Protein AF-0000000067186693 (afdb_homodimer)

Radius of gyration: 34.25 Å; Cα contacts (8 Å, |Δi|>4): 3971; chains: 2; bounding box: 81×101×79 Å

Foldseek 3Di:
DPDDPPQDPAFPQPPLFFQFDDADPDDDPDDDPVLVVQCVVVVLVLQLLVLLQACLQVQAPQAPLDDDDPPPPDPPDDPSNDSVNSVDDQADFAFCVSSALDPGDPGTDGPVRVSVLSNCQDRYQKHWHQVLFDDPVLSVVLRNLSSCLVVDDDDLVVLLVLLLLLLLLVLVVVLCCVVPVPDFQLGQFFQSLVVLLVVLVLVLLQVLQFAEEEEEEALHNPVSCCPRPVPHPVLLLLLVSVPDAQAFPVALFPADHPSQDWDWDWDADPNHIHIYTYHGDDPLFPLCVLLSLLLLSLVCCVVCDDRSPPPPDSFQHSYAYEYEHELLCCQQPCLNVVCQVFCPARSRHSLEYEYEYPYQQQDQLHGNPVRDDDDGSCCSCSVNSAMEMRGHSLCSRSSSSVSSSQVVSSRVRSYYHYYYNRIHDQAGSTNVHHSCVRVVSSNVSSVPDDTSSVSSQVVCVVVVSDDPVNSVCSSVVSNVSSVVSSVCSVVDDNDDPPCDDLNPQFDFDDFAADFDWLFDALVVLLVQLLLLQDDDPPFAFDPVCVVPPNVVSNVCSVVQAFAFQLSLVSSLQLVLQLVQFAEEEEEAPPCCALQSQHVQWTARPPSRHIHRRSSVVSVVHPNGYGYRYYNGDPAQQSVVSSQLSSFLNHVRYAGEYEYSALCRNVRNVCCCQPPQQRVCNHPVRFGAYEYEHEAALPQQDFRRNHNQVVVVLVSWPQDLQDAGYPNIQEWEFFAAASLLVSQVSSCCNRDSYHHYYYYHHYNPSSPDSVRGHGNVCRHGPHHHDQKDWAPDPADLAQAAEEEEEEHPVQVVLVVVCVVVVQRNYIYMYRGIPPSPPLVSVLVRVVSNVNHQAAEYADAWECSTDCNVPCQSNCCNRVVHHYYYQYHHDDDIGDDNDSVVSVVRSVRSSVVRRD/DPDDPPQDPAADQPPLFFQFDDADPDDDPDDDPVLVVQCVVVVLVLQLLVLLQACLQVQAPQAPLDDDDPPPPDPPDDPSNDSVNSVDDQADFAFCVSSALDPGDPGTHGPVRVSVLSNCQDRYQKHWHQVLFDDPVLSVVLRNLSSCLVVDDDDLVVLLVLLLLLLLLVLVVVLCCPVPVPDFQLGQFFQSLVSLLVVLVVVLLQVLQFAEEFEEEALHNPVSCCCRPVPHFVLLLLLVSVPDALAFPPALFPADHPSQDWDWDWDADPNHIHIYTYHGDDPLFPLCVLLSLLLLSLVCCVVCDDRSPPPPDSFQHSYAYEYEHELLCCQQPCLNVQCQVFCPARSRHSLEYEYEYPYQQQDQLHGNPVRDDDDGSCCSCSVNSAMEMRGHSLCSRSSSSVSSSQVVSSRVRSYYHYYYNRTHDQAGSTNVHHNCVRVVSSNVSSVPDDTSSVSSQVVCVVVVSDDPVSSVCSSVVSNVSSVVSSVCSVVDGNDDPPCDDLNPQFDFDDFAADFDWLFDALVVLLVQLLLLQDDDPPFAFDPVCVVPPNVVSNVCSVVQAFAFQLSLVSSLQLVLQLVQFAEEEEEAPPCCALQSQHVQWTARPPSRHIHRRSSVVSVVHPNGYGYRYYNGDPAQQSVVSSQLSSFLNHVRYAGEYEYSALCRNVRNVCCCQPPQQRVCNHPVRFGAYEYEHEAALPQQDFRRNHNQVVVVLVSWPQDLQDAGYPNIQEWEFFAAASLLVSQVSSCCNRDSYHHYYYYHHYNPSSPDSPRGHGNVCRHGPHHHDQKDWAPDPADLAQAAEEEEEEYPVQVVLVVVCVVVVQRNYIYMYRGIPPSPPQVSVLVRVVSNVNHQAAEYADAWECSTDCNVPCQSNCCNRVVHHYYYQYHHDDDIGGDNDSVVSVVRSVRSSVVRRD

Sequence (1828 aa):
MLGRLLLSRGYHSTKGVFGHRPRPTTRYEGLAAAVLDKRNANANVYRWVEAYRNHGHRMAAIDPVKFHLADEAASEPLPELQYARYGLGAADRIDPRGLLNVPAAQQPLSMAELDALLARMYCGSCSIELAFIESEQEREWVAGRYEQLFQHELTEGERRELAELMLKSQAFDQFLAVKFPTVKRYGGEGAESMMAFYWELFRSAGEHELRNVVIGMPHRGKLNVLTTMFGTRPAKIFKKFKGHPEFPADAQAMCDIASHFHTSTDIIVGGKTFHLNMLHNPSHLEAVNPVSMGKARAKQLALADGPYDTSGTDRRSKVLNVQVHGDAAFPGQGINQECLMMAAVPHYEVEGTVHLIVNNQVGFTTPAERGRSTRYVSDLAKAIMAPVVHVNGDDPEALAGVTQLAIEYRQKFGKDFFIDLNCYRRWGHNELDDPTVTNPLLYRVIHGRPSIPDRYAGRLIEAGVFDQQDVDAISNSHRNYLTAELAACEQYEPERSYFGGQWAGLQQPGDEVTVWNTGVDYRLLSHIGQESVRLPEGFNVHPHLQKTHIDARRKRIAEGQRIDWATAEALAIGSLMYQGFNVRLSGEDVGRGTFAQRHAMLVDQQTNEIFIPLNAMAAATPNAGRFELANSILSEEAVLGFEYGMAIDSPNSLVLWEAQFGDFFNGAQIIIDTFLVSGETKWMVCNGLVMLLPHGYDGAASEHSSCRVERFLQMTDSRETSPDGDAVNLQIINPSTPAQYFHALRRQQIRNFRKPLLVVAPKTLLRLSDCVSPHTDFAPGTHFQPVLPDPAPLDPKRVRRVVLCSGKHYYTLASERQARQVTDVALVRVESLCPFPVQAIRDELAKYANAREFVWSQEEHRNMGAWTFVQPRFENMCERRIQYRGRPEAATVAVGVSKWHVREAEDVIKTTLYMLGRLLLSRGYHSTKGVFGHRPRPTTRYEGLAAAVLDKRNANANVYRWVEAYRNHGHRMAAIDPVKFHLADEAASEPLPELQYARYGLGAADRIDPRGLLNVPAAQQPLSMAELDALLARMYCGSCSIELAFIESEQEREWVAGRYEQLFQHELTEGERRELAELMLKSQAFDQFLAVKFPTVKRYGGEGAESMMAFYWELFRSAGEHELRNVVIGMPHRGKLNVLTTMFGTRPAKIFKKFKGHPEFPADAQAMCDIASHFHTSTDIIVGGKTFHLNMLHNPSHLEAVNPVSMGKARAKQLALADGPYDTSGTDRRSKVLNVQVHGDAAFPGQGINQECLMMAAVPHYEVEGTVHLIVNNQVGFTTPAERGRSTRYVSDLAKAIMAPVVHVNGDDPEALAGVTQLAIEYRQKFGKDFFIDLNCYRRWGHNELDDPTVTNPLLYRVIHGRPSIPDRYAGRLIEAGVFDQQDVDAISNSHRNYLTAELAACEQYEPERSYFGGQWAGLQQPGDEVTVWNTGVDYRLLSHIGQESVRLPEGFNVHPHLQKTHIDARRKRIAEGQRIDWATAEALAIGSLMYQGFNVRLSGEDVGRGTFAQRHAMLVDQQTNEIFIPLNAMAAATPNAGRFELANSILSEEAVLGFEYGMAIDSPNSLVLWEAQFGDFFNGAQIIIDTFLVSGETKWMVCNGLVMLLPHGYDGAASEHSSCRVERFLQMTDSRETSPDGDAVNLQIINPSTPAQYFHALRRQQIRNFRKPLLVVAPKTLLRLSDCVSPHTDFAPGTHFQPVLPDPAPLDPKRVRRVVLCSGKHYYTLASERQARQVTDVALVRVESLCPFPVQAIRDELAKYANAREFVWSQEEHRNMGAWTFVQPRFENMCERRIQYRGRPEAATVAVGVSKWHVREAEDVIKTTLY

Nearest PDB structures (foldseek):
  6u3j-assembly1_A  TM=9.749E-01  e=0.000E+00  Homo sapiens
  6sy1-assembly1_B  TM=9.763E-01  e=0.000E+00  Homo sapiens
  8p5v-assembly1_A  TM=9.221E-01  e=1.257E-82  Corynebacterium glutamicum ATCC 13032
  8p5s-assembly1_A  TM=9.158E-01  e=4.148E-80  Corynebacterium glutamicum ATCC 13032
  8p5x-assembly1_A  TM=9.152E-01  e=1.873E-77  Corynebacterium glutamicum ATCC 13032

Solvent-accessible surface area (backbone atoms only — not comparable to full-atom values): 93098 Å² total; per-residue (Å²): 134,86,66,83,75,84,61,66,84,51,78,34,56,82,42,58,48,51,50,42,55,84,74,79,81,74,82,78,87,70,81,55,68,68,34,44,51,44,32,47,76,36,31,40,60,39,53,40,52,49,30,34,48,53,47,18,48,82,66,28,54,24,57,76,63,74,63,69,46,93,72,46,66,77,82,71,80,57,67,71,71,40,55,59,65,40,72,47,51,77,84,44,66,44,68,54,67,57,69,44,56,59,80,82,66,96,62,59,33,41,42,65,56,47,49,52,52,49,40,56,61,20,26,23,49,33,20,46,54,49,54,58,40,80,50,65,69,59,44,53,50,52,53,35,54,56,53,44,50,80,76,60,75,80,50,71,67,55,50,51,51,50,46,48,51,22,35,42,41,52,35,51,51,54,48,40,53,68,79,43,67,86,60,82,63,32,60,34,56,45,42,44,39,57,52,26,37,53,52,30,48,47,52,49,34,35,74,70,58,27,48,36,40,29,32,20,50,59,43,70,24,40,70,45,45,32,49,72,72,57,75,40,58,59,24,61,54,52,29,40,74,72,32,39,69,73,52,44,89,85,52,83,55,42,32,48,59,75,72,32,55,58,45,76,43,79,45,76,38,96,89,28,66,28,38,40,34,36,47,56,34,65,88,61,70,74,58,32,46,27,22,26,47,14,30,36,39,34,51,27,56,75,65,44,28,43,46,46,42,80,84,80,68,91,56,71,47,43,43,42,31,34,39,42,38,45,40,33,48,51,46,12,36,22,56,51,46,24,39,57,28,36,40,64,14,70,64,53,44,49,52,26,39,44,35,40,28,53,24,38,61,44,40,74,66,46,48,46,75,49,34,29,49,50,93,52,61,62,32,63,40,45,30,70,44,33,48,38,34,38,26,14,35,75,38,37,67,61,38,24,52,51,40,47,50,41,52,50,47,22,63,73,69,35,39,48,29,38,36,41,36,25,33,36,53,77,48,25,69,28,78,86,39,72,42,52,59,70,38,28,63,58,44,52,53,59,74,70,49,77,53,55,46,56,50,49,46,50,53,33,36,75,68,66,74,42,50,72,65,55,55,50,47,51,34,50,51,45,46,50,50,51,51,51,28,58,65,42,19,81,75,58,68,52,64,87,87,59,56,50,78,80,36,52,86,42,50,84,59,52,75,50,71,78,86,64,77,45,29,44,58,55,74,57,41,42,50,41,50,46,36,50,56,47,74,63,88,88,64,41,64,45,67,68,46,47,51,70,46,39,50,42,47,46,50,29,52,73,67,35,55,55,33,33,34,46,55,26,49,51,32,29,52,46,53,41,15,64,70,40,25,31,35,36,44,30,19,46,40,48,38,36,26,74,80,69,59,51,52,60,39,44,31,24,50,84,75,41,36,35,40,29,25,56,36,57,50,25,74,75,35,85,73,30,19,50,56,30,73,28,50,43,37,54,42,46,35,32,49,50,21,19,46,48,15,26,14,58,58,31,71,62,36,50,32,34,42,35,44,66,37,12,43,52,50,39,63,20,38,52,46,43,60,62,41,63,38,13,22,34,36,36,68,57,47,54,29,41,37,30,40,38,22,27,32,49,84,81,63,76,39,33,61,56,28,35,42,53,57,32,61,57,60,43,49,23,32,59,49,56,74,51,82,45,18,56,54,41,41,43,34,33,32,24,52,62,38,18,42,42,49,24,20,51,60,37,43,53,64,72,46,59,40,49,53,29,34,39,37,50,27,65,58,70,51,59,74,33,86,84,34,38,28,39,51,76,60,42,22,65,81,27,50,61,57,47,52,43,76,52,83,65,94,59,56,39,75,58,18,41,32,42,34,38,29,42,27,68,57,47,57,58,47,50,52,49,34,61,74,66,66,58,66,37,62,44,54,33,37,42,22,27,62,29,50,51,50,60,69,57,50,49,58,56,52,62,61,28,74,59,37,81,42,38,34,42,44,51,84,41,26,52,54,35,39,59,51,79,64,46,52,57,29,44,32,59,68,65,70,42,76,68,42,85,30,42,39,66,49,43,44,48,78,37,49,29,20,45,58,59,40,54,52,52,52,49,48,30,51,49,64,62,79,102,136,86,66,81,74,75,56,64,83,51,77,34,55,81,44,58,47,51,51,42,56,84,74,81,81,74,82,78,86,70,79,56,65,69,35,44,51,44,33,46,77,35,30,41,62,39,53,41,52,48,30,34,50,53,48,19,47,82,66,26,53,24,56,77,63,74,64,70,52,92,76,46,67,78,86,69,80,57,67,70,69,40,54,60,67,38,73,47,53,78,82,45,66,45,66,54,69,57,70,46,56,57,80,82,66,95,60,60,34,40,43,66,55,48,49,51,52,50,39,55,61,19,27,22,50,33,20,47,52,50,55,56,41,80,50,64,68,59,44,53,51,52,53,34,56,56,52,43,48,80,76,60,75,78,51,71,67,55,51,51,50,49,45,48,50,21,34,42,43,50,36,50,52,55,48,39,54,69,77,43,64,86,60,83,61,33,61,34,58,44,45,46,36,57,51,25,37,54,53,31,48,48,50,49,35,35,74,70,60,27,50,35,39,27,32,17,49,62,43,70,22,39,70,44,45,33,49,72,70,58,75,42,59,60,23,60,57,51,29,38,74,74,32,39,69,74,52,43,88,86,54,82,55,43,32,50,59,77,73,32,56,58,45,78,42,78,44,78,37,96,88,29,66,27,36,38,34,36,48,58,34,64,89,61,71,76,57,34,46,28,22,26,48,15,30,36,39,34,50,26,55,76,68,44,27,44,48,45,42,81,83,79,68,93,57,70,48,42,42,41,30,34,38,41,38,47,40,34,47,51,46,12,34,21,57,53,47,24,39,57,28,36,38,63,13,70,64,55,46,52,53,25,38,46,34,40,30,54,24,37,61,43,39,74,67,45,49,47,76,48,32,28,48,52,93,52,60,64,33,64,39,45,29,70,43,33,46,38,35,37,28,14,35,74,38,36,68,59,38,25,52,52,40,48,50,42,54,51,46,22,64,73,70,35,39,47,28,39,36,41,37,24,34,35,54,76,48,25,70,30,78,87,38,72,42,51,58,70,37,28,62,58,44,52,52,59,71,70,49,76,55,55,47,57,51,48,45,50,52,33,35,76,71,66,76,42,51,70,66,55,56,50,47,51,35,48,51,46,46,51,49,50,50,52,28,56,65,42,19,82,74,58,68,54,64,86,87,59,55,50,78,80,35,52,85,41,49,83,60,52,76,49,70,79,86,64,77,44,28,43,58,56,73,58,42,42,50,41,51,48,37,50,56,48,74,63,88,90,64,42,64,47,67,67,46,47,52,70,45,38,50,42,47,46,49,29,51,72,69,34,55,56,34,32,35,46,54,25,48,50,34,30,53,45,54,40,16,65,72,42,24,32,35,35,44,31,19,45,38,49,39,37,25,76,79,70,61,50,54,60,40,45,32,24,50,84,73,38,35,35,40,28,25,56,35,56,51,24,74,74,33,87,73,31,19,50,56,30,73,28,51,42,37,55,42,46,34,33,51,51,20,20,46,50,15,27,14,57,57,30,71,62,38,51,34,34,42,36,43,66,39,12,42,53,51,39,63,21,38,52,46,42,58,62,40,64,38,13,22,33,35,36,68,57,46,55,29,40,37,30,39,37,22,27,32,48,86,81,63,84,25,37,62,56,25,34,40,53,58,32,61,57,59,43,49,24,30,58,50,57,74,51,83,43,20,56,52,40,42,42,34,34,32,24,50,64,38,17,42,42,49,22,20,51,60,36,42,54,63,71,45,61,40,49,51,29,34,38,36,50,28,64,56,70,50,60,72,34,86,85,32,38,26,39,51,76,59,41,20,64,82,26,53,61,59,48,54,44,76,51,85,66,93,60,56,40,73,59,18,40,30,42,35,38,29,42,27,69,58,46,58,58,50,50,52,50,34,61,75,67,67,58,65,37,61,44,53,32,35,43,23,29,62,29,49,50,46,60,67,58,49,49,59,55,52,62,60,30,74,59,38,80,42,38,33,44,44,50,84,42,26,51,53,35,39,58,51,78,64,47,50,56,30,44,32,58,67,64,70,44,78,69,42,84,30,42,40,66,50,42,45,51,78,36,49,27,19,45,56,58,38,54,52,53,52,49,49,30,52,48,63,62,78,104

Secondary structure (DSSP, 8-state):
--------SS-B--SS-SS--PPP------S-HHHHHHHHHTHHHHHHHHHHHHHGGGG----TT----TT--S-PPPGGG-GGGGT--TT-EE--BTTB-S---SSPEEHHHHHHHHHHHHSSSEEEE-TT---HHHHHHHHHHHHHGGG----HHHHHHHHHHHHHHHHHHHHHHHH-TTS-----TT-TTHHHHHHHHHHHHHHTT-SEEEEE--STTHHHHHHHTS---HHHHHHHHTT--SS-TTS------GGG--EEEEEEETTEEEEEEEPP--SSTTTHHHHHHHHHHHHHHHHT-GGG--S---PPPSEEEEEEEETTHHHH-THHHHHHHHTTSTTT--S-EEEEEEE-SBSSSSBGGGS-SSSSTTGGGGGGT--EEEEETT-HHHHHHHHHHHHHHHHHH---EEEEEE---SSSSSTTS-GGGT-HHHHHHHHTS--HHHHHHHHHHHHTS--HHHHHHHHHHHHHHHHHHHHHTTT--PPP-SS-GGGTT-----SS---------HHHHHHHHHHTT---TT----HHHIIIIIIHHHHHHHH-S-B-HHHHHHHHHHHHHHTT-EEEEEETTTTT-TTS----SEE-TTT-BEE-HHHHHHHTSTT---EEEEE--S-SHHHHHHHHHHHHH-TTEEEEEE-SSGGGGGGGHHHIIIIITTHHHHH------EEEEE---SSS-SGGG---HHHHHHTS---SSS---TT-S-EEE---SHHHHHHHHHHHHHSSS---EEEEE-SGGGT-TT--B-GGGGSTT----SEE---S---GGG--EEEEE-TTHHHHHHHHHHHHT--SEEEEEE-EEES--HHHHHHHHTT-TT--EEEEEEEEETTSTTHHHHHHHHHHHH-S--EEEEEPP-SSSS-S-HHHHHHHHHHHHHHHH-/--------SS-B--SS-SS--PPP------S-HHHHHHHHHTHHHHHHHHHHHHHGGGG----TT----TT--S-PPPGGG-GGGGT--TT-EE--BTTB-SPPPSSPEEHHHHHHHHHHHHSSSEEEE-TT---HHHHHHHHHHHHHGGG----HHHHHHHHHHHHHHHHHHHHHHHH-TTS-----TT-TTHHHHHHHHHHHHHHTT-SEEEEE--STTHHHHHHHTS---HHHHHHHHTT--SS-TTS------GGG--EEEEEEETTEEEEEEEPP--SSTTTHHHHHHHHHHHHHHHHT-GGG--S---PPPSEEEEEEEETTHHHH-THHHHHHHHTTSTTT--S-EEEEEEE-SBSSSSBGGGS-SSSSTTGGGGGGT--EEEEETT-HHHHHHHHHHHHHHHHHH---EEEEEE---SSSSSTTS-GGGT-HHHHHHHHTS--HHHHHHHHHHHHTS--HHHHHHHHHHHHHHHHHHHHHTTT--PPP-SS-GGGTT-----SS---------HHHHHHHHHHTT---TT----HHHIIIIIIHHHHHHHH-S-B-HHHHHHHHHHHHHHTT-EEEEEETTTTT-TTS----SEE-TTT-BEE-HHHHHHHTSTT---EEEEE--S-SHHHHHHHHHHHHH-TTEEEEEE-SSGGGGGGGHHHIIIIITTHHHHH------EEEEE---SSS-SGGG---HHHHHHTS---SSS---TT-S-EEE---SHHHHHHHHHHHHHSSS---EEEEE-SGGGT-TT--B-GGGGSTT----SEE---S---GGG--EEEEE-TTHHHHHHHHHHHHT--SEEEEEE-EEES--HHHHHHHHTT-TT--EEEEEEEEETTSTTHHHHHHHHHHHH-S--EEEEEPP-SSSS-S-HHHHHHHHHHHHHHHH-

Organism: Anopheles gambiae (NCBI:txid7165)

InterPro domains:
  IPR001017 Dehydrogenase, E1 component [PF00676] (209-492)
  IPR005475 Transketolase-like, pyrimidine-binding domain [PF02779] (562-767)
  IPR005475 Transketolase-like, pyrimidine-binding domain [SM00861] (563-768)
  IPR011603 2-oxoglutarate dehydrogenase E1 component [PIRSF000157] (35-913)
  IPR011603 2-oxoglutarate dehydrogenase E1 component [PTHR23152] (37-912)
  IPR011603 2-oxoglutarate dehydrogenase E1 component [TIGR00239] (36-911)
  IPR029061 Thiamin diphosphate-binding fold [SSF52518] (114-492)
  IPR029061 Thiamin diphosphate-binding fold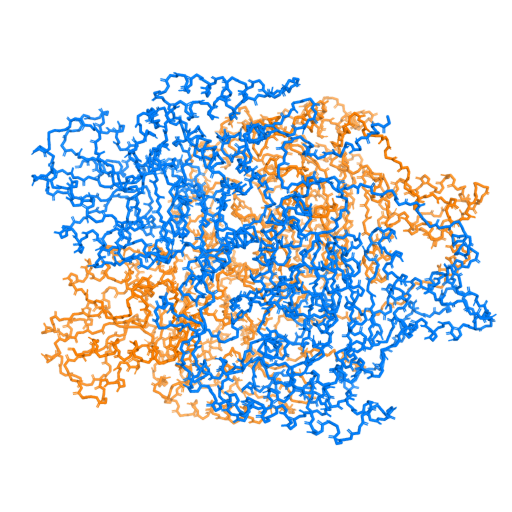 [SSF52518] (547-774)
  IPR031717 2-oxoglutarate dehydrogenase E1 component/KDG, C-terminal [PF16870] (773-912)
  IPR042179 Multifunctional 2-oxoglutarate metabolism enzyme, C-terminal domain superfamily [G3DSA:3.40.50.11610] (782-914)

Structure (mmCIF, N/CA/C/O backbone):
data_AF-0000000067186693-model_v1
#
loop_
_entity.id
_entity.type
_entity.pdbx_description
1 polymer AGAP000551-PA
#
loop_
_atom_site.group_PDB
_atom_site.id
_atom_site.type_symbol
_atom_site.label_atom_id
_atom_site.label_alt_id
_atom_site.label_comp_id
_atom_site.label_asym_id
_atom_site.label_entity_id
_atom_site.label_seq_id
_atom_site.pdbx_PDB_ins_code
_atom_site.Cartn_x
_atom_site.Cartn_y
_atom_site.Cartn_z
_atom_site.occupancy
_atom_site.B_iso_or_equiv
_atom_site.auth_seq_id
_atom_site.auth_comp_id
_atom_site.auth_asym_id
_atom_site.auth_atom_id
_atom_site.pdbx_PDB_model_num
ATOM 1 N N . MET A 1 1 ? 32.781 -36.156 11.797 1 21.38 1 MET A N 1
ATOM 2 C CA . MET A 1 1 ? 31.453 -36.438 11.281 1 21.38 1 MET A CA 1
ATOM 3 C C . MET A 1 1 ? 30.609 -35.188 11.203 1 21.38 1 MET A C 1
ATOM 5 O O . MET A 1 1 ? 29.391 -35.25 11.086 1 21.38 1 MET A O 1
ATOM 9 N N . LEU A 1 2 ? 31.125 -34.094 11.656 1 24.66 2 LEU A N 1
ATOM 10 C CA . LEU A 1 2 ? 30.859 -32.656 11.648 1 24.66 2 LEU A CA 1
ATOM 11 C C . LEU A 1 2 ? 30.625 -32.156 10.234 1 24.66 2 LEU A C 1
ATOM 13 O O . LEU A 1 2 ? 31.578 -31.906 9.484 1 24.66 2 LEU A O 1
ATOM 17 N N . GLY A 1 3 ? 29.625 -32.875 9.547 1 21.52 3 GLY A N 1
ATOM 18 C CA . GLY A 1 3 ? 29.375 -32.75 8.117 1 21.52 3 GLY A CA 1
ATOM 19 C C . GLY A 1 3 ? 29.281 -31.297 7.668 1 21.52 3 GLY A C 1
ATOM 20 O O . GLY A 1 3 ? 29.109 -30.391 8.492 1 21.52 3 GLY A O 1
ATOM 21 N N . ARG A 1 4 ? 29.391 -31.109 6.293 1 26.97 4 ARG A N 1
ATOM 22 C CA . ARG A 1 4 ? 29.5 -29.984 5.363 1 26.97 4 ARG A CA 1
ATOM 23 C C . ARG A 1 4 ? 28.297 -29.062 5.477 1 26.97 4 ARG A C 1
ATOM 25 O O . ARG A 1 4 ? 27.156 -29.469 5.184 1 26.97 4 ARG A O 1
ATOM 32 N N . LEU A 1 5 ? 28.234 -28.141 6.391 1 29.28 5 LEU A N 1
ATOM 33 C CA . LEU A 1 5 ? 27.328 -26.984 6.371 1 29.28 5 LEU A CA 1
ATOM 34 C C . LEU A 1 5 ? 27.109 -26.5 4.945 1 29.28 5 LEU A C 1
ATOM 36 O O . LEU A 1 5 ? 28.062 -26.062 4.281 1 29.28 5 LEU A O 1
ATOM 40 N N . LEU A 1 6 ? 26.219 -27 4.203 1 30.86 6 LEU A N 1
ATOM 41 C CA . LEU A 1 6 ? 25.734 -26.547 2.9 1 30.86 6 LEU A CA 1
ATOM 42 C C . LEU A 1 6 ? 25.641 -25.031 2.854 1 30.86 6 LEU A C 1
ATOM 44 O O . LEU A 1 6 ? 24.891 -24.422 3.625 1 30.86 6 LEU A O 1
ATOM 48 N N . LEU A 1 7 ? 26.672 -24.312 2.535 1 32.94 7 LEU A N 1
ATOM 49 C CA . LEU A 1 7 ? 27.062 -22.906 2.385 1 32.94 7 LEU A CA 1
ATOM 50 C C . LEU A 1 7 ? 26.156 -22.203 1.377 1 32.94 7 LEU A C 1
ATOM 52 O O . LEU A 1 7 ? 26.219 -22.469 0.176 1 32.94 7 LEU A O 1
ATOM 56 N N . SER A 1 8 ? 25.031 -21.812 1.612 1 35.66 8 SER A N 1
ATOM 57 C CA . SER A 1 8 ? 24.031 -21.062 0.867 1 35.66 8 SER A CA 1
ATOM 58 C C . SER A 1 8 ? 24.578 -19.703 0.427 1 35.66 8 SER A C 1
ATOM 60 O O . SER A 1 8 ? 25.484 -19.156 1.064 1 35.66 8 SER A O 1
ATOM 62 N N . ARG A 1 9 ? 24.453 -19.203 -0.809 1 44.06 9 ARG A N 1
ATOM 63 C CA . ARG A 1 9 ? 24.812 -18.047 -1.632 1 44.06 9 ARG A CA 1
ATOM 64 C C . ARG A 1 9 ? 24.5 -16.75 -0.907 1 44.06 9 ARG A C 1
ATOM 66 O O . ARG A 1 9 ? 24.812 -15.664 -1.41 1 44.06 9 ARG A O 1
ATOM 73 N N . GLY A 1 10 ? 23.828 -16.688 0.137 1 42.72 10 GLY A N 1
ATOM 74 C CA . GLY A 1 10 ? 23.344 -15.516 0.84 1 42.72 10 GLY A CA 1
ATOM 75 C C . GLY A 1 10 ? 24.172 -15.164 2.064 1 42.72 10 GLY A C 1
ATOM 76 O O . GLY A 1 10 ? 25.219 -15.766 2.307 1 42.72 10 GLY A O 1
ATOM 77 N N . TYR A 1 11 ? 24.094 -13.938 2.666 1 42.78 11 TYR A N 1
ATOM 78 C CA . TYR A 1 11 ? 24.625 -13.672 3.992 1 42.78 11 TYR A CA 1
ATOM 79 C C . TYR A 1 11 ? 24.625 -14.93 4.848 1 42.78 11 TYR A C 1
ATOM 81 O O . TYR A 1 11 ? 23.672 -15.711 4.809 1 42.78 11 TYR A O 1
ATOM 89 N N . HIS A 1 12 ? 25.875 -15.445 5.156 1 45.03 12 HIS A N 1
ATOM 90 C CA . HIS A 1 12 ? 25.891 -16.547 6.125 1 45.03 12 HIS A CA 1
ATOM 91 C C . HIS A 1 12 ? 25.594 -16.031 7.531 1 45.03 12 HIS A C 1
ATOM 93 O O . HIS A 1 12 ? 26.219 -15.078 7.996 1 45.03 12 HIS A O 1
ATOM 99 N N . SER A 1 13 ? 24.484 -16.219 7.93 1 49.34 13 SER A N 1
ATOM 100 C CA . SER A 1 13 ? 24.109 -15.867 9.297 1 49.34 13 SER A CA 1
ATOM 101 C C . SER A 1 13 ? 24.453 -17 10.266 1 49.34 13 SER A C 1
ATOM 103 O O . SER A 1 13 ? 23.625 -17.359 11.109 1 49.34 13 SER A O 1
ATOM 105 N N . THR A 1 14 ? 25.672 -17.625 10.023 1 47.66 14 THR A N 1
ATOM 106 C CA . THR A 1 14 ? 25.922 -18.812 10.836 1 47.66 14 THR A CA 1
ATOM 107 C C . THR A 1 14 ? 26.547 -18.438 12.172 1 47.66 14 THR A C 1
ATOM 109 O O . THR A 1 14 ? 26.531 -19.219 13.125 1 47.66 14 THR A O 1
ATOM 112 N N . LYS A 1 15 ? 27 -17.25 12.125 1 58.91 15 LYS A N 1
ATOM 113 C CA . LYS A 1 15 ? 27.703 -16.906 13.359 1 58.91 15 LYS A CA 1
ATOM 114 C C . LYS A 1 15 ? 27.234 -15.57 13.914 1 58.91 15 LYS A C 1
ATOM 116 O O . LYS A 1 15 ? 27.391 -14.539 13.266 1 58.91 15 LYS A O 1
ATOM 121 N N . GLY A 1 16 ? 26.531 -15.656 15.047 1 65.75 16 GLY A N 1
ATOM 122 C CA . GLY A 1 16 ? 26.312 -14.453 15.828 1 65.75 16 GLY A CA 1
ATOM 123 C C . GLY A 1 16 ? 25.062 -13.695 15.414 1 65.75 16 GLY A C 1
ATOM 124 O O . GLY A 1 16 ? 24.875 -12.531 15.805 1 65.75 16 GLY A O 1
ATOM 125 N N . VAL A 1 17 ? 24.281 -14.328 14.562 1 84.5 17 VAL A N 1
ATOM 126 C CA . VAL A 1 17 ? 23.047 -13.664 14.164 1 84.5 17 VAL A CA 1
ATOM 127 C C . VAL A 1 17 ? 21.891 -14.188 15.023 1 84.5 17 VAL A C 1
ATOM 129 O O . VAL A 1 17 ? 21.656 -15.391 15.102 1 84.5 17 VAL A O 1
ATOM 132 N N . PHE A 1 18 ? 21.328 -13.289 15.695 1 91.5 18 PHE A N 1
ATOM 133 C CA . PHE A 1 18 ? 20.203 -13.617 16.547 1 91.5 18 PHE A CA 1
ATOM 134 C C . PHE A 1 18 ? 18.891 -13.43 15.789 1 91.5 18 PHE A C 1
ATOM 136 O O . PHE A 1 18 ? 18.719 -12.453 15.062 1 91.5 18 PHE A O 1
ATOM 143 N N . GLY A 1 19 ? 17.984 -14.391 15.938 1 91.69 19 GLY A N 1
ATOM 144 C CA . GLY A 1 19 ? 16.641 -14.258 15.391 1 91.69 19 GLY A CA 1
ATOM 145 C C . GLY A 1 19 ? 16.484 -14.93 14.039 1 91.69 19 GLY A C 1
ATOM 146 O O . GLY A 1 19 ? 15.445 -14.766 13.391 1 91.69 19 GLY A O 1
ATOM 147 N N . HIS A 1 20 ? 17.484 -15.594 13.531 1 89.06 20 HIS A N 1
ATOM 148 C CA . HIS A 1 20 ? 17.375 -16.328 12.281 1 89.06 20 HIS A CA 1
ATOM 149 C C . HIS A 1 20 ? 18.156 -17.641 12.352 1 89.06 20 HIS A C 1
ATOM 151 O O . HIS A 1 20 ? 19.328 -17.656 12.719 1 89.06 20 HIS A O 1
ATOM 157 N N . ARG A 1 21 ? 17.422 -18.625 12.086 1 79.69 21 ARG A N 1
ATOM 158 C CA . ARG A 1 21 ? 18 -19.953 11.992 1 79.69 21 ARG A CA 1
ATOM 159 C C . ARG A 1 21 ? 17.828 -20.531 10.594 1 79.69 21 ARG A C 1
ATOM 161 O O . ARG A 1 21 ? 16.703 -20.797 10.164 1 79.69 21 ARG A O 1
ATOM 168 N N . PRO A 1 22 ? 18.922 -20.609 9.867 1 74.94 22 PRO A N 1
ATOM 169 C CA . PRO A 1 22 ? 18.75 -21.219 8.547 1 74.94 22 PRO A CA 1
ATOM 170 C C . PRO A 1 22 ? 18.062 -22.578 8.609 1 74.94 22 PRO A C 1
ATOM 172 O O . PRO A 1 22 ? 18.328 -23.375 9.523 1 74.94 22 PRO A O 1
ATOM 175 N N . ARG A 1 23 ? 17.094 -22.844 7.75 1 70.31 23 ARG A N 1
ATOM 176 C CA . ARG A 1 23 ? 16.344 -24.109 7.719 1 70.31 23 ARG A CA 1
ATOM 177 C C . ARG A 1 23 ? 17.219 -25.25 7.211 1 70.31 23 ARG A C 1
ATOM 179 O O . ARG A 1 23 ? 18.016 -25.062 6.285 1 70.31 23 ARG A O 1
ATOM 186 N N . PRO A 1 24 ? 17.094 -26.328 8.008 1 66.44 24 PRO A N 1
ATOM 187 C CA . PRO A 1 24 ? 17.859 -27.469 7.504 1 66.44 24 PRO A CA 1
ATOM 188 C C . PRO A 1 24 ? 17.359 -27.953 6.137 1 66.44 24 PRO A C 1
ATOM 190 O O . PRO A 1 24 ? 16.172 -27.875 5.84 1 66.44 24 PRO A O 1
ATOM 193 N N . THR A 1 25 ? 18.234 -28.094 5.199 1 62.88 25 THR A N 1
ATOM 194 C CA . THR A 1 25 ? 17.875 -28.641 3.898 1 62.88 25 THR A CA 1
ATOM 195 C C . THR A 1 25 ? 17.656 -30.156 3.986 1 62.88 25 THR A C 1
ATOM 197 O O . THR A 1 25 ? 18.594 -30.891 4.297 1 62.88 25 THR A O 1
ATOM 200 N N . THR A 1 26 ? 16.453 -30.562 4.406 1 65.5 26 THR A N 1
ATOM 201 C CA . THR A 1 26 ? 16.234 -32 4.359 1 65.5 26 THR A CA 1
ATOM 202 C C . THR A 1 26 ? 16.234 -32.5 2.916 1 65.5 26 THR A C 1
ATOM 204 O O . THR A 1 26 ? 15.633 -31.891 2.037 1 65.5 26 THR A O 1
ATOM 207 N N . ARG A 1 27 ? 17.047 -33.438 2.682 1 73.88 27 ARG A N 1
ATOM 208 C CA . ARG A 1 27 ? 17.203 -34.031 1.347 1 73.88 27 ARG A CA 1
ATOM 209 C C . ARG A 1 27 ? 15.938 -34.781 0.933 1 73.88 27 ARG A C 1
ATOM 211 O O . ARG A 1 27 ? 15.453 -35.625 1.672 1 73.88 27 ARG A O 1
ATOM 218 N N . TYR A 1 28 ? 15.266 -34.312 -0.051 1 84.12 28 TYR A N 1
ATOM 219 C CA . TYR A 1 28 ? 14.172 -35.031 -0.688 1 84.12 28 TYR A CA 1
ATOM 220 C C . TYR A 1 28 ? 14.695 -36.188 -1.543 1 84.12 28 TYR A C 1
ATOM 222 O O . TYR A 1 28 ? 15.492 -35.969 -2.459 1 84.12 28 TYR A O 1
ATOM 230 N N . GLU A 1 29 ? 14.359 -37.438 -1.132 1 85.12 29 GLU A N 1
ATOM 231 C CA . GLU A 1 29 ? 14.891 -38.625 -1.79 1 85.12 29 GLU A CA 1
ATOM 232 C C . GLU A 1 29 ? 14.203 -38.875 -3.127 1 85.12 29 GLU A C 1
ATOM 234 O O . GLU A 1 29 ? 14.617 -39.75 -3.895 1 85.12 29 GLU A O 1
ATOM 239 N N . GLY A 1 30 ? 13.211 -38.062 -3.42 1 89.25 30 GLY A N 1
ATOM 240 C CA . GLY A 1 30 ? 12.469 -38.281 -4.656 1 89.25 30 GLY A CA 1
ATOM 241 C C . GLY A 1 30 ? 11.383 -39.312 -4.527 1 89.25 30 GLY A C 1
ATOM 242 O O . GLY A 1 30 ? 11.102 -39.812 -3.428 1 89.25 30 GLY A O 1
ATOM 243 N N . LEU A 1 31 ? 10.734 -39.656 -5.648 1 92.75 31 LEU A N 1
ATOM 244 C CA . LEU A 1 31 ? 9.672 -40.656 -5.691 1 92.75 31 LEU A CA 1
ATOM 245 C C . LEU A 1 31 ? 10.258 -42.062 -5.66 1 92.75 31 LEU A C 1
ATOM 247 O O . LEU A 1 31 ? 11.344 -42.281 -6.191 1 92.75 31 LEU A O 1
ATOM 251 N N . ALA A 1 32 ? 9.539 -43 -5.078 1 92.75 32 ALA A N 1
ATOM 252 C CA . ALA A 1 32 ? 9.945 -44.406 -5.082 1 92.75 32 ALA A CA 1
ATOM 253 C C . ALA A 1 32 ? 10.031 -44.938 -6.504 1 92.75 32 ALA A C 1
ATOM 255 O O . ALA A 1 32 ? 9.227 -44.594 -7.363 1 92.75 32 ALA A O 1
ATOM 256 N N . ALA A 1 33 ? 10.961 -45.812 -6.715 1 94.31 33 ALA A N 1
ATOM 257 C CA . ALA A 1 33 ? 11.195 -46.375 -8.039 1 94.31 33 ALA A CA 1
ATOM 258 C C . ALA A 1 33 ? 9.938 -47.062 -8.555 1 94.31 33 ALA A C 1
ATOM 260 O O . ALA A 1 33 ? 9.633 -47 -9.75 1 94.31 33 ALA A O 1
ATOM 261 N N . ALA A 1 34 ? 9.242 -47.719 -7.688 1 94.62 34 ALA A N 1
ATOM 262 C CA . ALA A 1 34 ? 8.039 -48.469 -8.062 1 94.62 34 ALA A CA 1
ATOM 263 C C . ALA A 1 34 ? 6.957 -47.531 -8.586 1 94.62 34 ALA A C 1
ATOM 265 O O . ALA A 1 34 ? 6.203 -47.875 -9.492 1 94.62 34 ALA A O 1
ATOM 266 N N . VAL A 1 35 ? 6.867 -46.375 -7.977 1 95.56 35 VAL A N 1
ATOM 267 C CA . VAL A 1 35 ? 5.891 -45.375 -8.391 1 95.56 35 VAL A CA 1
ATOM 268 C C . VAL A 1 35 ? 6.262 -44.844 -9.766 1 95.56 35 VAL A C 1
ATOM 270 O O . VAL A 1 35 ? 5.398 -44.688 -10.633 1 95.56 35 VAL A O 1
ATOM 273 N N . LEU A 1 36 ? 7.523 -44.531 -9.992 1 96.38 36 LEU A N 1
ATOM 274 C CA . LEU A 1 36 ? 7.992 -44.062 -11.281 1 96.38 36 LEU A CA 1
ATOM 275 C C . LEU A 1 36 ? 7.727 -45.062 -12.383 1 96.38 36 LEU A C 1
ATOM 277 O O . LEU A 1 36 ? 7.281 -44.719 -13.469 1 96.38 36 LEU A O 1
ATOM 281 N N . ASP A 1 37 ? 7.988 -46.375 -12.047 1 96.69 37 ASP A N 1
ATOM 282 C CA . ASP A 1 37 ? 7.766 -47.469 -13.016 1 96.69 37 ASP A CA 1
ATOM 283 C C . ASP A 1 37 ? 6.289 -47.562 -13.398 1 96.69 37 ASP A C 1
ATOM 285 O O . ASP A 1 37 ? 5.957 -47.75 -14.57 1 96.69 37 ASP A O 1
ATOM 289 N N . LYS A 1 38 ? 5.461 -47.469 -12.383 1 95.75 38 LYS A N 1
ATOM 290 C CA . LYS A 1 38 ? 4.02 -47.5 -12.617 1 95.75 38 LYS A CA 1
ATOM 291 C C . LYS A 1 38 ? 3.562 -46.344 -13.492 1 95.75 38 LYS A C 1
ATOM 293 O O . LYS A 1 38 ? 2.766 -46.531 -14.422 1 95.75 38 LYS A O 1
ATOM 298 N N . ARG A 1 39 ? 4.004 -45.188 -13.258 1 97.5 39 ARG A N 1
ATOM 299 C CA . ARG A 1 39 ? 3.645 -43.969 -14.008 1 97.5 39 ARG A CA 1
ATOM 300 C C . ARG A 1 39 ? 4.16 -44.062 -15.445 1 97.5 39 ARG A C 1
ATOM 302 O O . ARG A 1 39 ? 3.475 -43.656 -16.375 1 97.5 39 ARG A O 1
ATOM 309 N N . ASN A 1 40 ? 5.371 -44.625 -15.625 1 97.88 40 ASN A N 1
ATOM 310 C CA . ASN A 1 40 ? 5.941 -44.781 -16.953 1 97.88 40 ASN A CA 1
ATOM 311 C C . ASN A 1 40 ? 5.168 -45.812 -17.781 1 97.88 40 ASN A C 1
ATOM 313 O O . ASN A 1 40 ? 4.973 -45.656 -18.984 1 97.88 40 ASN A O 1
ATOM 317 N N . ALA A 1 41 ? 4.73 -46.875 -17.062 1 96.94 41 ALA A N 1
ATOM 318 C CA . ALA A 1 41 ? 3.998 -47.938 -17.734 1 96.94 41 ALA A CA 1
ATOM 319 C C . ALA A 1 41 ? 2.58 -47.5 -18.078 1 96.94 41 ALA A C 1
ATOM 321 O O . ALA A 1 41 ? 1.941 -48.094 -18.953 1 96.94 41 ALA A O 1
ATOM 322 N N . ASN A 1 42 ? 2.09 -46.5 -17.375 1 97.19 42 ASN A N 1
ATOM 323 C CA . ASN A 1 42 ? 0.746 -45.969 -17.578 1 97.19 42 ASN A CA 1
ATOM 324 C C . ASN A 1 42 ? 0.773 -44.469 -17.844 1 97.19 42 ASN A C 1
ATOM 326 O O . ASN A 1 42 ? 0.016 -43.719 -17.234 1 97.19 42 ASN A O 1
ATOM 330 N N . ALA A 1 43 ? 1.674 -44.031 -18.734 1 97.69 43 ALA A N 1
ATOM 331 C CA . ALA A 1 43 ? 1.994 -42.625 -18.922 1 97.69 43 ALA A CA 1
ATOM 332 C C . ALA A 1 43 ? 0.757 -41.844 -19.328 1 97.69 43 ALA A C 1
ATOM 334 O O . ALA A 1 43 ? 0.528 -40.719 -18.828 1 97.69 43 ALA A O 1
ATOM 335 N N . ASN A 1 44 ? -0.082 -42.312 -20.234 1 98.06 44 ASN A N 1
ATOM 336 C CA . ASN A 1 44 ? -1.277 -41.594 -20.688 1 98.06 44 ASN A CA 1
ATOM 337 C C . ASN A 1 44 ? -2.318 -41.5 -19.562 1 98.06 44 ASN A C 1
ATOM 339 O O . ASN A 1 44 ? -2.982 -40.469 -19.422 1 98.06 44 ASN A O 1
ATOM 343 N N . VAL A 1 45 ? -2.482 -42.594 -18.766 1 97.62 45 VAL A N 1
ATOM 344 C CA . VAL A 1 45 ? -3.383 -42.531 -17.625 1 97.62 45 VAL A CA 1
ATOM 345 C C . VAL A 1 45 ? -2.875 -41.531 -16.609 1 97.62 45 VAL A C 1
ATOM 347 O O . VAL A 1 45 ? -3.658 -40.75 -16.047 1 97.62 45 VAL A O 1
ATOM 350 N N . TYR A 1 46 ? -1.593 -41.562 -16.391 1 97.88 46 TYR A N 1
ATOM 351 C CA . TYR A 1 46 ? -1.007 -40.625 -15.422 1 97.88 46 TYR A CA 1
ATOM 352 C C . TYR A 1 46 ? -1.202 -39.188 -15.867 1 97.88 46 TYR A C 1
ATOM 354 O O . TYR A 1 46 ? -1.51 -38.312 -15.055 1 97.88 46 TYR A O 1
ATOM 362 N N . ARG A 1 47 ? -1.007 -38.875 -17.188 1 97.94 47 ARG A N 1
ATOM 363 C CA . ARG A 1 47 ? -1.271 -37.531 -17.719 1 97.94 47 ARG A CA 1
ATOM 364 C C . ARG A 1 47 ? -2.721 -37.125 -17.484 1 97.94 47 ARG A C 1
ATOM 366 O O . ARG A 1 47 ? -3.004 -35.969 -17.203 1 97.94 47 ARG A O 1
ATOM 373 N N . TRP A 1 48 ? -3.621 -38.062 -17.609 1 98 48 TRP A N 1
ATOM 374 C CA . TRP A 1 48 ? -5.039 -37.781 -17.375 1 98 48 TRP A CA 1
ATOM 375 C C . TRP A 1 48 ? -5.301 -37.5 -15.898 1 98 48 TRP A C 1
ATOM 377 O O . TRP A 1 48 ? -6.039 -36.562 -15.57 1 98 48 TRP A O 1
ATOM 387 N N . VAL A 1 49 ? -4.691 -38.25 -14.977 1 97.31 49 VAL A N 1
ATOM 388 C CA . VAL A 1 49 ? -4.801 -38.031 -13.547 1 97.31 49 VAL A CA 1
ATOM 389 C C . VAL A 1 49 ? -4.27 -36.625 -13.219 1 97.31 49 VAL A C 1
ATOM 391 O O . VAL A 1 49 ? -4.895 -35.875 -12.461 1 97.31 49 VAL A O 1
ATOM 394 N N . GLU A 1 50 ? -3.141 -36.25 -13.828 1 96.75 50 GLU A N 1
ATOM 395 C CA . GLU A 1 50 ? -2.559 -34.938 -13.625 1 96.75 50 GLU A CA 1
ATOM 396 C C . GLU A 1 50 ? -3.492 -33.812 -14.133 1 96.75 50 GLU A C 1
ATOM 398 O O . GLU A 1 50 ? -3.537 -32.719 -13.57 1 96.75 50 GLU A O 1
ATOM 403 N N . ALA A 1 51 ? -4.199 -34.094 -15.18 1 97.06 51 ALA A N 1
ATOM 404 C CA . ALA A 1 51 ? -5.164 -33.125 -15.695 1 97.06 51 ALA A CA 1
ATOM 405 C C . ALA A 1 51 ? -6.238 -32.812 -14.656 1 97.06 51 ALA A C 1
ATOM 407 O O . ALA A 1 51 ? -6.625 -31.656 -14.477 1 97.06 51 ALA A O 1
ATOM 408 N N . TYR A 1 52 ? -6.707 -33.844 -13.977 1 97.12 52 TYR A N 1
ATOM 409 C CA . TYR A 1 52 ? -7.672 -33.625 -12.906 1 97.12 52 TYR A CA 1
ATOM 410 C C . TYR A 1 52 ? -7.051 -32.844 -11.766 1 97.12 52 TYR A C 1
ATOM 412 O O . TYR A 1 52 ? -7.668 -31.906 -11.25 1 97.12 52 TYR A O 1
ATOM 420 N N . ARG A 1 53 ? -5.805 -33.156 -11.391 1 96.94 53 ARG A N 1
ATOM 421 C CA . ARG A 1 53 ? -5.105 -32.469 -10.312 1 96.94 53 ARG A CA 1
ATOM 422 C C . ARG A 1 53 ? -4.93 -30.984 -10.648 1 96.94 53 ARG A C 1
ATOM 424 O O . ARG A 1 53 ? -4.977 -30.141 -9.758 1 96.94 53 ARG A O 1
ATOM 431 N N . ASN A 1 54 ? -4.793 -30.656 -11.914 1 96 54 ASN A N 1
ATOM 432 C CA . ASN A 1 54 ? -4.422 -29.312 -12.312 1 96 54 ASN A CA 1
ATOM 433 C C . ASN A 1 54 ? -5.641 -28.5 -12.758 1 96 54 ASN A C 1
ATOM 435 O O . ASN A 1 54 ? -5.641 -27.281 -12.672 1 96 54 ASN A O 1
ATOM 439 N N . HIS A 1 55 ? -6.723 -29.219 -13.242 1 96.5 55 HIS A N 1
ATOM 440 C CA . HIS A 1 55 ? -7.812 -28.469 -13.867 1 96.5 55 HIS A CA 1
ATOM 441 C C . HIS A 1 55 ? -9.156 -28.828 -13.234 1 96.5 55 HIS A C 1
ATOM 443 O O . HIS A 1 55 ? -10.164 -28.188 -13.531 1 96.5 55 HIS A O 1
ATOM 449 N N . GLY A 1 56 ? -9.203 -29.828 -12.359 1 97.19 56 GLY A N 1
ATOM 450 C CA . GLY A 1 56 ? -10.461 -30.234 -11.75 1 97.19 56 GLY A CA 1
ATOM 451 C C . GLY A 1 56 ? -11.195 -29.094 -11.07 1 97.19 56 GLY A C 1
ATOM 452 O O . GLY A 1 56 ? -12.43 -29.062 -11.07 1 97.19 56 GLY A O 1
ATOM 453 N N . HIS A 1 57 ? -10.445 -28.141 -10.508 1 96.94 57 HIS A N 1
ATOM 454 C CA . HIS A 1 57 ? -11.023 -27.016 -9.773 1 96.94 57 HIS A CA 1
ATOM 455 C C . HIS A 1 57 ? -11.898 -26.156 -10.688 1 96.94 57 HIS A C 1
ATOM 457 O O . HIS A 1 57 ? -12.844 -25.516 -10.227 1 96.94 57 HIS A O 1
ATOM 463 N N . ARG A 1 58 ? -11.703 -26.203 -12 1 95.06 58 ARG A N 1
ATOM 464 C CA . ARG A 1 58 ? -12.445 -25.391 -12.961 1 95.06 58 ARG A CA 1
ATOM 465 C C . ARG A 1 58 ? -13.859 -25.938 -13.148 1 95.06 58 ARG A C 1
ATOM 467 O O . ARG A 1 58 ? -14.734 -25.219 -13.648 1 95.06 58 ARG A O 1
ATOM 474 N N . MET A 1 59 ? -14.062 -27.203 -12.766 1 95.44 59 MET A N 1
ATOM 475 C CA . MET A 1 59 ? -15.367 -27.844 -12.922 1 95.44 59 MET A CA 1
ATOM 476 C C . MET A 1 59 ? -15.977 -28.188 -11.57 1 95.44 59 MET A C 1
ATOM 478 O O . MET A 1 59 ? -17.047 -28.781 -11.5 1 95.44 59 MET A O 1
ATOM 482 N N . ALA A 1 60 ? -15.297 -27.797 -10.508 1 96.75 60 ALA A N 1
ATOM 483 C CA . ALA A 1 60 ? -15.695 -28.219 -9.164 1 96.75 60 ALA A CA 1
ATOM 484 C C . ALA A 1 60 ? -16.953 -27.469 -8.711 1 96.75 60 ALA A C 1
ATOM 486 O O . ALA A 1 60 ? -17.156 -26.312 -9.07 1 96.75 60 ALA A O 1
ATOM 487 N N . ALA A 1 61 ? -17.734 -28.141 -7.93 1 96.69 61 ALA A N 1
ATOM 488 C CA . ALA A 1 61 ? -18.953 -27.562 -7.371 1 96.69 61 ALA A CA 1
ATOM 489 C C . ALA A 1 61 ? -18.672 -26.812 -6.074 1 96.69 61 ALA A C 1
ATOM 491 O O . ALA A 1 61 ? -19.281 -27.094 -5.039 1 96.69 61 ALA A O 1
ATOM 492 N N . ILE A 1 62 ? -17.844 -25.828 -6.184 1 96.81 62 ILE A N 1
ATOM 493 C CA . ILE A 1 62 ? -17.312 -25.156 -4.996 1 96.81 62 ILE A CA 1
ATOM 494 C C . ILE A 1 62 ? -18.188 -23.969 -4.637 1 96.81 62 ILE A C 1
ATOM 496 O O . ILE A 1 62 ? -18.125 -23.453 -3.516 1 96.81 62 ILE A O 1
ATOM 500 N N . ASP A 1 63 ? -19.109 -23.453 -5.547 1 95.31 63 ASP A N 1
ATOM 501 C CA . ASP A 1 63 ? -19.922 -22.266 -5.336 1 95.31 63 ASP A CA 1
ATOM 502 C C . ASP A 1 63 ? -21.359 -22.625 -4.973 1 95.31 63 ASP A C 1
ATOM 504 O O . ASP A 1 63 ? -22.109 -23.109 -5.82 1 95.31 63 ASP A O 1
ATOM 508 N N . PRO A 1 64 ? -21.766 -22.359 -3.82 1 95.56 64 PRO A N 1
ATOM 509 C CA . PRO A 1 64 ? -23.109 -22.75 -3.398 1 95.56 64 PRO A CA 1
ATOM 510 C C . PRO A 1 64 ? -24.203 -21.875 -3.988 1 95.56 64 PRO A C 1
ATOM 512 O O . PRO A 1 64 ? -25.391 -22.203 -3.893 1 95.56 64 PRO A O 1
ATOM 515 N N . VAL A 1 65 ? -23.812 -20.734 -4.613 1 94.44 65 VAL A N 1
ATOM 516 C CA . VAL A 1 65 ? -24.828 -19.812 -5.07 1 94.44 65 VAL A CA 1
ATOM 517 C C . VAL A 1 65 ? -24.609 -19.484 -6.543 1 94.44 65 VAL A C 1
ATOM 519 O O . VAL A 1 65 ? -24.906 -18.359 -6.988 1 94.44 65 VAL A O 1
ATOM 522 N N . LYS A 1 66 ? -24.031 -20.438 -7.164 1 85.56 66 LYS A N 1
ATOM 523 C CA . LYS A 1 66 ? -23.828 -20.25 -8.594 1 85.56 66 LYS A CA 1
ATOM 524 C C . LYS A 1 66 ? -25.156 -20.031 -9.312 1 85.56 66 LYS A C 1
ATOM 526 O O . LYS A 1 66 ? -26.141 -20.703 -9.031 1 85.56 66 LYS A O 1
ATOM 531 N N . PHE A 1 67 ? -25.281 -18.875 -9.914 1 72.81 67 PHE A N 1
ATOM 532 C CA . PHE A 1 67 ? -26.5 -18.625 -10.672 1 72.81 67 PHE A CA 1
ATOM 533 C C . PHE A 1 67 ? -26.188 -18.391 -12.141 1 72.81 67 PHE A C 1
ATOM 535 O O . PHE A 1 67 ? -25.047 -18.062 -12.492 1 72.81 67 PHE A O 1
ATOM 542 N N . HIS A 1 68 ? -26.828 -19.156 -12.953 1 61.91 68 HIS A N 1
ATOM 543 C CA . HIS A 1 68 ? -26.641 -19.031 -14.391 1 61.91 68 HIS A CA 1
ATOM 544 C C . HIS A 1 68 ? -27.625 -18.016 -14.984 1 61.91 68 HIS A C 1
ATOM 546 O O . HIS A 1 68 ? -28.766 -17.906 -14.523 1 61.91 68 HIS A O 1
ATOM 552 N N . LEU A 1 69 ? -27.125 -17.016 -15.633 1 50.41 69 LEU A N 1
ATOM 553 C CA . LEU A 1 69 ? -28.125 -16.344 -16.453 1 50.41 69 LEU A CA 1
ATOM 554 C C . LEU A 1 69 ? -28.719 -17.297 -17.469 1 50.41 69 LEU A C 1
ATOM 556 O O . LEU A 1 69 ? -28.094 -18.281 -17.875 1 50.41 69 LEU A O 1
ATOM 560 N N . ALA A 1 70 ? -30.094 -17.25 -17.828 1 43.28 70 ALA A N 1
ATOM 561 C CA . ALA A 1 70 ? -30.922 -18.109 -18.672 1 43.28 70 ALA A CA 1
ATOM 562 C C . ALA A 1 70 ? -30.094 -18.734 -19.797 1 43.28 70 ALA A C 1
ATOM 564 O O . ALA A 1 70 ? -30.281 -19.906 -20.141 1 43.28 70 ALA A O 1
ATOM 565 N N . ASP A 1 71 ? -29.312 -17.984 -20.328 1 40.03 71 ASP A N 1
ATOM 566 C CA . ASP A 1 71 ? -28.703 -18.5 -21.547 1 40.03 71 ASP A CA 1
ATOM 567 C C . ASP A 1 71 ? -27.375 -19.188 -21.25 1 40.03 71 ASP A C 1
ATOM 569 O O . ASP A 1 71 ? -26.625 -19.531 -22.172 1 40.03 71 ASP A O 1
ATOM 573 N N . GLU A 1 72 ? -26.953 -19.141 -20.047 1 48.56 72 GLU A N 1
ATOM 574 C CA . GLU A 1 72 ? -25.656 -19.781 -19.828 1 48.56 72 GLU A CA 1
ATOM 575 C C . GLU A 1 72 ? -25.797 -21.312 -19.812 1 48.56 72 GLU A C 1
ATOM 577 O O . GLU A 1 72 ? -26.578 -21.859 -19.016 1 48.56 72 GLU A O 1
ATOM 582 N N . ALA A 1 73 ? -25.578 -21.938 -20.969 1 45.28 73 ALA A N 1
ATOM 583 C CA . ALA A 1 73 ? -25.531 -23.375 -21.203 1 45.28 73 ALA A CA 1
ATOM 584 C C . ALA A 1 73 ? -24.734 -24.078 -20.109 1 45.28 73 ALA A C 1
ATOM 586 O O . ALA A 1 73 ? -23.844 -23.484 -19.5 1 45.28 73 ALA A O 1
ATOM 587 N N . ALA A 1 74 ? -25.266 -25.203 -19.672 1 50.84 74 ALA A N 1
ATOM 588 C CA . ALA A 1 74 ? -24.578 -26.188 -18.859 1 50.84 74 ALA A CA 1
ATOM 589 C C . ALA A 1 74 ? -23.094 -26.25 -19.172 1 50.84 74 ALA A C 1
ATOM 591 O O . ALA A 1 74 ? -22.688 -26.016 -20.312 1 50.84 74 ALA A O 1
ATOM 592 N N . SER A 1 75 ? -22.141 -25.953 -18.094 1 60.38 75 SER A N 1
ATOM 593 C CA . SER A 1 75 ? -20.688 -25.984 -18.25 1 60.38 75 SER A CA 1
ATOM 594 C C . SER A 1 75 ? -20.25 -27.078 -19.203 1 60.38 75 SER A C 1
ATOM 596 O O . SER A 1 75 ? -20.578 -28.25 -19.016 1 60.38 75 SER A O 1
ATOM 598 N N . GLU A 1 76 ? -19.844 -26.75 -20.516 1 73.06 76 GLU A N 1
ATOM 599 C CA . GLU A 1 76 ? -19.234 -27.703 -21.438 1 73.06 76 GLU A CA 1
ATOM 600 C C . GLU A 1 76 ? -18.078 -28.453 -20.75 1 73.06 76 GLU A C 1
ATOM 602 O O . GLU A 1 76 ? -17.375 -27.891 -19.922 1 73.06 76 GLU A O 1
ATOM 607 N N . PRO A 1 77 ? -18.172 -29.797 -20.922 1 85.75 77 PRO A N 1
ATOM 608 C CA . PRO A 1 77 ? -17.062 -30.547 -20.344 1 85.75 77 PRO A CA 1
ATOM 609 C C . PRO A 1 77 ? -15.695 -29.984 -20.734 1 85.75 77 PRO A C 1
ATOM 611 O O . PRO A 1 77 ? -15.523 -29.5 -21.859 1 85.75 77 PRO A O 1
ATOM 614 N N . LEU A 1 78 ? -14.898 -29.906 -19.797 1 91.69 78 LEU A N 1
ATOM 615 C CA . LEU A 1 78 ? -13.531 -29.453 -20.031 1 91.69 78 LEU A CA 1
ATOM 616 C C . LEU A 1 78 ? -12.742 -30.484 -20.812 1 91.69 78 LEU A C 1
ATOM 618 O O . LEU A 1 78 ? -12.578 -31.625 -20.359 1 91.69 78 LEU A O 1
ATOM 622 N N . PRO A 1 79 ? -12.328 -30.156 -21.969 1 93.25 79 PRO A N 1
ATOM 623 C CA . PRO A 1 79 ? -11.594 -31.125 -22.781 1 93.25 79 PRO A CA 1
ATOM 624 C C . PRO A 1 79 ? -10.414 -31.75 -22.047 1 93.25 79 PRO A C 1
ATOM 626 O O . PRO A 1 79 ? -10.109 -32.938 -22.234 1 93.25 79 PRO A O 1
ATOM 629 N N . GLU A 1 80 ? -9.805 -31.047 -21.188 1 94.06 80 GLU A N 1
ATOM 630 C CA . GLU A 1 80 ? -8.617 -31.516 -20.469 1 94.06 80 GLU A CA 1
ATOM 631 C C . GLU A 1 80 ? -8.961 -32.688 -19.547 1 94.06 80 GLU A C 1
ATOM 633 O O . GLU A 1 80 ? -8.086 -33.469 -19.203 1 94.06 80 GLU A O 1
ATOM 638 N N . LEU A 1 81 ? -10.281 -32.844 -19.203 1 96.62 81 LEU A N 1
ATOM 639 C CA . LEU A 1 81 ? -10.641 -33.875 -18.234 1 96.62 81 LEU A CA 1
ATOM 640 C C . LEU A 1 81 ? -11.203 -35.125 -18.938 1 96.62 81 LEU A C 1
ATOM 642 O O . LEU A 1 81 ? -11.602 -36.094 -18.266 1 96.62 81 LEU A O 1
ATOM 646 N N . GLN A 1 82 ? -11.227 -35.125 -20.312 1 96 82 GLN A N 1
ATOM 647 C CA . GLN A 1 82 ? -11.734 -36.281 -21.047 1 96 82 GLN A CA 1
ATOM 648 C C . GLN A 1 82 ? -10.617 -37.281 -21.312 1 96 82 GLN A C 1
ATOM 650 O O . GLN A 1 82 ? -9.609 -36.969 -21.938 1 96 82 GLN A O 1
ATOM 655 N N . TYR A 1 83 ? -10.805 -38.625 -20.859 1 96.75 83 TYR A N 1
ATOM 656 C CA . TYR A 1 83 ? -9.734 -39.594 -20.969 1 96.75 83 TYR A CA 1
ATOM 657 C C . TYR A 1 83 ? -9.43 -39.906 -22.438 1 96.75 83 TYR A C 1
ATOM 659 O O . TYR A 1 83 ? -8.312 -40.281 -22.766 1 96.75 83 TYR A O 1
ATOM 667 N N . ALA A 1 84 ? -10.43 -39.656 -23.344 1 96.25 84 ALA A N 1
ATOM 668 C CA . ALA A 1 84 ? -10.219 -39.906 -24.766 1 96.25 84 ALA A CA 1
ATOM 669 C C . ALA A 1 84 ? -9.117 -39 -25.328 1 96.25 84 ALA A C 1
ATOM 671 O O . ALA A 1 84 ? -8.391 -39.406 -26.234 1 96.25 84 ALA A O 1
ATOM 672 N N . ARG A 1 85 ? -9.008 -37.844 -24.766 1 96.31 85 ARG A N 1
ATOM 673 C CA . ARG A 1 85 ? -7.984 -36.875 -25.172 1 96.31 85 ARG A CA 1
ATOM 674 C C . ARG A 1 85 ? -6.586 -37.469 -25.016 1 96.31 85 ARG A C 1
ATOM 676 O O . ARG A 1 85 ? -5.668 -37.125 -25.75 1 96.31 85 ARG A O 1
ATOM 683 N N . TYR A 1 86 ? -6.414 -38.438 -24.141 1 97.56 86 TYR A N 1
ATOM 684 C CA . TYR A 1 86 ? -5.117 -39 -23.812 1 97.56 86 TYR A CA 1
ATOM 685 C C . TYR A 1 86 ? -4.941 -40.375 -24.469 1 97.56 86 TYR A C 1
ATOM 687 O O . TYR A 1 86 ? -4.086 -41.156 -24.062 1 97.56 86 TYR A O 1
ATOM 695 N N . GLY A 1 87 ? -5.863 -40.75 -25.406 1 96.44 87 GLY A N 1
ATOM 696 C CA . GLY A 1 87 ? -5.758 -42 -26.141 1 96.44 87 GLY A CA 1
ATOM 697 C C . GLY A 1 87 ? -6.297 -43.188 -25.359 1 96.44 87 GLY A C 1
ATOM 698 O O . GLY A 1 87 ? -6.004 -44.344 -25.688 1 96.44 87 GLY A O 1
ATOM 699 N N . LEU A 1 88 ? -7 -42.938 -24.266 1 97.5 88 LEU A N 1
ATOM 700 C CA . LEU A 1 88 ? -7.57 -44 -23.438 1 97.5 88 LEU A CA 1
ATOM 701 C C . LEU A 1 88 ? -8.992 -44.344 -23.891 1 97.5 88 LEU A C 1
ATOM 703 O O . LEU A 1 88 ? -9.734 -43.438 -24.328 1 97.5 88 LEU A O 1
ATOM 707 N N . GLY A 1 89 ? -9.281 -45.594 -23.812 1 96.31 89 GLY A N 1
ATOM 708 C CA . GLY A 1 89 ? -10.594 -46.062 -24.25 1 96.31 89 GLY A CA 1
ATOM 709 C C . GLY A 1 89 ? -11.453 -46.562 -23.109 1 96.31 89 GLY A C 1
ATOM 710 O O . GLY A 1 89 ? -10.938 -46.938 -22.047 1 96.31 89 GLY A O 1
ATOM 711 N N . ALA A 1 90 ? -12.672 -46.656 -23.359 1 95.31 90 ALA A N 1
ATOM 712 C CA . ALA A 1 90 ? -13.656 -47.062 -22.359 1 95.31 90 ALA A CA 1
ATOM 713 C C . ALA A 1 90 ? -13.383 -48.469 -21.844 1 95.31 90 ALA A C 1
ATOM 715 O O . ALA A 1 90 ? -13.727 -48.812 -20.703 1 95.31 90 ALA A O 1
ATOM 716 N N . ALA A 1 91 ? -12.719 -49.344 -22.625 1 94.75 91 ALA A N 1
ATOM 717 C CA . ALA A 1 91 ? -12.492 -50.75 -22.281 1 94.75 91 ALA A CA 1
ATOM 718 C C . ALA A 1 91 ? -11.242 -50.906 -21.422 1 94.75 91 ALA A C 1
ATOM 720 O O . ALA A 1 91 ? -11.016 -51.969 -20.828 1 94.75 91 ALA A O 1
ATOM 721 N N . ASP A 1 92 ? -10.5 -49.812 -21.312 1 95.38 92 ASP A N 1
ATOM 722 C CA . ASP A 1 92 ? -9.273 -49.906 -20.516 1 95.38 92 ASP A CA 1
ATOM 723 C C . ASP A 1 92 ? -9.578 -50.125 -19.031 1 95.38 92 ASP A C 1
ATOM 725 O O . ASP A 1 92 ? -10.594 -49.625 -18.531 1 95.38 92 ASP A O 1
ATOM 729 N N . ARG A 1 93 ? -8.75 -50.938 -18.344 1 95.06 93 ARG A N 1
ATOM 730 C CA . ARG A 1 93 ? -8.789 -51.156 -16.906 1 95.06 93 ARG A CA 1
ATOM 731 C C . ARG A 1 93 ? -7.465 -50.781 -16.25 1 95.06 93 ARG A C 1
ATOM 733 O O . ARG A 1 93 ? -6.395 -51.125 -16.75 1 95.06 93 ARG A O 1
ATOM 740 N N . ILE A 1 94 ? -7.621 -50 -15.195 1 94.56 94 ILE A N 1
ATOM 741 C CA . ILE A 1 94 ? -6.418 -49.406 -14.648 1 94.56 94 ILE A CA 1
ATOM 742 C C . ILE A 1 94 ? -6.305 -49.719 -13.164 1 94.56 94 ILE A C 1
ATOM 744 O O . ILE A 1 94 ? -7.27 -49.562 -12.414 1 94.56 94 ILE A O 1
ATOM 748 N N . ASP A 1 95 ? -5.18 -50.219 -12.703 1 93.62 95 ASP A N 1
ATOM 749 C CA . ASP A 1 95 ? -4.82 -50.25 -11.289 1 93.62 95 ASP A CA 1
ATOM 750 C C . ASP A 1 95 ? -4.328 -48.875 -10.805 1 93.62 95 ASP A C 1
ATOM 752 O O . ASP A 1 95 ? -3.252 -48.438 -11.203 1 93.62 95 ASP A O 1
ATOM 756 N N . PRO A 1 96 ? -5.078 -48.156 -9.906 1 92.25 96 PRO A N 1
ATOM 757 C CA . PRO A 1 96 ? -4.754 -46.781 -9.547 1 92.25 96 PRO A CA 1
ATOM 758 C C . PRO A 1 96 ? -3.541 -46.688 -8.625 1 92.25 96 PRO A C 1
ATOM 760 O O . PRO A 1 96 ? -3.049 -45.562 -8.359 1 92.25 96 PRO A O 1
ATOM 763 N N . ARG A 1 97 ? -2.963 -47.844 -7.926 1 88.69 97 ARG A N 1
ATOM 764 C CA . ARG A 1 97 ? -1.798 -47.844 -7.047 1 88.69 97 ARG A CA 1
ATOM 765 C C . ARG A 1 97 ? -0.596 -47.219 -7.75 1 88.69 97 ARG A C 1
ATOM 767 O O . ARG A 1 97 ? -0.298 -47.531 -8.898 1 88.69 97 ARG A O 1
ATOM 774 N N . GLY A 1 98 ? -0.056 -46.094 -7.168 1 91.38 98 GLY A N 1
ATOM 775 C CA . GLY A 1 98 ? 1.085 -45.406 -7.742 1 91.38 98 GLY A CA 1
ATOM 776 C C . GLY A 1 98 ? 0.691 -44.219 -8.609 1 91.38 98 GLY A C 1
ATOM 777 O O . GLY A 1 98 ? 1.519 -43.344 -8.906 1 91.38 98 GLY A O 1
ATOM 778 N N . LEU A 1 99 ? -0.525 -44.25 -9.141 1 94.75 99 LEU A N 1
ATOM 779 C CA . LEU A 1 99 ? -1.065 -43.156 -9.922 1 94.75 99 LEU A CA 1
ATOM 780 C C . LEU A 1 99 ? -1.878 -42.188 -9.047 1 94.75 99 LEU A C 1
ATOM 782 O O . LEU A 1 99 ? -1.894 -41 -9.281 1 94.75 99 LEU A O 1
ATOM 786 N N . LEU A 1 100 ? -2.578 -42.719 -8.062 1 92.62 100 LEU A N 1
ATOM 787 C CA . LEU A 1 100 ? -3.354 -42.031 -7.039 1 92.62 100 LEU A CA 1
ATOM 788 C C . LEU A 1 100 ? -2.992 -42.531 -5.648 1 92.62 100 LEU A C 1
ATOM 790 O O . LEU A 1 100 ? -2.445 -43.625 -5.508 1 92.62 100 LEU A O 1
ATOM 794 N N . ASN A 1 101 ? -3.166 -41.688 -4.691 1 88.88 101 ASN A N 1
ATOM 795 C CA . ASN A 1 101 ? -2.943 -42.094 -3.307 1 88.88 101 ASN A CA 1
ATOM 796 C C . ASN A 1 101 ? -4.242 -42.531 -2.635 1 88.88 101 ASN A C 1
ATOM 798 O O . ASN A 1 101 ? -4.719 -41.875 -1.706 1 88.88 101 ASN A O 1
ATOM 802 N N . VAL A 1 102 ? -4.777 -43.594 -3.148 1 84.69 102 VAL A N 1
ATOM 803 C CA . VAL A 1 102 ? -6.016 -44.188 -2.639 1 84.69 102 VAL A CA 1
ATOM 804 C C . VAL A 1 102 ? -5.758 -45.625 -2.17 1 84.69 102 VAL A C 1
ATOM 806 O O . VAL A 1 102 ? -4.75 -46.219 -2.533 1 84.69 102 VAL A O 1
ATOM 809 N N . PRO A 1 103 ? -6.648 -46.094 -1.257 1 79.56 103 PRO A N 1
ATOM 810 C CA . PRO A 1 103 ? -6.477 -47.469 -0.8 1 79.56 103 PRO A CA 1
ATOM 811 C C . PRO A 1 103 ? -6.484 -48.469 -1.948 1 79.56 103 PRO A C 1
ATOM 813 O O . PRO A 1 103 ? -7.16 -48.25 -2.957 1 79.56 103 PRO A O 1
ATOM 816 N N . ALA A 1 104 ? -5.75 -49.469 -1.74 1 74 104 ALA A N 1
ATOM 817 C CA . ALA A 1 104 ? -5.633 -50.5 -2.764 1 74 104 ALA A CA 1
ATOM 818 C C . ALA A 1 104 ? -6.996 -51.125 -3.1 1 74 104 ALA A C 1
ATOM 820 O O . ALA A 1 104 ? -7.77 -51.438 -2.203 1 74 104 ALA A O 1
ATOM 821 N N . ALA A 1 105 ? -7.332 -50.844 -4.414 1 68.81 105 ALA A N 1
ATOM 822 C CA . ALA A 1 105 ? -8.555 -51.5 -4.875 1 68.81 105 ALA A CA 1
ATOM 823 C C . ALA A 1 105 ? -8.32 -53 -5.105 1 68.81 105 ALA A C 1
ATOM 825 O O . ALA A 1 105 ? -7.215 -53.406 -5.457 1 68.81 105 ALA A O 1
ATOM 826 N N . GLN A 1 106 ? -9.242 -53.844 -4.828 1 67.31 106 GLN A N 1
ATOM 827 C CA . GLN A 1 106 ? -9.164 -55.281 -5.016 1 67.31 106 GLN A CA 1
ATOM 828 C C . GLN A 1 106 ? -8.984 -55.656 -6.492 1 67.31 106 GLN A C 1
ATOM 830 O O . GLN A 1 106 ? -8.273 -56.594 -6.824 1 67.31 106 GLN A O 1
ATOM 835 N N . GLN A 1 107 ? -9.633 -54.844 -7.48 1 83 107 GLN A N 1
ATOM 836 C CA . GLN A 1 107 ? -9.57 -55.062 -8.922 1 83 107 GLN A CA 1
ATOM 837 C C . GLN A 1 107 ? -9.273 -53.75 -9.648 1 83 107 GLN A C 1
ATOM 839 O O . GLN A 1 107 ? -9.562 -52.656 -9.141 1 83 107 GLN A O 1
ATOM 844 N N . PRO A 1 108 ? -8.57 -53.875 -10.844 1 92.69 108 PRO A N 1
ATOM 845 C CA . PRO A 1 108 ? -8.383 -52.656 -11.656 1 92.69 108 PRO A CA 1
ATOM 846 C C . PRO A 1 108 ? -9.703 -51.969 -11.953 1 92.69 108 PRO A C 1
ATOM 848 O O . PRO A 1 108 ? -10.734 -52.594 -12.148 1 92.69 108 PRO A O 1
ATOM 851 N N . LEU A 1 109 ? -9.711 -50.688 -11.969 1 94.5 109 LEU A N 1
ATOM 852 C CA . LEU A 1 109 ? -10.891 -49.875 -12.188 1 94.5 109 LEU A CA 1
ATOM 853 C C . LEU A 1 109 ? -11.164 -49.688 -13.68 1 94.5 109 LEU A C 1
ATOM 855 O O . LEU A 1 109 ? -10.234 -49.562 -14.469 1 94.5 109 LEU A O 1
ATOM 859 N N . SER A 1 110 ? -12.422 -49.719 -14.062 1 95.19 110 SER A N 1
ATOM 860 C CA . SER A 1 110 ? -12.789 -49.281 -15.398 1 95.19 110 SER A CA 1
ATOM 861 C C . SER A 1 110 ? -12.547 -47.781 -15.578 1 95.19 110 SER A C 1
ATOM 863 O O . SER A 1 110 ? -12.375 -47.062 -14.594 1 95.19 110 SER A O 1
ATOM 865 N N . MET A 1 111 ? -12.484 -47.344 -16.766 1 95.38 111 MET A N 1
ATOM 866 C CA . MET A 1 111 ? -12.273 -45.938 -17.031 1 95.38 111 MET A CA 1
ATOM 867 C C . MET A 1 111 ? -13.398 -45.094 -16.438 1 95.38 111 MET A C 1
ATOM 869 O O . MET A 1 111 ? -13.164 -44 -15.945 1 95.38 111 MET A O 1
ATOM 873 N N . ALA A 1 112 ? -14.586 -45.656 -16.484 1 95.94 112 ALA A N 1
ATOM 874 C CA . ALA A 1 112 ? -15.734 -44.938 -15.906 1 95.94 112 ALA A CA 1
ATOM 875 C C . ALA A 1 112 ? -15.602 -44.812 -14.391 1 95.94 112 ALA A C 1
ATOM 877 O O . ALA A 1 112 ? -15.93 -43.781 -13.82 1 95.94 112 ALA A O 1
ATOM 878 N N . GLU A 1 113 ? -15.195 -45.906 -13.789 1 95 113 GLU A N 1
ATOM 879 C CA . GLU A 1 113 ? -15.008 -45.906 -12.344 1 95 113 GLU A CA 1
ATOM 880 C C . GLU A 1 113 ? -13.898 -44.938 -11.938 1 95 113 GLU A C 1
ATOM 882 O O . GLU A 1 113 ? -14.039 -44.188 -10.961 1 95 113 GLU A O 1
ATOM 887 N N . LEU A 1 114 ? -12.797 -44.969 -12.664 1 95.75 114 LEU A N 1
ATOM 888 C CA . LEU A 1 114 ? -11.688 -44.094 -12.375 1 95.75 114 LEU A CA 1
ATOM 889 C C . LEU A 1 114 ? -12.086 -42.625 -12.609 1 95.75 114 LEU A C 1
ATOM 891 O O . LEU A 1 114 ? -11.719 -41.75 -11.836 1 95.75 114 LEU A O 1
ATOM 895 N N . ASP A 1 115 ? -12.805 -42.375 -13.656 1 96.44 115 ASP A N 1
ATOM 896 C CA . ASP A 1 115 ? -13.312 -41.062 -13.945 1 96.44 115 ASP A CA 1
ATOM 897 C C . ASP A 1 115 ? -14.188 -40.531 -12.812 1 96.44 115 ASP A C 1
ATOM 899 O O . ASP A 1 115 ? -14.055 -39.375 -12.383 1 96.44 115 ASP A O 1
ATOM 903 N N . ALA A 1 116 ? -15.07 -41.312 -12.352 1 95.94 116 ALA A N 1
ATOM 904 C CA . ALA A 1 116 ? -15.961 -40.938 -11.25 1 95.94 116 ALA A CA 1
ATOM 905 C C . ALA A 1 116 ? -15.172 -40.656 -9.977 1 95.94 116 ALA A C 1
ATOM 907 O O . ALA A 1 116 ? -15.508 -39.75 -9.227 1 95.94 116 ALA A O 1
ATOM 908 N N . LEU A 1 117 ? -14.203 -41.531 -9.727 1 94.62 117 LEU A N 1
ATOM 909 C CA . LEU A 1 117 ? -13.359 -41.344 -8.555 1 94.62 117 LEU A CA 1
ATOM 910 C C . LEU A 1 117 ? -12.617 -40 -8.625 1 94.62 117 LEU A C 1
ATOM 912 O O . LEU A 1 117 ? -12.594 -39.25 -7.648 1 94.62 117 LEU A O 1
ATOM 916 N N . LEU A 1 118 ? -11.984 -39.688 -9.797 1 96.94 118 LEU A N 1
ATOM 917 C CA . LEU A 1 118 ? -11.258 -38.438 -10.008 1 96.94 118 LEU A CA 1
ATOM 918 C C . LEU A 1 118 ? -12.195 -37.25 -9.891 1 96.94 118 LEU A C 1
ATOM 920 O O . LEU A 1 118 ? -11.852 -36.219 -9.273 1 96.94 118 LEU A O 1
ATOM 924 N N . ALA A 1 119 ? -13.344 -37.312 -10.453 1 96.88 119 ALA A N 1
ATOM 925 C CA . ALA A 1 119 ? -14.328 -36.25 -10.391 1 96.88 119 ALA A CA 1
ATOM 926 C C . ALA A 1 119 ? -14.766 -35.969 -8.953 1 96.88 119 ALA A C 1
ATOM 928 O O . ALA A 1 119 ? -14.938 -34.812 -8.555 1 96.88 119 ALA A O 1
ATOM 929 N N . ARG A 1 120 ? -14.969 -37 -8.211 1 95.44 120 ARG A N 1
ATOM 930 C CA . ARG A 1 120 ? -15.359 -36.875 -6.816 1 95.44 120 ARG A CA 1
ATOM 931 C C . ARG A 1 120 ? -14.297 -36.156 -6.012 1 95.44 120 ARG A C 1
ATOM 933 O O . ARG A 1 120 ? -14.609 -35.281 -5.188 1 95.44 120 ARG A O 1
ATOM 940 N N . MET A 1 121 ? -13.062 -36.469 -6.281 1 95.88 121 MET A N 1
ATOM 941 C CA . MET A 1 121 ? -11.961 -35.906 -5.508 1 95.88 121 MET A CA 1
ATOM 942 C C . MET A 1 121 ? -11.664 -34.469 -5.941 1 95.88 121 MET A C 1
ATOM 944 O O . MET A 1 121 ? -11.383 -33.594 -5.105 1 95.88 121 MET A O 1
ATOM 948 N N . TYR A 1 122 ? -11.75 -34.188 -7.266 1 97.44 122 TYR A N 1
ATOM 949 C CA . TYR A 1 122 ? -11.164 -32.938 -7.746 1 97.44 122 TYR A CA 1
ATOM 950 C C . TYR A 1 122 ? -12.242 -32.031 -8.297 1 97.44 122 TYR A C 1
ATOM 952 O O . TYR A 1 122 ? -11.977 -30.859 -8.586 1 97.44 122 TYR A O 1
ATOM 960 N N . CYS A 1 123 ? -13.508 -32.469 -8.484 1 97.38 123 CYS A N 1
ATOM 961 C CA . CYS A 1 123 ? -14.555 -31.656 -9.086 1 97.38 123 CYS A CA 1
ATOM 962 C C . CYS A 1 123 ? -15.781 -31.578 -8.18 1 97.38 123 CYS A C 1
ATOM 964 O O . CYS A 1 123 ? -16.859 -31.172 -8.617 1 97.38 123 CYS A O 1
ATOM 966 N N . GLY A 1 124 ? -15.68 -32 -6.918 1 97 124 GLY A N 1
ATOM 967 C CA . GLY A 1 124 ? -16.781 -32 -5.977 1 97 124 GLY A CA 1
ATOM 968 C C . GLY A 1 124 ? -16.922 -30.703 -5.23 1 97 124 GLY A C 1
ATOM 969 O O . GLY A 1 124 ? -16.75 -29.625 -5.809 1 97 124 GLY A O 1
ATOM 970 N N . SER A 1 125 ? -17.344 -30.828 -3.963 1 97.19 125 SER A N 1
ATOM 971 C CA . SER A 1 125 ? -17.594 -29.641 -3.146 1 97.19 125 SER A CA 1
ATOM 972 C C . SER A 1 125 ? -16.297 -29.016 -2.666 1 97.19 125 SER A C 1
ATOM 974 O O . SER A 1 125 ? -16.312 -27.953 -2.041 1 97.19 125 SER A O 1
ATOM 976 N N . CYS A 1 126 ? -15.195 -29.578 -2.885 1 96.94 126 CYS A N 1
ATOM 977 C CA . CYS A 1 126 ? -13.891 -28.953 -2.688 1 96.94 126 CYS A CA 1
ATOM 978 C C . CYS A 1 126 ? -12.922 -29.359 -3.789 1 96.94 126 CYS A C 1
ATOM 980 O O . CYS A 1 126 ? -13.109 -30.406 -4.434 1 96.94 126 CYS A O 1
ATOM 982 N N . SER A 1 127 ? -12.023 -28.625 -4.059 1 98.25 127 SER A N 1
ATOM 983 C CA . SER A 1 127 ? -11.008 -28.875 -5.074 1 98.25 127 SER A CA 1
ATOM 984 C C . SER A 1 127 ? -9.711 -28.141 -4.762 1 98.25 127 SER A C 1
ATOM 986 O O . SER A 1 127 ? -9.719 -27.141 -4.027 1 98.25 127 SER A O 1
ATOM 988 N N . ILE A 1 128 ? -8.609 -28.625 -5.27 1 98.06 128 ILE A N 1
ATOM 989 C CA . ILE A 1 128 ? -7.285 -28.109 -4.93 1 98.06 128 ILE A CA 1
ATOM 990 C C . ILE A 1 128 ? -6.582 -27.625 -6.195 1 98.06 128 ILE A C 1
ATOM 992 O O . ILE A 1 128 ? -6.895 -28.078 -7.301 1 98.06 128 ILE A O 1
ATOM 996 N N . GLU A 1 129 ? -5.766 -26.578 -6.094 1 96.81 129 GLU A N 1
ATOM 997 C CA . GLU A 1 129 ? -4.844 -26.172 -7.148 1 96.81 129 GLU A CA 1
ATOM 998 C C . GLU A 1 129 ? -3.414 -26.594 -6.828 1 96.81 129 GLU A C 1
ATOM 1000 O O . GLU A 1 129 ? -2.871 -26.234 -5.781 1 96.81 129 GLU A O 1
ATOM 1005 N N . LEU A 1 130 ? -2.717 -27.281 -7.773 1 91.88 130 LEU A N 1
ATOM 1006 C CA . LEU A 1 130 ? -1.396 -27.828 -7.496 1 91.88 130 LEU A CA 1
ATOM 1007 C C . LEU A 1 130 ? -0.405 -27.453 -8.586 1 91.88 130 LEU A C 1
ATOM 1009 O O . LEU A 1 130 ? 0.809 -27.547 -8.398 1 91.88 130 LEU A O 1
ATOM 1013 N N . ALA A 1 131 ? -0.884 -26.969 -9.734 1 90.75 131 ALA A N 1
ATOM 1014 C CA . ALA A 1 131 ? -0.092 -26.859 -10.961 1 90.75 131 ALA A CA 1
ATOM 1015 C C . ALA A 1 131 ? 1.113 -25.953 -10.758 1 90.75 131 ALA A C 1
ATOM 1017 O O . ALA A 1 131 ? 2.178 -26.172 -11.336 1 90.75 131 ALA A O 1
ATOM 1018 N N . PHE A 1 132 ? 0.969 -24.953 -9.961 1 93.62 132 PHE A N 1
ATOM 1019 C CA . PHE A 1 132 ? 1.986 -23.906 -9.875 1 93.62 132 PHE A CA 1
ATOM 1020 C C . PHE A 1 132 ? 3.016 -24.25 -8.805 1 93.62 132 PHE A C 1
ATOM 1022 O O . PHE A 1 132 ? 4.047 -23.578 -8.695 1 93.62 132 PHE A O 1
ATOM 1029 N N . ILE A 1 133 ? 2.842 -25.297 -8.008 1 95.12 133 ILE A N 1
ATOM 1030 C CA . ILE A 1 133 ? 3.762 -25.672 -6.941 1 95.12 133 ILE A CA 1
ATOM 1031 C C . ILE A 1 133 ? 5.023 -26.297 -7.535 1 95.12 133 ILE A C 1
ATOM 1033 O O . ILE A 1 133 ? 4.961 -27.328 -8.203 1 95.12 133 ILE A O 1
ATOM 1037 N N . GLU A 1 134 ? 6.141 -25.766 -7.309 1 91.62 134 GLU A N 1
ATOM 1038 C CA . GLU A 1 134 ? 7.398 -26.156 -7.945 1 91.62 134 GLU A CA 1
ATOM 1039 C C . GLU A 1 134 ? 8.023 -27.359 -7.254 1 91.62 134 GLU A C 1
ATOM 1041 O O . GLU A 1 134 ? 8.578 -28.234 -7.918 1 91.62 134 GLU A O 1
ATOM 1046 N N . SER A 1 135 ? 7.941 -27.469 -5.914 1 93.19 135 SER A N 1
ATOM 1047 C CA . SER A 1 135 ? 8.562 -28.547 -5.133 1 93.19 135 SER A CA 1
ATOM 1048 C C . SER A 1 135 ? 7.84 -29.875 -5.328 1 93.19 135 SER A C 1
ATOM 1050 O O . SER A 1 135 ? 6.664 -30 -4.98 1 93.19 135 SER A O 1
ATOM 1052 N N . GLU A 1 136 ? 8.602 -30.812 -5.867 1 94.56 136 GLU A N 1
ATOM 1053 C CA . GLU A 1 136 ? 8.023 -32.125 -6.035 1 94.56 136 GLU A CA 1
ATOM 1054 C C . GLU A 1 136 ? 7.598 -32.719 -4.691 1 94.56 136 GLU A C 1
ATOM 1056 O O . GLU A 1 136 ? 6.535 -33.344 -4.582 1 94.56 136 GLU A O 1
ATOM 1061 N N . GLN A 1 137 ? 8.414 -32.469 -3.693 1 94.69 137 GLN A N 1
ATOM 1062 C CA . GLN A 1 137 ? 8.109 -33 -2.359 1 94.69 137 GLN A CA 1
ATOM 1063 C C . GLN A 1 137 ? 6.785 -32.438 -1.847 1 94.69 137 GLN A C 1
ATOM 1065 O O . GLN A 1 137 ? 5.934 -33.219 -1.379 1 94.69 137 GLN A O 1
ATOM 1070 N N . GLU A 1 138 ? 6.637 -31.141 -1.908 1 96.06 138 GLU A N 1
ATOM 1071 C CA . GLU A 1 138 ? 5.422 -30.5 -1.415 1 96.06 138 GLU A CA 1
ATOM 1072 C C . GLU A 1 138 ? 4.207 -30.922 -2.24 1 96.06 138 GLU A C 1
ATOM 1074 O O . GLU A 1 138 ? 3.154 -31.25 -1.686 1 96.06 138 GLU A O 1
ATOM 1079 N N . ARG A 1 139 ? 4.383 -30.922 -3.555 1 95.88 139 ARG A N 1
ATOM 1080 C CA . ARG A 1 139 ? 3.277 -31.234 -4.449 1 95.88 139 ARG A CA 1
ATOM 1081 C C . ARG A 1 139 ? 2.777 -32.656 -4.215 1 95.88 139 ARG A C 1
ATOM 1083 O O . ARG A 1 139 ? 1.569 -32.875 -4.117 1 95.88 139 ARG A O 1
ATOM 1090 N N . GLU A 1 140 ? 3.711 -33.625 -4.152 1 95.75 140 GLU A N 1
ATOM 1091 C CA . GLU A 1 140 ? 3.348 -35.031 -3.955 1 95.75 140 GLU A CA 1
ATOM 1092 C C . GLU A 1 140 ? 2.705 -35.25 -2.588 1 95.75 140 GLU A C 1
ATOM 1094 O O . GLU A 1 140 ? 1.745 -36 -2.461 1 95.75 140 GLU A O 1
ATOM 1099 N N . TRP A 1 141 ? 3.248 -34.562 -1.591 1 96.25 141 TRP A N 1
ATOM 1100 C CA . TRP A 1 141 ? 2.705 -34.719 -0.246 1 96.25 141 TRP A CA 1
ATOM 1101 C C . TRP A 1 141 ? 1.29 -34.188 -0.16 1 96.25 141 TRP A C 1
ATOM 1103 O O . TRP A 1 141 ? 0.39 -34.812 0.379 1 96.25 141 TRP A O 1
ATOM 1113 N N . VAL A 1 142 ? 1.047 -32.969 -0.693 1 97.12 142 VAL A N 1
ATOM 1114 C CA . VAL A 1 142 ? -0.248 -32.312 -0.595 1 97.12 142 VAL A CA 1
ATOM 1115 C C . VAL A 1 142 ? -1.283 -33.062 -1.422 1 97.12 142 VAL A C 1
ATOM 1117 O O . VAL A 1 142 ? -2.42 -33.25 -0.981 1 97.12 142 VAL A O 1
ATOM 1120 N N . ALA A 1 143 ? -0.858 -33.5 -2.641 1 96.5 143 ALA A N 1
ATOM 1121 C CA . ALA A 1 143 ? -1.768 -34.312 -3.465 1 96.5 143 ALA A CA 1
ATOM 1122 C C . ALA A 1 143 ? -2.176 -35.594 -2.748 1 96.5 143 ALA A C 1
ATOM 1124 O O . ALA A 1 143 ? -3.355 -35.938 -2.736 1 96.5 143 ALA A O 1
ATOM 1125 N N . GLY A 1 144 ? -1.184 -36.25 -2.178 1 95.75 144 GLY A N 1
ATOM 1126 C CA . GLY A 1 144 ? -1.464 -37.5 -1.463 1 95.75 144 GLY A CA 1
ATOM 1127 C C . GLY A 1 144 ? -2.383 -37.312 -0.272 1 95.75 144 GLY A C 1
ATOM 1128 O O . GLY A 1 144 ? -3.355 -38.031 -0.104 1 95.75 144 GLY A O 1
ATOM 1129 N N . ARG A 1 145 ? -2.08 -36.312 0.524 1 96 145 ARG A N 1
ATOM 1130 C CA . ARG A 1 145 ? -2.883 -36.094 1.717 1 96 145 ARG A CA 1
ATOM 1131 C C . ARG A 1 145 ? -4.289 -35.625 1.345 1 96 145 ARG A C 1
ATOM 1133 O O . ARG A 1 145 ? -5.262 -36 2.012 1 96 145 ARG A O 1
ATOM 1140 N N . TYR A 1 146 ? -4.41 -34.812 0.314 1 97.12 146 TYR A N 1
ATOM 1141 C CA . TYR A 1 146 ? -5.711 -34.344 -0.165 1 97.12 146 TYR A CA 1
ATOM 1142 C C . TYR A 1 146 ? -6.57 -35.531 -0.623 1 97.12 146 TYR A C 1
ATOM 1144 O O . TYR A 1 146 ? -7.746 -35.594 -0.272 1 97.12 146 TYR A O 1
ATOM 1152 N N . GLU A 1 147 ? -5.992 -36.438 -1.416 1 96.31 147 GLU A N 1
ATOM 1153 C CA . GLU A 1 147 ? -6.711 -37.594 -1.937 1 96.31 147 GLU A CA 1
ATOM 1154 C C . GLU A 1 147 ? -7.16 -38.531 -0.807 1 96.31 147 GLU A C 1
ATOM 1156 O O . GLU A 1 147 ? -8.195 -39.188 -0.912 1 96.31 147 GLU A O 1
ATOM 1161 N N . GLN A 1 148 ? -6.453 -38.469 0.316 1 93.19 148 GLN A N 1
ATOM 1162 C CA . GLN A 1 148 ? -6.793 -39.281 1.46 1 93.19 148 GLN A CA 1
ATOM 1163 C C . GLN A 1 148 ? -7.965 -38.719 2.244 1 93.19 148 GLN A C 1
ATOM 1165 O O . GLN A 1 148 ? -8.625 -39.406 3.006 1 93.19 148 GLN A O 1
ATOM 1170 N N . LEU A 1 149 ? -8.219 -37.438 2.092 1 92.12 149 LEU A N 1
ATOM 1171 C CA . LEU A 1 149 ? -9.305 -36.781 2.811 1 92.12 149 LEU A CA 1
ATOM 1172 C C . LEU A 1 149 ? -10.641 -37.438 2.492 1 92.12 149 LEU A C 1
ATOM 1174 O O . LEU A 1 149 ? -11.555 -37.438 3.322 1 92.12 149 LEU A O 1
ATOM 1178 N N . PHE A 1 150 ? -10.797 -37.969 1.353 1 89.56 150 PHE A N 1
ATOM 1179 C CA . PHE A 1 150 ? -12.078 -38.469 0.863 1 89.56 150 PHE A CA 1
ATOM 1180 C C . PHE A 1 150 ? -12.336 -39.875 1.351 1 89.56 150 PHE A C 1
ATOM 1182 O O . PHE A 1 150 ? -13.406 -40.438 1.096 1 89.56 150 PHE A O 1
ATOM 1189 N N . GLN A 1 151 ? -11.375 -40.375 2.084 1 85.31 151 GLN A N 1
ATOM 1190 C CA . GLN A 1 151 ? -11.531 -41.688 2.668 1 85.31 151 GLN A CA 1
ATOM 1191 C C . GLN A 1 151 ? -11.977 -41.625 4.125 1 85.31 151 GLN A C 1
ATOM 1193 O O . GLN A 1 151 ? -12.312 -42.625 4.742 1 85.31 151 GLN A O 1
ATOM 1198 N N . HIS A 1 152 ? -12.031 -40.406 4.637 1 85.44 152 HIS A N 1
ATOM 1199 C CA . HIS A 1 152 ? -12.352 -40.219 6.043 1 85.44 152 HIS A CA 1
ATOM 1200 C C . HIS A 1 152 ? -13.68 -39.469 6.203 1 85.44 152 HIS A C 1
ATOM 1202 O O . HIS A 1 152 ? -13.922 -38.469 5.516 1 85.44 152 HIS A O 1
ATOM 1208 N N . GLU A 1 153 ? -14.445 -40.094 7.051 1 90.06 153 GLU A N 1
ATOM 1209 C CA . GLU A 1 153 ? -15.703 -39.438 7.395 1 90.06 153 GLU A CA 1
ATOM 1210 C C . GLU A 1 153 ? -15.734 -39.031 8.867 1 90.06 153 GLU A C 1
ATOM 1212 O O . GLU A 1 153 ? -15.141 -39.688 9.711 1 90.06 153 GLU A O 1
ATOM 1217 N N . LEU A 1 154 ? -16.391 -37.938 9.141 1 95.19 154 LEU A N 1
ATOM 1218 C CA . LEU A 1 154 ? -16.547 -37.5 10.516 1 95.19 154 LEU A CA 1
ATOM 1219 C C . LEU A 1 154 ? -17.453 -38.469 11.281 1 95.19 154 LEU A C 1
ATOM 1221 O O . LEU A 1 154 ? -18.359 -39.094 10.703 1 95.19 154 LEU A O 1
ATOM 1225 N N . THR A 1 155 ? -17.203 -38.594 12.578 1 96.31 155 THR A N 1
ATOM 1226 C CA . THR A 1 155 ? -18.078 -39.375 13.438 1 96.31 155 THR A CA 1
ATOM 1227 C C . THR A 1 155 ? -19.406 -38.688 13.641 1 96.31 155 THR A C 1
ATOM 1229 O O . THR A 1 155 ? -19.531 -37.469 13.367 1 96.31 155 THR A O 1
ATOM 1232 N N . GLU A 1 156 ? -20.391 -39.469 14.086 1 96.44 156 GLU A N 1
ATOM 1233 C CA . GLU A 1 156 ? -21.688 -38.875 14.375 1 96.44 156 GLU A CA 1
ATOM 1234 C C . GLU A 1 156 ? -21.578 -37.75 15.422 1 96.44 156 GLU A C 1
ATOM 1236 O O . GLU A 1 156 ? -22.234 -36.719 15.328 1 96.44 156 GLU A O 1
ATOM 1241 N N . GLY A 1 157 ? -20.719 -38 16.391 1 96.88 157 GLY A N 1
ATOM 1242 C CA . GLY A 1 157 ? -20.484 -37 17.422 1 96.88 157 GLY A CA 1
ATOM 1243 C C . GLY A 1 157 ? -19.906 -35.719 16.875 1 96.88 157 GLY A C 1
ATOM 1244 O O . GLY A 1 157 ? -20.328 -34.625 17.281 1 96.88 157 GLY A O 1
ATOM 1245 N N . GLU A 1 158 ? -18.953 -35.875 16.016 1 97.38 158 GLU A N 1
ATOM 1246 C CA . GLU A 1 158 ? -18.328 -34.719 15.414 1 97.38 158 GLU A CA 1
ATOM 1247 C C . GLU A 1 158 ? -19.312 -33.938 14.547 1 97.38 158 GLU A C 1
ATOM 1249 O O . GLU A 1 158 ? -19.328 -32.719 14.547 1 97.38 158 GLU A O 1
ATOM 1254 N N . ARG A 1 159 ? -20.109 -34.656 13.797 1 97.88 159 ARG A N 1
ATOM 1255 C CA . ARG A 1 159 ? -21.125 -34.031 12.961 1 97.88 159 ARG A CA 1
ATOM 1256 C C . ARG A 1 159 ? -22.125 -33.25 13.805 1 97.88 159 ARG A C 1
ATOM 1258 O O . ARG A 1 159 ? -22.562 -32.156 13.43 1 97.88 159 ARG A O 1
ATOM 1265 N N . ARG A 1 160 ? -22.531 -33.812 14.938 1 97.31 160 ARG A N 1
ATOM 1266 C CA . ARG A 1 160 ? -23.453 -33.156 15.852 1 97.31 160 ARG A CA 1
ATOM 1267 C C . ARG A 1 160 ? -22.844 -31.859 16.406 1 97.31 160 ARG A C 1
ATOM 1269 O O . ARG A 1 160 ? -23.531 -30.844 16.531 1 97.31 160 ARG A O 1
ATOM 1276 N N . GLU A 1 161 ? -21.578 -31.938 16.703 1 97.38 161 GLU A N 1
ATOM 1277 C CA . GLU A 1 161 ? -20.875 -30.766 17.219 1 97.38 161 GLU A CA 1
ATOM 1278 C C . GLU A 1 161 ? -20.859 -29.625 16.203 1 97.38 161 GLU A C 1
ATOM 1280 O O . GLU A 1 161 ? -21.094 -28.469 16.547 1 97.38 161 GLU A O 1
ATOM 1285 N N . LEU A 1 162 ? -20.562 -29.953 14.945 1 98.19 162 LEU A N 1
ATOM 1286 C CA . LEU A 1 162 ? -20.531 -28.953 13.883 1 98.19 162 LEU A CA 1
ATOM 1287 C C . LEU A 1 162 ? -21.906 -28.328 13.695 1 98.19 162 LEU A C 1
ATOM 1289 O O . LEU A 1 162 ? -22.016 -27.109 13.555 1 98.19 162 LEU A O 1
ATOM 1293 N N . ALA A 1 163 ? -22.922 -29.188 13.68 1 98.38 163 ALA A N 1
ATOM 1294 C CA . ALA A 1 163 ? -24.281 -28.688 13.539 1 98.38 163 ALA A CA 1
ATOM 1295 C C . ALA A 1 163 ? -24.641 -27.734 14.672 1 98.38 163 ALA A C 1
ATOM 1297 O O . ALA A 1 163 ? -25.234 -26.672 14.445 1 98.38 163 ALA A O 1
ATOM 1298 N N . GLU A 1 164 ? -24.297 -28.125 15.867 1 98.31 164 GLU A N 1
ATOM 1299 C CA . GLU A 1 164 ? -24.609 -27.312 17.031 1 98.31 164 GLU A CA 1
ATOM 1300 C C . GLU A 1 164 ? -23.953 -25.938 16.938 1 98.31 164 GLU A C 1
ATOM 1302 O O . GLU A 1 164 ? -24.609 -24.922 17.188 1 98.31 164 GLU A O 1
ATOM 1307 N N . LEU A 1 165 ? -22.703 -25.906 16.594 1 98.44 165 LEU A N 1
ATOM 1308 C CA . LEU A 1 165 ? -21.969 -24.656 16.484 1 98.44 165 LEU A CA 1
ATOM 1309 C C . LEU A 1 165 ? -22.609 -23.75 15.438 1 98.44 165 LEU A C 1
ATOM 1311 O O . LEU A 1 165 ? -22.766 -22.547 15.664 1 98.44 165 LEU A O 1
ATOM 1315 N N . MET A 1 166 ? -22.953 -24.297 14.297 1 98.62 166 MET A N 1
ATOM 1316 C CA . MET A 1 166 ? -23.531 -23.5 13.219 1 98.62 166 MET A CA 1
ATOM 1317 C C . MET A 1 166 ? -24.922 -23.016 13.578 1 98.62 166 MET A C 1
ATOM 1319 O O . MET A 1 166 ? -25.297 -21.891 13.25 1 98.62 166 MET A O 1
ATOM 1323 N N . LEU A 1 167 ? -25.703 -23.891 14.273 1 98.56 167 LEU A N 1
ATOM 1324 C CA . LEU A 1 167 ? -27.031 -23.5 14.719 1 98.56 167 LEU A CA 1
ATOM 1325 C C . LEU A 1 167 ? -26.953 -22.391 15.758 1 98.56 167 LEU A C 1
ATOM 1327 O O . LEU A 1 167 ? -27.797 -21.484 15.773 1 98.56 167 LEU A O 1
ATOM 1331 N N . LYS A 1 168 ? -25.984 -22.484 16.641 1 98.62 168 LYS A N 1
ATOM 1332 C CA . LYS A 1 168 ? -25.781 -21.438 17.641 1 98.62 168 LYS A CA 1
ATOM 1333 C C . LYS A 1 168 ? -25.406 -20.109 16.953 1 98.62 168 LYS A C 1
ATOM 1335 O O . LYS A 1 168 ? -25.891 -19.047 17.359 1 98.62 168 LYS A O 1
ATOM 1340 N N . SER A 1 169 ? -24.531 -20.172 15.953 1 98.38 169 SER A N 1
ATOM 1341 C CA . SER A 1 169 ? -24.172 -18.984 15.188 1 98.38 169 SER A CA 1
ATOM 1342 C C . SER A 1 169 ? -25.391 -18.359 14.539 1 98.38 169 SER A C 1
ATOM 1344 O O . SER A 1 169 ? -25.562 -17.125 14.586 1 98.38 169 SER A O 1
ATOM 1346 N N . GLN A 1 170 ? -26.234 -19.188 13.898 1 98.19 170 GLN A N 1
ATOM 1347 C CA . GLN A 1 170 ? -27.469 -18.719 13.273 1 98.19 170 GLN A CA 1
ATOM 1348 C C . GLN A 1 170 ? -28.406 -18.078 14.305 1 98.19 170 GLN A C 1
ATOM 1350 O O . GLN A 1 170 ? -28.953 -17.016 14.07 1 98.19 170 GLN A O 1
ATOM 1355 N N . ALA A 1 171 ? -28.516 -18.734 15.469 1 98.19 171 ALA A N 1
ATOM 1356 C CA . ALA A 1 171 ? -29.375 -18.234 16.531 1 98.19 171 ALA A CA 1
ATOM 1357 C C . ALA A 1 171 ? -28.906 -16.859 17.016 1 98.19 171 ALA A C 1
ATOM 1359 O O . ALA A 1 171 ? -29.719 -16 17.344 1 98.19 171 ALA A O 1
ATOM 1360 N N . PHE A 1 172 ? -27.656 -16.688 17.156 1 97.75 172 PHE A N 1
ATOM 1361 C CA . PHE A 1 172 ? -27.062 -15.422 17.594 1 97.75 172 PHE A CA 1
ATOM 1362 C C . PHE A 1 172 ? -27.453 -14.305 16.625 1 97.75 172 PHE A C 1
ATOM 1364 O O . PHE A 1 172 ? -27.922 -13.242 17.062 1 97.75 172 PHE A O 1
ATOM 1371 N N . ASP A 1 173 ? -27.297 -14.531 15.305 1 97.75 173 ASP A N 1
ATOM 1372 C CA . ASP A 1 173 ? -27.625 -13.523 14.305 1 97.75 173 ASP A CA 1
ATOM 1373 C C . ASP A 1 173 ? -29.125 -13.195 14.328 1 97.75 173 ASP A C 1
ATOM 1375 O O . ASP A 1 173 ? -29.516 -12.031 14.219 1 97.75 173 ASP A O 1
ATOM 1379 N N . GLN A 1 174 ? -29.922 -14.242 14.43 1 97.19 174 GLN A N 1
ATOM 1380 C CA . GLN A 1 174 ? -31.359 -14.039 14.492 1 97.19 174 GLN A CA 1
ATOM 1381 C C . GLN A 1 174 ? -31.75 -13.266 15.75 1 97.19 174 GLN A C 1
ATOM 1383 O O . GLN A 1 174 ? -32.656 -12.422 15.703 1 97.19 174 GLN A O 1
ATOM 1388 N N . PHE A 1 175 ? -31.109 -13.594 16.844 1 97.88 175 PHE A N 1
ATOM 1389 C CA . PHE A 1 175 ? -31.359 -12.891 18.094 1 97.88 175 PHE A CA 1
ATOM 1390 C C . PHE A 1 175 ? -31.047 -11.406 17.953 1 97.88 175 PHE A C 1
ATOM 1392 O O . PHE A 1 175 ? -31.844 -10.555 18.359 1 97.88 175 PHE A O 1
ATOM 1399 N N . LEU A 1 176 ? -29.891 -11.062 17.359 1 97.44 176 LEU A N 1
ATOM 1400 C CA . LEU A 1 176 ? -29.484 -9.672 17.203 1 97.44 176 LEU A CA 1
ATOM 1401 C C . LEU A 1 176 ? -30.422 -8.938 16.25 1 97.44 176 LEU A C 1
ATOM 1403 O O . LEU A 1 176 ? -30.672 -7.742 16.422 1 97.44 176 LEU A O 1
ATOM 1407 N N . ALA A 1 177 ? -30.891 -9.648 15.211 1 96.19 177 ALA A N 1
ATOM 1408 C CA . ALA A 1 177 ? -31.828 -9.039 14.266 1 96.19 177 ALA A CA 1
ATOM 1409 C C . ALA A 1 177 ? -33.094 -8.555 14.969 1 96.19 177 ALA A C 1
ATOM 1411 O O . ALA A 1 177 ? -33.688 -7.551 14.57 1 96.19 177 ALA A O 1
ATOM 1412 N N . VAL A 1 178 ? -33.438 -9.227 15.992 1 97 178 VAL A N 1
ATOM 1413 C CA . VAL A 1 178 ? -34.688 -8.914 16.719 1 97 178 VAL A CA 1
ATOM 1414 C C . VAL A 1 178 ? -34.375 -7.891 17.812 1 97 178 VAL A C 1
ATOM 1416 O O . VAL A 1 178 ? -35.125 -6.91 17.969 1 97 178 VAL A O 1
ATOM 1419 N N . LYS A 1 179 ? -33.344 -8.094 18.578 1 97.12 179 LYS A N 1
ATOM 1420 C CA . LYS A 1 179 ? -33.094 -7.305 19.781 1 97.12 179 LYS A CA 1
ATOM 1421 C C . LYS A 1 179 ? -32.344 -6.023 19.453 1 97.12 179 LYS A C 1
ATOM 1423 O O . LYS A 1 179 ? -32.438 -5.039 20.188 1 97.12 179 LYS A O 1
ATOM 1428 N N . PHE A 1 180 ? -31.547 -6.031 18.391 1 96 180 PHE A N 1
ATOM 1429 C CA . PHE A 1 180 ? -30.75 -4.879 17.984 1 96 180 PHE A CA 1
ATOM 1430 C C . PHE A 1 180 ? -30.906 -4.621 16.484 1 96 180 PHE A C 1
ATOM 1432 O O . PHE A 1 180 ? -29.922 -4.617 15.742 1 96 180 PHE A O 1
ATOM 1439 N N . PRO A 1 181 ? -32.062 -4.312 15.977 1 93.94 181 PRO A N 1
ATOM 1440 C CA . PRO A 1 181 ? -32.344 -4.254 14.539 1 93.94 181 PRO A CA 1
ATOM 1441 C C . PRO A 1 181 ? -31.656 -3.098 13.836 1 93.94 181 PRO A C 1
ATOM 1443 O O . PRO A 1 181 ? -31.484 -3.125 12.617 1 93.94 181 PRO A O 1
ATOM 1446 N N . THR A 1 182 ? -31.156 -2.072 14.531 1 90.56 182 THR A N 1
ATOM 1447 C CA . THR A 1 182 ? -30.609 -0.884 13.891 1 90.56 182 THR A CA 1
ATOM 1448 C C . THR A 1 182 ? -29.078 -0.901 13.938 1 90.56 182 THR A C 1
ATOM 1450 O O . THR A 1 182 ? -28.422 -0.031 13.352 1 90.56 182 THR A O 1
ATOM 1453 N N . VAL A 1 183 ? -28.547 -1.87 14.586 1 90.81 183 VAL A N 1
ATOM 1454 C CA . VAL A 1 183 ? -27.094 -1.942 14.719 1 90.81 183 VAL A CA 1
ATOM 1455 C C . VAL A 1 183 ? -26.5 -2.68 13.523 1 90.81 183 VAL A C 1
ATOM 1457 O O . VAL A 1 183 ? -26.984 -3.74 13.133 1 90.81 183 VAL A O 1
ATOM 1460 N N . LYS A 1 184 ? -25.438 -2.066 12.914 1 88.62 184 LYS A N 1
ATOM 1461 C CA . LYS A 1 184 ? -24.672 -2.775 11.891 1 88.62 184 LYS A CA 1
ATOM 1462 C C . LYS A 1 184 ? -23.828 -3.895 12.5 1 88.62 184 LYS A C 1
ATOM 1464 O O . LYS A 1 184 ? -23 -3.646 13.383 1 88.62 184 LYS A O 1
ATOM 1469 N N . ARG A 1 185 ? -23.969 -5.098 12.031 1 88.88 185 ARG A N 1
ATOM 1470 C CA . ARG A 1 185 ? -23.375 -6.223 12.758 1 88.88 185 ARG A CA 1
ATOM 1471 C C . ARG A 1 185 ? -22.391 -6.984 11.891 1 88.88 185 ARG A C 1
ATOM 1473 O O . ARG A 1 185 ? -21.484 -7.641 12.406 1 88.88 185 ARG A O 1
ATOM 1480 N N . TYR A 1 186 ? -22.484 -6.926 10.57 1 92.69 186 TYR A N 1
ATOM 1481 C CA . TYR A 1 186 ? -21.625 -7.707 9.68 1 92.69 186 TYR A CA 1
ATOM 1482 C C . TYR A 1 186 ? -21.625 -9.18 10.078 1 92.69 186 TYR A C 1
ATOM 1484 O O . TYR A 1 186 ? -20.562 -9.781 10.242 1 92.69 186 TYR A O 1
ATOM 1492 N N . GLY A 1 187 ? -22.75 -9.797 10.242 1 94.69 187 GLY A N 1
ATOM 1493 C CA . GLY A 1 187 ? -22.984 -11.117 10.797 1 94.69 187 GLY A CA 1
ATOM 1494 C C . GLY A 1 187 ? -22.438 -12.234 9.938 1 94.69 187 GLY A C 1
ATOM 1495 O O . GLY A 1 187 ? -21.828 -11.977 8.891 1 94.69 187 GLY A O 1
ATOM 1496 N N . GLY A 1 188 ? -22.578 -13.469 10.398 1 96.06 188 GLY A N 1
ATOM 1497 C CA . GLY A 1 188 ? -22.016 -14.633 9.742 1 96.06 188 GLY A CA 1
ATOM 1498 C C . GLY A 1 188 ? -23 -15.367 8.859 1 96.06 188 GLY A C 1
ATOM 1499 O O . GLY A 1 188 ? -22.672 -16.391 8.266 1 96.06 188 GLY A O 1
ATOM 1500 N N . GLU A 1 189 ? -24.219 -14.773 8.695 1 97 189 GLU A N 1
ATOM 1501 C CA . GLU A 1 189 ? -25.234 -15.461 7.898 1 97 189 GLU A CA 1
ATOM 1502 C C . GLU A 1 189 ? -24.75 -15.68 6.469 1 97 189 GLU A C 1
ATOM 1504 O O . GLU A 1 189 ? -24.359 -14.734 5.785 1 97 189 GLU A O 1
ATOM 1509 N N . GLY A 1 190 ? -24.734 -16.875 6.062 1 97.44 190 GLY A N 1
ATOM 1510 C CA . GLY A 1 190 ? -24.234 -17.281 4.762 1 97.44 190 GLY A CA 1
ATOM 1511 C C . GLY A 1 190 ? -22.828 -17.828 4.809 1 97.44 190 GLY A C 1
ATOM 1512 O O . GLY A 1 190 ? -22.328 -18.375 3.82 1 97.44 190 GLY A O 1
ATOM 1513 N N . ALA A 1 191 ? -22.141 -17.703 5.945 1 98 191 ALA A N 1
ATOM 1514 C CA . ALA A 1 191 ? -20.781 -18.203 6.121 1 98 191 ALA A CA 1
ATOM 1515 C C . ALA A 1 191 ? -20.641 -18.953 7.438 1 98 191 ALA A C 1
ATOM 1517 O O . ALA A 1 191 ? -19.562 -18.984 8.031 1 98 191 ALA A O 1
ATOM 1518 N N . GLU A 1 192 ? -21.75 -19.547 7.957 1 98.31 192 GLU A N 1
ATOM 1519 C CA . GLU A 1 192 ? -21.734 -20.219 9.25 1 98.31 192 GLU A CA 1
ATOM 1520 C C . GLU A 1 192 ? -20.766 -21.391 9.25 1 98.31 192 GLU A C 1
ATOM 1522 O O . GLU A 1 192 ? -20.234 -21.766 10.305 1 98.31 192 GLU A O 1
ATOM 1527 N N . SER A 1 193 ? -20.438 -21.906 8.062 1 98.12 193 SER A N 1
ATOM 1528 C CA . SER A 1 193 ? -19.516 -23.031 7.961 1 98.12 193 SER A CA 1
ATOM 1529 C C . SER A 1 193 ? -18.125 -22.656 8.453 1 98.12 193 SER A C 1
ATOM 1531 O O . SER A 1 193 ? -17.297 -23.531 8.727 1 98.12 193 SER A O 1
ATOM 1533 N N . MET A 1 194 ? -17.812 -21.344 8.594 1 98.06 194 MET A N 1
ATOM 1534 C CA . MET A 1 194 ? -16.516 -20.938 9.117 1 98.06 194 MET A CA 1
ATOM 1535 C C . MET A 1 194 ? -16.297 -21.5 10.516 1 98.06 194 MET A C 1
ATOM 1537 O O . MET A 1 194 ? -15.156 -21.656 10.953 1 98.06 194 MET A O 1
ATOM 1541 N N . MET A 1 195 ? -17.422 -21.906 11.25 1 98.38 195 MET A N 1
ATOM 1542 C CA . MET A 1 195 ? -17.312 -22.562 12.555 1 98.38 195 MET A CA 1
ATOM 1543 C C . MET A 1 195 ? -16.547 -23.875 12.445 1 98.38 195 MET A C 1
ATOM 1545 O O . MET A 1 195 ? -15.828 -24.25 13.375 1 98.38 195 MET A O 1
ATOM 1549 N N . ALA A 1 196 ? -16.734 -24.547 11.281 1 98.69 196 ALA A N 1
ATOM 1550 C CA . ALA A 1 196 ? -16.016 -25.812 11.062 1 98.69 196 ALA A CA 1
ATOM 1551 C C . ALA A 1 196 ? -14.516 -25.578 10.953 1 98.69 196 ALA A C 1
ATOM 1553 O O . ALA A 1 196 ? -13.719 -26.406 11.398 1 98.69 196 ALA A O 1
ATOM 1554 N N . PHE A 1 197 ? -14.102 -24.531 10.367 1 98.69 197 PHE A N 1
ATOM 1555 C CA . PHE A 1 197 ? -12.695 -24.156 10.281 1 98.69 197 PHE A CA 1
ATOM 1556 C C . PHE A 1 197 ? -12.094 -23.984 11.672 1 98.69 197 PHE A C 1
ATOM 1558 O O . PHE A 1 197 ? -11.055 -24.578 11.977 1 98.69 197 PHE A O 1
ATOM 1565 N N . TYR A 1 198 ? -12.734 -23.172 12.508 1 98.62 198 TYR A N 1
ATOM 1566 C CA . TYR A 1 198 ? -12.211 -22.906 13.844 1 98.62 198 TYR A CA 1
ATOM 1567 C C . TYR A 1 198 ? -12.281 -24.141 14.727 1 98.62 198 TYR A C 1
ATOM 1569 O O . TYR A 1 198 ? -11.398 -24.375 15.555 1 98.62 198 TYR A O 1
ATOM 1577 N N . TRP A 1 199 ? -13.406 -24.891 14.578 1 98.38 199 TRP A N 1
ATOM 1578 C CA . TRP A 1 199 ? -13.555 -26.156 15.312 1 98.38 199 TRP A CA 1
ATOM 1579 C C . TRP A 1 199 ? -12.359 -27.078 15.055 1 98.38 199 TRP A C 1
ATOM 1581 O O . TRP A 1 199 ? -11.766 -27.609 16 1 98.38 199 TRP A O 1
ATOM 1591 N N . GLU A 1 200 ? -12.008 -27.25 13.781 1 98.31 200 GLU A N 1
ATOM 1592 C CA . GLU A 1 200 ? -10.875 -28.109 13.445 1 98.31 200 GLU A CA 1
ATOM 1593 C C . GLU A 1 200 ? -9.555 -27.453 13.844 1 98.31 200 GLU A C 1
ATOM 1595 O O . GLU A 1 200 ? -8.609 -28.141 14.227 1 98.31 200 GLU A O 1
ATOM 1600 N N . LEU A 1 201 ? -9.414 -26.125 13.695 1 98.5 201 LEU A N 1
ATOM 1601 C CA . LEU A 1 201 ? -8.234 -25.391 14.133 1 98.5 201 LEU A CA 1
ATOM 1602 C C . LEU A 1 201 ? -7.922 -25.688 15.594 1 98.5 201 LEU A C 1
ATOM 1604 O O . LEU A 1 201 ? -6.773 -25.969 15.945 1 98.5 201 LEU A O 1
ATOM 1608 N N . PHE A 1 202 ? -8.961 -25.688 16.5 1 98.06 202 PHE A N 1
ATOM 1609 C CA . PHE A 1 202 ? -8.789 -25.906 17.938 1 98.06 202 PHE A CA 1
ATOM 1610 C C . PHE A 1 202 ? -8.383 -27.359 18.203 1 98.06 202 PHE A C 1
ATOM 1612 O O . PHE A 1 202 ? -7.477 -27.609 19 1 98.06 202 PHE A O 1
ATOM 1619 N N . ARG A 1 203 ? -9.047 -28.219 17.516 1 97.06 203 ARG A N 1
ATOM 1620 C CA . ARG A 1 203 ? -8.711 -29.625 17.688 1 97.06 203 ARG A CA 1
ATOM 1621 C C . ARG A 1 203 ? -7.273 -29.906 17.266 1 97.06 203 ARG A C 1
ATOM 1623 O O . ARG A 1 203 ? -6.527 -30.562 18 1 97.06 203 ARG A O 1
ATOM 1630 N N . SER A 1 204 ? -6.922 -29.359 16.094 1 97.5 204 SER A N 1
ATOM 1631 C CA . SER A 1 204 ? -5.566 -29.531 15.586 1 97.5 204 SER A CA 1
ATOM 1632 C C . SER A 1 204 ? -4.547 -28.875 16.5 1 97.5 204 SER A C 1
ATOM 1634 O O . SER A 1 204 ? -3.432 -29.375 16.672 1 97.5 204 SER A O 1
ATOM 1636 N N . ALA A 1 205 ? -4.883 -27.703 17.031 1 97.06 205 ALA A N 1
ATOM 1637 C CA . ALA A 1 205 ? -3.994 -27 17.969 1 97.06 205 ALA A CA 1
ATOM 1638 C C . ALA A 1 205 ? -3.676 -27.891 19.172 1 97.06 205 ALA A C 1
ATOM 1640 O O . ALA A 1 205 ? -2.529 -27.938 19.625 1 97.06 205 ALA A O 1
ATOM 1641 N N . GLY A 1 206 ? -4.684 -28.562 19.734 1 95.81 206 GLY A N 1
ATOM 1642 C CA . GLY A 1 206 ? -4.469 -29.484 20.828 1 95.81 206 GLY A CA 1
ATOM 1643 C C . GLY A 1 206 ? -3.613 -30.688 20.438 1 95.81 206 GLY A C 1
ATOM 1644 O O . GLY A 1 206 ? -2.688 -31.047 21.156 1 95.81 206 GLY A O 1
ATOM 1645 N N . GLU A 1 207 ? -3.957 -31.188 19.281 1 95.12 207 GLU A N 1
ATOM 1646 C CA . GLU A 1 207 ? -3.275 -32.375 18.812 1 95.12 207 GLU A CA 1
ATOM 1647 C C . GLU A 1 207 ? -1.788 -32.125 18.594 1 95.12 207 GLU A C 1
ATOM 1649 O O . GLU A 1 207 ? -0.955 -33 18.859 1 95.12 207 GLU A O 1
ATOM 1654 N N . HIS A 1 208 ? -1.477 -30.969 18.062 1 95.56 208 HIS A N 1
ATOM 1655 C CA . HIS A 1 208 ? -0.089 -30.656 17.75 1 95.56 208 HIS A CA 1
ATOM 1656 C C . HIS A 1 208 ? 0.569 -29.875 18.891 1 95.56 208 HIS A C 1
ATOM 1658 O O . HIS A 1 208 ? 1.688 -29.391 18.734 1 95.56 208 HIS A O 1
ATOM 1664 N N . GLU A 1 209 ? -0.121 -29.672 20 1 95 209 GLU A N 1
ATOM 1665 C CA . GLU A 1 209 ? 0.379 -29.062 21.234 1 95 209 GLU A CA 1
ATOM 1666 C C . GLU A 1 209 ? 0.854 -27.641 21 1 95 209 GLU A C 1
ATOM 1668 O O . GLU A 1 209 ? 1.944 -27.266 21.422 1 95 209 GLU A O 1
ATOM 1673 N N . LEU A 1 210 ? 0.117 -26.969 20.203 1 97.25 210 LEU A N 1
ATOM 1674 C CA . LEU A 1 210 ? 0.38 -25.531 20.062 1 97.25 210 LEU A CA 1
ATOM 1675 C C . LEU A 1 210 ? 0.18 -24.812 21.391 1 97.25 210 LEU A C 1
ATOM 1677 O O . LEU A 1 210 ? -0.666 -25.203 22.203 1 97.25 210 LEU A O 1
ATOM 1681 N N . ARG A 1 211 ? 0.968 -23.766 21.594 1 97.5 211 ARG A N 1
ATOM 1682 C CA . ARG A 1 211 ? 0.863 -22.969 22.812 1 97.5 211 ARG A CA 1
ATOM 1683 C C . ARG A 1 211 ? 0.132 -21.656 22.562 1 97.5 211 ARG A C 1
ATOM 1685 O O . ARG A 1 211 ? -0.483 -21.094 23.469 1 97.5 211 ARG A O 1
ATOM 1692 N N . ASN A 1 212 ? 0.333 -21.109 21.375 1 97.94 212 ASN A N 1
ATOM 1693 C CA . ASN A 1 212 ? -0.302 -19.859 21 1 97.94 212 ASN A CA 1
ATOM 1694 C C . ASN A 1 212 ? -0.909 -19.922 19.609 1 97.94 212 ASN A C 1
ATOM 1696 O O . ASN A 1 212 ? -0.317 -20.5 18.688 1 97.94 212 ASN A O 1
ATOM 1700 N N . VAL A 1 213 ? -2.074 -19.438 19.422 1 98.5 213 VAL A N 1
ATOM 1701 C CA . VAL A 1 213 ? -2.705 -19.172 18.141 1 98.5 213 VAL A CA 1
ATOM 1702 C C . VAL A 1 213 ? -3.037 -17.688 18.031 1 98.5 213 VAL A C 1
ATOM 1704 O O . VAL A 1 213 ? -3.762 -17.141 18.859 1 98.5 213 VAL A O 1
ATOM 1707 N N . VAL A 1 214 ? -2.451 -16.969 17.062 1 98.69 214 VAL A N 1
ATOM 1708 C CA . VAL A 1 214 ? -2.66 -15.547 16.844 1 98.69 214 VAL A CA 1
ATOM 1709 C C . VAL A 1 214 ? -3.479 -15.336 15.57 1 98.69 214 VAL A C 1
ATOM 1711 O O . VAL A 1 214 ? -3.066 -15.75 14.484 1 98.69 214 VAL A O 1
ATOM 1714 N N . ILE A 1 215 ? -4.578 -14.641 15.656 1 98.62 215 ILE A N 1
ATOM 1715 C CA . ILE A 1 215 ? -5.5 -14.555 14.531 1 98.62 215 ILE A CA 1
ATOM 1716 C C . ILE A 1 215 ? -5.699 -13.086 14.141 1 98.62 215 ILE A C 1
ATOM 1718 O O . ILE A 1 215 ? -5.984 -12.25 15 1 98.62 215 ILE A O 1
ATOM 1722 N N . GLY A 1 216 ? -5.449 -12.719 12.906 1 98.19 216 GLY A N 1
ATOM 1723 C CA . GLY A 1 216 ? -5.98 -11.516 12.289 1 98.19 216 GLY A CA 1
ATOM 1724 C C . GLY A 1 216 ? -7.234 -11.758 11.477 1 98.19 216 GLY A C 1
ATOM 1725 O O . GLY A 1 216 ? -7.273 -12.672 10.648 1 98.19 216 GLY A O 1
ATOM 1726 N N . MET A 1 217 ? -8.305 -11.039 11.727 1 96.75 217 MET A N 1
ATOM 1727 C CA . MET A 1 217 ? -9.57 -11.305 11.047 1 96.75 217 MET A CA 1
ATOM 1728 C C . MET A 1 217 ? -10.344 -10.008 10.82 1 96.75 217 MET A C 1
ATOM 1730 O O . MET A 1 217 ? -10.266 -9.086 11.633 1 96.75 217 MET A O 1
ATOM 1734 N N . PRO A 1 218 ? -11.078 -9.93 9.711 1 94.56 218 PRO A N 1
ATOM 1735 C CA . PRO A 1 218 ? -11.953 -8.781 9.484 1 94.56 218 PRO A CA 1
ATOM 1736 C C . PRO A 1 218 ? -13.273 -8.883 10.242 1 94.56 218 PRO A C 1
ATOM 1738 O O . PRO A 1 218 ? -13.398 -9.703 11.156 1 94.56 218 PRO A O 1
ATOM 1741 N N . HIS A 1 219 ? -14.289 -8.086 9.891 1 94.5 219 HIS A N 1
ATOM 1742 C CA . HIS A 1 219 ? -15.539 -7.906 10.625 1 94.5 219 HIS A CA 1
ATOM 1743 C C . HIS A 1 219 ? -16.469 -9.094 10.43 1 94.5 219 HIS A C 1
ATOM 1745 O O . HIS A 1 219 ? -17.203 -9.469 11.336 1 94.5 219 HIS A O 1
ATOM 1751 N N . ARG A 1 220 ? -16.344 -9.742 9.305 1 96.19 220 ARG A N 1
ATOM 1752 C CA . ARG A 1 220 ? -17.328 -10.734 8.867 1 96.19 220 ARG A CA 1
ATOM 1753 C C . ARG A 1 220 ? -17.359 -11.93 9.812 1 96.19 220 ARG A C 1
ATOM 1755 O O . ARG A 1 220 ? -16.375 -12.648 9.945 1 96.19 220 ARG A O 1
ATOM 1762 N N . GLY A 1 221 ? -18.484 -12.102 10.516 1 96.62 221 GLY A N 1
ATOM 1763 C CA . GLY A 1 221 ? -18.688 -13.234 11.398 1 96.62 221 GLY A CA 1
ATOM 1764 C C . GLY A 1 221 ? -17.875 -13.156 12.68 1 96.62 221 GLY A C 1
ATOM 1765 O O . GLY A 1 221 ? -17.828 -14.117 13.453 1 96.62 221 GLY A O 1
ATOM 1766 N N . LYS A 1 222 ? -17.219 -12.086 12.914 1 96.81 222 LYS A N 1
ATOM 1767 C CA . LYS A 1 222 ? -16.312 -11.961 14.047 1 96.81 222 LYS A CA 1
ATOM 1768 C C . LYS A 1 222 ? -17.062 -12.086 15.367 1 96.81 222 LYS A C 1
ATOM 1770 O O . LYS A 1 222 ? -16.625 -12.812 16.266 1 96.81 222 LYS A O 1
ATOM 1775 N N . LEU A 1 223 ? -18.219 -11.344 15.523 1 97.5 223 LEU A N 1
ATOM 1776 C CA . LEU A 1 223 ? -18.969 -11.414 16.766 1 97.5 223 LEU A CA 1
ATOM 1777 C C . LEU A 1 223 ? -19.516 -12.82 17 1 97.5 223 LEU A C 1
ATOM 1779 O O . LEU A 1 223 ? -19.594 -13.273 18.141 1 97.5 223 LEU A O 1
ATOM 1783 N N . ASN A 1 224 ? -19.828 -13.523 15.906 1 98 224 ASN A N 1
ATOM 1784 C CA . ASN A 1 224 ? -20.297 -14.906 16 1 98 224 ASN A CA 1
ATOM 1785 C C . ASN A 1 224 ? -19.234 -15.812 16.609 1 98 224 ASN A C 1
ATOM 1787 O O . ASN A 1 224 ? -19.516 -16.562 17.547 1 98 224 ASN A O 1
ATOM 1791 N N . VAL A 1 225 ? -18.031 -15.727 16.094 1 97.31 225 VAL A N 1
ATOM 1792 C CA . VAL A 1 225 ? -16.984 -16.641 16.547 1 97.31 225 VAL A CA 1
ATOM 1793 C C . VAL A 1 225 ? -16.547 -16.234 17.953 1 97.31 225 VAL A C 1
ATOM 1795 O O . VAL A 1 225 ? -16.234 -17.094 18.781 1 97.31 225 VAL A O 1
ATOM 1798 N N . LEU A 1 226 ? -16.484 -14.922 18.281 1 97.12 226 LEU A N 1
ATOM 1799 C CA . LEU A 1 226 ? -16.125 -14.43 19.609 1 97.12 226 LEU A CA 1
ATOM 1800 C C . LEU A 1 226 ? -17.047 -15 20.672 1 97.12 226 LEU A C 1
ATOM 1802 O O . LEU A 1 226 ? -16.594 -15.453 21.719 1 97.12 226 LEU A O 1
ATOM 1806 N N . THR A 1 227 ? -18.391 -15.055 20.406 1 96.88 227 THR A N 1
ATOM 1807 C CA . THR A 1 227 ? -19.375 -15.391 21.422 1 96.88 227 THR A CA 1
ATOM 1808 C C . THR A 1 227 ? -19.641 -16.891 21.453 1 96.88 227 THR A C 1
ATOM 1810 O O . THR A 1 227 ? -20.078 -17.438 22.469 1 96.88 227 THR A O 1
ATOM 1813 N N . THR A 1 228 ? -19.359 -17.547 20.297 1 96.81 228 THR A N 1
ATOM 1814 C CA . THR A 1 228 ? -19.688 -18.953 20.219 1 96.81 228 THR A CA 1
ATOM 1815 C C . THR A 1 228 ? -18.484 -19.828 20.594 1 96.81 228 THR A C 1
ATOM 1817 O O . THR A 1 228 ? -18.656 -20.891 21.203 1 96.81 228 THR A O 1
ATOM 1820 N N . MET A 1 229 ? -17.312 -19.344 20.234 1 96.56 229 MET A N 1
ATOM 1821 C CA . MET A 1 229 ? -16.188 -20.266 20.359 1 96.56 229 MET A CA 1
ATOM 1822 C C . MET A 1 229 ? -15.031 -19.609 21.109 1 96.56 229 MET A C 1
ATOM 1824 O O . MET A 1 229 ? -14.188 -20.297 21.688 1 96.56 229 MET A O 1
ATOM 1828 N N . PHE A 1 230 ? -14.883 -18.281 21.094 1 96.56 230 PHE A N 1
ATOM 1829 C CA . PHE A 1 230 ? -13.656 -17.641 21.562 1 96.56 230 PHE A CA 1
ATOM 1830 C C . PHE A 1 230 ? -13.82 -17.125 22.984 1 96.56 230 PHE A C 1
ATOM 1832 O O . PHE A 1 230 ? -12.969 -16.375 23.484 1 96.56 230 PHE A O 1
ATOM 1839 N N . GLY A 1 231 ? -14.883 -17.391 23.609 1 92.69 231 GLY A N 1
ATOM 1840 C CA . GLY A 1 231 ? -15.016 -17.203 25.047 1 92.69 231 GLY A CA 1
ATOM 1841 C C . GLY A 1 231 ? -15.508 -15.812 25.422 1 92.69 231 GLY A C 1
ATOM 1842 O O . GLY A 1 231 ? -15.57 -15.477 26.609 1 92.69 231 GLY A O 1
ATOM 1843 N N . THR A 1 232 ? -15.883 -14.969 24.516 1 95.25 232 THR A N 1
ATOM 1844 C CA . THR A 1 232 ? -16.406 -13.648 24.812 1 95.25 232 THR A CA 1
ATOM 1845 C C . THR A 1 232 ? -17.875 -13.734 25.266 1 95.25 232 THR A C 1
ATOM 1847 O O . THR A 1 232 ? -18.703 -14.305 24.562 1 95.25 232 THR A O 1
ATOM 1850 N N . ARG A 1 233 ? -18.188 -13.195 26.359 1 95.38 233 ARG A N 1
ATOM 1851 C CA . ARG A 1 233 ? -19.578 -13.203 26.828 1 95.38 233 ARG A CA 1
ATOM 1852 C C . ARG A 1 233 ? -20.453 -12.305 25.969 1 95.38 233 ARG A C 1
ATOM 1854 O O . ARG A 1 233 ? -20.094 -11.148 25.703 1 95.38 233 ARG A O 1
ATOM 1861 N N . PRO A 1 234 ? -21.594 -12.766 25.516 1 97.69 234 PRO A N 1
ATOM 1862 C CA . PRO A 1 234 ? -22.5 -11.914 24.75 1 97.69 234 PRO A CA 1
ATOM 1863 C C . PRO A 1 234 ? -22.891 -10.641 25.484 1 97.69 234 PRO A C 1
ATOM 1865 O O . PRO A 1 234 ? -23.109 -9.602 24.859 1 97.69 234 PRO A O 1
ATOM 1868 N N . ALA A 1 235 ? -22.891 -10.641 26.797 1 97.69 235 ALA A N 1
ATOM 1869 C CA . ALA A 1 235 ? -23.25 -9.477 27.609 1 97.69 235 ALA A CA 1
ATOM 1870 C C . ALA A 1 235 ? -22.344 -8.297 27.312 1 97.69 235 ALA A C 1
ATOM 1872 O O . ALA A 1 235 ? -22.781 -7.145 27.344 1 97.69 235 ALA A O 1
ATOM 1873 N N . LYS A 1 236 ? -21.109 -8.586 27.109 1 96 236 LYS A N 1
ATOM 1874 C CA . LYS A 1 236 ? -20.156 -7.543 26.75 1 96 236 LYS A CA 1
ATOM 1875 C C . LYS A 1 236 ? -20.547 -6.844 25.453 1 96 236 LYS A C 1
ATOM 1877 O O . LYS A 1 236 ? -20.516 -5.613 25.375 1 96 236 LYS A O 1
ATOM 1882 N N . ILE A 1 237 ? -20.906 -7.605 24.484 1 96.56 237 ILE A N 1
ATOM 1883 C CA . ILE A 1 237 ? -21.281 -7.09 23.172 1 96.56 237 ILE A CA 1
ATOM 1884 C C . ILE A 1 237 ? -22.578 -6.297 23.281 1 96.56 237 ILE A C 1
ATOM 1886 O O . ILE A 1 237 ? -22.703 -5.207 22.719 1 96.56 237 ILE A O 1
ATOM 1890 N N . PHE A 1 238 ? -23.609 -6.871 24.031 1 97.5 238 PHE A N 1
ATOM 1891 C CA . PHE A 1 238 ? -24.891 -6.211 24.188 1 97.5 238 PHE A CA 1
ATOM 1892 C C . PHE A 1 238 ? -24.734 -4.879 24.906 1 97.5 238 PHE A C 1
ATOM 1894 O O . PHE A 1 238 ? -25.391 -3.895 24.562 1 97.5 238 PHE A O 1
ATOM 1901 N N . LYS A 1 239 ? -23.875 -4.848 25.859 1 95.94 239 LYS A N 1
ATOM 1902 C CA . LYS A 1 239 ? -23.594 -3.602 26.578 1 95.94 239 LYS A CA 1
ATOM 1903 C C . LYS A 1 239 ? -23.016 -2.551 25.625 1 95.94 239 LYS A C 1
ATOM 1905 O O . LYS A 1 239 ? -23.406 -1.382 25.672 1 95.94 239 LYS A O 1
ATOM 1910 N N . LYS A 1 240 ? -22.094 -2.982 24.828 1 94.94 240 LYS A N 1
ATOM 1911 C CA . LYS A 1 240 ? -21.516 -2.084 23.828 1 94.94 240 LYS A CA 1
ATOM 1912 C C . LYS A 1 240 ? -22.578 -1.568 22.875 1 94.94 240 LYS A C 1
ATOM 1914 O O . LYS A 1 240 ? -22.594 -0.385 22.531 1 94.94 240 LYS A O 1
ATOM 1919 N N . PHE A 1 241 ? -23.484 -2.422 22.406 1 95.25 241 PHE A N 1
ATOM 1920 C CA . PHE A 1 241 ? -24.547 -2.045 21.484 1 95.25 241 PHE A CA 1
ATOM 1921 C C . PHE A 1 241 ? -25.484 -1.019 22.109 1 95.25 241 PHE A C 1
ATOM 1923 O O . PHE A 1 241 ? -26.094 -0.21 21.406 1 95.25 241 PHE A O 1
ATOM 1930 N N . LYS A 1 242 ? -25.531 -1.062 23.422 1 94.31 242 LYS A N 1
ATOM 1931 C CA . LYS A 1 242 ? -26.391 -0.124 24.125 1 94.31 242 LYS A CA 1
ATOM 1932 C C . LYS A 1 242 ? -25.672 1.198 24.375 1 94.31 242 LYS A C 1
ATOM 1934 O O . LYS A 1 242 ? -26.219 2.084 25.047 1 94.31 242 LYS A O 1
ATOM 1939 N N . GLY A 1 243 ? -24.453 1.315 23.891 1 92.81 243 GLY A N 1
ATOM 1940 C CA . GLY A 1 243 ? -23.766 2.594 23.891 1 92.81 243 GLY A CA 1
ATOM 1941 C C . GLY A 1 243 ? -22.891 2.799 25.109 1 92.81 243 GLY A C 1
ATOM 1942 O O . GLY A 1 243 ? -22.656 3.934 25.531 1 92.81 243 GLY A O 1
ATOM 1943 N N . HIS A 1 244 ? -22.422 1.72 25.734 1 94.06 244 HIS A N 1
ATOM 1944 C CA . HIS A 1 244 ? -21.547 1.807 26.906 1 94.06 244 HIS A CA 1
ATOM 1945 C C . HIS A 1 244 ? -20.094 1.493 26.531 1 94.06 244 HIS A C 1
ATOM 1947 O O . HIS A 1 244 ? -19.828 0.882 25.484 1 94.06 244 HIS A O 1
ATOM 1953 N N . PRO A 1 245 ? -19.109 1.926 27.328 1 94.62 245 PRO A N 1
ATOM 1954 C CA . PRO A 1 245 ? -17.703 1.631 27.047 1 94.62 245 PRO A CA 1
ATOM 1955 C C . PRO A 1 245 ? -17.359 0.161 27.266 1 94.62 245 PRO A C 1
ATOM 1957 O O . PRO A 1 245 ? -17.984 -0.506 28.109 1 94.62 245 PRO A O 1
ATOM 1960 N N . GLU A 1 246 ? -16.406 -0.299 26.547 1 94.44 246 GLU A N 1
ATOM 1961 C CA . GLU A 1 246 ? -15.984 -1.693 26.672 1 94.44 246 GLU A CA 1
ATOM 1962 C C . GLU A 1 246 ? -14.836 -1.846 27.656 1 94.44 246 GLU A C 1
ATOM 1964 O O . GLU A 1 246 ? -14.32 -2.947 27.859 1 94.44 246 GLU A O 1
ATOM 1969 N N . PHE A 1 247 ? -14.438 -0.765 28.328 1 94.94 247 PHE A N 1
ATOM 1970 C CA . PHE A 1 247 ? -13.383 -0.79 29.344 1 94.94 247 PHE A CA 1
ATOM 1971 C C . PHE A 1 247 ? -13.898 -0.239 30.656 1 94.94 247 PHE A C 1
ATOM 1973 O O . PHE A 1 247 ? -14.914 0.464 30.703 1 94.94 247 PHE A O 1
ATOM 1980 N N . PRO A 1 248 ? -13.195 -0.6 31.75 1 93.44 248 PRO A N 1
ATOM 1981 C CA . PRO A 1 248 ? -13.562 -0.036 33.062 1 93.44 248 PRO A CA 1
ATOM 1982 C C . PRO A 1 248 ? -13.453 1.487 33.094 1 93.44 248 PRO A C 1
ATOM 1984 O O . PRO A 1 248 ? -12.727 2.076 32.281 1 93.44 248 PRO A O 1
ATOM 1987 N N . ALA A 1 249 ? -14.102 2.051 34.031 1 90 249 ALA A N 1
ATOM 1988 C CA . ALA A 1 249 ? -14.25 3.502 34.125 1 90 249 ALA A CA 1
ATOM 1989 C C . ALA A 1 249 ? -12.898 4.18 34.344 1 90 249 ALA A C 1
ATOM 1991 O O . ALA A 1 249 ? -12.711 5.34 33.969 1 90 249 ALA A O 1
ATOM 1992 N N . ASP A 1 250 ? -11.984 3.48 34.875 1 88.81 250 ASP A N 1
ATOM 1993 C CA . ASP A 1 250 ? -10.703 4.094 35.219 1 88.81 250 ASP A CA 1
ATOM 1994 C C . ASP A 1 250 ? -9.742 4.023 34.031 1 88.81 250 ASP A C 1
ATOM 1996 O O . ASP A 1 250 ? -8.656 4.605 34.062 1 88.81 250 ASP A O 1
ATOM 2000 N N . ALA A 1 251 ? -10.164 3.32 32.938 1 91.5 251 ALA A N 1
ATOM 2001 C CA . ALA A 1 251 ? -9.328 3.25 31.75 1 91.5 251 ALA A CA 1
ATOM 2002 C C . ALA A 1 251 ? -9.359 4.566 30.984 1 91.5 251 ALA A C 1
ATOM 2004 O O . ALA A 1 251 ? -10.422 5.164 30.797 1 91.5 251 ALA A O 1
ATOM 2005 N N . GLN A 1 252 ? -8.25 5.113 30.594 1 90.88 252 GLN A N 1
ATOM 2006 C CA . GLN A 1 252 ? -8.18 6.285 29.719 1 90.88 252 GLN A CA 1
ATOM 2007 C C . GLN A 1 252 ? -8.312 5.887 28.25 1 90.88 252 GLN A C 1
ATOM 2009 O O . GLN A 1 252 ? -7.359 6.008 27.484 1 90.88 252 GLN A O 1
ATOM 2014 N N . ALA A 1 253 ? -9.523 5.508 27.953 1 93.81 253 ALA A N 1
ATOM 2015 C CA . ALA A 1 253 ? -9.797 4.98 26.609 1 93.81 253 ALA A CA 1
ATOM 2016 C C . ALA A 1 253 ? -10.914 5.766 25.922 1 93.81 253 ALA A C 1
ATOM 2018 O O . ALA A 1 253 ? -11.852 6.219 26.594 1 93.81 253 ALA A O 1
ATOM 2019 N N . MET A 1 254 ? -10.758 5.938 24.625 1 95.62 254 MET A N 1
ATOM 2020 C CA . MET A 1 254 ? -11.82 6.523 23.797 1 95.62 254 MET A CA 1
ATOM 2021 C C . MET A 1 254 ? -12.703 5.438 23.188 1 95.62 254 MET A C 1
ATOM 2023 O O . MET A 1 254 ? -13.789 5.723 22.688 1 95.62 254 MET A O 1
ATOM 2027 N N . CYS A 1 255 ? -12.312 4.191 23.297 1 95.81 255 CYS A N 1
ATOM 2028 C CA . CYS A 1 255 ? -13.086 3.02 22.906 1 95.81 255 CYS A CA 1
ATOM 2029 C C . CYS A 1 255 ? -13.25 2.965 21.391 1 95.81 255 CYS A C 1
ATOM 2031 O O . CYS A 1 255 ? -12.688 3.787 20.672 1 95.81 255 CYS A O 1
ATOM 2033 N N . ASP A 1 256 ? -13.844 1.908 20.891 1 95.5 256 ASP A N 1
ATOM 2034 C CA . ASP A 1 256 ? -14.094 1.623 19.484 1 95.5 256 ASP A CA 1
ATOM 2035 C C . ASP A 1 256 ? -15.43 0.906 19.297 1 95.5 256 ASP A C 1
ATOM 2037 O O . ASP A 1 256 ? -16.297 0.958 20.172 1 95.5 256 ASP A O 1
ATOM 2041 N N . ILE A 1 257 ? -15.602 0.331 18.125 1 94.19 257 ILE A N 1
ATOM 2042 C CA . ILE A 1 257 ? -16.859 -0.357 17.844 1 94.19 257 ILE A CA 1
ATOM 2043 C C . ILE A 1 257 ? -16.703 -1.854 18.094 1 94.19 257 ILE A C 1
ATOM 2045 O O . ILE A 1 257 ? -15.57 -2.365 18.141 1 94.19 257 ILE A O 1
ATOM 2049 N N . ALA A 1 258 ? -17.766 -2.531 18.234 1 94.12 258 ALA A N 1
ATOM 2050 C CA . ALA A 1 258 ? -17.766 -3.936 18.641 1 94.12 258 ALA A CA 1
ATOM 2051 C C . ALA A 1 258 ? -17.109 -4.805 17.578 1 94.12 258 ALA A C 1
ATOM 2053 O O . ALA A 1 258 ? -16.438 -5.797 17.891 1 94.12 258 ALA A O 1
ATOM 2054 N N . SER A 1 259 ? -17.266 -4.465 16.297 1 93.88 259 SER A N 1
ATOM 2055 C CA . SER A 1 259 ? -16.703 -5.273 15.219 1 93.88 259 SER A CA 1
ATOM 2056 C C . SER A 1 259 ? -15.18 -5.238 15.234 1 93.88 259 SER A C 1
ATOM 2058 O O . SER A 1 259 ? -14.531 -5.98 14.492 1 93.88 259 SER A O 1
ATOM 2060 N N . HIS A 1 260 ? -14.555 -4.387 16.094 1 95.25 260 HIS A N 1
ATOM 2061 C CA . HIS A 1 260 ? -13.109 -4.289 16.219 1 95.25 260 HIS A CA 1
ATOM 2062 C C . HIS A 1 260 ? -12.617 -4.965 17.5 1 95.25 260 HIS A C 1
ATOM 2064 O O . HIS A 1 260 ? -11.445 -4.836 17.859 1 95.25 260 HIS A O 1
ATOM 2070 N N . PHE A 1 261 ? -13.477 -5.711 18.172 1 94.62 261 PHE A N 1
ATOM 2071 C CA . PHE A 1 261 ? -13.133 -6.344 19.438 1 94.62 261 PHE A CA 1
ATOM 2072 C C . PHE A 1 261 ? -12.047 -7.398 19.234 1 94.62 261 PHE A C 1
ATOM 2074 O O . PHE A 1 261 ? -11.867 -7.906 18.125 1 94.62 261 PHE A O 1
ATOM 2081 N N . HIS A 1 262 ? -11.32 -7.645 20.266 1 94.88 262 HIS A N 1
ATOM 2082 C CA . HIS A 1 262 ? -10.305 -8.68 20.344 1 94.88 262 HIS A CA 1
ATOM 2083 C C . HIS A 1 262 ? -10.664 -9.727 21.391 1 94.88 262 HIS A C 1
ATOM 2085 O O . HIS A 1 262 ? -11.68 -9.602 22.078 1 94.88 262 HIS A O 1
ATOM 2091 N N . THR A 1 263 ? -9.945 -10.781 21.406 1 94.69 263 THR A N 1
ATOM 2092 C CA . THR A 1 263 ? -9.977 -11.688 22.547 1 94.69 263 THR A CA 1
ATOM 2093 C C . THR A 1 263 ? -8.578 -12.195 22.875 1 94.69 263 THR A C 1
ATOM 2095 O O . THR A 1 263 ? -7.684 -12.164 22.031 1 94.69 263 THR A O 1
ATOM 2098 N N . SER A 1 264 ? -8.273 -12.414 24.094 1 94.81 264 SER A N 1
ATOM 2099 C CA . SER A 1 264 ? -7.098 -13.07 24.656 1 94.81 264 SER A CA 1
ATOM 2100 C C . SER A 1 264 ? -7.488 -14.047 25.766 1 94.81 264 SER A C 1
ATOM 2102 O O . SER A 1 264 ? -7.852 -13.625 26.859 1 94.81 264 SER A O 1
ATOM 2104 N N . THR A 1 265 ? -7.516 -15.336 25.422 1 94.62 265 THR A N 1
ATOM 2105 C CA . THR A 1 265 ? -8.047 -16.297 26.391 1 94.62 265 THR A CA 1
ATOM 2106 C C . THR A 1 265 ? -7.395 -17.672 26.203 1 94.62 265 THR A C 1
ATOM 2108 O O . THR A 1 265 ? -6.805 -17.938 25.156 1 94.62 265 THR A O 1
ATOM 2111 N N . ASP A 1 266 ? -7.461 -18.484 27.25 1 95.69 266 ASP A N 1
ATOM 2112 C CA . ASP A 1 266 ? -7.023 -19.875 27.172 1 95.69 266 ASP A CA 1
ATOM 2113 C C . ASP A 1 266 ? -8.156 -20.781 26.688 1 95.69 266 ASP A C 1
ATOM 2115 O O . ASP A 1 266 ? -9.297 -20.641 27.125 1 95.69 266 ASP A O 1
ATOM 2119 N N . ILE A 1 267 ? -7.832 -21.578 25.766 1 96.38 267 ILE A N 1
ATOM 2120 C CA . ILE A 1 267 ? -8.773 -22.547 25.234 1 96.38 267 ILE A CA 1
ATOM 2121 C C . ILE A 1 267 ? -8.328 -23.969 25.609 1 96.38 267 ILE A C 1
ATOM 2123 O O . ILE A 1 267 ? -7.148 -24.297 25.5 1 96.38 267 ILE A O 1
ATOM 2127 N N . ILE A 1 268 ? -9.273 -24.719 26.094 1 94.5 268 ILE A N 1
ATOM 2128 C CA . ILE A 1 268 ? -8.984 -26.109 26.469 1 94.5 268 ILE A CA 1
ATOM 2129 C C . ILE A 1 268 ? -9.703 -27.062 25.516 1 94.5 268 ILE A C 1
ATOM 2131 O O . ILE A 1 268 ? -10.922 -27 25.375 1 94.5 268 ILE A O 1
ATOM 2135 N N . VAL A 1 269 ? -9 -27.859 24.875 1 92 269 VAL A N 1
ATOM 2136 C CA . VAL A 1 269 ? -9.547 -28.859 23.969 1 92 269 VAL A CA 1
ATOM 2137 C C . VAL A 1 269 ? -8.828 -30.188 24.188 1 92 269 VAL A C 1
ATOM 2139 O O . VAL A 1 269 ? -7.598 -30.25 24.109 1 92 269 VAL A O 1
ATOM 2142 N N . GLY A 1 270 ? -9.492 -31.281 24.406 1 88.62 270 GLY A N 1
ATOM 2143 C CA . GLY A 1 270 ? -8.914 -32.594 24.625 1 88.62 270 GLY A CA 1
ATOM 2144 C C . GLY A 1 270 ? -7.914 -32.625 25.781 1 88.62 270 GLY A C 1
ATOM 2145 O O . GLY A 1 270 ? -6.879 -33.281 25.688 1 88.62 270 GLY A O 1
ATOM 2146 N N . GLY A 1 271 ? -8.023 -31.812 26.688 1 91.38 271 GLY A N 1
ATOM 2147 C CA . GLY A 1 271 ? -7.141 -31.766 27.844 1 91.38 271 GLY A CA 1
ATOM 2148 C C . GLY A 1 271 ? -5.91 -30.906 27.625 1 91.38 271 GLY A C 1
ATOM 2149 O O . GLY A 1 271 ? -5.094 -30.75 28.531 1 91.38 271 GLY A O 1
ATOM 2150 N N . LYS A 1 272 ? -5.812 -30.375 26.438 1 94.31 272 LYS A N 1
ATOM 2151 C CA . LYS A 1 272 ? -4.684 -29.5 26.125 1 94.31 272 LYS A CA 1
ATOM 2152 C C . LYS A 1 272 ? -5.105 -28.031 26.125 1 94.31 272 LYS A C 1
ATOM 2154 O O . LYS A 1 272 ? -6.227 -27.703 25.719 1 94.31 272 LYS A O 1
ATOM 2159 N N . THR A 1 273 ? -4.18 -27.234 26.656 1 95.88 273 THR A N 1
ATOM 2160 C CA . THR A 1 273 ? -4.488 -25.797 26.734 1 95.88 273 THR A CA 1
ATOM 2161 C C . THR A 1 273 ? -3.598 -25 25.797 1 95.88 273 THR A C 1
ATOM 2163 O O . THR A 1 273 ? -2.402 -25.281 25.688 1 95.88 273 THR A O 1
ATOM 2166 N N . PHE A 1 274 ? -4.113 -24.125 25.047 1 96.88 274 PHE A N 1
ATOM 2167 C CA . PHE A 1 274 ? -3.357 -23.125 24.297 1 96.88 274 PHE A CA 1
ATOM 2168 C C . PHE A 1 274 ? -3.971 -21.75 24.469 1 96.88 274 PHE A C 1
ATOM 2170 O O . PHE A 1 274 ? -5.133 -21.609 24.859 1 96.88 274 PHE A O 1
ATOM 2177 N N . HIS A 1 275 ? -3.184 -20.719 24.266 1 96.88 275 HIS A N 1
ATOM 2178 C CA . HIS A 1 275 ? -3.641 -19.344 24.391 1 96.88 275 HIS A CA 1
ATOM 2179 C C . HIS A 1 275 ? -4.055 -18.781 23.031 1 96.88 275 HIS A C 1
ATOM 2181 O O . HIS A 1 275 ? -3.279 -18.828 22.062 1 96.88 275 HIS A O 1
ATOM 2187 N N . LEU A 1 276 ? -5.254 -18.328 22.969 1 97.5 276 LEU A N 1
ATOM 2188 C CA . LEU A 1 276 ? -5.812 -17.766 21.75 1 97.5 276 LEU A CA 1
ATOM 2189 C C . LEU A 1 276 ? -5.805 -16.234 21.797 1 97.5 276 LEU A C 1
ATOM 2191 O O . LEU A 1 276 ? -6.301 -15.648 22.766 1 97.5 276 LEU A O 1
ATOM 2195 N N . ASN A 1 277 ? -5.168 -15.641 20.812 1 95.81 277 ASN A N 1
ATOM 2196 C CA . ASN A 1 277 ? -5.203 -14.195 20.641 1 95.81 277 ASN A CA 1
ATOM 2197 C C . ASN A 1 277 ? -5.832 -13.805 19.297 1 95.81 277 ASN A C 1
ATOM 2199 O O . ASN A 1 277 ? -5.289 -14.117 18.234 1 95.81 277 ASN A O 1
ATOM 2203 N N . MET A 1 278 ? -6.918 -13.219 19.281 1 97.25 278 MET A N 1
ATOM 2204 C CA . MET A 1 278 ? -7.449 -12.523 18.109 1 97.25 278 MET A CA 1
ATOM 2205 C C . MET A 1 278 ? -7.27 -11.016 18.25 1 97.25 278 MET A C 1
ATOM 2207 O O . MET A 1 278 ? -7.742 -10.414 19.219 1 97.25 278 MET A O 1
ATOM 2211 N N . LEU A 1 279 ? -6.684 -10.375 17.344 1 97.88 279 LEU A N 1
ATOM 2212 C CA . LEU A 1 279 ? -6.266 -8.984 17.469 1 97.88 279 LEU A CA 1
ATOM 2213 C C . LEU A 1 279 ? -7.402 -8.039 17.094 1 97.88 279 LEU A C 1
ATOM 2215 O O . LEU A 1 279 ? -8.328 -8.43 16.375 1 97.88 279 LEU A O 1
ATOM 2219 N N . HIS A 1 280 ? -7.305 -6.781 17.641 1 96.31 280 HIS A N 1
ATOM 2220 C CA . HIS A 1 280 ? -8.117 -5.691 17.109 1 96.31 280 HIS A CA 1
ATOM 2221 C C . HIS A 1 280 ? -7.789 -5.43 15.641 1 96.31 280 HIS A C 1
ATOM 2223 O O . HIS A 1 280 ? -6.645 -5.602 15.219 1 96.31 280 HIS A O 1
ATOM 2229 N N . ASN A 1 281 ? -8.727 -5.141 14.891 1 94.75 281 ASN A N 1
ATOM 2230 C CA . ASN A 1 281 ? -8.523 -4.719 13.508 1 94.75 281 ASN A CA 1
ATOM 2231 C C . ASN A 1 281 ? -9.266 -3.418 13.203 1 94.75 281 ASN A C 1
ATOM 2233 O O . ASN A 1 281 ? -10.367 -3.195 13.711 1 94.75 281 ASN A O 1
ATOM 2237 N N . PRO A 1 282 ? -8.672 -2.557 12.445 1 94.94 282 PRO A N 1
ATOM 2238 C CA . PRO A 1 282 ? -9.383 -1.359 11.984 1 94.94 282 PRO A CA 1
ATOM 2239 C C . PRO A 1 282 ? -10.258 -1.624 10.766 1 94.94 282 PRO A C 1
ATOM 2241 O O . PRO A 1 282 ? -10.344 -2.762 10.297 1 94.94 282 PRO A O 1
ATOM 2244 N N . SER A 1 283 ? -10.922 -0.563 10.359 1 92.94 283 SER A N 1
ATOM 2245 C CA . SER A 1 283 ? -11.75 -0.662 9.164 1 92.94 283 SER A CA 1
ATOM 2246 C C . SER A 1 283 ? -10.891 -0.764 7.902 1 92.94 283 SER A C 1
ATOM 2248 O O . SER A 1 283 ? -11.383 -1.156 6.844 1 92.94 283 SER A O 1
ATOM 2250 N N . HIS A 1 284 ? -9.672 -0.308 7.984 1 95.88 284 HIS A N 1
ATOM 2251 C CA . HIS A 1 284 ? -8.719 -0.575 6.91 1 95.88 284 HIS A CA 1
ATOM 2252 C C . HIS A 1 284 ? -8.383 -2.059 6.828 1 95.88 284 HIS A C 1
ATOM 2254 O O . HIS A 1 284 ? -7.469 -2.529 7.512 1 95.88 284 HIS A O 1
ATOM 2260 N N . LEU A 1 285 ? -8.953 -2.678 5.891 1 94.25 285 LEU A N 1
ATOM 2261 C CA . LEU A 1 285 ? -8.922 -4.133 5.82 1 94.25 285 LEU A CA 1
ATOM 2262 C C . LEU A 1 285 ? -7.508 -4.633 5.539 1 94.25 285 LEU A C 1
ATOM 2264 O O . LEU A 1 285 ? -6.715 -3.936 4.902 1 94.25 285 LEU A O 1
ATOM 2268 N N . GLU A 1 286 ? -7.168 -5.824 6.031 1 97.94 286 GLU A N 1
ATOM 2269 C CA . GLU A 1 286 ? -5.922 -6.559 5.832 1 97.94 286 GLU A CA 1
ATOM 2270 C C . GLU A 1 286 ? -4.777 -5.926 6.613 1 97.94 286 GLU A C 1
ATOM 2272 O O . GLU A 1 286 ? -3.713 -6.527 6.762 1 97.94 286 GLU A O 1
ATOM 2277 N N . ALA A 1 287 ? -4.945 -4.699 7.199 1 98.12 287 ALA A N 1
ATOM 2278 C CA . ALA A 1 287 ? -3.869 -3.998 7.898 1 98.12 287 ALA A CA 1
ATOM 2279 C C . ALA A 1 287 ? -3.438 -4.762 9.148 1 98.12 287 ALA A C 1
ATOM 2281 O O . ALA A 1 287 ? -2.307 -4.609 9.617 1 98.12 287 ALA A O 1
ATOM 2282 N N . VAL A 1 288 ? -4.297 -5.621 9.703 1 98.5 288 VAL A N 1
ATOM 2283 C CA . VAL A 1 288 ? -3.998 -6.363 10.922 1 98.5 288 VAL A CA 1
ATOM 2284 C C . VAL A 1 288 ? -3.066 -7.531 10.602 1 98.5 288 VAL A C 1
ATOM 2286 O O . VAL A 1 288 ? -2.42 -8.078 11.5 1 98.5 288 VAL A O 1
ATOM 2289 N N . ASN A 1 289 ? -2.896 -7.883 9.281 1 98.75 289 ASN A N 1
ATOM 2290 C CA . ASN A 1 289 ? -2.176 -9.094 8.891 1 98.75 289 ASN A CA 1
ATOM 2291 C C . ASN A 1 289 ? -0.713 -9.031 9.32 1 98.75 289 ASN A C 1
ATOM 2293 O O . ASN A 1 289 ? -0.236 -9.922 10.031 1 98.75 289 ASN A O 1
ATOM 2297 N N . PRO A 1 290 ? 0.051 -7.973 8.945 1 98.75 290 PRO A N 1
ATOM 2298 C CA . PRO A 1 290 ? 1.437 -7.941 9.422 1 98.75 290 PRO A CA 1
ATOM 2299 C C . PRO A 1 290 ? 1.539 -7.785 10.938 1 98.75 290 PRO A C 1
ATOM 2301 O O . PRO A 1 290 ? 2.512 -8.242 11.539 1 98.75 290 PRO A O 1
ATOM 2304 N N . VAL A 1 291 ? 0.521 -7.156 11.609 1 98.81 291 VAL A N 1
ATOM 2305 C CA . VAL A 1 291 ? 0.502 -7.027 13.062 1 98.81 291 VAL A CA 1
ATOM 2306 C C . VAL A 1 291 ? 0.409 -8.414 13.703 1 98.81 291 VAL A C 1
ATOM 2308 O O . VAL A 1 291 ? 1.129 -8.711 14.656 1 98.81 291 VAL A O 1
ATOM 2311 N N . SER A 1 292 ? -0.484 -9.297 13.117 1 98.75 292 SER A N 1
ATOM 2312 C CA . SER A 1 292 ? -0.603 -10.656 13.633 1 98.75 292 SER A CA 1
ATOM 2313 C C . SER A 1 292 ? 0.691 -11.438 13.43 1 98.75 292 SER A C 1
ATOM 2315 O O . SER A 1 292 ? 1.072 -12.25 14.281 1 98.75 292 SER A O 1
ATOM 2317 N N . MET A 1 293 ? 1.392 -11.234 12.336 1 98.75 293 MET A N 1
ATOM 2318 C CA . MET A 1 293 ? 2.68 -11.875 12.086 1 98.75 293 MET A CA 1
ATOM 2319 C C . MET A 1 293 ? 3.711 -11.438 13.125 1 98.75 293 MET A C 1
ATOM 2321 O O . MET A 1 293 ? 4.434 -12.273 13.672 1 98.75 293 MET A O 1
ATOM 2325 N N . GLY A 1 294 ? 3.77 -10.078 13.359 1 98.62 294 GLY A N 1
ATOM 2326 C CA . GLY A 1 294 ? 4.699 -9.562 14.352 1 98.62 294 GLY A CA 1
ATOM 2327 C C . GLY A 1 294 ? 4.438 -10.094 15.75 1 98.62 294 GLY A C 1
ATOM 2328 O O . GLY A 1 294 ? 5.371 -10.43 16.484 1 98.62 294 GLY A O 1
ATOM 2329 N N . LYS A 1 295 ? 3.182 -10.172 16.141 1 98.5 295 LYS A N 1
ATOM 2330 C CA . LYS A 1 295 ? 2.838 -10.703 17.453 1 98.5 295 LYS A CA 1
ATOM 2331 C C . LYS A 1 295 ? 3.211 -12.18 17.562 1 98.5 295 LYS A C 1
ATOM 2333 O O . LYS A 1 295 ? 3.703 -12.625 18.594 1 98.5 295 LYS A O 1
ATOM 2338 N N . ALA A 1 296 ? 2.924 -12.961 16.453 1 98.56 296 ALA A N 1
ATOM 2339 C CA . ALA A 1 296 ? 3.342 -14.359 16.438 1 98.56 296 ALA A CA 1
ATOM 2340 C C . ALA A 1 296 ? 4.848 -14.484 16.641 1 98.56 296 ALA A C 1
ATOM 2342 O O . ALA A 1 296 ? 5.312 -15.344 17.391 1 98.56 296 ALA A O 1
ATOM 2343 N N . ARG A 1 297 ? 5.605 -13.625 16.016 1 97.88 297 ARG A N 1
ATOM 2344 C CA . ARG A 1 297 ? 7.059 -13.609 16.156 1 97.88 297 ARG A CA 1
ATOM 2345 C C . ARG A 1 297 ? 7.469 -13.32 17.594 1 97.88 297 ARG A C 1
ATOM 2347 O O . ARG A 1 297 ? 8.398 -13.938 18.109 1 97.88 297 ARG A O 1
ATOM 2354 N N . ALA A 1 298 ? 6.84 -12.344 18.203 1 97.94 298 ALA A N 1
ATOM 2355 C CA . ALA A 1 298 ? 7.125 -12 19.594 1 97.94 298 ALA A CA 1
ATOM 2356 C C . ALA A 1 298 ? 6.859 -13.188 20.516 1 97.94 298 ALA A C 1
ATOM 2358 O O . ALA A 1 298 ? 7.598 -13.406 21.484 1 97.94 298 ALA A O 1
ATOM 2359 N N . LYS A 1 299 ? 5.75 -13.945 20.25 1 97.94 299 LYS A N 1
ATOM 2360 C CA . LYS A 1 299 ? 5.457 -15.148 21.031 1 97.94 299 LYS A CA 1
ATOM 2361 C C . LYS A 1 299 ? 6.547 -16.203 20.844 1 97.94 299 LYS A C 1
ATOM 2363 O O . LYS A 1 299 ? 6.914 -16.891 21.797 1 97.94 299 LYS A O 1
ATOM 2368 N N . GLN A 1 300 ? 7.039 -16.344 19.594 1 97.31 300 GLN A N 1
ATOM 2369 C CA . GLN A 1 300 ? 8.141 -17.281 19.328 1 97.31 300 GLN A CA 1
ATOM 2370 C C . GLN A 1 300 ? 9.383 -16.875 20.125 1 97.31 300 GLN A C 1
ATOM 2372 O O . GLN A 1 300 ? 10.086 -17.734 20.656 1 97.31 300 GLN A O 1
ATOM 2377 N N . LEU A 1 301 ? 9.688 -15.562 20.188 1 96.69 301 LEU A N 1
ATOM 2378 C CA . LEU A 1 301 ? 10.812 -15.047 20.969 1 96.69 301 LEU A CA 1
ATOM 2379 C C . LEU A 1 301 ? 10.656 -15.406 22.438 1 96.69 301 LEU A C 1
ATOM 2381 O O . LEU A 1 301 ? 11.602 -15.875 23.078 1 96.69 301 LEU A O 1
ATOM 2385 N N . ALA A 1 302 ? 9.484 -15.211 22.969 1 95.75 302 ALA A N 1
ATOM 2386 C CA . ALA A 1 302 ? 9.211 -15.477 24.375 1 95.75 302 ALA A CA 1
ATOM 2387 C C . ALA A 1 302 ? 9.359 -16.969 24.703 1 95.75 302 ALA A C 1
ATOM 2389 O O . ALA A 1 302 ? 9.812 -17.328 25.781 1 95.75 302 ALA A O 1
ATOM 2390 N N . LEU A 1 303 ? 8.992 -17.859 23.688 1 95.25 303 LEU A N 1
ATOM 2391 C CA . LEU A 1 303 ? 9.055 -19.297 23.875 1 95.25 303 LEU A CA 1
ATOM 2392 C C . LEU A 1 303 ? 10.438 -19.844 23.516 1 95.25 303 LEU A C 1
ATOM 2394 O O . LEU A 1 303 ? 10.727 -21.016 23.734 1 95.25 303 LEU A O 1
ATOM 2398 N N . ALA A 1 304 ? 11.273 -18.922 22.953 1 93.44 304 ALA A N 1
ATOM 2399 C CA . ALA A 1 304 ? 12.578 -19.344 22.438 1 93.44 304 ALA A CA 1
ATOM 2400 C C . ALA A 1 304 ? 12.445 -20.547 21.5 1 93.44 304 ALA A C 1
ATOM 2402 O O . ALA A 1 304 ? 13.148 -21.547 21.672 1 93.44 304 ALA A O 1
ATOM 2403 N N . ASP A 1 305 ? 11.461 -20.469 20.516 1 92.44 305 ASP A N 1
ATOM 2404 C CA . ASP A 1 305 ? 11.281 -21.562 19.578 1 92.44 305 ASP A CA 1
ATOM 2405 C C . ASP A 1 305 ? 11.219 -21.062 18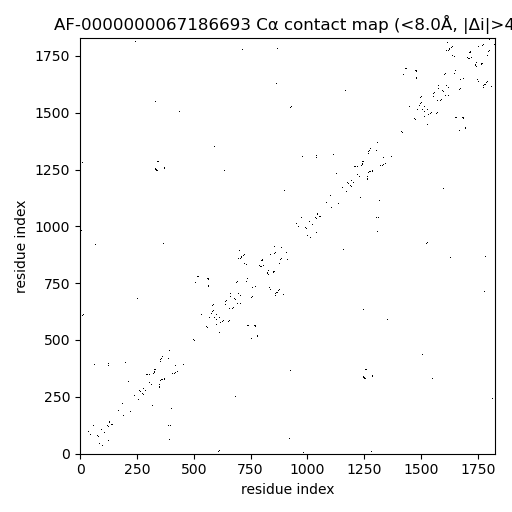.141 1 92.44 305 ASP A C 1
ATOM 2407 O O . ASP A 1 305 ? 11.367 -19.859 17.891 1 92.44 305 ASP A O 1
ATOM 2411 N N . GLY A 1 306 ? 11.109 -22.031 17.172 1 91.94 306 GLY A N 1
ATOM 2412 C CA . GLY A 1 306 ? 11.156 -21.641 15.773 1 91.94 306 GLY A CA 1
ATOM 2413 C C . GLY A 1 306 ? 12.461 -20.969 15.383 1 91.94 306 GLY A C 1
ATOM 2414 O O . GLY A 1 306 ? 13.539 -21.5 15.633 1 91.94 306 GLY A O 1
ATOM 2415 N N . PRO A 1 307 ? 12.352 -19.734 14.914 1 91.06 307 PRO A N 1
ATOM 2416 C CA . PRO A 1 307 ? 13.562 -19.031 14.469 1 91.06 307 PRO A CA 1
ATOM 2417 C C . PRO A 1 307 ? 14.484 -18.641 15.625 1 91.06 307 PRO A C 1
ATOM 2419 O O . PRO A 1 307 ? 15.648 -18.312 15.398 1 91.06 307 PRO A O 1
ATOM 2422 N N . TYR A 1 308 ? 13.984 -18.656 16.859 1 93.19 308 TYR A N 1
ATOM 2423 C CA . TYR A 1 308 ? 14.758 -18.266 18.031 1 93.19 308 TYR A CA 1
ATOM 2424 C C . TYR A 1 308 ? 15.289 -19.484 18.781 1 93.19 308 TYR A C 1
ATOM 2426 O O . TYR A 1 308 ? 15.953 -19.344 19.812 1 93.19 308 TYR A O 1
ATOM 2434 N N . ASP A 1 309 ? 14.984 -20.688 18.25 1 89.88 309 ASP A N 1
ATOM 2435 C CA . ASP A 1 309 ? 15.398 -21.922 18.906 1 89.88 309 ASP A CA 1
ATOM 2436 C C . ASP A 1 309 ? 16.922 -22.078 18.891 1 89.88 309 ASP A C 1
ATOM 2438 O O . ASP A 1 309 ? 17.547 -22 17.828 1 89.88 309 ASP A O 1
ATOM 2442 N N . THR A 1 310 ? 17.5 -22.297 20.016 1 80.12 310 THR A N 1
ATOM 2443 C CA . THR A 1 310 ? 18.953 -22.469 20.125 1 80.12 310 THR A CA 1
ATOM 2444 C C . THR A 1 310 ? 19.297 -23.906 20.5 1 80.12 310 THR A C 1
ATOM 2446 O O . THR A 1 310 ? 20.469 -24.234 20.719 1 80.12 310 THR A O 1
ATOM 2449 N N . SER A 1 311 ? 18.297 -24.75 20.594 1 78.44 311 SER A N 1
ATOM 2450 C CA . SER A 1 311 ? 18.516 -26.094 21.094 1 78.44 311 SER A CA 1
ATOM 2451 C C . SER A 1 311 ? 19.031 -27.016 19.984 1 78.44 311 SER A C 1
ATOM 2453 O O . SER A 1 311 ? 19.562 -28.094 20.25 1 78.44 311 SER A O 1
ATOM 2455 N N . GLY A 1 312 ? 19.031 -26.547 18.75 1 70.38 312 GLY A N 1
ATOM 2456 C CA . GLY A 1 312 ? 19.5 -27.359 17.641 1 70.38 312 GLY A CA 1
ATOM 2457 C C . GLY A 1 312 ? 18.469 -28.328 17.125 1 70.38 312 GLY A C 1
ATOM 2458 O O . GLY A 1 312 ? 18.719 -29.094 16.188 1 70.38 312 GLY A O 1
ATOM 2459 N N . THR A 1 313 ? 17.25 -28.344 17.703 1 71.06 313 THR A N 1
ATOM 2460 C CA . THR A 1 313 ? 16.203 -29.25 17.25 1 71.06 313 THR A CA 1
ATOM 2461 C C . THR A 1 313 ? 15.406 -28.609 16.109 1 71.06 313 THR A C 1
ATOM 2463 O O . THR A 1 313 ? 15.383 -27.375 15.969 1 71.06 313 THR A O 1
ATOM 2466 N N . ASP A 1 314 ? 15.078 -29.375 15.141 1 75.44 314 ASP A N 1
ATOM 2467 C CA . ASP A 1 314 ? 14.297 -28.875 14.016 1 75.44 314 ASP A CA 1
ATOM 2468 C C . ASP A 1 314 ? 12.805 -28.969 14.305 1 75.44 314 ASP A C 1
ATOM 2470 O O . ASP A 1 314 ? 12.016 -29.359 13.438 1 75.44 314 ASP A O 1
ATOM 2474 N N . ARG A 1 315 ? 12.477 -28.406 15.477 1 84.88 315 ARG A N 1
ATOM 2475 C CA . ARG A 1 315 ? 11.062 -28.484 15.844 1 84.88 315 ARG A CA 1
ATOM 2476 C C . ARG A 1 315 ? 10.312 -27.25 15.344 1 84.88 315 ARG A C 1
ATOM 2478 O O . ARG A 1 315 ? 10.844 -26.141 15.367 1 84.88 315 ARG A O 1
ATOM 2485 N N . ARG A 1 316 ? 9.109 -27.516 14.82 1 92.31 316 ARG A N 1
ATOM 2486 C CA . ARG A 1 316 ? 8.203 -26.453 14.391 1 92.31 316 ARG A CA 1
ATOM 2487 C C . ARG A 1 316 ? 7.762 -25.609 15.578 1 92.31 316 ARG A C 1
ATOM 2489 O O . ARG A 1 316 ? 7.582 -26.109 16.688 1 92.31 316 ARG A O 1
ATOM 2496 N N . SER A 1 317 ? 7.629 -24.328 15.398 1 95.31 317 SER A N 1
ATOM 2497 C CA . SER A 1 317 ? 7.172 -23.422 16.453 1 95.31 317 SER A CA 1
ATOM 2498 C C . SER A 1 317 ? 5.801 -23.828 16.984 1 95.31 317 SER A C 1
ATOM 2500 O O . SER A 1 317 ? 4.945 -24.281 16.219 1 95.31 317 SER A O 1
ATOM 2502 N N . LYS A 1 318 ? 5.59 -23.641 18.219 1 97.56 318 LYS A N 1
ATOM 2503 C CA . LYS A 1 318 ? 4.305 -23.906 18.859 1 97.56 318 LYS A CA 1
ATOM 2504 C C . LYS A 1 318 ? 3.383 -22.703 18.766 1 97.56 318 LYS A C 1
ATOM 2506 O O . LYS A 1 318 ? 2.338 -22.656 19.422 1 97.56 318 LYS A O 1
ATOM 2511 N N . VAL A 1 319 ? 3.785 -21.703 17.969 1 98.38 319 VAL A N 1
ATOM 2512 C CA . VAL A 1 319 ? 2.965 -20.531 17.688 1 98.38 319 VAL A CA 1
ATOM 2513 C C . VAL A 1 319 ? 2.424 -20.609 16.266 1 98.38 319 VAL A C 1
ATOM 2515 O O . VAL A 1 319 ? 3.184 -20.812 15.312 1 98.38 319 VAL A O 1
ATOM 2518 N N . LEU A 1 320 ? 1.149 -20.484 16.078 1 98.75 320 LEU A N 1
ATOM 2519 C CA . LEU A 1 320 ? 0.535 -20.516 14.758 1 98.75 320 LEU A CA 1
ATOM 2520 C C . LEU A 1 320 ? -0.131 -19.172 14.445 1 98.75 320 LEU A C 1
ATOM 2522 O O . LEU A 1 320 ? -0.943 -18.688 15.227 1 98.75 320 LEU A O 1
ATOM 2526 N N . ASN A 1 321 ? 0.288 -18.562 13.383 1 98.75 321 ASN A N 1
ATOM 2527 C CA . ASN A 1 321 ? -0.403 -17.406 12.836 1 98.75 321 ASN A CA 1
ATOM 2528 C C . ASN A 1 321 ? -1.544 -17.812 11.906 1 98.75 321 ASN A C 1
ATOM 2530 O O . ASN A 1 321 ? -1.382 -18.703 11.07 1 98.75 321 ASN A O 1
ATOM 2534 N N . VAL A 1 322 ? -2.723 -17.266 12.078 1 98.88 322 VAL A N 1
ATOM 2535 C CA . VAL A 1 322 ? -3.898 -17.484 11.242 1 98.88 322 VAL A CA 1
ATOM 2536 C C . VAL A 1 322 ? -4.441 -16.156 10.742 1 98.88 322 VAL A C 1
ATOM 2538 O O . VAL A 1 322 ? -4.625 -15.219 11.531 1 98.88 322 VAL A O 1
ATOM 2541 N N . GLN A 1 323 ? -4.664 -16.047 9.492 1 98.81 323 GLN A N 1
ATOM 2542 C CA . GLN A 1 323 ? -5.234 -14.836 8.914 1 98.81 323 GLN A CA 1
ATOM 2543 C C . GLN A 1 323 ? -6.527 -15.133 8.156 1 98.81 323 GLN A C 1
ATOM 2545 O O . GLN A 1 323 ? -6.559 -16.016 7.301 1 98.81 323 GLN A O 1
ATOM 2550 N N . VAL A 1 324 ? -7.566 -14.453 8.484 1 98.69 324 VAL A N 1
ATOM 2551 C CA . VAL A 1 324 ? -8.852 -14.539 7.797 1 98.69 324 VAL A CA 1
ATOM 2552 C C . VAL A 1 324 ? -9.039 -13.312 6.906 1 98.69 324 VAL A C 1
ATOM 2554 O O . VAL A 1 324 ? -8.789 -12.18 7.332 1 98.69 324 VAL A O 1
ATOM 2557 N N . HIS A 1 325 ? -9.414 -13.547 5.66 1 98.38 325 HIS A N 1
ATOM 2558 C CA . HIS A 1 325 ? -9.508 -12.477 4.672 1 98.38 325 HIS A CA 1
ATOM 2559 C C . HIS A 1 325 ? -10.93 -12.359 4.125 1 98.38 325 HIS A C 1
ATOM 2561 O O . HIS A 1 325 ? -11.703 -13.32 4.188 1 98.38 325 HIS A O 1
ATOM 2567 N N . GLY A 1 326 ? -11.25 -11.133 3.643 1 96.94 326 GLY A N 1
ATOM 2568 C CA . GLY A 1 326 ? -12.398 -10.961 2.77 1 96.94 326 GLY A CA 1
ATOM 2569 C C . GLY A 1 326 ? -12.07 -11.18 1.305 1 96.94 326 GLY A C 1
ATOM 2570 O O . GLY A 1 326 ? -10.945 -10.922 0.866 1 96.94 326 GLY A O 1
ATOM 2571 N N . ASP A 1 327 ? -13.062 -11.586 0.524 1 96.31 327 ASP A N 1
ATOM 2572 C CA . ASP A 1 327 ? -12.844 -11.977 -0.865 1 96.31 327 ASP A CA 1
ATOM 2573 C C . ASP A 1 327 ? -12.477 -10.773 -1.725 1 96.31 327 ASP A C 1
ATOM 2575 O O . ASP A 1 327 ? -11.734 -10.906 -2.705 1 96.31 327 ASP A O 1
ATOM 2579 N N . ALA A 1 328 ? -12.984 -9.586 -1.44 1 96.75 328 ALA A N 1
ATOM 2580 C CA . ALA A 1 328 ? -12.625 -8.398 -2.205 1 96.75 328 ALA A CA 1
ATOM 2581 C C . ALA A 1 328 ? -11.344 -7.77 -1.676 1 96.75 328 ALA A C 1
ATOM 2583 O O . ALA A 1 328 ? -10.531 -7.254 -2.449 1 96.75 328 ALA A O 1
ATOM 2584 N N . ALA A 1 329 ? -11.094 -7.832 -0.371 1 97.5 329 ALA A N 1
ATOM 2585 C CA . ALA A 1 329 ? -9.953 -7.176 0.265 1 97.5 329 ALA A CA 1
ATOM 2586 C C . ALA A 1 329 ? -8.656 -7.91 -0.051 1 97.5 329 ALA A C 1
ATOM 2588 O O . ALA A 1 329 ? -7.613 -7.281 -0.249 1 97.5 329 ALA A O 1
ATOM 2589 N N . PHE A 1 330 ? -8.648 -9.188 -0.125 1 97.81 330 PHE A N 1
ATOM 2590 C CA . PHE A 1 330 ? -7.426 -9.953 -0.302 1 97.81 330 PHE A CA 1
ATOM 2591 C C . PHE A 1 330 ? -6.777 -9.641 -1.645 1 97.81 330 PHE A C 1
ATOM 2593 O O . PHE A 1 330 ? -5.598 -9.289 -1.702 1 97.81 330 PHE A O 1
ATOM 2600 N N . PRO A 1 331 ? -7.488 -9.727 -2.746 1 97.56 331 PRO A N 1
ATOM 2601 C CA . PRO A 1 331 ? -6.84 -9.336 -4 1 97.56 331 PRO A CA 1
ATOM 2602 C C . PRO A 1 331 ? -6.668 -7.82 -4.129 1 97.56 331 PRO A C 1
ATOM 2604 O O . PRO A 1 331 ? -5.781 -7.355 -4.852 1 97.56 331 PRO A O 1
ATOM 2607 N N . GLY A 1 332 ? -7.418 -7.039 -3.438 1 97.5 332 GLY A N 1
ATOM 2608 C CA . GLY A 1 332 ? -7.473 -5.609 -3.691 1 97.5 332 GLY A CA 1
ATOM 2609 C C . GLY A 1 332 ? -6.418 -4.828 -2.928 1 97.5 332 GLY A C 1
ATOM 2610 O O . GLY A 1 332 ? -5.969 -3.773 -3.379 1 97.5 332 GLY A O 1
ATOM 2611 N N . GLN A 1 333 ? -5.977 -5.301 -1.715 1 98.19 333 GLN A N 1
ATOM 2612 C CA . GLN A 1 333 ? -5.078 -4.535 -0.854 1 98.19 333 GLN A CA 1
ATOM 2613 C C . GLN A 1 333 ? -3.637 -5.008 -1.005 1 98.19 333 GLN A C 1
ATOM 2615 O O . GLN A 1 333 ? -3.312 -6.148 -0.664 1 98.19 333 GLN A O 1
ATOM 2620 N N . GLY A 1 334 ? -2.74 -4.086 -1.358 1 98.44 334 GLY A N 1
ATOM 2621 C CA . GLY A 1 334 ? -1.357 -4.391 -1.688 1 98.44 334 GLY A CA 1
ATOM 2622 C C . GLY A 1 334 ? -0.557 -4.887 -0.499 1 98.44 334 GLY A C 1
ATOM 2623 O O . GLY A 1 334 ? 0.459 -5.566 -0.668 1 98.44 334 GLY A O 1
ATOM 2624 N N . ILE A 1 335 ? -1.008 -4.637 0.722 1 98.56 335 ILE A N 1
ATOM 2625 C CA . ILE A 1 335 ? -0.298 -5.043 1.93 1 98.56 335 ILE A CA 1
ATOM 2626 C C . ILE A 1 335 ? -0.196 -6.566 1.98 1 98.56 335 ILE A C 1
ATOM 2628 O O . ILE A 1 335 ? 0.704 -7.113 2.621 1 98.56 335 ILE A O 1
ATOM 2632 N N . ASN A 1 336 ? -1.1 -7.281 1.279 1 98.81 336 ASN A N 1
ATOM 2633 C CA . ASN A 1 336 ? -1.06 -8.742 1.26 1 98.81 336 ASN A CA 1
ATOM 2634 C C . ASN A 1 336 ? 0.155 -9.258 0.494 1 98.81 336 ASN A C 1
ATOM 2636 O O . ASN A 1 336 ? 0.804 -10.211 0.922 1 98.81 336 ASN A O 1
ATOM 2640 N N . GLN A 1 337 ? 0.509 -8.641 -0.677 1 98.69 337 GLN A N 1
ATOM 2641 C CA . GLN A 1 337 ? 1.764 -8.977 -1.342 1 98.69 337 GLN A CA 1
ATOM 2642 C C . GLN A 1 337 ? 2.955 -8.766 -0.412 1 98.69 337 GLN A C 1
ATOM 2644 O O . GLN A 1 337 ? 3.859 -9.602 -0.35 1 98.69 337 GLN A O 1
ATOM 2649 N N . GLU A 1 338 ? 2.965 -7.621 0.264 1 98.56 338 GLU A N 1
ATOM 2650 C CA . GLU A 1 338 ? 4.082 -7.281 1.142 1 98.56 338 GLU A CA 1
ATOM 2651 C C . GLU A 1 338 ? 4.262 -8.328 2.236 1 98.56 338 GLU A C 1
ATOM 2653 O O . GLU A 1 338 ? 5.387 -8.75 2.521 1 98.56 338 GLU A O 1
ATOM 2658 N N . CYS A 1 339 ? 3.145 -8.766 2.818 1 98.75 339 CYS A N 1
ATOM 2659 C CA . CYS A 1 339 ? 3.189 -9.781 3.859 1 98.75 339 CYS A CA 1
ATOM 2660 C C . CYS A 1 339 ? 3.697 -11.109 3.303 1 98.75 339 CYS A C 1
ATOM 2662 O O . CYS A 1 339 ? 4.551 -11.758 3.912 1 98.75 339 CYS A O 1
ATOM 2664 N N . LEU A 1 340 ? 3.197 -11.5 2.148 1 98.62 340 LEU A N 1
ATOM 2665 C CA . LEU A 1 340 ? 3.549 -12.789 1.578 1 98.62 340 LEU A CA 1
ATOM 2666 C C . LEU A 1 340 ? 5.016 -12.82 1.154 1 98.62 340 LEU A C 1
ATOM 2668 O O . LEU A 1 340 ? 5.703 -13.82 1.344 1 98.62 340 LEU A O 1
ATOM 2672 N N . MET A 1 341 ? 5.559 -11.695 0.63 1 98.25 341 MET A N 1
ATOM 2673 C CA . MET A 1 341 ? 6.949 -11.625 0.186 1 98.25 341 MET A CA 1
ATOM 2674 C C . MET A 1 341 ? 7.895 -11.531 1.377 1 98.25 341 MET A C 1
ATOM 2676 O O . MET A 1 341 ? 9.094 -11.781 1.242 1 98.25 341 MET A O 1
ATOM 2680 N N . MET A 1 342 ? 7.367 -11.227 2.531 1 97.19 342 MET A N 1
ATOM 2681 C CA . MET A 1 342 ? 8.156 -11.109 3.754 1 97.19 342 MET A CA 1
ATOM 2682 C C . MET A 1 342 ? 8.094 -12.398 4.566 1 97.19 342 MET A C 1
ATOM 2684 O O . MET A 1 342 ? 8.961 -12.648 5.402 1 97.19 342 MET A O 1
ATOM 2688 N N . ALA A 1 343 ? 7.188 -13.281 4.281 1 95.19 343 ALA A N 1
ATOM 2689 C CA . ALA A 1 343 ? 6.758 -14.383 5.148 1 95.19 343 ALA A CA 1
ATOM 2690 C C . ALA A 1 343 ? 7.898 -15.359 5.398 1 95.19 343 ALA A C 1
ATOM 2692 O O . ALA A 1 343 ? 7.949 -16.016 6.441 1 95.19 343 ALA A O 1
ATOM 2693 N N . ALA A 1 344 ? 8.852 -15.469 4.445 1 93.75 344 ALA A N 1
ATOM 2694 C CA . ALA A 1 344 ? 9.93 -16.438 4.613 1 93.75 344 ALA A CA 1
ATOM 2695 C C . ALA A 1 344 ? 11.289 -15.742 4.676 1 93.75 344 ALA A C 1
ATOM 2697 O O . ALA A 1 344 ? 12.328 -16.391 4.59 1 93.75 344 ALA A O 1
ATOM 2698 N N . VAL A 1 345 ? 11.344 -14.492 4.848 1 94.94 345 VAL A N 1
ATOM 2699 C CA . VAL A 1 345 ? 12.57 -13.703 4.887 1 94.94 345 VAL A CA 1
ATOM 2700 C C . VAL A 1 345 ? 13.195 -13.789 6.277 1 94.94 345 VAL A C 1
ATOM 2702 O O . VAL A 1 345 ? 12.484 -13.773 7.285 1 94.94 345 VAL A O 1
ATOM 2705 N N . PRO A 1 346 ? 14.516 -13.867 6.344 1 93.69 346 PRO A N 1
ATOM 2706 C CA . PRO A 1 346 ? 15.164 -13.906 7.656 1 93.69 346 PRO A CA 1
ATOM 2707 C C . PRO A 1 346 ? 14.711 -12.766 8.57 1 93.69 346 PRO A C 1
ATOM 2709 O O . PRO A 1 346 ? 14.586 -11.625 8.125 1 93.69 346 PRO A O 1
ATOM 2712 N N . HIS A 1 347 ? 14.445 -13.094 9.797 1 95.75 347 HIS A N 1
ATOM 2713 C CA . HIS A 1 347 ? 14.062 -12.156 10.859 1 95.75 347 HIS A CA 1
ATOM 2714 C C . HIS A 1 347 ? 12.586 -11.797 10.766 1 95.75 347 HIS A C 1
ATOM 2716 O O . HIS A 1 347 ? 12.055 -11.109 11.648 1 95.75 347 HIS A O 1
ATOM 2722 N N . TYR A 1 348 ? 11.836 -12.297 9.719 1 96.88 348 TYR A N 1
ATOM 2723 C CA . TYR A 1 348 ? 10.422 -11.984 9.594 1 96.88 348 TYR A CA 1
ATOM 2724 C C . TYR A 1 348 ? 9.586 -13.25 9.477 1 96.88 348 TYR A C 1
ATOM 2726 O O . TYR A 1 348 ? 8.359 -13.203 9.555 1 96.88 348 TYR A O 1
ATOM 2734 N N . GLU A 1 349 ? 10.188 -14.375 9.281 1 95.31 349 GLU A N 1
ATOM 2735 C CA . GLU A 1 349 ? 9.484 -15.648 9.109 1 95.31 349 GLU A CA 1
ATOM 2736 C C . GLU A 1 349 ? 8.75 -16.047 10.383 1 95.31 349 GLU A C 1
ATOM 2738 O O . GLU A 1 349 ? 9.242 -15.812 11.492 1 95.31 349 GLU A O 1
ATOM 2743 N N . VAL A 1 350 ? 7.531 -16.594 10.195 1 96.81 350 VAL A N 1
ATOM 2744 C CA . VAL A 1 350 ? 6.758 -17.062 11.336 1 96.81 350 VAL A CA 1
ATOM 2745 C C . VAL A 1 350 ? 6.406 -18.531 11.148 1 96.81 350 VAL A C 1
ATOM 2747 O O . VAL A 1 350 ? 5.457 -19.047 11.75 1 96.81 350 VAL A O 1
ATOM 2750 N N . GLU A 1 351 ? 7.109 -19.188 10.195 1 96.06 351 GLU A N 1
ATOM 2751 C CA . GLU A 1 351 ? 7.027 -20.625 9.93 1 96.06 351 GLU A CA 1
ATOM 2752 C C . GLU A 1 351 ? 5.645 -21.016 9.422 1 96.06 351 GLU A C 1
ATOM 2754 O O . GLU A 1 351 ? 5.062 -22 9.883 1 96.06 351 GLU A O 1
ATOM 2759 N N . GLY A 1 352 ? 5.09 -20.234 8.578 1 97.5 352 GLY A N 1
ATOM 2760 C CA . GLY A 1 352 ? 3.861 -20.562 7.871 1 97.5 352 GLY A CA 1
ATOM 2761 C C . GLY A 1 352 ? 2.625 -19.953 8.508 1 97.5 352 GLY A C 1
ATOM 2762 O O . GLY A 1 352 ? 2.514 -19.922 9.734 1 97.5 352 GLY A O 1
ATOM 2763 N N . THR A 1 353 ? 1.738 -19.406 7.734 1 98.69 353 THR A N 1
ATOM 2764 C CA . THR A 1 353 ? 0.436 -18.875 8.117 1 98.69 353 THR A CA 1
ATOM 2765 C C . THR A 1 353 ? -0.688 -19.656 7.445 1 98.69 353 THR A C 1
ATOM 2767 O O . THR A 1 353 ? -0.581 -20.031 6.273 1 98.69 353 THR A O 1
ATOM 2770 N N . VAL A 1 354 ? -1.718 -19.984 8.18 1 98.88 354 VAL A N 1
ATOM 2771 C CA . VAL A 1 354 ? -2.918 -20.562 7.578 1 98.88 354 VAL A CA 1
ATOM 2772 C C . VAL A 1 354 ? -3.906 -19.453 7.23 1 98.88 354 VAL A C 1
ATOM 2774 O O . VAL A 1 354 ? -4.258 -18.641 8.086 1 98.88 354 VAL A O 1
ATOM 2777 N N . HIS A 1 355 ? -4.309 -19.453 5.988 1 98.88 355 HIS A N 1
ATOM 2778 C CA . HIS A 1 355 ? -5.191 -18.406 5.496 1 98.88 355 HIS A CA 1
ATOM 2779 C C . HIS A 1 355 ? -6.582 -18.953 5.195 1 98.88 355 HIS A C 1
ATOM 2781 O O . HIS A 1 355 ? -6.723 -19.984 4.531 1 98.88 355 HIS A O 1
ATOM 2787 N N . LEU A 1 356 ? -7.598 -18.266 5.68 1 98.88 356 LEU A N 1
ATOM 2788 C CA . LEU A 1 356 ? -8.984 -18.516 5.305 1 98.88 356 LEU A CA 1
ATOM 2789 C C . LEU A 1 356 ? -9.578 -17.297 4.602 1 98.88 356 LEU A C 1
ATOM 2791 O O . LEU A 1 356 ? -9.648 -16.219 5.18 1 98.88 356 LEU A O 1
ATOM 2795 N N . ILE A 1 357 ? -9.969 -17.484 3.365 1 98.62 357 ILE A N 1
ATOM 2796 C CA . ILE A 1 357 ? -10.688 -16.422 2.668 1 98.62 357 ILE A CA 1
ATOM 2797 C C . ILE A 1 357 ? -12.188 -16.672 2.746 1 98.62 357 ILE A C 1
ATOM 2799 O O . ILE A 1 357 ? -12.68 -17.688 2.24 1 98.62 357 ILE A O 1
ATOM 2803 N N . VAL A 1 358 ? -12.906 -15.812 3.434 1 98.31 358 VAL A N 1
ATOM 2804 C CA . VAL A 1 358 ? -14.367 -15.883 3.455 1 98.31 358 VAL A CA 1
ATOM 2805 C C . VAL A 1 358 ? -14.938 -15.195 2.215 1 98.31 358 VAL A C 1
ATOM 2807 O O . VAL A 1 358 ? -15.141 -13.977 2.209 1 98.31 358 VAL A O 1
ATOM 2810 N N . ASN A 1 359 ? -15.211 -15.992 1.209 1 97.31 359 ASN A N 1
ATOM 2811 C CA . ASN A 1 359 ? -15.594 -15.523 -0.117 1 97.31 359 ASN A CA 1
ATOM 2812 C C . ASN A 1 359 ? -17.109 -15.383 -0.243 1 97.31 359 ASN A C 1
ATOM 2814 O O . ASN A 1 359 ? -17.797 -16.344 -0.588 1 97.31 359 ASN A O 1
ATOM 2818 N N . ASN A 1 360 ? -17.609 -14.133 -0.127 1 94.25 360 ASN A N 1
ATOM 2819 C CA . ASN A 1 360 ? -19.047 -13.836 -0.17 1 94.25 360 ASN A CA 1
ATOM 2820 C C . ASN A 1 360 ? -19.531 -13.648 -1.604 1 94.25 360 ASN A C 1
ATOM 2822 O O . ASN A 1 360 ? -20.719 -13.414 -1.832 1 94.25 360 ASN A O 1
ATOM 2826 N N . GLN A 1 361 ? -18.609 -13.695 -2.502 1 93 361 GLN A N 1
ATOM 2827 C CA . GLN A 1 361 ? -18.922 -13.594 -3.926 1 93 361 GLN A CA 1
ATOM 2828 C C . GLN A 1 361 ? -19.266 -12.164 -4.316 1 93 361 GLN A C 1
ATOM 2830 O O . GLN A 1 361 ? -19.656 -11.898 -5.457 1 93 361 GLN A O 1
ATOM 2835 N N . VAL A 1 362 ? -19.203 -11.242 -3.398 1 93.56 362 VAL A N 1
ATOM 2836 C CA . VAL A 1 362 ? -19.531 -9.844 -3.639 1 93.56 362 VAL A CA 1
ATOM 2837 C C . VAL A 1 362 ? -18.719 -8.953 -2.705 1 93.56 362 VAL A C 1
ATOM 2839 O O . VAL A 1 362 ? -18.531 -9.281 -1.53 1 93.56 362 VAL A O 1
ATOM 2842 N N . GLY A 1 363 ? -18.094 -7.898 -3.225 1 92.31 363 GLY A N 1
ATOM 2843 C CA . GLY A 1 363 ? -17.5 -6.883 -2.371 1 92.31 363 GLY A CA 1
ATOM 2844 C C . GLY A 1 363 ? -18.516 -6.043 -1.637 1 92.31 363 GLY A C 1
ATOM 2845 O O . GLY A 1 363 ? -19.5 -6.574 -1.104 1 92.31 363 GLY A O 1
ATOM 2846 N N . PHE A 1 364 ? -18.344 -4.766 -1.546 1 91.75 364 PHE A N 1
ATOM 2847 C CA . PHE A 1 364 ? -19.422 -3.949 -0.997 1 91.75 364 PHE A CA 1
ATOM 2848 C C . PHE A 1 364 ? -20.719 -4.176 -1.766 1 91.75 364 PHE A C 1
ATOM 2850 O O . PHE A 1 364 ? -21.562 -4.973 -1.348 1 91.75 364 PHE A O 1
ATOM 2857 N N . THR A 1 365 ? -20.781 -3.773 -2.996 1 91.5 365 THR A N 1
ATOM 2858 C CA . THR A 1 365 ? -21.891 -4.105 -3.896 1 91.5 365 THR A CA 1
ATOM 2859 C C . THR A 1 365 ? -21.359 -4.586 -5.246 1 91.5 365 THR A C 1
ATOM 2861 O O . THR A 1 365 ? -22.125 -5.043 -6.094 1 91.5 365 THR A O 1
ATOM 2864 N N . THR A 1 366 ? -20.047 -4.52 -5.379 1 90.25 366 THR A N 1
ATOM 2865 C CA . THR A 1 366 ? -19.438 -4.875 -6.652 1 90.25 366 THR A CA 1
ATOM 2866 C C . THR A 1 366 ? -19.344 -6.391 -6.809 1 90.25 366 THR A C 1
ATOM 2868 O O . THR A 1 366 ? -18.812 -7.078 -5.938 1 90.25 366 THR A O 1
ATOM 2871 N N . PRO A 1 367 ? -19.828 -6.875 -7.891 1 89.31 367 PRO A N 1
ATOM 2872 C CA . PRO A 1 367 ? -19.734 -8.32 -8.117 1 89.31 367 PRO A CA 1
ATOM 2873 C C . PRO A 1 367 ? -18.281 -8.805 -8.172 1 89.31 367 PRO A C 1
ATOM 2875 O O . PRO A 1 367 ? -17.391 -8.07 -8.609 1 89.31 367 PRO A O 1
ATOM 2878 N N . ALA A 1 368 ? -18.094 -10.047 -7.797 1 86.25 368 ALA A N 1
ATOM 2879 C CA . ALA A 1 368 ? -16.766 -10.633 -7.645 1 86.25 368 ALA A CA 1
ATOM 2880 C C . ALA A 1 368 ? -15.969 -10.539 -8.945 1 86.25 368 ALA A C 1
ATOM 2882 O O . ALA A 1 368 ? -14.75 -10.32 -8.922 1 86.25 368 ALA A O 1
ATOM 2883 N N . GLU A 1 369 ? -16.562 -10.734 -10.055 1 83.69 369 GLU A N 1
ATOM 2884 C CA . GLU A 1 369 ? -15.867 -10.773 -11.336 1 83.69 369 GLU A CA 1
ATOM 2885 C C . GLU A 1 369 ? -15.328 -9.398 -11.711 1 83.69 369 GLU A C 1
ATOM 2887 O O . GLU A 1 369 ? -14.445 -9.281 -12.562 1 83.69 369 GLU A O 1
ATOM 2892 N N . ARG A 1 370 ? -15.812 -8.359 -11.055 1 88.25 370 ARG A N 1
ATOM 2893 C CA . ARG A 1 370 ? -15.359 -6.996 -11.328 1 88.25 370 ARG A CA 1
ATOM 2894 C C . ARG A 1 370 ? -14.391 -6.512 -10.258 1 88.25 370 ARG A C 1
ATOM 2896 O O . ARG A 1 370 ? -13.953 -5.359 -10.281 1 88.25 370 ARG A O 1
ATOM 2903 N N . GLY A 1 371 ? -14.07 -7.395 -9.375 1 90.69 371 GLY A N 1
ATOM 2904 C CA . GLY A 1 371 ? -13.242 -6.973 -8.258 1 90.69 371 GLY A CA 1
ATOM 2905 C C . GLY A 1 371 ? -11.789 -7.387 -8.406 1 90.69 371 GLY A C 1
ATOM 2906 O O . GLY A 1 371 ? -10.977 -7.129 -7.516 1 90.69 371 GLY A O 1
ATOM 2907 N N . ARG A 1 372 ? -11.438 -8.047 -9.539 1 92.38 372 ARG A N 1
ATOM 2908 C CA . ARG A 1 372 ? -10.07 -8.508 -9.758 1 92.38 372 ARG A CA 1
ATOM 2909 C C . ARG A 1 372 ? -9.852 -8.93 -11.203 1 92.38 372 ARG A C 1
ATOM 2911 O O . ARG A 1 372 ? -10.812 -9.133 -11.953 1 92.38 372 ARG A O 1
ATOM 2918 N N . SER A 1 373 ? -8.609 -9.219 -11.539 1 92.25 373 SER A N 1
ATOM 2919 C CA . SER A 1 373 ? -8.219 -9.594 -12.891 1 92.25 373 SER A CA 1
ATOM 2920 C C . SER A 1 373 ? -8.188 -11.109 -13.062 1 92.25 373 SER A C 1
ATOM 2922 O O . SER A 1 373 ? -7.98 -11.609 -14.164 1 92.25 373 SER A O 1
ATOM 2924 N N . THR A 1 374 ? -8.461 -11.875 -11.984 1 94.56 374 THR A N 1
ATOM 2925 C CA . THR A 1 374 ? -8.148 -13.305 -12.023 1 94.56 374 THR A CA 1
ATOM 2926 C C . THR A 1 374 ? -9.391 -14.133 -11.719 1 94.56 374 THR A C 1
ATOM 2928 O O . THR A 1 374 ? -10.438 -13.594 -11.352 1 94.56 374 THR A O 1
ATOM 2931 N N . ARG A 1 375 ? -9.281 -15.422 -11.898 1 93.62 375 ARG A N 1
ATOM 2932 C CA . ARG A 1 375 ? -10.406 -16.344 -11.719 1 93.62 375 ARG A CA 1
ATOM 2933 C C . ARG A 1 375 ? -10.805 -16.438 -10.25 1 93.62 375 ARG A C 1
ATOM 2935 O O . ARG A 1 375 ? -11.984 -16.312 -9.914 1 93.62 375 ARG A O 1
ATOM 2942 N N . TYR A 1 376 ? -9.828 -16.688 -9.422 1 96.62 376 TYR A N 1
ATOM 2943 C CA . TYR A 1 376 ? -10.117 -16.906 -8.016 1 96.62 376 TYR A CA 1
ATOM 2944 C C . TYR A 1 376 ? -9.633 -15.75 -7.156 1 96.62 376 TYR A C 1
ATOM 2946 O O . TYR A 1 376 ? -8.648 -15.094 -7.496 1 96.62 376 TYR A O 1
ATOM 2954 N N . VAL A 1 377 ? -10.305 -15.477 -6.094 1 97.25 377 VAL A N 1
ATOM 2955 C CA . VAL A 1 377 ? -9.93 -14.43 -5.145 1 97.25 377 VAL A CA 1
ATOM 2956 C C . VAL A 1 377 ? -8.602 -14.797 -4.477 1 97.25 377 VAL A C 1
ATOM 2958 O O . VAL A 1 377 ? -7.898 -13.914 -3.967 1 97.25 377 VAL A O 1
ATOM 2961 N N . SER A 1 378 ? -8.148 -16.062 -4.535 1 97.88 378 SER A N 1
ATOM 2962 C CA . SER A 1 378 ? -6.977 -16.594 -3.834 1 97.88 378 SER A CA 1
ATOM 2963 C C . SER A 1 378 ? -5.742 -16.562 -4.73 1 97.88 378 SER A C 1
ATOM 2965 O O . SER A 1 378 ? -4.66 -17 -4.316 1 97.88 378 SER A O 1
ATOM 2967 N N . ASP A 1 379 ? -5.77 -16.062 -5.93 1 97.81 379 ASP A N 1
ATOM 2968 C CA . ASP A 1 379 ? -4.73 -16.25 -6.938 1 97.81 379 ASP A CA 1
ATOM 2969 C C . ASP A 1 379 ? -3.416 -15.609 -6.508 1 97.81 379 ASP A C 1
ATOM 2971 O O . ASP A 1 379 ? -2.348 -15.984 -6.996 1 97.81 379 ASP A O 1
ATOM 2975 N N . LEU A 1 380 ? -3.453 -14.633 -5.625 1 98.19 380 LEU A N 1
ATOM 2976 C CA . LEU A 1 380 ? -2.227 -14.047 -5.09 1 98.19 380 LEU A CA 1
ATOM 2977 C C . LEU A 1 380 ? -1.364 -15.109 -4.418 1 98.19 380 LEU A C 1
ATOM 2979 O O . LEU A 1 380 ? -0.141 -14.969 -4.352 1 98.19 380 LEU A O 1
ATOM 2983 N N . ALA A 1 381 ? -1.956 -16.219 -3.914 1 98.12 381 ALA A N 1
ATOM 2984 C CA . ALA A 1 381 ? -1.242 -17.297 -3.25 1 98.12 381 ALA A CA 1
ATOM 2985 C C . ALA A 1 381 ? -0.215 -17.938 -4.188 1 98.12 381 ALA A C 1
ATOM 2987 O O . ALA A 1 381 ? 0.81 -18.453 -3.734 1 98.12 381 ALA A O 1
ATOM 2988 N N . LYS A 1 382 ? -0.435 -17.875 -5.488 1 97.56 382 LYS A N 1
ATOM 2989 C CA . LYS A 1 382 ? 0.459 -18.469 -6.477 1 97.56 382 LYS A CA 1
ATOM 2990 C C . LYS A 1 382 ? 1.815 -17.781 -6.484 1 97.56 382 LYS A C 1
ATOM 2992 O O . LYS A 1 382 ? 2.826 -18.375 -6.855 1 97.56 382 LYS A O 1
ATOM 2997 N N . ALA A 1 383 ? 1.818 -16.516 -6.062 1 97.5 383 ALA A N 1
ATOM 2998 C CA . ALA A 1 383 ? 3.064 -15.758 -6.039 1 97.5 383 ALA A CA 1
ATOM 2999 C C . ALA A 1 383 ? 4.102 -16.422 -5.145 1 97.5 383 ALA A C 1
ATOM 3001 O O . ALA A 1 383 ? 5.305 -16.344 -5.402 1 97.5 383 ALA A O 1
ATOM 3002 N N . ILE A 1 384 ? 3.631 -17.125 -4.059 1 97.25 384 ILE A N 1
ATOM 3003 C CA . ILE A 1 384 ? 4.574 -17.766 -3.152 1 97.25 384 ILE A CA 1
ATOM 3004 C C . ILE A 1 384 ? 4.426 -19.281 -3.25 1 97.25 384 ILE A C 1
ATOM 3006 O O . ILE A 1 384 ? 4.895 -20.016 -2.377 1 97.25 384 ILE A O 1
ATOM 3010 N N . MET A 1 385 ? 3.623 -19.766 -4.223 1 96.69 385 MET A N 1
ATOM 3011 C CA . MET A 1 385 ? 3.434 -21.188 -4.527 1 96.69 385 MET A CA 1
ATOM 3012 C C . MET A 1 385 ? 2.809 -21.922 -3.346 1 96.69 385 MET A C 1
ATOM 3014 O O . MET A 1 385 ? 3.201 -23.047 -3.027 1 96.69 385 MET A O 1
ATOM 3018 N N . ALA A 1 386 ? 1.934 -21.203 -2.67 1 97.69 386 ALA A N 1
ATOM 3019 C CA . ALA A 1 386 ? 1.197 -21.828 -1.573 1 97.69 386 ALA A CA 1
ATOM 3020 C C . ALA A 1 386 ? 0.015 -22.641 -2.096 1 97.69 386 ALA A C 1
ATOM 3022 O O . ALA A 1 386 ? -0.678 -22.219 -3.023 1 97.69 386 ALA A O 1
ATOM 3023 N N . PRO A 1 387 ? -0.234 -23.828 -1.51 1 98 387 PRO A N 1
ATOM 3024 C CA . PRO A 1 387 ? -1.418 -24.578 -1.926 1 98 387 PRO A CA 1
ATOM 3025 C C . PRO A 1 387 ? -2.723 -23.844 -1.638 1 98 387 PRO A C 1
ATOM 3027 O O . PRO A 1 387 ? -2.812 -23.109 -0.653 1 98 387 PRO A O 1
ATOM 3030 N N . VAL A 1 388 ? -3.693 -24.031 -2.508 1 98.44 388 VAL A N 1
ATOM 3031 C CA . VAL A 1 388 ? -5.02 -23.453 -2.354 1 98.44 388 VAL A CA 1
ATOM 3032 C C . VAL A 1 388 ? -6.086 -24.531 -2.471 1 98.44 388 VAL A C 1
ATOM 3034 O O . VAL A 1 388 ? -6.09 -25.312 -3.428 1 98.44 388 VAL A O 1
ATOM 3037 N N . VAL A 1 389 ? -6.945 -24.609 -1.561 1 98.81 389 VAL A N 1
ATOM 3038 C CA . VAL A 1 389 ? -8.109 -25.484 -1.666 1 98.81 389 VAL A CA 1
ATOM 3039 C C . VAL A 1 389 ? -9.383 -24.641 -1.632 1 98.81 389 VAL A C 1
ATOM 3041 O O . VAL A 1 389 ? -9.562 -23.812 -0.738 1 98.81 389 VAL A O 1
ATOM 3044 N N . HIS A 1 390 ? -10.211 -24.797 -2.621 1 98.56 390 HIS A N 1
ATOM 3045 C CA . HIS A 1 390 ? -11.531 -24.188 -2.664 1 98.56 390 HIS A CA 1
ATOM 3046 C C . HIS A 1 390 ? -12.578 -25.094 -2.023 1 98.56 390 HIS A C 1
ATOM 3048 O O . HIS A 1 390 ? -12.641 -26.281 -2.316 1 98.56 390 HIS A O 1
ATOM 3054 N N . VAL A 1 391 ? -13.367 -24.547 -1.148 1 98.75 391 VAL A N 1
ATOM 3055 C CA . VAL A 1 391 ? -14.336 -25.344 -0.421 1 98.75 391 VAL A CA 1
ATOM 3056 C C . VAL A 1 391 ? -15.727 -24.719 -0.536 1 98.75 391 VAL A C 1
ATOM 3058 O O . VAL A 1 391 ? -15.867 -23.5 -0.411 1 98.75 391 VAL A O 1
ATOM 3061 N N . ASN A 1 392 ? -16.734 -25.531 -0.798 1 98.5 392 ASN A N 1
ATOM 3062 C CA . ASN A 1 392 ? -18.141 -25.109 -0.811 1 98.5 392 ASN A CA 1
ATOM 3063 C C . ASN A 1 392 ? -18.656 -24.844 0.601 1 98.5 392 ASN A C 1
ATOM 3065 O O . ASN A 1 392 ? -18.578 -25.719 1.462 1 98.5 392 ASN A O 1
ATOM 3069 N N . GLY A 1 393 ? -19.203 -23.688 0.816 1 98.19 393 GLY A N 1
ATOM 3070 C CA . GLY A 1 393 ? -19.688 -23.297 2.133 1 98.19 393 GLY A CA 1
ATOM 3071 C C . GLY A 1 393 ? -20.797 -24.188 2.654 1 98.19 393 GLY A C 1
ATOM 3072 O O . GLY A 1 393 ? -21.047 -24.234 3.861 1 98.19 393 GLY A O 1
ATOM 3073 N N . ASP A 1 394 ? -21.453 -24.984 1.811 1 98.06 394 ASP A N 1
ATOM 3074 C CA . ASP A 1 394 ? -22.516 -25.922 2.191 1 98.06 394 ASP A CA 1
ATOM 3075 C C . ASP A 1 394 ? -21.938 -27.234 2.691 1 98.06 394 ASP A C 1
ATOM 3077 O O . ASP A 1 394 ? -22.672 -28.125 3.115 1 98.06 394 ASP A O 1
ATOM 3081 N N . ASP A 1 395 ? -20.625 -27.422 2.625 1 97.94 395 ASP A N 1
ATOM 3082 C CA . ASP A 1 395 ? -19.984 -28.656 3.047 1 97.94 395 ASP A CA 1
ATOM 3083 C C . ASP A 1 395 ? -19 -28.406 4.191 1 97.94 395 ASP A C 1
ATOM 3085 O O . ASP A 1 395 ? -17.781 -28.484 4.008 1 97.94 395 ASP A O 1
ATOM 3089 N N . PRO A 1 396 ? -19.516 -28.188 5.41 1 98.31 396 PRO A N 1
ATOM 3090 C CA . PRO A 1 396 ? -18.641 -27.922 6.551 1 98.31 396 PRO A CA 1
ATOM 3091 C C . PRO A 1 396 ? -17.719 -29.094 6.875 1 98.31 396 PRO A C 1
ATOM 3093 O O . PRO A 1 396 ? -16.656 -28.891 7.465 1 98.31 396 PRO A O 1
ATOM 3096 N N . GLU A 1 397 ? -18.109 -30.328 6.512 1 98.06 397 GLU A N 1
ATOM 3097 C CA . GLU A 1 397 ? -17.266 -31.484 6.766 1 98.06 397 GLU A CA 1
ATOM 3098 C C . GLU A 1 397 ? -16 -31.453 5.914 1 98.06 397 GLU A C 1
ATOM 3100 O O . GLU A 1 397 ? -14.906 -31.734 6.406 1 98.06 397 GLU A O 1
ATOM 3105 N N . ALA A 1 398 ? -16.172 -31.047 4.594 1 97.88 398 ALA A N 1
ATOM 3106 C CA . ALA A 1 398 ? -15.016 -30.875 3.734 1 97.88 398 ALA A CA 1
ATOM 3107 C C . ALA A 1 398 ? -14.094 -29.781 4.285 1 97.88 398 ALA A C 1
ATOM 3109 O O . ALA A 1 398 ? -12.867 -29.906 4.23 1 97.88 398 ALA A O 1
ATOM 3110 N N . LEU A 1 399 ? -14.695 -28.703 4.793 1 98.56 399 LEU A N 1
ATOM 3111 C CA . LEU A 1 399 ? -13.914 -27.609 5.344 1 98.56 399 LEU A CA 1
ATOM 3112 C C . LEU A 1 399 ? -13.086 -28.078 6.539 1 98.56 399 LEU A C 1
ATOM 3114 O O . LEU A 1 399 ? -11.922 -27.703 6.684 1 98.56 399 LEU A O 1
ATOM 3118 N N . ALA A 1 400 ? -13.664 -28.875 7.438 1 98.44 400 ALA A N 1
ATOM 3119 C CA . ALA A 1 400 ? -12.93 -29.438 8.57 1 98.44 400 ALA A CA 1
ATOM 3120 C C . ALA A 1 400 ? -11.734 -30.25 8.102 1 98.44 400 ALA A C 1
ATOM 3122 O O . ALA A 1 400 ? -10.625 -30.094 8.625 1 98.44 400 ALA A O 1
ATOM 3123 N N . GLY A 1 401 ? -11.992 -31.141 7.129 1 98.06 401 GLY A N 1
ATOM 3124 C CA . GLY A 1 401 ? -10.914 -31.969 6.598 1 98.06 401 GLY A CA 1
ATOM 3125 C C . GLY A 1 401 ? -9.789 -31.156 5.98 1 98.06 401 GLY A C 1
ATOM 3126 O O . GLY A 1 401 ? -8.617 -31.438 6.207 1 98.06 401 GLY A O 1
ATOM 3127 N N . VAL A 1 402 ? -10.109 -30.156 5.164 1 98.5 402 VAL A N 1
ATOM 3128 C CA . VAL A 1 402 ? -9.133 -29.297 4.5 1 98.5 402 VAL A CA 1
ATOM 3129 C C . VAL A 1 402 ? -8.359 -28.5 5.543 1 98.5 402 VAL A C 1
ATOM 3131 O O . VAL A 1 402 ? -7.16 -28.25 5.379 1 98.5 402 VAL A O 1
ATOM 3134 N N . THR A 1 403 ? -9.031 -28.031 6.605 1 98.75 403 THR A N 1
ATOM 3135 C CA . THR A 1 403 ? -8.359 -27.297 7.68 1 98.75 403 THR A CA 1
ATOM 3136 C C . THR A 1 403 ? -7.297 -28.172 8.344 1 98.75 403 THR A C 1
ATOM 3138 O O . THR A 1 403 ? -6.188 -27.703 8.609 1 98.75 403 THR A O 1
ATOM 3141 N N . GLN A 1 404 ? -7.656 -29.391 8.633 1 98.25 404 GLN A N 1
ATOM 3142 C CA . GLN A 1 404 ? -6.68 -30.328 9.188 1 98.25 404 GLN A CA 1
ATOM 3143 C C . GLN A 1 404 ? -5.469 -30.469 8.266 1 98.25 404 GLN A C 1
ATOM 3145 O O . GLN A 1 404 ? -4.328 -30.422 8.727 1 98.25 404 GLN A O 1
ATOM 3150 N N . LEU A 1 405 ? -5.762 -30.594 6.969 1 98.25 405 LEU A N 1
ATOM 3151 C CA . LEU A 1 405 ? -4.707 -30.688 5.965 1 98.25 405 LEU A CA 1
ATOM 3152 C C . LEU A 1 405 ? -3.814 -29.453 6.004 1 98.25 405 LEU A C 1
ATOM 3154 O O . LEU A 1 405 ? -2.588 -29.562 5.938 1 98.25 405 LEU A O 1
ATOM 3158 N N . ALA A 1 406 ? -4.375 -28.25 6.078 1 98.75 406 ALA A N 1
ATOM 3159 C CA . ALA A 1 406 ? -3.635 -27 6.098 1 98.75 406 ALA A CA 1
ATOM 3160 C C . ALA A 1 406 ? -2.676 -26.938 7.281 1 98.75 406 ALA A C 1
ATOM 3162 O O . ALA A 1 406 ? -1.519 -26.531 7.137 1 98.75 406 ALA A O 1
ATOM 3163 N N . ILE A 1 407 ? -3.131 -27.328 8.445 1 98.56 407 ILE A N 1
ATOM 3164 C CA . ILE A 1 407 ? -2.307 -27.281 9.648 1 98.56 407 ILE A CA 1
ATOM 3165 C C . ILE A 1 407 ? -1.193 -28.328 9.547 1 98.56 407 ILE A C 1
ATOM 3167 O O . ILE A 1 407 ? -0.052 -28.062 9.93 1 98.56 407 ILE A O 1
ATOM 3171 N N . GLU A 1 408 ? -1.518 -29.531 9 1 98.06 408 GLU A N 1
ATOM 3172 C CA . GLU A 1 408 ? -0.496 -30.562 8.797 1 98.06 408 GLU A CA 1
ATOM 3173 C C . GLU A 1 408 ? 0.592 -30.062 7.844 1 98.06 408 GLU A C 1
ATOM 3175 O O . GLU A 1 408 ? 1.775 -30.344 8.055 1 98.06 408 GLU A O 1
ATOM 3180 N N . TYR A 1 409 ? 0.177 -29.391 6.785 1 97.94 409 TYR A N 1
ATOM 3181 C CA . TYR A 1 409 ? 1.131 -28.828 5.84 1 97.94 409 TYR A CA 1
ATOM 3182 C C . TYR A 1 409 ? 2.055 -27.828 6.523 1 97.94 409 TYR A C 1
ATOM 3184 O O . TYR A 1 409 ? 3.273 -27.859 6.336 1 97.94 409 TYR A O 1
ATOM 3192 N N . ARG A 1 410 ? 1.465 -26.922 7.277 1 97.88 410 ARG A N 1
ATOM 3193 C CA . ARG A 1 410 ? 2.246 -25.938 8.039 1 97.88 410 ARG A CA 1
ATOM 3194 C C . ARG A 1 410 ? 3.195 -26.641 9.008 1 97.88 410 ARG A C 1
ATOM 3196 O O . ARG A 1 410 ? 4.348 -26.234 9.156 1 97.88 410 ARG A O 1
ATOM 3203 N N . GLN A 1 411 ? 2.76 -27.688 9.695 1 96.62 411 GLN A N 1
ATOM 3204 C CA . GLN A 1 411 ? 3.592 -28.422 10.633 1 96.62 411 GLN A CA 1
ATOM 3205 C C . GLN A 1 411 ? 4.773 -29.078 9.922 1 96.62 411 GLN A C 1
ATOM 3207 O O . GLN A 1 411 ? 5.891 -29.094 10.445 1 96.62 411 GLN A O 1
ATOM 3212 N N . LYS A 1 412 ? 4.512 -29.562 8.766 1 94.81 412 LYS A N 1
ATOM 3213 C CA . LYS A 1 412 ? 5.543 -30.312 8.055 1 94.81 412 LYS A CA 1
ATOM 3214 C C . LYS A 1 412 ? 6.52 -29.375 7.352 1 94.81 412 LYS A C 1
ATOM 3216 O O . LYS A 1 412 ? 7.734 -29.578 7.418 1 94.81 412 LYS A O 1
ATOM 3221 N N . PHE A 1 413 ? 6.035 -28.312 6.676 1 94.56 413 PHE A N 1
ATOM 3222 C CA . PHE A 1 413 ? 6.887 -27.562 5.762 1 94.56 413 PHE A CA 1
ATOM 3223 C C . PHE A 1 413 ? 7.145 -26.156 6.293 1 94.56 413 PHE A C 1
ATOM 3225 O O . PHE A 1 413 ? 8.055 -25.469 5.824 1 94.56 413 PHE A O 1
ATOM 3232 N N . GLY A 1 414 ? 6.375 -25.688 7.289 1 94.75 414 GLY A N 1
ATOM 3233 C CA . GLY A 1 414 ? 6.531 -24.344 7.809 1 94.75 414 GLY A CA 1
ATOM 3234 C C . GLY A 1 414 ? 6.215 -23.266 6.789 1 94.75 414 GLY A C 1
ATOM 3235 O O . GLY A 1 414 ? 6.871 -22.219 6.75 1 94.75 414 GLY A O 1
ATOM 3236 N N . LYS A 1 415 ? 5.227 -23.547 5.898 1 96.56 415 LYS A N 1
ATOM 3237 C CA . LYS A 1 415 ? 4.875 -22.641 4.805 1 96.56 415 LYS A CA 1
ATOM 3238 C C . LYS A 1 415 ? 3.383 -22.328 4.812 1 96.56 415 LYS A C 1
ATOM 3240 O O . LYS A 1 415 ? 2.609 -22.984 5.52 1 96.56 415 LYS A O 1
ATOM 3245 N N . ASP A 1 416 ? 3.01 -21.375 4.109 1 98.31 416 ASP A N 1
ATOM 3246 C CA . ASP A 1 416 ? 1.64 -20.875 4.098 1 98.31 416 ASP A CA 1
ATOM 3247 C C . ASP A 1 416 ? 0.713 -21.812 3.338 1 98.31 416 ASP A C 1
ATOM 3249 O O . ASP A 1 416 ? 1.146 -22.516 2.418 1 98.31 416 ASP A O 1
ATOM 3253 N N . PHE A 1 417 ? -0.535 -21.859 3.725 1 98.75 417 PHE A N 1
ATOM 3254 C CA . PHE A 1 417 ? -1.6 -22.641 3.1 1 98.75 417 PHE A CA 1
ATOM 3255 C C . PHE A 1 417 ? -2.889 -21.828 3.029 1 98.75 417 PHE A C 1
ATOM 3257 O O . PHE A 1 417 ? -3.242 -21.125 3.98 1 98.75 417 PHE A O 1
ATOM 3264 N N . PHE A 1 418 ? -3.631 -21.875 1.848 1 98.81 418 PHE A N 1
ATOM 3265 C CA . PHE A 1 418 ? -4.828 -21.047 1.677 1 98.81 418 PHE A CA 1
ATOM 3266 C C . PHE A 1 418 ? -6.062 -21.938 1.527 1 98.81 418 PHE A C 1
ATOM 3268 O O . PHE A 1 418 ? -6.051 -22.906 0.771 1 98.81 418 PHE A O 1
ATOM 3275 N N . ILE A 1 419 ? -7.094 -21.578 2.213 1 98.88 419 ILE A N 1
ATOM 3276 C CA . ILE A 1 419 ? -8.43 -22.125 2.057 1 98.88 419 ILE A CA 1
ATOM 3277 C C . ILE A 1 419 ? -9.383 -21.047 1.542 1 98.88 419 ILE A C 1
ATOM 3279 O O . ILE A 1 419 ? -9.547 -20.016 2.176 1 98.88 419 ILE A O 1
ATOM 3283 N N . ASP A 1 420 ? -9.906 -21.25 0.399 1 98.62 420 ASP A N 1
ATOM 3284 C CA . ASP A 1 420 ? -10.922 -20.375 -0.178 1 98.62 420 ASP A CA 1
ATOM 3285 C C . ASP A 1 420 ? -12.328 -20.906 0.097 1 98.62 420 ASP A C 1
ATOM 3287 O O . ASP A 1 420 ? -12.82 -21.766 -0.637 1 98.62 420 ASP A O 1
ATOM 3291 N N . LEU A 1 421 ? -12.945 -20.391 1.126 1 98.75 421 LEU A N 1
ATOM 3292 C CA . LEU A 1 421 ? -14.297 -20.797 1.494 1 98.75 421 LEU A CA 1
ATOM 3293 C C . LEU A 1 421 ? -15.336 -20.031 0.67 1 98.75 421 LEU A C 1
ATOM 3295 O O . LEU A 1 421 ? -15.633 -18.875 0.961 1 98.75 421 LEU A O 1
ATOM 3299 N N . ASN A 1 422 ? -15.875 -20.719 -0.334 1 98.06 422 ASN A N 1
ATOM 3300 C CA . ASN A 1 422 ? -16.922 -20.125 -1.155 1 98.06 422 ASN A CA 1
ATOM 3301 C C . ASN A 1 422 ? -18.281 -20.172 -0.466 1 98.06 422 ASN A C 1
ATOM 3303 O O . ASN A 1 422 ? -18.844 -21.266 -0.29 1 98.06 422 ASN A O 1
ATOM 3307 N N . CYS A 1 423 ? -18.75 -19.031 -0.052 1 97.94 423 CYS A N 1
ATOM 3308 C CA . CYS A 1 423 ? -20.016 -18.891 0.645 1 97.94 423 CYS A CA 1
ATOM 3309 C C . CYS A 1 423 ? -20.828 -17.719 0.094 1 97.94 423 CYS A C 1
ATOM 3311 O O . CYS A 1 423 ? -20.844 -17.5 -1.117 1 97.94 423 CYS A O 1
ATOM 3313 N N . TYR A 1 424 ? -21.641 -17.047 0.91 1 96.75 424 TYR A N 1
ATOM 3314 C CA . TYR A 1 424 ? -22.406 -15.898 0.475 1 96.75 424 TYR A CA 1
ATOM 3315 C C . TYR A 1 424 ? -22.75 -14.992 1.655 1 96.75 424 TYR A C 1
ATOM 3317 O O . TYR A 1 424 ? -22.391 -15.289 2.795 1 96.75 424 TYR A O 1
ATOM 3325 N N . ARG A 1 425 ? -23.25 -13.844 1.413 1 95.12 425 ARG A N 1
ATOM 3326 C CA . ARG A 1 425 ? -23.828 -12.93 2.391 1 95.12 425 ARG A CA 1
ATOM 3327 C C . ARG A 1 425 ? -25.344 -12.891 2.275 1 95.12 425 ARG A C 1
ATOM 3329 O O . ARG A 1 425 ? -25.891 -12.586 1.209 1 95.12 425 ARG A O 1
ATOM 3336 N N . ARG A 1 426 ? -25.984 -13.164 3.322 1 95.31 426 ARG A N 1
ATOM 3337 C CA . ARG A 1 426 ? -27.453 -13.242 3.295 1 95.31 426 ARG A CA 1
ATOM 3338 C C . ARG A 1 426 ? -28.062 -11.883 2.98 1 95.31 426 ARG A C 1
ATOM 3340 O O . ARG A 1 426 ? -29.094 -11.805 2.318 1 95.31 426 ARG A O 1
ATOM 3347 N N . TRP A 1 427 ? -27.422 -10.844 3.475 1 93.56 427 TRP A N 1
ATOM 3348 C CA . TRP A 1 427 ? -27.891 -9.477 3.307 1 93.56 427 TRP A CA 1
ATOM 3349 C C . TRP A 1 427 ? -26.891 -8.633 2.543 1 93.56 427 TRP A C 1
ATOM 3351 O O . TRP A 1 427 ? -26.016 -9.164 1.842 1 93.56 427 TRP A O 1
ATOM 3361 N N . GLY A 1 428 ? -27.047 -7.305 2.574 1 92.25 428 GLY A N 1
ATOM 3362 C CA . GLY A 1 428 ? -26.094 -6.441 1.912 1 92.25 428 GLY A CA 1
ATOM 3363 C C . GLY A 1 428 ? -24.766 -6.355 2.646 1 92.25 428 GLY A C 1
ATOM 3364 O O . GLY A 1 428 ? -24.328 -7.324 3.273 1 92.25 428 GLY A O 1
ATOM 3365 N N . HIS A 1 429 ? -24 -5.328 2.434 1 89.06 429 HIS A N 1
ATOM 3366 C CA . HIS A 1 429 ? -22.75 -5.152 3.145 1 89.06 429 HIS A CA 1
ATOM 3367 C C . HIS A 1 429 ? -22.938 -5.301 4.652 1 89.06 429 HIS A C 1
ATOM 3369 O O . HIS A 1 429 ? -22.047 -5.793 5.348 1 89.06 429 HIS A O 1
ATOM 3375 N N . ASN A 1 430 ? -24.047 -4.816 5.109 1 88 430 ASN A N 1
ATOM 3376 C CA . ASN A 1 430 ? -24.594 -5.09 6.438 1 88 430 ASN A CA 1
ATOM 3377 C C . ASN A 1 430 ? -26.078 -5.453 6.375 1 88 430 ASN A C 1
ATOM 3379 O O . ASN A 1 430 ? -26.672 -5.477 5.293 1 88 430 ASN A O 1
ATOM 3383 N N . GLU A 1 431 ? -26.766 -5.746 7.453 1 89.5 431 GLU A N 1
ATOM 3384 C CA . GLU A 1 431 ? -28.109 -6.312 7.508 1 89.5 431 GLU A CA 1
ATOM 3385 C C . GLU A 1 431 ? -29.156 -5.273 7.145 1 89.5 431 GLU A C 1
ATOM 3387 O O . GLU A 1 431 ? -30.312 -5.621 6.855 1 89.5 431 GLU A O 1
ATOM 3392 N N . LEU A 1 432 ? -28.703 -4.008 7.094 1 85.81 432 LEU A N 1
ATOM 3393 C CA . LEU A 1 432 ? -29.656 -2.934 6.801 1 85.81 432 LEU A CA 1
ATOM 3394 C C . LEU A 1 432 ? -29.625 -2.58 5.316 1 85.81 432 LEU A C 1
ATOM 3396 O O . LEU A 1 432 ? -30.516 -1.864 4.832 1 85.81 432 LEU A O 1
ATOM 3400 N N . ASP A 1 433 ? -28.734 -3.115 4.625 1 88.38 433 ASP A N 1
ATOM 3401 C CA . ASP A 1 433 ? -28.547 -2.812 3.209 1 88.38 433 ASP A CA 1
ATOM 3402 C C . ASP A 1 433 ? -29.281 -3.824 2.334 1 88.38 433 ASP A C 1
ATOM 3404 O O . ASP A 1 433 ? -29.188 -5.031 2.555 1 88.38 433 ASP A O 1
ATOM 3408 N N . ASP A 1 434 ? -30.016 -3.303 1.365 1 91.12 434 ASP A N 1
ATOM 3409 C CA . ASP A 1 434 ? -30.734 -4.172 0.431 1 91.12 434 ASP A CA 1
ATOM 3410 C C . ASP A 1 434 ? -29.859 -4.516 -0.773 1 91.12 434 ASP A C 1
ATOM 3412 O O . ASP A 1 434 ? -29.703 -3.699 -1.685 1 91.12 434 ASP A O 1
ATOM 3416 N N . PRO A 1 435 ? -29.391 -5.703 -0.837 1 94 435 PRO A N 1
ATOM 3417 C CA . PRO A 1 435 ? -28.453 -6.059 -1.897 1 94 435 PRO A CA 1
ATOM 3418 C C . PRO A 1 435 ? -29.141 -6.309 -3.238 1 94 435 PRO A C 1
ATOM 3420 O O . PRO A 1 435 ? -28.469 -6.387 -4.273 1 94 435 PRO A O 1
ATOM 3423 N N . THR A 1 436 ? -30.453 -6.414 -3.248 1 95.31 436 THR A N 1
ATOM 3424 C CA . THR A 1 436 ? -31.172 -6.719 -4.48 1 95.31 436 THR A CA 1
ATOM 3425 C C . THR A 1 436 ? -31.109 -5.539 -5.445 1 95.31 436 THR A C 1
ATOM 3427 O O . THR A 1 436 ? -31.344 -5.703 -6.645 1 95.31 436 THR A O 1
ATOM 3430 N N . VAL A 1 437 ? -30.766 -4.402 -4.918 1 94.75 437 VAL A N 1
ATOM 3431 C CA . VAL A 1 437 ? -30.719 -3.193 -5.73 1 94.75 437 VAL A CA 1
ATOM 3432 C C . VAL A 1 437 ? -29.609 -3.328 -6.781 1 94.75 437 VAL A C 1
ATOM 3434 O O . VAL A 1 437 ? -29.797 -2.928 -7.934 1 94.75 437 VAL A O 1
ATOM 3437 N N . THR A 1 438 ? -28.484 -3.938 -6.375 1 93.81 438 THR A N 1
ATOM 3438 C CA . THR A 1 438 ? -27.328 -3.969 -7.262 1 93.81 438 THR A CA 1
ATOM 3439 C C . THR A 1 438 ? -27.062 -5.391 -7.738 1 93.81 438 THR A C 1
ATOM 3441 O O . THR A 1 438 ? -26.406 -5.59 -8.766 1 93.81 438 THR A O 1
ATOM 3444 N N . ASN A 1 439 ? -27.531 -6.387 -6.957 1 94 439 ASN A N 1
ATOM 3445 C CA . ASN A 1 439 ? -27.266 -7.777 -7.301 1 94 439 ASN A CA 1
ATOM 3446 C C . ASN A 1 439 ? -28.531 -8.625 -7.242 1 94 439 ASN A C 1
ATOM 3448 O O . ASN A 1 439 ? -28.594 -9.617 -6.516 1 94 439 ASN A O 1
ATOM 3452 N N . PRO A 1 440 ? -29.5 -8.297 -8.094 1 94.69 440 PRO A N 1
ATOM 3453 C CA . PRO A 1 440 ? -30.812 -8.945 -7.965 1 94.69 440 PRO A CA 1
ATOM 3454 C C . PRO A 1 440 ? -30.766 -10.438 -8.266 1 94.69 440 PRO A C 1
ATOM 3456 O O . PRO A 1 440 ? -31.359 -11.242 -7.547 1 94.69 440 PRO A O 1
ATOM 3459 N N . LEU A 1 441 ? -30.031 -10.914 -9.266 1 93.5 441 LEU A N 1
ATOM 3460 C CA . LEU A 1 441 ? -30.047 -12.328 -9.648 1 93.5 441 LEU A CA 1
ATOM 3461 C C . LEU A 1 441 ? -29.328 -13.172 -8.602 1 93.5 441 LEU A C 1
ATOM 3463 O O . LEU A 1 441 ? -29.797 -14.266 -8.25 1 93.5 441 LEU A O 1
ATOM 3467 N N . LEU A 1 442 ? -28.203 -12.727 -8.141 1 94 442 LEU A N 1
ATOM 3468 C CA . LEU A 1 442 ? -27.5 -13.43 -7.07 1 94 442 LEU A CA 1
ATOM 3469 C C . LEU A 1 442 ? -28.391 -13.586 -5.844 1 94 442 LEU A C 1
ATOM 3471 O O . LEU A 1 442 ? -28.453 -14.664 -5.258 1 94 442 LEU A O 1
ATOM 3475 N N . TYR A 1 443 ? -29.125 -12.555 -5.512 1 95.31 443 TYR A N 1
ATOM 3476 C CA . TYR A 1 443 ? -29.891 -12.57 -4.262 1 95.31 443 TYR A CA 1
ATOM 3477 C C . TYR A 1 443 ? -31.219 -13.281 -4.438 1 95.31 443 TYR A C 1
ATOM 3479 O O . TYR A 1 443 ? -31.844 -13.711 -3.461 1 95.31 443 TYR A O 1
ATOM 3487 N N . ARG A 1 444 ? -31.641 -13.406 -5.688 1 95.06 444 ARG A N 1
ATOM 3488 C CA . ARG A 1 444 ? -32.75 -14.305 -5.926 1 95.06 444 ARG A CA 1
ATOM 3489 C C . ARG A 1 444 ? -32.406 -15.734 -5.52 1 95.06 444 ARG A C 1
ATOM 3491 O O . ARG A 1 444 ? -33.219 -16.422 -4.895 1 95.06 444 ARG A O 1
ATOM 3498 N N . VAL A 1 445 ? -31.188 -16.125 -5.871 1 95.31 445 VAL A N 1
ATOM 3499 C CA . VAL A 1 445 ? -30.703 -17.453 -5.508 1 95.31 445 VAL A CA 1
ATOM 3500 C C . VAL A 1 445 ? -30.516 -17.531 -3.996 1 95.31 445 VAL A C 1
ATOM 3502 O O . VAL A 1 445 ? -30.922 -18.516 -3.363 1 95.31 445 VAL A O 1
ATOM 3505 N N . ILE A 1 446 ? -29.938 -16.547 -3.381 1 96.44 446 ILE A N 1
ATOM 3506 C CA . ILE A 1 446 ? -29.594 -16.547 -1.961 1 96.44 446 ILE A CA 1
ATOM 3507 C C . ILE A 1 446 ? -30.875 -16.562 -1.127 1 96.44 446 ILE A C 1
ATOM 3509 O O . ILE A 1 446 ? -30.984 -17.328 -0.166 1 96.44 446 ILE A O 1
ATOM 3513 N N . HIS A 1 447 ? -31.891 -15.812 -1.529 1 95.5 447 HIS A N 1
ATOM 3514 C CA . HIS A 1 447 ? -33.125 -15.711 -0.755 1 95.5 447 HIS A CA 1
ATOM 3515 C C . HIS A 1 447 ? -34 -16.938 -0.972 1 95.5 447 HIS A C 1
ATOM 3517 O O . HIS A 1 447 ? -34.906 -17.203 -0.169 1 95.5 447 HIS A O 1
ATOM 3523 N N . GLY A 1 448 ? -33.719 -17.672 -2.033 1 95.69 448 GLY A N 1
ATOM 3524 C CA . GLY A 1 448 ? -34.531 -18.844 -2.344 1 95.69 448 GLY A CA 1
ATOM 3525 C C . GLY A 1 448 ? -34 -20.125 -1.742 1 95.69 448 GLY A C 1
ATOM 3526 O O . GLY A 1 448 ? -34.562 -21.188 -1.916 1 95.69 448 GLY A O 1
ATOM 3527 N N . ARG A 1 449 ? -32.969 -20.094 -1.019 1 95.88 449 ARG A N 1
ATOM 3528 C CA . ARG A 1 449 ? -32.375 -21.297 -0.476 1 95.88 449 ARG A CA 1
ATOM 3529 C C . ARG A 1 449 ? -32.469 -21.328 1.045 1 95.88 449 ARG A C 1
ATOM 3531 O O . ARG A 1 449 ? -32.594 -20.281 1.687 1 95.88 449 ARG A O 1
ATOM 3538 N N . PRO A 1 450 ? -32.375 -22.547 1.708 1 96.75 450 PRO A N 1
ATOM 3539 C CA . PRO A 1 450 ? -32.219 -22.609 3.162 1 96.75 450 PRO A CA 1
ATOM 3540 C C . PRO A 1 450 ? -30.844 -22.109 3.625 1 96.75 450 PRO A C 1
ATOM 3542 O O . PRO A 1 450 ? -29.906 -22.031 2.822 1 96.75 450 PRO A O 1
ATOM 3545 N N . SER A 1 451 ? -30.797 -21.703 4.855 1 97.62 451 SER A N 1
ATOM 3546 C CA . SER A 1 451 ? -29.5 -21.328 5.414 1 97.62 451 SER A CA 1
ATOM 3547 C C . SER A 1 451 ? -28.562 -22.516 5.465 1 97.62 451 SER A C 1
ATOM 3549 O O . SER A 1 451 ? -28.984 -23.672 5.324 1 97.62 451 SER A O 1
ATOM 3551 N N . ILE A 1 452 ? -27.25 -22.281 5.617 1 98.06 452 ILE A N 1
ATOM 3552 C CA . ILE A 1 452 ? -26.234 -23.328 5.645 1 98.06 452 ILE A CA 1
ATOM 3553 C C . ILE A 1 452 ? -26.469 -24.25 6.844 1 98.06 452 ILE A C 1
ATOM 3555 O O . ILE A 1 452 ? -26.469 -25.469 6.707 1 98.06 452 ILE A O 1
ATOM 3559 N N . PRO A 1 453 ? -26.781 -23.703 8.094 1 98.31 453 PRO A N 1
ATOM 3560 C CA . PRO A 1 453 ? -27.047 -24.578 9.234 1 98.31 453 PRO A CA 1
ATOM 3561 C C . PRO A 1 453 ? -28.281 -25.453 9.023 1 98.31 453 PRO A C 1
ATOM 3563 O O . PRO A 1 453 ? -28.266 -26.641 9.359 1 98.31 453 PRO A O 1
ATOM 3566 N N . ASP A 1 454 ? -29.312 -24.891 8.43 1 97.94 454 ASP A N 1
ATOM 3567 C CA . ASP A 1 454 ? -30.547 -25.641 8.211 1 97.94 454 ASP A CA 1
ATOM 3568 C C . ASP A 1 454 ? -30.328 -26.75 7.188 1 97.94 454 ASP A C 1
ATOM 3570 O O . ASP A 1 454 ? -30.859 -27.859 7.336 1 97.94 454 ASP A O 1
ATOM 3574 N N . ARG A 1 455 ? -29.625 -26.422 6.133 1 97.69 455 ARG A N 1
ATOM 3575 C CA . ARG A 1 455 ? -29.328 -27.422 5.113 1 97.69 455 ARG A CA 1
ATOM 3576 C C . ARG A 1 455 ? -28.516 -28.578 5.703 1 97.69 455 ARG A C 1
ATOM 3578 O O . ARG A 1 455 ? -28.797 -29.734 5.422 1 97.69 455 ARG A O 1
ATOM 3585 N N . TYR A 1 456 ? -27.516 -28.297 6.469 1 98.06 456 TYR A N 1
ATOM 3586 C CA . TYR A 1 456 ? -26.672 -29.312 7.078 1 98.06 456 TYR A CA 1
ATOM 3587 C C . TYR A 1 456 ? -27.469 -30.141 8.086 1 98.06 456 TYR A C 1
ATOM 3589 O O . TYR A 1 456 ? -27.359 -31.375 8.125 1 98.06 456 TYR A O 1
ATOM 3597 N N . ALA A 1 457 ? -28.266 -29.469 8.938 1 98.06 457 ALA A N 1
ATOM 3598 C CA . ALA A 1 457 ? -29.141 -30.172 9.883 1 98.06 457 ALA A CA 1
ATOM 3599 C C . ALA A 1 457 ? -30.094 -31.109 9.148 1 98.06 457 ALA A C 1
ATOM 3601 O O . ALA A 1 457 ? -30.344 -32.219 9.609 1 98.06 457 ALA A O 1
ATOM 3602 N N . GLY A 1 458 ? -30.672 -30.594 8.062 1 97.88 458 GLY A N 1
ATOM 3603 C CA . GLY A 1 458 ? -31.531 -31.438 7.246 1 97.88 458 GLY A CA 1
ATOM 3604 C C . GLY A 1 458 ? -30.844 -32.688 6.77 1 97.88 458 GLY A C 1
ATOM 3605 O O . GLY A 1 458 ? -31.438 -33.781 6.805 1 97.88 458 GLY A O 1
ATOM 3606 N N . ARG A 1 459 ? -29.594 -32.594 6.352 1 97 459 ARG A N 1
ATOM 3607 C CA . ARG A 1 459 ? -28.812 -33.75 5.918 1 97 459 ARG A CA 1
ATOM 3608 C C . ARG A 1 459 ? -28.609 -34.719 7.066 1 97 459 ARG A C 1
ATOM 3610 O O . ARG A 1 459 ? -28.656 -35.938 6.863 1 97 459 ARG A O 1
ATOM 3617 N N . LEU A 1 460 ? -28.359 -34.219 8.258 1 97.62 460 LEU A N 1
ATOM 3618 C CA . LEU A 1 460 ? -28.141 -35.062 9.414 1 97.62 460 LEU A CA 1
ATOM 3619 C C . LEU A 1 460 ? -29.422 -35.781 9.844 1 97.62 460 LEU A C 1
ATOM 3621 O O . LEU A 1 460 ? -29.391 -36.906 10.32 1 97.62 460 LEU A O 1
ATOM 3625 N N . ILE A 1 461 ? -30.562 -35.094 9.719 1 97.62 461 ILE A N 1
ATOM 3626 C CA . ILE A 1 461 ? -31.859 -35.688 10.023 1 97.62 461 ILE A CA 1
ATOM 3627 C C . ILE A 1 461 ? -32.125 -36.844 9.062 1 97.62 461 ILE A C 1
ATOM 3629 O O . ILE A 1 461 ? -32.562 -37.938 9.484 1 97.62 461 ILE A O 1
ATOM 3633 N N . GLU A 1 462 ? -31.812 -36.625 7.793 1 97.38 462 GLU A N 1
ATOM 3634 C CA . GLU A 1 462 ? -32 -37.656 6.789 1 97.38 462 GLU A CA 1
ATOM 3635 C C . GLU A 1 462 ? -31.094 -38.844 7.07 1 97.38 462 GLU A C 1
ATOM 3637 O O . GLU A 1 462 ? -31.453 -40 6.793 1 97.38 462 GLU A O 1
ATOM 3642 N N . ALA A 1 463 ? -29.938 -38.594 7.703 1 95.94 463 ALA A N 1
ATOM 3643 C CA . ALA A 1 463 ? -28.969 -39.656 8 1 95.94 463 ALA A CA 1
ATOM 3644 C C . ALA A 1 463 ? -29.281 -40.312 9.336 1 95.94 463 ALA A C 1
ATOM 3646 O O . ALA A 1 463 ? -28.625 -41.281 9.727 1 95.94 463 ALA A O 1
ATOM 3647 N N . GLY A 1 464 ? -30.172 -39.781 10.125 1 95.06 464 GLY A N 1
ATOM 3648 C CA . GLY A 1 464 ? -30.562 -40.375 11.398 1 95.06 464 GLY A CA 1
ATOM 3649 C C . GLY A 1 464 ? -29.672 -39.938 12.547 1 95.06 464 GLY A C 1
ATOM 3650 O O . GLY A 1 464 ? -29.719 -40.531 13.633 1 95.06 464 GLY A O 1
ATOM 3651 N N . VAL A 1 465 ? -28.891 -38.969 12.336 1 95.06 465 VAL A N 1
ATOM 3652 C CA . VAL A 1 465 ? -27.953 -38.469 13.336 1 95.06 465 VAL A CA 1
ATOM 3653 C C . VAL A 1 465 ? -28.641 -37.469 14.25 1 95.06 465 VAL A C 1
ATOM 3655 O O . VAL A 1 465 ? -28.344 -37.375 15.438 1 95.06 465 VAL A O 1
ATOM 3658 N N . PHE A 1 466 ? -29.609 -36.594 13.719 1 90.25 466 PHE A N 1
ATOM 3659 C CA . PHE A 1 466 ? -30.391 -35.531 14.367 1 90.25 466 PHE A CA 1
ATOM 3660 C C . PHE A 1 466 ? -31.891 -35.781 14.164 1 90.25 466 PHE A C 1
ATOM 3662 O O . PHE A 1 466 ? -32.281 -36.469 13.219 1 90.25 466 PHE A O 1
ATOM 3669 N N . ASP A 1 467 ? -32.75 -35.406 14.93 1 93.81 467 ASP A N 1
ATOM 3670 C CA . ASP A 1 467 ? -34.156 -35.156 14.633 1 93.81 467 ASP A CA 1
ATOM 3671 C C . ASP A 1 467 ? -34.5 -33.688 14.797 1 93.81 467 ASP A C 1
ATOM 3673 O O . ASP A 1 467 ? -33.688 -32.875 15.211 1 93.81 467 ASP A O 1
ATOM 3677 N N . GLN A 1 468 ? -35.625 -33.344 14.359 1 95.94 468 GLN A N 1
ATOM 3678 C CA . GLN A 1 468 ? -36.031 -31.953 14.391 1 95.94 468 GLN A CA 1
ATOM 3679 C C . GLN A 1 468 ? -36.062 -31.406 15.82 1 95.94 468 GLN A C 1
ATOM 3681 O O . GLN A 1 468 ? -35.75 -30.234 16.047 1 95.94 468 GLN A O 1
ATOM 3686 N N . GLN A 1 469 ? -36.312 -32.188 16.734 1 96.31 469 GLN A N 1
ATOM 3687 C CA . GLN A 1 469 ? -36.375 -31.781 18.125 1 96.31 469 GLN A CA 1
ATOM 3688 C C . GLN A 1 469 ? -34.969 -31.391 18.625 1 96.31 469 GLN A C 1
ATOM 3690 O O . GLN A 1 469 ? -34.844 -30.469 19.438 1 96.31 469 GLN A O 1
ATOM 3695 N N . ASP A 1 470 ? -33.969 -32.125 18.188 1 95.62 470 ASP A N 1
ATOM 3696 C CA . ASP A 1 470 ? -32.594 -31.766 18.516 1 95.62 470 ASP A CA 1
ATOM 3697 C C . ASP A 1 470 ? -32.25 -30.359 18.031 1 95.62 470 ASP A C 1
ATOM 3699 O O . ASP A 1 470 ? -31.672 -29.562 18.781 1 95.62 470 ASP A O 1
ATOM 3703 N N . VAL A 1 471 ? -32.594 -30.078 16.781 1 96.94 471 VAL A N 1
ATOM 3704 C CA . VAL A 1 471 ? -32.344 -28.781 16.156 1 96.94 471 VAL A CA 1
ATOM 3705 C C . VAL A 1 471 ? -33.031 -27.672 16.953 1 96.94 471 VAL A C 1
ATOM 3707 O O . VAL A 1 471 ? -32.375 -26.672 17.297 1 96.94 471 VAL A O 1
ATOM 3710 N N . ASP A 1 472 ? -34.281 -27.875 17.281 1 97.25 472 ASP A N 1
ATOM 3711 C CA . ASP A 1 472 ? -35.062 -26.891 18 1 97.25 472 ASP A CA 1
ATOM 3712 C C . ASP A 1 472 ? -34.5 -26.688 19.422 1 97.25 472 ASP A C 1
ATOM 3714 O O . ASP A 1 472 ? -34.469 -25.562 19.922 1 97.25 472 ASP A O 1
ATOM 3718 N N . ALA A 1 473 ? -34.125 -27.734 20 1 97.56 473 ALA A N 1
ATOM 3719 C CA . ALA A 1 473 ? -33.594 -27.672 21.359 1 97.56 473 ALA A CA 1
ATOM 3720 C C . ALA A 1 473 ? -32.312 -26.844 21.406 1 97.56 473 ALA A C 1
ATOM 3722 O O . ALA A 1 473 ? -32.094 -26.047 22.328 1 97.56 473 ALA A O 1
ATOM 3723 N N . ILE A 1 474 ? -31.469 -27.078 20.453 1 97.75 474 ILE A N 1
ATOM 3724 C CA . ILE A 1 474 ? -30.203 -26.359 20.391 1 97.75 474 ILE A CA 1
ATOM 3725 C C . ILE A 1 474 ? -30.453 -24.859 20.188 1 97.75 474 ILE A C 1
ATOM 3727 O O . ILE A 1 474 ? -29.906 -24.016 20.906 1 97.75 474 ILE A O 1
ATOM 3731 N N . SER A 1 475 ? -31.25 -24.547 19.203 1 97.81 475 SER A N 1
ATOM 3732 C CA . SER A 1 475 ? -31.562 -23.156 18.875 1 97.81 475 SER A CA 1
ATOM 3733 C C . SER A 1 475 ? -32.25 -22.453 20.047 1 97.81 475 SER A C 1
ATOM 3735 O O . SER A 1 475 ? -31.891 -21.328 20.391 1 97.81 475 SER A O 1
ATOM 3737 N N . ASN A 1 476 ? -33.188 -23.156 20.688 1 97.56 476 ASN A N 1
ATOM 3738 C CA . ASN A 1 476 ? -33.938 -22.562 21.781 1 97.56 476 ASN A CA 1
ATOM 3739 C C . ASN A 1 476 ? -33.062 -22.391 23.031 1 97.56 476 ASN A C 1
ATOM 3741 O O . ASN A 1 476 ? -33.156 -21.375 23.734 1 97.56 476 ASN A O 1
ATOM 3745 N N . SER A 1 477 ? -32.312 -23.406 23.281 1 97.94 477 SER A N 1
ATOM 3746 C CA . SER A 1 477 ? -31.422 -23.312 24.422 1 97.94 477 SER A CA 1
ATOM 3747 C C . SER A 1 477 ? -30.453 -22.125 24.266 1 97.94 477 SER A C 1
ATOM 3749 O O . SER A 1 477 ? -30.203 -21.406 25.234 1 97.94 477 SER A O 1
ATOM 3751 N N . HIS A 1 478 ? -29.938 -21.969 23.078 1 98.19 478 HIS A N 1
ATOM 3752 C CA . HIS A 1 478 ? -29.016 -20.875 22.859 1 98.19 478 HIS A CA 1
ATOM 3753 C C . HIS A 1 478 ? -29.719 -19.531 22.906 1 98.19 478 HIS A C 1
ATOM 3755 O O . HIS A 1 478 ? -29.172 -18.562 23.438 1 98.19 478 HIS A O 1
ATOM 3761 N N . ARG A 1 479 ? -30.891 -19.438 22.359 1 98.06 479 ARG A N 1
ATOM 3762 C CA . ARG A 1 479 ? -31.688 -18.219 22.469 1 98.06 479 ARG A CA 1
ATOM 3763 C C . ARG A 1 479 ? -31.953 -17.859 23.922 1 98.06 479 ARG A C 1
ATOM 3765 O O . ARG A 1 479 ? -31.906 -16.688 24.281 1 98.06 479 ARG A O 1
ATOM 3772 N N . ASN A 1 480 ? -32.25 -18.875 24.734 1 98.19 480 ASN A N 1
ATOM 3773 C CA . ASN A 1 480 ? -32.438 -18.656 26.156 1 98.19 480 ASN A CA 1
ATOM 3774 C C . ASN A 1 480 ? -31.172 -18.141 26.828 1 98.19 480 ASN A C 1
ATOM 3776 O O . ASN A 1 480 ? -31.219 -17.25 27.672 1 98.19 480 ASN A O 1
ATOM 3780 N N . TYR A 1 481 ? -30.141 -18.75 26.422 1 98.12 481 TYR A N 1
ATOM 3781 C CA . TYR A 1 481 ? -28.844 -18.297 26.922 1 98.12 481 TYR A CA 1
ATOM 3782 C C . TYR A 1 481 ? -28.594 -16.828 26.562 1 98.12 481 TYR A C 1
ATOM 3784 O O . TYR A 1 481 ? -28.203 -16.031 27.422 1 98.12 481 TYR A O 1
ATOM 3792 N N . LEU A 1 482 ? -28.812 -16.438 25.312 1 98.5 482 LEU A N 1
ATOM 3793 C CA . LEU A 1 482 ? -28.625 -15.07 24.844 1 98.5 482 LEU A CA 1
ATOM 3794 C C . LEU A 1 482 ? -29.578 -14.109 25.562 1 98.5 482 LEU A C 1
ATOM 3796 O O . LEU A 1 482 ? -29.203 -12.977 25.875 1 98.5 482 LEU A O 1
ATOM 3800 N N . THR A 1 483 ? -30.797 -14.609 25.828 1 98.19 483 THR A N 1
ATOM 3801 C CA . THR A 1 483 ? -31.75 -13.805 26.578 1 98.19 483 THR A CA 1
ATOM 3802 C C . THR A 1 483 ? -31.25 -13.531 27.984 1 98.19 483 THR A C 1
ATOM 3804 O O . THR A 1 483 ? -31.375 -12.406 28.484 1 98.19 483 THR A O 1
ATOM 3807 N N . ALA A 1 484 ? -30.719 -14.555 28.578 1 98.12 484 ALA A N 1
ATOM 3808 C CA . ALA A 1 484 ? -30.156 -14.398 29.906 1 98.12 484 ALA A CA 1
ATOM 3809 C C . ALA A 1 484 ? -28.984 -13.422 29.891 1 98.12 484 ALA A C 1
ATOM 3811 O O . ALA A 1 484 ? -28.828 -12.609 30.812 1 98.12 484 ALA A O 1
ATOM 3812 N N . GLU A 1 485 ? -28.172 -13.5 28.906 1 98.06 485 GLU A N 1
ATOM 3813 C CA . GLU A 1 485 ? -27.016 -12.609 28.766 1 98.06 485 GLU A CA 1
ATOM 3814 C C . GLU A 1 485 ? -27.469 -11.172 28.516 1 98.06 485 GLU A C 1
ATOM 3816 O O . GLU A 1 485 ? -26.812 -10.227 28.953 1 98.06 485 GLU A O 1
ATOM 3821 N N . LEU A 1 486 ? -28.5 -10.977 27.703 1 98.06 486 LEU A N 1
ATOM 3822 C CA . LEU A 1 486 ? -29.047 -9.648 27.469 1 98.06 486 LEU A CA 1
ATOM 3823 C C . LEU A 1 486 ? -29.516 -9.031 28.781 1 98.06 486 LEU A C 1
ATOM 3825 O O . LEU A 1 486 ? -29.312 -7.84 29.031 1 98.06 486 LEU A O 1
ATOM 3829 N N . ALA A 1 487 ? -30.141 -9.852 29.656 1 97 487 ALA A N 1
ATOM 3830 C CA . ALA A 1 487 ? -30.578 -9.375 30.969 1 97 487 ALA A CA 1
ATOM 3831 C C . ALA A 1 487 ? -29.375 -9.016 31.844 1 97 487 ALA A C 1
ATOM 3833 O O . ALA A 1 487 ? -29.422 -8.039 32.594 1 97 487 ALA A O 1
ATOM 3834 N N . ALA A 1 488 ? -28.375 -9.75 31.672 1 96.25 488 ALA A N 1
ATOM 3835 C CA . ALA A 1 488 ? -27.188 -9.602 32.5 1 96.25 488 ALA A CA 1
ATOM 3836 C C . ALA A 1 488 ? -26.359 -8.391 32.062 1 96.25 488 ALA A C 1
ATOM 3838 O O . ALA A 1 488 ? -25.484 -7.922 32.781 1 96.25 488 ALA A O 1
ATOM 3839 N N . CYS A 1 489 ? -26.609 -7.922 30.859 1 93.69 489 CYS A N 1
ATOM 3840 C CA . CYS A 1 489 ? -25.781 -6.875 30.266 1 93.69 489 CYS A CA 1
ATOM 3841 C C . CYS A 1 489 ? -25.812 -5.613 31.109 1 93.69 489 CYS A C 1
ATOM 3843 O O . CYS A 1 489 ? -24.828 -4.883 31.188 1 93.69 489 CYS A O 1
ATOM 3845 N N . GLU A 1 490 ? -26.875 -5.312 31.828 1 90.81 490 GLU A N 1
ATOM 3846 C CA . GLU A 1 490 ? -27 -4.125 32.656 1 90.81 490 GLU A CA 1
ATOM 3847 C C . GLU A 1 490 ? -26.047 -4.172 33.844 1 90.81 490 GLU A C 1
ATOM 3849 O O . GLU A 1 490 ? -25.5 -3.141 34.25 1 90.81 490 GLU A O 1
ATOM 3854 N N . GLN A 1 491 ? -25.766 -5.336 34.312 1 92.94 491 GLN A N 1
ATOM 3855 C CA . GLN A 1 491 ? -24.922 -5.5 35.5 1 92.94 491 GLN A CA 1
ATOM 3856 C C . GLN A 1 491 ? -23.5 -5.902 35.094 1 92.94 491 GLN A C 1
ATOM 3858 O O . GLN A 1 491 ? -22.594 -5.922 35.938 1 92.94 491 GLN A O 1
ATOM 3863 N N . TYR A 1 492 ? -23.344 -6.211 33.844 1 94.19 492 TYR A N 1
ATOM 3864 C CA . TYR A 1 492 ? -22.031 -6.633 33.375 1 94.19 492 TYR A CA 1
ATOM 3865 C C . TYR A 1 492 ? -21 -5.516 33.531 1 94.19 492 TYR A C 1
ATOM 3867 O O . TYR A 1 492 ? -21.266 -4.375 33.125 1 94.19 492 TYR A O 1
ATOM 3875 N N . GLU A 1 493 ? -19.891 -5.789 34.156 1 93.06 493 GLU A N 1
ATOM 3876 C CA . GLU A 1 493 ? -18.75 -4.871 34.219 1 93.06 493 GLU A CA 1
ATOM 3877 C C . GLU A 1 493 ? -17.578 -5.359 33.375 1 93.06 493 GLU A C 1
ATOM 3879 O O . GLU A 1 493 ? -17.094 -6.48 33.562 1 93.06 493 GLU A O 1
ATOM 3884 N N . PRO A 1 494 ? -17.188 -4.496 32.5 1 91.94 494 PRO A N 1
ATOM 3885 C CA . PRO A 1 494 ? -16.078 -4.926 31.641 1 91.94 494 PRO A CA 1
ATOM 3886 C C . PRO A 1 494 ? -14.844 -5.328 32.469 1 91.94 494 PRO A C 1
ATOM 3888 O O . PRO A 1 494 ? -14.523 -4.684 33.469 1 91.94 494 PRO A O 1
ATOM 3891 N N . GLU A 1 495 ? -14.242 -6.328 32 1 88.56 495 GLU A N 1
ATOM 3892 C CA . GLU A 1 495 ? -13.039 -6.816 32.656 1 88.56 495 GLU A CA 1
ATOM 3893 C C . GLU A 1 495 ? -11.805 -6.059 32.188 1 88.56 495 GLU A C 1
ATOM 3895 O O . GLU A 1 495 ? -11.75 -5.586 31.062 1 88.56 495 GLU A O 1
ATOM 3900 N N . ARG A 1 496 ? -10.836 -5.988 33.156 1 88.56 496 ARG A N 1
ATOM 3901 C CA . ARG A 1 496 ? -9.539 -5.422 32.781 1 88.56 496 ARG A CA 1
ATOM 3902 C C . ARG A 1 496 ? -8.75 -6.395 31.922 1 88.56 496 ARG A C 1
ATOM 3904 O O . ARG A 1 496 ? -8.438 -7.508 32.344 1 88.56 496 ARG A O 1
ATOM 3911 N N . SER A 1 497 ? -8.461 -5.996 30.688 1 86.31 497 SER A N 1
ATOM 3912 C CA . SER A 1 497 ? -7.781 -6.867 29.734 1 86.31 497 SER A CA 1
ATOM 3913 C C . SER A 1 497 ? -6.383 -6.344 29.422 1 86.31 497 SER A C 1
ATOM 3915 O O . SER A 1 497 ? -5.738 -6.82 28.484 1 86.31 497 SER A O 1
ATOM 3917 N N . TYR A 1 498 ? -5.922 -5.34 30.094 1 91.06 498 TYR A N 1
ATOM 3918 C CA . TYR A 1 498 ? -4.648 -4.699 29.781 1 91.06 498 TYR A CA 1
ATOM 3919 C C . TYR A 1 498 ? -3.727 -4.695 31 1 91.06 498 TYR A C 1
ATOM 3921 O O . TYR A 1 498 ? -4.188 -4.832 32.125 1 91.06 498 TYR A O 1
ATOM 3929 N N . PHE A 1 499 ? -2.387 -4.723 30.812 1 93 499 PHE A N 1
ATOM 3930 C CA . PHE A 1 499 ? -1.317 -4.648 31.797 1 93 499 PHE A CA 1
ATOM 3931 C C . PHE A 1 499 ? -1.245 -5.93 32.625 1 93 499 PHE A C 1
ATOM 3933 O O . PHE A 1 499 ? -1.027 -5.887 33.844 1 93 499 PHE A O 1
ATOM 3940 N N . GLY A 1 500 ? -1.563 -7.039 31.953 1 91.06 500 GLY A N 1
ATOM 3941 C CA . GLY A 1 500 ? -1.354 -8.375 32.5 1 91.06 500 GLY A CA 1
ATOM 3942 C C . GLY A 1 500 ? -0.302 -9.164 31.734 1 91.06 500 GLY A C 1
ATOM 3943 O O . GLY A 1 500 ? 0.266 -8.672 30.766 1 91.06 500 GLY A O 1
ATOM 3944 N N . GLY A 1 501 ? 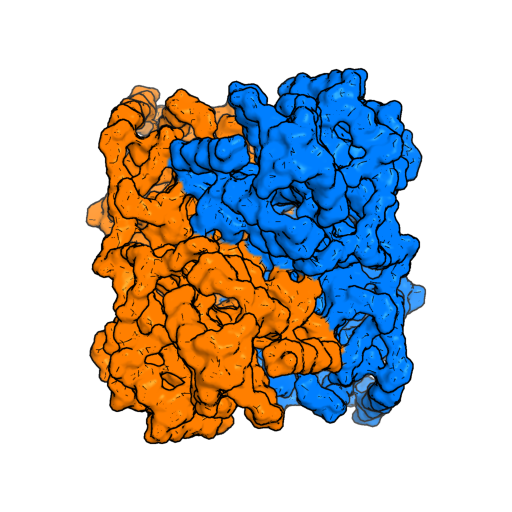-0.059 -10.312 32.25 1 90.12 501 GLY A N 1
ATOM 3945 C CA . GLY A 1 501 ? 0.925 -11.141 31.578 1 90.12 501 GLY A CA 1
ATOM 3946 C C . GLY A 1 501 ? 2.287 -10.484 31.469 1 90.12 501 GLY A C 1
ATOM 3947 O O . GLY A 1 501 ? 2.834 -10.008 32.469 1 90.12 501 GLY A O 1
ATOM 3948 N N . GLN A 1 502 ? 2.734 -10.383 30.156 1 90.56 502 GLN A N 1
ATOM 3949 C CA . GLN A 1 502 ? 4.051 -9.805 29.906 1 90.56 502 GLN A CA 1
ATOM 3950 C C . GLN A 1 502 ? 4.074 -8.32 30.234 1 90.56 502 GLN A C 1
ATOM 3952 O O . GLN A 1 502 ? 5.145 -7.73 30.406 1 90.56 502 GLN A O 1
ATOM 3957 N N . TRP A 1 503 ? 2.994 -7.688 30.406 1 94.5 503 TRP A N 1
ATOM 3958 C CA . TRP A 1 503 ? 2.881 -6.258 30.672 1 94.5 503 TRP A CA 1
ATOM 3959 C C . TRP A 1 503 ? 2.725 -5.996 32.156 1 94.5 503 TRP A C 1
ATOM 3961 O O . TRP A 1 503 ? 2.604 -4.844 32.594 1 94.5 503 TRP A O 1
ATOM 3971 N N . ALA A 1 504 ? 2.785 -7.086 32.969 1 93.88 504 ALA A N 1
ATOM 3972 C CA . ALA A 1 504 ? 2.654 -6.914 34.406 1 93.88 504 ALA A CA 1
ATOM 3973 C C . ALA A 1 504 ? 3.705 -5.945 34.938 1 93.88 504 ALA A C 1
ATOM 3975 O O . ALA A 1 504 ? 4.871 -6 34.562 1 93.88 504 ALA A O 1
ATOM 3976 N N . GLY A 1 505 ? 3.279 -5.004 35.719 1 93.5 505 GLY A N 1
ATOM 3977 C CA . GLY A 1 505 ? 4.188 -4.035 36.344 1 93.5 505 GLY A CA 1
ATOM 3978 C C . GLY A 1 505 ? 4.199 -2.703 35.594 1 93.5 505 GLY A C 1
ATOM 3979 O O . GLY A 1 505 ? 4.664 -1.7 36.156 1 93.5 505 GLY A O 1
ATOM 3980 N N . LEU A 1 506 ? 3.74 -2.65 34.375 1 95.44 506 LEU A N 1
ATOM 3981 C CA . LEU A 1 506 ? 3.656 -1.411 33.625 1 95.44 506 LEU A CA 1
ATOM 3982 C C . LEU A 1 506 ? 2.287 -0.763 33.781 1 95.44 506 LEU A C 1
ATOM 3984 O O . LEU A 1 506 ? 1.332 -1.418 34.219 1 95.44 506 LEU A O 1
ATOM 3988 N N . GLN A 1 507 ? 2.207 0.495 33.531 1 92.19 507 GLN A N 1
ATOM 3989 C CA . GLN A 1 507 ? 0.961 1.237 33.688 1 92.19 507 GLN A CA 1
ATOM 3990 C C . GLN A 1 507 ? 0.857 2.365 32.688 1 92.19 507 GLN A C 1
ATOM 3992 O O . GLN A 1 507 ? 1.826 2.666 31.984 1 92.19 507 GLN A O 1
ATOM 3997 N N . GLN A 1 508 ? -0.335 2.945 32.562 1 89.88 508 GLN A N 1
ATOM 3998 C CA . GLN A 1 508 ? -0.47 4.199 31.828 1 89.88 508 GLN A CA 1
ATOM 3999 C C . GLN A 1 508 ? 0.127 5.363 32.625 1 89.88 508 GLN A C 1
ATOM 4001 O O . GLN A 1 508 ? -0.03 5.441 33.844 1 89.88 508 GLN A O 1
ATOM 4006 N N . PRO A 1 509 ? 0.799 6.188 31.922 1 91.31 509 PRO A N 1
ATOM 4007 C CA . PRO A 1 509 ? 1.378 7.32 32.656 1 91.31 509 PRO A CA 1
ATOM 4008 C C . PRO A 1 509 ? 0.339 8.383 33 1 91.31 509 PRO A C 1
ATOM 4010 O O . PRO A 1 509 ? -0.77 8.375 32.469 1 91.31 509 PRO A O 1
ATOM 4013 N N . GLY A 1 510 ? 0.823 9.25 33.906 1 86.5 510 GLY A N 1
ATOM 4014 C CA . GLY A 1 510 ? -0.045 10.32 34.375 1 86.5 510 GLY A CA 1
ATOM 4015 C C . GLY A 1 510 ? 0.146 11.609 33.594 1 86.5 510 GLY A C 1
ATOM 4016 O O . GLY A 1 510 ? 0.79 11.617 32.531 1 86.5 510 GLY A O 1
ATOM 4017 N N . ASP A 1 511 ? -0.414 12.664 34.094 1 88.5 511 ASP A N 1
ATOM 4018 C CA . ASP A 1 511 ? -0.492 13.945 33.375 1 88.5 511 ASP A CA 1
ATOM 4019 C C . ASP A 1 511 ? 0.712 14.828 33.719 1 88.5 511 ASP A C 1
ATOM 4021 O O . ASP A 1 511 ? 0.678 16.031 33.5 1 88.5 511 ASP A O 1
ATOM 4025 N N . GLU A 1 512 ? 1.747 14.203 34.219 1 91 512 GLU A N 1
ATOM 4026 C CA . GLU A 1 512 ? 2.988 14.938 34.469 1 91 512 GLU A CA 1
ATOM 4027 C C . GLU A 1 512 ? 4.141 14.336 33.656 1 91 512 GLU A C 1
ATOM 4029 O O . GLU A 1 512 ? 4.164 13.133 33.406 1 91 512 GLU A O 1
ATOM 4034 N N . VAL A 1 513 ? 4.969 15.242 33.25 1 92.31 513 VAL A N 1
ATOM 4035 C CA . VAL A 1 513 ? 6.191 14.758 32.625 1 92.31 513 VAL A CA 1
ATOM 4036 C C . VAL A 1 513 ? 7.156 14.258 33.719 1 92.31 513 VAL A C 1
ATOM 4038 O O . VAL A 1 513 ? 7.492 15 34.625 1 92.31 513 VAL A O 1
ATOM 4041 N N . THR A 1 514 ? 7.59 13.062 33.562 1 93.06 514 THR A N 1
ATOM 4042 C CA . THR A 1 514 ? 8.492 12.492 34.562 1 93.06 514 THR A CA 1
ATOM 4043 C C . THR A 1 514 ? 9.922 12.445 34.031 1 93.06 514 THR A C 1
ATOM 4045 O O . THR A 1 514 ? 10.141 12.477 32.812 1 93.06 514 THR A O 1
ATOM 4048 N N . VAL A 1 515 ? 10.859 12.461 34.938 1 94.81 515 VAL A N 1
ATOM 4049 C CA . VAL A 1 515 ? 12.281 12.352 34.625 1 94.81 515 VAL A CA 1
ATOM 4050 C C . VAL A 1 515 ? 12.828 11.039 35.156 1 94.81 515 VAL A C 1
ATOM 4052 O O . VAL A 1 515 ? 12.531 10.656 36.281 1 94.81 515 VAL A O 1
ATOM 4055 N N . TRP A 1 516 ? 13.578 10.336 34.375 1 95 516 TRP A N 1
ATOM 4056 C CA . TRP A 1 516 ? 14.148 9.039 34.75 1 95 516 TRP A CA 1
ATOM 4057 C C . TRP A 1 516 ? 15.664 9.039 34.531 1 95 516 TRP A C 1
ATOM 4059 O O . TRP A 1 516 ? 16.172 9.594 33.562 1 95 516 TRP A O 1
ATOM 4069 N N . ASN A 1 517 ? 16.391 8.5 35.469 1 96.38 517 ASN A N 1
ATOM 4070 C CA . ASN A 1 517 ? 17.844 8.359 35.312 1 96.38 517 ASN A CA 1
ATOM 4071 C C . ASN A 1 517 ? 18.203 7.324 34.25 1 96.38 517 ASN A C 1
ATOM 4073 O O . ASN A 1 517 ? 18 6.125 34.469 1 96.38 517 ASN A O 1
ATOM 4077 N N . THR A 1 518 ? 18.75 7.793 33.219 1 98.25 518 THR A N 1
ATOM 4078 C CA . THR A 1 518 ? 19.094 6.906 32.125 1 98.25 518 THR A CA 1
ATOM 4079 C C . THR A 1 518 ? 20.609 6.824 31.922 1 98.25 518 THR A C 1
ATOM 4081 O O . THR A 1 518 ? 21.094 6.074 31.078 1 98.25 518 THR A O 1
ATOM 4084 N N . GLY A 1 519 ? 21.344 7.598 32.688 1 98.31 519 GLY A N 1
ATOM 4085 C CA . GLY A 1 519 ? 22.797 7.57 32.625 1 98.31 519 GLY A CA 1
ATOM 4086 C C . GLY A 1 519 ? 23.391 6.266 33.125 1 98.31 519 GLY A C 1
ATOM 4087 O O . GLY A 1 519 ? 22.781 5.559 33.906 1 98.31 519 GLY A O 1
ATOM 4088 N N . VAL A 1 520 ? 24.562 5.934 32.656 1 98.38 520 VAL A N 1
ATOM 4089 C CA . VAL A 1 520 ? 25.266 4.695 33 1 98.38 520 VAL A CA 1
ATOM 4090 C C . VAL A 1 520 ? 26.734 4.996 33.281 1 98.38 520 VAL A C 1
ATOM 4092 O O . VAL A 1 520 ? 27.328 5.902 32.688 1 98.38 520 VAL A O 1
ATOM 4095 N N . ASP A 1 521 ? 27.297 4.258 34.188 1 97.62 521 ASP A N 1
ATOM 4096 C CA . ASP A 1 521 ? 28.719 4.398 34.5 1 97.62 521 ASP A CA 1
ATOM 4097 C C . ASP A 1 521 ? 29.562 4.238 33.25 1 97.62 521 ASP A C 1
ATOM 4099 O O . ASP A 1 521 ? 29.375 3.299 32.469 1 97.62 521 ASP A O 1
ATOM 4103 N N . TYR A 1 522 ? 30.469 5.129 33.094 1 96.94 522 TYR A N 1
ATOM 4104 C CA . TYR A 1 522 ? 31.219 5.164 31.859 1 96.94 522 TYR A CA 1
ATOM 4105 C C . TYR A 1 522 ? 32.125 3.955 31.734 1 96.94 522 TYR A C 1
ATOM 4107 O O . TYR A 1 522 ? 32.5 3.545 30.625 1 96.94 522 TYR A O 1
ATOM 4115 N N . ARG A 1 523 ? 32.719 3.291 32.844 1 95.06 523 ARG A N 1
ATOM 4116 C CA . ARG A 1 523 ? 33.5 2.074 32.75 1 95.06 523 ARG A CA 1
ATOM 4117 C C . ARG A 1 523 ? 32.75 0.983 31.984 1 95.06 523 ARG A C 1
ATOM 4119 O O . ARG A 1 523 ? 33.344 0.276 31.156 1 95.06 523 ARG A O 1
ATOM 4126 N N . LEU A 1 524 ? 31.484 0.915 32.281 1 97.38 524 LEU A N 1
ATOM 4127 C CA . LEU A 1 524 ? 30.656 -0.057 31.594 1 97.38 524 LEU A CA 1
ATOM 4128 C C . LEU A 1 524 ? 30.453 0.355 30.125 1 97.38 524 LEU A C 1
ATOM 4130 O O . LEU A 1 524 ? 30.547 -0.478 29.234 1 97.38 524 LEU A O 1
ATOM 4134 N N . LEU A 1 525 ? 30.156 1.642 29.906 1 98.44 525 LEU A N 1
ATOM 4135 C CA . LEU A 1 525 ? 29.938 2.131 28.562 1 98.44 525 LEU A CA 1
ATOM 4136 C C . LEU A 1 525 ? 31.203 1.944 27.719 1 98.44 525 LEU A C 1
ATOM 4138 O O . LEU A 1 525 ? 31.109 1.626 26.516 1 98.44 525 LEU A O 1
ATOM 4142 N N . SER A 1 526 ? 32.344 2.203 28.328 1 97.94 526 SER A N 1
ATOM 4143 C CA . SER A 1 526 ? 33.625 1.995 27.641 1 97.94 526 SER A CA 1
ATOM 4144 C C . SER A 1 526 ? 33.781 0.537 27.234 1 97.94 526 SER A C 1
ATOM 4146 O O . SER A 1 526 ? 34.188 0.249 26.109 1 97.94 526 SER A O 1
ATOM 4148 N N . HIS A 1 527 ? 33.438 -0.353 28.156 1 97.25 527 HIS A N 1
ATOM 4149 C CA . HIS A 1 527 ? 33.5 -1.776 27.844 1 97.25 527 HIS A CA 1
ATOM 4150 C C . HIS A 1 527 ? 32.562 -2.119 26.672 1 97.25 527 HIS A C 1
ATOM 4152 O O . HIS A 1 527 ? 33 -2.801 25.734 1 97.25 527 HIS A O 1
ATOM 4158 N N . ILE A 1 528 ? 31.359 -1.63 26.734 1 98 528 ILE A N 1
ATOM 4159 C CA . ILE A 1 528 ? 30.375 -1.882 25.688 1 98 528 ILE A CA 1
ATOM 4160 C C . ILE A 1 528 ? 30.875 -1.336 24.359 1 98 528 ILE A C 1
ATOM 4162 O O . ILE A 1 528 ? 30.75 -1.989 23.312 1 98 528 ILE A O 1
ATOM 4166 N N . GLY A 1 529 ? 31.375 -0.1 24.359 1 98.12 529 GLY A N 1
ATOM 4167 C CA . GLY A 1 529 ? 31.922 0.499 23.156 1 98.12 529 GLY A CA 1
ATOM 4168 C C . GLY A 1 529 ? 33.031 -0.339 22.516 1 98.12 529 GLY A C 1
ATOM 4169 O O . GLY A 1 529 ? 33.062 -0.489 21.297 1 98.12 529 GLY A O 1
ATOM 4170 N N . GLN A 1 530 ? 33.875 -0.88 23.344 1 97.62 530 GLN A N 1
ATOM 4171 C CA . GLN A 1 530 ? 34.938 -1.734 22.844 1 97.62 530 GLN A CA 1
ATOM 4172 C C . GLN A 1 530 ? 34.406 -3.037 22.281 1 97.62 530 GLN A C 1
ATOM 4174 O O . GLN A 1 530 ? 34.812 -3.48 21.203 1 97.62 530 GLN A O 1
ATOM 4179 N N . GLU A 1 531 ? 33.469 -3.6 22.938 1 96.94 531 GLU A N 1
ATOM 4180 C CA . GLU A 1 531 ? 32.875 -4.867 22.531 1 96.94 531 GLU A CA 1
ATOM 4181 C C . GLU A 1 531 ? 32.062 -4.703 21.25 1 96.94 531 GLU A C 1
ATOM 4183 O O . GLU A 1 531 ? 31.922 -5.648 20.469 1 96.94 531 GLU A O 1
ATOM 4188 N N . SER A 1 532 ? 31.531 -3.539 21.016 1 97.88 532 SER A N 1
ATOM 4189 C CA . SER A 1 532 ? 30.672 -3.281 19.875 1 97.88 532 SER A CA 1
ATOM 4190 C C . SER A 1 532 ? 31.469 -3.34 18.562 1 97.88 532 SER A C 1
ATOM 4192 O O . SER A 1 532 ? 30.875 -3.42 17.484 1 97.88 532 SER A O 1
ATOM 4194 N N . VAL A 1 533 ? 32.844 -3.379 18.656 1 97.88 533 VAL A N 1
ATOM 4195 C CA . VAL A 1 533 ? 33.656 -3.436 17.438 1 97.88 533 VAL A CA 1
ATOM 4196 C C . VAL A 1 533 ? 34.688 -4.547 17.562 1 97.88 533 VAL A C 1
ATOM 4198 O O . VAL A 1 533 ? 35.656 -4.586 16.797 1 97.88 533 VAL A O 1
ATOM 4201 N N . ARG A 1 534 ? 34.531 -5.34 18.547 1 96.38 534 ARG A N 1
ATOM 4202 C CA . ARG A 1 534 ? 35.438 -6.469 18.688 1 96.38 534 ARG A CA 1
ATOM 4203 C C . ARG A 1 534 ? 35.125 -7.562 17.672 1 96.38 534 ARG A C 1
ATOM 4205 O O . ARG A 1 534 ? 33.969 -8 17.578 1 96.38 534 ARG A O 1
ATOM 4212 N N . LEU A 1 535 ? 36.156 -8.055 17.031 1 95.31 535 LEU A N 1
ATOM 4213 C CA . LEU A 1 535 ? 35.969 -9.055 15.984 1 95.31 535 LEU A CA 1
ATOM 4214 C C . LEU A 1 535 ? 36.469 -10.414 16.438 1 95.31 535 LEU A C 1
ATOM 4216 O O . LEU A 1 535 ? 37.438 -10.5 17.219 1 95.31 535 LEU A O 1
ATOM 4220 N N . PRO A 1 536 ? 35.844 -11.461 15.969 1 93.06 536 PRO A N 1
ATOM 4221 C CA . PRO A 1 536 ? 36.406 -12.781 16.266 1 93.06 536 PRO A CA 1
ATOM 4222 C C . PRO A 1 536 ? 37.688 -13.055 15.5 1 93.06 536 PRO A C 1
ATOM 4224 O O . PRO A 1 536 ? 38 -12.367 14.523 1 93.06 536 PRO A O 1
ATOM 4227 N N . GLU A 1 537 ? 38.344 -14.039 15.953 1 92.94 537 GLU A N 1
ATOM 4228 C CA . GLU A 1 537 ? 39.594 -14.414 15.297 1 92.94 537 GLU A CA 1
ATOM 4229 C C . GLU A 1 537 ? 39.375 -14.836 13.852 1 92.94 537 GLU A C 1
ATOM 4231 O O . GLU A 1 537 ? 38.406 -15.562 13.562 1 92.94 537 GLU A O 1
ATOM 4236 N N . GLY A 1 538 ? 40.156 -14.336 13.016 1 93.56 538 GLY A N 1
ATOM 4237 C CA . GLY A 1 538 ? 40.094 -14.75 11.617 1 93.56 538 GLY A CA 1
ATOM 4238 C C . GLY A 1 538 ? 39.094 -13.953 10.805 1 93.56 538 GLY A C 1
ATOM 4239 O O . GLY A 1 538 ? 38.969 -14.164 9.594 1 93.56 538 GLY A O 1
ATOM 4240 N N . PHE A 1 539 ? 38.406 -13.055 11.414 1 95.12 539 PHE A N 1
ATOM 4241 C CA . PHE A 1 539 ? 37.406 -12.242 10.695 1 95.12 539 PHE A CA 1
ATOM 4242 C C . PHE A 1 539 ? 38.125 -11.18 9.844 1 95.12 539 PHE A C 1
ATOM 4244 O O . PHE A 1 539 ? 38.906 -10.375 10.359 1 95.12 539 PHE A O 1
ATOM 4251 N N . ASN A 1 540 ? 37.875 -11.18 8.516 1 96.5 540 ASN A N 1
ATOM 4252 C CA . ASN A 1 540 ? 38.438 -10.211 7.594 1 96.5 540 ASN A CA 1
ATOM 4253 C C . ASN A 1 540 ? 37.5 -9.047 7.32 1 96.5 540 ASN A C 1
ATOM 4255 O O . ASN A 1 540 ? 36.719 -9.086 6.367 1 96.5 540 ASN A O 1
ATOM 4259 N N . VAL A 1 541 ? 37.688 -8.062 8.023 1 96.62 541 VAL A N 1
ATOM 4260 C CA . VAL A 1 541 ? 36.812 -6.898 7.871 1 96.62 541 VAL A CA 1
ATOM 4261 C C . VAL A 1 541 ? 37.344 -6.004 6.75 1 96.62 541 VAL A C 1
ATOM 4263 O O . VAL A 1 541 ? 38.531 -6.043 6.422 1 96.62 541 VAL A O 1
ATOM 4266 N N . HIS A 1 542 ? 36.531 -5.281 6.094 1 96.75 542 HIS A N 1
ATOM 4267 C CA . HIS A 1 542 ? 36.938 -4.316 5.078 1 96.75 542 HIS A CA 1
ATOM 4268 C C . HIS A 1 542 ? 37.938 -3.307 5.641 1 96.75 542 HIS A C 1
ATOM 4270 O O . HIS A 1 542 ? 37.719 -2.738 6.715 1 96.75 542 HIS A O 1
ATOM 4276 N N . PRO A 1 543 ? 39 -3.002 4.949 1 96.94 543 PRO A N 1
ATOM 4277 C CA . PRO A 1 543 ? 40.031 -2.133 5.484 1 96.94 543 PRO A CA 1
ATOM 4278 C C . PRO A 1 543 ? 39.531 -0.737 5.832 1 96.94 543 PRO A C 1
ATOM 4280 O O . PRO A 1 543 ? 39.938 -0.156 6.84 1 96.94 543 PRO A O 1
ATOM 4283 N N . HIS A 1 544 ? 38.688 -0.262 5.055 1 96.44 544 HIS A N 1
ATOM 4284 C CA . HIS A 1 544 ? 38.094 1.051 5.328 1 96.44 544 HIS A CA 1
ATOM 4285 C C . HIS A 1 544 ? 37.344 1.06 6.656 1 96.44 544 HIS A C 1
ATOM 4287 O O . HIS A 1 544 ? 37.438 2.031 7.414 1 96.44 544 HIS A O 1
ATOM 4293 N N . LEU A 1 545 ? 36.656 0.021 7 1 97.62 545 LEU A N 1
ATOM 4294 C CA . LEU A 1 545 ? 35.906 -0.075 8.242 1 97.62 545 LEU A CA 1
ATOM 4295 C C . LEU A 1 545 ? 36.844 -0.268 9.438 1 97.62 545 LEU A C 1
ATOM 4297 O O . LEU A 1 545 ? 36.531 0.202 10.539 1 97.62 545 LEU A O 1
ATOM 4301 N N . GLN A 1 546 ? 37.906 -1.035 9.148 1 97.69 546 GLN A N 1
ATOM 4302 C CA . GLN A 1 546 ? 38.875 -1.185 10.211 1 97.69 546 GLN A CA 1
ATOM 4303 C C . GLN A 1 546 ? 39.344 0.176 10.719 1 97.69 546 GLN A C 1
ATOM 4305 O O . GLN A 1 546 ? 39.375 0.415 11.93 1 97.69 546 GLN A O 1
ATOM 4310 N N . LYS A 1 547 ? 39.594 1.005 9.805 1 97.38 547 LYS A N 1
ATOM 4311 C CA . LYS A 1 547 ? 40.188 2.307 10.141 1 97.38 547 LYS A CA 1
ATOM 4312 C C . LYS A 1 547 ? 39.094 3.27 10.633 1 97.38 547 LYS A C 1
ATOM 4314 O O . LYS A 1 547 ? 39.219 3.848 11.711 1 97.38 547 LYS A O 1
ATOM 4319 N N . THR A 1 548 ? 38.031 3.453 9.875 1 96.12 548 THR A N 1
ATOM 4320 C CA . THR A 1 548 ? 37.094 4.57 10.047 1 96.12 548 THR A CA 1
ATOM 4321 C C . THR A 1 548 ? 36 4.223 11.055 1 96.12 548 THR A C 1
ATOM 4323 O O . THR A 1 548 ? 35.344 5.109 11.578 1 96.12 548 THR A O 1
ATOM 4326 N N . HIS A 1 549 ? 35.844 2.98 11.312 1 97.31 549 HIS A N 1
ATOM 4327 C CA . HIS A 1 549 ? 34.781 2.566 12.227 1 97.31 549 HIS A CA 1
ATOM 4328 C C . HIS A 1 549 ? 35.375 1.907 13.477 1 97.31 549 HIS A C 1
ATOM 4330 O O . HIS A 1 549 ? 35.156 2.393 14.586 1 97.31 549 HIS A O 1
ATOM 4336 N N . ILE A 1 550 ? 36.125 0.848 13.312 1 98.12 550 ILE A N 1
ATOM 4337 C CA . ILE A 1 550 ? 36.594 0.051 14.438 1 98.12 550 ILE A CA 1
ATOM 4338 C C . ILE A 1 550 ? 37.656 0.833 15.219 1 98.12 550 ILE A C 1
ATOM 4340 O O . ILE A 1 550 ? 37.469 1.137 16.391 1 98.12 550 ILE A O 1
ATOM 4344 N N . ASP A 1 551 ? 38.812 1.229 14.562 1 98.06 551 ASP A N 1
ATOM 4345 C CA . ASP A 1 551 ? 39.875 1.949 15.227 1 98.06 551 ASP A CA 1
ATOM 4346 C C . ASP A 1 551 ? 39.406 3.311 15.727 1 98.06 551 ASP A C 1
ATOM 4348 O O . ASP A 1 551 ? 39.781 3.73 16.828 1 98.06 551 ASP A O 1
ATOM 4352 N N . ALA A 1 552 ? 38.625 3.922 14.875 1 97.06 552 ALA A N 1
ATOM 4353 C CA . ALA A 1 552 ? 38.125 5.242 15.242 1 97.06 552 ALA A CA 1
ATOM 4354 C C . ALA A 1 552 ? 37.281 5.168 16.5 1 97.06 552 ALA A C 1
ATOM 4356 O O . ALA A 1 552 ? 37.344 6.031 17.375 1 97.06 552 ALA A O 1
ATOM 4357 N N . ARG A 1 553 ? 36.375 4.211 16.609 1 97.69 553 ARG A N 1
ATOM 4358 C CA . ARG A 1 553 ? 35.5 4.07 17.781 1 97.69 553 ARG A CA 1
ATOM 4359 C C . ARG A 1 553 ? 36.312 3.75 19.031 1 97.69 553 ARG A C 1
ATOM 4361 O O . ARG A 1 553 ? 36.062 4.285 20.109 1 97.69 553 ARG A O 1
ATOM 4368 N N . ARG A 1 554 ? 37.25 2.85 18.906 1 97.75 554 ARG A N 1
ATOM 4369 C CA . ARG A 1 554 ? 38.125 2.529 20.031 1 97.75 554 ARG A CA 1
ATOM 4370 C C . ARG A 1 554 ? 38.844 3.777 20.562 1 97.75 554 ARG A C 1
ATOM 4372 O O . ARG A 1 554 ? 38.906 3.984 21.766 1 97.75 554 ARG A O 1
ATOM 4379 N N . LYS A 1 555 ? 39.281 4.523 19.625 1 97.12 555 LYS A N 1
ATOM 4380 C CA . LYS A 1 555 ? 39.969 5.762 20 1 97.12 555 LYS A CA 1
ATOM 4381 C C . LYS A 1 555 ? 39 6.727 20.688 1 97.12 555 LYS A C 1
ATOM 4383 O O . LYS A 1 555 ? 39.344 7.312 21.719 1 97.12 555 LYS A O 1
ATOM 4388 N N . ARG A 1 556 ? 37.812 6.938 20.172 1 96 556 ARG A N 1
ATOM 4389 C CA . ARG A 1 556 ? 36.812 7.828 20.734 1 96 556 ARG A CA 1
ATOM 4390 C C . ARG A 1 556 ? 36.438 7.402 22.156 1 96 556 ARG A C 1
ATOM 4392 O O . ARG A 1 556 ? 36.25 8.242 23.031 1 96 556 ARG A O 1
ATOM 4399 N N . ILE A 1 557 ? 36.312 6.117 22.312 1 97.06 557 ILE A N 1
ATOM 4400 C CA . ILE A 1 557 ? 35.906 5.566 23.609 1 97.06 557 ILE A CA 1
ATOM 4401 C C . ILE A 1 557 ? 37.031 5.793 24.609 1 97.06 557 ILE A C 1
ATOM 4403 O O . ILE A 1 557 ? 36.781 6.16 25.766 1 97.06 557 ILE A O 1
ATOM 4407 N N . ALA A 1 558 ? 38.219 5.559 24.188 1 96.62 558 ALA A N 1
ATOM 4408 C CA . ALA A 1 558 ? 39.375 5.738 25.062 1 96.62 558 ALA A CA 1
ATOM 4409 C C . ALA A 1 558 ? 39.531 7.199 25.484 1 96.62 558 ALA A C 1
ATOM 4411 O O . ALA A 1 558 ? 39.844 7.484 26.641 1 96.62 558 ALA A O 1
ATOM 4412 N N . GLU A 1 559 ? 39.25 8.078 24.578 1 96 559 GLU A N 1
ATOM 4413 C CA . GLU A 1 559 ? 39.375 9.508 24.859 1 96 559 GLU A CA 1
ATOM 4414 C C . GLU A 1 559 ? 38.156 10 25.672 1 96 559 GLU A C 1
ATOM 4416 O O . GLU A 1 559 ? 38.312 10.844 26.547 1 96 559 GLU A O 1
ATOM 4421 N N . GLY A 1 560 ? 37.031 9.539 25.359 1 95.5 560 GLY A N 1
ATOM 4422 C CA . GLY A 1 560 ? 35.812 9.867 26.078 1 95.5 560 GLY A CA 1
ATOM 4423 C C . GLY A 1 560 ? 35.344 11.289 25.844 1 95.5 560 GLY A C 1
ATOM 4424 O O . GLY A 1 560 ? 34.531 11.812 26.594 1 95.5 560 GLY A O 1
ATOM 4425 N N . GLN A 1 561 ? 35.781 11.984 24.844 1 94.19 561 GLN A N 1
ATOM 4426 C CA . GLN A 1 561 ? 35.469 13.398 24.672 1 94.19 561 GLN A CA 1
ATOM 4427 C C . GLN A 1 561 ? 34.656 13.633 23.391 1 94.19 561 GLN A C 1
ATOM 4429 O O . GLN A 1 561 ? 33.938 14.633 23.281 1 94.19 561 GLN A O 1
ATOM 4434 N N . ARG A 1 562 ? 34.688 12.734 22.438 1 96.38 562 ARG A N 1
ATOM 4435 C CA . ARG A 1 562 ? 34.062 12.977 21.125 1 96.38 562 ARG A CA 1
ATOM 4436 C C . ARG A 1 562 ? 33.219 11.781 20.703 1 96.38 562 ARG A C 1
ATOM 4438 O O . ARG A 1 562 ? 33.406 11.25 19.609 1 96.38 562 ARG A O 1
ATOM 4445 N N . ILE A 1 563 ? 32.312 11.492 21.531 1 98 563 ILE A N 1
ATOM 4446 C CA . ILE A 1 563 ? 31.422 10.375 21.219 1 98 563 ILE A CA 1
ATOM 4447 C C . ILE A 1 563 ? 30.422 10.789 20.141 1 98 563 ILE A C 1
ATOM 4449 O O . ILE A 1 563 ? 29.672 11.75 20.328 1 98 563 ILE A O 1
ATOM 4453 N N . ASP A 1 564 ? 30.406 10.086 19 1 97.44 564 ASP A N 1
ATOM 4454 C CA . ASP A 1 564 ? 29.531 10.438 17.891 1 97.44 564 ASP A CA 1
ATOM 4455 C C . ASP A 1 564 ? 28.188 9.695 17.984 1 97.44 564 ASP A C 1
ATOM 4457 O O . ASP A 1 564 ? 27.938 8.992 18.953 1 97.44 564 ASP A O 1
ATOM 4461 N N . TRP A 1 565 ? 27.391 9.914 16.984 1 97.75 565 TRP A N 1
ATOM 4462 C CA . TRP A 1 565 ? 26.016 9.406 16.969 1 97.75 565 TRP A CA 1
ATOM 4463 C C . TRP A 1 565 ? 26 7.883 16.984 1 97.75 565 TRP A C 1
ATOM 4465 O O . TRP A 1 565 ? 25.281 7.273 17.766 1 97.75 565 TRP A O 1
ATOM 4475 N N . ALA A 1 566 ? 26.719 7.215 16.109 1 97.62 566 ALA A N 1
ATOM 4476 C CA . ALA A 1 566 ? 26.766 5.762 15.977 1 97.62 566 ALA A CA 1
ATOM 4477 C C . ALA A 1 566 ? 27.266 5.105 17.25 1 97.62 566 ALA A C 1
ATOM 4479 O O . ALA A 1 566 ? 26.766 4.043 17.656 1 97.62 566 ALA A O 1
ATOM 4480 N N . THR A 1 567 ? 28.266 5.707 17.844 1 98.19 567 THR A N 1
ATOM 4481 C CA . THR A 1 567 ? 28.797 5.191 19.109 1 98.19 567 THR A CA 1
ATOM 4482 C C . THR A 1 567 ? 27.75 5.305 20.219 1 98.19 567 THR A C 1
ATOM 4484 O O . THR A 1 567 ? 27.547 4.359 20.984 1 98.19 567 THR A O 1
ATOM 4487 N N . ALA A 1 568 ? 27.109 6.48 20.281 1 98.56 568 ALA A N 1
ATOM 4488 C CA . ALA A 1 568 ? 26.078 6.672 21.297 1 98.56 568 ALA A CA 1
ATOM 4489 C C . ALA A 1 568 ? 24.969 5.641 21.156 1 98.56 568 ALA A C 1
ATOM 4491 O O . ALA A 1 568 ? 24.438 5.148 22.156 1 98.56 568 ALA A O 1
ATOM 4492 N N . GLU A 1 569 ? 24.578 5.32 19.922 1 98.56 569 GLU A N 1
ATOM 4493 C CA . GLU A 1 569 ? 23.562 4.301 19.656 1 98.56 569 GLU A CA 1
ATOM 4494 C C . GLU A 1 569 ? 24 2.938 20.188 1 98.56 569 GLU A C 1
ATOM 4496 O O . GLU A 1 569 ? 23.234 2.244 20.844 1 98.56 569 GLU A O 1
ATOM 4501 N N . ALA A 1 570 ? 25.219 2.545 19.875 1 98.5 570 ALA A N 1
ATOM 4502 C CA . ALA A 1 570 ? 25.75 1.266 20.328 1 98.5 570 ALA A CA 1
ATOM 4503 C C . ALA A 1 570 ? 25.781 1.194 21.859 1 98.5 570 ALA A C 1
ATOM 4505 O O . ALA A 1 570 ? 25.5 0.147 22.438 1 98.5 570 ALA A O 1
ATOM 4506 N N . LEU A 1 571 ? 26.203 2.338 22.484 1 98.75 571 LEU A N 1
ATOM 4507 C CA . LEU A 1 571 ? 26.25 2.396 23.953 1 98.75 571 LEU A CA 1
ATOM 4508 C C . LEU A 1 571 ? 24.859 2.215 24.547 1 98.75 571 LEU A C 1
ATOM 4510 O O . LEU A 1 571 ? 24.688 1.497 25.531 1 98.75 571 LEU A O 1
ATOM 4514 N N . ALA A 1 572 ? 23.844 2.877 23.938 1 98.81 572 ALA A N 1
ATOM 4515 C CA . ALA A 1 572 ? 22.484 2.748 24.438 1 98.81 572 ALA A CA 1
ATOM 4516 C C . ALA A 1 572 ? 21.984 1.314 24.297 1 98.81 572 ALA A C 1
ATOM 4518 O O . ALA A 1 572 ? 21.438 0.74 25.234 1 98.81 572 ALA A O 1
ATOM 4519 N N . ILE A 1 573 ? 22.172 0.674 23.109 1 98.62 573 ILE A N 1
ATOM 4520 C CA . ILE A 1 573 ? 21.703 -0.676 22.812 1 98.62 573 ILE A CA 1
ATOM 4521 C C . ILE A 1 573 ? 22.406 -1.678 23.719 1 98.62 573 ILE A C 1
ATOM 4523 O O . ILE A 1 573 ? 21.75 -2.486 24.391 1 98.62 573 ILE A O 1
ATOM 4527 N N . GLY A 1 574 ? 23.719 -1.565 23.781 1 98.38 574 GLY A N 1
ATOM 4528 C CA . GLY A 1 574 ? 24.484 -2.492 24.609 1 98.38 574 GLY A CA 1
ATOM 4529 C C . GLY A 1 574 ? 24.141 -2.41 26.078 1 98.38 574 GLY A C 1
ATOM 4530 O O . GLY A 1 574 ? 24.094 -3.434 26.766 1 98.38 574 GLY A O 1
ATOM 4531 N N . SER A 1 575 ? 23.984 -1.196 26.594 1 98.38 575 SER A N 1
ATOM 4532 C CA . SER A 1 575 ? 23.672 -1.027 28.016 1 98.38 575 SER A CA 1
ATOM 4533 C C . SER A 1 575 ? 22.297 -1.595 28.344 1 98.38 575 SER A C 1
ATOM 4535 O O . SER A 1 575 ? 22.094 -2.162 29.406 1 98.38 575 SER A O 1
ATOM 4537 N N . LEU A 1 576 ? 21.328 -1.441 27.438 1 98.38 576 LEU A N 1
ATOM 4538 C CA . LEU A 1 576 ? 20.016 -2.045 27.625 1 98.38 576 LEU A CA 1
ATOM 4539 C C . LEU A 1 576 ? 20.109 -3.566 27.594 1 98.38 576 LEU A C 1
ATOM 4541 O O . LEU A 1 576 ? 19.438 -4.25 28.391 1 98.38 576 LEU A O 1
ATOM 4545 N N . MET A 1 577 ? 20.938 -4.086 26.672 1 97.94 577 MET A N 1
ATOM 4546 C CA . MET A 1 577 ? 21.156 -5.527 26.609 1 97.94 577 MET A CA 1
ATOM 4547 C C . MET A 1 577 ? 21.703 -6.043 27.938 1 97.94 577 MET A C 1
ATOM 4549 O O . MET A 1 577 ? 21.266 -7.078 28.438 1 97.94 577 MET A O 1
ATOM 4553 N N . TYR A 1 578 ? 22.641 -5.332 28.547 1 96.06 578 TYR A N 1
ATOM 4554 C CA . TYR A 1 578 ? 23.219 -5.699 29.828 1 96.06 578 TYR A CA 1
ATOM 4555 C C . TYR A 1 578 ? 22.156 -5.754 30.922 1 96.06 578 TYR A C 1
ATOM 4557 O O . TYR A 1 578 ? 22.266 -6.527 31.859 1 96.06 578 TYR A O 1
ATOM 4565 N N . GLN A 1 579 ? 21.188 -4.922 30.688 1 96 579 GLN A N 1
ATOM 4566 C CA . GLN A 1 579 ? 20.125 -4.863 31.688 1 96 579 GLN A CA 1
ATOM 4567 C C . GLN A 1 579 ? 19.047 -5.898 31.391 1 96 579 GLN A C 1
ATOM 4569 O O . GLN A 1 579 ? 17.984 -5.906 32.031 1 96 579 GLN A O 1
ATOM 4574 N N . GLY A 1 580 ? 19.234 -6.699 30.359 1 95.94 580 GLY A N 1
ATOM 4575 C CA . GLY A 1 580 ? 18.375 -7.836 30.109 1 95.94 580 GLY A CA 1
ATOM 4576 C C . GLY A 1 580 ? 17.312 -7.551 29.062 1 95.94 580 GLY A C 1
ATOM 4577 O O . GLY A 1 580 ? 16.469 -8.414 28.766 1 95.94 580 GLY A O 1
ATOM 4578 N N . PHE A 1 581 ? 17.297 -6.387 28.469 1 97.38 581 PHE A N 1
ATOM 4579 C CA . PHE A 1 581 ? 16.328 -6.047 27.438 1 97.38 581 PHE A CA 1
ATOM 4580 C C . PHE A 1 581 ? 16.781 -6.57 26.078 1 97.38 581 PHE A C 1
ATOM 4582 O O . PHE A 1 581 ? 17.969 -6.5 25.734 1 97.38 581 PHE A O 1
ATOM 4589 N N . ASN A 1 582 ? 15.906 -7.191 25.281 1 97.25 582 ASN A N 1
ATOM 4590 C CA . ASN A 1 582 ? 16.188 -7.43 23.875 1 97.25 582 ASN A CA 1
ATOM 4591 C C . ASN A 1 582 ? 16.062 -6.152 23.047 1 97.25 582 ASN A C 1
ATOM 4593 O O . ASN A 1 582 ? 15.352 -5.227 23.438 1 97.25 582 ASN A O 1
ATOM 4597 N N . VAL A 1 583 ? 16.828 -6.066 22.047 1 98.31 583 VAL A N 1
ATOM 4598 C CA . VAL A 1 583 ? 16.734 -4.945 21.109 1 98.31 583 VAL A CA 1
ATOM 4599 C C . VAL A 1 583 ? 16.531 -5.465 19.688 1 98.31 583 VAL A C 1
ATOM 4601 O O . VAL A 1 583 ? 17.25 -6.359 19.25 1 98.31 583 VAL A O 1
ATOM 4604 N N . ARG A 1 584 ? 15.539 -4.992 19.031 1 98.19 584 ARG A N 1
ATOM 4605 C CA . ARG A 1 584 ? 15.273 -5.293 17.625 1 98.19 584 ARG A CA 1
ATOM 4606 C C . ARG A 1 584 ? 15.297 -4.023 16.781 1 98.19 584 ARG A C 1
ATOM 4608 O O . ARG A 1 584 ? 14.57 -3.066 17.078 1 98.19 584 ARG A O 1
ATOM 4615 N N . LEU A 1 585 ? 16.203 -3.955 15.883 1 98.25 585 LEU A N 1
ATOM 4616 C CA . LEU A 1 585 ? 16.312 -2.859 14.922 1 98.25 585 LEU A CA 1
ATOM 4617 C C . LEU A 1 585 ? 16.047 -3.348 13.5 1 98.25 585 LEU A C 1
ATOM 4619 O O . LEU A 1 585 ? 16.812 -4.16 12.969 1 98.25 585 LEU A O 1
ATOM 4623 N N . SER A 1 586 ? 14.984 -2.869 12.93 1 97.62 586 SER A N 1
ATOM 4624 C CA . SER A 1 586 ? 14.562 -3.328 11.609 1 97.62 586 SER A CA 1
ATOM 4625 C C . SER A 1 586 ? 14.477 -2.17 10.625 1 97.62 586 SER A C 1
ATOM 4627 O O . SER A 1 586 ? 14.273 -1.021 11.023 1 97.62 586 SER A O 1
ATOM 4629 N N . GLY A 1 587 ? 14.609 -2.377 9.359 1 96.81 587 GLY A N 1
ATOM 4630 C CA . GLY A 1 587 ? 14.516 -1.417 8.266 1 96.81 587 GLY A CA 1
ATOM 4631 C C . GLY A 1 587 ? 15.359 -1.791 7.066 1 96.81 587 GLY A C 1
ATOM 4632 O O . GLY A 1 587 ? 16.078 -2.793 7.09 1 96.81 587 GLY A O 1
ATOM 4633 N N . GLU A 1 588 ? 15.266 -1.06 6.043 1 93.88 588 GLU A N 1
ATOM 4634 C CA . GLU A 1 588 ? 16.078 -1.303 4.852 1 93.88 588 GLU A CA 1
ATOM 4635 C C . GLU A 1 588 ? 17.531 -0.917 5.094 1 93.88 588 GLU A C 1
ATOM 4637 O O . GLU A 1 588 ? 17.828 0.229 5.438 1 93.88 588 GLU A O 1
ATOM 4642 N N . ASP A 1 589 ? 18.406 -1.823 5.113 1 91.5 589 ASP A N 1
ATOM 4643 C CA . ASP A 1 589 ? 19.844 -1.636 5.188 1 91.5 589 ASP A CA 1
ATOM 4644 C C . ASP A 1 589 ? 20.266 -1.128 6.562 1 91.5 589 ASP A C 1
ATOM 4646 O O . ASP A 1 589 ? 21.172 -0.295 6.676 1 91.5 589 ASP A O 1
ATOM 4650 N N . VAL A 1 590 ? 19.672 -1.583 7.559 1 95.69 590 VAL A N 1
ATOM 4651 C CA . VAL A 1 590 ? 19.891 -1.025 8.891 1 95.69 590 VAL A CA 1
ATOM 4652 C C . VAL A 1 590 ? 21.203 -1.577 9.461 1 95.69 590 VAL A C 1
ATOM 4654 O O . VAL A 1 590 ? 21.781 -0.989 10.375 1 95.69 590 VAL A O 1
ATOM 4657 N N . GLY A 1 591 ? 21.703 -2.725 8.977 1 94.81 591 GLY A N 1
ATOM 4658 C CA . GLY A 1 591 ? 22.969 -3.268 9.477 1 94.81 591 GLY A CA 1
ATOM 4659 C C . GLY A 1 591 ? 24.141 -2.318 9.305 1 94.81 591 GLY A C 1
ATOM 4660 O O . GLY A 1 591 ? 24.875 -2.066 10.258 1 94.81 591 GLY A O 1
ATOM 4661 N N . ARG A 1 592 ? 24.266 -1.82 8.102 1 94.38 592 ARG A N 1
ATOM 4662 C CA . ARG A 1 592 ? 25.266 -0.807 7.77 1 94.38 592 ARG A CA 1
ATOM 4663 C C . ARG A 1 592 ? 24.75 0.591 8.109 1 94.38 592 ARG A C 1
ATOM 4665 O O . ARG A 1 592 ? 25.516 1.445 8.555 1 94.38 592 ARG A O 1
ATOM 4672 N N . GLY A 1 593 ? 23.469 0.78 8.008 1 95.06 593 GLY A N 1
ATOM 4673 C CA . GLY A 1 593 ? 22.859 2.098 8 1 95.06 593 GLY A CA 1
ATOM 4674 C C . GLY A 1 593 ? 22.844 2.74 6.629 1 95.06 593 GLY A C 1
ATOM 4675 O O . GLY A 1 593 ? 23.828 2.686 5.902 1 95.06 593 GLY A O 1
ATOM 4676 N N . THR A 1 594 ? 21.766 3.354 6.27 1 91.69 594 THR A N 1
ATOM 4677 C CA . THR A 1 594 ? 21.578 3.953 4.953 1 91.69 594 THR A CA 1
ATOM 4678 C C . THR A 1 594 ? 22.719 4.906 4.629 1 91.69 594 THR A C 1
ATOM 4680 O O . THR A 1 594 ? 23.203 4.953 3.49 1 91.69 594 THR A O 1
ATOM 4683 N N . PHE A 1 595 ? 23.188 5.555 5.602 1 93.88 595 PHE A N 1
ATOM 4684 C CA . PHE A 1 595 ? 24.234 6.559 5.395 1 93.88 595 PHE A CA 1
ATOM 4685 C C . PHE A 1 595 ? 25.594 6.027 5.828 1 93.88 595 PHE A C 1
ATOM 4687 O O . PHE A 1 595 ? 26.484 6.805 6.188 1 93.88 595 PHE A O 1
ATOM 4694 N N . ALA A 1 596 ? 25.75 4.73 5.902 1 94.56 596 ALA A N 1
ATOM 4695 C CA . ALA A 1 596 ? 27 4.055 6.281 1 94.56 596 ALA A CA 1
ATOM 4696 C C . ALA A 1 596 ? 27.5 4.551 7.633 1 94.56 596 ALA A C 1
ATOM 4698 O O . ALA A 1 596 ? 28.703 4.781 7.812 1 94.56 596 ALA A O 1
ATOM 4699 N N . GLN A 1 597 ? 26.562 4.758 8.469 1 94.88 597 GLN A N 1
ATOM 4700 C CA . GLN A 1 597 ? 26.922 5.406 9.727 1 94.88 597 GLN A CA 1
ATOM 4701 C C . GLN A 1 597 ? 27.031 4.395 10.867 1 94.88 597 GLN A C 1
ATOM 4703 O O . GLN A 1 597 ? 27.734 4.621 11.844 1 94.88 597 GLN A O 1
ATOM 4708 N N . ARG A 1 598 ? 26.328 3.352 10.82 1 96.94 598 ARG A N 1
ATOM 4709 C CA . ARG A 1 598 ? 26.078 2.508 11.977 1 96.94 598 ARG A CA 1
ATOM 4710 C C . ARG A 1 598 ? 27.062 1.353 12.055 1 96.94 598 ARG A C 1
ATOM 4712 O O . ARG A 1 598 ? 27.812 1.221 13.031 1 96.94 598 ARG A O 1
ATOM 4719 N N . HIS A 1 599 ? 27.109 0.467 10.945 1 96.62 599 HIS A N 1
ATOM 4720 C CA . HIS A 1 599 ? 27.953 -0.716 10.82 1 96.62 599 HIS A CA 1
ATOM 4721 C C . HIS A 1 599 ? 27.875 -1.592 12.062 1 96.62 599 HIS A C 1
ATOM 4723 O O . HIS A 1 599 ? 28.906 -1.989 12.617 1 96.62 599 HIS A O 1
ATOM 4729 N N . ALA A 1 600 ? 26.609 -1.766 12.531 1 96.69 600 ALA A N 1
ATOM 4730 C CA . ALA A 1 600 ? 26.344 -2.709 13.617 1 96.69 600 ALA A CA 1
ATOM 4731 C C . ALA A 1 600 ? 26.453 -4.152 13.133 1 96.69 600 ALA A C 1
ATOM 4733 O O . ALA A 1 600 ? 26.578 -5.078 13.93 1 96.69 600 ALA A O 1
ATOM 4734 N N . MET A 1 601 ? 26.391 -4.344 11.875 1 95.31 601 MET A N 1
ATOM 4735 C CA . MET A 1 601 ? 26.609 -5.605 11.18 1 95.31 601 MET A CA 1
ATOM 4736 C C . MET A 1 601 ? 27.828 -5.52 10.258 1 95.31 601 MET A C 1
ATOM 4738 O O . MET A 1 601 ? 27.938 -4.602 9.445 1 95.31 601 MET A O 1
ATOM 4742 N N . LEU A 1 602 ? 28.719 -6.406 10.422 1 95.81 602 LEU A N 1
ATOM 4743 C CA . LEU A 1 602 ? 29.922 -6.469 9.586 1 95.81 602 LEU A CA 1
ATOM 4744 C C . LEU A 1 602 ? 29.906 -7.727 8.719 1 95.81 602 LEU A C 1
ATOM 4746 O O . LEU A 1 602 ? 29.266 -8.719 9.062 1 95.81 602 LEU A O 1
ATOM 4750 N N . VAL A 1 603 ? 30.547 -7.672 7.586 1 94.31 603 VAL A N 1
ATOM 4751 C CA . VAL A 1 603 ? 30.594 -8.789 6.648 1 94.31 603 VAL A CA 1
ATOM 4752 C C . VAL A 1 603 ? 32.031 -9.156 6.355 1 94.31 603 VAL A C 1
ATOM 4754 O O . VAL A 1 603 ? 32.844 -8.297 5.992 1 94.31 603 VAL A O 1
ATOM 4757 N N . ASP A 1 604 ? 32.375 -10.406 6.531 1 95.62 604 ASP A N 1
ATOM 4758 C CA . ASP A 1 604 ? 33.719 -10.891 6.234 1 95.62 604 ASP A CA 1
ATOM 4759 C C . ASP A 1 604 ? 34 -10.82 4.738 1 95.62 604 ASP A C 1
ATOM 4761 O O . ASP A 1 604 ? 33.25 -11.352 3.926 1 95.62 604 ASP A O 1
ATOM 4765 N N . GLN A 1 605 ? 35.094 -10.203 4.422 1 95.31 605 GLN A N 1
ATOM 4766 C CA . GLN A 1 605 ? 35.438 -9.891 3.039 1 95.31 605 GLN A CA 1
ATOM 4767 C C . GLN A 1 605 ? 35.781 -11.148 2.258 1 95.31 605 GLN A C 1
ATOM 4769 O O . GLN A 1 605 ? 35.781 -11.148 1.025 1 95.31 605 GLN A O 1
ATOM 4774 N N . GLN A 1 606 ? 36.031 -12.258 2.92 1 93.5 606 GLN A N 1
ATOM 4775 C CA . GLN A 1 606 ? 36.469 -13.477 2.248 1 93.5 606 GLN A CA 1
ATOM 4776 C C . GLN A 1 606 ? 35.344 -14.516 2.213 1 93.5 606 GLN A C 1
ATOM 4778 O O . GLN A 1 606 ? 35.281 -15.336 1.294 1 93.5 606 GLN A O 1
ATOM 4783 N N . THR A 1 607 ? 34.406 -14.477 3.186 1 90.69 607 THR A N 1
ATOM 4784 C CA . THR A 1 607 ? 33.469 -15.586 3.322 1 90.69 607 THR A CA 1
ATOM 4785 C C . THR A 1 607 ? 32.031 -15.078 3.26 1 90.69 607 THR A C 1
ATOM 4787 O O . THR A 1 607 ? 31.094 -15.875 3.133 1 90.69 607 THR A O 1
ATOM 4790 N N . ASN A 1 608 ? 31.75 -13.859 3.295 1 90.62 608 ASN A N 1
ATOM 4791 C CA . ASN A 1 608 ? 30.422 -13.258 3.352 1 90.62 608 ASN A CA 1
ATOM 4792 C C . ASN A 1 608 ? 29.734 -13.531 4.688 1 90.62 608 ASN A C 1
ATOM 4794 O O . ASN A 1 608 ? 28.531 -13.336 4.824 1 90.62 608 ASN A O 1
ATOM 4798 N N . GLU A 1 609 ? 30.453 -13.977 5.66 1 91.31 609 GLU A N 1
ATOM 4799 C CA . GLU A 1 609 ? 29.891 -14.203 6.984 1 91.31 609 GLU A CA 1
ATOM 4800 C C . GLU A 1 609 ? 29.516 -12.883 7.656 1 91.31 609 GLU A C 1
ATOM 4802 O O . GLU A 1 609 ? 30.281 -11.922 7.609 1 91.31 609 GLU A O 1
ATOM 4807 N N . ILE A 1 610 ? 28.344 -12.891 8.219 1 92.19 610 ILE A N 1
ATOM 4808 C CA . ILE A 1 610 ? 27.875 -11.711 8.938 1 92.19 610 ILE A CA 1
ATOM 4809 C C . ILE A 1 610 ? 28.25 -11.828 10.414 1 92.19 610 ILE A C 1
ATOM 4811 O O . ILE A 1 610 ? 28.234 -12.922 10.984 1 92.19 610 ILE A O 1
ATOM 4815 N N . PHE A 1 611 ? 28.594 -10.742 11.023 1 94.19 611 PHE A N 1
ATOM 4816 C CA . PHE A 1 611 ? 28.922 -10.727 12.445 1 94.19 611 PHE A CA 1
ATOM 4817 C C . PHE A 1 611 ? 28.344 -9.484 13.117 1 94.19 611 PHE A C 1
ATOM 4819 O O . PHE A 1 611 ? 28.484 -8.375 12.609 1 94.19 611 PHE A O 1
ATOM 4826 N N . ILE A 1 612 ? 27.625 -9.688 14.203 1 95.75 612 ILE A N 1
ATOM 4827 C CA . ILE A 1 612 ? 27.094 -8.625 15.055 1 95.75 612 ILE A CA 1
ATOM 4828 C C . ILE A 1 612 ? 27.812 -8.641 16.406 1 95.75 612 ILE A C 1
ATOM 4830 O O . ILE A 1 612 ? 27.422 -9.367 17.312 1 95.75 612 ILE A O 1
ATOM 4834 N N . PRO A 1 613 ? 28.734 -7.77 16.609 1 96.12 613 PRO A N 1
ATOM 4835 C CA . PRO A 1 613 ? 29.641 -7.832 17.766 1 96.12 613 PRO A CA 1
ATOM 4836 C C . PRO A 1 613 ? 28.906 -7.801 19.094 1 96.12 613 PRO A C 1
ATOM 4838 O O . PRO A 1 613 ? 29.281 -8.508 20.031 1 96.12 613 PRO A O 1
ATOM 4841 N N . LEU A 1 614 ? 27.844 -7.012 19.203 1 96.62 614 LEU A N 1
ATOM 4842 C CA . LEU A 1 614 ? 27.156 -6.863 20.484 1 96.62 614 LEU A CA 1
ATOM 4843 C C . LEU A 1 614 ? 26.531 -8.18 20.922 1 96.62 614 LEU A C 1
ATOM 4845 O O . LEU A 1 614 ? 26.297 -8.398 22.125 1 96.62 614 LEU A O 1
ATOM 4849 N N . ASN A 1 615 ? 26.219 -9.07 20.016 1 95.12 615 ASN A N 1
ATOM 4850 C CA . ASN A 1 615 ? 25.672 -10.375 20.391 1 95.12 615 ASN A CA 1
ATOM 4851 C C . ASN A 1 615 ? 26.75 -11.289 20.969 1 95.12 615 ASN A C 1
ATOM 4853 O O . ASN A 1 615 ? 26.453 -12.156 21.797 1 95.12 615 ASN A O 1
ATOM 4857 N N . ALA A 1 616 ? 27.984 -11.133 20.516 1 93.56 616 ALA A N 1
ATOM 4858 C CA . ALA A 1 616 ? 29.094 -11.859 21.141 1 93.56 616 ALA A CA 1
ATOM 4859 C C . ALA A 1 616 ? 29.281 -11.414 22.578 1 93.56 616 ALA A C 1
ATOM 4861 O O . ALA A 1 616 ? 29.562 -12.234 23.453 1 93.56 616 ALA A O 1
ATOM 4862 N N . MET A 1 617 ? 29.141 -10.109 22.797 1 92.56 617 MET A N 1
ATOM 4863 C CA . MET A 1 617 ? 29.188 -9.578 24.156 1 92.56 617 MET A CA 1
ATOM 4864 C C . MET A 1 617 ? 28.094 -10.203 25.016 1 92.56 617 MET A C 1
ATOM 4866 O O . MET A 1 617 ? 28.344 -10.602 26.156 1 92.56 617 MET A O 1
ATOM 4870 N N . ALA A 1 618 ? 26.938 -10.266 24.516 1 91.06 618 ALA A N 1
ATOM 4871 C CA . ALA A 1 618 ? 25.797 -10.805 25.234 1 91.06 618 ALA A CA 1
ATOM 4872 C C . ALA A 1 618 ? 26 -12.273 25.594 1 91.06 618 ALA A C 1
ATOM 4874 O O . ALA A 1 618 ? 25.609 -12.719 26.672 1 91.06 618 ALA A O 1
ATOM 4875 N N . ALA A 1 619 ? 26.562 -13 24.688 1 87.06 619 ALA A N 1
ATOM 4876 C CA . ALA A 1 619 ? 26.812 -14.422 24.922 1 87.06 619 ALA A CA 1
ATOM 4877 C C . ALA A 1 619 ? 27.75 -14.633 26.109 1 87.06 619 ALA A C 1
ATOM 4879 O O . ALA A 1 619 ? 27.641 -15.641 26.812 1 87.06 619 ALA A O 1
ATOM 4880 N N . ALA A 1 620 ? 28.547 -13.664 26.391 1 86.62 620 ALA A N 1
ATOM 4881 C CA . ALA A 1 620 ? 29.547 -13.766 27.453 1 86.62 620 ALA A CA 1
ATOM 4882 C C . ALA A 1 620 ? 29.016 -13.188 28.766 1 86.62 620 ALA A C 1
ATOM 4884 O O . ALA A 1 620 ? 29.688 -13.242 29.797 1 86.62 620 ALA A O 1
ATOM 4885 N N . THR A 1 621 ? 27.844 -12.648 28.719 1 86.62 621 THR A N 1
ATOM 4886 C CA . THR A 1 621 ? 27.25 -11.977 29.875 1 86.62 621 THR A CA 1
ATOM 4887 C C . THR A 1 621 ? 25.969 -12.688 30.297 1 86.62 621 THR A C 1
ATOM 4889 O O . THR A 1 621 ? 24.984 -12.727 29.547 1 86.62 621 THR A O 1
ATOM 4892 N N . PRO A 1 622 ? 25.906 -13.148 31.453 1 88.5 622 PRO A N 1
ATOM 4893 C CA . PRO A 1 622 ? 24.719 -13.859 31.922 1 88.5 622 PRO A CA 1
ATOM 4894 C C . PRO A 1 622 ? 23.469 -12.969 31.922 1 88.5 622 PRO A C 1
ATOM 4896 O O . PRO A 1 622 ? 23.547 -11.805 32.312 1 88.5 622 PRO A O 1
ATOM 4899 N N . ASN A 1 623 ? 22.406 -13.43 31.391 1 89.88 623 ASN A N 1
ATOM 4900 C CA . ASN A 1 623 ? 21.078 -12.828 31.406 1 89.88 623 ASN A CA 1
ATOM 4901 C C . ASN A 1 623 ? 21.016 -11.602 30.5 1 89.88 623 ASN A C 1
ATOM 4903 O O . ASN A 1 623 ? 20.078 -10.805 30.594 1 89.88 623 ASN A O 1
ATOM 4907 N N . ALA A 1 624 ? 22 -11.383 29.672 1 93.75 624 ALA A N 1
ATOM 4908 C CA . ALA A 1 624 ? 21.969 -10.25 28.75 1 93.75 624 ALA A CA 1
ATOM 4909 C C . ALA A 1 624 ? 20.922 -10.453 27.656 1 93.75 624 ALA A C 1
ATOM 4911 O O . ALA A 1 624 ? 20.672 -11.586 27.234 1 93.75 624 ALA A O 1
ATOM 4912 N N . GLY A 1 625 ? 20.25 -9.398 27.297 1 96.06 625 GLY A N 1
ATOM 4913 C CA . GLY A 1 625 ? 19.391 -9.438 26.125 1 96.06 625 GLY A CA 1
ATOM 4914 C C . GLY A 1 625 ? 20.156 -9.633 24.828 1 96.06 625 GLY A C 1
ATOM 4915 O O . GLY A 1 625 ? 21.391 -9.664 24.828 1 96.06 625 GLY A O 1
ATOM 4916 N N . ARG A 1 626 ? 19.484 -9.82 23.781 1 95.88 626 ARG A N 1
ATOM 4917 C CA . ARG A 1 626 ? 20.078 -10.031 22.453 1 95.88 626 ARG A CA 1
ATOM 4918 C C . ARG A 1 626 ? 19.703 -8.906 21.5 1 95.88 626 ARG A C 1
ATOM 4920 O O . ARG A 1 626 ? 18.75 -8.172 21.734 1 95.88 626 ARG A O 1
ATOM 4927 N N . PHE A 1 627 ? 20.578 -8.734 20.516 1 97.12 627 PHE A N 1
ATOM 4928 C CA . PHE A 1 627 ? 20.375 -7.707 19.5 1 97.12 627 PHE A CA 1
ATOM 4929 C C . PHE A 1 627 ? 19.984 -8.328 18.156 1 97.12 627 PHE A C 1
ATOM 4931 O O . PHE A 1 627 ? 20.797 -9 17.516 1 97.12 627 PHE A O 1
ATOM 4938 N N . GL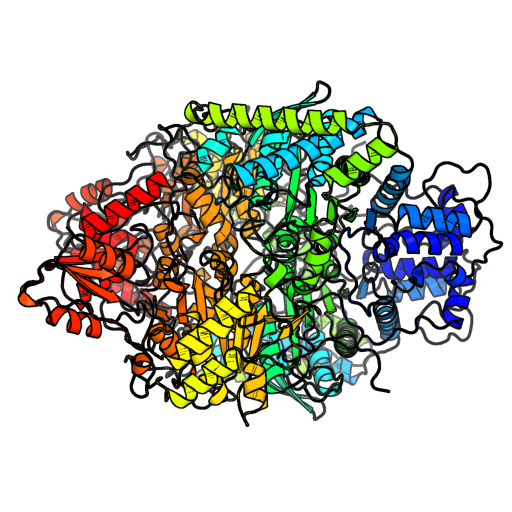U A 1 628 ? 18.734 -8.156 17.75 1 96.94 628 GLU A N 1
ATOM 4939 C CA . GLU A 1 628 ? 18.25 -8.641 16.469 1 96.94 628 GLU A CA 1
ATOM 4940 C C . GLU A 1 628 ? 18.281 -7.523 15.422 1 96.94 628 GLU A C 1
ATOM 4942 O O . GLU A 1 628 ? 17.453 -6.605 15.469 1 96.94 628 GLU A O 1
ATOM 4947 N N . LEU A 1 629 ? 19.203 -7.617 14.602 1 96.12 629 LEU A N 1
ATOM 4948 C CA . LEU A 1 629 ? 19.312 -6.703 13.469 1 96.12 629 LEU A CA 1
ATOM 4949 C C . LEU A 1 629 ? 18.625 -7.293 12.234 1 96.12 629 LEU A C 1
ATOM 4951 O O . LEU A 1 629 ? 19.062 -8.312 11.703 1 96.12 629 LEU A O 1
ATOM 4955 N N . ALA A 1 630 ? 17.562 -6.613 11.734 1 95.75 630 ALA A N 1
ATOM 4956 C CA . ALA A 1 630 ? 16.719 -7.18 10.688 1 95.75 630 ALA A CA 1
ATOM 4957 C C . ALA A 1 630 ? 16.688 -6.277 9.461 1 95.75 630 ALA A C 1
ATOM 4959 O O . ALA A 1 630 ? 15.906 -5.324 9.398 1 95.75 630 ALA A O 1
ATOM 4960 N N . ASN A 1 631 ? 17.547 -6.586 8.422 1 95.06 631 ASN A N 1
ATOM 4961 C CA . ASN A 1 631 ? 17.359 -5.938 7.129 1 95.06 631 ASN A CA 1
ATOM 4962 C C . ASN A 1 631 ? 16.047 -6.34 6.484 1 95.06 631 ASN A C 1
ATOM 4964 O O . ASN A 1 631 ? 15.82 -7.52 6.203 1 95.06 631 ASN A O 1
ATOM 4968 N N . SER A 1 632 ? 15.25 -5.375 6.27 1 96.25 632 SER A N 1
ATOM 4969 C CA . SER A 1 632 ? 13.914 -5.684 5.77 1 96.25 632 SER A CA 1
ATOM 4970 C C . SER A 1 632 ? 13.898 -5.773 4.246 1 96.25 632 SER A C 1
ATOM 4972 O O . SER A 1 632 ? 14.844 -5.336 3.586 1 96.25 632 SER A O 1
ATOM 4974 N N . ILE A 1 633 ? 12.867 -6.41 3.715 1 96.94 633 ILE A N 1
ATOM 4975 C CA . ILE A 1 633 ? 12.57 -6.242 2.297 1 96.94 633 ILE A CA 1
ATOM 4976 C C . ILE A 1 633 ? 12.188 -4.793 2.018 1 96.94 633 ILE A C 1
ATOM 4978 O O . ILE A 1 633 ? 12.055 -3.99 2.943 1 96.94 633 ILE A O 1
ATOM 4982 N N . LEU A 1 634 ? 12 -4.438 0.762 1 96.62 634 LEU A N 1
ATOM 4983 C CA . LEU A 1 634 ? 11.641 -3.068 0.406 1 96.62 634 LEU A CA 1
ATOM 4984 C C . LEU A 1 634 ? 10.156 -2.816 0.627 1 96.62 634 LEU A C 1
ATOM 4986 O O . LEU A 1 634 ? 9.414 -2.553 -0.326 1 96.62 634 LEU A O 1
ATOM 4990 N N . SER A 1 635 ? 9.719 -2.855 1.881 1 97.5 635 SER A N 1
ATOM 4991 C CA . SER A 1 635 ? 8.344 -2.629 2.299 1 97.5 635 SER A CA 1
ATOM 4992 C C . SER A 1 635 ? 8.273 -1.769 3.555 1 97.5 635 SER A C 1
ATOM 4994 O O . SER A 1 635 ? 8.984 -2.029 4.527 1 97.5 635 SER A O 1
ATOM 4996 N N . GLU A 1 636 ? 7.457 -0.756 3.547 1 97.88 636 GLU A N 1
ATOM 4997 C CA . GLU A 1 636 ? 7.301 0.099 4.723 1 97.88 636 GLU A CA 1
ATOM 4998 C C . GLU A 1 636 ? 6.059 -0.283 5.52 1 97.88 636 GLU A C 1
ATOM 5000 O O . GLU A 1 636 ? 6.113 -0.399 6.746 1 97.88 636 GLU A O 1
ATOM 5005 N N . GLU A 1 637 ? 4.934 -0.582 4.84 1 98.44 637 GLU A N 1
ATOM 5006 C CA . GLU A 1 637 ? 3.664 -0.806 5.523 1 98.44 637 GLU A CA 1
ATOM 5007 C C . GLU A 1 637 ? 3.674 -2.127 6.289 1 98.44 637 GLU A C 1
ATOM 5009 O O . GLU A 1 637 ? 3.41 -2.154 7.492 1 98.44 637 GLU A O 1
ATOM 5014 N N . ALA A 1 638 ? 4.008 -3.227 5.594 1 98.75 638 ALA A N 1
ATOM 5015 C CA . ALA A 1 638 ? 3.996 -4.531 6.25 1 98.75 638 ALA A CA 1
ATOM 5016 C C . ALA A 1 638 ? 5.059 -4.605 7.344 1 98.75 638 ALA A C 1
ATOM 5018 O O . ALA A 1 638 ? 4.816 -5.172 8.414 1 98.75 638 ALA A O 1
ATOM 5019 N N . VAL A 1 639 ? 6.246 -4.02 7.129 1 98.69 639 VAL A N 1
ATOM 5020 C CA . VAL A 1 639 ? 7.336 -4.09 8.094 1 98.69 639 VAL A CA 1
ATOM 5021 C C . VAL A 1 639 ? 6.973 -3.293 9.344 1 98.69 639 VAL A C 1
ATOM 5023 O O . VAL A 1 639 ? 7.188 -3.758 10.469 1 98.69 639 VAL A O 1
ATOM 5026 N N . LEU A 1 640 ? 6.418 -2.096 9.117 1 98.81 640 LEU A N 1
ATOM 5027 C CA . LEU A 1 640 ? 6.023 -1.312 10.281 1 98.81 640 LEU A CA 1
ATOM 5028 C C . LEU A 1 640 ? 4.91 -2.008 11.055 1 98.81 640 LEU A C 1
ATOM 5030 O O . LEU A 1 640 ? 4.902 -1.997 12.289 1 98.81 640 LEU A O 1
ATOM 5034 N N . GLY A 1 641 ? 3.906 -2.578 10.312 1 98.81 641 GLY A N 1
ATOM 5035 C CA . GLY A 1 641 ? 2.883 -3.365 10.977 1 98.81 641 GLY A CA 1
ATOM 5036 C C . GLY A 1 641 ? 3.447 -4.527 11.773 1 98.81 641 GLY A C 1
ATOM 5037 O O . GLY A 1 641 ? 3.018 -4.785 12.898 1 98.81 641 GLY A O 1
ATOM 5038 N N . PHE A 1 642 ? 4.414 -5.246 11.164 1 98.75 642 PHE A N 1
ATOM 5039 C CA . PHE A 1 642 ? 5.105 -6.355 11.812 1 98.75 642 PHE A CA 1
ATOM 5040 C C . PHE A 1 642 ? 5.762 -5.898 13.109 1 98.75 642 PHE A C 1
ATOM 5042 O O . PHE A 1 642 ? 5.617 -6.547 14.148 1 98.75 642 PHE A O 1
ATOM 5049 N N . GLU A 1 643 ? 6.445 -4.715 13.117 1 98.81 643 GLU A N 1
ATOM 5050 C CA . GLU A 1 643 ? 7.145 -4.191 14.289 1 98.81 643 GLU A CA 1
ATOM 5051 C C . GLU A 1 643 ? 6.156 -3.727 15.352 1 98.81 643 GLU A C 1
ATOM 5053 O O . GLU A 1 643 ? 6.43 -3.836 16.547 1 98.81 643 GLU A O 1
ATOM 5058 N N . TYR A 1 644 ? 5.051 -3.148 14.938 1 98.75 644 TYR A N 1
ATOM 5059 C CA . TYR A 1 644 ? 3.998 -2.824 15.891 1 98.75 644 TYR A CA 1
ATOM 5060 C C . TYR A 1 644 ? 3.523 -4.074 16.625 1 98.75 644 TYR A C 1
ATOM 5062 O O . TYR A 1 644 ? 3.326 -4.051 17.844 1 98.75 644 TYR A O 1
ATOM 5070 N N . GLY A 1 645 ? 3.34 -5.215 15.852 1 98.69 645 GLY A N 1
ATOM 5071 C CA . GLY A 1 645 ? 2.963 -6.48 16.453 1 98.69 645 GLY A CA 1
ATOM 5072 C C . GLY A 1 645 ? 3.965 -6.973 17.484 1 98.69 645 GLY A C 1
ATOM 5073 O O . GLY A 1 645 ? 3.58 -7.438 18.562 1 98.69 645 GLY A O 1
ATOM 5074 N N . MET A 1 646 ? 5.238 -6.816 17.188 1 98.31 646 MET A N 1
ATOM 5075 C CA . MET A 1 646 ? 6.293 -7.184 18.125 1 98.31 646 MET A CA 1
ATOM 5076 C C . MET A 1 646 ? 6.234 -6.312 19.375 1 98.31 646 MET A C 1
ATOM 5078 O O . MET A 1 646 ? 6.34 -6.816 20.5 1 98.31 646 MET A O 1
ATOM 5082 N N . ALA A 1 647 ? 6 -5.047 19.188 1 98.38 647 ALA A N 1
ATOM 5083 C CA . ALA A 1 647 ? 6.066 -4.074 20.266 1 98.38 647 ALA A CA 1
ATOM 5084 C C . ALA A 1 647 ? 4.898 -4.25 21.234 1 98.38 647 ALA A C 1
ATOM 5086 O O . ALA A 1 647 ? 5.051 -4.047 22.438 1 98.38 647 ALA A O 1
ATOM 5087 N N . ILE A 1 648 ? 3.721 -4.574 20.719 1 97.69 648 ILE A N 1
ATOM 5088 C CA . ILE A 1 648 ? 2.555 -4.645 21.594 1 97.69 648 ILE A CA 1
ATOM 5089 C C . ILE A 1 648 ? 2.6 -5.938 22.422 1 97.69 648 ILE A C 1
ATOM 5091 O O . ILE A 1 648 ? 1.917 -6.055 23.438 1 97.69 648 ILE A O 1
ATOM 5095 N N . ASP A 1 649 ? 3.424 -6.914 21.969 1 96.56 649 ASP A N 1
ATOM 5096 C CA . ASP A 1 649 ? 3.473 -8.195 22.672 1 96.56 649 ASP A CA 1
ATOM 5097 C C . ASP A 1 649 ? 4.68 -8.266 23.609 1 96.56 649 ASP A C 1
ATOM 5099 O O . ASP A 1 649 ? 4.66 -8.984 24.609 1 96.56 649 ASP A O 1
ATOM 5103 N N . SER A 1 650 ? 5.723 -7.488 23.281 1 93.56 650 SER A N 1
ATOM 5104 C CA . SER A 1 650 ? 6.977 -7.605 24.016 1 93.56 650 SER A CA 1
ATOM 5105 C C . SER A 1 650 ? 7.41 -6.258 24.594 1 93.56 650 SER A C 1
ATOM 5107 O O . SER A 1 650 ? 8.359 -5.645 24.109 1 93.56 650 SER A O 1
ATOM 5109 N N . PRO A 1 651 ? 6.887 -5.895 25.781 1 94.75 651 PRO A N 1
ATOM 5110 C CA . PRO A 1 651 ? 7.227 -4.582 26.328 1 94.75 651 PRO A CA 1
ATOM 5111 C C . PRO A 1 651 ? 8.664 -4.516 26.859 1 94.75 651 PRO A C 1
ATOM 5113 O O . PRO A 1 651 ? 9.164 -3.43 27.141 1 94.75 651 PRO A O 1
ATOM 5116 N N . ASN A 1 652 ? 9.367 -5.629 26.922 1 95.56 652 ASN A N 1
ATOM 5117 C CA . ASN A 1 652 ? 10.742 -5.652 27.406 1 95.56 652 ASN A CA 1
ATOM 5118 C C . ASN A 1 652 ? 11.742 -5.719 26.25 1 95.56 652 ASN A C 1
ATOM 5120 O O . ASN A 1 652 ? 12.914 -6.016 26.453 1 95.56 652 ASN A O 1
ATOM 5124 N N . SER A 1 653 ? 11.289 -5.531 25.047 1 97.62 653 SER A N 1
ATOM 5125 C CA . SER A 1 653 ? 12.125 -5.391 23.859 1 97.62 653 SER A CA 1
ATOM 5126 C C . SER A 1 653 ? 12.07 -3.971 23.312 1 97.62 653 SER A C 1
ATOM 5128 O O . SER A 1 653 ? 10.984 -3.424 23.109 1 97.62 653 SER A O 1
ATOM 5130 N N . LEU A 1 654 ? 13.234 -3.396 23.172 1 98.62 654 LEU A N 1
ATOM 5131 C CA . LEU A 1 654 ? 13.273 -2.152 22.406 1 98.62 654 LEU A CA 1
ATOM 5132 C C . LEU A 1 654 ? 13.125 -2.424 20.922 1 98.62 654 LEU A C 1
ATOM 5134 O O . LEU A 1 654 ? 14.047 -2.93 20.281 1 98.62 654 LEU A O 1
ATOM 5138 N N . VAL A 1 655 ? 11.961 -2.164 20.359 1 98.69 655 VAL A N 1
ATOM 5139 C CA . VAL A 1 655 ? 11.672 -2.395 18.953 1 98.69 655 VAL A CA 1
ATOM 5140 C C . VAL A 1 655 ? 11.812 -1.086 18.172 1 98.69 655 VAL A C 1
ATOM 5142 O O . VAL A 1 655 ? 11.117 -0.108 18.453 1 98.69 655 VAL A O 1
ATOM 5145 N N . LEU A 1 656 ? 12.742 -1.031 17.219 1 98.75 656 LEU A N 1
ATOM 5146 C CA . LEU A 1 656 ? 13 0.144 16.391 1 98.75 656 LEU A CA 1
ATOM 5147 C C . LEU A 1 656 ? 12.758 -0.164 14.922 1 98.75 656 LEU A C 1
ATOM 5149 O O . LEU A 1 656 ? 13.148 -1.227 14.43 1 98.75 656 LEU A O 1
ATOM 5153 N N . TRP A 1 657 ? 12.055 0.665 14.258 1 98.62 657 TRP A N 1
ATOM 5154 C CA . TRP A 1 657 ? 11.977 0.656 12.805 1 98.62 657 TRP A CA 1
ATOM 5155 C C . TRP A 1 657 ? 12.633 1.897 12.211 1 98.62 657 TRP A C 1
ATOM 5157 O O . TRP A 1 657 ? 12.328 3.021 12.617 1 98.62 657 TRP A O 1
ATOM 5167 N N . GLU A 1 658 ? 13.57 1.766 11.352 1 98.25 658 GLU A N 1
ATOM 5168 C CA . GLU A 1 658 ? 14.242 2.867 10.68 1 98.25 658 GLU A CA 1
ATOM 5169 C C . GLU A 1 658 ? 13.875 2.918 9.195 1 98.25 658 GLU A C 1
ATOM 5171 O O . GLU A 1 658 ? 14.062 1.94 8.469 1 98.25 658 GLU A O 1
ATOM 5176 N N . ALA A 1 659 ? 13.266 4.07 8.773 1 97.69 659 ALA A N 1
ATOM 5177 C CA . ALA A 1 659 ? 13.055 4.27 7.344 1 97.69 659 ALA A CA 1
ATOM 5178 C C . ALA A 1 659 ? 14.367 4.566 6.629 1 97.69 659 ALA A C 1
ATOM 5180 O O . ALA A 1 659 ? 15.234 5.258 7.176 1 97.69 659 ALA A O 1
ATOM 5181 N N . GLN A 1 660 ? 14.469 4.094 5.453 1 95.88 660 GLN A N 1
ATOM 5182 C CA . GLN A 1 660 ? 15.664 4.434 4.684 1 95.88 660 GLN A CA 1
ATOM 5183 C C . GLN A 1 660 ? 15.805 5.945 4.527 1 95.88 660 GLN A C 1
ATOM 5185 O O . GLN A 1 660 ? 16.875 6.5 4.785 1 95.88 660 GLN A O 1
ATOM 5190 N N . PHE A 1 661 ? 14.742 6.578 4.051 1 95.94 661 PHE A N 1
ATOM 5191 C CA . PHE A 1 661 ? 14.547 8.023 4.109 1 95.94 661 PHE A CA 1
ATOM 5192 C C . PHE A 1 661 ? 13.25 8.367 4.82 1 95.94 661 PHE A C 1
ATOM 5194 O O . PHE A 1 661 ? 12.32 7.559 4.848 1 95.94 661 PHE A O 1
ATOM 5201 N N . GLY A 1 662 ? 13.227 9.516 5.406 1 96.62 662 GLY A N 1
ATOM 5202 C CA . GLY A 1 662 ? 12.156 9.859 6.328 1 96.62 662 GLY A CA 1
ATOM 5203 C C . GLY A 1 662 ? 10.789 9.836 5.68 1 96.62 662 GLY A C 1
ATOM 5204 O O . GLY A 1 662 ? 9.797 9.453 6.312 1 96.62 662 GLY A O 1
ATOM 5205 N N . ASP A 1 663 ? 10.641 10.211 4.434 1 96.25 663 ASP A N 1
ATOM 5206 C CA . ASP A 1 663 ? 9.344 10.352 3.77 1 96.25 663 ASP A CA 1
ATOM 5207 C C . ASP A 1 663 ? 8.781 8.992 3.369 1 96.25 663 ASP A C 1
ATOM 5209 O O . ASP A 1 663 ? 7.602 8.875 3.043 1 96.25 663 ASP A O 1
ATOM 5213 N N . PHE A 1 664 ? 9.523 7.883 3.471 1 96.75 664 PHE A N 1
ATOM 5214 C CA . PHE A 1 664 ? 9.047 6.574 3.051 1 96.75 664 PHE A CA 1
ATOM 5215 C C . PHE A 1 664 ? 7.977 6.051 4.008 1 96.75 664 PHE A C 1
ATOM 5217 O O . PHE A 1 664 ? 7.211 5.152 3.66 1 96.75 664 PHE A O 1
ATOM 5224 N N . PHE A 1 665 ? 7.832 6.641 5.176 1 97 665 PHE A N 1
ATOM 5225 C CA . PHE A 1 665 ? 6.75 6.25 6.074 1 97 665 PHE A CA 1
ATOM 5226 C C . PHE A 1 665 ? 5.395 6.445 5.406 1 97 665 PHE A C 1
ATOM 5228 O O . PHE A 1 665 ? 4.402 5.836 5.816 1 97 665 PHE A O 1
ATOM 5235 N N . ASN A 1 666 ? 5.324 7.32 4.301 1 95.31 666 ASN A N 1
ATOM 5236 C CA . ASN A 1 666 ? 4.09 7.547 3.562 1 95.31 666 ASN A CA 1
ATOM 5237 C C . ASN A 1 666 ? 3.436 6.234 3.141 1 95.31 666 ASN A C 1
ATOM 5239 O O . ASN A 1 666 ? 2.211 6.145 3.055 1 95.31 666 ASN A O 1
ATOM 5243 N N . GLY A 1 667 ? 4.25 5.301 2.926 1 96.81 667 GLY A N 1
ATOM 5244 C CA . GLY A 1 667 ? 3.75 4.004 2.498 1 96.81 667 GLY A CA 1
ATOM 5245 C C . GLY A 1 667 ? 3.113 3.209 3.623 1 96.81 667 GLY A C 1
ATOM 5246 O O . GLY A 1 667 ? 2.406 2.23 3.375 1 96.81 667 GLY A O 1
ATOM 5247 N N . ALA A 1 668 ? 3.242 3.666 4.883 1 98.25 668 ALA A N 1
ATOM 5248 C CA . ALA A 1 668 ? 2.732 2.947 6.047 1 98.25 668 ALA A CA 1
ATOM 5249 C C . ALA A 1 668 ? 1.738 3.803 6.828 1 98.25 668 ALA A C 1
ATOM 5251 O O . ALA A 1 668 ? 1.527 3.584 8.023 1 98.25 668 ALA A O 1
ATOM 5252 N N . GLN A 1 669 ? 1.114 4.75 6.188 1 97.88 669 GLN A N 1
ATOM 5253 C CA . GLN A 1 669 ? 0.254 5.719 6.859 1 97.88 669 GLN A CA 1
ATOM 5254 C C . GLN A 1 669 ? -0.921 5.023 7.547 1 97.88 669 GLN A C 1
ATOM 5256 O O . GLN A 1 669 ? -1.382 5.473 8.602 1 97.88 669 GLN A O 1
ATOM 5261 N N . ILE A 1 670 ? -1.444 3.928 7.016 1 98.06 670 ILE A N 1
ATOM 5262 C CA . ILE A 1 670 ? -2.551 3.197 7.625 1 98.06 670 ILE A CA 1
ATOM 5263 C C . ILE A 1 670 ? -2.129 2.668 8.992 1 98.06 670 ILE A C 1
ATOM 5265 O O . ILE A 1 670 ? -2.861 2.814 9.977 1 98.06 670 ILE A O 1
ATOM 5269 N N . ILE A 1 671 ? -0.937 2.061 9.07 1 98.56 671 ILE A N 1
ATOM 5270 C CA . ILE A 1 671 ? -0.438 1.508 10.328 1 98.56 671 ILE A CA 1
ATOM 5271 C C . ILE A 1 671 ? -0.267 2.627 11.352 1 98.56 671 ILE A C 1
ATOM 5273 O O . ILE A 1 671 ? -0.611 2.461 12.523 1 98.56 671 ILE A O 1
ATOM 5277 N N . ILE A 1 672 ? 0.195 3.76 10.914 1 98.38 672 ILE A N 1
ATOM 5278 C CA . ILE A 1 672 ? 0.455 4.887 11.797 1 98.38 672 ILE A CA 1
ATOM 5279 C C . ILE A 1 672 ? -0.866 5.449 12.32 1 98.38 672 ILE A C 1
ATOM 5281 O O . ILE A 1 672 ? -1.041 5.617 13.531 1 98.38 672 ILE A O 1
ATOM 5285 N N . ASP A 1 673 ? -1.842 5.625 11.477 1 97.12 673 ASP A N 1
ATOM 5286 C CA . ASP A 1 673 ? -3.1 6.273 11.844 1 97.12 673 ASP A CA 1
ATOM 5287 C C . ASP A 1 673 ? -3.957 5.363 12.711 1 97.12 673 ASP A C 1
ATOM 5289 O O . ASP A 1 673 ? -4.59 5.82 13.664 1 97.12 673 ASP A O 1
ATOM 5293 N N . THR A 1 674 ? -3.945 4.066 12.359 1 96.81 674 THR A N 1
ATOM 5294 C CA . THR A 1 674 ? -5.012 3.248 12.922 1 96.81 674 THR A CA 1
ATOM 5295 C C . THR A 1 674 ? -4.477 2.359 14.039 1 96.81 674 THR A C 1
ATOM 5297 O O . THR A 1 674 ? -5.25 1.812 14.828 1 96.81 674 THR A O 1
ATOM 5300 N N . PHE A 1 675 ? -3.121 2.189 14.148 1 98 675 PHE A N 1
ATOM 5301 C CA . PHE A 1 675 ? -2.549 1.352 15.195 1 98 675 PHE A CA 1
ATOM 5302 C C . PHE A 1 675 ? -1.641 2.17 16.109 1 98 675 PHE A C 1
ATOM 5304 O O . PHE A 1 675 ? -1.925 2.328 17.297 1 98 675 PHE A O 1
ATOM 5311 N N . LEU A 1 676 ? -0.702 2.803 15.555 1 97.94 676 LEU A N 1
ATOM 5312 C CA . LEU A 1 676 ? 0.392 3.402 16.312 1 97.94 676 LEU A CA 1
ATOM 5313 C C . LEU A 1 676 ? -0.1 4.59 17.141 1 97.94 676 LEU A C 1
ATOM 5315 O O . LEU A 1 676 ? 0.155 4.672 18.344 1 97.94 676 LEU A O 1
ATOM 5319 N N . VAL A 1 677 ? -0.801 5.492 16.516 1 96.56 677 VAL A N 1
ATOM 5320 C CA . VAL A 1 677 ? -1.131 6.758 17.172 1 96.56 677 VAL A CA 1
ATOM 5321 C C . VAL A 1 677 ? -2.43 6.609 17.953 1 96.56 677 VAL A C 1
ATOM 5323 O O . VAL A 1 677 ? -2.656 7.324 18.938 1 96.56 677 VAL A O 1
ATOM 5326 N N . SER A 1 678 ? -3.283 5.645 17.562 1 96.56 678 SER A N 1
ATOM 5327 C CA . SER A 1 678 ? -4.617 5.621 18.156 1 96.56 678 SER A CA 1
ATOM 5328 C C . SER A 1 678 ? -4.84 4.352 18.969 1 96.56 678 SER A C 1
ATOM 5330 O O . SER A 1 678 ? -5.789 4.27 19.75 1 96.56 678 SER A O 1
ATOM 5332 N N . GLY A 1 679 ? -3.941 3.322 18.891 1 96.62 679 GLY A N 1
ATOM 5333 C CA . GLY A 1 679 ? -4.16 2.018 19.5 1 96.62 679 GLY A CA 1
ATOM 5334 C C . GLY A 1 679 ? -4.367 2.082 21 1 96.62 679 GLY A C 1
ATOM 5335 O O . GLY A 1 679 ? -5.215 1.376 21.547 1 96.62 679 GLY A O 1
ATOM 5336 N N . GLU A 1 680 ? -3.604 2.924 21.688 1 96.5 680 GLU A N 1
ATOM 5337 C CA . GLU A 1 680 ? -3.709 3.02 23.141 1 96.5 680 GLU A CA 1
ATOM 5338 C C . GLU A 1 680 ? -5.059 3.598 23.547 1 96.5 680 GLU A C 1
ATOM 5340 O O . GLU A 1 680 ? -5.734 3.045 24.422 1 96.5 680 GLU A O 1
ATOM 5345 N N . THR A 1 681 ? -5.512 4.676 22.906 1 95.5 681 THR A N 1
ATOM 5346 C CA . THR A 1 681 ? -6.746 5.332 23.328 1 95.5 681 THR A CA 1
ATOM 5347 C C . THR A 1 681 ? -7.965 4.574 22.812 1 95.5 681 THR A C 1
ATOM 5349 O O . THR A 1 681 ? -9.031 4.621 23.422 1 95.5 681 THR A O 1
ATOM 5352 N N . LYS A 1 682 ? -7.836 3.848 21.734 1 95.56 682 LYS A N 1
ATOM 5353 C CA . LYS A 1 682 ? -8.953 3.076 21.203 1 95.56 682 LYS A CA 1
ATOM 5354 C C . LYS A 1 682 ? -9.125 1.761 21.953 1 95.56 682 LYS A C 1
ATOM 5356 O O . LYS A 1 682 ? -10.242 1.379 22.297 1 95.56 682 LYS A O 1
ATOM 5361 N N . TRP A 1 683 ? -7.926 1.065 22.156 1 96.44 683 TRP A N 1
ATOM 5362 C CA . TRP A 1 683 ? -8 -0.351 22.5 1 96.44 683 TRP A CA 1
ATOM 5363 C C . TRP A 1 683 ? -7.242 -0.638 23.797 1 96.44 683 TRP A C 1
ATOM 5365 O O . TRP A 1 683 ? -7.168 -1.788 24.234 1 96.44 683 TRP A O 1
ATOM 5375 N N . MET A 1 684 ? -6.621 0.402 24.438 1 95.94 684 MET A N 1
ATOM 5376 C CA . MET A 1 684 ? -5.758 0.229 25.609 1 95.94 684 MET A CA 1
ATOM 5377 C C . MET A 1 684 ? -4.566 -0.664 25.281 1 95.94 684 MET A C 1
ATOM 5379 O O . MET A 1 684 ? -4.121 -1.449 26.109 1 95.94 684 MET A O 1
ATOM 5383 N N . VAL A 1 685 ? -4.137 -0.588 24.016 1 96.44 685 VAL A N 1
ATOM 5384 C CA . VAL A 1 685 ? -2.945 -1.317 23.578 1 96.44 685 VAL A CA 1
ATOM 5385 C C . VAL A 1 685 ? -1.751 -0.368 23.531 1 96.44 685 VAL A C 1
ATOM 5387 O O . VAL A 1 685 ? -1.611 0.407 22.578 1 96.44 685 VAL A O 1
ATOM 5390 N N . CYS A 1 686 ? -0.882 -0.412 24.5 1 96 686 CYS A N 1
ATOM 5391 C CA . CYS A 1 686 ? 0.312 0.422 24.578 1 96 686 CYS A CA 1
ATOM 5392 C C . CYS A 1 686 ? 1.464 -0.199 23.797 1 96 686 CYS A C 1
ATOM 5394 O O . CYS A 1 686 ? 1.454 -1.399 23.516 1 96 686 CYS A O 1
ATOM 5396 N N . ASN A 1 687 ? 2.342 0.594 23.359 1 95.38 687 ASN A N 1
ATOM 5397 C CA . ASN A 1 687 ? 3.541 0.09 22.703 1 95.38 687 ASN A CA 1
ATOM 5398 C C . ASN A 1 687 ? 4.715 1.055 22.859 1 95.38 687 ASN A C 1
ATOM 5400 O O . ASN A 1 687 ? 4.516 2.242 23.125 1 95.38 687 ASN A O 1
ATOM 5404 N N . GLY A 1 688 ? 5.918 0.542 22.766 1 97.75 688 GLY A N 1
ATOM 5405 C CA . GLY A 1 688 ? 7.129 1.343 22.859 1 97.75 688 GLY A CA 1
ATOM 5406 C C . GLY A 1 688 ? 7.891 1.426 21.547 1 97.75 688 GLY A C 1
ATOM 5407 O O . GLY A 1 688 ? 9.117 1.564 21.547 1 97.75 688 GLY A O 1
ATOM 5408 N N . LEU A 1 689 ? 7.18 1.279 20.375 1 98.62 689 LEU A N 1
ATOM 5409 C CA . LEU A 1 689 ? 7.82 1.27 19.062 1 98.62 689 LEU A CA 1
ATOM 5410 C C . LEU A 1 689 ? 8.531 2.594 18.797 1 98.62 689 LEU A C 1
ATOM 5412 O O . LEU A 1 689 ? 7.977 3.664 19.047 1 98.62 689 LEU A O 1
ATOM 5416 N N . VAL A 1 690 ? 9.805 2.555 18.375 1 98.81 690 VAL A N 1
ATOM 5417 C CA . VAL A 1 690 ? 10.586 3.73 18 1 98.81 690 VAL A CA 1
ATOM 5418 C C . VAL A 1 690 ? 10.711 3.82 16.484 1 98.81 690 VAL A C 1
ATOM 5420 O O . VAL A 1 690 ? 11.133 2.863 15.828 1 98.81 690 VAL A O 1
ATOM 5423 N N . MET A 1 691 ? 10.312 4.887 15.914 1 98.75 691 MET A N 1
ATOM 5424 C CA . MET A 1 691 ? 10.523 5.164 14.5 1 98.75 691 MET A CA 1
ATOM 5425 C C . MET A 1 691 ? 11.695 6.129 14.305 1 98.75 691 MET A C 1
ATOM 5427 O O . MET A 1 691 ? 11.703 7.219 14.875 1 98.75 691 MET A O 1
ATOM 5431 N N . LEU A 1 692 ? 12.68 5.723 13.617 1 98.75 692 LEU A N 1
ATOM 5432 C CA . LEU A 1 692 ? 13.781 6.582 13.203 1 98.75 692 LEU A CA 1
ATOM 5433 C C . LEU A 1 692 ? 13.586 7.074 11.773 1 98.75 692 LEU A C 1
ATOM 5435 O O . LEU A 1 692 ? 13.648 6.285 10.828 1 98.75 692 LEU A O 1
ATOM 5439 N N . LEU A 1 693 ? 13.391 8.391 11.57 1 98.44 693 LEU A N 1
ATOM 5440 C CA . LEU A 1 693 ? 13.07 8.945 10.258 1 98.44 693 LEU A CA 1
ATOM 5441 C C . LEU A 1 693 ? 14.102 9.992 9.844 1 98.44 693 LEU A C 1
ATOM 5443 O O . LEU A 1 693 ? 14.055 11.125 10.328 1 98.44 693 LEU A O 1
ATOM 5447 N N . PRO A 1 694 ? 14.969 9.688 8.938 1 97.44 694 PRO A N 1
ATOM 5448 C CA . PRO A 1 694 ? 15.992 10.641 8.5 1 97.44 694 PRO A CA 1
ATOM 5449 C C . PRO A 1 694 ? 15.398 11.93 7.941 1 97.44 694 PRO A C 1
ATOM 5451 O O . PRO A 1 694 ? 14.422 11.891 7.184 1 97.44 694 PRO A O 1
ATOM 5454 N N . HIS A 1 695 ? 15.977 13.039 8.289 1 97.31 695 HIS A N 1
ATOM 5455 C CA . HIS A 1 695 ? 15.484 14.375 7.973 1 97.31 695 HIS A CA 1
ATOM 5456 C C . HIS A 1 695 ? 16.625 15.367 7.836 1 97.31 695 HIS A C 1
ATOM 5458 O O . HIS A 1 695 ? 17.594 15.32 8.602 1 97.31 695 HIS A O 1
ATOM 5464 N N . GLY A 1 696 ? 16.594 16.188 6.758 1 95.19 696 GLY A N 1
ATOM 5465 C CA . GLY A 1 696 ? 17.578 17.25 6.617 1 95.19 696 GLY A CA 1
ATOM 5466 C C . GLY A 1 696 ? 17.562 17.906 5.25 1 95.19 696 GLY A C 1
ATOM 5467 O O . GLY A 1 696 ? 17.484 17.203 4.23 1 95.19 696 GLY A O 1
ATOM 5468 N N . TYR A 1 697 ? 17.5 19.234 5.168 1 95.62 697 TYR A N 1
ATOM 5469 C CA . TYR A 1 697 ? 17.578 19.984 3.92 1 95.62 697 TYR A CA 1
ATOM 5470 C C . TYR A 1 697 ? 19.031 20.25 3.547 1 95.62 697 TYR A C 1
ATOM 5472 O O . TYR A 1 697 ? 19.547 21.344 3.797 1 95.62 697 TYR A O 1
ATOM 5480 N N . ASP A 1 698 ? 19.609 19.281 2.9 1 92.44 698 ASP A N 1
ATOM 5481 C CA . ASP A 1 698 ? 21.047 19.328 2.635 1 92.44 698 ASP A CA 1
ATOM 5482 C C . ASP A 1 698 ? 21.312 19.641 1.164 1 92.44 698 ASP A C 1
ATOM 5484 O O . ASP A 1 698 ? 22.453 19.547 0.706 1 92.44 698 ASP A O 1
ATOM 5488 N N . GLY A 1 699 ? 20.266 19.891 0.444 1 90.25 699 GLY A N 1
ATOM 5489 C CA . GLY A 1 699 ? 20.438 20.359 -0.918 1 90.25 699 GLY A CA 1
ATOM 5490 C C . GLY A 1 699 ? 20.312 19.266 -1.955 1 90.25 699 GLY A C 1
ATOM 5491 O O . GLY A 1 699 ? 20.469 19.516 -3.152 1 90.25 699 GLY A O 1
ATOM 5492 N N . ALA A 1 700 ? 19.875 18.016 -1.621 1 84.19 700 ALA A N 1
ATOM 5493 C CA . ALA A 1 700 ? 19.797 16.906 -2.561 1 84.19 700 ALA A CA 1
ATOM 5494 C C . ALA A 1 700 ? 18.391 16.75 -3.104 1 84.19 700 ALA A C 1
ATOM 5496 O O . ALA A 1 700 ? 18.125 15.891 -3.953 1 84.19 700 ALA A O 1
ATOM 5497 N N . ALA A 1 701 ? 17.422 17.625 -2.684 1 73.81 701 ALA A N 1
ATOM 5498 C CA . ALA A 1 701 ? 16.047 17.641 -3.162 1 73.81 701 ALA A CA 1
ATOM 5499 C C . ALA A 1 701 ? 15.484 16.219 -3.279 1 73.81 701 ALA A C 1
ATOM 5501 O O . ALA A 1 701 ? 16.25 15.25 -3.27 1 73.81 701 ALA A O 1
ATOM 5502 N N . SER A 1 702 ? 14.117 16.094 -3.518 1 83.56 702 SER A N 1
ATOM 5503 C CA . SER A 1 702 ? 13.078 16.953 -2.951 1 83.56 702 SER A CA 1
ATOM 5504 C C . SER A 1 702 ? 12.383 16.281 -1.775 1 83.56 702 SER A C 1
ATOM 5506 O O . SER A 1 702 ? 12.469 16.75 -0.641 1 83.56 702 SER A O 1
ATOM 5508 N N . GLU A 1 703 ? 11.922 14.984 -1.917 1 90.19 703 GLU A N 1
ATOM 5509 C CA . GLU A 1 703 ? 11.078 14.359 -0.901 1 90.19 703 GLU A CA 1
ATOM 5510 C C . GLU A 1 703 ? 11.906 13.883 0.287 1 90.19 703 GLU A C 1
ATOM 5512 O O . GLU A 1 703 ? 11.445 13.93 1.431 1 90.19 703 GLU A O 1
ATOM 5517 N N . HIS A 1 704 ? 13.148 13.547 0.003 1 92.44 704 HIS A N 1
ATOM 5518 C CA . HIS A 1 704 ? 13.992 12.938 1.021 1 92.44 704 HIS A CA 1
ATOM 5519 C C . HIS A 1 704 ? 14.508 13.984 2.006 1 92.44 704 HIS A C 1
ATOM 5521 O O . HIS A 1 704 ? 15.133 13.641 3.014 1 92.44 704 HIS A O 1
ATOM 5527 N N . SER A 1 705 ? 14.188 15.219 1.771 1 95.94 705 SER A N 1
ATOM 5528 C CA . SER A 1 705 ? 14.664 16.281 2.654 1 95.94 705 SER A CA 1
ATOM 5529 C C . SER A 1 705 ? 13.891 16.297 3.973 1 95.94 705 SER A C 1
ATOM 5531 O O . SER A 1 705 ? 14.375 16.828 4.973 1 95.94 705 SER A O 1
ATOM 5533 N N . SER A 1 706 ? 12.734 15.664 3.945 1 96.75 706 SER A N 1
ATOM 5534 C CA . SER A 1 706 ? 11.883 15.828 5.121 1 96.75 706 SER A CA 1
ATOM 5535 C C . SER A 1 706 ? 11.195 14.523 5.496 1 96.75 706 SER A C 1
ATOM 5537 O O . SER A 1 706 ? 10.766 13.766 4.621 1 96.75 706 SER A O 1
ATOM 5539 N N . CYS A 1 707 ? 11.086 14.312 6.785 1 97.56 707 CYS A N 1
ATOM 5540 C CA . CYS A 1 707 ? 10.273 13.203 7.27 1 97.56 707 CYS A CA 1
ATOM 5541 C C . CYS A 1 707 ? 8.852 13.656 7.566 1 97.56 707 CYS A C 1
ATOM 5543 O O . CYS A 1 707 ? 8.078 12.922 8.195 1 97.56 707 CYS A O 1
ATOM 5545 N N . ARG A 1 708 ? 8.516 14.93 7.137 1 97.31 708 ARG A N 1
ATOM 5546 C CA . ARG A 1 708 ? 7.184 15.484 7.34 1 97.31 708 ARG A CA 1
ATOM 5547 C C . ARG A 1 708 ? 6.812 15.484 8.82 1 97.31 708 ARG A C 1
ATOM 5549 O O . ARG A 1 708 ? 5.738 15 9.195 1 97.31 708 ARG A O 1
ATOM 5556 N N . VAL A 1 709 ? 7.652 16.031 9.633 1 98.19 709 VAL A N 1
ATOM 5557 C CA . VAL A 1 709 ? 7.449 16.031 11.078 1 98.19 709 VAL A CA 1
ATOM 5558 C C . VAL A 1 709 ? 6.121 16.703 11.414 1 98.19 709 VAL A C 1
ATOM 5560 O O . VAL A 1 709 ? 5.449 16.312 12.375 1 98.19 709 VAL A O 1
ATOM 5563 N N . GLU A 1 710 ? 5.688 17.703 10.578 1 98.12 710 GLU A N 1
ATOM 5564 C CA . GLU A 1 710 ? 4.445 18.438 10.805 1 98.12 710 GLU A CA 1
ATOM 5565 C C . GLU A 1 710 ? 3.246 17.5 10.828 1 98.12 710 GLU A C 1
ATOM 5567 O O . GLU A 1 710 ? 2.279 17.734 11.555 1 98.12 710 GLU A O 1
ATOM 5572 N N . ARG A 1 711 ? 3.264 16.469 10.039 1 97.69 711 ARG A N 1
ATOM 5573 C CA . ARG A 1 711 ? 2.156 15.523 9.977 1 97.69 711 ARG A CA 1
ATOM 5574 C C . ARG A 1 711 ? 2.045 14.727 11.266 1 97.69 711 ARG A C 1
ATOM 5576 O O . ARG A 1 711 ? 0.941 14.477 11.758 1 97.69 711 ARG A O 1
ATOM 5583 N N . PHE A 1 712 ? 3.176 14.289 11.797 1 98.44 712 PHE A N 1
ATOM 5584 C CA . PHE A 1 712 ? 3.18 13.555 13.055 1 98.44 712 PHE A CA 1
ATOM 5585 C C . PHE A 1 712 ? 2.723 14.445 14.203 1 98.44 712 PHE A C 1
ATOM 5587 O O . PHE A 1 712 ? 1.969 14.008 15.078 1 98.44 712 PHE A O 1
ATOM 5594 N N . LEU A 1 713 ? 3.236 15.656 14.203 1 98.56 713 LEU A N 1
ATOM 5595 C CA . LEU A 1 713 ? 2.855 16.594 15.258 1 98.56 713 LEU A CA 1
ATOM 5596 C C . LEU A 1 713 ? 1.351 16.844 15.242 1 98.56 713 LEU A C 1
ATOM 5598 O O . LEU A 1 713 ? 0.727 16.953 16.297 1 98.56 713 LEU A O 1
ATOM 5602 N N . GLN A 1 714 ? 0.792 16.875 14.055 1 97.69 714 GLN A N 1
ATOM 5603 C CA . GLN A 1 714 ? -0.644 17.078 13.898 1 97.69 714 GLN A CA 1
ATOM 5604 C C . GLN A 1 714 ? -1.434 15.922 14.492 1 97.69 714 GLN A C 1
ATOM 5606 O O . GLN A 1 714 ? -2.543 16.109 15 1 97.69 714 GLN A O 1
ATOM 5611 N N . MET A 1 715 ? -0.878 14.75 14.594 1 97.56 715 MET A N 1
ATOM 5612 C CA . MET A 1 715 ? -1.575 13.547 15.023 1 97.56 715 MET A CA 1
ATOM 5613 C C . MET A 1 715 ? -1.437 13.344 16.531 1 97.56 715 MET A C 1
ATOM 5615 O O . MET A 1 715 ? -1.992 12.391 17.078 1 97.56 715 MET A O 1
ATOM 5619 N N . THR A 1 716 ? -0.717 14.219 17.219 1 98.31 716 THR A N 1
ATOM 5620 C CA . THR A 1 716 ? -0.571 14.094 18.672 1 98.31 716 THR A CA 1
ATOM 5621 C C . THR A 1 716 ? -1.764 14.719 19.391 1 98.31 716 THR A C 1
ATOM 5623 O O . THR A 1 716 ? -2.4 15.633 18.859 1 98.31 716 THR A O 1
ATOM 5626 N N . ASP A 1 717 ? -2.033 14.258 20.562 1 97.69 717 ASP A N 1
ATOM 5627 C CA . ASP A 1 717 ? -3.045 14.875 21.422 1 97.69 717 ASP A CA 1
ATOM 5628 C C . ASP A 1 717 ? -2.414 15.867 22.391 1 97.69 717 ASP A C 1
ATOM 5630 O O . ASP A 1 717 ? -2.939 16.094 23.484 1 97.69 717 ASP A O 1
ATOM 5634 N N . SER A 1 718 ? -1.193 16.359 21.984 1 98.06 718 SER A N 1
ATOM 5635 C CA . SER A 1 718 ? -0.593 17.469 22.719 1 98.06 718 SER A CA 1
ATOM 5636 C C . SER A 1 718 ? -1.558 18.641 22.828 1 98.06 718 SER A C 1
ATOM 5638 O O . SER A 1 718 ? -2.174 19.047 21.844 1 98.06 718 SER A O 1
ATOM 5640 N N . ARG A 1 719 ? -1.661 19.25 24.062 1 95.94 719 ARG A N 1
ATOM 5641 C CA . ARG A 1 719 ? -2.625 20.312 24.328 1 95.94 719 ARG A CA 1
ATOM 5642 C C . ARG A 1 719 ? -2.078 21.672 23.875 1 95.94 719 ARG A C 1
ATOM 5644 O O . ARG A 1 719 ? -0.901 21.969 24.094 1 95.94 719 ARG A O 1
ATOM 5651 N N . GLU A 1 720 ? -2.91 22.344 23.25 1 96.62 720 GLU A N 1
ATOM 5652 C CA . GLU A 1 720 ? -2.525 23.641 22.703 1 96.62 720 GLU A CA 1
ATOM 5653 C C . GLU A 1 720 ? -2.473 24.703 23.797 1 96.62 720 GLU A C 1
ATOM 5655 O O . GLU A 1 720 ? -1.687 25.656 23.703 1 96.62 720 GLU A O 1
ATOM 5660 N N . THR A 1 721 ? -3.244 24.594 24.938 1 96.88 721 THR A N 1
ATOM 5661 C CA . THR A 1 721 ? -3.455 25.703 25.844 1 96.88 721 THR A CA 1
ATOM 5662 C C . THR A 1 721 ? -3.076 25.312 27.281 1 96.88 721 THR A C 1
ATOM 5664 O O . THR A 1 721 ? -3.184 26.109 28.203 1 96.88 721 THR A O 1
ATOM 5667 N N . SER A 1 722 ? -2.695 24.062 27.516 1 96.62 722 SER A N 1
ATOM 5668 C CA . SER A 1 722 ? -2.252 23.594 28.812 1 96.62 722 SER A CA 1
ATOM 5669 C C . SER A 1 722 ? -1.069 22.641 28.688 1 96.62 722 SER A C 1
ATOM 5671 O O . SER A 1 722 ? -0.863 22.031 27.641 1 96.62 722 SER A O 1
ATOM 5673 N N . PRO A 1 723 ? -0.249 22.5 29.672 1 96.56 723 PRO A N 1
ATOM 5674 C CA . PRO A 1 723 ? 0.962 21.672 29.578 1 96.56 723 PRO A CA 1
ATOM 5675 C C . PRO A 1 723 ? 0.659 20.203 29.359 1 96.56 723 PRO A C 1
ATOM 5677 O O . PRO A 1 723 ? -0.312 19.672 29.906 1 96.56 723 PRO A O 1
ATOM 5680 N N . ASP A 1 724 ? 1.501 19.562 28.656 1 96.62 724 ASP A N 1
ATOM 5681 C CA . ASP A 1 724 ? 1.433 18.125 28.406 1 96.62 724 ASP A CA 1
ATOM 5682 C C . ASP A 1 724 ? 1.994 17.328 29.578 1 96.62 724 ASP A C 1
ATOM 5684 O O . ASP A 1 724 ? 2.689 17.891 30.438 1 96.62 724 ASP A O 1
ATOM 5688 N N . GLY A 1 725 ? 1.642 16.078 29.625 1 95.5 725 GLY A N 1
ATOM 5689 C CA . GLY A 1 725 ? 2.307 15.07 30.438 1 95.5 725 GLY A CA 1
ATOM 5690 C C . GLY A 1 725 ? 2.809 13.883 29.625 1 95.5 725 GLY A C 1
ATOM 5691 O O . GLY A 1 725 ? 2.848 13.938 28.391 1 95.5 725 GLY A O 1
ATOM 5692 N N . ASP A 1 726 ? 3.186 12.852 30.359 1 95.69 726 ASP A N 1
ATOM 5693 C CA . ASP A 1 726 ? 3.686 11.648 29.703 1 95.69 726 ASP A CA 1
ATOM 5694 C C . ASP A 1 726 ? 2.555 10.891 29.016 1 95.69 726 ASP A C 1
ATOM 5696 O O . ASP A 1 726 ? 2.803 9.938 28.266 1 95.69 726 ASP A O 1
ATOM 5700 N N . ALA A 1 727 ? 1.383 11.367 29.125 1 95.44 727 ALA A N 1
ATOM 5701 C CA . ALA A 1 727 ? 0.218 10.648 28.609 1 95.44 727 ALA A CA 1
ATOM 5702 C C . ALA A 1 727 ? -0.014 10.961 27.141 1 95.44 727 ALA A C 1
ATOM 5704 O O . ALA A 1 727 ? -0.911 10.391 26.516 1 95.44 727 ALA A O 1
ATOM 5705 N N . VAL A 1 728 ? 0.781 11.82 26.5 1 97.31 728 VAL A N 1
ATOM 5706 C CA . VAL A 1 728 ? 0.651 12.078 25.062 1 97.31 728 VAL A CA 1
ATOM 5707 C C . VAL A 1 728 ? 0.69 10.766 24.297 1 97.31 728 VAL A C 1
ATOM 5709 O O . VAL A 1 728 ? 1.349 9.812 24.719 1 97.31 728 VAL A O 1
ATOM 5712 N N . ASN A 1 729 ? -0.021 10.727 23.219 1 97.44 729 ASN A N 1
ATOM 5713 C CA . ASN A 1 729 ? -0.145 9.477 22.453 1 97.44 729 ASN A CA 1
ATOM 5714 C C . ASN A 1 729 ? 1.146 9.141 21.719 1 97.44 729 ASN A C 1
ATOM 5716 O O . ASN A 1 729 ? 1.398 7.977 21.406 1 97.44 729 ASN A O 1
ATOM 5720 N N . LEU A 1 730 ? 1.93 10.148 21.406 1 98 730 LEU A N 1
ATOM 5721 C CA . LEU A 1 730 ? 3.148 9.992 20.625 1 98 730 LEU A CA 1
ATOM 5722 C C . LEU A 1 730 ? 4.219 10.977 21.078 1 98 730 LEU A C 1
ATOM 5724 O O . LEU A 1 730 ? 3.943 12.164 21.266 1 98 730 LEU A O 1
ATOM 5728 N N . GLN A 1 731 ? 5.371 10.453 21.344 1 98.31 731 GLN A N 1
ATOM 5729 C CA . GLN A 1 731 ? 6.52 11.305 21.625 1 98.31 731 GLN A CA 1
ATOM 5730 C C . GLN A 1 731 ? 7.293 11.641 20.359 1 98.31 731 GLN A C 1
ATOM 5732 O O . GLN A 1 731 ? 7.52 10.773 19.516 1 98.31 731 GLN A O 1
ATOM 5737 N N . ILE A 1 732 ? 7.617 12.906 20.203 1 98.75 732 ILE A N 1
ATOM 5738 C CA . ILE A 1 732 ? 8.367 13.344 19.031 1 98.75 732 ILE A CA 1
ATOM 5739 C C . ILE A 1 732 ? 9.57 14.172 19.469 1 98.75 732 ILE A C 1
ATOM 5741 O O . ILE A 1 732 ? 9.422 15.195 20.125 1 98.75 732 ILE A O 1
ATOM 5745 N N . ILE A 1 733 ? 10.758 13.734 19.109 1 98.81 733 ILE A N 1
ATOM 5746 C CA . ILE A 1 733 ? 11.969 14.453 19.5 1 98.81 733 ILE A CA 1
ATOM 5747 C C . ILE A 1 733 ? 12.836 14.719 18.266 1 98.81 733 ILE A C 1
ATOM 5749 O O . ILE A 1 733 ? 12.742 14.008 17.266 1 98.81 733 ILE A O 1
ATOM 5753 N N . ASN A 1 734 ? 13.547 15.742 18.234 1 98.69 734 ASN A N 1
ATOM 5754 C CA . ASN A 1 734 ? 14.562 16.125 17.25 1 98.69 734 ASN A CA 1
ATOM 5755 C C . ASN A 1 734 ? 15.898 16.438 17.922 1 98.69 734 ASN A C 1
ATOM 5757 O O . ASN A 1 734 ? 16.312 17.594 17.969 1 98.69 734 ASN A O 1
ATOM 5761 N N . PRO A 1 735 ? 16.578 15.391 18.328 1 98.31 735 PRO A N 1
ATOM 5762 C CA . PRO A 1 735 ? 17.766 15.562 19.156 1 98.31 735 PRO A CA 1
ATOM 5763 C C . PRO A 1 735 ? 18.922 16.203 18.391 1 98.31 735 PRO A C 1
ATOM 5765 O O . PRO A 1 735 ? 19.109 15.938 17.203 1 98.31 735 PRO A O 1
ATOM 5768 N N . SER A 1 736 ? 19.719 16.984 19.109 1 98.25 736 SER A N 1
ATOM 5769 C CA . SER A 1 736 ? 20.797 17.719 18.469 1 98.25 736 SER A CA 1
ATOM 5770 C C . SER A 1 736 ? 22.156 17.188 18.906 1 98.25 736 SER A C 1
ATOM 5772 O O . SER A 1 736 ? 23.203 17.625 18.406 1 98.25 736 SER A O 1
ATOM 5774 N N . THR A 1 737 ? 22.234 16.219 19.859 1 98.38 737 THR A N 1
ATOM 5775 C CA . THR A 1 737 ? 23.5 15.648 20.281 1 98.38 737 THR A CA 1
ATOM 5776 C C . THR A 1 737 ? 23.391 14.133 20.422 1 98.38 737 THR A C 1
ATOM 5778 O O . THR A 1 737 ? 22.297 13.594 20.641 1 98.38 737 THR A O 1
ATOM 5781 N N . PRO A 1 738 ? 24.5 13.398 20.312 1 98.44 738 PRO A N 1
ATOM 5782 C CA . PRO A 1 738 ? 24.5 11.953 20.516 1 98.44 738 PRO A CA 1
ATOM 5783 C C . PRO A 1 738 ? 24 11.547 21.906 1 98.44 738 PRO A C 1
ATOM 5785 O O . PRO A 1 738 ? 23.297 10.539 22.031 1 98.44 738 PRO A O 1
ATOM 5788 N N . ALA A 1 739 ? 24.328 12.328 22.922 1 98.75 739 ALA A N 1
ATOM 5789 C CA . ALA A 1 739 ? 23.906 12 24.281 1 98.75 739 ALA A CA 1
ATOM 5790 C C . ALA A 1 739 ? 22.391 12.016 24.391 1 98.75 739 ALA A C 1
ATOM 5792 O O . ALA A 1 739 ? 21.797 11.172 25.078 1 98.75 739 ALA A O 1
ATOM 5793 N N . GLN A 1 740 ? 21.781 13.047 23.812 1 98.69 740 GLN A N 1
ATOM 5794 C CA . GLN A 1 740 ? 20.328 13.117 23.828 1 98.69 740 GLN A CA 1
ATOM 5795 C C . GLN A 1 740 ? 19.703 11.867 23.203 1 98.69 740 GLN A C 1
ATOM 5797 O O . GLN A 1 740 ? 18.703 11.352 23.703 1 98.69 740 GLN A O 1
ATOM 5802 N N . TYR A 1 741 ? 20.297 11.391 22.078 1 98.75 741 TYR A N 1
ATOM 5803 C CA . TYR A 1 741 ? 19.828 10.18 21.406 1 98.75 741 TYR A CA 1
ATOM 5804 C C . TYR A 1 741 ? 20 8.961 22.297 1 98.75 741 TYR A C 1
ATOM 5806 O O . TYR A 1 741 ? 19.078 8.141 22.438 1 98.75 741 TYR A O 1
ATOM 5814 N N . PHE A 1 742 ? 21.188 8.836 23.016 1 98.62 742 PHE A N 1
ATOM 5815 C CA . PHE A 1 742 ? 21.484 7.777 23.969 1 98.62 742 PHE A CA 1
ATOM 5816 C C . PHE A 1 742 ? 20.422 7.727 25.062 1 98.62 742 PHE A C 1
ATOM 5818 O O . PHE A 1 742 ? 19.828 6.676 25.312 1 98.62 742 PHE A O 1
ATOM 5825 N N . HIS A 1 743 ? 20.109 8.836 25.656 1 98.81 743 HIS A N 1
ATOM 5826 C CA . HIS A 1 743 ? 19.172 8.914 26.766 1 98.81 743 HIS A CA 1
ATOM 5827 C C . HIS A 1 743 ? 17.75 8.609 26.297 1 98.81 743 HIS A C 1
ATOM 5829 O O . HIS A 1 743 ? 16.969 7.992 27.031 1 98.81 743 HIS A O 1
ATOM 5835 N N . ALA A 1 744 ? 17.391 9.07 25.109 1 98.62 744 ALA A N 1
ATOM 5836 C CA . ALA A 1 744 ? 16.062 8.836 24.578 1 98.62 744 ALA A CA 1
ATOM 5837 C C . ALA A 1 744 ? 15.805 7.344 24.375 1 98.62 744 ALA A C 1
ATOM 5839 O O . ALA A 1 744 ? 14.719 6.844 24.688 1 98.62 744 ALA A O 1
ATOM 5840 N N . LEU A 1 745 ? 16.734 6.602 23.828 1 98.75 745 LEU A N 1
ATOM 5841 C CA . LEU A 1 745 ? 16.594 5.168 23.594 1 98.75 745 LEU A CA 1
ATOM 5842 C C . LEU A 1 745 ? 16.469 4.414 24.922 1 98.75 745 LEU A C 1
ATOM 5844 O O . LEU A 1 745 ? 15.625 3.523 25.062 1 98.75 745 LEU A O 1
ATOM 5848 N N . ARG A 1 746 ? 17.328 4.734 25.891 1 98.62 746 ARG A N 1
ATOM 5849 C CA . ARG A 1 746 ? 17.297 4.035 27.172 1 98.62 746 ARG A CA 1
ATOM 5850 C C . ARG A 1 746 ? 15.992 4.328 27.906 1 98.62 746 ARG A C 1
ATOM 5852 O O . ARG A 1 746 ? 15.406 3.432 28.516 1 98.62 746 ARG A O 1
ATOM 5859 N N . ARG A 1 747 ? 15.562 5.582 27.797 1 97.75 747 ARG A N 1
ATOM 5860 C CA . ARG A 1 747 ? 14.344 5.988 28.5 1 97.75 747 ARG A CA 1
ATOM 5861 C C . ARG A 1 747 ? 13.148 5.168 28.031 1 97.75 747 ARG A C 1
ATOM 5863 O O . ARG A 1 747 ? 12.25 4.871 28.812 1 97.75 747 ARG A O 1
ATOM 5870 N N . GLN A 1 748 ? 13.148 4.727 26.797 1 97.19 748 GLN A N 1
ATOM 5871 C CA . GLN A 1 748 ? 12.055 3.959 26.203 1 97.19 748 GLN A CA 1
ATOM 5872 C C . GLN A 1 748 ? 11.836 2.648 26.953 1 97.19 748 GLN A C 1
ATOM 5874 O O . GLN A 1 748 ? 10.727 2.113 26.969 1 97.19 748 GLN A O 1
ATOM 5879 N N . GLN A 1 749 ? 12.875 2.092 27.625 1 96.94 749 GLN A N 1
ATOM 5880 C CA . GLN A 1 749 ? 12.781 0.792 28.281 1 96.94 749 GLN A CA 1
ATOM 5881 C C . GLN A 1 749 ? 12.82 0.937 29.797 1 96.94 749 GLN A C 1
ATOM 5883 O O . GLN A 1 749 ? 12.281 0.096 30.516 1 96.94 749 GLN A O 1
ATOM 5888 N N . ILE A 1 750 ? 13.414 2.014 30.281 1 95.94 750 ILE A N 1
ATOM 5889 C CA . ILE A 1 750 ? 13.68 2.145 31.703 1 95.94 750 ILE A CA 1
ATOM 5890 C C . ILE A 1 750 ? 12.422 2.625 32.438 1 95.94 750 ILE A C 1
ATOM 5892 O O . ILE A 1 750 ? 12.195 2.279 33.594 1 95.94 750 ILE A O 1
ATOM 5896 N N . ARG A 1 751 ? 11.562 3.348 31.719 1 94.88 751 ARG A N 1
ATOM 5897 C CA . ARG A 1 751 ? 10.336 3.871 32.312 1 94.88 751 ARG A CA 1
ATOM 5898 C C . ARG A 1 751 ? 9.328 2.752 32.562 1 94.88 751 ARG A C 1
ATOM 5900 O O . ARG A 1 751 ? 9.43 1.676 31.969 1 94.88 751 ARG A O 1
ATOM 5907 N N . ASN A 1 752 ? 8.359 2.969 33.406 1 95.5 752 ASN A N 1
ATOM 5908 C CA . ASN A 1 752 ? 7.375 1.944 33.75 1 95.5 752 ASN A CA 1
ATOM 5909 C C . ASN A 1 752 ? 6.125 2.053 32.906 1 95.5 752 ASN A C 1
ATOM 5911 O O . ASN A 1 752 ? 5.035 1.66 33.312 1 95.5 752 ASN A O 1
ATOM 5915 N N . PHE A 1 753 ? 6.215 2.727 31.766 1 96.56 753 PHE A N 1
ATOM 5916 C CA . PHE A 1 753 ? 5.18 2.801 30.75 1 96.56 753 PHE A CA 1
ATOM 5917 C C . PHE A 1 753 ? 5.793 2.777 29.344 1 96.56 753 PHE A C 1
ATOM 5919 O O . PHE A 1 753 ? 7.012 2.859 29.203 1 96.56 753 PHE A O 1
ATOM 5926 N N . ARG A 1 754 ? 5.02 2.523 28.391 1 97.38 754 ARG A N 1
ATOM 5927 C CA . ARG A 1 754 ? 5.477 2.545 27.016 1 97.38 754 ARG A CA 1
ATOM 5928 C C . ARG A 1 754 ? 4.641 3.506 26.172 1 97.38 754 ARG A C 1
ATOM 5930 O O . ARG A 1 754 ? 3.412 3.5 26.25 1 97.38 754 ARG A O 1
ATOM 5937 N N . LYS A 1 755 ? 5.266 4.43 25.469 1 97.38 755 LYS A N 1
ATOM 5938 C CA . LYS A 1 755 ? 4.703 5.309 24.453 1 97.38 755 LYS A CA 1
ATOM 5939 C C . LYS A 1 755 ? 5.531 5.262 23.172 1 97.38 755 LYS A C 1
ATOM 5941 O O . LYS A 1 755 ? 6.762 5.195 23.219 1 97.38 755 LYS A O 1
ATOM 5946 N N . PRO A 1 756 ? 4.844 5.195 22.062 1 98.12 756 PRO A N 1
ATOM 5947 C CA . PRO A 1 756 ? 5.652 5.246 20.844 1 98.12 756 PRO A CA 1
ATOM 5948 C C . PRO A 1 756 ? 6.492 6.516 20.75 1 98.12 756 PRO A C 1
ATOM 5950 O O . PRO A 1 756 ? 6.098 7.562 21.266 1 98.12 756 PRO A O 1
ATOM 5953 N N . LEU A 1 757 ? 7.621 6.406 20.062 1 98.69 757 LEU A N 1
ATOM 5954 C CA . LEU A 1 757 ? 8.578 7.5 19.953 1 98.69 757 LEU A CA 1
ATOM 5955 C C . LEU A 1 757 ? 8.984 7.715 18.484 1 98.69 757 LEU A C 1
ATOM 5957 O O . LEU A 1 757 ? 9.367 6.77 17.797 1 98.69 757 LEU A O 1
ATOM 5961 N N . LEU A 1 758 ? 8.797 8.891 18 1 98.69 758 LEU A N 1
ATOM 5962 C CA . LEU A 1 758 ? 9.352 9.305 16.719 1 98.69 758 LEU A CA 1
ATOM 5963 C C . LEU A 1 758 ? 10.617 10.125 16.906 1 98.69 758 LEU A C 1
ATOM 5965 O O . LEU A 1 758 ? 10.609 11.141 17.609 1 98.69 758 LEU A O 1
ATOM 5969 N N . VAL A 1 759 ? 11.672 9.711 16.344 1 98.75 759 VAL A N 1
ATOM 5970 C CA . VAL A 1 759 ? 12.93 10.453 16.328 1 98.75 759 VAL A CA 1
ATOM 5971 C C . VAL A 1 759 ? 13.18 11.047 14.953 1 98.75 759 VAL A C 1
ATOM 5973 O O . VAL A 1 759 ? 13.266 10.312 13.961 1 98.75 759 VAL A O 1
ATOM 5976 N N . VAL A 1 760 ? 13.195 12.367 14.82 1 98.5 760 VAL A N 1
ATOM 5977 C CA . VAL A 1 760 ? 13.688 13.016 13.617 1 98.5 760 VAL A CA 1
ATOM 5978 C C . VAL A 1 760 ? 15.195 12.805 13.492 1 98.5 760 VAL A C 1
ATOM 5980 O O . VAL A 1 760 ? 15.984 13.625 13.977 1 98.5 760 VAL A O 1
ATOM 5983 N N . ALA A 1 761 ? 15.523 11.773 12.797 1 96 761 ALA A N 1
ATOM 5984 C CA . ALA A 1 761 ? 16.906 11.312 12.773 1 96 761 ALA A CA 1
ATOM 5985 C C . ALA A 1 761 ? 17.766 12.18 11.852 1 96 761 ALA A C 1
ATOM 5987 O O . ALA A 1 761 ? 17.297 12.602 10.781 1 96 761 ALA A O 1
ATOM 5988 N N . PRO A 1 762 ? 18.984 12.414 12.227 1 94.5 762 PRO A N 1
ATOM 5989 C CA . PRO A 1 762 ? 19.812 13.32 11.438 1 94.5 762 PRO A CA 1
ATOM 5990 C C . PRO A 1 762 ? 20.516 12.625 10.266 1 94.5 762 PRO A C 1
ATOM 5992 O O . PRO A 1 762 ? 20.562 11.391 10.227 1 94.5 762 PRO A O 1
ATOM 5995 N N . LYS A 1 763 ? 21.016 13.43 9.344 1 95 763 LYS A N 1
ATOM 5996 C CA . LYS A 1 763 ? 21.891 12.992 8.258 1 95 763 LYS A CA 1
ATOM 5997 C C . LYS A 1 763 ? 23.297 13.562 8.406 1 95 763 LYS A C 1
ATOM 5999 O O . LYS A 1 763 ? 24.188 12.891 8.898 1 95 763 LYS A O 1
ATOM 6004 N N . THR A 1 764 ? 23.391 14.883 8.352 1 94.62 764 THR A N 1
ATOM 6005 C CA . THR A 1 764 ? 24.688 15.555 8.391 1 94.62 764 THR A CA 1
ATOM 6006 C C . THR A 1 764 ? 25.312 15.445 9.781 1 94.62 764 THR A C 1
ATOM 6008 O O . THR A 1 764 ? 26.531 15.398 9.914 1 94.62 764 THR A O 1
ATOM 6011 N N . LEU A 1 765 ? 24.469 15.398 10.828 1 96.5 765 LEU A N 1
ATOM 6012 C CA . LEU A 1 765 ? 24.969 15.383 12.195 1 96.5 765 LEU A CA 1
ATOM 6013 C C . LEU A 1 765 ? 25.688 14.07 12.5 1 96.5 765 LEU A C 1
ATOM 6015 O O . LEU A 1 765 ? 26.438 13.977 13.469 1 96.5 765 LEU A O 1
ATOM 6019 N N . LEU A 1 766 ? 25.469 13.102 11.672 1 96.44 766 LEU A N 1
ATOM 6020 C CA . LEU A 1 766 ? 26.031 11.773 11.914 1 96.44 766 LEU A CA 1
ATOM 6021 C C . LEU A 1 766 ? 27.562 11.82 11.859 1 96.44 766 LEU A C 1
ATOM 6023 O O . LEU A 1 766 ? 28.234 11 12.477 1 96.44 766 LEU A O 1
ATOM 6027 N N . ARG A 1 767 ? 28.094 12.898 11.109 1 94 767 ARG A N 1
ATOM 6028 C CA . ARG A 1 767 ? 29.547 12.977 10.938 1 94 767 ARG A CA 1
ATOM 6029 C C . ARG A 1 767 ? 30.062 14.383 11.25 1 94 767 ARG A C 1
ATOM 6031 O O . ARG A 1 767 ? 31.219 14.688 11.008 1 94 767 ARG A O 1
ATOM 6038 N N . LEU A 1 768 ? 29.188 15.188 11.711 1 96.31 768 LEU A N 1
ATOM 6039 C CA . LEU A 1 768 ? 29.609 16.547 12.016 1 96.31 768 LEU A CA 1
ATOM 6040 C C . LEU A 1 768 ? 30.547 16.578 13.211 1 96.31 768 LEU A C 1
ATOM 6042 O O . LEU A 1 768 ? 30.203 16.094 14.297 1 96.31 768 LEU A O 1
ATOM 6046 N N . SER A 1 769 ? 31.75 17.125 13.031 1 95.56 769 SER A N 1
ATOM 6047 C CA . SER A 1 769 ? 32.781 17.109 14.062 1 95.56 769 SER A CA 1
ATOM 6048 C C . SER A 1 769 ? 32.344 17.859 15.312 1 95.56 769 SER A C 1
ATOM 6050 O O . SER A 1 769 ? 32.75 17.5 16.422 1 95.56 769 SER A O 1
ATOM 6052 N N . ASP A 1 770 ? 31.422 18.844 15.125 1 95.38 770 ASP A N 1
ATOM 6053 C CA . ASP A 1 770 ? 30.969 19.641 16.25 1 95.38 770 ASP A CA 1
ATOM 6054 C C . ASP A 1 770 ? 29.828 18.938 16.984 1 95.38 770 ASP A C 1
ATOM 6056 O O . ASP A 1 770 ? 29.484 19.297 18.109 1 95.38 770 ASP A O 1
ATOM 6060 N N . CYS A 1 771 ? 29.266 17.969 16.438 1 97.38 771 CYS A N 1
ATOM 6061 C CA . CYS A 1 771 ? 28.141 17.25 17.047 1 97.38 771 CYS A CA 1
ATOM 6062 C C . CYS A 1 771 ? 28.609 15.977 17.719 1 97.38 771 CYS A C 1
ATOM 6064 O O . CYS A 1 771 ? 28.391 14.875 17.219 1 97.38 771 CYS A O 1
ATOM 6066 N N . VAL A 1 772 ? 29.234 16.047 18.797 1 97.75 772 VAL A N 1
ATOM 6067 C CA . VAL A 1 772 ? 29.734 14.969 19.625 1 97.75 772 VAL A CA 1
ATOM 6068 C C . VAL A 1 772 ? 29.406 15.234 21.094 1 97.75 772 VAL A C 1
ATOM 6070 O O . VAL A 1 772 ? 28.984 16.344 21.453 1 97.75 772 VAL A O 1
ATOM 6073 N N . SER A 1 773 ? 29.453 14.273 21.922 1 98.38 773 SER A N 1
ATOM 6074 C CA . SER A 1 773 ? 29.188 14.422 23.344 1 98.38 773 SER A CA 1
ATOM 6075 C C . SER A 1 773 ? 30.344 13.859 24.172 1 98.38 773 SER A C 1
ATOM 6077 O O . SER A 1 773 ? 30.938 12.836 23.812 1 98.38 773 SER A O 1
ATOM 6079 N N . PRO A 1 774 ? 30.703 14.516 25.25 1 98 774 PRO A N 1
ATOM 6080 C CA . PRO A 1 774 ? 31.688 13.953 26.188 1 98 774 PRO A CA 1
ATOM 6081 C C . PRO A 1 774 ? 31.094 12.867 27.078 1 98 774 PRO A C 1
ATOM 6083 O O . PRO A 1 774 ? 29.875 12.812 27.266 1 98 774 PRO A O 1
ATOM 6086 N N . HIS A 1 775 ? 31.938 12.055 27.656 1 97.75 775 HIS A N 1
ATOM 6087 C CA . HIS A 1 775 ? 31.5 10.93 28.484 1 97.75 775 HIS A CA 1
ATOM 6088 C C . HIS A 1 775 ? 30.656 11.406 29.672 1 97.75 775 HIS A C 1
ATOM 6090 O O . HIS A 1 775 ? 29.797 10.68 30.141 1 97.75 775 HIS A O 1
ATOM 6096 N N . THR A 1 776 ? 30.828 12.625 30.094 1 97.88 776 THR A N 1
ATOM 6097 C CA . THR A 1 776 ? 30.109 13.164 31.25 1 97.88 776 THR A CA 1
ATOM 6098 C C . THR A 1 776 ? 28.625 13.32 30.938 1 97.88 776 THR A C 1
ATOM 6100 O O . THR A 1 776 ? 27.797 13.312 31.859 1 97.88 776 THR A O 1
ATOM 6103 N N . ASP A 1 777 ? 28.25 13.438 29.656 1 98.31 777 ASP A N 1
ATOM 6104 C CA . ASP A 1 777 ? 26.859 13.602 29.25 1 98.31 777 ASP A CA 1
ATOM 6105 C C . ASP A 1 777 ? 26.094 12.281 29.359 1 98.31 777 ASP A C 1
ATOM 6107 O O . ASP A 1 777 ? 24.875 12.266 29.266 1 98.31 777 ASP A O 1
ATOM 6111 N N . PHE A 1 778 ? 26.812 11.148 29.562 1 98.56 778 PHE A N 1
ATOM 6112 C CA . PHE A 1 778 ? 26.219 9.82 29.609 1 98.56 778 PHE A CA 1
ATOM 6113 C C . PHE A 1 778 ? 26.219 9.273 31.031 1 98.56 778 PHE A C 1
ATOM 6115 O O . PHE A 1 778 ? 25.656 8.211 31.281 1 98.56 778 PHE A O 1
ATOM 6122 N N . ALA A 1 779 ? 26.75 9.977 31.984 1 97.75 779 ALA A N 1
ATOM 6123 C CA . ALA A 1 779 ? 27.047 9.492 33.344 1 97.75 779 ALA A CA 1
ATOM 6124 C C . ALA A 1 779 ? 25.781 9.359 34.156 1 97.75 779 ALA A C 1
ATOM 6126 O O . ALA A 1 779 ? 24.75 9.945 33.844 1 97.75 779 ALA A O 1
ATOM 6127 N N . PRO A 1 780 ? 25.906 8.562 35.188 1 97.44 780 PRO A N 1
ATOM 6128 C CA . PRO A 1 780 ? 24.766 8.469 36.094 1 97.44 780 PRO A CA 1
ATOM 6129 C C . PRO A 1 780 ? 24.266 9.836 36.562 1 97.44 780 PRO A C 1
ATOM 6131 O O . PRO A 1 780 ? 25.078 10.711 36.875 1 97.44 780 PRO A O 1
ATOM 6134 N N . GLY A 1 781 ? 23 9.961 36.594 1 96.75 781 GLY A N 1
ATOM 6135 C CA . GLY A 1 781 ? 22.422 11.234 36.969 1 96.75 781 GLY A CA 1
ATOM 6136 C C . GLY A 1 781 ? 22.016 12.094 35.781 1 96.75 781 GLY A C 1
ATOM 6137 O O . GLY A 1 781 ? 21.219 13.023 35.938 1 96.75 781 GLY A O 1
ATOM 6138 N N . THR A 1 782 ? 22.516 11.742 34.625 1 98 782 THR A N 1
ATOM 6139 C CA . THR A 1 782 ? 22.125 12.461 33.406 1 98 782 THR A CA 1
ATOM 6140 C C . THR A 1 782 ? 20.891 11.82 32.781 1 98 782 THR A C 1
ATOM 6142 O O . THR A 1 782 ? 20.547 10.68 33.125 1 98 782 THR A O 1
ATOM 6145 N N . HIS A 1 783 ? 20.188 12.586 32.062 1 98.12 783 HIS A N 1
ATOM 6146 C CA . HIS A 1 783 ? 18.969 12.148 31.391 1 98.12 783 HIS A CA 1
ATOM 6147 C C . HIS A 1 783 ? 18.656 13.016 30.188 1 98.12 783 HIS A C 1
ATOM 6149 O O . HIS A 1 783 ? 19.359 13.984 29.906 1 98.12 783 HIS A O 1
ATOM 6155 N N . PHE A 1 784 ? 17.688 12.625 29.422 1 98.38 784 PHE A N 1
ATOM 6156 C CA . PHE A 1 784 ? 17.234 13.398 28.266 1 98.38 784 PHE A CA 1
ATOM 6157 C C . PHE A 1 784 ? 16.734 14.773 28.703 1 98.38 784 PHE A C 1
ATOM 6159 O O . PHE A 1 784 ? 15.938 14.875 29.641 1 98.38 784 PHE A O 1
ATOM 6166 N N . GLN A 1 785 ? 17.219 15.797 28.094 1 98.25 785 GLN A N 1
ATOM 6167 C CA . GLN A 1 785 ? 16.766 17.172 28.328 1 98.25 785 GLN A CA 1
ATOM 6168 C C . GLN A 1 785 ? 15.852 17.656 27.219 1 98.25 785 GLN A C 1
ATOM 6170 O O . GLN A 1 785 ? 16.266 17.75 26.062 1 98.25 785 GLN A O 1
ATOM 6175 N N . PRO A 1 786 ? 14.672 18.031 27.562 1 98.31 786 PRO A N 1
ATOM 6176 C CA . PRO A 1 786 ? 13.734 18.469 26.531 1 98.31 786 PRO A CA 1
ATOM 6177 C C . PRO A 1 786 ? 14.156 19.766 25.859 1 98.31 786 PRO A C 1
ATOM 6179 O O . PRO A 1 786 ? 13.742 20.047 24.734 1 98.31 786 PRO A O 1
ATOM 6182 N N . VAL A 1 787 ? 14.898 20.625 26.562 1 98.62 787 VAL A N 1
ATOM 6183 C CA . VAL A 1 787 ? 15.438 21.891 26.047 1 98.62 787 VAL A CA 1
ATOM 6184 C C . VAL A 1 787 ? 16.906 22.016 26.422 1 98.62 787 VAL A C 1
ATOM 6186 O O . VAL A 1 787 ? 17.312 21.672 27.531 1 98.62 787 VAL A O 1
ATOM 6189 N N . LEU A 1 788 ? 17.719 22.312 25.484 1 98.62 788 LEU A N 1
ATOM 6190 C CA . LEU A 1 788 ? 19.141 22.578 25.766 1 98.62 788 LEU A CA 1
ATOM 6191 C C . LEU A 1 788 ? 19.438 24.062 25.641 1 98.62 788 LEU A C 1
ATOM 6193 O O . LEU A 1 788 ? 19.047 24.703 24.656 1 98.62 788 LEU A O 1
ATOM 6197 N N . PRO A 1 789 ? 20.125 24.656 26.609 1 97.75 789 PRO A N 1
ATOM 6198 C CA . PRO A 1 789 ? 20.516 26.062 26.531 1 97.75 789 PRO A CA 1
ATOM 6199 C C . PRO A 1 789 ? 21.594 26.328 25.5 1 97.75 789 PRO A C 1
ATOM 6201 O O . PRO A 1 789 ? 22.188 25.391 24.953 1 97.75 789 PRO A O 1
ATOM 6204 N N . ASP A 1 790 ? 21.719 27.594 25.188 1 97.06 790 ASP A N 1
ATOM 6205 C CA . ASP A 1 790 ? 22.844 28 24.328 1 97.06 790 ASP A CA 1
ATOM 6206 C C . ASP A 1 790 ? 24.172 27.828 25.047 1 97.06 790 ASP A C 1
ATOM 6208 O O . ASP A 1 790 ? 24.391 28.422 26.109 1 97.06 790 ASP A O 1
ATOM 6212 N N . PRO A 1 791 ? 25.031 27.016 24.531 1 95 791 PRO A N 1
ATOM 6213 C CA . PRO A 1 791 ? 26.312 26.828 25.203 1 95 791 PRO A CA 1
ATOM 6214 C C . PRO A 1 791 ? 27.25 28.016 25.047 1 95 791 PRO A C 1
ATOM 6216 O O . PRO A 1 791 ? 28.281 28.094 25.719 1 95 791 PRO A O 1
ATOM 6219 N N . ALA A 1 792 ? 26.953 28.922 24.156 1 94 792 ALA A N 1
ATOM 6220 C CA . ALA A 1 792 ? 27.812 30.078 23.922 1 94 792 ALA A CA 1
ATOM 6221 C C . ALA A 1 792 ? 27.844 31 25.141 1 94 792 ALA A C 1
ATOM 6223 O O . ALA A 1 792 ? 26.828 31.172 25.812 1 94 792 ALA A O 1
ATOM 6224 N N . PRO A 1 793 ? 29.016 31.625 25.391 1 91.81 793 PRO A N 1
ATOM 6225 C CA . PRO A 1 793 ? 29.156 32.531 26.547 1 91.81 793 PRO A CA 1
ATOM 6226 C C . PRO A 1 793 ? 28.562 33.906 26.281 1 91.81 793 PRO A C 1
ATOM 6228 O O . PRO A 1 793 ? 29.297 34.875 26.172 1 91.81 793 PRO A O 1
ATOM 6231 N N . LEU A 1 794 ? 27.312 34 26.344 1 94.19 794 LEU A N 1
ATOM 6232 C CA . LEU A 1 794 ? 26.625 35.25 26.125 1 94.19 794 LEU A CA 1
ATOM 6233 C C . LEU A 1 794 ? 26.281 35.938 27.453 1 94.19 794 LEU A C 1
ATOM 6235 O O . LEU A 1 794 ? 26.078 35.25 28.469 1 94.19 794 LEU A O 1
ATOM 6239 N N . ASP A 1 795 ? 26.328 37.281 27.422 1 95.81 795 ASP A N 1
ATOM 6240 C CA . ASP A 1 795 ? 25.75 38.031 28.531 1 95.81 795 ASP A CA 1
ATOM 6241 C C . ASP A 1 795 ? 24.219 38.062 28.422 1 95.81 795 ASP A C 1
ATOM 6243 O O . ASP A 1 795 ? 23.672 38.719 27.531 1 95.81 795 ASP A O 1
ATOM 6247 N N . PRO A 1 796 ? 23.547 37.344 29.234 1 96.38 796 PRO A N 1
ATOM 6248 C CA . PRO A 1 796 ? 22.094 37.25 29.125 1 96.38 796 PRO A CA 1
ATOM 6249 C C . PRO A 1 796 ? 21.391 38.594 29.078 1 96.38 796 PRO A C 1
ATOM 6251 O O . PRO A 1 796 ? 20.344 38.75 28.453 1 96.38 796 PRO A O 1
ATOM 6254 N N . LYS A 1 797 ? 22 39.594 29.703 1 96 797 LYS A N 1
ATOM 6255 C CA . LYS A 1 797 ? 21.375 40.906 29.766 1 96 797 LYS A CA 1
ATOM 6256 C C . LYS A 1 797 ? 21.484 41.625 28.422 1 96 797 LYS A C 1
ATOM 6258 O O . LYS A 1 797 ? 20.75 42.594 28.172 1 96 797 LYS A O 1
ATOM 6263 N N . ARG A 1 798 ? 22.328 41.188 27.656 1 96.5 798 ARG A N 1
ATOM 6264 C CA . ARG A 1 798 ? 22.547 41.844 26.375 1 96.5 798 ARG A CA 1
ATOM 6265 C C . ARG A 1 798 ? 21.844 41.125 25.25 1 96.5 798 ARG A C 1
ATOM 6267 O O . ARG A 1 798 ? 21.812 41.594 24.109 1 96.5 798 ARG A O 1
ATOM 6274 N N . VAL A 1 799 ? 21.25 40.031 25.578 1 97.88 799 VAL A N 1
ATOM 6275 C CA . VAL A 1 799 ? 20.531 39.25 24.562 1 97.88 799 VAL A CA 1
ATOM 6276 C C . VAL A 1 799 ? 19.234 39.969 24.188 1 97.88 799 VAL A C 1
ATOM 6278 O O . VAL A 1 799 ? 18.375 40.156 25.047 1 97.88 799 VAL A O 1
ATOM 6281 N N . ARG A 1 800 ? 19.094 40.375 23 1 96.94 800 ARG A N 1
ATOM 6282 C CA . ARG A 1 800 ? 17.906 41.031 22.5 1 96.94 800 ARG A CA 1
ATOM 6283 C C . ARG A 1 800 ? 16.922 40.031 21.906 1 96.94 800 ARG A C 1
ATOM 6285 O O . ARG A 1 800 ? 15.703 40.25 21.953 1 96.94 800 ARG A O 1
ATOM 6292 N N . ARG A 1 801 ? 17.453 38.969 21.266 1 97.81 801 ARG A N 1
ATOM 6293 C CA . ARG A 1 801 ? 16.656 38 20.531 1 97.81 801 ARG A CA 1
ATOM 6294 C C . ARG A 1 801 ? 16.953 36.594 21 1 97.81 801 ARG A C 1
ATOM 6296 O O . ARG A 1 801 ? 18.125 36.188 21.094 1 97.81 801 ARG A O 1
ATOM 6303 N N . VAL A 1 802 ? 15.906 35.812 21.297 1 98.5 802 VAL A N 1
ATOM 6304 C CA . VAL A 1 802 ? 16.031 34.375 21.594 1 98.5 802 VAL A CA 1
ATOM 6305 C C . VAL A 1 802 ? 15.453 33.562 20.438 1 98.5 802 VAL A C 1
ATOM 6307 O O . VAL A 1 802 ? 14.273 33.688 20.109 1 98.5 802 VAL A O 1
ATOM 6310 N N . VAL A 1 803 ? 16.297 32.75 19.781 1 98.69 803 VAL A N 1
ATOM 6311 C CA . VAL A 1 803 ? 15.906 31.891 18.672 1 98.69 803 VAL A CA 1
ATOM 6312 C C . VAL A 1 803 ? 15.711 30.469 19.188 1 98.69 803 VAL A C 1
ATOM 6314 O O . VAL A 1 803 ? 16.625 29.875 19.781 1 98.69 803 VAL A O 1
ATOM 6317 N N . LEU A 1 804 ? 14.539 29.953 19.047 1 98.81 804 LEU A N 1
ATOM 6318 C CA . LEU A 1 804 ? 14.266 28.531 19.281 1 98.81 804 LEU A CA 1
ATOM 6319 C C . LEU A 1 804 ? 14.359 27.734 17.984 1 98.81 804 LEU A C 1
ATOM 6321 O O . LEU A 1 804 ? 13.836 28.156 16.953 1 98.81 804 LEU A O 1
ATOM 6325 N N . CYS A 1 805 ? 15.07 26.672 17.984 1 98.56 805 CYS A N 1
ATOM 6326 C CA . CYS A 1 805 ? 15.234 25.781 16.828 1 98.56 805 CYS A CA 1
ATOM 6327 C C . CYS A 1 805 ? 15.445 24.344 17.281 1 98.56 805 CYS A C 1
ATOM 6329 O O . CYS A 1 805 ? 15.453 24.062 18.484 1 98.56 805 CYS A O 1
ATOM 6331 N N . SER A 1 806 ? 15.484 23.406 16.391 1 98 806 SER A N 1
ATOM 6332 C CA . SER A 1 806 ? 15.656 21.984 16.703 1 98 806 SER A CA 1
ATOM 6333 C C . SER A 1 806 ? 16.641 21.328 15.75 1 98 806 SER A C 1
ATOM 6335 O O . SER A 1 806 ? 16.828 21.797 14.625 1 98 806 SER A O 1
ATOM 6337 N N . GLY A 1 807 ? 17.266 20.266 16.203 1 97.12 807 GLY A N 1
ATOM 6338 C CA . GLY A 1 807 ? 18.047 19.359 15.367 1 97.12 807 GLY A CA 1
ATOM 6339 C C . GLY A 1 807 ? 19.25 20.031 14.734 1 97.12 807 GLY A C 1
ATOM 6340 O O . GLY A 1 807 ? 19.938 20.844 15.367 1 97.12 807 GLY A O 1
ATOM 6341 N N . LYS A 1 808 ? 19.516 19.766 13.477 1 96.38 808 LYS A N 1
ATOM 6342 C CA . LYS A 1 808 ? 20.734 20.156 12.789 1 96.38 808 LYS A CA 1
ATOM 6343 C C . LYS A 1 808 ? 20.766 21.672 12.547 1 96.38 808 LYS A C 1
ATOM 6345 O O . LYS A 1 808 ? 21.844 22.25 12.406 1 96.38 808 LYS A O 1
ATOM 6350 N N . HIS A 1 809 ? 19.578 22.234 12.484 1 97.75 809 HIS A N 1
ATOM 6351 C CA . HIS A 1 809 ? 19.469 23.656 12.188 1 97.75 809 HIS A CA 1
ATOM 6352 C C . HIS A 1 809 ? 20.25 24.484 13.203 1 97.75 809 HIS A C 1
ATOM 6354 O O . HIS A 1 809 ? 20.766 25.547 12.867 1 97.75 809 HIS A O 1
ATOM 6360 N N . TYR A 1 810 ? 20.391 24.062 14.477 1 98 810 TYR A N 1
ATOM 6361 C CA . TYR A 1 810 ? 21.188 24.734 15.508 1 98 810 TYR A CA 1
ATOM 6362 C C . TYR A 1 810 ? 22.625 24.938 15.055 1 98 810 TYR A C 1
ATOM 6364 O O . TYR A 1 810 ? 23.172 26.031 15.188 1 98 810 TYR A O 1
ATOM 6372 N N . TYR A 1 811 ? 23.188 23.906 14.562 1 97.88 811 TYR A N 1
ATOM 6373 C CA . TYR A 1 811 ? 24.609 23.938 14.211 1 97.88 811 TYR A CA 1
ATOM 6374 C C . TYR A 1 811 ? 24.859 24.906 13.047 1 97.88 811 TYR A C 1
ATOM 6376 O O . TYR A 1 811 ? 25.891 25.562 13 1 97.88 811 TYR A O 1
ATOM 6384 N N . THR A 1 812 ? 23.922 24.891 12.109 1 96.75 812 THR A N 1
ATOM 6385 C CA . THR A 1 812 ? 24.031 25.844 11 1 96.75 812 THR A CA 1
ATOM 6386 C C . THR A 1 812 ? 23.969 27.281 11.508 1 96.75 812 THR A C 1
ATOM 6388 O O . THR A 1 812 ? 24.781 28.109 11.102 1 96.75 812 THR A O 1
ATOM 6391 N N . LEU A 1 813 ? 23.016 27.578 12.398 1 98.12 813 LEU A N 1
ATOM 6392 C CA . LEU A 1 813 ? 22.859 28.906 12.961 1 98.12 813 LEU A CA 1
ATOM 6393 C C . LEU A 1 813 ? 24.062 29.266 13.836 1 98.12 813 LEU A C 1
ATOM 6395 O O . LEU A 1 813 ? 24.547 30.406 13.781 1 98.12 813 LEU A O 1
ATOM 6399 N N . ALA A 1 814 ? 24.516 28.312 14.648 1 97.62 814 ALA A N 1
ATOM 6400 C CA . ALA A 1 814 ? 25.641 28.547 15.562 1 97.62 814 ALA A CA 1
ATOM 6401 C C . ALA A 1 814 ? 26.906 28.875 14.789 1 97.62 814 ALA A C 1
ATOM 6403 O O . ALA A 1 814 ? 27.672 29.766 15.18 1 97.62 814 ALA A O 1
ATOM 6404 N N . SER A 1 815 ? 27.172 28.141 13.734 1 96.5 815 SER A N 1
ATOM 6405 C CA . SER A 1 815 ? 28.344 28.375 12.898 1 96.5 815 SER A CA 1
ATOM 6406 C C . SER A 1 815 ? 28.328 29.766 12.281 1 96.5 815 SER A C 1
ATOM 6408 O O . SER A 1 815 ? 29.328 30.469 12.281 1 96.5 815 SER A O 1
ATOM 6410 N N . GLU A 1 816 ? 27.188 30.156 11.781 1 96.5 816 GLU A N 1
ATOM 6411 C CA . GLU A 1 816 ? 27.047 31.469 11.18 1 96.5 816 GLU A CA 1
ATOM 6412 C C . GLU A 1 816 ? 27.188 32.562 12.234 1 96.5 816 GLU A C 1
ATOM 6414 O O . GLU A 1 816 ? 27.812 33.594 11.977 1 96.5 816 GLU A O 1
ATOM 6419 N N . ARG A 1 817 ? 26.531 32.406 13.367 1 96.69 817 ARG A N 1
ATOM 6420 C CA . ARG A 1 817 ? 26.609 33.375 14.453 1 96.69 817 ARG A CA 1
ATOM 6421 C C . ARG A 1 817 ? 28.062 33.625 14.859 1 96.69 817 ARG A C 1
ATOM 6423 O O . ARG A 1 817 ? 28.469 34.75 15.102 1 96.69 817 ARG A O 1
ATOM 6430 N N . GLN A 1 818 ? 28.828 32.531 14.969 1 95.38 818 GLN A N 1
ATOM 6431 C CA . GLN A 1 818 ? 30.25 32.625 15.312 1 95.38 818 GLN A CA 1
ATOM 6432 C C . GLN A 1 818 ? 31.031 33.375 14.227 1 95.38 818 GLN A C 1
ATOM 6434 O O . GLN A 1 818 ? 31.844 34.25 14.516 1 95.38 818 GLN A O 1
ATOM 6439 N N . ALA A 1 819 ? 30.766 33 13.039 1 95.94 819 ALA A N 1
ATOM 6440 C CA . ALA A 1 819 ? 31.469 33.594 11.898 1 95.94 819 ALA A CA 1
ATOM 6441 C C . ALA A 1 819 ? 31.219 35.094 11.812 1 95.94 819 ALA A C 1
ATOM 6443 O O . ALA A 1 819 ? 32.125 35.844 11.438 1 95.94 819 ALA A O 1
ATOM 6444 N N . ARG A 1 820 ? 30.062 35.5 12.234 1 94.5 820 ARG A N 1
ATOM 6445 C CA . ARG A 1 820 ? 29.688 36.906 12.094 1 94.5 820 ARG A CA 1
ATOM 6446 C C . ARG A 1 820 ? 29.828 37.656 13.422 1 94.5 820 ARG A C 1
ATOM 6448 O O . ARG A 1 820 ? 29.562 38.844 13.508 1 94.5 820 ARG A O 1
ATOM 6455 N N . GLN A 1 821 ? 30.094 37.062 14.453 1 94.81 821 GLN A N 1
ATOM 6456 C CA . GLN A 1 821 ? 30.344 37.594 15.781 1 94.81 821 GLN A CA 1
ATOM 6457 C C . GLN A 1 821 ? 29.109 38.281 16.344 1 94.81 821 GLN A C 1
ATOM 6459 O O . GLN A 1 821 ? 29.172 39.438 16.812 1 94.81 821 GLN A O 1
ATOM 6464 N N . VAL A 1 822 ? 28.031 37.594 16.109 1 95.62 822 VAL A N 1
ATOM 6465 C CA . VAL A 1 822 ? 26.781 38.062 16.703 1 95.62 822 VAL A CA 1
ATOM 6466 C C . VAL A 1 822 ? 26.703 37.656 18.156 1 95.62 822 VAL A C 1
ATOM 6468 O O . VAL A 1 822 ? 26.781 36.469 18.484 1 95.62 822 VAL A O 1
ATOM 6471 N N . THR A 1 823 ? 26.484 38.625 19.125 1 95.56 823 THR A N 1
ATOM 6472 C CA . THR A 1 823 ? 26.562 38.281 20.531 1 95.56 823 THR A CA 1
ATOM 6473 C C . THR A 1 823 ? 25.25 38.625 21.25 1 95.56 823 THR A C 1
ATOM 6475 O O . THR A 1 823 ? 25.125 38.375 22.453 1 95.56 823 THR A O 1
ATOM 6478 N N . ASP A 1 824 ? 24.297 39.125 20.562 1 97.19 824 ASP A N 1
ATOM 6479 C CA . ASP A 1 824 ? 23.062 39.531 21.219 1 97.19 824 ASP A CA 1
ATOM 6480 C C . ASP A 1 824 ? 21.906 38.625 20.844 1 97.19 824 ASP A C 1
ATOM 6482 O O . ASP A 1 824 ? 20.734 38.969 20.984 1 97.19 824 ASP A O 1
ATOM 6486 N N . VAL A 1 825 ? 22.172 37.438 20.188 1 98.12 825 VAL A N 1
ATOM 6487 C CA . VAL A 1 825 ? 21.172 36.438 19.828 1 98.12 825 VAL A CA 1
ATOM 6488 C C . VAL A 1 825 ? 21.484 35.125 20.531 1 98.12 825 VAL A C 1
ATOM 6490 O O . VAL A 1 825 ? 22.562 34.562 20.344 1 98.12 825 VAL A O 1
ATOM 6493 N N . ALA A 1 826 ? 20.562 34.625 21.328 1 98.44 826 ALA A N 1
ATOM 6494 C CA . ALA A 1 826 ? 20.703 33.312 21.969 1 98.44 826 ALA A CA 1
ATOM 6495 C C . ALA A 1 826 ? 20.016 32.219 21.156 1 98.44 826 ALA A C 1
ATOM 6497 O O . ALA A 1 826 ? 18.922 32.438 20.625 1 98.44 826 ALA A O 1
ATOM 6498 N N . LEU A 1 827 ? 20.641 31.078 20.969 1 98.62 827 LEU A N 1
ATOM 6499 C CA . LEU A 1 827 ? 20.078 29.922 20.297 1 98.62 827 LEU A CA 1
ATOM 6500 C C . LEU A 1 827 ? 19.672 28.844 21.297 1 98.62 827 LEU A C 1
ATOM 6502 O O . LEU A 1 827 ? 20.531 28.266 21.969 1 98.62 827 LEU A O 1
ATOM 6506 N N . VAL A 1 828 ? 18.422 28.625 21.438 1 98.62 828 VAL A N 1
ATOM 6507 C CA . VAL A 1 828 ? 17.875 27.625 22.344 1 98.62 828 VAL A CA 1
ATOM 6508 C C . VAL A 1 828 ? 17.391 26.406 21.547 1 98.62 828 VAL A C 1
ATOM 6510 O O . VAL A 1 828 ? 16.625 26.547 20.594 1 98.62 828 VAL A O 1
ATOM 6513 N N . ARG A 1 829 ? 17.812 25.234 21.922 1 98.75 829 ARG A N 1
ATOM 6514 C CA . ARG A 1 829 ? 17.484 24.016 21.188 1 98.75 829 ARG A CA 1
ATOM 6515 C C . ARG A 1 829 ? 16.297 23.312 21.828 1 98.75 829 ARG A C 1
ATOM 6517 O O . ARG A 1 829 ? 16.375 22.859 22.984 1 98.75 829 ARG A O 1
ATOM 6524 N N . VAL A 1 830 ? 15.227 23.188 21.109 1 98.81 830 VAL A N 1
ATOM 6525 C CA . VAL A 1 830 ? 14.086 22.391 21.547 1 98.81 830 VAL A CA 1
ATOM 6526 C C . VAL A 1 830 ? 14.266 20.938 21.094 1 98.81 830 VAL A C 1
ATOM 6528 O O . VAL A 1 830 ? 14.055 20.609 19.938 1 98.81 830 VAL A O 1
ATOM 6531 N N . GLU A 1 831 ? 14.586 20.094 22.031 1 98.62 831 GLU A N 1
ATOM 6532 C CA . GLU A 1 831 ? 14.906 18.688 21.781 1 98.62 831 GLU A CA 1
ATOM 6533 C C . GLU A 1 831 ? 13.641 17.844 21.703 1 98.62 831 GLU A C 1
ATOM 6535 O O . GLU A 1 831 ? 13.562 16.906 20.906 1 98.62 831 GLU A O 1
ATOM 6540 N N . SER A 1 832 ? 12.695 18.094 22.531 1 98.62 832 SER A N 1
ATOM 6541 C CA . SER A 1 832 ? 11.375 17.469 22.516 1 98.62 832 SER A CA 1
ATOM 6542 C C . SER A 1 832 ? 10.328 18.406 21.922 1 98.62 832 SER A C 1
ATOM 6544 O O . SER A 1 832 ? 10.18 19.547 22.391 1 98.62 832 SER A O 1
ATOM 6546 N N . LEU A 1 833 ? 9.688 17.969 20.906 1 98.69 833 LEU A N 1
ATOM 6547 C CA . LEU A 1 833 ? 8.562 18.734 20.375 1 98.69 833 LEU A CA 1
ATOM 6548 C C . LEU A 1 833 ? 7.25 18.281 21 1 98.69 833 LEU A C 1
ATOM 6550 O O . LEU A 1 833 ? 6.336 19.078 21.188 1 98.69 833 LEU A O 1
ATOM 6554 N N . CYS A 1 834 ? 7.141 16.984 21.297 1 98.44 834 CYS A N 1
ATOM 6555 C CA . CYS A 1 834 ? 6.004 16.391 21.984 1 98.44 834 CYS A CA 1
ATOM 6556 C C . CYS A 1 834 ? 6.465 15.297 22.953 1 98.44 834 CYS A C 1
ATOM 6558 O O . CYS A 1 834 ? 7.098 14.328 22.547 1 98.44 834 CYS A O 1
ATOM 6560 N N . PRO A 1 835 ? 6.086 15.453 24.281 1 97.81 835 PRO A N 1
ATOM 6561 C CA . PRO A 1 835 ? 5.328 16.562 24.891 1 97.81 835 PRO A CA 1
ATOM 6562 C C . PRO A 1 835 ? 6.008 17.906 24.703 1 97.81 835 PRO A C 1
ATOM 6564 O O . PRO A 1 835 ? 7.238 18 24.703 1 97.81 835 PRO A O 1
ATOM 6567 N N . PHE A 1 836 ? 5.18 18.891 24.531 1 98.31 836 PHE A N 1
ATOM 6568 C CA . PHE A 1 836 ? 5.738 20.234 24.359 1 98.31 836 PHE A CA 1
ATOM 6569 C C . PHE A 1 836 ? 6.34 20.734 25.672 1 98.31 836 PHE A C 1
ATOM 6571 O O . PHE A 1 836 ? 5.652 20.781 26.703 1 98.31 836 PHE A O 1
ATOM 6578 N N . PRO A 1 837 ? 7.59 21.109 25.719 1 97.81 837 PRO A N 1
ATOM 6579 C CA . PRO A 1 837 ? 8.297 21.359 26.969 1 97.81 837 PRO A CA 1
ATOM 6580 C C . PRO A 1 837 ? 8.156 22.812 27.453 1 97.81 837 PRO A C 1
ATOM 6582 O O . PRO A 1 837 ? 9.164 23.5 27.641 1 97.81 837 PRO A O 1
ATOM 6585 N N . VAL A 1 838 ? 6.996 23.203 27.781 1 97 838 VAL A N 1
ATOM 6586 C CA . VAL A 1 838 ? 6.66 24.578 28.078 1 97 838 VAL A CA 1
ATOM 6587 C C . VAL A 1 838 ? 7.445 25.062 29.297 1 97 838 VAL A C 1
ATOM 6589 O O . VAL A 1 838 ? 8.008 26.156 29.297 1 97 838 VAL A O 1
ATOM 6592 N N . GLN A 1 839 ? 7.508 24.297 30.391 1 96.62 839 GLN A N 1
ATOM 6593 C CA . GLN A 1 839 ? 8.203 24.719 31.609 1 96.62 839 GLN A CA 1
ATOM 6594 C C . GLN A 1 839 ? 9.695 24.906 31.359 1 96.62 839 GLN A C 1
ATOM 6596 O O . GLN A 1 839 ? 10.289 25.891 31.797 1 96.62 839 GLN A O 1
ATOM 6601 N N . ALA A 1 840 ? 10.266 23.922 30.656 1 97.81 840 ALA A N 1
ATOM 6602 C CA . ALA A 1 840 ? 11.68 24.031 30.328 1 97.81 840 ALA A CA 1
ATOM 6603 C C . ALA A 1 840 ? 11.961 25.266 29.469 1 97.81 840 ALA A C 1
ATOM 6605 O O . ALA A 1 840 ? 13 25.906 29.625 1 97.81 840 ALA A O 1
ATOM 6606 N N . ILE A 1 841 ? 11.102 25.578 28.531 1 98.38 841 ILE A N 1
ATOM 6607 C CA . ILE A 1 841 ? 11.25 26.75 27.672 1 98.38 841 ILE A CA 1
ATOM 6608 C C . ILE A 1 841 ? 11.141 28.016 28.516 1 98.38 841 ILE A C 1
ATOM 6610 O O . ILE A 1 841 ? 11.961 28.938 28.375 1 98.38 841 ILE A O 1
ATOM 6614 N N . ARG A 1 842 ? 10.164 28.094 29.406 1 97.62 842 ARG A N 1
ATOM 6615 C CA . ARG A 1 842 ? 9.977 29.25 30.266 1 97.62 842 ARG A CA 1
ATOM 6616 C C . ARG A 1 842 ? 11.203 29.5 31.141 1 97.62 842 ARG A C 1
ATOM 6618 O O . ARG A 1 842 ? 11.656 30.625 31.297 1 97.62 842 ARG A O 1
ATOM 6625 N N . ASP A 1 843 ? 11.703 28.406 31.688 1 97.62 843 ASP A N 1
ATOM 6626 C CA . ASP A 1 843 ? 12.898 28.5 32.531 1 97.62 843 ASP A CA 1
ATOM 6627 C C . ASP A 1 843 ? 14.078 29.078 31.734 1 97.62 843 ASP A C 1
ATOM 6629 O O . ASP A 1 843 ? 14.836 29.891 32.25 1 97.62 843 ASP A O 1
ATOM 6633 N N . GLU A 1 844 ? 14.195 28.625 30.547 1 97.56 844 GLU A N 1
ATOM 6634 C CA . GLU A 1 844 ? 15.289 29.109 29.703 1 97.56 844 GLU A CA 1
ATOM 6635 C C . GLU A 1 844 ? 15.086 30.578 29.328 1 97.56 844 GLU A C 1
ATOM 6637 O O . GLU A 1 844 ? 16.031 31.359 29.359 1 97.56 844 GLU A O 1
ATOM 6642 N N . LEU A 1 845 ? 13.867 31 28.938 1 97.25 845 LEU A N 1
ATOM 6643 C CA . LEU A 1 845 ? 13.562 32.375 28.531 1 97.25 845 LEU A CA 1
ATOM 6644 C C . LEU A 1 845 ? 13.805 33.344 29.672 1 97.25 845 LEU A C 1
ATOM 6646 O O . LEU A 1 845 ? 14.18 34.5 29.453 1 97.25 845 LEU A O 1
ATOM 6650 N N . ALA A 1 846 ? 13.602 32.875 30.906 1 96.62 846 ALA A N 1
ATOM 6651 C CA . ALA A 1 846 ? 13.734 33.719 32.094 1 96.62 846 ALA A CA 1
ATOM 6652 C C . ALA A 1 846 ? 15.18 34.188 32.281 1 96.62 846 ALA A C 1
ATOM 6654 O O . ALA A 1 846 ? 15.43 35.188 32.906 1 96.62 846 ALA A O 1
ATOM 6655 N N . LYS A 1 847 ? 16.062 33.5 31.688 1 96.88 847 LYS A N 1
ATOM 6656 C CA . LYS A 1 847 ? 17.469 33.844 31.766 1 96.88 847 LYS A CA 1
ATOM 6657 C C . LYS A 1 847 ? 17.766 35.125 30.953 1 96.88 847 LYS A C 1
ATOM 6659 O O . LYS A 1 847 ? 18.781 35.781 31.172 1 96.88 847 LYS A O 1
ATOM 6664 N N . TYR A 1 848 ? 16.891 35.375 29.984 1 97.31 848 TYR A N 1
ATOM 6665 C CA . TYR A 1 848 ? 17.094 36.5 29.094 1 97.31 848 TYR A CA 1
ATOM 6666 C C . TYR A 1 848 ? 16.031 37.594 29.344 1 97.31 848 TYR A C 1
ATOM 6668 O O . TYR A 1 848 ? 15.227 37.875 28.469 1 97.31 848 TYR A O 1
ATOM 6676 N N . ALA A 1 849 ? 16.125 38.25 30.375 1 94.25 849 ALA A N 1
ATOM 6677 C CA . ALA A 1 849 ? 15.094 39.156 30.891 1 94.25 849 ALA A CA 1
ATOM 6678 C C . ALA A 1 849 ? 14.891 40.344 29.969 1 94.25 849 ALA A C 1
ATOM 6680 O O . ALA A 1 849 ? 13.789 40.906 29.891 1 94.25 849 ALA A O 1
ATOM 6681 N N . ASN A 1 850 ? 15.93 40.75 29.281 1 95.5 850 ASN A N 1
ATOM 6682 C CA . ASN A 1 850 ? 15.836 41.969 28.438 1 95.5 850 ASN A CA 1
ATOM 6683 C C . ASN A 1 850 ? 15.477 41.594 27 1 95.5 850 ASN A C 1
ATOM 6685 O O . ASN A 1 850 ? 15.281 42.5 26.172 1 95.5 850 ASN A O 1
ATOM 6689 N N . ALA A 1 851 ? 15.391 40.281 26.719 1 97 851 ALA A N 1
ATOM 6690 C CA . ALA A 1 851 ? 15.047 39.875 25.359 1 97 851 ALA A CA 1
ATOM 6691 C C . ALA A 1 851 ? 13.633 40.281 25 1 97 851 ALA A C 1
ATOM 6693 O O . ALA A 1 851 ? 12.703 40.125 25.797 1 97 851 ALA A O 1
ATOM 6694 N N . ARG A 1 852 ? 13.414 40.875 23.781 1 95.12 852 ARG A N 1
ATOM 6695 C CA . ARG A 1 852 ? 12.109 41.344 23.344 1 95.12 852 ARG A CA 1
ATOM 6696 C C . ARG A 1 852 ? 11.656 40.594 22.078 1 95.12 852 ARG A C 1
ATOM 6698 O O . ARG A 1 852 ? 10.477 40.656 21.719 1 95.12 852 ARG A O 1
ATOM 6705 N N . GLU A 1 853 ? 12.578 39.938 21.453 1 97.5 853 GLU A N 1
ATOM 6706 C CA . GLU A 1 853 ? 12.258 39.188 20.234 1 97.5 853 GLU A CA 1
ATOM 6707 C C . GLU A 1 853 ? 12.406 37.688 20.438 1 97.5 853 GLU A C 1
ATOM 6709 O O . GLU A 1 853 ? 13.453 37.219 20.875 1 97.5 853 GLU A O 1
ATOM 6714 N N . PHE A 1 854 ? 11.383 36.969 20.141 1 98.38 854 PHE A N 1
ATOM 6715 C CA . PHE A 1 854 ? 11.391 35.531 20.156 1 98.38 854 PHE A CA 1
ATOM 6716 C C . PHE A 1 854 ? 11.094 34.969 18.766 1 98.38 854 PHE A C 1
ATOM 6718 O O . PHE A 1 854 ? 10.141 35.375 18.109 1 98.38 854 PHE A O 1
ATOM 6725 N N . VAL A 1 855 ? 11.945 34.031 18.297 1 98.62 855 VAL A N 1
ATOM 6726 C CA . VAL A 1 855 ? 11.875 33.531 16.938 1 98.62 855 VAL A CA 1
ATOM 6727 C C . VAL A 1 855 ? 11.859 32 16.938 1 98.62 855 VAL A C 1
ATOM 6729 O O . VAL A 1 855 ? 12.594 31.375 17.703 1 98.62 855 VAL A O 1
ATOM 6732 N N . TRP A 1 856 ? 10.977 31.438 16.219 1 98.81 856 TRP A N 1
ATOM 6733 C CA . TRP A 1 856 ? 11.133 30.031 15.805 1 98.81 856 TRP A CA 1
ATOM 6734 C C . TRP A 1 856 ? 11.789 29.953 14.43 1 98.81 856 TRP A C 1
ATOM 6736 O O . TRP A 1 856 ? 11.266 30.484 13.453 1 98.81 856 TRP A O 1
ATOM 6746 N N . SER A 1 857 ? 12.93 29.344 14.359 1 98.81 857 SER A N 1
ATOM 6747 C CA . SER A 1 857 ? 13.648 29.203 13.102 1 98.81 857 SER A CA 1
ATOM 6748 C C . SER A 1 857 ? 13.695 27.734 12.664 1 98.81 857 SER A C 1
ATOM 6750 O O . SER A 1 857 ? 13.977 26.844 13.469 1 98.81 857 SER A O 1
ATOM 6752 N N . GLN A 1 858 ? 13.328 27.453 11.438 1 98.56 858 GLN A N 1
ATOM 6753 C CA . GLN A 1 858 ? 13.375 26.094 10.875 1 98.56 858 GLN A CA 1
ATOM 6754 C C . GLN A 1 858 ? 13.828 26.125 9.414 1 98.56 858 GLN A C 1
ATOM 6756 O O . GLN A 1 858 ? 13.664 27.141 8.734 1 98.56 858 GLN A O 1
ATOM 6761 N N . GLU A 1 859 ? 14.32 24.969 8.938 1 96.5 859 GLU A N 1
ATOM 6762 C CA . GLU A 1 859 ? 14.727 24.844 7.543 1 96.5 859 GLU A CA 1
ATOM 6763 C C . GLU A 1 859 ? 13.516 24.594 6.645 1 96.5 859 GLU A C 1
ATOM 6765 O O . GLU A 1 859 ? 13.539 24.938 5.457 1 96.5 859 GLU A O 1
ATOM 6770 N N . GLU A 1 860 ? 12.492 23.953 7.176 1 97.56 860 GLU A N 1
ATOM 6771 C CA . GLU A 1 860 ? 11.312 23.531 6.426 1 97.56 860 GLU A CA 1
ATOM 6772 C C . GLU A 1 860 ? 10.469 24.734 6.012 1 97.56 860 GLU A C 1
ATOM 6774 O O . GLU A 1 860 ? 10.609 25.812 6.574 1 97.56 860 GLU A O 1
ATOM 6779 N N . HIS A 1 861 ? 9.641 24.547 5.055 1 97.75 861 HIS A N 1
ATOM 6780 C CA . HIS A 1 861 ? 8.664 25.547 4.656 1 97.75 861 HIS A CA 1
ATOM 6781 C C . HIS A 1 861 ? 7.672 25.828 5.781 1 97.75 861 HIS A C 1
ATOM 6783 O O . HIS A 1 861 ? 7.477 24.984 6.668 1 97.75 861 HIS A O 1
ATOM 6789 N N . ARG A 1 862 ? 7.07 26.969 5.762 1 98.25 862 ARG A N 1
ATOM 6790 C CA . ARG A 1 862 ? 6.195 27.469 6.82 1 98.25 862 ARG A CA 1
ATOM 6791 C C . ARG A 1 862 ? 5.047 26.5 7.078 1 98.25 862 ARG A C 1
ATOM 6793 O O . ARG A 1 862 ? 4.609 26.344 8.219 1 98.25 862 ARG A O 1
ATOM 6800 N N . ASN A 1 863 ? 4.449 25.891 5.98 1 97.88 863 ASN A N 1
ATOM 6801 C CA . ASN A 1 863 ? 3.35 24.938 6.125 1 97.88 863 ASN A CA 1
ATOM 6802 C C . ASN A 1 863 ? 3.857 23.531 6.461 1 97.88 863 ASN A C 1
ATOM 6804 O O . ASN A 1 863 ? 3.076 22.594 6.531 1 97.88 863 ASN A O 1
ATOM 6808 N N . MET A 1 864 ? 5.148 23.422 6.641 1 97.69 864 MET A N 1
ATOM 6809 C CA . MET A 1 864 ? 5.809 22.172 7.016 1 97.69 864 MET A CA 1
ATOM 6810 C C . MET A 1 864 ? 6.645 22.359 8.281 1 97.69 864 MET A C 1
ATOM 6812 O O . MET A 1 864 ? 6.637 23.438 8.883 1 97.69 864 MET A O 1
ATOM 6816 N N . GLY A 1 865 ? 7.324 21.375 8.805 1 97.75 865 GLY A N 1
ATOM 6817 C CA . GLY A 1 865 ? 8.102 21.5 10.031 1 97.75 865 GLY A CA 1
ATOM 6818 C C . GLY A 1 865 ? 7.246 21.688 11.266 1 97.75 865 GLY A C 1
ATOM 6819 O O . GLY A 1 865 ? 6.105 21.234 11.312 1 97.75 865 GLY A O 1
ATOM 6820 N N . ALA A 1 866 ? 7.789 22.344 12.266 1 98.5 866 ALA A N 1
ATOM 6821 C CA . ALA A 1 866 ? 7.148 22.359 13.578 1 98.5 866 ALA A CA 1
ATOM 6822 C C . ALA A 1 866 ? 6.441 23.688 13.836 1 98.5 866 ALA A C 1
ATOM 6824 O O . ALA A 1 866 ? 5.773 23.844 14.859 1 98.5 866 ALA A O 1
ATOM 6825 N N . TRP A 1 867 ? 6.469 24.656 12.938 1 98.44 867 TRP A N 1
ATOM 6826 C CA . TRP A 1 867 ? 5.977 26 13.156 1 98.44 867 TRP A CA 1
ATOM 6827 C C . TRP A 1 867 ? 4.52 25.984 13.602 1 98.44 867 TRP A C 1
ATOM 6829 O O . TRP A 1 867 ? 4.168 26.578 14.625 1 98.44 867 TRP A O 1
ATOM 6839 N N . THR A 1 868 ? 3.674 25.219 12.844 1 97 868 THR A N 1
ATOM 6840 C CA . THR A 1 868 ? 2.236 25.266 13.102 1 97 868 THR A CA 1
ATOM 6841 C C . THR A 1 868 ? 1.907 24.609 14.438 1 97 868 THR A C 1
ATOM 6843 O O . THR A 1 868 ? 0.845 24.859 15.016 1 97 868 THR A O 1
ATOM 6846 N N . PHE A 1 869 ? 2.777 23.828 14.93 1 98.12 869 PHE A N 1
ATOM 6847 C CA . PHE A 1 869 ? 2.615 23.141 16.219 1 98.12 869 PHE A CA 1
ATOM 6848 C C . PHE A 1 869 ? 3.143 24.016 17.359 1 98.12 869 PHE A C 1
ATOM 6850 O O . PHE A 1 869 ? 2.494 24.141 18.391 1 98.12 869 PHE A O 1
ATOM 6857 N N . VAL A 1 870 ? 4.281 24.703 17.188 1 98.5 870 VAL A N 1
ATOM 6858 C CA . VAL A 1 870 ? 5.008 25.422 18.219 1 98.5 870 VAL A CA 1
ATOM 6859 C C . VAL A 1 870 ? 4.344 26.766 18.469 1 98.5 870 VAL A C 1
ATOM 6861 O O . VAL A 1 870 ? 4.188 27.188 19.625 1 98.5 870 VAL A O 1
ATOM 6864 N N . GLN A 1 871 ? 3.918 27.484 17.453 1 98.06 871 GLN A N 1
ATOM 6865 C CA . GLN A 1 871 ? 3.465 28.859 17.547 1 98.06 871 GLN A CA 1
ATOM 6866 C C . GLN A 1 871 ? 2.316 29 18.531 1 98.06 871 GLN A C 1
ATOM 6868 O O . GLN A 1 871 ? 2.41 29.766 19.5 1 98.06 871 GLN A O 1
ATOM 6873 N N . PRO A 1 872 ? 1.169 28.203 18.328 1 97.06 872 PRO A N 1
ATOM 6874 C CA . PRO A 1 872 ? 0.053 28.406 19.25 1 97.06 872 PRO A CA 1
ATOM 6875 C C . PRO A 1 872 ? 0.394 27.984 20.672 1 97.06 872 PRO A C 1
ATOM 6877 O O . PRO A 1 872 ? -0.046 28.625 21.641 1 97.06 872 PRO A O 1
ATOM 6880 N N . ARG A 1 873 ? 1.157 27 20.875 1 97.88 873 ARG A N 1
ATOM 6881 C CA . ARG A 1 873 ? 1.512 26.5 22.203 1 97.88 873 ARG A CA 1
ATOM 6882 C C . ARG A 1 873 ? 2.451 27.469 22.906 1 97.88 873 ARG A C 1
ATOM 6884 O O . ARG A 1 873 ? 2.277 27.75 24.109 1 97.88 873 ARG A O 1
ATOM 6891 N N . PHE A 1 874 ? 3.48 27.953 22.188 1 98.19 874 PHE A N 1
ATOM 6892 C CA . PHE A 1 874 ? 4.398 28.938 22.75 1 98.19 874 PHE A CA 1
ATOM 6893 C C . PHE A 1 874 ? 3.652 30.203 23.156 1 98.19 874 PHE A C 1
ATOM 6895 O O . PHE A 1 874 ? 3.824 30.688 24.266 1 98.19 874 PHE A O 1
ATOM 6902 N N . GLU A 1 875 ? 2.812 30.766 22.266 1 97.19 875 GLU A N 1
ATOM 6903 C CA . GLU A 1 875 ? 2.121 32.031 22.531 1 97.19 875 GLU A CA 1
ATOM 6904 C C . GLU A 1 875 ? 1.095 31.859 23.641 1 97.19 875 GLU A C 1
ATOM 6906 O O . GLU A 1 875 ? 0.939 32.75 24.484 1 97.19 875 GLU A O 1
ATOM 6911 N N . ASN A 1 876 ? 0.387 30.703 23.656 1 96.69 876 ASN A N 1
ATOM 6912 C CA . ASN A 1 876 ? -0.633 30.469 24.672 1 96.69 876 ASN A CA 1
ATOM 6913 C C . ASN A 1 876 ? -0.013 30.234 26.047 1 96.69 876 ASN A C 1
ATOM 6915 O O . ASN A 1 876 ? -0.55 30.688 27.062 1 96.69 876 ASN A O 1
ATOM 6919 N N . MET A 1 877 ? 1.136 29.594 26.109 1 97.06 877 MET A N 1
ATOM 6920 C CA . MET A 1 877 ? 1.585 29.078 27.406 1 97.06 877 MET A CA 1
ATOM 6921 C C . MET A 1 877 ? 2.805 29.859 27.891 1 97.06 877 MET A C 1
ATOM 6923 O O . MET A 1 877 ? 3.121 29.828 29.078 1 97.06 877 MET A O 1
ATOM 6927 N N . CYS A 1 878 ? 3.541 30.484 26.984 1 96.31 878 CYS A N 1
ATOM 6928 C CA . CYS A 1 878 ? 4.637 31.359 27.391 1 96.31 878 CYS A CA 1
ATOM 6929 C C . CYS A 1 878 ? 4.203 32.812 27.391 1 96.31 878 CYS A C 1
ATOM 6931 O O . CYS A 1 878 ? 4.914 33.688 27.906 1 96.31 878 CYS A O 1
ATOM 6933 N N . GLU A 1 879 ? 3.076 33.125 26.797 1 93.69 879 GLU A N 1
ATOM 6934 C CA . GLU A 1 879 ? 2.449 34.438 26.781 1 93.69 879 GLU A CA 1
ATOM 6935 C C . GLU A 1 879 ? 3.357 35.469 26.125 1 93.69 879 GLU A C 1
ATOM 6937 O O . GLU A 1 879 ? 3.541 36.594 26.656 1 93.69 879 GLU A O 1
ATOM 6942 N N . ARG A 1 880 ? 4.016 35.062 25.156 1 94.19 880 ARG A N 1
ATOM 6943 C CA . ARG A 1 880 ? 4.863 35.875 24.297 1 94.19 880 ARG A CA 1
ATOM 6944 C C . ARG A 1 880 ? 4.586 35.625 22.812 1 94.19 880 ARG A C 1
ATOM 6946 O O . ARG A 1 880 ? 4.254 34.469 22.438 1 94.19 880 ARG A O 1
ATOM 6953 N N . ARG A 1 881 ? 4.688 36.656 22.031 1 95.38 881 ARG A N 1
ATOM 6954 C CA . ARG A 1 881 ? 4.57 36.438 20.594 1 95.38 881 ARG A CA 1
ATOM 6955 C C . ARG A 1 881 ? 5.859 35.875 20 1 95.38 881 ARG A C 1
ATOM 6957 O O . ARG A 1 881 ? 6.953 36.25 20.438 1 95.38 881 ARG A O 1
ATOM 6964 N N . ILE A 1 882 ? 5.703 34.969 19.109 1 97.81 882 ILE A N 1
ATOM 6965 C CA . ILE A 1 882 ? 6.863 34.344 18.484 1 97.81 882 ILE A CA 1
ATOM 6966 C C . ILE A 1 882 ? 6.812 34.562 16.969 1 97.81 882 ILE A C 1
ATOM 6968 O O . ILE A 1 882 ? 5.738 34.531 16.375 1 97.81 882 ILE A O 1
ATOM 6972 N N . GLN A 1 883 ? 7.93 34.844 16.344 1 97.69 883 GLN A N 1
ATOM 6973 C CA . GLN A 1 883 ? 8.023 35.125 14.914 1 97.69 883 GLN A CA 1
ATOM 6974 C C . GLN A 1 883 ? 8.555 33.906 14.164 1 97.69 883 GLN A C 1
ATOM 6976 O O . GLN A 1 883 ? 9.344 33.125 14.703 1 97.69 883 GLN A O 1
ATOM 6981 N N . TYR A 1 884 ? 8.117 33.781 12.914 1 98.19 884 TYR A N 1
ATOM 6982 C CA . TYR A 1 884 ? 8.57 32.719 12.039 1 98.19 884 TYR A CA 1
ATOM 6983 C C . TYR A 1 884 ? 9.758 33.156 11.195 1 98.19 884 TYR A C 1
ATOM 6985 O O . TYR A 1 884 ? 9.734 34.219 10.594 1 98.19 884 TYR A O 1
ATOM 6993 N N . ARG A 1 885 ? 10.797 32.469 11.227 1 98.5 885 ARG A N 1
ATOM 6994 C CA . ARG A 1 885 ? 11.891 32.594 10.266 1 98.5 885 ARG A CA 1
ATOM 6995 C C . ARG A 1 885 ? 12.164 31.266 9.578 1 98.5 885 ARG A C 1
ATOM 6997 O O . ARG A 1 885 ? 12.664 30.328 10.203 1 98.5 885 ARG A O 1
ATOM 7004 N N . GLY A 1 886 ? 11.859 31.047 8.406 1 97.94 886 GLY A N 1
ATOM 7005 C CA . GLY A 1 886 ? 12.008 29.875 7.57 1 97.94 886 GLY A CA 1
ATOM 7006 C C . GLY A 1 886 ? 11.586 30.109 6.129 1 97.94 886 GLY A C 1
ATOM 7007 O O . GLY A 1 886 ? 11.406 31.266 5.711 1 97.94 886 GLY A O 1
ATOM 7008 N N . ARG A 1 887 ? 11.484 29.125 5.355 1 97.56 887 ARG A N 1
ATOM 7009 C CA . ARG A 1 887 ? 11.07 29.219 3.961 1 97.56 887 ARG A CA 1
ATOM 7010 C C . ARG A 1 887 ? 9.57 29.5 3.85 1 97.56 887 ARG A C 1
ATOM 7012 O O . ARG A 1 887 ? 8.797 29.141 4.738 1 97.56 887 ARG A O 1
ATOM 7019 N N . PRO A 1 888 ? 9.141 30.203 2.838 1 97.12 888 PRO A N 1
ATOM 7020 C CA . PRO A 1 888 ? 7.703 30.422 2.648 1 97.12 888 PRO A CA 1
ATOM 7021 C C . PRO A 1 888 ? 6.941 29.125 2.359 1 97.12 888 PRO A C 1
ATOM 7023 O O . PRO A 1 888 ? 7.555 28.094 2.111 1 97.12 888 PRO A O 1
ATOM 7026 N N . GLU A 1 889 ? 5.613 29.188 2.383 1 97.56 889 GLU A N 1
ATOM 7027 C CA . GLU A 1 889 ? 4.766 28.031 2.115 1 97.56 889 GLU A CA 1
ATOM 7028 C C . GLU A 1 889 ? 5.066 27.438 0.746 1 97.56 889 GLU A C 1
ATOM 7030 O O . GLU A 1 889 ? 5.379 28.156 -0.201 1 97.56 889 GLU A O 1
ATOM 7035 N N . ALA A 1 890 ? 4.949 26.109 0.634 1 97.31 890 ALA A N 1
ATOM 7036 C CA . ALA A 1 890 ? 5.234 25.453 -0.634 1 97.31 890 ALA A CA 1
ATOM 7037 C C . ALA A 1 890 ? 4.43 24.156 -0.769 1 97.31 890 ALA A C 1
ATOM 7039 O O . ALA A 1 890 ? 3.979 23.594 0.231 1 97.31 890 ALA A O 1
ATOM 7040 N N . ALA A 1 891 ? 4.254 23.75 -1.993 1 96.44 891 ALA A N 1
ATOM 7041 C CA . ALA A 1 891 ? 3.633 22.469 -2.289 1 96.44 891 ALA A CA 1
ATOM 7042 C C . ALA A 1 891 ? 4.656 21.344 -2.242 1 96.44 891 ALA A C 1
ATOM 7044 O O . ALA A 1 891 ? 4.387 20.266 -1.693 1 96.44 891 ALA A O 1
ATOM 7045 N N . THR A 1 892 ? 5.832 21.609 -2.846 1 96.38 892 THR A N 1
ATOM 7046 C CA . THR A 1 892 ? 6.93 20.656 -2.889 1 96.38 892 THR A CA 1
ATOM 7047 C C . THR A 1 892 ? 7.836 20.812 -1.671 1 96.38 892 THR A C 1
ATOM 7049 O O . THR A 1 892 ? 8.078 21.922 -1.207 1 96.38 892 THR A O 1
ATOM 7052 N N . VAL A 1 893 ? 8.367 19.781 -1.178 1 95.88 893 VAL A N 1
ATOM 7053 C CA . VAL A 1 893 ? 9.094 19.734 0.084 1 95.88 893 VAL A CA 1
ATOM 7054 C C . VAL A 1 893 ? 10.352 20.594 -0.015 1 95.88 893 VAL A C 1
ATOM 7056 O O . VAL A 1 893 ? 10.711 21.297 0.936 1 95.88 893 VAL A O 1
ATOM 7059 N N . ALA A 1 894 ? 11.047 20.484 -1.158 1 96.56 894 ALA A N 1
ATOM 7060 C CA . ALA A 1 894 ? 12.281 21.234 -1.362 1 96.56 894 ALA A CA 1
ATOM 7061 C C . ALA A 1 894 ? 12.508 21.531 -2.842 1 96.56 894 ALA A C 1
ATOM 7063 O O . ALA A 1 894 ? 12.047 20.781 -3.707 1 96.56 894 ALA A O 1
ATOM 7064 N N . VAL A 1 895 ? 13.234 22.609 -3.129 1 96.19 895 VAL A N 1
ATOM 7065 C CA . VAL A 1 895 ? 13.531 22.984 -4.508 1 96.19 895 VAL A CA 1
ATOM 7066 C C . VAL A 1 895 ? 14.57 22.016 -5.086 1 96.19 895 VAL A C 1
ATOM 7068 O O . VAL A 1 895 ? 15.453 21.547 -4.371 1 96.19 895 VAL A O 1
ATOM 7071 N N . GLY A 1 896 ? 14.43 21.734 -6.352 1 95.19 896 GLY A N 1
ATOM 7072 C CA . GLY A 1 896 ? 15.352 20.812 -7.023 1 95.19 896 GLY A CA 1
ATOM 7073 C C . GLY A 1 896 ? 16.484 21.531 -7.742 1 95.19 896 GLY A C 1
ATOM 7074 O O . GLY A 1 896 ? 17.031 21 -8.703 1 95.19 896 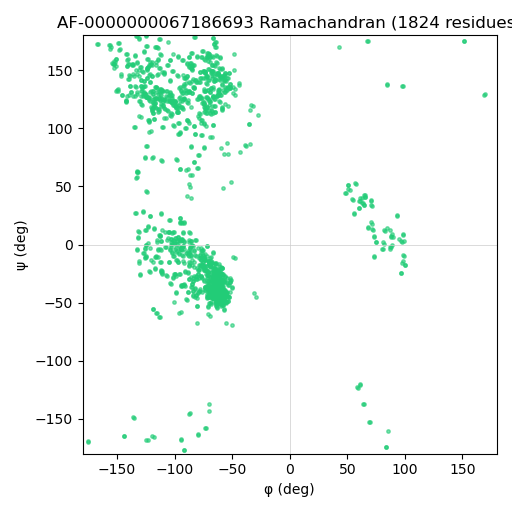GLY A O 1
ATOM 7075 N N . VAL A 1 897 ? 16.75 22.781 -7.391 1 96 897 VAL A N 1
ATOM 7076 C CA . VAL A 1 897 ? 17.828 23.594 -7.961 1 96 897 VAL A CA 1
ATOM 7077 C C . VAL A 1 897 ? 18.797 24.016 -6.863 1 96 897 VAL A C 1
ATOM 7079 O O . VAL A 1 897 ? 18.422 24.75 -5.949 1 96 897 VAL A O 1
ATOM 7082 N N . SER A 1 898 ? 20.016 23.531 -6.988 1 94.44 898 SER A N 1
ATOM 7083 C CA . SER A 1 898 ? 21.016 23.734 -5.934 1 94.44 898 SER A CA 1
ATOM 7084 C C . SER A 1 898 ? 21.203 25.219 -5.633 1 94.44 898 SER A C 1
ATOM 7086 O O . SER A 1 898 ? 21.312 25.609 -4.469 1 94.44 898 SER A O 1
ATOM 7088 N N . LYS A 1 899 ? 21.219 26.062 -6.637 1 93.81 899 LYS A N 1
ATOM 7089 C CA . LYS A 1 899 ? 21.406 27.484 -6.449 1 93.81 899 LYS A CA 1
ATOM 7090 C C . LYS A 1 899 ? 20.25 28.109 -5.664 1 93.81 899 LYS A C 1
ATOM 7092 O O . LYS A 1 899 ? 20.469 29 -4.836 1 93.81 899 LYS A O 1
ATOM 7097 N N . TRP A 1 900 ? 19.062 27.656 -6 1 96.31 900 TRP A N 1
ATOM 7098 C CA . TRP A 1 900 ? 17.891 28.156 -5.273 1 96.31 900 TRP A CA 1
ATOM 7099 C C . TRP A 1 900 ? 17.938 27.719 -3.811 1 96.31 900 TRP A C 1
ATOM 7101 O O . TRP A 1 900 ? 17.609 28.5 -2.914 1 96.31 900 TRP A O 1
ATOM 7111 N N . HIS A 1 901 ? 18.344 26.469 -3.574 1 96.25 901 HIS A N 1
ATOM 7112 C CA . HIS A 1 901 ? 18.453 25.969 -2.211 1 96.25 901 HIS A CA 1
ATOM 7113 C C . HIS A 1 901 ? 19.422 26.812 -1.393 1 96.25 901 HIS A C 1
ATOM 7115 O O . HIS A 1 901 ? 19.141 27.156 -0.247 1 96.25 901 HIS A O 1
ATOM 7121 N N . VAL A 1 902 ? 20.609 27.094 -1.944 1 96.31 902 VAL A N 1
ATOM 7122 C CA . VAL A 1 902 ? 21.641 27.859 -1.251 1 96.31 902 VAL A CA 1
ATOM 7123 C C . VAL A 1 902 ? 21.109 29.25 -0.897 1 96.31 902 VAL A C 1
ATOM 7125 O O . VAL A 1 902 ? 21.281 29.734 0.225 1 96.31 902 VAL A O 1
ATOM 7128 N N . ARG A 1 903 ? 20.422 29.828 -1.825 1 96.75 903 ARG A N 1
ATOM 7129 C CA . ARG A 1 903 ? 19.859 31.141 -1.594 1 96.75 903 ARG A CA 1
ATOM 7130 C C . ARG A 1 903 ? 18.797 31.094 -0.491 1 96.75 903 ARG A C 1
ATOM 7132 O O . ARG A 1 903 ? 18.781 31.969 0.385 1 96.75 903 ARG A O 1
ATOM 7139 N N . GLU A 1 904 ? 17.891 30.109 -0.568 1 96.62 904 GLU A N 1
ATOM 7140 C CA . GLU A 1 904 ? 16.859 29.953 0.451 1 96.62 904 GLU A CA 1
ATOM 7141 C C . GLU A 1 904 ? 17.469 29.719 1.83 1 96.62 904 GLU A C 1
ATOM 7143 O O . GLU A 1 904 ? 17.016 30.312 2.818 1 96.62 904 GLU A O 1
ATOM 7148 N N . ALA A 1 905 ? 18.453 28.875 1.883 1 96.69 905 ALA A N 1
ATOM 7149 C CA . ALA A 1 905 ? 19.125 28.578 3.146 1 96.69 905 ALA A CA 1
ATOM 7150 C C . ALA A 1 905 ? 19.781 29.828 3.73 1 96.69 905 ALA A C 1
ATOM 7152 O O . ALA A 1 905 ? 19.688 30.078 4.934 1 96.69 905 ALA A O 1
ATOM 7153 N N . GLU A 1 906 ? 20.422 30.594 2.895 1 96.81 906 GLU A N 1
ATOM 7154 C CA . GLU A 1 906 ? 21.078 31.828 3.332 1 96.81 906 GLU A CA 1
ATOM 7155 C C . GLU A 1 906 ? 20.062 32.844 3.848 1 96.81 906 GLU A C 1
ATOM 7157 O O . GLU A 1 906 ? 20.297 33.531 4.848 1 96.81 906 GLU A O 1
ATOM 7162 N N . ASP A 1 907 ? 19 32.906 3.154 1 97.62 907 ASP A N 1
ATOM 7163 C CA . ASP A 1 907 ? 17.953 33.844 3.566 1 97.62 907 ASP A CA 1
ATOM 7164 C C . ASP A 1 907 ? 17.422 33.469 4.953 1 97.62 907 ASP A C 1
ATOM 7166 O O . ASP A 1 907 ? 17.188 34.375 5.781 1 97.62 907 ASP A O 1
ATOM 7170 N N . VAL A 1 908 ? 17.156 32.219 5.242 1 98.12 908 VAL A N 1
ATOM 7171 C CA . VAL A 1 908 ? 16.688 31.766 6.543 1 98.12 908 VAL A CA 1
ATOM 7172 C C . VAL A 1 908 ? 17.688 32.125 7.625 1 98.12 908 VAL A C 1
ATOM 7174 O O . VAL A 1 908 ? 17.328 32.625 8.688 1 98.12 908 VAL A O 1
ATOM 7177 N N . ILE A 1 909 ? 18.922 31.859 7.355 1 97.75 909 ILE A N 1
ATOM 7178 C CA . ILE A 1 909 ? 19.984 32.125 8.328 1 97.75 909 ILE A CA 1
ATOM 7179 C C . ILE A 1 909 ? 20.094 33.594 8.609 1 97.75 909 ILE A C 1
ATOM 7181 O O . ILE A 1 909 ? 20.141 34.031 9.766 1 97.75 909 ILE A O 1
ATOM 7185 N N . LYS A 1 910 ? 20.078 34.438 7.574 1 96.31 910 LYS A N 1
ATOM 7186 C CA . LYS A 1 910 ? 20.25 35.875 7.707 1 96.31 910 LYS A CA 1
ATOM 7187 C C . LYS A 1 910 ? 19.078 36.5 8.445 1 96.31 910 LYS A C 1
ATOM 7189 O O . LYS A 1 910 ? 19.281 37.312 9.359 1 96.31 910 LYS A O 1
ATOM 7194 N N . THR A 1 911 ? 17.906 36.094 8.094 1 96.94 911 THR A N 1
ATOM 7195 C CA . THR A 1 911 ? 16.734 36.688 8.727 1 96.94 911 THR A CA 1
ATOM 7196 C C . THR A 1 911 ? 16.609 36.25 10.18 1 96.94 911 THR A C 1
ATOM 7198 O O . THR A 1 911 ? 16.031 36.938 11 1 96.94 911 THR A O 1
ATOM 7201 N N . THR A 1 912 ? 17.109 35.062 10.5 1 98.19 912 THR A N 1
ATOM 7202 C CA . THR A 1 912 ? 17.062 34.531 11.859 1 98.19 912 THR A CA 1
ATOM 7203 C C . THR A 1 912 ? 18.031 35.312 12.766 1 98.19 912 THR A C 1
ATOM 7205 O O . THR A 1 912 ? 17.688 35.656 13.898 1 98.19 912 THR A O 1
ATOM 7208 N N . LEU A 1 913 ? 19.188 35.656 12.328 1 96.31 913 LEU A N 1
ATOM 7209 C CA . LEU A 1 913 ? 20.266 36.188 13.172 1 96.31 913 LEU A CA 1
ATOM 7210 C C . LEU A 1 913 ? 20.266 37.719 13.148 1 96.31 913 LEU A C 1
ATOM 7212 O O . LEU A 1 913 ? 20.766 38.375 14.07 1 96.31 913 LEU A O 1
ATOM 7216 N N . TYR A 1 914 ? 19.734 38.312 12.055 1 90.38 914 TYR A N 1
ATOM 7217 C CA . TYR A 1 914 ? 19.812 39.781 11.914 1 90.38 914 TYR A CA 1
ATOM 7218 C C . TYR A 1 914 ? 18.422 40.406 11.922 1 90.38 914 TYR A C 1
ATOM 7220 O O . TYR A 1 914 ? 18.25 41.531 12.383 1 90.38 914 TYR A O 1
ATOM 7228 N N . MET B 1 1 ? -29.047 -14.203 -37.438 1 21.38 1 MET B N 1
ATOM 7229 C CA . MET B 1 1 ? -27.609 -14.18 -37.219 1 21.38 1 MET B CA 1
ATOM 7230 C C . MET B 1 1 ? -27.266 -13.492 -35.875 1 21.38 1 MET B C 1
ATOM 7232 O O . MET B 1 1 ? -26.125 -13.086 -35.656 1 21.38 1 MET B O 1
ATOM 7236 N N . LEU B 1 2 ? -28.25 -13.031 -35.219 1 24.56 2 LEU B N 1
ATOM 7237 C CA . LEU B 1 2 ? -28.422 -12.406 -33.906 1 24.56 2 LEU B CA 1
ATOM 7238 C C . LEU B 1 2 ? -27.922 -13.336 -32.812 1 24.56 2 LEU B C 1
ATOM 7240 O O . LEU B 1 2 ? -28.656 -14.227 -32.375 1 24.56 2 LEU B O 1
ATOM 7244 N N . GLY B 1 3 ? -26.672 -13.852 -33.062 1 21.98 3 GLY B N 1
ATOM 7245 C CA . GLY B 1 3 ? -26.109 -14.875 -32.219 1 21.98 3 GLY B CA 1
ATOM 7246 C C . GLY B 1 3 ? -26.219 -14.539 -30.734 1 21.98 3 GLY B C 1
ATOM 7247 O O . GLY B 1 3 ? -26.406 -13.375 -30.359 1 21.98 3 GLY B O 1
ATOM 7248 N N . ARG B 1 4 ? -26.312 -15.586 -29.938 1 27.88 4 ARG B N 1
ATOM 7249 C CA . ARG B 1 4 ? -26.453 -15.781 -28.5 1 27.88 4 ARG B CA 1
ATOM 7250 C C . ARG B 1 4 ? -25.359 -15.023 -27.734 1 27.88 4 ARG B C 1
ATOM 7252 O O . ARG B 1 4 ? -24.188 -15.391 -27.797 1 27.88 4 ARG B O 1
ATOM 7259 N N . LEU B 1 5 ? -25.469 -13.742 -27.562 1 29.98 5 LEU B N 1
ATOM 7260 C CA . LEU B 1 5 ? -24.672 -13.031 -26.562 1 29.98 5 LEU B CA 1
ATOM 7261 C C . LEU B 1 5 ? -24.516 -13.875 -25.297 1 29.98 5 LEU B C 1
ATOM 7263 O O . LEU B 1 5 ? -25.5 -14.164 -24.609 1 29.98 5 LEU B O 1
ATOM 7267 N N . LEU B 1 6 ? -23.609 -14.719 -25.25 1 31.91 6 LEU B N 1
ATOM 7268 C CA . LEU B 1 6 ? -23.219 -15.453 -24.062 1 31.91 6 LEU B CA 1
ATOM 7269 C C . LEU B 1 6 ? -23.172 -14.531 -22.844 1 31.91 6 LEU B C 1
ATOM 7271 O O . LEU B 1 6 ? -22.344 -13.625 -22.781 1 31.91 6 LEU B O 1
ATOM 7275 N N . LEU B 1 7 ? -24.25 -14.234 -22.281 1 33.84 7 LEU B N 1
ATOM 7276 C CA . LEU B 1 7 ? -24.562 -13.422 -21.094 1 33.84 7 LEU B CA 1
ATOM 7277 C C . LEU B 1 7 ? -23.781 -13.93 -19.891 1 33.84 7 LEU B C 1
ATOM 7279 O O . LEU B 1 7 ? -23.969 -15.07 -19.453 1 33.84 7 LEU B O 1
ATOM 7283 N N . SER B 1 8 ? -22.656 -13.586 -19.594 1 39.22 8 SER B N 1
ATOM 7284 C CA . SER B 1 8 ? -21.734 -13.797 -18.5 1 39.22 8 SER B CA 1
ATOM 7285 C C . SER B 1 8 ? -22.344 -13.398 -17.156 1 39.22 8 SER B C 1
ATOM 7287 O O . SER B 1 8 ? -23.297 -12.602 -17.125 1 39.22 8 SER B O 1
ATOM 7289 N N . ARG B 1 9 ? -22.141 -14.094 -16.031 1 44.81 9 ARG B N 1
ATOM 7290 C CA . ARG B 1 9 ? -22.547 -14.109 -14.625 1 44.81 9 ARG B CA 1
ATOM 7291 C C . ARG B 1 9 ? -22.406 -12.727 -13.992 1 44.81 9 ARG B C 1
ATOM 7293 O O . ARG B 1 9 ? -22.844 -12.508 -12.867 1 44.81 9 ARG B O 1
ATOM 7300 N N . GLY B 1 10 ? -21.797 -11.781 -14.578 1 45.69 10 GLY B N 1
ATOM 7301 C CA . GLY B 1 10 ? -21.516 -10.469 -14.023 1 45.69 10 GLY B CA 1
ATOM 7302 C C . GLY B 1 10 ? -22.391 -9.375 -14.594 1 45.69 10 GLY B C 1
ATOM 7303 O O . GLY B 1 10 ? -23.438 -9.664 -15.195 1 45.69 10 GLY B O 1
ATOM 7304 N N . TYR B 1 11 ? -22.344 -8.102 -14.102 1 46.84 11 TYR B N 1
ATOM 7305 C CA . TYR B 1 11 ? -22.953 -6.949 -14.75 1 46.84 11 TYR B CA 1
ATOM 7306 C C . TYR B 1 11 ? -22.875 -7.066 -16.266 1 46.84 11 TYR B C 1
ATOM 7308 O O . TYR B 1 11 ? -21.844 -7.5 -16.797 1 46.84 11 TYR B O 1
ATOM 7316 N N . HIS B 1 12 ? -24.078 -7.168 -16.906 1 45.19 12 HIS B N 1
ATOM 7317 C CA . HIS B 1 12 ? -24.031 -7.043 -18.359 1 45.19 12 HIS B CA 1
ATOM 7318 C C . HIS B 1 12 ? -23.875 -5.586 -18.781 1 45.19 12 HIS B C 1
ATOM 7320 O O . HIS B 1 12 ? -24.609 -4.715 -18.328 1 45.19 12 HIS B O 1
ATOM 7326 N N . SER B 1 13 ? -22.75 -5.293 -19.172 1 54 13 SER B N 1
ATOM 7327 C CA . SER B 1 13 ? -22.469 -3.949 -19.672 1 54 13 SER B CA 1
ATOM 7328 C C . SER B 1 13 ? -22.719 -3.85 -21.172 1 54 13 SER B C 1
ATOM 7330 O O . SER B 1 13 ? -21.906 -3.299 -21.906 1 54 13 SER B O 1
ATOM 7332 N N . THR B 1 14 ? -23.859 -4.492 -21.578 1 50.25 14 THR B N 1
ATOM 7333 C CA . THR B 1 14 ? -24.031 -4.535 -23.016 1 50.25 14 THR B CA 1
ATOM 7334 C C . THR B 1 14 ? -24.766 -3.287 -23.516 1 50.25 14 THR B C 1
ATOM 7336 O O . THR B 1 14 ? -24.703 -2.961 -24.703 1 50.25 14 THR B O 1
ATOM 7339 N N . LYS B 1 15 ? -25.297 -2.709 -22.562 1 60.59 15 LYS B N 1
ATOM 7340 C CA . LYS B 1 15 ? -26.109 -1.579 -23.016 1 60.59 15 LYS B CA 1
ATOM 7341 C C . LYS B 1 15 ? -25.766 -0.312 -22.25 1 60.59 15 LYS B C 1
ATOM 7343 O O . LYS B 1 15 ? -25.984 -0.246 -21.031 1 60.59 15 LYS B O 1
ATOM 7348 N N . GLY B 1 16 ? -25.125 0.635 -22.969 1 65.94 16 GLY B N 1
ATOM 7349 C CA . GLY B 1 16 ? -25.078 1.986 -22.422 1 65.94 16 GLY B CA 1
ATOM 7350 C C . GLY B 1 16 ? -23.891 2.211 -21.5 1 65.94 16 GLY B C 1
ATOM 7351 O O . GLY B 1 16 ? -23.859 3.199 -20.766 1 65.94 16 GLY B O 1
ATOM 7352 N N . VAL B 1 17 ? -23.031 1.231 -21.453 1 84.5 17 VAL B N 1
ATOM 7353 C CA . VAL B 1 17 ? -21.859 1.416 -20.594 1 84.5 17 VAL B CA 1
ATOM 7354 C C . VAL B 1 17 ? -20.688 1.924 -21.438 1 84.5 17 VAL B C 1
ATOM 7356 O O . VAL B 1 17 ? -20.344 1.324 -22.469 1 84.5 17 VAL B O 1
ATOM 7359 N N . PHE B 1 18 ? -20.25 3.041 -21.062 1 91.75 18 PHE B N 1
ATOM 7360 C CA . PHE B 1 18 ? -19.125 3.656 -21.766 1 91.75 18 PHE B CA 1
ATOM 7361 C C . PHE B 1 18 ? -17.812 3.271 -21.109 1 91.75 18 PHE B C 1
ATOM 7363 O O . PHE B 1 18 ? -17.703 3.238 -19.875 1 91.75 18 PHE B O 1
ATOM 7370 N N . GLY B 1 19 ? -16.828 2.938 -21.906 1 91.81 19 GLY B N 1
ATOM 7371 C CA . GLY B 1 19 ? -15.484 2.699 -21.422 1 91.81 19 GLY B CA 1
ATOM 7372 C C . GLY B 1 19 ? -15.195 1.232 -21.156 1 91.81 19 GLY B C 1
ATOM 7373 O O . GLY B 1 19 ? -14.156 0.89 -20.594 1 91.81 19 GLY B O 1
ATOM 7374 N N . HIS B 1 20 ? -16.094 0.337 -21.453 1 89.25 20 HIS B N 1
ATOM 7375 C CA . HIS B 1 20 ? -15.867 -1.097 -21.328 1 89.25 20 HIS B CA 1
ATOM 7376 C C . HIS B 1 20 ? -16.516 -1.866 -22.469 1 89.25 20 HIS B C 1
ATOM 7378 O O . HIS B 1 20 ? -17.703 -1.684 -22.75 1 89.25 20 HIS B O 1
ATOM 7384 N N . ARG B 1 21 ? -15.688 -2.57 -23.078 1 79.75 21 ARG B N 1
ATOM 7385 C CA . ARG B 1 21 ? -16.125 -3.471 -24.125 1 79.75 21 ARG B CA 1
ATOM 7386 C C . ARG B 1 21 ? -15.82 -4.922 -23.781 1 79.75 21 ARG B C 1
ATOM 7388 O O . ARG B 1 21 ? -14.656 -5.312 -23.688 1 79.75 21 ARG B O 1
ATOM 7395 N N . PRO B 1 22 ? -16.875 -5.672 -23.469 1 75.19 22 PRO B N 1
ATOM 7396 C CA . PRO B 1 22 ? -16.578 -7.078 -23.188 1 75.19 22 PRO B CA 1
ATOM 7397 C C . PRO B 1 22 ? -15.766 -7.742 -24.297 1 75.19 22 PRO B C 1
ATOM 7399 O O . PRO B 1 22 ? -16 -7.477 -25.484 1 75.19 22 PRO B O 1
ATOM 7402 N N . ARG B 1 23 ? -14.727 -8.492 -23.969 1 70.25 23 ARG B N 1
ATOM 7403 C CA . ARG B 1 23 ? -13.867 -9.164 -24.938 1 70.25 23 ARG B CA 1
ATOM 7404 C C . ARG B 1 23 ? -14.594 -10.328 -25.609 1 70.25 23 ARG B C 1
ATOM 7406 O O . ARG B 1 23 ? -15.352 -11.055 -24.969 1 70.25 23 ARG B O 1
ATOM 7413 N N . PRO B 1 24 ? -14.414 -10.289 -26.938 1 66.38 24 PRO B N 1
ATOM 7414 C CA . PRO B 1 24 ? -15.031 -11.43 -27.609 1 66.38 24 PRO B CA 1
ATOM 7415 C C . PRO B 1 24 ? -14.43 -12.766 -27.188 1 66.38 24 PRO B C 1
ATOM 7417 O O . PRO B 1 24 ? -13.234 -12.844 -26.891 1 66.38 24 PRO B O 1
ATOM 7420 N N . THR B 1 25 ? -15.227 -13.695 -26.812 1 62.91 25 THR B N 1
ATOM 7421 C CA . THR B 1 25 ? -14.734 -15.031 -26.469 1 62.91 25 THR B CA 1
ATOM 7422 C C . THR B 1 25 ? -14.367 -15.797 -27.734 1 62.91 25 THR B C 1
ATOM 7424 O O . THR B 1 25 ? -15.227 -16.062 -28.578 1 62.91 25 THR B O 1
ATOM 7427 N N . THR B 1 26 ? -13.141 -15.562 -28.234 1 65.31 26 THR B N 1
ATOM 7428 C CA . THR B 1 26 ? -12.758 -16.406 -29.359 1 65.31 26 THR B CA 1
ATOM 7429 C C . THR B 1 26 ? -12.648 -17.859 -28.938 1 65.31 26 THR B C 1
ATOM 7431 O O . THR B 1 26 ? -12.078 -18.172 -27.891 1 65.31 26 THR B O 1
ATOM 7434 N N . ARG B 1 27 ? -13.359 -18.672 -29.625 1 73.88 27 ARG B N 1
ATOM 7435 C CA . ARG B 1 27 ? -13.383 -20.109 -29.328 1 73.88 27 ARG B CA 1
ATOM 7436 C C . ARG B 1 27 ? -12.039 -20.75 -29.625 1 73.88 27 ARG B C 1
ATOM 7438 O O . ARG B 1 27 ? -11.5 -20.594 -30.734 1 73.88 27 ARG B O 1
ATOM 7445 N N . TYR B 1 28 ? -11.367 -21.234 -28.656 1 84.06 28 TYR B N 1
ATOM 7446 C CA . TYR B 1 28 ? -10.18 -22.062 -28.812 1 84.06 28 TYR B CA 1
ATOM 7447 C C . TYR B 1 28 ? -10.547 -23.469 -29.266 1 84.06 28 TYR B C 1
ATOM 7449 O O . TYR B 1 28 ? -11.312 -24.156 -28.594 1 84.06 28 TYR B O 1
ATOM 7457 N N . GLU B 1 29 ? -10.1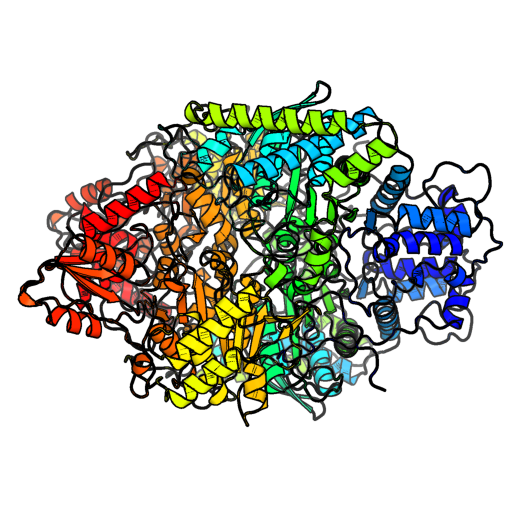17 -23.812 -30.5 1 85.12 29 GLU B N 1
ATOM 7458 C CA . GLU B 1 29 ? -10.492 -25.078 -31.109 1 85.12 29 GLU B CA 1
ATOM 7459 C C . GLU B 1 29 ? -9.711 -26.25 -30.5 1 85.12 29 GLU B C 1
ATOM 7461 O O . GLU B 1 29 ? -10 -27.406 -30.781 1 85.12 29 GLU B O 1
ATOM 7466 N N . GLY B 1 30 ? -8.797 -25.938 -29.625 1 89.31 30 GLY B N 1
ATOM 7467 C CA . GLY B 1 30 ? -7.98 -26.984 -29.031 1 89.31 30 GLY B CA 1
ATOM 7468 C C . GLY B 1 30 ? -6.801 -27.375 -29.906 1 89.31 30 GLY B C 1
ATOM 7469 O O . GLY B 1 30 ? -6.52 -26.719 -30.922 1 89.31 30 GLY B O 1
ATOM 7470 N N . LEU B 1 31 ? -6.074 -28.406 -29.5 1 92.81 31 LEU B N 1
ATOM 7471 C CA . LEU B 1 31 ? -4.918 -28.906 -30.234 1 92.81 31 LEU B CA 1
ATOM 7472 C C . LEU B 1 31 ? -5.359 -29.75 -31.422 1 92.81 31 LEU B C 1
ATOM 7474 O O . LEU B 1 31 ? -6.391 -30.422 -31.359 1 92.81 31 LEU B O 1
ATOM 7478 N N . ALA B 1 32 ? -4.586 -29.75 -32.5 1 92.69 32 ALA B N 1
ATOM 7479 C CA . ALA B 1 32 ? -4.848 -30.609 -33.656 1 92.69 32 ALA B CA 1
ATOM 7480 C C . ALA B 1 32 ? -4.812 -32.094 -33.25 1 92.69 32 ALA B C 1
ATOM 7482 O O . ALA B 1 32 ? -4 -32.5 -32.438 1 92.69 32 ALA B O 1
ATOM 7483 N N . ALA B 1 33 ? -5.637 -32.844 -33.875 1 94.31 33 ALA B N 1
ATOM 7484 C CA . ALA B 1 33 ? -5.742 -34.25 -33.594 1 94.31 33 ALA B CA 1
ATOM 7485 C C . ALA B 1 33 ? -4.402 -34.969 -33.781 1 94.31 33 ALA B C 1
ATOM 7487 O O . ALA B 1 33 ? -4.043 -35.844 -33.031 1 94.31 33 ALA B O 1
ATOM 7488 N N . ALA B 1 34 ? -3.678 -34.562 -34.812 1 94.62 34 ALA B N 1
ATOM 7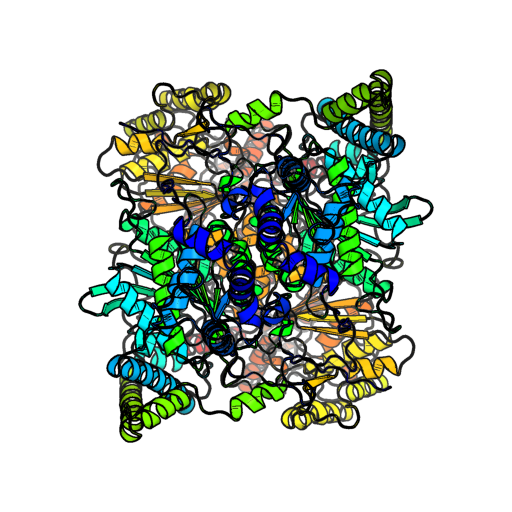489 C CA . ALA B 1 34 ? -2.391 -35.188 -35.125 1 94.62 34 ALA B CA 1
ATOM 7490 C C . ALA B 1 34 ? -1.382 -34.938 -34 1 94.62 34 ALA B C 1
ATOM 7492 O O . ALA B 1 34 ? -0.55 -35.812 -33.719 1 94.62 34 ALA B O 1
ATOM 7493 N N . VAL B 1 35 ? -1.438 -33.781 -33.406 1 95.56 35 VAL B N 1
ATOM 7494 C CA . VAL B 1 35 ? -0.548 -33.438 -32.312 1 95.56 35 VAL B CA 1
ATOM 7495 C C . VAL B 1 35 ? -0.9 -34.281 -31.094 1 95.56 35 VAL B C 1
ATOM 7497 O O . VAL B 1 35 ? -0.014 -34.812 -30.422 1 95.56 35 VAL B O 1
ATOM 7500 N N . LEU B 1 36 ? -2.17 -34.438 -30.781 1 96.38 36 LEU B N 1
ATOM 7501 C CA . LEU B 1 36 ? -2.621 -35.219 -29.656 1 96.38 36 LEU B CA 1
ATOM 7502 C C . LEU B 1 36 ? -2.203 -36.688 -29.828 1 96.38 36 LEU B C 1
ATOM 7504 O O . LEU B 1 36 ? -1.74 -37.312 -28.875 1 96.38 36 LEU B O 1
ATOM 7508 N N . ASP B 1 37 ? -2.354 -37.188 -31.109 1 96.69 37 ASP B N 1
ATOM 7509 C CA . ASP B 1 37 ? -1.977 -38.594 -31.406 1 96.69 37 ASP B CA 1
ATOM 7510 C C . ASP B 1 37 ? -0.481 -38.812 -31.188 1 96.69 37 ASP B C 1
ATOM 7512 O O . ASP B 1 37 ? -0.072 -39.812 -30.641 1 96.69 37 ASP B O 1
ATOM 7516 N N . LYS B 1 38 ? 0.281 -37.844 -31.656 1 95.75 38 LYS B N 1
ATOM 7517 C CA . LYS B 1 38 ? 1.729 -37.906 -31.5 1 95.75 38 LYS B CA 1
ATOM 7518 C C . LYS B 1 38 ? 2.113 -37.906 -30.016 1 95.75 38 LYS B C 1
ATOM 7520 O O . LYS B 1 38 ? 2.973 -38.688 -29.594 1 95.75 38 LYS B O 1
ATOM 7525 N N . ARG B 1 39 ? 1.548 -37.094 -29.219 1 97.5 39 ARG B N 1
ATOM 7526 C CA . ARG B 1 39 ? 1.826 -36.969 -27.797 1 97.5 39 ARG B CA 1
ATOM 7527 C C . ARG B 1 39 ? 1.392 -38.25 -27.047 1 97.5 39 ARG B C 1
ATOM 7529 O O . ARG B 1 39 ? 2.08 -38.688 -26.141 1 97.5 39 ARG B O 1
ATOM 7536 N N . ASN B 1 40 ? 0.249 -38.844 -27.453 1 97.88 40 ASN B N 1
ATOM 7537 C CA . ASN B 1 40 ? -0.231 -40.062 -26.844 1 97.88 40 ASN B CA 1
ATOM 7538 C C . ASN B 1 40 ? 0.681 -41.25 -27.172 1 97.88 40 ASN B C 1
ATOM 7540 O O . ASN B 1 40 ? 0.924 -42.094 -26.312 1 97.88 40 ASN B O 1
ATOM 7544 N N . ALA B 1 41 ? 1.183 -41.219 -28.422 1 96.94 41 ALA B N 1
ATOM 7545 C CA . ALA B 1 41 ? 2.051 -42.312 -28.859 1 96.94 41 ALA B CA 1
ATOM 7546 C C . ALA B 1 41 ? 3.434 -42.219 -28.234 1 96.94 41 ALA B C 1
ATOM 7548 O O . ALA B 1 41 ? 4.168 -43.188 -28.156 1 96.94 41 ALA B O 1
ATOM 7549 N N . ASN B 1 42 ? 3.793 -41 -27.797 1 97.25 42 ASN B N 1
ATOM 7550 C CA . ASN B 1 42 ? 5.086 -40.719 -27.188 1 97.25 42 ASN B CA 1
ATOM 7551 C C . ASN B 1 42 ? 4.922 -40.094 -25.812 1 97.25 42 ASN B C 1
ATOM 7553 O O . ASN B 1 42 ? 5.57 -39.094 -25.5 1 97.25 42 ASN B O 1
ATOM 7557 N N . ALA B 1 43 ? 4.027 -40.656 -25 1 97.69 43 ALA B N 1
ATOM 7558 C CA . ALA B 1 43 ? 3.582 -40.031 -23.766 1 97.69 43 ALA B CA 1
ATOM 7559 C C . ALA B 1 43 ? 4.754 -39.781 -22.812 1 97.69 43 ALA B C 1
ATOM 7561 O O . ALA B 1 43 ? 4.848 -38.719 -22.188 1 97.69 43 ALA B O 1
ATOM 7562 N N . ASN B 1 44 ? 5.684 -40.719 -22.625 1 98.06 44 ASN B N 1
ATOM 7563 C CA . ASN B 1 44 ? 6.824 -40.562 -21.734 1 98.06 44 ASN B CA 1
ATOM 7564 C C . ASN B 1 44 ? 7.793 -39.5 -22.234 1 98.06 44 ASN B C 1
ATOM 7566 O O . ASN B 1 44 ? 8.352 -38.719 -21.453 1 98.06 44 ASN B O 1
ATOM 7570 N N . VAL B 1 45 ? 8.016 -39.438 -23.578 1 97.62 45 VAL B N 1
ATOM 7571 C CA . VAL B 1 45 ? 8.852 -38.406 -24.172 1 97.62 45 VAL B CA 1
ATOM 7572 C C . VAL B 1 45 ? 8.195 -37.031 -23.953 1 97.62 45 VAL B C 1
ATOM 7574 O O . VAL B 1 45 ? 8.867 -36.062 -23.609 1 97.62 45 VAL B O 1
ATOM 7577 N N . TYR B 1 46 ? 6.914 -37 -24.188 1 97.88 46 TYR B N 1
ATOM 7578 C CA . TYR B 1 46 ? 6.195 -35.75 -24.016 1 97.88 46 TYR B CA 1
ATOM 7579 C C . TYR B 1 46 ? 6.27 -35.25 -22.578 1 97.88 46 TYR B C 1
ATOM 7581 O O . TYR B 1 46 ? 6.449 -34.062 -22.328 1 97.88 46 TYR B O 1
ATOM 7589 N N . ARG B 1 47 ? 6.121 -36.188 -21.562 1 97.94 47 ARG B N 1
ATOM 7590 C CA . ARG B 1 47 ? 6.281 -35.812 -20.156 1 97.94 47 ARG B CA 1
ATOM 7591 C C . ARG B 1 47 ? 7.668 -35.25 -19.891 1 97.94 47 ARG B C 1
ATOM 7593 O O . ARG B 1 47 ? 7.82 -34.312 -19.094 1 97.94 47 ARG B O 1
ATOM 7600 N N . TRP B 1 48 ? 8.656 -35.781 -20.5 1 98 48 TRP B N 1
ATOM 7601 C CA . TRP B 1 48 ? 10.023 -35.312 -20.359 1 98 48 TRP B CA 1
ATOM 7602 C C . TRP B 1 48 ? 10.188 -33.906 -20.969 1 98 48 TRP B C 1
ATOM 7604 O O . TRP B 1 48 ? 10.812 -33.031 -20.359 1 98 48 TRP B O 1
ATOM 7614 N N . VAL B 1 49 ? 9.609 -33.656 -22.156 1 97.31 49 VAL B N 1
ATOM 7615 C CA . VAL B 1 49 ? 9.617 -32.344 -22.781 1 97.31 49 VAL B CA 1
ATOM 7616 C C . VAL B 1 49 ? 8.938 -31.328 -21.875 1 97.31 49 VAL B C 1
ATOM 7618 O O . VAL B 1 49 ? 9.453 -30.234 -21.672 1 97.31 49 VAL B O 1
ATOM 7621 N N . GLU B 1 50 ? 7.812 -31.719 -21.266 1 96.69 50 GLU B N 1
ATOM 7622 C CA . GLU B 1 50 ? 7.094 -30.859 -20.344 1 96.69 50 GLU B CA 1
ATOM 7623 C C . GLU B 1 50 ? 7.938 -30.547 -19.109 1 96.69 50 GLU B C 1
ATOM 7625 O O . GLU B 1 50 ? 7.848 -29.453 -18.547 1 96.69 50 GLU B O 1
ATOM 7630 N N . ALA B 1 51 ? 8.727 -31.469 -18.672 1 97 51 ALA B N 1
ATOM 7631 C CA . ALA B 1 51 ? 9.609 -31.234 -17.547 1 97 51 ALA B CA 1
ATOM 7632 C C . ALA B 1 51 ? 10.602 -30.109 -17.844 1 97 51 ALA B C 1
ATOM 7634 O O . ALA B 1 51 ? 10.867 -29.266 -16.984 1 97 51 ALA B O 1
ATOM 7635 N N . TYR B 1 52 ? 11.133 -30.109 -19.062 1 97.06 52 TYR B N 1
ATOM 7636 C CA . TYR B 1 52 ? 12.016 -29.016 -19.453 1 97.06 52 TYR B CA 1
ATOM 7637 C C . TYR B 1 52 ? 11.266 -27.688 -19.5 1 97.06 52 TYR B C 1
ATOM 7639 O O . TYR B 1 52 ? 11.766 -26.672 -19.016 1 97.06 52 TYR B O 1
ATOM 7647 N N . ARG B 1 53 ? 10.039 -27.703 -20.047 1 96.94 53 ARG B N 1
ATOM 7648 C CA . ARG B 1 53 ? 9.227 -26.5 -20.141 1 96.94 53 ARG B CA 1
ATOM 7649 C C . ARG B 1 53 ? 8.922 -25.938 -18.75 1 96.94 53 ARG B C 1
ATOM 7651 O O . ARG B 1 53 ? 8.844 -24.719 -18.578 1 96.94 53 ARG B O 1
ATOM 7658 N N . ASN B 1 54 ? 8.82 -26.797 -17.75 1 95.94 54 ASN B N 1
ATOM 7659 C CA . ASN B 1 54 ? 8.336 -26.391 -16.453 1 95.94 54 ASN B CA 1
ATOM 7660 C C . ASN B 1 54 ? 9.484 -26.172 -15.469 1 95.94 54 ASN B C 1
ATOM 7662 O O . ASN B 1 54 ? 9.359 -25.391 -14.516 1 95.94 54 ASN B O 1
ATOM 7666 N N . HIS B 1 55 ? 10.656 -26.859 -15.711 1 96.44 55 HIS B N 1
ATOM 7667 C CA . HIS B 1 55 ? 11.695 -26.828 -14.688 1 96.44 55 HIS B CA 1
ATOM 7668 C C . HIS B 1 55 ? 13.031 -26.391 -15.266 1 96.44 55 HIS B C 1
ATOM 7670 O O . HIS B 1 55 ? 13.992 -26.156 -14.523 1 96.44 55 HIS B O 1
ATOM 7676 N N . GLY B 1 56 ? 13.141 -26.234 -16.594 1 97.06 56 GLY B N 1
ATOM 7677 C CA . GLY B 1 56 ? 14.398 -25.859 -17.219 1 97.06 56 GLY B CA 1
ATOM 7678 C C . GLY B 1 56 ? 14.984 -24.578 -16.656 1 97.06 56 GLY B C 1
ATOM 7679 O O . GLY B 1 56 ? 16.203 -24.438 -16.562 1 97.06 56 GLY B O 1
ATOM 7680 N N . HIS B 1 57 ? 14.117 -23.641 -16.234 1 96.88 57 HIS B N 1
ATOM 7681 C CA . HIS B 1 57 ? 14.539 -22.344 -15.719 1 96.88 57 HIS B CA 1
ATOM 7682 C C . HIS B 1 57 ? 15.375 -22.516 -14.453 1 96.88 57 HIS B C 1
ATOM 7684 O O . HIS B 1 57 ? 16.234 -21.672 -14.156 1 96.88 57 HIS B O 1
ATOM 7690 N N . ARG B 1 58 ? 15.25 -23.625 -13.734 1 95.06 58 ARG B N 1
ATOM 7691 C CA . ARG B 1 58 ? 15.961 -23.859 -12.484 1 95.06 58 ARG B CA 1
ATOM 7692 C C . ARG B 1 58 ? 17.422 -24.172 -12.742 1 95.06 58 ARG B C 1
ATOM 7694 O O . ARG B 1 58 ? 18.25 -24.094 -11.836 1 95.06 58 ARG B O 1
ATOM 7701 N N . MET B 1 59 ? 17.734 -24.562 -13.984 1 95.44 59 MET B N 1
ATOM 7702 C CA . MET B 1 59 ? 19.094 -24.938 -14.344 1 95.44 59 MET B CA 1
ATOM 7703 C C . MET B 1 59 ? 19.672 -23.969 -15.375 1 95.44 59 MET B C 1
ATOM 7705 O O . MET B 1 59 ? 20.797 -24.156 -15.844 1 95.44 59 MET B O 1
ATOM 7709 N N . ALA B 1 60 ? 18.906 -22.969 -15.727 1 96.75 60 ALA B N 1
ATOM 7710 C CA . ALA B 1 60 ? 19.281 -22.078 -16.828 1 96.75 60 ALA B CA 1
ATOM 7711 C C . ALA B 1 60 ? 20.422 -21.141 -16.422 1 96.75 60 ALA B C 1
ATOM 7713 O O . ALA B 1 60 ? 20.531 -20.75 -15.258 1 96.75 60 ALA B O 1
ATOM 7714 N N . ALA B 1 61 ? 21.234 -20.828 -17.375 1 96.62 61 ALA B N 1
ATOM 7715 C CA . ALA B 1 61 ? 22.359 -19.906 -17.172 1 96.62 61 ALA B CA 1
ATOM 7716 C C . ALA B 1 61 ? 21.922 -18.453 -17.328 1 96.62 61 ALA B C 1
ATOM 7718 O O . ALA B 1 61 ? 22.516 -17.719 -18.109 1 96.62 61 ALA B O 1
ATOM 7719 N N . ILE B 1 62 ? 21 -18.062 -16.5 1 96.81 62 ILE B N 1
ATOM 7720 C CA . ILE B 1 62 ? 20.359 -16.766 -16.688 1 96.81 62 ILE B CA 1
ATOM 7721 C C . ILE B 1 62 ? 21.109 -15.703 -15.875 1 96.81 62 ILE B C 1
ATOM 7723 O O . ILE B 1 62 ? 20.938 -14.508 -16.125 1 96.81 62 ILE B O 1
ATOM 7727 N N . ASP B 1 63 ? 22.016 -16.062 -14.891 1 95.25 63 ASP B N 1
ATOM 7728 C CA . ASP B 1 63 ? 22.688 -15.125 -14 1 95.25 63 ASP B CA 1
ATOM 7729 C C . ASP B 1 63 ? 24.141 -14.898 -14.438 1 95.25 63 ASP B C 1
ATOM 7731 O O . ASP B 1 63 ? 24.969 -15.797 -14.312 1 95.25 63 ASP B O 1
ATOM 7735 N N . PRO B 1 64 ? 24.469 -13.758 -14.859 1 95.56 64 PRO B N 1
ATOM 7736 C CA . PRO B 1 64 ? 25.812 -13.516 -15.367 1 95.56 64 PRO B CA 1
ATOM 7737 C C . PRO B 1 64 ? 26.844 -13.375 -14.242 1 95.56 64 PRO B C 1
ATOM 7739 O O . PRO B 1 64 ? 28.047 -13.367 -14.508 1 95.56 64 PRO B O 1
ATOM 7742 N N . VAL B 1 65 ? 26.359 -13.273 -12.977 1 94.38 65 VAL B N 1
ATOM 7743 C CA . VAL B 1 65 ? 27.312 -13.008 -11.906 1 94.38 65 VAL B CA 1
ATOM 7744 C C . VAL B 1 65 ? 27.141 -14.039 -10.797 1 94.38 65 VAL B C 1
ATOM 7746 O O . VAL B 1 65 ? 27.344 -13.734 -9.617 1 94.38 65 VAL B O 1
ATOM 7749 N N . LYS B 1 66 ? 26.703 -15.141 -11.242 1 85.44 66 LYS B N 1
ATOM 7750 C CA . LYS B 1 66 ? 26.562 -16.219 -10.266 1 85.44 66 LYS B CA 1
ATOM 7751 C C . LYS B 1 66 ? 27.906 -16.531 -9.609 1 85.44 66 LYS B C 1
ATOM 7753 O O . LYS B 1 66 ? 28.922 -16.609 -10.281 1 85.44 66 LYS B O 1
ATOM 7758 N N . PHE B 1 67 ? 27.953 -16.312 -8.328 1 72.62 67 PHE B N 1
ATOM 7759 C CA . PHE B 1 67 ? 29.188 -16.672 -7.637 1 72.62 67 PHE B CA 1
ATOM 7760 C C . PHE B 1 67 ? 28.938 -17.781 -6.621 1 72.62 67 PHE B C 1
ATOM 7762 O O . PHE B 1 67 ? 27.797 -18 -6.207 1 72.62 67 PHE B O 1
ATOM 7769 N N . HIS B 1 68 ? 29.703 -18.828 -6.773 1 61.56 68 HIS B N 1
ATOM 7770 C CA . HIS B 1 68 ? 29.594 -19.953 -5.859 1 61.56 68 HIS B CA 1
ATOM 7771 C C . HIS B 1 68 ? 30.438 -19.75 -4.613 1 61.56 68 HIS B C 1
ATOM 7773 O O . HIS B 1 68 ? 31.547 -19.203 -4.691 1 61.56 68 HIS B O 1
ATOM 7779 N N . LEU B 1 69 ? 29.828 -19.703 -3.479 1 49.75 69 LEU B N 1
ATOM 7780 C CA . LEU B 1 69 ? 30.766 -19.891 -2.369 1 49.75 69 LEU B CA 1
ATOM 7781 C C . LEU B 1 69 ? 31.516 -21.203 -2.498 1 49.75 69 LEU B C 1
ATOM 7783 O O . LEU B 1 69 ? 31 -22.156 -3.096 1 49.75 69 LEU B O 1
ATOM 7787 N N . ALA B 1 70 ? 32.906 -21.328 -2.166 1 42.78 70 ALA B N 1
ATOM 7788 C CA . ALA B 1 70 ? 33.844 -22.422 -2.314 1 42.78 70 ALA B CA 1
ATOM 7789 C C . ALA B 1 70 ? 33.125 -23.781 -2.232 1 42.78 70 ALA B C 1
ATOM 7791 O O . ALA B 1 70 ? 33.469 -24.703 -2.973 1 42.78 70 ALA B O 1
ATOM 7792 N N . ASP B 1 71 ? 32.344 -23.891 -1.361 1 39.62 71 ASP B N 1
ATOM 7793 C CA . ASP B 1 71 ? 31.844 -25.234 -1.102 1 39.62 71 ASP B CA 1
ATOM 7794 C C . ASP B 1 71 ? 30.578 -25.516 -1.895 1 39.62 71 ASP B C 1
ATOM 7796 O O . ASP B 1 71 ? 29.906 -26.531 -1.664 1 39.62 71 ASP B O 1
ATOM 7800 N N . GLU B 1 72 ? 30.109 -24.562 -2.588 1 48.59 72 GLU B N 1
ATOM 7801 C CA . GLU B 1 72 ? 28.875 -24.891 -3.299 1 48.59 72 GLU B CA 1
ATOM 7802 C C . GLU B 1 72 ? 29.156 -25.734 -4.539 1 48.59 72 GLU B C 1
ATOM 7804 O O . GLU B 1 72 ? 29.938 -25.328 -5.402 1 48.59 72 GLU B O 1
ATOM 7809 N N . ALA B 1 73 ? 29.062 -27.078 -4.367 1 45.5 73 ALA B N 1
ATOM 7810 C CA . ALA B 1 73 ? 29.172 -28.094 -5.402 1 45.5 73 ALA B CA 1
ATOM 7811 C C . ALA B 1 73 ? 28.375 -27.688 -6.648 1 45.5 73 ALA B C 1
ATOM 7813 O O . ALA B 1 73 ? 27.406 -26.938 -6.562 1 45.5 73 ALA B O 1
ATOM 7814 N N . ALA B 1 74 ? 28.969 -27.938 -7.781 1 51.12 74 ALA B N 1
ATOM 7815 C CA . ALA B 1 74 ? 28.359 -27.891 -9.109 1 51.12 74 ALA B CA 1
ATOM 7816 C C . ALA B 1 74 ? 26.891 -28.328 -9.047 1 51.12 74 ALA B C 1
ATOM 7818 O O . ALA B 1 74 ? 26.531 -29.188 -8.227 1 51.12 74 ALA B O 1
ATOM 7819 N N . SER B 1 75 ? 25.875 -27.375 -9.484 1 60.12 75 SER B N 1
ATOM 7820 C CA . SER B 1 75 ? 24.438 -27.656 -9.484 1 60.12 75 SER B CA 1
ATOM 7821 C C . SER B 1 75 ? 24.172 -29.125 -9.836 1 60.12 75 SER B C 1
ATOM 7823 O O . SER B 1 75 ? 24.609 -29.609 -10.875 1 60.12 75 SER B O 1
ATOM 7825 N N . GLU B 1 76 ? 23.812 -30.047 -8.82 1 72.81 76 GLU B N 1
ATOM 7826 C CA . GLU B 1 76 ? 23.328 -31.391 -9.086 1 72.81 76 GLU B CA 1
ATOM 7827 C C . GLU B 1 76 ? 22.234 -31.391 -10.148 1 72.81 76 GLU B C 1
ATOM 7829 O O . GLU B 1 76 ? 21.438 -30.469 -10.227 1 72.81 76 GLU B O 1
ATOM 7834 N N . PRO B 1 77 ? 22.484 -32.281 -11.148 1 85.5 77 PRO B N 1
ATOM 7835 C CA . PRO B 1 77 ? 21.422 -32.375 -12.156 1 85.5 77 PRO B CA 1
ATOM 7836 C C . PRO B 1 77 ? 20.031 -32.5 -11.539 1 85.5 77 PRO B C 1
ATOM 7838 O O . PRO B 1 77 ? 19.859 -33.156 -10.5 1 85.5 77 PRO B O 1
ATOM 7841 N N . LEU B 1 78 ? 19.188 -31.75 -12.055 1 91.62 78 LEU B N 1
ATOM 7842 C CA . LEU B 1 78 ? 17.797 -31.828 -11.625 1 91.62 78 LEU B CA 1
ATOM 7843 C C . LEU B 1 78 ? 17.156 -33.125 -12.055 1 91.62 78 LEU B C 1
ATOM 7845 O O . LEU B 1 78 ? 17.078 -33.438 -13.25 1 91.62 78 LEU B O 1
ATOM 7849 N N . PRO B 1 79 ? 16.766 -33.938 -11.148 1 93.19 79 PRO B N 1
ATOM 7850 C CA . PRO B 1 79 ? 16.172 -35.219 -11.492 1 93.19 79 PRO B CA 1
ATOM 7851 C C . PRO B 1 79 ? 15.016 -35.094 -12.484 1 93.19 79 PRO B C 1
ATOM 7853 O O . PRO B 1 79 ? 14.836 -35.969 -13.344 1 93.19 79 PRO B O 1
ATOM 7856 N N . GLU B 1 80 ? 14.305 -34.062 -12.438 1 94 80 GLU B N 1
ATOM 7857 C CA . GLU B 1 80 ? 13.133 -33.844 -13.289 1 94 80 GLU B CA 1
ATOM 7858 C C . GLU B 1 80 ? 13.539 -33.75 -14.758 1 94 80 GLU B C 1
ATOM 7860 O O . GLU B 1 80 ? 12.727 -34 -15.648 1 94 80 GLU B O 1
ATOM 7865 N N . LEU B 1 81 ? 14.852 -33.438 -15.031 1 96.62 81 LEU B N 1
ATOM 7866 C CA . LEU B 1 81 ? 15.258 -33.219 -16.422 1 96.62 81 LEU B CA 1
ATOM 7867 C C . LEU B 1 81 ? 15.969 -34.438 -16.984 1 96.62 81 LEU B C 1
ATOM 7869 O O . LEU B 1 81 ? 16.422 -34.406 -18.141 1 96.62 81 LEU B O 1
ATOM 7873 N N . GLN B 1 82 ? 16.062 -35.562 -16.203 1 96.06 82 GLN B N 1
ATOM 7874 C CA . GLN B 1 82 ? 16.703 -36.781 -16.672 1 96.06 82 GLN B CA 1
ATOM 7875 C C . GLN B 1 82 ? 15.719 -37.688 -17.391 1 96.06 82 GLN B C 1
ATOM 7877 O O . GLN B 1 82 ? 14.711 -38.094 -16.812 1 96.06 82 GLN B O 1
ATOM 7882 N N . TYR B 1 83 ? 16 -38.031 -18.719 1 96.81 83 TYR B N 1
ATOM 7883 C CA . TYR B 1 83 ? 15.047 -38.812 -19.5 1 96.81 83 TYR B CA 1
ATOM 7884 C C . TYR B 1 83 ? 14.852 -40.219 -18.922 1 96.81 83 TYR B C 1
ATOM 7886 O O . TYR B 1 83 ? 13.789 -40.812 -19.094 1 96.81 83 TYR B O 1
ATOM 7894 N N . ALA B 1 84 ? 15.867 -40.688 -18.141 1 96.25 84 ALA B N 1
ATOM 7895 C CA . ALA B 1 84 ? 15.75 -42 -17.516 1 96.25 84 ALA B CA 1
ATOM 7896 C C . ALA B 1 84 ? 14.602 -42.062 -16.516 1 96.25 84 ALA B C 1
ATOM 7898 O O . ALA B 1 84 ? 13.961 -43.094 -16.344 1 96.25 84 ALA B O 1
ATOM 7899 N N . ARG B 1 85 ? 14.344 -40.938 -15.914 1 96.31 85 ARG B N 1
ATOM 7900 C CA . ARG B 1 85 ? 13.258 -40.844 -14.945 1 96.31 85 ARG B CA 1
ATOM 7901 C C . ARG B 1 85 ? 11.922 -41.188 -15.586 1 96.31 85 ARG B C 1
ATOM 7903 O O . ARG B 1 85 ? 11.008 -41.656 -14.906 1 96.31 85 ARG B O 1
ATOM 7910 N N . TYR B 1 86 ? 11.789 -41.031 -16.875 1 97.56 86 TYR B N 1
ATOM 7911 C CA . TYR B 1 86 ? 10.539 -41.219 -17.594 1 97.56 86 TYR B CA 1
ATOM 7912 C C . TYR B 1 86 ? 10.531 -42.562 -18.328 1 97.56 86 TYR B C 1
ATOM 7914 O O . TYR B 1 86 ? 9.734 -42.75 -19.25 1 97.56 86 TYR B O 1
ATOM 7922 N N . GLY B 1 87 ? 11.531 -43.438 -18.047 1 96.44 87 GLY B N 1
ATOM 7923 C CA . GLY B 1 87 ? 11.586 -44.781 -18.641 1 96.44 87 GLY B CA 1
ATOM 7924 C C . GLY B 1 87 ? 12.195 -44.781 -20.031 1 96.44 87 GLY B C 1
ATOM 7925 O O . GLY B 1 87 ? 12.031 -45.719 -20.781 1 96.44 87 GLY B O 1
ATOM 7926 N N . LEU B 1 88 ? 12.812 -43.688 -20.453 1 97.5 88 LEU B N 1
ATOM 7927 C CA . LEU B 1 88 ? 13.438 -43.562 -21.75 1 97.5 88 LEU B CA 1
ATOM 7928 C C . LEU B 1 88 ? 14.906 -44 -21.688 1 97.5 88 LEU B C 1
ATOM 7930 O O . LEU B 1 88 ? 15.578 -43.75 -20.688 1 97.5 88 LEU B O 1
ATOM 7934 N N . GLY B 1 89 ? 15.312 -44.625 -22.75 1 96.38 89 GLY B N 1
ATOM 7935 C CA . GLY B 1 89 ? 16.688 -45.125 -22.797 1 96.38 89 GLY B CA 1
ATOM 7936 C C . GLY B 1 89 ? 17.531 -44.406 -23.828 1 96.38 89 GLY B C 1
ATOM 7937 O O . GLY B 1 89 ? 17 -43.812 -24.781 1 96.38 89 GLY B O 1
ATOM 7938 N N . ALA B 1 90 ? 18.75 -44.562 -23.703 1 95.38 90 ALA B N 1
ATOM 7939 C CA . ALA B 1 90 ? 19.719 -43.844 -24.562 1 95.38 90 ALA B CA 1
ATOM 7940 C C . ALA B 1 90 ? 19.562 -44.281 -26.016 1 95.38 90 ALA B C 1
ATOM 7942 O O . ALA B 1 90 ? 19.875 -43.5 -26.922 1 95.38 90 ALA B O 1
ATOM 7943 N N . ALA B 1 91 ? 19.016 -45.5 -26.297 1 94.75 91 ALA B N 1
ATOM 7944 C CA . ALA B 1 91 ? 18.922 -46.031 -27.656 1 94.75 91 ALA B CA 1
ATOM 7945 C C . ALA B 1 91 ? 17.656 -45.531 -28.344 1 94.75 91 ALA B C 1
ATOM 7947 O O . ALA B 1 91 ? 17.5 -45.688 -29.562 1 94.75 91 ALA B O 1
ATOM 7948 N N . ASP B 1 92 ? 16.797 -44.906 -27.578 1 95.38 92 ASP B N 1
ATOM 7949 C CA . ASP B 1 92 ? 15.555 -44.406 -28.141 1 95.38 92 ASP B CA 1
ATOM 7950 C C . ASP B 1 92 ? 15.812 -43.312 -29.172 1 95.38 92 ASP B C 1
ATOM 7952 O O . ASP B 1 92 ? 16.75 -42.531 -29.016 1 95.38 92 ASP B O 1
ATOM 7956 N N . ARG B 1 93 ? 15.031 -43.281 -30.297 1 95.06 93 ARG B N 1
ATOM 7957 C CA . ARG B 1 93 ? 15.023 -42.25 -31.312 1 95.06 93 ARG B CA 1
ATOM 7958 C C . ARG B 1 93 ? 13.641 -41.625 -31.438 1 95.06 93 ARG B C 1
ATOM 7960 O O . ARG B 1 93 ? 12.633 -42.344 -31.5 1 95.06 93 ARG B O 1
ATOM 7967 N N . ILE B 1 94 ? 13.672 -40.312 -31.438 1 94.56 94 ILE B N 1
ATOM 7968 C CA . ILE B 1 94 ? 12.391 -39.625 -31.297 1 94.56 94 ILE B CA 1
ATOM 7969 C C . ILE B 1 94 ? 12.234 -38.594 -32.438 1 94.56 94 ILE B C 1
ATOM 7971 O O . ILE B 1 94 ? 13.148 -37.812 -32.688 1 94.56 94 ILE B O 1
ATOM 7975 N N . ASP B 1 95 ? 11.148 -38.625 -33.156 1 93.62 95 ASP B N 1
ATOM 7976 C CA . ASP B 1 95 ? 10.727 -37.531 -34.031 1 93.62 95 ASP B CA 1
ATOM 7977 C C . ASP B 1 95 ? 10.078 -36.406 -33.219 1 93.62 95 ASP B C 1
ATOM 7979 O O . ASP B 1 95 ? 8.984 -36.562 -32.688 1 93.62 95 ASP B O 1
ATOM 7983 N N . PRO B 1 96 ? 10.703 -35.188 -33.125 1 92.31 96 PRO B N 1
ATOM 7984 C CA . PRO B 1 96 ? 10.227 -34.125 -32.219 1 92.31 96 PRO B CA 1
ATOM 7985 C C . PRO B 1 96 ? 8.969 -33.438 -32.75 1 92.31 96 PRO B C 1
ATOM 7987 O O . PRO B 1 96 ? 8.352 -32.625 -32.031 1 92.31 96 PRO B O 1
ATOM 7990 N N . ARG B 1 97 ? 8.469 -33.625 -34.156 1 88.81 97 ARG B N 1
ATOM 7991 C CA . ARG B 1 97 ? 7.266 -33 -34.688 1 88.81 97 ARG B CA 1
ATOM 7992 C C . ARG B 1 97 ? 6.043 -33.344 -33.844 1 88.81 97 ARG B C 1
ATOM 7994 O O . ARG B 1 97 ? 5.836 -34.5 -33.469 1 88.81 97 ARG B O 1
ATOM 8001 N N . GLY B 1 98 ? 5.371 -32.25 -33.281 1 91.38 98 GLY B N 1
ATOM 8002 C CA . GLY B 1 98 ? 4.199 -32.438 -32.438 1 91.38 98 GLY B CA 1
ATOM 8003 C C . GLY B 1 98 ? 4.52 -32.438 -30.969 1 91.38 98 GLY B C 1
ATOM 8004 O O . GLY B 1 98 ? 3.627 -32.25 -30.141 1 91.38 98 GLY B O 1
ATOM 8005 N N . LEU B 1 99 ? 5.762 -32.781 -30.625 1 94.75 99 LEU B N 1
ATOM 8006 C CA . LEU B 1 99 ? 6.23 -32.719 -29.25 1 94.75 99 LEU B CA 1
ATOM 8007 C C . LEU B 1 99 ? 6.902 -31.375 -28.938 1 94.75 99 LEU B C 1
ATOM 8009 O O . LEU B 1 99 ? 6.805 -30.875 -27.828 1 94.75 99 LEU B O 1
ATOM 8013 N N . LEU B 1 100 ? 7.594 -30.797 -29.891 1 92.69 100 LEU B N 1
ATOM 8014 C CA . LEU B 1 100 ? 8.242 -29.5 -29.891 1 92.69 100 LEU B CA 1
ATOM 8015 C C . LEU B 1 100 ? 7.867 -28.703 -31.125 1 92.69 100 LEU B C 1
ATOM 8017 O O . LEU B 1 100 ? 7.434 -29.266 -32.125 1 92.69 100 LEU B O 1
ATOM 8021 N N . ASN B 1 101 ? 7.91 -27.422 -31 1 89 101 ASN B N 1
ATOM 8022 C CA . ASN B 1 101 ? 7.656 -26.547 -32.125 1 89 101 ASN B CA 1
ATOM 8023 C C . ASN B 1 101 ? 8.953 -26.125 -32.812 1 89 101 ASN B C 1
ATOM 8025 O O . ASN B 1 101 ? 9.312 -24.938 -32.812 1 89 101 ASN B O 1
ATOM 8029 N N . VAL B 1 102 ? 9.617 -27.109 -33.375 1 84.88 102 VAL B N 1
ATOM 8030 C CA . VAL B 1 102 ? 10.875 -26.906 -34.062 1 84.88 102 VAL B CA 1
ATOM 8031 C C . VAL B 1 102 ? 10.742 -27.375 -35.5 1 84.88 102 VAL B C 1
ATOM 8033 O O . VAL B 1 102 ? 9.82 -28.125 -35.844 1 84.88 102 VAL B O 1
ATOM 8036 N N . PRO B 1 103 ? 11.633 -26.812 -36.375 1 79.62 103 PRO B N 1
ATOM 8037 C CA . PRO B 1 103 ? 11.578 -27.266 -37.781 1 79.62 103 PRO B CA 1
ATOM 8038 C C . PRO B 1 103 ? 11.734 -28.766 -37.906 1 79.62 103 PRO B C 1
ATOM 8040 O O . PRO B 1 103 ? 12.438 -29.406 -37.125 1 79.62 103 PRO B O 1
ATOM 8043 N N . ALA B 1 104 ? 11.094 -29.25 -38.875 1 74.19 104 ALA B N 1
ATOM 8044 C CA . ALA B 1 104 ? 11.125 -30.688 -39.125 1 74.19 104 ALA B CA 1
ATOM 8045 C C . ALA B 1 104 ? 12.555 -31.172 -39.344 1 74.19 104 ALA B C 1
ATOM 8047 O O . ALA B 1 104 ? 13.312 -30.562 -40.125 1 74.19 104 ALA B O 1
ATOM 8048 N N . ALA B 1 105 ? 12.93 -32.062 -38.375 1 68.75 105 ALA B N 1
ATOM 8049 C CA . ALA B 1 105 ? 14.227 -32.688 -38.562 1 68.75 105 ALA B CA 1
ATOM 8050 C C . ALA B 1 105 ? 14.148 -33.75 -39.656 1 68.75 105 ALA B C 1
ATOM 8052 O O . ALA B 1 105 ? 13.102 -34.375 -39.844 1 68.75 105 ALA B O 1
ATOM 8053 N N . GLN B 1 106 ? 15.141 -33.938 -40.469 1 67.94 106 GLN B N 1
ATOM 8054 C CA . GLN B 1 106 ? 15.211 -34.906 -41.562 1 67.94 106 GLN B CA 1
ATOM 8055 C C . GLN B 1 106 ? 15.141 -36.344 -41 1 67.94 106 GLN B C 1
ATOM 8057 O O . GLN B 1 106 ? 14.539 -37.219 -41.625 1 67.94 106 GLN B O 1
ATOM 8062 N N . GLN B 1 107 ? 15.766 -36.625 -39.75 1 83.5 107 GLN B N 1
ATOM 8063 C CA . GLN B 1 107 ? 15.797 -37.906 -39.062 1 83.5 107 GLN B CA 1
ATOM 8064 C C . GLN B 1 107 ? 15.406 -37.781 -37.594 1 83.5 107 GLN B C 1
ATOM 8066 O O . GLN B 1 107 ? 15.555 -36.719 -37 1 83.5 107 GLN B O 1
ATOM 8071 N N . PRO B 1 108 ? 14.781 -38.906 -37.031 1 92.69 108 PRO B N 1
ATOM 8072 C CA . PRO B 1 108 ? 14.523 -38.875 -35.594 1 92.69 108 PRO B CA 1
ATOM 8073 C C . PRO B 1 108 ? 15.773 -38.594 -34.781 1 92.69 108 PRO B C 1
ATOM 8075 O O . PRO B 1 108 ? 16.875 -39.031 -35.156 1 92.69 108 PRO B O 1
ATOM 8078 N N . LEU B 1 109 ? 15.664 -37.875 -33.75 1 94.56 109 LEU B N 1
ATOM 8079 C CA . LEU B 1 109 ? 16.766 -37.469 -32.906 1 94.56 109 LEU B CA 1
ATOM 8080 C C . LEU B 1 109 ? 17.094 -38.562 -31.875 1 94.56 109 LEU B C 1
ATOM 8082 O O . LEU B 1 109 ? 16.203 -39.219 -31.344 1 94.56 109 LEU B O 1
ATOM 8086 N N . SER B 1 110 ? 18.375 -38.75 -31.594 1 95.25 110 SER B N 1
ATOM 8087 C CA . SER B 1 110 ? 18.766 -39.562 -30.438 1 95.25 110 SER B CA 1
ATOM 8088 C C . SER B 1 110 ? 18.375 -38.875 -29.141 1 95.25 110 SER B C 1
ATOM 8090 O O . SER B 1 110 ? 18.094 -37.656 -29.125 1 95.25 110 SER B O 1
ATOM 8092 N N . MET B 1 111 ? 18.328 -39.594 -28.094 1 95.44 111 MET B N 1
ATOM 8093 C CA . MET B 1 111 ? 18 -39 -26.797 1 95.44 111 MET B CA 1
ATOM 8094 C C . MET B 1 111 ? 19 -37.938 -26.406 1 95.44 111 MET B C 1
ATOM 8096 O O . MET B 1 111 ? 18.625 -36.906 -25.812 1 95.44 111 MET B O 1
ATOM 8100 N N . ALA B 1 112 ? 20.234 -38.156 -26.766 1 96 112 ALA B N 1
ATOM 8101 C CA . ALA B 1 112 ? 21.281 -37.188 -26.469 1 96 112 ALA B CA 1
ATOM 8102 C C . ALA B 1 112 ? 21.062 -35.875 -27.25 1 96 112 ALA B C 1
ATOM 8104 O O . ALA B 1 112 ? 21.25 -34.781 -26.719 1 96 112 ALA B O 1
ATOM 8105 N N . GLU B 1 113 ? 20.734 -36.062 -28.516 1 95 113 GLU B N 1
ATOM 8106 C CA . GLU B 1 113 ? 20.469 -34.906 -29.359 1 95 113 GLU B CA 1
ATOM 8107 C C . GLU B 1 113 ? 19.25 -34.125 -28.859 1 95 113 GLU B C 1
ATOM 8109 O O . GLU B 1 113 ? 19.266 -32.906 -28.828 1 95 113 GLU B O 1
ATOM 8114 N N . LEU B 1 114 ? 18.203 -34.844 -28.547 1 95.81 114 LEU B N 1
ATOM 8115 C CA . LEU B 1 114 ? 17 -34.219 -28.031 1 95.81 114 LEU B CA 1
ATOM 8116 C C . LEU B 1 114 ? 17.266 -33.531 -26.703 1 95.81 114 LEU B C 1
ATOM 8118 O O . LEU B 1 114 ? 16.766 -32.406 -26.453 1 95.81 114 LEU B O 1
ATOM 8122 N N . ASP B 1 115 ? 18.016 -34.156 -25.859 1 96.5 115 ASP B N 1
ATOM 8123 C CA . ASP B 1 115 ? 18.391 -33.594 -24.578 1 96.5 115 ASP B CA 1
ATOM 8124 C C . ASP B 1 115 ? 19.156 -32.281 -24.781 1 96.5 115 ASP B C 1
ATOM 8126 O O . ASP B 1 115 ? 18.891 -31.281 -24.094 1 96.5 115 ASP B O 1
ATOM 8130 N N . ALA B 1 116 ? 20.078 -32.25 -25.641 1 96 116 ALA B N 1
ATOM 8131 C CA . ALA B 1 116 ? 20.875 -31.078 -25.922 1 96 116 ALA B CA 1
ATOM 8132 C C . ALA B 1 116 ? 20 -29.953 -26.469 1 96 116 ALA B C 1
ATOM 8134 O O . ALA B 1 116 ? 20.219 -28.781 -26.141 1 96 116 ALA B O 1
ATOM 8135 N N . LEU B 1 117 ? 19.125 -30.328 -27.375 1 94.62 117 LEU B N 1
ATOM 8136 C CA . LEU B 1 117 ? 18.203 -29.359 -27.938 1 94.62 117 LEU B CA 1
ATOM 8137 C C . LEU B 1 117 ? 17.344 -28.719 -26.859 1 94.62 117 LEU B C 1
ATOM 8139 O O . LEU B 1 117 ? 17.188 -27.5 -26.812 1 94.62 117 LEU B O 1
ATOM 8143 N N . LEU B 1 118 ? 16.734 -29.547 -25.938 1 96.94 118 LEU B N 1
ATOM 8144 C CA . LEU B 1 118 ? 15.898 -29.078 -24.844 1 96.94 118 LEU B CA 1
ATOM 8145 C C . LEU B 1 118 ? 16.703 -28.203 -23.891 1 96.94 118 LEU B C 1
ATOM 8147 O O . LEU B 1 118 ? 16.234 -27.156 -23.453 1 96.94 118 LEU B O 1
ATOM 8151 N N . ALA B 1 119 ? 17.891 -28.578 -23.578 1 96.88 119 ALA B N 1
ATOM 8152 C CA . ALA B 1 119 ? 18.75 -27.812 -22.688 1 96.88 119 ALA B CA 1
ATOM 8153 C C . ALA B 1 119 ? 19.094 -26.453 -23.281 1 96.88 119 ALA B C 1
ATOM 8155 O O . ALA B 1 119 ? 19.125 -25.453 -22.578 1 96.88 119 ALA B O 1
ATOM 8156 N N . ARG B 1 120 ? 19.359 -26.438 -24.547 1 95.44 120 ARG B N 1
ATOM 8157 C CA . ARG B 1 120 ? 19.672 -25.188 -25.234 1 95.44 120 ARG B CA 1
ATOM 8158 C C . ARG B 1 120 ? 18.5 -24.219 -25.156 1 95.44 120 ARG B C 1
ATOM 8160 O O . ARG B 1 120 ? 18.688 -23.016 -24.938 1 95.44 120 ARG B O 1
ATOM 8167 N N . MET B 1 121 ? 17.312 -24.734 -25.312 1 95.88 121 MET B N 1
ATOM 8168 C CA . MET B 1 121 ? 16.125 -23.891 -25.359 1 95.88 121 MET B CA 1
ATOM 8169 C C . MET B 1 121 ? 15.719 -23.438 -23.953 1 95.88 121 MET B C 1
ATOM 8171 O O . MET B 1 121 ? 15.312 -22.297 -23.766 1 95.88 121 MET B O 1
ATOM 8175 N N . TYR B 1 122 ? 15.836 -24.359 -22.984 1 97.44 122 TYR B N 1
ATOM 8176 C CA . TYR B 1 122 ? 15.164 -24.094 -21.719 1 97.44 122 TYR B CA 1
ATOM 8177 C C . TYR B 1 122 ? 16.172 -23.906 -20.578 1 97.44 122 TYR B C 1
ATOM 8179 O O . TYR B 1 122 ? 15.805 -23.484 -19.484 1 97.44 122 TYR B O 1
ATOM 8187 N N . CYS B 1 123 ? 17.484 -24.203 -20.781 1 97.38 123 CYS B N 1
ATOM 8188 C CA . CYS B 1 123 ? 18.484 -24.109 -19.703 1 97.38 123 CYS B CA 1
ATOM 8189 C C . CYS B 1 123 ? 19.641 -23.203 -20.125 1 97.38 123 CYS B C 1
ATOM 8191 O O . CYS B 1 123 ? 20.688 -23.219 -19.484 1 97.38 123 CYS B O 1
ATOM 8193 N N . GLY B 1 124 ? 19.516 -22.438 -21.203 1 96.94 124 GLY B N 1
ATOM 8194 C CA . GLY B 1 124 ? 20.562 -21.562 -21.703 1 96.94 124 GLY B CA 1
ATOM 8195 C C . GLY B 1 124 ? 20.547 -20.188 -21.062 1 96.94 124 GLY B C 1
ATOM 8196 O O . GLY B 1 124 ? 20.281 -20.062 -19.859 1 96.94 124 GLY B O 1
ATOM 8197 N N . SER B 1 125 ? 20.891 -19.188 -21.875 1 97.12 125 SER B N 1
ATOM 8198 C CA . SER B 1 125 ? 21 -17.828 -21.375 1 97.12 125 SER B CA 1
ATOM 8199 C C . SER B 1 125 ? 19.609 -17.188 -21.203 1 97.12 125 SER B C 1
ATOM 8201 O O . SER B 1 125 ? 19.484 -16.078 -20.703 1 97.12 125 SER B O 1
ATOM 8203 N N . CYS B 1 126 ? 18.594 -17.812 -21.594 1 96.94 126 CYS B N 1
ATOM 8204 C CA . CYS B 1 126 ? 17.219 -17.422 -21.281 1 96.94 126 CYS B CA 1
ATOM 8205 C C . CYS B 1 126 ? 16.359 -18.641 -21.016 1 96.94 126 CYS B C 1
ATOM 8207 O O . CYS B 1 126 ? 16.672 -19.75 -21.469 1 96.94 126 CYS B O 1
ATOM 8209 N N . SER B 1 127 ? 15.406 -18.516 -20.312 1 98.19 127 SER B N 1
ATOM 8210 C CA . SER B 1 127 ? 14.469 -19.594 -19.969 1 98.19 127 SER B CA 1
ATOM 8211 C C . SER B 1 127 ? 13.094 -19.031 -19.625 1 98.19 127 SER B C 1
ATOM 8213 O O . SER B 1 127 ? 12.961 -17.875 -19.266 1 98.19 127 SER B O 1
ATOM 8215 N N . ILE B 1 128 ? 12.07 -19.844 -19.766 1 98.06 128 ILE B N 1
ATOM 8216 C CA . ILE B 1 128 ? 10.688 -19.406 -19.625 1 98.06 128 ILE B CA 1
ATOM 8217 C C . ILE B 1 128 ? 10.008 -20.219 -18.531 1 98.06 128 ILE B C 1
ATOM 8219 O O . ILE B 1 128 ? 10.422 -21.344 -18.219 1 98.06 128 ILE B O 1
ATOM 8223 N N . GLU B 1 129 ? 9.094 -19.625 -17.781 1 96.75 129 GLU B N 1
ATOM 8224 C CA . GLU B 1 129 ? 8.188 -20.328 -16.875 1 96.75 129 GLU B CA 1
ATOM 8225 C C . GLU B 1 129 ? 6.789 -20.453 -17.484 1 96.75 129 GLU B C 1
ATOM 8227 O O . GLU B 1 129 ? 6.164 -19.438 -17.828 1 96.75 129 GLU B O 1
ATOM 8232 N N . LEU B 1 130 ? 6.207 -21.672 -17.516 1 91.81 130 LEU B N 1
ATOM 8233 C CA . LEU B 1 130 ? 4.938 -21.891 -18.203 1 91.81 130 LEU B CA 1
ATOM 8234 C C . LEU B 1 130 ? 3.965 -22.656 -17.297 1 91.81 130 LEU B C 1
ATOM 8236 O O . LEU B 1 130 ? 2.758 -22.656 -17.547 1 91.81 130 LEU B O 1
ATOM 8240 N N . ALA B 1 131 ? 4.449 -23.281 -16.234 1 90.5 131 ALA B N 1
ATOM 8241 C CA . ALA B 1 131 ? 3.711 -24.297 -15.477 1 90.5 131 ALA B CA 1
ATOM 8242 C C . ALA B 1 131 ? 2.416 -23.719 -14.914 1 90.5 131 ALA B C 1
ATOM 8244 O O . ALA B 1 131 ? 1.407 -24.422 -14.82 1 90.5 131 ALA B O 1
ATOM 8245 N N . PHE B 1 132 ? 2.422 -22.484 -14.555 1 93.56 132 PHE B N 1
ATOM 8246 C CA . PHE B 1 132 ? 1.307 -21.906 -13.805 1 93.56 132 PHE B CA 1
ATOM 8247 C C . PHE B 1 132 ? 0.259 -21.344 -14.758 1 93.56 132 PHE B C 1
ATOM 8249 O O . PHE B 1 132 ? -0.838 -20.969 -14.328 1 93.56 132 PHE B O 1
ATOM 8256 N N . ILE B 1 133 ? 0.494 -21.281 -16.062 1 95.06 133 ILE B N 1
ATOM 8257 C CA . ILE B 1 133 ? -0.443 -20.719 -17.031 1 95.06 133 ILE B CA 1
ATOM 8258 C C . ILE B 1 133 ? -1.599 -21.688 -17.25 1 95.06 133 ILE B C 1
ATOM 8260 O O . ILE B 1 133 ? -1.392 -22.812 -17.703 1 95.06 133 ILE B O 1
ATOM 8264 N N . GLU B 1 134 ? -2.768 -21.328 -17.016 1 91.62 134 GLU B N 1
ATOM 8265 C CA . GLU B 1 134 ? -3.945 -22.188 -17.031 1 91.62 134 GLU B CA 1
ATOM 8266 C C . GLU B 1 134 ? -4.48 -22.391 -18.438 1 91.62 134 GLU B C 1
ATOM 8268 O O . GLU B 1 134 ? -4.906 -23.484 -18.797 1 91.62 134 GLU B O 1
ATOM 8273 N N . SER B 1 135 ? -4.461 -21.359 -19.297 1 93.19 135 SER B N 1
ATOM 8274 C CA . SER B 1 135 ? -5.016 -21.391 -20.656 1 93.19 135 SER B CA 1
ATOM 8275 C C . SER B 1 135 ? -4.152 -22.25 -21.578 1 93.19 135 SER B C 1
ATOM 8277 O O . SER B 1 135 ? -2.99 -21.922 -21.828 1 93.19 135 SER B O 1
ATOM 8279 N N . GLU B 1 136 ? -4.793 -23.297 -22.078 1 94.56 136 GLU B N 1
ATOM 8280 C CA . GLU B 1 136 ? -4.074 -24.141 -23.031 1 94.56 136 GLU B CA 1
ATOM 8281 C C . GLU B 1 136 ? -3.664 -23.344 -24.266 1 94.56 136 GLU B C 1
ATOM 8283 O O . GLU B 1 136 ? -2.553 -23.5 -24.781 1 94.56 136 GLU B O 1
ATOM 8288 N N . GLN B 1 137 ? -4.535 -22.469 -24.703 1 94.69 137 GLN B N 1
ATOM 8289 C CA . GLN B 1 137 ? -4.254 -21.656 -25.875 1 94.69 137 GLN B CA 1
ATOM 8290 C C . GLN B 1 137 ? -3.014 -20.781 -25.656 1 94.69 137 GLN B C 1
ATOM 8292 O O . GLN B 1 137 ? -2.117 -20.766 -26.5 1 94.69 137 GLN B O 1
ATOM 8297 N N . GLU B 1 138 ? -2.994 -20.062 -24.547 1 96.06 138 GLU B N 1
ATOM 8298 C CA . GLU B 1 138 ? -1.874 -19.188 -24.25 1 96.06 138 GLU B CA 1
ATOM 8299 C C . GLU B 1 138 ? -0.584 -19.969 -24.047 1 96.06 138 GLU B C 1
ATOM 8301 O O . GLU B 1 138 ? 0.466 -19.609 -24.578 1 96.06 138 GLU B O 1
ATOM 8306 N N . ARG B 1 139 ? -0.7 -21.062 -23.297 1 95.81 139 ARG B N 1
ATOM 8307 C CA . ARG B 1 139 ? 0.475 -21.875 -22.969 1 95.81 139 ARG B CA 1
ATOM 8308 C C . ARG B 1 139 ? 1.103 -22.438 -24.234 1 95.81 139 ARG B C 1
ATOM 8310 O O . ARG B 1 139 ? 2.32 -22.375 -24.422 1 95.81 139 ARG B O 1
ATOM 8317 N N . GLU B 1 140 ? 0.271 -23.031 -25.125 1 95.69 140 GLU B N 1
ATOM 8318 C CA . GLU B 1 140 ? 0.76 -23.641 -26.359 1 95.69 140 GLU B CA 1
ATOM 8319 C C . GLU B 1 140 ? 1.352 -22.594 -27.297 1 95.69 140 GLU B C 1
ATOM 8321 O O . GLU B 1 140 ? 2.373 -22.828 -27.938 1 95.69 140 GLU B O 1
ATOM 8326 N N . TRP B 1 141 ? 0.694 -21.438 -27.344 1 96.25 141 TRP B N 1
ATOM 8327 C CA . TRP B 1 141 ? 1.183 -20.391 -28.219 1 96.25 141 TRP B CA 1
ATOM 8328 C C . TRP B 1 141 ? 2.531 -19.859 -27.75 1 96.25 141 TRP B C 1
ATOM 8330 O O . TRP B 1 141 ? 3.461 -19.703 -28.547 1 96.25 141 TRP B O 1
ATOM 8340 N N . VAL B 1 142 ? 2.68 -19.578 -26.453 1 97.12 142 VAL B N 1
ATOM 8341 C CA . VAL B 1 142 ? 3.896 -19 -25.906 1 97.12 142 VAL B CA 1
ATOM 8342 C C . VAL B 1 142 ? 5.043 -20 -26 1 97.12 142 VAL B C 1
ATOM 8344 O O . VAL B 1 142 ? 6.168 -19.641 -26.344 1 97.12 142 VAL B O 1
ATOM 8347 N N . ALA B 1 143 ? 4.727 -21.281 -25.656 1 96.44 143 ALA B N 1
ATOM 8348 C CA . ALA B 1 143 ? 5.75 -22.328 -25.781 1 96.44 143 ALA B CA 1
ATOM 8349 C C . ALA B 1 143 ? 6.246 -22.438 -27.219 1 96.44 143 ALA B C 1
ATOM 8351 O O . ALA B 1 143 ? 7.453 -22.516 -27.453 1 96.44 143 ALA B O 1
ATOM 8352 N N . GLY B 1 144 ? 5.297 -22.469 -28.141 1 95.75 144 GLY B N 1
ATOM 8353 C CA . GLY B 1 144 ? 5.664 -22.562 -29.547 1 95.75 144 GLY B CA 1
ATOM 8354 C C . GLY B 1 144 ? 6.496 -21.406 -30.047 1 95.75 144 GLY B C 1
ATOM 8355 O O . GLY B 1 144 ? 7.527 -21.594 -30.688 1 95.75 144 GLY B O 1
ATOM 8356 N N . ARG B 1 145 ? 6.055 -20.219 -29.719 1 96 145 ARG B N 1
ATOM 8357 C CA . ARG B 1 145 ? 6.766 -19.031 -30.172 1 96 145 ARG B CA 1
ATOM 8358 C C . ARG B 1 145 ? 8.141 -18.922 -29.516 1 96 145 ARG B C 1
ATOM 8360 O O . ARG B 1 145 ? 9.109 -18.5 -30.156 1 96 145 ARG B O 1
ATOM 8367 N N . TYR B 1 146 ? 8.234 -19.281 -28.25 1 97.12 146 TYR B N 1
ATOM 8368 C CA . TYR B 1 146 ? 9.5 -19.281 -27.531 1 97.12 146 TYR B CA 1
ATOM 8369 C C . TYR B 1 146 ? 10.492 -20.234 -28.172 1 97.12 146 TYR B C 1
ATOM 8371 O O . TYR B 1 146 ? 11.656 -19.891 -28.391 1 97.12 146 TYR B O 1
ATOM 8379 N N . GLU B 1 147 ? 10.055 -21.469 -28.5 1 96.31 147 GLU B N 1
ATOM 8380 C CA . GLU B 1 147 ? 10.906 -22.484 -29.109 1 96.31 147 GLU B CA 1
ATOM 8381 C C . GLU B 1 147 ? 11.391 -22.062 -30.484 1 96.31 147 GLU B C 1
ATOM 8383 O O . GLU B 1 147 ? 12.484 -22.422 -30.906 1 96.31 147 GLU B O 1
ATOM 8388 N N . GLN B 1 148 ? 10.625 -21.172 -31.109 1 93.12 148 GLN B N 1
ATOM 8389 C CA . GLN B 1 148 ? 10.984 -20.703 -32.438 1 93.12 148 GLN B CA 1
ATOM 8390 C C . GLN B 1 148 ? 12.055 -19.609 -32.375 1 93.12 148 GLN B C 1
ATOM 8392 O O . GLN B 1 148 ? 12.742 -19.328 -33.344 1 93.12 148 GLN B O 1
ATOM 8397 N N . LEU B 1 149 ? 12.188 -18.984 -31.234 1 92.06 149 LEU B N 1
ATOM 8398 C CA . LEU B 1 149 ? 13.172 -17.906 -31.062 1 92.06 149 LEU B CA 1
ATOM 8399 C C . LEU B 1 149 ? 14.578 -18.422 -31.344 1 92.06 149 LEU B C 1
ATOM 8401 O O . LEU B 1 149 ? 15.445 -17.641 -31.766 1 92.06 149 LEU B O 1
ATOM 8405 N N . PHE B 1 150 ? 14.836 -19.625 -31.109 1 89.19 150 PHE B N 1
ATOM 8406 C CA . PHE B 1 150 ? 16.188 -20.172 -31.156 1 89.19 150 PHE B CA 1
ATOM 8407 C C . PHE B 1 150 ? 16.547 -20.562 -32.562 1 89.19 150 PHE B C 1
ATOM 8409 O O . PHE B 1 150 ? 17.688 -20.984 -32.844 1 89.19 150 PHE B O 1
ATOM 8416 N N . GLN B 1 151 ? 15.609 -20.344 -33.438 1 85.06 151 GLN B N 1
ATOM 8417 C CA . GLN B 1 151 ? 15.867 -20.625 -34.875 1 85.06 151 GLN B CA 1
ATOM 8418 C C . GLN B 1 151 ? 16.234 -19.344 -35.625 1 85.06 151 GLN B C 1
ATOM 8420 O O . GLN B 1 151 ? 16.641 -19.391 -36.781 1 85.06 151 GLN B O 1
ATOM 8425 N N . HIS B 1 152 ? 16.141 -18.234 -34.938 1 85.31 152 HIS B N 1
ATOM 8426 C CA . HIS B 1 152 ? 16.359 -16.938 -35.562 1 85.31 152 HIS B CA 1
ATOM 8427 C C . HIS B 1 152 ? 17.609 -16.25 -35 1 85.31 152 HIS B C 1
ATOM 8429 O O . HIS B 1 152 ? 17.781 -16.219 -33.781 1 85.31 152 HIS B O 1
ATOM 8435 N N . GLU B 1 153 ? 18.375 -15.852 -35.938 1 90 153 GLU B N 1
ATOM 8436 C CA . GLU B 1 153 ? 19.547 -15.07 -35.562 1 90 153 GLU B CA 1
ATOM 8437 C C . GLU B 1 153 ? 19.469 -13.641 -36.094 1 90 153 GLU B C 1
ATOM 8439 O O . GLU B 1 153 ? 18.891 -13.398 -37.156 1 90 153 GLU B O 1
ATOM 8444 N N . LEU B 1 154 ? 19.984 -12.734 -35.344 1 95.12 154 LEU B N 1
ATOM 8445 C CA . LEU B 1 154 ? 20.031 -11.344 -35.781 1 95.12 154 LEU B CA 1
ATOM 8446 C C . LEU B 1 154 ? 20.984 -11.18 -36.969 1 95.12 154 LEU B C 1
ATOM 8448 O O . LEU B 1 154 ? 21.969 -11.914 -37.062 1 95.12 154 LEU B O 1
ATOM 8452 N N . THR B 1 155 ? 20.672 -10.227 -37.812 1 96.31 155 THR B N 1
ATOM 8453 C CA . THR B 1 155 ? 21.578 -9.891 -38.906 1 96.31 155 THR B CA 1
ATOM 8454 C C . THR B 1 155 ? 22.828 -9.18 -38.406 1 96.31 155 THR B C 1
ATOM 8456 O O . THR B 1 155 ? 22.844 -8.711 -37.25 1 96.31 155 THR B O 1
ATOM 8459 N N . GLU B 1 156 ? 23.844 -9.172 -39.25 1 96.44 156 GLU B N 1
ATOM 8460 C CA . GLU B 1 156 ? 25.062 -8.461 -38.844 1 96.44 156 GLU B CA 1
ATOM 8461 C C . GLU B 1 156 ? 24.781 -6.988 -38.562 1 96.44 156 GLU B C 1
ATOM 8463 O O . GLU B 1 156 ? 25.344 -6.41 -37.656 1 96.44 156 GLU B O 1
ATOM 8468 N N . GLY B 1 157 ? 23.906 -6.43 -39.375 1 96.88 157 GLY B N 1
ATOM 8469 C CA . GLY B 1 157 ? 23.531 -5.039 -39.188 1 96.88 157 GLY B CA 1
ATOM 8470 C C . GLY B 1 157 ? 22.859 -4.797 -37.844 1 96.88 157 GLY B C 1
ATOM 8471 O O . GLY B 1 157 ? 23.141 -3.805 -37.156 1 96.88 157 GLY B O 1
ATOM 8472 N N . GLU B 1 158 ? 21.984 -5.676 -37.5 1 97.44 158 GLU B N 1
ATOM 8473 C CA . GLU B 1 158 ? 21.266 -5.562 -36.25 1 97.44 158 GLU B CA 1
ATOM 8474 C C . GLU B 1 158 ? 22.219 -5.73 -35.062 1 97.44 158 GLU B C 1
ATOM 8476 O O . GLU B 1 158 ? 22.109 -5.02 -34.062 1 97.44 158 GLU B O 1
ATOM 8481 N N . ARG B 1 159 ? 23.109 -6.676 -35.188 1 97.94 159 ARG B N 1
ATOM 8482 C CA . ARG B 1 159 ? 24.109 -6.898 -34.125 1 97.94 159 ARG B CA 1
ATOM 8483 C C . ARG B 1 159 ? 25 -5.668 -33.938 1 97.94 159 ARG B C 1
ATOM 8485 O O . ARG B 1 159 ? 25.328 -5.305 -32.812 1 97.94 159 ARG B O 1
ATOM 8492 N N . ARG B 1 160 ? 25.391 -5.02 -35.031 1 97.38 160 ARG B N 1
ATOM 8493 C CA . ARG B 1 160 ? 26.188 -3.803 -34.969 1 97.38 160 ARG B CA 1
ATOM 8494 C C . ARG B 1 160 ? 25.422 -2.678 -34.281 1 97.38 160 ARG B C 1
ATOM 8496 O O . ARG B 1 160 ? 26 -1.926 -33.5 1 97.38 160 ARG B O 1
ATOM 8503 N N . GLU B 1 161 ? 24.156 -2.609 -34.562 1 97.38 161 GLU B N 1
ATOM 8504 C CA . GLU B 1 161 ? 23.328 -1.581 -33.969 1 97.38 161 GLU B CA 1
ATOM 8505 C C . GLU B 1 161 ? 23.25 -1.767 -32.438 1 97.38 161 GLU B C 1
ATOM 8507 O O . GLU B 1 161 ? 23.344 -0.797 -31.688 1 97.38 161 GLU B O 1
ATOM 8512 N N . LEU B 1 162 ? 23.047 -3.002 -32 1 98.19 162 LEU B N 1
ATOM 8513 C CA . LEU B 1 162 ? 22.969 -3.299 -30.562 1 98.19 162 LEU B CA 1
ATOM 8514 C C . LEU B 1 162 ? 24.281 -2.949 -29.875 1 98.19 162 LEU B C 1
ATOM 8516 O O . LEU B 1 162 ? 24.281 -2.346 -28.797 1 98.19 162 LEU B O 1
ATOM 8520 N N . ALA B 1 163 ? 25.375 -3.354 -30.516 1 98.38 163 ALA B N 1
ATOM 8521 C CA . ALA B 1 163 ? 26.688 -3.045 -29.953 1 98.38 163 ALA B CA 1
ATOM 8522 C C . ALA B 1 163 ? 26.891 -1.538 -29.828 1 98.38 163 ALA B C 1
ATOM 8524 O O . ALA B 1 163 ? 27.391 -1.059 -28.797 1 98.38 163 ALA B O 1
ATOM 8525 N N . GLU B 1 164 ? 26.516 -0.832 -30.859 1 98.38 164 GLU B N 1
ATOM 8526 C CA . GLU B 1 164 ? 26.688 0.62 -30.859 1 98.38 164 GLU B CA 1
ATOM 8527 C C . GLU B 1 164 ? 25.906 1.265 -29.719 1 98.38 164 GLU B C 1
ATOM 8529 O O . GLU B 1 164 ? 26.438 2.117 -29 1 98.38 164 GLU B O 1
ATOM 8534 N N . LEU B 1 165 ? 24.672 0.884 -29.562 1 98.5 165 LEU B N 1
ATOM 8535 C CA . LEU B 1 165 ? 23.828 1.444 -28.516 1 98.5 165 LEU B CA 1
ATOM 8536 C C . LEU B 1 165 ? 24.422 1.173 -27.141 1 98.5 165 LEU B C 1
ATOM 8538 O O . LEU B 1 165 ? 24.453 2.061 -26.281 1 98.5 165 LEU B O 1
ATOM 8542 N N . MET B 1 166 ? 24.891 -0.039 -26.906 1 98.62 166 MET B N 1
ATOM 8543 C CA . MET B 1 166 ? 25.438 -0.404 -25.594 1 98.62 166 MET B CA 1
ATOM 8544 C C . MET B 1 166 ? 26.766 0.314 -25.344 1 98.62 166 MET B C 1
ATOM 8546 O O . MET B 1 166 ? 27.031 0.729 -24.219 1 98.62 166 MET B O 1
ATOM 8550 N N . LEU B 1 167 ? 27.594 0.451 -26.422 1 98.62 167 LEU B N 1
ATOM 8551 C CA . LEU B 1 167 ? 28.844 1.169 -26.281 1 98.62 167 LEU B CA 1
ATOM 8552 C C . LEU B 1 167 ? 28.609 2.646 -26 1 98.62 167 LEU B C 1
ATOM 8554 O O . LEU B 1 167 ? 29.344 3.262 -25.219 1 98.62 167 LEU B O 1
ATOM 8558 N N . LYS B 1 168 ? 27.609 3.211 -26.641 1 98.62 168 LYS B N 1
ATOM 8559 C CA . LYS B 1 168 ? 27.234 4.598 -26.375 1 98.62 168 LYS B CA 1
ATOM 8560 C C . LYS B 1 168 ? 26.781 4.77 -24.922 1 98.62 168 LYS B C 1
ATOM 8562 O O . LYS B 1 168 ? 27.141 5.75 -24.266 1 98.62 168 LYS B O 1
ATOM 8567 N N . SER B 1 169 ? 25.969 3.836 -24.422 1 98.38 169 SER B N 1
ATOM 8568 C CA . SER B 1 169 ? 25.531 3.863 -23.031 1 98.38 169 SER B CA 1
ATOM 8569 C C . SER B 1 169 ? 26.719 3.822 -22.078 1 98.38 169 SER B C 1
ATOM 8571 O O . SER B 1 169 ? 26.781 4.582 -21.109 1 98.38 169 SER B O 1
ATOM 8573 N N . GLN B 1 170 ? 27.672 2.91 -22.344 1 98.19 170 GLN B N 1
ATOM 8574 C CA . GLN B 1 170 ? 28.875 2.795 -21.547 1 98.19 170 GLN B CA 1
ATOM 8575 C C . GLN B 1 170 ? 29.688 4.086 -21.578 1 98.19 170 GLN B C 1
ATOM 8577 O O . GLN B 1 170 ? 30.156 4.566 -20.547 1 98.19 170 GLN B O 1
ATOM 8582 N N . ALA B 1 171 ? 29.812 4.656 -22.781 1 98.19 171 ALA B N 1
ATOM 8583 C CA . ALA B 1 171 ? 30.562 5.895 -22.953 1 98.19 171 ALA B CA 1
ATOM 8584 C C . ALA B 1 171 ? 29.938 7.031 -22.156 1 98.19 171 ALA B C 1
ATOM 8586 O O . ALA B 1 171 ? 30.641 7.875 -21.594 1 98.19 171 ALA B O 1
ATOM 8587 N N . PHE B 1 172 ? 28.672 7.121 -22.141 1 97.81 172 PHE B N 1
ATOM 8588 C CA . PHE B 1 172 ? 27.938 8.141 -21.391 1 97.81 172 PHE B CA 1
ATOM 8589 C C . PHE B 1 172 ? 28.266 8.047 -19.906 1 97.81 172 PHE B C 1
ATOM 8591 O O . PHE B 1 172 ? 28.609 9.055 -19.281 1 97.81 172 PHE B O 1
ATOM 8598 N N . ASP B 1 173 ? 28.203 6.828 -19.344 1 97.75 173 ASP B N 1
ATOM 8599 C CA . ASP B 1 173 ? 28.484 6.621 -17.922 1 97.75 173 ASP B CA 1
ATOM 8600 C C . ASP B 1 173 ? 29.938 6.98 -17.594 1 97.75 173 ASP B C 1
ATOM 8602 O O . ASP B 1 173 ? 30.203 7.598 -16.562 1 97.75 173 ASP B O 1
ATOM 8606 N N . GLN B 1 174 ? 30.812 6.551 -18.469 1 97.25 174 GLN B N 1
ATOM 8607 C CA . GLN B 1 174 ? 32.219 6.859 -18.266 1 97.25 174 GLN B CA 1
ATOM 8608 C C . GLN B 1 174 ? 32.469 8.359 -18.344 1 97.25 174 GLN B C 1
ATOM 8610 O O . GLN B 1 174 ? 33.281 8.898 -17.578 1 97.25 174 GLN B O 1
ATOM 8615 N N . PHE B 1 175 ? 31.812 8.992 -19.266 1 97.88 175 PHE B N 1
ATOM 8616 C CA . PHE B 1 175 ? 31.922 10.438 -19.422 1 97.88 175 PHE B CA 1
ATOM 8617 C C . PHE B 1 175 ? 31.484 11.148 -18.141 1 97.88 175 PHE B C 1
ATOM 8619 O O . PHE B 1 175 ? 32.156 12.047 -17.656 1 97.88 175 PHE B O 1
ATOM 8626 N N . LEU B 1 176 ? 30.328 10.75 -17.578 1 97.44 176 LEU B N 1
ATOM 8627 C CA . LEU B 1 176 ? 29.797 11.375 -16.375 1 97.44 176 LEU B CA 1
ATOM 8628 C C . LEU B 1 176 ? 30.703 11.125 -15.18 1 97.44 176 LEU B C 1
ATOM 8630 O O . LEU B 1 176 ? 30.828 11.969 -14.297 1 97.44 176 LEU B O 1
ATOM 8634 N N . ALA B 1 177 ? 31.297 9.914 -15.125 1 96.25 177 ALA B N 1
ATOM 8635 C CA . ALA B 1 177 ? 32.219 9.586 -14.031 1 96.25 177 ALA B CA 1
ATOM 8636 C C . ALA B 1 177 ? 33.375 10.57 -13.992 1 96.25 177 ALA B C 1
ATOM 8638 O O . ALA B 1 177 ? 33.906 10.883 -12.914 1 96.25 177 ALA B O 1
ATOM 8639 N N . VAL B 1 178 ? 33.75 11.047 -15.117 1 97 178 VAL B N 1
ATOM 8640 C CA . VAL B 1 178 ? 34.906 11.938 -15.227 1 97 178 VAL B CA 1
ATOM 8641 C C . VAL B 1 178 ? 34.438 13.383 -15.039 1 97 178 VAL B C 1
ATOM 8643 O O . VAL B 1 178 ? 35.062 14.148 -14.297 1 97 178 VAL B O 1
ATOM 8646 N N . LYS B 1 179 ? 33.406 13.781 -15.703 1 97.12 179 LYS B N 1
ATOM 8647 C CA . LYS B 1 179 ? 33 15.188 -15.773 1 97.12 179 LYS B CA 1
ATOM 8648 C C . LYS B 1 179 ? 32.156 15.586 -14.586 1 97.12 179 LYS B C 1
ATOM 8650 O O . LYS B 1 179 ? 32.094 16.75 -14.203 1 97.12 179 LYS B O 1
ATOM 8655 N N . PHE B 1 180 ? 31.422 14.641 -14.008 1 96 180 PHE B N 1
ATOM 8656 C CA . PHE B 1 180 ? 30.547 14.891 -12.875 1 96 180 PHE B CA 1
ATOM 8657 C C . PHE B 1 180 ? 30.75 13.836 -11.789 1 96 180 PHE B C 1
ATOM 8659 O O . PHE B 1 180 ? 29.812 13.141 -11.406 1 96 180 PHE B O 1
ATOM 8666 N N . PRO B 1 181 ? 31.875 13.719 -11.18 1 93.94 181 PRO B N 1
ATOM 8667 C CA . PRO B 1 181 ? 32.25 12.617 -10.281 1 93.94 181 PRO B CA 1
ATOM 8668 C C . PRO B 1 181 ? 31.469 12.648 -8.969 1 93.94 181 PRO B C 1
ATOM 8670 O O . PRO B 1 181 ? 31.359 11.625 -8.289 1 93.94 181 PRO B O 1
ATOM 8673 N N . THR B 1 182 ? 30.844 13.758 -8.562 1 90.69 182 THR B N 1
ATOM 8674 C CA . THR B 1 182 ? 30.219 13.867 -7.254 1 90.69 182 THR B CA 1
ATOM 8675 C C . THR B 1 182 ? 28.703 13.75 -7.371 1 90.69 182 THR B C 1
ATOM 8677 O O . THR B 1 182 ? 28 13.711 -6.359 1 90.69 182 THR B O 1
ATOM 8680 N N . VAL B 1 183 ? 28.234 13.656 -8.57 1 90.94 183 VAL B N 1
ATOM 8681 C CA . VAL B 1 183 ? 26.781 13.586 -8.781 1 90.94 183 VAL B CA 1
ATOM 8682 C C . VAL B 1 183 ? 26.328 12.133 -8.711 1 90.94 183 VAL B C 1
ATOM 8684 O O . VAL B 1 183 ? 26.938 11.258 -9.328 1 90.94 183 VAL B O 1
ATOM 8687 N N . LYS B 1 184 ? 25.234 11.891 -7.914 1 88.88 184 LYS B N 1
ATOM 8688 C CA . LYS B 1 184 ? 24.609 10.57 -7.93 1 88.88 184 LYS B CA 1
ATOM 8689 C C . LYS B 1 184 ? 23.859 10.336 -9.234 1 88.88 184 LYS B C 1
ATOM 8691 O O . LYS B 1 184 ? 22.984 11.125 -9.602 1 88.88 184 LYS B O 1
ATOM 8696 N N . ARG B 1 185 ? 24.125 9.266 -9.93 1 88.88 185 ARG B N 1
ATOM 8697 C CA . ARG B 1 185 ? 23.609 9.148 -11.297 1 88.88 185 ARG B CA 1
ATOM 8698 C C . ARG B 1 185 ? 22.75 7.898 -11.453 1 88.88 185 ARG B C 1
ATOM 8700 O O . ARG B 1 185 ? 21.891 7.836 -12.344 1 88.88 185 ARG B O 1
ATOM 8707 N N . TYR B 1 186 ? 22.891 6.871 -10.633 1 92.81 186 TYR B N 1
ATOM 8708 C CA . TYR B 1 186 ? 22.172 5.613 -10.797 1 92.81 186 TYR B CA 1
ATOM 8709 C C . TYR B 1 186 ? 22.312 5.086 -12.219 1 92.81 186 TYR B C 1
ATOM 8711 O O . TYR B 1 186 ? 21.312 4.762 -12.867 1 92.81 186 TYR B O 1
ATOM 8719 N N . GLY B 1 187 ? 23.484 4.973 -12.766 1 94.69 187 GLY B N 1
ATOM 8720 C CA . GLY B 1 187 ? 23.812 4.688 -14.148 1 94.69 187 GLY B CA 1
ATOM 8721 C C . GLY B 1 187 ? 23.422 3.291 -14.586 1 94.69 187 GLY B C 1
ATOM 8722 O O . GLY B 1 187 ? 22.859 2.527 -13.797 1 94.69 187 GLY B O 1
ATOM 8723 N N . GLY B 1 188 ? 23.656 2.979 -15.852 1 96.12 188 GLY B N 1
ATOM 8724 C CA . GLY B 1 188 ? 23.234 1.718 -16.453 1 96.12 188 GLY B CA 1
ATOM 8725 C C . GLY B 1 188 ? 24.344 0.68 -16.484 1 96.12 188 GLY B C 1
ATOM 8726 O O . GLY B 1 188 ? 24.156 -0.428 -16.984 1 96.12 188 GLY B O 1
ATOM 8727 N N . GLU B 1 189 ? 25.5 1.006 -15.844 1 97.06 189 GLU B N 1
ATOM 8728 C CA . GLU B 1 189 ? 26.609 0.063 -15.898 1 97.06 189 GLU B CA 1
ATOM 8729 C C . GLU B 1 189 ? 26.234 -1.275 -15.266 1 97.06 189 GLU B C 1
ATOM 8731 O O . GLU B 1 189 ? 25.781 -1.324 -14.125 1 97.06 189 GLU B O 1
ATOM 8736 N N . GLY B 1 190 ? 26.359 -2.291 -16 1 97.44 190 GLY B N 1
ATOM 8737 C CA . GLY B 1 190 ? 25.969 -3.637 -15.602 1 97.44 190 GLY B CA 1
ATOM 8738 C C . GLY B 1 190 ? 24.609 -4.047 -16.141 1 97.44 190 GLY B C 1
ATOM 8739 O O . GLY B 1 190 ? 24.234 -5.215 -16.047 1 97.44 190 GLY B O 1
ATOM 8740 N N . ALA B 1 191 ? 23.875 -3.117 -16.734 1 98 191 ALA B N 1
ATOM 8741 C CA . ALA B 1 191 ? 22.562 -3.398 -17.312 1 98 191 ALA B CA 1
ATOM 8742 C C . ALA B 1 191 ? 22.438 -2.773 -18.703 1 98 191 ALA B C 1
ATOM 8744 O O . ALA B 1 191 ? 21.328 -2.416 -19.125 1 98 191 ALA B O 1
ATOM 8745 N N . GLU B 1 192 ? 23.562 -2.584 -19.422 1 98.31 192 GLU B N 1
ATOM 8746 C CA . GLU B 1 192 ? 23.562 -1.922 -20.734 1 98.31 192 GLU B CA 1
ATOM 8747 C C . GLU B 1 192 ? 22.703 -2.688 -21.734 1 98.31 192 GLU B C 1
ATOM 8749 O O . GLU B 1 192 ? 22.156 -2.1 -22.672 1 98.31 192 GLU B O 1
ATOM 8754 N N . SER B 1 193 ? 22.484 -3.98 -21.469 1 98.12 193 SER B N 1
ATOM 8755 C CA . SER B 1 193 ? 21.688 -4.801 -22.375 1 98.12 193 SER B CA 1
ATOM 8756 C C . SER B 1 193 ? 20.234 -4.316 -22.422 1 98.12 193 SER B C 1
ATOM 8758 O O . SER B 1 193 ? 19.484 -4.684 -23.328 1 98.12 193 SER B O 1
ATOM 8760 N N . MET B 1 194 ? 19.797 -3.477 -21.453 1 98.06 194 MET B N 1
ATOM 8761 C CA . MET B 1 194 ? 18.438 -2.947 -21.5 1 98.06 194 MET B CA 1
ATOM 8762 C C . MET B 1 194 ? 18.203 -2.158 -22.781 1 98.06 194 MET B C 1
ATOM 8764 O O . MET B 1 194 ? 17.062 -2.002 -23.219 1 98.06 194 MET B O 1
ATOM 8768 N N . MET B 1 195 ? 19.312 -1.688 -23.484 1 98.44 195 MET B N 1
ATOM 8769 C CA . MET B 1 195 ? 19.219 -1.009 -24.781 1 98.44 195 MET B CA 1
ATOM 8770 C C . MET B 1 195 ? 18.594 -1.928 -25.828 1 98.44 195 MET B C 1
ATOM 8772 O O . MET B 1 195 ? 17.859 -1.468 -26.703 1 98.44 195 MET B O 1
ATOM 8776 N N . ALA B 1 196 ? 18.906 -3.25 -25.672 1 98.69 196 ALA B N 1
ATOM 8777 C CA . ALA B 1 196 ? 18.328 -4.223 -26.609 1 98.69 196 ALA B CA 1
ATOM 8778 C C . ALA B 1 196 ? 16.812 -4.324 -26.438 1 98.69 196 ALA B C 1
ATOM 8780 O O . ALA B 1 196 ? 16.094 -4.516 -27.406 1 98.69 196 ALA B O 1
ATOM 8781 N N . PHE B 1 197 ? 16.328 -4.238 -25.266 1 98.69 197 PHE B N 1
ATOM 8782 C CA . PHE B 1 197 ? 14.898 -4.234 -24.984 1 98.69 197 PHE B CA 1
ATOM 8783 C C . PHE B 1 197 ? 14.211 -3.068 -25.688 1 98.69 197 PHE B C 1
ATOM 8785 O O . PHE B 1 197 ? 13.219 -3.264 -26.391 1 98.69 197 PHE B O 1
ATOM 8792 N N . TYR B 1 198 ? 14.734 -1.854 -25.484 1 98.62 198 TYR B N 1
ATOM 8793 C CA . TYR B 1 198 ? 14.117 -0.665 -26.062 1 98.62 198 TYR B CA 1
ATOM 8794 C C . TYR B 1 198 ? 14.266 -0.665 -27.578 1 98.62 198 TYR B C 1
ATOM 8796 O O . TYR B 1 198 ? 13.367 -0.209 -28.297 1 98.62 198 TYR B O 1
ATOM 8804 N N . TRP B 1 199 ? 15.461 -1.106 -28.047 1 98.38 199 TRP B N 1
ATOM 8805 C CA . TRP B 1 199 ? 15.695 -1.225 -29.484 1 98.38 199 TRP B CA 1
ATOM 8806 C C . TRP B 1 199 ? 14.617 -2.076 -30.141 1 98.38 199 TRP B C 1
ATOM 8808 O O . TRP B 1 199 ? 14.031 -1.676 -31.141 1 98.38 199 TRP B O 1
ATOM 8818 N N . GLU B 1 200 ? 14.344 -3.24 -29.562 1 98.38 200 GLU B N 1
ATOM 8819 C CA . GLU B 1 200 ? 13.32 -4.121 -30.125 1 98.38 200 GLU B CA 1
ATOM 8820 C C . GLU B 1 200 ? 11.922 -3.555 -29.891 1 98.38 200 GLU B C 1
ATOM 8822 O O . GLU B 1 200 ? 11.031 -3.729 -30.719 1 98.38 200 GLU B O 1
ATOM 8827 N N . LEU B 1 201 ? 11.656 -2.93 -28.734 1 98.5 201 LEU B N 1
ATOM 8828 C CA . LEU B 1 201 ? 10.383 -2.273 -28.453 1 98.5 201 LEU B CA 1
ATOM 8829 C C . LEU B 1 201 ? 10.031 -1.28 -29.562 1 98.5 201 LEU B C 1
ATOM 8831 O O . LEU B 1 201 ? 8.898 -1.265 -30.047 1 98.5 201 LEU B O 1
ATOM 8835 N N . PHE B 1 202 ? 11.016 -0.436 -30.016 1 98.06 202 PHE B N 1
ATOM 8836 C CA . PHE B 1 202 ? 10.797 0.579 -31.047 1 98.06 202 PHE B CA 1
ATOM 8837 C C . PHE B 1 202 ? 10.523 -0.068 -32.406 1 98.06 202 PHE B C 1
ATOM 8839 O O . PHE B 1 202 ? 9.602 0.34 -33.094 1 98.06 202 PHE B O 1
ATOM 8846 N N . ARG B 1 203 ? 11.305 -1.061 -32.656 1 97.06 203 ARG B N 1
ATOM 8847 C CA . ARG B 1 203 ? 11.109 -1.764 -33.906 1 97.06 203 ARG B CA 1
ATOM 8848 C C . ARG B 1 203 ? 9.719 -2.404 -33.969 1 97.06 203 ARG B C 1
ATOM 8850 O O . ARG B 1 203 ? 9.008 -2.264 -34.969 1 97.06 203 ARG B O 1
ATOM 8857 N N . SER B 1 204 ? 9.375 -3.082 -32.875 1 97.44 204 SER B N 1
ATOM 8858 C CA . SER B 1 204 ? 8.07 -3.727 -32.781 1 97.44 204 SER B CA 1
ATOM 8859 C C . SER B 1 204 ? 6.945 -2.701 -32.844 1 97.44 204 SER B C 1
ATOM 8861 O O . SER B 1 204 ? 5.879 -2.963 -33.406 1 97.44 204 SER B O 1
ATOM 8863 N N . ALA B 1 205 ? 7.141 -1.56 -32.188 1 97.12 205 ALA B N 1
ATOM 8864 C CA . ALA B 1 205 ? 6.145 -0.493 -32.188 1 97.12 205 ALA B CA 1
ATOM 8865 C C . ALA B 1 205 ? 5.852 -0.05 -33.625 1 97.12 205 ALA B C 1
ATOM 8867 O O . ALA B 1 205 ? 4.695 0.172 -34 1 97.12 205 ALA B O 1
ATOM 8868 N N . GLY B 1 206 ? 6.895 0.12 -34.438 1 95.88 206 GLY B N 1
ATOM 8869 C CA . GLY B 1 206 ? 6.719 0.451 -35.844 1 95.88 206 GLY B CA 1
ATOM 8870 C C . GLY B 1 206 ? 6.004 -0.634 -36.625 1 95.88 206 GLY B C 1
ATOM 8871 O O . GLY B 1 206 ? 5.09 -0.349 -37.406 1 95.88 206 GLY B O 1
ATOM 8872 N N . GLU B 1 207 ? 6.449 -1.822 -36.375 1 95.19 207 GLU B N 1
ATOM 8873 C CA . GLU B 1 207 ? 5.914 -2.969 -37.094 1 95.19 207 GLU B CA 1
ATOM 8874 C C . GLU B 1 207 ? 4.422 -3.143 -36.844 1 95.19 207 GLU B C 1
ATOM 8876 O O . GLU B 1 207 ? 3.664 -3.496 -37.75 1 95.19 207 GLU B O 1
ATOM 8881 N N . HIS B 1 208 ? 4.027 -2.951 -35.594 1 95.56 208 HIS B N 1
ATOM 8882 C CA . HIS B 1 208 ? 2.631 -3.158 -35.219 1 95.56 208 HIS B CA 1
ATOM 8883 C C . HIS B 1 208 ? 1.842 -1.854 -35.281 1 95.56 208 HIS B C 1
ATOM 8885 O O . HIS B 1 208 ? 0.689 -1.797 -34.875 1 95.56 208 HIS B O 1
ATOM 8891 N N . GLU B 1 209 ? 2.445 -0.759 -35.719 1 95.06 209 GLU B N 1
ATOM 8892 C CA . GLU B 1 209 ? 1.825 0.537 -36 1 95.06 209 GLU B CA 1
ATOM 8893 C C . GLU B 1 209 ? 1.225 1.121 -34.719 1 95.06 209 GLU B C 1
ATOM 8895 O O . GLU B 1 209 ? 0.081 1.58 -34.719 1 95.06 209 GLU B O 1
ATOM 8900 N N . LEU B 1 210 ? 1.931 0.951 -33.656 1 97.25 210 LEU B N 1
ATOM 8901 C CA . LEU B 1 210 ? 1.537 1.628 -32.438 1 97.25 210 LEU B CA 1
ATOM 8902 C C . LEU B 1 210 ? 1.595 3.143 -32.594 1 97.25 210 LEU B C 1
ATOM 8904 O O . LEU B 1 210 ? 2.43 3.656 -33.344 1 97.25 210 LEU B O 1
ATOM 8908 N N . ARG B 1 211 ? 0.698 3.836 -31.906 1 97.56 211 ARG B N 1
ATOM 8909 C CA . ARG B 1 211 ? 0.66 5.293 -31.984 1 97.56 211 ARG B CA 1
ATOM 8910 C C . ARG B 1 211 ? 1.267 5.914 -30.719 1 97.56 211 ARG B C 1
ATOM 8912 O O . ARG B 1 211 ? 1.773 7.039 -30.766 1 97.56 211 ARG B O 1
ATOM 8919 N N . ASN B 1 212 ? 1.081 5.23 -29.609 1 97.94 212 ASN B N 1
ATOM 8920 C CA . ASN B 1 212 ? 1.604 5.719 -28.328 1 97.94 212 ASN B CA 1
ATOM 8921 C C . ASN B 1 212 ? 2.287 4.605 -27.547 1 97.94 212 ASN B C 1
ATOM 8923 O O . ASN B 1 212 ? 1.805 3.471 -27.516 1 97.94 212 ASN B O 1
ATOM 8927 N N . VAL B 1 213 ? 3.404 4.859 -26.984 1 98.5 213 VAL B N 1
ATOM 8928 C CA . VAL B 1 213 ? 4.07 4.027 -25.984 1 98.5 213 VAL B CA 1
ATOM 8929 C C . VAL B 1 213 ? 4.258 4.82 -24.703 1 98.5 213 VAL B C 1
ATOM 8931 O O . VAL B 1 213 ? 4.879 5.887 -24.703 1 98.5 213 VAL B O 1
ATOM 8934 N N . VAL B 1 214 ? 3.662 4.391 -23.594 1 98.69 214 VAL B N 1
ATOM 8935 C CA . VAL B 1 214 ? 3.74 5.051 -22.297 1 98.69 214 VAL B CA 1
ATOM 8936 C C . VAL B 1 214 ? 4.594 4.219 -21.344 1 98.69 214 VAL B C 1
ATOM 8938 O O . VAL B 1 214 ? 4.273 3.061 -21.062 1 98.69 214 VAL B O 1
ATOM 8941 N N . ILE B 1 215 ? 5.617 4.789 -20.781 1 98.62 215 ILE B N 1
ATOM 8942 C CA . ILE B 1 215 ? 6.582 4.02 -20 1 98.62 215 ILE B CA 1
ATOM 8943 C C . ILE B 1 215 ? 6.652 4.566 -18.578 1 98.62 215 ILE B C 1
ATOM 8945 O O . ILE B 1 215 ? 6.809 5.773 -18.375 1 98.62 215 ILE B O 1
ATOM 8949 N N . GLY B 1 216 ? 6.426 3.746 -17.578 1 98.25 216 GLY B N 1
ATOM 8950 C CA . GLY B 1 216 ? 6.867 3.996 -16.203 1 98.25 216 GLY B CA 1
ATOM 8951 C C . GLY B 1 216 ? 8.188 3.324 -15.875 1 98.25 216 GLY B C 1
ATOM 8952 O O . GLY B 1 216 ? 8.367 2.133 -16.141 1 98.25 216 GLY B O 1
ATOM 8953 N N . MET B 1 217 ? 9.156 4.055 -15.383 1 96.75 217 MET B N 1
ATOM 8954 C CA . MET B 1 217 ? 10.477 3.49 -15.148 1 96.75 217 MET B CA 1
ATOM 8955 C C . MET B 1 217 ? 11.133 4.133 -13.93 1 96.75 217 MET B C 1
ATOM 8957 O O . MET B 1 217 ? 10.93 5.316 -13.664 1 96.75 217 MET B O 1
ATOM 8961 N N . PRO B 1 218 ? 11.906 3.336 -13.164 1 94.5 218 PRO B N 1
ATOM 8962 C CA . PRO B 1 218 ? 12.672 3.906 -12.055 1 94.5 218 PRO B CA 1
ATOM 8963 C C . PRO B 1 218 ? 13.961 4.582 -12.516 1 94.5 218 PRO B C 1
ATOM 8965 O O . PRO B 1 218 ? 14.117 4.879 -13.703 1 94.5 218 PRO B O 1
ATOM 8968 N N . HIS B 1 219 ? 14.914 4.84 -11.617 1 94.5 219 HIS B N 1
ATOM 8969 C CA . HIS B 1 219 ? 16.094 5.66 -11.828 1 94.5 219 HIS B CA 1
ATOM 8970 C C . HIS B 1 219 ? 17.156 4.91 -12.633 1 94.5 219 HIS B C 1
ATOM 8972 O O . HIS B 1 219 ? 17.891 5.516 -13.422 1 94.5 219 HIS B O 1
ATOM 8978 N N . ARG B 1 220 ? 17.141 3.605 -12.516 1 96.19 220 ARG B N 1
ATOM 8979 C CA . ARG B 1 220 ? 18.25 2.785 -13.016 1 96.19 220 ARG B CA 1
ATOM 8980 C C . ARG B 1 220 ? 18.359 2.871 -14.531 1 96.19 220 ARG B C 1
ATOM 8982 O O . ARG B 1 220 ? 17.438 2.463 -15.242 1 96.19 220 ARG B O 1
ATOM 8989 N N . GLY B 1 221 ? 19.453 3.459 -15.016 1 96.69 221 GLY B N 1
ATOM 8990 C CA . GLY B 1 221 ? 19.734 3.545 -16.438 1 96.69 221 GLY B CA 1
ATOM 8991 C C . GLY B 1 221 ? 18.844 4.547 -17.156 1 96.69 221 GLY B C 1
ATOM 8992 O O . GLY B 1 221 ? 18.859 4.625 -18.391 1 96.69 221 GLY B O 1
ATOM 8993 N N . LYS B 1 222 ? 18.078 5.289 -16.453 1 96.81 222 LYS B N 1
ATOM 8994 C CA . LYS B 1 222 ? 17.109 6.195 -17.062 1 96.81 222 LYS B CA 1
ATOM 8995 C C . LYS B 1 222 ? 17.797 7.27 -17.891 1 96.81 222 LYS B C 1
ATOM 8997 O O . LYS B 1 222 ? 17.391 7.535 -19.031 1 96.81 222 LYS B O 1
ATOM 9002 N N . LEU B 1 223 ? 18.859 7.934 -17.328 1 97.56 223 LEU B N 1
ATOM 9003 C CA . LEU B 1 223 ? 19.547 8.984 -18.062 1 97.56 223 LEU B CA 1
ATOM 9004 C C . LEU B 1 223 ? 20.203 8.422 -19.328 1 97.56 223 LEU B C 1
ATOM 9006 O O . LEU B 1 223 ? 20.281 9.102 -20.344 1 97.56 223 LEU B O 1
ATOM 9010 N N . ASN B 1 224 ? 20.641 7.16 -19.25 1 98.06 224 ASN B N 1
ATOM 9011 C CA . ASN B 1 224 ? 21.234 6.484 -20.391 1 98.06 224 ASN B CA 1
ATOM 9012 C C . ASN B 1 224 ? 20.25 6.352 -21.547 1 98.06 224 ASN B C 1
ATOM 9014 O O . ASN B 1 224 ? 20.547 6.703 -22.688 1 98.06 224 ASN B O 1
ATOM 9018 N N . VAL B 1 225 ? 19.078 5.867 -21.234 1 97.38 225 VAL B N 1
ATOM 9019 C CA . VAL B 1 225 ? 18.094 5.613 -22.281 1 97.38 225 VAL B CA 1
ATOM 9020 C C . VAL B 1 225 ? 17.547 6.938 -22.797 1 97.38 225 VAL B C 1
ATOM 9022 O O . VAL B 1 225 ? 17.281 7.082 -24 1 97.38 225 VAL B O 1
ATOM 9025 N N . LEU B 1 226 ? 17.344 7.953 -21.922 1 97.19 226 LEU B N 1
ATOM 9026 C CA . LEU B 1 226 ? 16.875 9.273 -22.312 1 97.19 226 LEU B CA 1
ATOM 9027 C C . LEU B 1 226 ? 17.797 9.906 -23.344 1 97.19 226 LEU B C 1
ATOM 9029 O O . LEU B 1 226 ? 17.328 10.445 -24.344 1 97.19 226 LEU B O 1
ATOM 9033 N N . THR B 1 227 ? 19.141 9.789 -23.156 1 96.94 227 THR B N 1
ATOM 9034 C CA . THR B 1 227 ? 20.109 10.516 -23.984 1 96.94 227 THR B CA 1
ATOM 9035 C C . THR B 1 227 ? 20.516 9.695 -25.203 1 96.94 227 THR B C 1
ATOM 9037 O O . THR B 1 227 ? 20.953 10.25 -26.203 1 96.94 227 THR B O 1
ATOM 9040 N N . THR B 1 228 ? 20.344 8.359 -25.078 1 96.88 228 THR B N 1
ATOM 9041 C CA . THR B 1 228 ? 20.812 7.504 -26.156 1 96.88 228 THR B CA 1
ATOM 9042 C C . THR B 1 228 ? 19.688 7.195 -27.141 1 96.88 228 THR B C 1
ATOM 9044 O O . THR B 1 228 ? 19.922 7.098 -28.344 1 96.88 228 THR B O 1
ATOM 9047 N N . MET B 1 229 ? 18.5 7.062 -26.594 1 96.62 229 MET B N 1
ATOM 9048 C CA . MET B 1 229 ? 17.453 6.527 -27.469 1 96.62 229 MET B CA 1
ATOM 9049 C C . MET B 1 229 ? 16.203 7.395 -27.422 1 96.62 229 MET B C 1
ATOM 9051 O O . MET B 1 229 ? 15.398 7.387 -28.359 1 96.62 229 MET B O 1
ATOM 9055 N N . PHE B 1 230 ? 15.93 8.141 -26.359 1 96.62 230 PHE B N 1
ATOM 9056 C CA . PHE B 1 230 ? 14.625 8.766 -26.156 1 96.62 230 PHE B CA 1
ATOM 9057 C C . PHE B 1 230 ? 14.664 10.234 -26.562 1 96.62 230 PHE B C 1
ATOM 9059 O O . PHE B 1 230 ? 13.727 10.984 -26.281 1 96.62 230 PHE B O 1
ATOM 9066 N N . GLY B 1 231 ? 15.711 10.695 -27.109 1 92.81 231 GLY B N 1
ATOM 9067 C CA . GLY B 1 231 ? 15.75 11.984 -27.781 1 92.81 231 GLY B CA 1
ATOM 9068 C C . GLY B 1 231 ? 16.078 13.133 -26.844 1 92.81 231 GLY B C 1
ATOM 9069 O O . GLY B 1 231 ? 16.047 14.297 -27.25 1 92.81 231 GLY B O 1
ATOM 9070 N N . THR B 1 232 ? 16.422 12.906 -25.609 1 95.31 232 THR B N 1
ATOM 9071 C CA . THR B 1 232 ? 16.812 13.969 -24.688 1 95.31 232 THR B CA 1
ATOM 9072 C C . THR B 1 232 ? 18.234 14.43 -24.953 1 95.31 232 THR B C 1
ATOM 9074 O O . THR B 1 232 ? 19.172 13.617 -24.984 1 95.31 232 THR B O 1
ATOM 9077 N N . ARG B 1 233 ? 18.453 15.664 -25.125 1 95.38 233 ARG B N 1
ATOM 9078 C CA . ARG B 1 233 ? 19.797 16.188 -25.328 1 95.38 233 ARG B CA 1
ATOM 9079 C C . ARG B 1 233 ? 20.625 16.078 -24.047 1 95.38 233 ARG B C 1
ATOM 9081 O O . ARG B 1 233 ? 20.172 16.5 -22.984 1 95.38 233 ARG B O 1
ATOM 9088 N N . PRO B 1 234 ? 21.828 15.562 -24.125 1 97.69 234 PRO B N 1
ATOM 9089 C CA . PRO B 1 234 ? 22.688 15.516 -22.938 1 97.69 234 PRO B CA 1
ATOM 9090 C C . PRO B 1 234 ? 22.906 16.891 -22.312 1 97.69 234 PRO B C 1
ATOM 9092 O O . PRO B 1 234 ? 23.062 17 -21.094 1 97.69 234 PRO B O 1
ATOM 9095 N N . ALA B 1 235 ? 22.844 17.969 -23.062 1 97.75 235 ALA B N 1
ATOM 9096 C CA . ALA B 1 235 ? 23.047 19.328 -22.578 1 97.75 235 ALA B CA 1
ATOM 9097 C C . ALA B 1 235 ? 22.047 19.672 -21.484 1 97.75 235 ALA B C 1
ATOM 9099 O O . ALA B 1 235 ? 22.359 20.391 -20.547 1 97.75 235 ALA B O 1
ATOM 9100 N N . LYS B 1 236 ? 20.859 19.203 -21.672 1 96 236 LYS B N 1
ATOM 9101 C CA . LYS B 1 236 ? 19.812 19.422 -20.672 1 96 236 LYS B CA 1
ATOM 9102 C C . LYS B 1 236 ? 20.203 18.812 -19.328 1 96 236 LYS B C 1
ATOM 9104 O O . LYS B 1 236 ? 20.062 19.453 -18.281 1 96 236 LYS B O 1
ATOM 9109 N N . ILE B 1 237 ? 20.688 17.625 -19.359 1 96.56 237 ILE B N 1
ATOM 9110 C CA . ILE B 1 237 ? 21.078 16.891 -18.172 1 96.56 237 ILE B CA 1
ATOM 9111 C C . ILE B 1 237 ? 22.281 17.562 -17.516 1 96.56 237 ILE B C 1
ATOM 9113 O O . ILE B 1 237 ? 22.328 17.75 -16.297 1 96.56 237 ILE B O 1
ATOM 9117 N N . PHE B 1 238 ? 23.328 17.938 -18.359 1 97.56 238 PHE B N 1
ATOM 9118 C CA . PHE B 1 238 ? 24.531 18.578 -17.859 1 97.56 238 PHE B CA 1
ATOM 9119 C C . PHE B 1 238 ? 24.203 19.922 -17.203 1 97.56 238 PHE B C 1
ATOM 9121 O O . PHE B 1 238 ? 24.781 20.266 -16.172 1 97.56 238 PHE B O 1
ATOM 9128 N N . LYS B 1 239 ? 23.281 20.625 -17.781 1 95.94 239 LYS B N 1
ATOM 9129 C CA . LYS B 1 239 ? 22.859 21.891 -17.188 1 95.94 239 LYS B CA 1
ATOM 9130 C C . LYS B 1 239 ? 22.219 21.672 -15.82 1 95.94 239 LYS B C 1
ATOM 9132 O O . LYS B 1 239 ? 22.5 22.422 -14.883 1 95.94 239 LYS B O 1
ATOM 9137 N N . LYS B 1 240 ? 21.391 20.688 -15.742 1 95.06 240 LYS B N 1
ATOM 9138 C CA . LYS B 1 240 ? 20.781 20.328 -14.461 1 95.06 240 LYS B CA 1
ATOM 9139 C C . LYS B 1 240 ? 21.844 19.953 -13.438 1 95.06 240 LYS B C 1
ATOM 9141 O O . LYS B 1 240 ? 21.766 20.359 -12.273 1 95.06 240 LYS B O 1
ATOM 9146 N N . PHE B 1 241 ? 22.844 19.172 -13.812 1 95.25 241 PHE B N 1
ATOM 9147 C CA . PHE B 1 241 ? 23.906 18.75 -12.914 1 95.25 241 PHE B CA 1
ATOM 9148 C C . PHE B 1 241 ? 24.703 19.938 -12.398 1 95.25 241 PHE B C 1
ATOM 9150 O O . PHE B 1 241 ? 25.266 19.891 -11.305 1 95.25 241 PHE B O 1
ATOM 9157 N N . LYS B 1 242 ? 24.703 20.984 -13.188 1 94.25 242 LYS B N 1
ATOM 9158 C CA . LYS B 1 242 ? 25.438 22.188 -12.797 1 94.25 242 LYS B CA 1
ATOM 9159 C C . LYS B 1 242 ? 24.578 23.078 -11.906 1 94.25 242 LYS B C 1
ATOM 9161 O O . LYS B 1 242 ? 24.984 24.188 -11.547 1 94.25 242 LYS B O 1
ATOM 9166 N N . GLY B 1 243 ? 23.375 22.609 -11.594 1 92.81 243 GLY B N 1
ATOM 9167 C CA . GLY B 1 243 ? 22.562 23.281 -10.586 1 92.81 243 GLY B CA 1
ATOM 9168 C C . GLY B 1 243 ? 21.609 24.297 -11.172 1 92.81 243 GLY B C 1
ATOM 9169 O O . GLY B 1 243 ? 21.234 25.266 -10.508 1 92.81 243 GLY B O 1
ATOM 9170 N N . HIS B 1 244 ? 21.219 24.156 -12.43 1 94.06 244 HIS B N 1
ATOM 9171 C CA . HIS B 1 244 ? 20.281 25.062 -13.078 1 94.06 244 HIS B CA 1
ATOM 9172 C C . HIS B 1 244 ? 18.891 24.438 -13.195 1 94.06 244 HIS B C 1
ATOM 9174 O O . HIS B 1 244 ? 18.75 23.219 -13.102 1 94.06 244 HIS B O 1
ATOM 9180 N N . PRO B 1 245 ? 17.828 25.234 -13.359 1 94.75 245 PRO B N 1
ATOM 9181 C CA . PRO B 1 245 ? 16.469 24.688 -13.508 1 94.75 245 PRO B CA 1
ATOM 9182 C C . PRO B 1 245 ? 16.266 24 -14.852 1 94.75 245 PRO B C 1
ATOM 9184 O O . PRO B 1 245 ? 16.906 24.344 -15.844 1 94.75 245 PRO B O 1
ATOM 9187 N N . GLU B 1 246 ? 15.398 23.047 -14.852 1 94.5 246 GLU B N 1
ATOM 9188 C CA . GLU B 1 246 ? 15.117 22.297 -16.078 1 94.5 246 GLU B CA 1
ATOM 9189 C C . GLU B 1 246 ? 13.938 22.906 -16.828 1 94.5 246 GLU B C 1
ATOM 9191 O O . GLU B 1 246 ? 13.523 22.375 -17.875 1 94.5 246 GLU B O 1
ATOM 9196 N N . PHE B 1 247 ? 13.391 24.031 -16.359 1 94.94 247 PHE B N 1
ATOM 9197 C CA . PHE B 1 247 ? 12.305 24.734 -17.031 1 94.94 247 PHE B CA 1
ATOM 9198 C C . PHE B 1 247 ? 12.688 26.172 -17.328 1 94.94 247 PHE B C 1
ATOM 9200 O O . PHE B 1 247 ? 13.617 26.703 -16.719 1 94.94 247 PHE B O 1
ATOM 9207 N N . PRO B 1 248 ? 11.961 26.781 -18.297 1 93.56 248 PRO B N 1
ATOM 9208 C CA . PRO B 1 248 ? 12.203 28.188 -18.578 1 93.56 248 PRO B CA 1
ATOM 9209 C C . PRO B 1 248 ? 11.945 29.094 -17.359 1 93.56 248 PRO B C 1
ATOM 9211 O O . PRO B 1 248 ? 11.219 28.703 -16.453 1 93.56 248 PRO B O 1
ATOM 9214 N N . ALA B 1 249 ? 12.484 30.25 -17.422 1 90.06 249 ALA B N 1
ATOM 9215 C CA . ALA B 1 249 ? 12.484 31.156 -16.281 1 90.06 249 ALA B CA 1
ATOM 9216 C C . ALA B 1 249 ? 11.07 31.594 -15.93 1 90.06 249 ALA B C 1
ATOM 9218 O O . ALA B 1 249 ? 10.789 31.938 -14.773 1 90.06 249 ALA B O 1
ATOM 9219 N N . ASP B 1 250 ? 10.203 31.547 -16.859 1 88.81 250 ASP B N 1
ATOM 9220 C CA . ASP B 1 250 ? 8.852 32.031 -16.625 1 88.81 250 ASP B CA 1
ATOM 9221 C C . ASP B 1 250 ? 7.969 30.938 -16.031 1 88.81 250 ASP B C 1
ATOM 9223 O O . ASP B 1 250 ? 6.828 31.203 -15.633 1 88.81 250 ASP B O 1
ATOM 9227 N N . ALA B 1 251 ? 8.516 29.703 -15.953 1 91.5 251 ALA B N 1
ATOM 9228 C CA . ALA B 1 251 ? 7.758 28.609 -15.359 1 91.5 251 ALA B CA 1
ATOM 9229 C C . ALA B 1 251 ? 7.691 28.75 -13.836 1 91.5 251 ALA B C 1
ATOM 9231 O O . ALA B 1 251 ? 8.695 29.062 -13.195 1 91.5 251 ALA B O 1
ATOM 9232 N N . GLN B 1 252 ? 6.555 28.625 -13.234 1 90.88 252 GLN B N 1
ATOM 9233 C CA . GLN B 1 252 ? 6.41 28.578 -11.781 1 90.88 252 GLN B CA 1
ATOM 9234 C C . GLN B 1 252 ? 6.656 27.172 -11.242 1 90.88 252 GLN B C 1
ATOM 9236 O O . GLN B 1 252 ? 5.734 26.531 -10.742 1 90.88 252 GLN B O 1
ATOM 9241 N N . ALA B 1 253 ? 7.914 26.828 -11.312 1 94 253 ALA B N 1
ATOM 9242 C CA . ALA B 1 253 ? 8.305 25.469 -10.938 1 94 253 ALA B CA 1
ATOM 9243 C C . ALA B 1 253 ? 9.375 25.484 -9.852 1 94 253 ALA B C 1
ATOM 9245 O O . ALA B 1 253 ? 10.227 26.375 -9.82 1 94 253 ALA B O 1
ATOM 9246 N N . MET B 1 254 ? 9.273 24.516 -8.961 1 95.75 254 MET B N 1
ATOM 9247 C CA . MET B 1 254 ? 10.305 24.297 -7.953 1 95.75 254 MET B CA 1
ATOM 9248 C C . MET B 1 254 ? 11.32 23.25 -8.438 1 95.75 254 MET B C 1
ATOM 9250 O O . MET B 1 254 ? 12.398 23.125 -7.859 1 95.75 254 MET B O 1
ATOM 9254 N N . CYS B 1 255 ? 11.047 22.594 -9.523 1 95.94 255 CYS B N 1
ATOM 9255 C CA . CYS B 1 255 ? 11.953 21.672 -10.203 1 95.94 255 CYS B CA 1
ATOM 9256 C C . CYS B 1 255 ? 12.203 20.438 -9.359 1 95.94 255 CYS B C 1
ATOM 9258 O O . CYS B 1 255 ? 11.594 20.266 -8.305 1 95.94 255 CYS B O 1
ATOM 9260 N N . ASP B 1 256 ? 12.914 19.484 -9.898 1 95.62 256 ASP B N 1
ATOM 9261 C CA . ASP B 1 256 ? 13.266 18.188 -9.297 1 95.62 256 ASP B CA 1
ATOM 9262 C C . ASP B 1 256 ? 14.672 17.766 -9.703 1 95.62 256 ASP B C 1
ATOM 9264 O O . ASP B 1 256 ? 15.484 18.594 -10.117 1 95.62 256 ASP B O 1
ATOM 9268 N N . ILE B 1 257 ? 14.961 16.5 -9.484 1 94.25 257 ILE B N 1
ATOM 9269 C CA . ILE B 1 257 ? 16.297 15.992 -9.812 1 94.25 257 ILE B CA 1
ATOM 9270 C C . ILE B 1 257 ? 16.266 15.32 -11.188 1 94.25 257 ILE B C 1
ATOM 9272 O O . ILE B 1 257 ? 15.195 14.938 -11.68 1 94.25 257 ILE B O 1
ATOM 9276 N N . ALA B 1 258 ? 17.375 15.156 -11.766 1 94.31 258 ALA B N 1
ATOM 9277 C CA . ALA B 1 258 ? 17.484 14.672 -13.141 1 94.31 258 ALA B CA 1
ATOM 9278 C C . ALA B 1 258 ? 16.984 13.242 -13.258 1 94.31 258 ALA B C 1
ATOM 9280 O O . ALA B 1 258 ? 16.406 12.859 -14.281 1 94.31 258 ALA B O 1
ATOM 9281 N N . SER B 1 259 ? 17.172 12.422 -12.234 1 94.06 259 SER B N 1
ATOM 9282 C CA . SER B 1 259 ? 16.75 11.023 -12.289 1 94.06 259 SER B CA 1
ATOM 9283 C C . SER B 1 259 ? 15.234 10.906 -12.344 1 94.06 259 SER B C 1
ATOM 9285 O O . SER B 1 259 ? 14.703 9.812 -12.555 1 94.06 259 SER B O 1
ATOM 9287 N N . HIS B 1 260 ? 14.484 12.031 -12.195 1 95.44 260 HIS B N 1
ATOM 9288 C CA . HIS B 1 260 ? 13.023 12.047 -12.266 1 95.44 260 HIS B CA 1
ATOM 9289 C C . HIS B 1 260 ? 12.547 12.648 -13.578 1 95.44 260 HIS B C 1
ATOM 9291 O O . HIS B 1 260 ? 11.352 12.898 -13.75 1 95.44 260 HIS B O 1
ATOM 9297 N N . PHE B 1 261 ? 13.445 12.859 -14.531 1 94.69 261 PHE B N 1
ATOM 9298 C CA . PHE B 1 261 ? 13.102 13.484 -15.805 1 94.69 261 PHE B CA 1
ATOM 9299 C C . PHE B 1 261 ? 12.141 12.609 -16.594 1 94.69 261 PHE B C 1
ATOM 9301 O O . PHE B 1 261 ? 12.07 11.398 -16.375 1 94.69 261 PHE B O 1
ATOM 9308 N N . HIS B 1 262 ? 11.383 13.234 -17.422 1 94.88 262 HIS B N 1
ATOM 9309 C CA . HIS B 1 262 ? 10.469 12.594 -18.359 1 94.88 262 HIS B CA 1
ATOM 9310 C C . HIS B 1 262 ? 10.883 12.875 -19.812 1 94.88 262 HIS B C 1
ATOM 9312 O O . HIS B 1 262 ? 11.844 13.609 -20.047 1 94.88 262 HIS B O 1
ATOM 9318 N N . THR B 1 263 ? 10.281 12.219 -20.719 1 94.75 263 THR B N 1
ATOM 9319 C CA . THR B 1 263 ? 10.344 12.617 -22.109 1 94.75 263 THR B CA 1
ATOM 9320 C C . THR B 1 263 ? 8.977 12.461 -22.781 1 94.75 263 THR B C 1
ATOM 9322 O O . THR B 1 263 ? 8.133 11.711 -22.312 1 94.75 263 THR B O 1
ATOM 9325 N N . SER B 1 264 ? 8.633 13.297 -23.672 1 94.81 264 SER B N 1
ATOM 9326 C CA . SER B 1 264 ? 7.504 13.266 -24.594 1 94.81 264 SER B CA 1
ATOM 9327 C C . SER B 1 264 ? 7.93 13.641 -26.016 1 94.81 264 SER B C 1
ATOM 9329 O O . SER B 1 264 ? 8.203 14.805 -26.297 1 94.81 264 SER B O 1
ATOM 9331 N N . THR B 1 265 ? 8.102 12.617 -26.875 1 94.69 265 THR B N 1
ATOM 9332 C CA . THR B 1 265 ? 8.68 12.898 -28.188 1 94.69 265 THR B CA 1
ATOM 9333 C C . THR B 1 265 ? 8.172 11.898 -29.219 1 94.69 265 THR B C 1
ATOM 9335 O O . THR B 1 265 ? 7.664 10.836 -28.875 1 94.69 265 THR B O 1
ATOM 9338 N N . ASP B 1 266 ? 8.266 12.273 -30.484 1 95.69 266 ASP B N 1
ATOM 9339 C CA . ASP B 1 266 ? 7.973 11.367 -31.594 1 95.69 266 ASP B CA 1
ATOM 9340 C C . ASP B 1 266 ? 9.211 10.57 -31.984 1 95.69 266 ASP B C 1
ATOM 9342 O O . ASP B 1 266 ? 10.312 11.117 -32.062 1 95.69 266 ASP B O 1
ATOM 9346 N N . ILE B 1 267 ? 9.016 9.328 -32.094 1 96.38 267 ILE B N 1
ATOM 9347 C CA . ILE B 1 267 ? 10.078 8.43 -32.531 1 96.38 267 ILE B CA 1
ATOM 9348 C C . ILE B 1 267 ? 9.75 7.887 -33.938 1 96.38 267 ILE B C 1
ATOM 9350 O O . ILE B 1 267 ? 8.617 7.484 -34.188 1 96.38 267 ILE B O 1
ATOM 9354 N N . ILE B 1 268 ? 10.742 7.938 -34.781 1 94.5 268 ILE B N 1
ATOM 9355 C CA . ILE B 1 268 ? 10.57 7.418 -36.156 1 94.5 268 ILE B CA 1
ATOM 9356 C C . ILE B 1 268 ? 11.422 6.168 -36.344 1 94.5 268 ILE B C 1
ATOM 9358 O O . ILE B 1 268 ? 12.641 6.207 -36.125 1 94.5 268 ILE B O 1
ATOM 9362 N N . VAL B 1 269 ? 10.836 5.117 -36.625 1 92.06 269 VAL B N 1
ATOM 9363 C CA . VAL B 1 269 ? 11.523 3.863 -36.906 1 92.06 269 VAL B CA 1
ATOM 9364 C C . VAL B 1 269 ? 10.93 3.201 -38.156 1 92.06 269 VAL B C 1
ATOM 9366 O O . VAL B 1 269 ? 9.719 2.984 -38.219 1 92.06 269 VAL B O 1
ATOM 9369 N N . GLY B 1 270 ? 11.695 2.84 -39.125 1 88.81 270 GLY B N 1
ATOM 9370 C CA . GLY B 1 270 ? 11.234 2.209 -40.375 1 88.81 270 GLY B CA 1
ATOM 9371 C C . GLY B 1 270 ? 10.188 3.023 -41.094 1 88.81 270 GLY B C 1
ATOM 9372 O O . GLY B 1 270 ? 9.234 2.469 -41.656 1 88.81 270 GLY B O 1
ATOM 9373 N N . GLY B 1 271 ? 10.164 4.227 -40.938 1 91.44 271 GLY B N 1
ATOM 9374 C CA . GLY B 1 271 ? 9.227 5.105 -41.625 1 91.44 271 GLY B CA 1
ATOM 9375 C C . GLY B 1 271 ? 7.926 5.293 -40.875 1 91.44 271 GLY B C 1
ATOM 9376 O O . GLY B 1 271 ? 7.051 6.043 -41.312 1 91.44 271 GLY B O 1
ATOM 9377 N N . LYS B 1 272 ? 7.844 4.641 -39.75 1 94.38 272 LYS B N 1
ATOM 9378 C CA . LYS B 1 272 ? 6.652 4.773 -38.906 1 94.38 272 LYS B CA 1
ATOM 9379 C C . LYS B 1 272 ? 6.926 5.656 -37.719 1 94.38 272 LYS B C 1
ATOM 9381 O O . LYS B 1 272 ? 8.023 5.625 -37.156 1 94.38 272 LYS B O 1
ATOM 9386 N N . THR B 1 273 ? 5.895 6.445 -37.406 1 95.88 273 THR B N 1
ATOM 9387 C CA . THR B 1 273 ? 6.059 7.367 -36.281 1 95.88 273 THR B CA 1
ATOM 9388 C C . THR B 1 273 ? 5.141 6.984 -35.125 1 95.88 273 THR B C 1
ATOM 9390 O O . THR B 1 273 ? 3.986 6.609 -35.344 1 95.88 273 THR B O 1
ATOM 9393 N N . PHE B 1 274 ? 5.605 6.914 -33.938 1 96.88 274 PHE B N 1
ATOM 9394 C CA . PHE B 1 274 ? 4.797 6.805 -32.75 1 96.88 274 PHE B CA 1
ATOM 9395 C C . PHE B 1 274 ? 5.262 7.805 -31.688 1 96.88 274 PHE B C 1
ATOM 9397 O O . PHE B 1 274 ? 6.387 8.305 -31.75 1 96.88 274 PHE B O 1
ATOM 9404 N N . HIS B 1 275 ? 4.391 8.164 -30.797 1 96.88 275 HIS B N 1
ATOM 9405 C CA . HIS B 1 275 ? 4.703 9.094 -29.719 1 96.88 275 HIS B CA 1
ATOM 9406 C C . HIS B 1 275 ? 5.129 8.352 -28.453 1 96.88 275 HIS B C 1
ATOM 9408 O O . HIS B 1 275 ? 4.41 7.465 -27.984 1 96.88 275 HIS B O 1
ATOM 9414 N N . LEU B 1 276 ? 6.277 8.68 -27.984 1 97.56 276 LEU B N 1
ATOM 9415 C CA . LEU B 1 276 ? 6.84 8.07 -26.781 1 97.56 276 LEU B CA 1
ATOM 9416 C C . LEU B 1 276 ? 6.676 8.992 -25.578 1 97.56 276 LEU B C 1
ATOM 9418 O O . LEU B 1 276 ? 7.055 10.164 -25.641 1 97.56 276 LEU B O 1
ATOM 9422 N N . ASN B 1 277 ? 6.039 8.469 -24.562 1 95.81 277 ASN B N 1
ATOM 9423 C CA . ASN B 1 277 ? 5.938 9.156 -23.281 1 95.81 277 ASN B CA 1
ATOM 9424 C C . ASN B 1 277 ? 6.594 8.359 -22.156 1 95.81 277 ASN B C 1
ATOM 9426 O O . ASN B 1 277 ? 6.148 7.254 -21.828 1 95.81 277 ASN B O 1
ATOM 9430 N N . MET B 1 278 ? 7.613 8.789 -21.594 1 97.25 278 MET B N 1
ATOM 9431 C CA . MET B 1 278 ? 8.133 8.297 -20.328 1 97.25 278 MET B CA 1
ATOM 9432 C C . MET B 1 278 ? 7.797 9.258 -19.188 1 97.25 278 MET B C 1
ATOM 9434 O O . MET B 1 278 ? 8.164 10.43 -19.25 1 97.25 278 MET B O 1
ATOM 9438 N N . LEU B 1 279 ? 7.203 8.828 -18.172 1 97.88 279 LEU B N 1
ATOM 9439 C CA . LEU B 1 279 ? 6.641 9.688 -17.141 1 97.88 279 LEU B CA 1
ATOM 9440 C C . LEU B 1 279 ? 7.695 10.039 -16.094 1 97.88 279 LEU B C 1
ATOM 9442 O O . LEU B 1 279 ? 8.695 9.328 -15.953 1 97.88 279 LEU B O 1
ATOM 9446 N N . HIS B 1 280 ? 7.438 11.203 -15.398 1 96.38 280 HIS B N 1
ATOM 9447 C CA . HIS B 1 280 ? 8.156 11.477 -14.156 1 96.38 280 HIS B CA 1
ATOM 9448 C C . HIS B 1 280 ? 7.887 10.406 -13.109 1 96.38 280 HIS B C 1
ATOM 9450 O O . HIS B 1 280 ? 6.785 9.852 -13.055 1 96.38 280 HIS B O 1
ATOM 9456 N N . ASN B 1 281 ? 8.828 10.055 -12.391 1 94.81 281 ASN B N 1
ATOM 9457 C CA . ASN B 1 281 ? 8.656 9.148 -11.258 1 94.81 281 ASN B CA 1
ATOM 9458 C C . ASN B 1 281 ? 9.281 9.727 -9.992 1 94.81 281 ASN B C 1
ATOM 9460 O O . ASN B 1 281 ? 10.328 10.367 -10.039 1 94.81 281 ASN B O 1
ATOM 9464 N N . PRO B 1 282 ? 8.648 9.539 -8.883 1 95 282 PRO B N 1
ATOM 9465 C CA . PRO B 1 282 ? 9.258 9.93 -7.609 1 95 282 PRO B CA 1
ATOM 9466 C C . PRO B 1 282 ? 10.219 8.867 -7.07 1 95 282 PRO B C 1
ATOM 9468 O O . PRO B 1 282 ? 10.438 7.84 -7.715 1 95 282 PRO B O 1
ATOM 9471 N N . SER B 1 283 ? 10.797 9.219 -5.945 1 93.12 283 SER B N 1
ATOM 9472 C CA . SER B 1 283 ? 11.688 8.273 -5.289 1 93.12 283 SER B CA 1
ATOM 9473 C C . SER B 1 283 ? 10.914 7.105 -4.691 1 93.12 283 SER B C 1
ATOM 9475 O O . SER B 1 283 ? 11.5 6.066 -4.375 1 93.12 283 SER B O 1
ATOM 9477 N N . HIS B 1 284 ? 9.656 7.309 -4.422 1 96 284 HIS B N 1
ATOM 9478 C CA . HIS B 1 284 ? 8.797 6.188 -4.066 1 96 284 HIS B CA 1
ATOM 9479 C C . HIS B 1 284 ? 8.609 5.234 -5.242 1 96 284 HIS B C 1
ATOM 9481 O O . HIS B 1 284 ? 7.723 5.434 -6.074 1 96 284 HIS B O 1
ATOM 9487 N N . LEU B 1 285 ? 9.297 4.172 -5.168 1 94.38 285 LEU B N 1
ATOM 9488 C CA . LEU B 1 285 ? 9.414 3.271 -6.309 1 94.38 285 LEU B CA 1
ATOM 9489 C C . LEU B 1 285 ? 8.07 2.619 -6.629 1 94.38 285 LEU B C 1
ATOM 9491 O O . LEU B 1 285 ? 7.246 2.418 -5.734 1 94.38 285 LEU B O 1
ATOM 9495 N N . GLU B 1 286 ? 7.824 2.307 -7.898 1 97.94 286 GLU B N 1
ATOM 9496 C CA . GLU B 1 286 ? 6.672 1.599 -8.445 1 97.94 286 GLU B CA 1
ATOM 9497 C C . GLU B 1 286 ? 5.426 2.484 -8.445 1 97.94 286 GLU B C 1
ATOM 9499 O O . GLU B 1 286 ? 4.422 2.154 -9.078 1 97.94 286 GLU B O 1
ATOM 9504 N N . ALA B 1 287 ? 5.445 3.684 -7.785 1 98.12 287 ALA B N 1
ATOM 9505 C CA . ALA B 1 287 ? 4.266 4.543 -7.676 1 98.12 287 ALA B CA 1
ATOM 9506 C C . ALA B 1 287 ? 3.848 5.074 -9.047 1 98.12 287 ALA B C 1
ATOM 9508 O O . ALA B 1 287 ? 2.682 5.418 -9.25 1 98.12 287 ALA B O 1
ATOM 9509 N N . VAL B 1 288 ? 4.762 5.117 -10.016 1 98.56 288 VAL B N 1
ATOM 9510 C CA . VAL B 1 288 ? 4.477 5.656 -11.344 1 98.56 288 VAL B CA 1
ATOM 9511 C C . VAL B 1 288 ? 3.684 4.633 -12.156 1 98.56 288 VAL B C 1
ATOM 9513 O O . VAL B 1 288 ? 3.049 4.977 -13.156 1 98.56 288 VAL B O 1
ATOM 9516 N N . ASN B 1 289 ? 3.613 3.336 -11.68 1 98.75 289 ASN B N 1
ATOM 9517 C CA . ASN B 1 289 ? 3.037 2.252 -12.469 1 98.75 289 ASN B CA 1
ATOM 9518 C C . ASN B 1 289 ? 1.555 2.49 -12.742 1 98.75 289 ASN B C 1
ATOM 9520 O O . ASN B 1 289 ? 1.131 2.51 -13.898 1 98.75 289 ASN B O 1
ATOM 9524 N N . PRO B 1 290 ? 0.716 2.725 -11.711 1 98.75 290 PRO B N 1
ATOM 9525 C CA . PRO B 1 290 ? -0.689 2.988 -12.031 1 98.75 290 PRO B CA 1
ATOM 9526 C C . PRO B 1 290 ? -0.885 4.301 -12.789 1 98.75 290 PRO B C 1
ATOM 9528 O O . PRO B 1 290 ? -1.836 4.43 -13.562 1 98.75 290 PRO B O 1
ATOM 9531 N N . VAL B 1 291 ? 0.026 5.309 -12.617 1 98.81 291 VAL B N 1
ATOM 9532 C CA . VAL B 1 291 ? -0.042 6.562 -13.359 1 98.81 291 VAL B CA 1
ATOM 9533 C C . VAL B 1 291 ? 0.155 6.297 -14.852 1 98.81 291 VAL B C 1
ATOM 9535 O O . VAL B 1 291 ? -0.58 6.828 -15.688 1 98.81 291 VAL B O 1
ATOM 9538 N N . SER B 1 292 ? 1.151 5.398 -15.18 1 98.75 292 SER B N 1
ATOM 9539 C CA . SER B 1 292 ? 1.38 5.047 -16.578 1 98.75 292 SER B CA 1
ATOM 9540 C C . SER B 1 292 ? 0.183 4.305 -17.156 1 98.75 292 SER B C 1
ATOM 9542 O O . SER B 1 292 ? -0.157 4.488 -18.328 1 98.75 292 SER B O 1
ATOM 9544 N N . MET B 1 293 ? -0.473 3.471 -16.391 1 98.75 293 MET B N 1
ATOM 9545 C CA . MET B 1 293 ? -1.678 2.773 -16.828 1 98.75 293 MET B CA 1
ATOM 9546 C C . MET B 1 293 ? -2.799 3.762 -17.125 1 98.75 293 MET B C 1
ATOM 9548 O O . MET B 1 293 ? -3.459 3.66 -18.172 1 98.75 293 MET B O 1
ATOM 9552 N N . GLY B 1 294 ? -3.01 4.723 -16.172 1 98.69 294 GLY B N 1
ATOM 9553 C CA . GLY B 1 294 ? -4.035 5.734 -16.375 1 98.69 294 GLY B CA 1
ATOM 9554 C C . GLY B 1 294 ? -3.795 6.594 -17.594 1 98.69 294 GLY B C 1
ATOM 9555 O O . GLY B 1 294 ? -4.73 6.895 -18.344 1 98.69 294 GLY B O 1
ATOM 9556 N N . LYS B 1 295 ? -2.555 6.984 -17.812 1 98.5 295 LYS B N 1
ATOM 9557 C CA . LYS B 1 295 ? -2.23 7.781 -19 1 98.5 295 LYS B CA 1
ATOM 9558 C C . LYS B 1 295 ? -2.457 6.984 -20.281 1 98.5 295 LYS B C 1
ATOM 9560 O O . LYS B 1 295 ? -2.953 7.523 -21.266 1 98.5 295 LYS B O 1
ATOM 9565 N N . ALA B 1 296 ? -2.041 5.672 -20.266 1 98.56 296 ALA B N 1
ATOM 9566 C CA . ALA B 1 296 ? -2.316 4.812 -21.422 1 98.56 296 ALA B CA 1
ATOM 9567 C C . ALA B 1 296 ? -3.812 4.754 -21.719 1 98.56 296 ALA B C 1
ATOM 9569 O O . ALA B 1 296 ? -4.223 4.824 -22.875 1 98.56 296 ALA B O 1
ATOM 9570 N N . ARG B 1 297 ? -4.617 4.66 -20.688 1 97.88 297 ARG B N 1
ATOM 9571 C CA . ARG B 1 297 ? -6.066 4.633 -20.828 1 97.88 297 ARG B CA 1
ATOM 9572 C C . ARG B 1 297 ? -6.582 5.93 -21.453 1 97.88 297 ARG B C 1
ATOM 9574 O O . ARG B 1 297 ? -7.465 5.906 -22.312 1 97.88 297 ARG B O 1
ATOM 9581 N N . ALA B 1 298 ? -6.082 7.055 -20.984 1 98 298 ALA B N 1
ATOM 9582 C CA . ALA B 1 298 ? -6.469 8.352 -21.516 1 98 298 ALA B CA 1
ATOM 9583 C C . ALA B 1 298 ? -6.137 8.445 -23.016 1 98 298 ALA B C 1
ATOM 9585 O O . ALA B 1 298 ? -6.895 9.031 -23.781 1 98 298 ALA B O 1
ATOM 9586 N N . LYS B 1 299 ? -4.941 7.898 -23.406 1 98 299 LYS B N 1
ATOM 9587 C CA . LYS B 1 299 ? -4.57 7.867 -24.828 1 98 299 LYS B CA 1
ATOM 9588 C C . LYS B 1 299 ? -5.535 7 -25.625 1 98 299 LYS B C 1
ATOM 9590 O O . LYS B 1 299 ? -5.883 7.34 -26.766 1 98 299 LYS B O 1
ATOM 9595 N N . GLN B 1 300 ? -5.949 5.855 -25.047 1 97.31 300 GLN B N 1
ATOM 9596 C CA . GLN B 1 300 ? -6.938 5.004 -25.703 1 97.31 300 GLN B CA 1
ATOM 9597 C C . GLN B 1 300 ? -8.258 5.746 -25.906 1 97.31 300 GLN B C 1
ATOM 9599 O O . GLN B 1 300 ? -8.891 5.617 -26.953 1 97.31 300 GLN B O 1
ATOM 9604 N N . LEU B 1 301 ? -8.688 6.527 -24.891 1 96.75 301 LEU B N 1
ATOM 9605 C CA . LEU B 1 301 ? -9.891 7.348 -24.984 1 96.75 301 LEU B CA 1
ATOM 9606 C C . LEU B 1 301 ? -9.781 8.359 -26.125 1 96.75 301 LEU B C 1
ATOM 9608 O O . LEU B 1 301 ? -10.711 8.508 -26.922 1 96.75 301 LEU B O 1
ATOM 9612 N N . ALA B 1 302 ? -8.656 9.008 -26.203 1 95.81 302 ALA B N 1
ATOM 9613 C CA . ALA B 1 302 ? -8.43 10.031 -27.234 1 95.81 302 ALA B CA 1
ATOM 9614 C C . ALA B 1 302 ? -8.453 9.422 -28.625 1 95.81 302 ALA B C 1
ATOM 9616 O O . ALA B 1 302 ? -8.922 10.055 -29.578 1 95.81 302 ALA B O 1
ATOM 9617 N N . LEU B 1 303 ? -7.938 8.117 -28.75 1 95.25 303 LEU B N 1
ATOM 9618 C CA . LEU B 1 303 ? -7.871 7.441 -30.047 1 95.25 303 LEU B CA 1
ATOM 9619 C C . LEU B 1 303 ? -9.172 6.703 -30.328 1 95.25 303 LEU B C 1
ATOM 9621 O O . LEU B 1 303 ? -9.367 6.188 -31.438 1 95.25 303 LEU B O 1
ATOM 9625 N N . ALA B 1 304 ? -10.062 6.672 -29.297 1 93.5 304 ALA B N 1
ATOM 9626 C CA . ALA B 1 304 ? -11.297 5.898 -29.422 1 93.5 304 ALA B CA 1
ATOM 9627 C C . ALA B 1 304 ? -11.008 4.461 -29.844 1 93.5 304 ALA B C 1
ATOM 9629 O O . ALA B 1 304 ? -11.617 3.951 -30.781 1 93.5 304 ALA B O 1
ATOM 9630 N N . ASP B 1 305 ? -9.984 3.803 -29.156 1 92.56 305 ASP B N 1
ATOM 9631 C CA . ASP B 1 305 ? -9.656 2.422 -29.5 1 92.56 305 ASP B CA 1
ATOM 9632 C C . ASP B 1 305 ? -9.57 1.551 -28.25 1 92.56 305 ASP B C 1
ATOM 9634 O O . ASP B 1 305 ? -9.82 2.025 -27.141 1 92.56 305 ASP B O 1
ATOM 9638 N N . GLY B 1 306 ? -9.312 0.214 -28.484 1 92 306 GLY B N 1
ATOM 9639 C CA . GLY B 1 306 ? -9.32 -0.7 -27.344 1 92 306 GLY B CA 1
ATOM 9640 C C . GLY B 1 306 ? -10.664 -0.758 -26.641 1 92 306 GLY B C 1
ATOM 9641 O O . GLY B 1 306 ? -11.695 -0.968 -27.266 1 92 306 GLY B O 1
ATOM 9642 N N . PRO B 1 307 ? -10.656 -0.413 -25.359 1 91 307 PRO B N 1
ATOM 9643 C CA . PRO B 1 307 ? -11.898 -0.487 -24.594 1 91 307 PRO B CA 1
ATOM 9644 C C . PRO B 1 307 ? -12.914 0.578 -25 1 91 307 PRO B C 1
ATOM 9646 O O . PRO B 1 307 ? -14.094 0.474 -24.656 1 91 307 PRO B O 1
ATOM 9649 N N . TYR B 1 308 ? -12.477 1.622 -25.703 1 93.19 308 TYR B N 1
ATOM 9650 C CA . TYR B 1 308 ? -13.344 2.725 -26.094 1 93.19 308 TYR B CA 1
ATOM 9651 C C . TYR B 1 308 ? -13.789 2.578 -27.547 1 93.19 308 TYR B C 1
ATOM 9653 O O . TYR B 1 308 ? -14.508 3.43 -28.062 1 93.19 308 TYR B O 1
ATOM 9661 N N . ASP B 1 309 ? -13.344 1.478 -28.203 1 89.75 309 ASP B N 1
ATOM 9662 C CA . ASP B 1 309 ? -13.672 1.266 -29.609 1 89.75 309 ASP B CA 1
ATOM 9663 C C . ASP B 1 309 ? -15.164 1.013 -29.797 1 89.75 309 ASP B C 1
ATOM 9665 O O . ASP B 1 309 ? -15.742 0.142 -29.141 1 89.75 309 ASP B O 1
ATOM 9669 N N . THR B 1 310 ? -15.781 1.734 -30.656 1 79.88 310 THR B N 1
ATOM 9670 C CA . THR B 1 310 ? -17.203 1.582 -30.922 1 79.88 310 THR B CA 1
ATOM 9671 C C . THR B 1 310 ? -17.438 1.037 -32.312 1 79.88 310 THR B C 1
ATOM 9673 O O . THR B 1 310 ? -18.578 0.925 -32.781 1 79.88 310 THR B O 1
ATOM 9676 N N . SER B 1 311 ? -16.375 0.738 -33 1 78.12 311 SER B N 1
ATOM 9677 C CA . SER B 1 311 ? -16.484 0.336 -34.406 1 78.12 311 SER B CA 1
ATOM 9678 C C . SER B 1 311 ? -16.859 -1.137 -34.531 1 78.12 311 SER B C 1
ATOM 9680 O O . SER B 1 311 ? -17.297 -1.585 -35.594 1 78.12 311 SER B O 1
ATOM 9682 N N . GLY B 1 312 ? -16.828 -1.861 -33.438 1 70.19 312 GLY B N 1
ATOM 9683 C CA . GLY B 1 312 ? -17.172 -3.277 -33.469 1 70.19 312 GLY B CA 1
ATOM 9684 C C . GLY B 1 312 ? -16.016 -4.148 -33.938 1 70.19 312 GLY B C 1
ATOM 9685 O O . GLY B 1 312 ? -16.141 -5.375 -34 1 70.19 312 GLY B O 1
ATOM 9686 N N . THR B 1 313 ? -14.82 -3.568 -34.219 1 70.88 313 THR B N 1
ATOM 9687 C CA . THR B 1 313 ? -13.656 -4.352 -34.594 1 70.88 313 THR B CA 1
ATOM 9688 C C . THR B 1 313 ? -12.883 -4.832 -33.375 1 70.88 313 THR B C 1
ATOM 9690 O O . THR B 1 313 ? -12.977 -4.238 -32.312 1 70.88 313 THR B O 1
ATOM 9693 N N . ASP B 1 314 ? -12.438 -6.02 -33.406 1 75.56 314 ASP B N 1
ATOM 9694 C CA . ASP B 1 314 ? -11.656 -6.57 -32.312 1 75.56 314 ASP B CA 1
ATOM 9695 C C . ASP B 1 314 ? -10.172 -6.246 -32.469 1 75.56 314 ASP B C 1
ATOM 9697 O O . ASP B 1 314 ? -9.32 -7.102 -32.25 1 75.56 314 ASP B O 1
ATOM 9701 N N . ARG B 1 315 ? -9.961 -4.938 -32.719 1 84.88 315 ARG B N 1
ATOM 9702 C CA . ARG B 1 315 ? -8.57 -4.559 -32.938 1 84.88 315 ARG B CA 1
ATOM 9703 C C . ARG B 1 315 ? -7.91 -4.18 -31.594 1 84.88 315 ARG B C 1
ATOM 9705 O O . ARG B 1 315 ? -8.547 -3.57 -30.734 1 84.88 315 ARG B O 1
ATOM 9712 N N . ARG B 1 316 ? -6.672 -4.637 -31.453 1 92.38 316 ARG B N 1
ATOM 9713 C CA . ARG B 1 316 ? -5.848 -4.285 -30.297 1 92.38 316 ARG B CA 1
ATOM 9714 C C . ARG B 1 316 ? -5.555 -2.787 -30.266 1 92.38 316 ARG B C 1
ATOM 9716 O O . ARG B 1 316 ? -5.379 -2.164 -31.312 1 92.38 316 ARG B O 1
ATOM 9723 N N . SER B 1 317 ? -5.539 -2.176 -29.125 1 95.38 317 SER B N 1
ATOM 9724 C CA . SER B 1 317 ? -5.227 -0.757 -28.969 1 95.38 317 SER B CA 1
ATOM 9725 C C . SER B 1 317 ? -3.854 -0.428 -29.547 1 95.38 317 SER B C 1
ATOM 9727 O O . SER B 1 317 ? -2.918 -1.221 -29.422 1 95.38 317 SER B O 1
ATOM 9729 N N . LYS B 1 318 ? -3.721 0.705 -30.109 1 97.62 318 LYS B N 1
ATOM 9730 C CA . LYS B 1 318 ? -2.449 1.195 -30.641 1 97.62 318 LYS B CA 1
ATOM 9731 C C . LYS B 1 318 ? -1.647 1.908 -29.547 1 97.62 318 LYS B C 1
ATOM 9733 O O . LYS B 1 318 ? -0.656 2.58 -29.844 1 97.62 318 LYS B O 1
ATOM 9738 N N . VAL B 1 319 ? -2.102 1.784 -28.297 1 98.38 319 VAL B N 1
ATOM 9739 C CA . VAL B 1 319 ? -1.387 2.311 -27.141 1 98.38 319 VAL B CA 1
ATOM 9740 C C . VAL B 1 319 ? -0.769 1.159 -26.344 1 98.38 319 VAL B C 1
ATOM 9742 O O . VAL B 1 319 ? -1.455 0.193 -26 1 98.38 319 VAL B O 1
ATOM 9745 N N . LEU B 1 320 ? 0.49 1.209 -26.062 1 98.75 320 LEU B N 1
ATOM 9746 C CA . LEU B 1 320 ? 1.17 0.18 -25.281 1 98.75 320 LEU B CA 1
ATOM 9747 C C . LEU B 1 320 ? 1.716 0.756 -23.984 1 98.75 320 LEU B C 1
ATOM 9749 O O . LEU B 1 320 ? 2.434 1.759 -24 1 98.75 320 LEU B O 1
ATOM 9753 N N . ASN B 1 321 ? 1.29 0.204 -22.891 1 98.75 321 ASN B N 1
ATOM 9754 C CA . ASN B 1 321 ? 1.89 0.499 -21.594 1 98.75 321 ASN B CA 1
ATOM 9755 C C . ASN B 1 321 ? 3.113 -0.375 -21.328 1 98.75 321 ASN B C 1
ATOM 9757 O O . ASN B 1 321 ? 3.082 -1.582 -21.578 1 98.75 321 ASN B O 1
ATOM 9761 N N . VAL B 1 322 ? 4.223 0.197 -20.938 1 98.88 322 VAL B N 1
ATOM 9762 C CA . VAL B 1 322 ? 5.457 -0.493 -20.562 1 98.88 322 VAL B CA 1
ATOM 9763 C C . VAL B 1 322 ? 5.887 -0.074 -19.156 1 98.88 322 VAL B C 1
ATOM 9765 O O . VAL B 1 322 ? 5.938 1.119 -18.844 1 98.88 322 VAL B O 1
ATOM 9768 N N . GLN B 1 323 ? 6.156 -1.011 -18.328 1 98.81 323 GLN B N 1
ATOM 9769 C CA . GLN B 1 323 ? 6.629 -0.728 -16.984 1 98.81 323 GLN B CA 1
ATOM 9770 C C . GLN B 1 323 ? 7.984 -1.384 -16.734 1 98.81 323 GLN B C 1
ATOM 9772 O O . GLN B 1 323 ? 8.148 -2.586 -16.938 1 98.81 323 GLN B O 1
ATOM 9777 N N . VAL B 1 324 ? 8.93 -0.622 -16.312 1 98.69 324 VAL B N 1
ATOM 9778 C CA . VAL B 1 324 ? 10.25 -1.097 -15.914 1 98.69 324 VAL B CA 1
ATOM 9779 C C . VAL B 1 324 ? 10.367 -1.102 -14.391 1 98.69 324 VAL B C 1
ATOM 9781 O O . VAL B 1 324 ? 9.992 -0.128 -13.734 1 98.69 324 VAL B O 1
ATOM 9784 N N . HIS B 1 325 ? 10.82 -2.217 -13.844 1 98.38 325 HIS B N 1
ATOM 9785 C CA . HIS B 1 325 ? 10.867 -2.402 -12.398 1 98.38 325 HIS B CA 1
ATOM 9786 C C . HIS B 1 325 ? 12.297 -2.639 -11.922 1 98.38 325 HIS B C 1
ATOM 9788 O O . HIS B 1 325 ? 13.156 -3.057 -12.695 1 98.38 325 HIS B O 1
ATOM 9794 N N . GLY B 1 326 ? 12.516 -2.285 -10.617 1 97 326 GLY B N 1
ATOM 9795 C CA . GLY B 1 326 ? 13.688 -2.787 -9.922 1 97 326 GLY B CA 1
ATOM 9796 C C . GLY B 1 326 ? 13.461 -4.137 -9.266 1 97 326 GLY B C 1
ATOM 9797 O O . GLY B 1 326 ? 12.344 -4.449 -8.852 1 97 326 GLY B O 1
ATOM 9798 N N . ASP B 1 327 ? 14.516 -4.91 -9.086 1 96.38 327 ASP B N 1
ATOM 9799 C CA . ASP B 1 327 ? 14.414 -6.285 -8.609 1 96.38 327 ASP B CA 1
ATOM 9800 C C . ASP B 1 327 ? 13.977 -6.324 -7.148 1 96.38 327 ASP B C 1
ATOM 9802 O O . ASP B 1 327 ? 13.32 -7.273 -6.719 1 96.38 327 ASP B O 1
ATOM 9806 N N . ALA B 1 328 ? 14.352 -5.363 -6.328 1 96.75 328 ALA B N 1
ATOM 9807 C CA . ALA B 1 328 ? 13.914 -5.336 -4.934 1 96.75 328 ALA B CA 1
ATOM 9808 C C . ALA B 1 328 ? 12.547 -4.672 -4.793 1 96.75 328 ALA B C 1
ATOM 9810 O O . ALA B 1 328 ? 11.734 -5.086 -3.967 1 96.75 328 ALA B O 1
ATOM 9811 N N . ALA B 1 329 ? 12.242 -3.672 -5.609 1 97.56 329 ALA B N 1
ATOM 9812 C CA . ALA B 1 329 ? 11.008 -2.893 -5.504 1 97.56 329 ALA B CA 1
ATOM 9813 C C . ALA B 1 329 ? 9.805 -3.699 -5.984 1 97.56 329 ALA B C 1
ATOM 9815 O O . ALA B 1 329 ? 8.719 -3.604 -5.41 1 97.56 329 ALA B O 1
ATOM 9816 N N . PHE B 1 330 ? 9.938 -4.492 -6.984 1 97.88 330 PHE B N 1
ATOM 9817 C CA . PHE B 1 330 ? 8.805 -5.199 -7.566 1 97.88 330 PHE B CA 1
ATOM 9818 C C . PHE B 1 330 ? 8.195 -6.172 -6.562 1 97.88 330 PHE B C 1
ATOM 9820 O O . PHE B 1 330 ? 6.992 -6.133 -6.301 1 97.88 330 PHE B O 1
ATOM 9827 N N . PRO B 1 331 ? 8.969 -7.047 -5.961 1 97.56 331 PRO B N 1
ATOM 9828 C CA . PRO B 1 331 ? 8.352 -7.902 -4.945 1 97.56 331 PRO B CA 1
ATOM 9829 C C . PRO B 1 331 ? 8.039 -7.152 -3.65 1 97.56 331 PRO B C 1
ATOM 9831 O O . PRO B 1 331 ? 7.156 -7.562 -2.895 1 97.56 331 PRO B O 1
ATOM 9834 N N . GLY B 1 332 ? 8.672 -6.066 -3.379 1 97.5 332 GLY B N 1
ATOM 9835 C CA . GLY B 1 332 ? 8.594 -5.441 -2.066 1 97.5 332 GLY B CA 1
ATOM 9836 C C . GLY B 1 332 ? 7.434 -4.48 -1.93 1 97.5 332 GLY B C 1
ATOM 9837 O O . GLY B 1 332 ? 6.902 -4.289 -0.833 1 97.5 332 GLY B O 1
ATOM 9838 N N . GLN B 1 333 ? 6.973 -3.807 -3.035 1 98.19 333 GLN B N 1
ATOM 9839 C CA . GLN B 1 333 ? 5.961 -2.758 -2.957 1 98.19 333 GLN B CA 1
ATOM 9840 C C . GLN B 1 333 ? 4.582 -3.293 -3.328 1 98.19 333 GLN B C 1
ATOM 9842 O O . GLN B 1 333 ? 4.355 -3.697 -4.469 1 98.19 333 GLN B O 1
ATOM 9847 N N . GLY B 1 334 ? 3.625 -3.15 -2.418 1 98.44 334 GLY B N 1
ATOM 9848 C CA . GLY B 1 334 ? 2.295 -3.727 -2.545 1 98.44 334 GLY B CA 1
ATOM 9849 C C . GLY B 1 334 ? 1.49 -3.125 -3.682 1 98.44 334 GLY B C 1
ATOM 9850 O O . GLY B 1 334 ? 0.558 -3.754 -4.188 1 98.44 334 GLY B O 1
ATOM 9851 N N . ILE B 1 335 ? 1.849 -1.938 -4.164 1 98.56 335 ILE B N 1
ATOM 9852 C CA . ILE B 1 335 ? 1.121 -1.262 -5.23 1 98.56 335 ILE B CA 1
ATOM 9853 C C . ILE B 1 335 ? 1.169 -2.105 -6.504 1 98.56 335 ILE B C 1
ATOM 9855 O O . ILE B 1 335 ? 0.297 -1.986 -7.367 1 98.56 335 ILE B O 1
ATOM 9859 N N . ASN B 1 336 ? 2.172 -2.994 -6.633 1 98.81 336 ASN B N 1
ATOM 9860 C CA . ASN B 1 336 ? 2.277 -3.854 -7.809 1 98.81 336 ASN B CA 1
ATOM 9861 C C . ASN B 1 336 ? 1.162 -4.895 -7.844 1 98.81 336 ASN B C 1
ATOM 9863 O O . ASN B 1 336 ? 0.59 -5.164 -8.898 1 98.81 336 ASN B O 1
ATOM 9867 N N . GLN B 1 337 ? 0.81 -5.527 -6.68 1 98.69 337 GLN B N 1
ATOM 9868 C CA . GLN B 1 337 ? -0.371 -6.383 -6.629 1 98.69 337 GLN B CA 1
ATOM 9869 C C . GLN B 1 337 ? -1.622 -5.621 -7.055 1 98.69 337 GLN B C 1
ATOM 9871 O O . GLN B 1 337 ? -2.441 -6.141 -7.816 1 98.69 337 GLN B O 1
ATOM 9876 N N . GLU B 1 338 ? -1.781 -4.418 -6.523 1 98.56 338 GLU B N 1
ATOM 9877 C CA . GLU B 1 338 ? -2.969 -3.621 -6.816 1 98.56 338 GLU B CA 1
ATOM 9878 C C . GLU B 1 338 ? -3.1 -3.352 -8.312 1 98.56 338 GLU B C 1
ATOM 9880 O O . GLU B 1 338 ? -4.188 -3.479 -8.875 1 98.56 338 GLU B O 1
ATOM 9885 N N . CYS B 1 339 ? -1.976 -3.014 -8.945 1 98.75 339 CYS B N 1
ATOM 9886 C CA . CYS B 1 339 ? -1.972 -2.76 -10.375 1 98.75 339 CYS B CA 1
ATOM 9887 C C . CYS B 1 339 ? -2.316 -4.023 -11.156 1 98.75 339 CYS B C 1
ATOM 9889 O O . CYS B 1 339 ? -3.131 -3.986 -12.078 1 98.75 339 CYS B O 1
ATOM 9891 N N . LEU B 1 340 ? -1.72 -5.133 -10.773 1 98.62 340 LEU B N 1
ATOM 9892 C CA . LEU B 1 340 ? -1.912 -6.375 -11.516 1 98.62 340 LEU B CA 1
ATOM 9893 C C . LEU B 1 340 ? -3.344 -6.883 -11.367 1 98.62 340 LEU B C 1
ATOM 9895 O O . LEU B 1 340 ? -3.936 -7.375 -12.328 1 98.62 340 LEU B O 1
ATOM 9899 N N . MET B 1 341 ? -3.967 -6.715 -10.172 1 98.25 341 MET B N 1
ATOM 9900 C CA . MET B 1 341 ? -5.332 -7.176 -9.93 1 98.25 341 MET B CA 1
ATOM 9901 C C . MET B 1 341 ? -6.344 -6.25 -10.594 1 98.25 341 MET B C 1
ATOM 9903 O O . MET B 1 341 ? -7.5 -6.625 -10.789 1 98.25 341 MET B O 1
ATOM 9907 N N . MET B 1 342 ? -5.91 -5.074 -10.984 1 97.25 342 MET B N 1
ATOM 9908 C CA . MET B 1 342 ? -6.77 -4.094 -11.633 1 97.25 342 MET B CA 1
ATOM 9909 C C . MET B 1 342 ? -6.625 -4.168 -13.156 1 97.25 342 MET B C 1
ATOM 9911 O O . MET B 1 342 ? -7.508 -3.725 -13.891 1 97.25 342 MET B O 1
ATOM 9915 N N . ALA B 1 343 ? -5.621 -4.809 -13.664 1 95.19 343 ALA B N 1
ATOM 9916 C CA . ALA B 1 343 ? -5.133 -4.684 -15.039 1 95.19 343 ALA B CA 1
ATOM 9917 C C . ALA B 1 343 ? -6.18 -5.164 -16.031 1 95.19 343 ALA B C 1
ATOM 9919 O O . ALA B 1 343 ? -6.219 -4.691 -17.172 1 95.19 343 ALA B O 1
ATOM 9920 N N . ALA B 1 344 ? -7.062 -6.094 -15.625 1 93.75 344 ALA B N 1
ATOM 9921 C CA . ALA B 1 344 ? -8.047 -6.625 -16.562 1 93.75 344 ALA B CA 1
ATOM 9922 C C . ALA B 1 344 ? -9.469 -6.312 -16.109 1 93.75 344 ALA B C 1
ATOM 9924 O O . ALA B 1 344 ? -10.438 -6.863 -16.641 1 93.75 344 ALA B O 1
ATOM 9925 N N . VAL B 1 345 ? -9.664 -5.465 -15.195 1 94.94 345 VAL B N 1
ATOM 9926 C CA . VAL B 1 345 ? -10.969 -5.105 -14.641 1 94.94 345 VAL B CA 1
ATOM 9927 C C . VAL B 1 345 ? -11.648 -4.09 -15.555 1 94.94 345 VAL B C 1
ATOM 9929 O O . VAL B 1 345 ? -11 -3.186 -16.078 1 94.94 345 VAL B O 1
ATOM 9932 N N . PRO B 1 346 ? -12.953 -4.211 -15.727 1 93.81 346 PRO B N 1
ATOM 9933 C CA . PRO B 1 346 ? -13.672 -3.232 -16.547 1 93.81 346 PRO B CA 1
ATOM 9934 C C . PRO B 1 346 ? -13.383 -1.791 -16.125 1 93.81 346 PRO B C 1
ATOM 9936 O O . PRO B 1 346 ? -13.344 -1.483 -14.938 1 93.81 346 PRO B O 1
ATOM 9939 N N . HIS B 1 347 ? -13.133 -0.952 -17.094 1 95.75 347 HIS B N 1
ATOM 9940 C CA . HIS B 1 347 ? -12.906 0.48 -16.938 1 95.75 347 HIS B CA 1
ATOM 9941 C C . HIS B 1 347 ? -11.469 0.764 -16.516 1 95.75 347 HIS B C 1
ATOM 9943 O O . HIS B 1 347 ? -11.055 1.924 -16.438 1 95.75 347 HIS B O 1
ATOM 9949 N N . TYR B 1 348 ? -10.617 -0.299 -16.266 1 96.94 348 TYR B N 1
ATOM 9950 C CA . TYR B 1 348 ? -9.234 -0.083 -15.867 1 96.94 348 TYR B CA 1
ATOM 9951 C C . TYR B 1 348 ? -8.273 -0.821 -16.797 1 96.94 348 TYR B C 1
ATOM 9953 O O . TYR B 1 348 ? -7.062 -0.611 -16.734 1 96.94 348 TYR B O 1
ATOM 9961 N N . GLU B 1 349 ? -8.75 -1.691 -17.625 1 95.38 349 GLU B N 1
ATOM 9962 C CA . GLU B 1 349 ? -7.91 -2.488 -18.516 1 95.38 349 GLU B CA 1
ATOM 9963 C C . GLU B 1 349 ? -7.203 -1.608 -19.547 1 95.38 349 GLU B C 1
ATOM 9965 O O . GLU B 1 349 ? -7.773 -0.625 -20.031 1 95.38 349 GLU B O 1
ATOM 9970 N N . VAL B 1 350 ? -5.941 -1.948 -19.812 1 96.81 350 VAL B N 1
ATOM 9971 C CA . VAL B 1 350 ? -5.18 -1.221 -20.828 1 96.81 350 VAL B CA 1
ATOM 9972 C C . VAL B 1 350 ? -4.672 -2.191 -21.891 1 96.81 350 VAL B C 1
ATOM 9974 O O . VAL B 1 350 ? -3.709 -1.895 -22.594 1 96.81 350 VAL B O 1
ATOM 9977 N N . GLU B 1 351 ? -5.258 -3.416 -21.906 1 96.06 351 GLU B N 1
ATOM 9978 C CA . GLU B 1 351 ? -5.027 -4.453 -22.922 1 96.06 351 GLU B CA 1
ATOM 9979 C C . GLU B 1 351 ? -3.586 -4.953 -22.859 1 96.06 351 GLU B C 1
ATOM 9981 O O . GLU B 1 351 ? -2.938 -5.09 -23.906 1 96.06 351 GLU B O 1
ATOM 9986 N N . GLY B 1 352 ? -3.072 -5.125 -21.703 1 97.5 352 GLY B N 1
ATOM 9987 C CA . GLY B 1 352 ? -1.783 -5.77 -21.5 1 97.5 352 GLY B CA 1
ATOM 9988 C C . GLY B 1 352 ? -0.646 -4.781 -21.312 1 97.5 352 GLY B C 1
ATOM 9989 O O . GLY B 1 352 ? -0.605 -3.746 -21.984 1 97.5 352 GLY B O 1
ATOM 9990 N N . THR B 1 353 ? 0.223 -5.008 -20.375 1 98.69 353 THR B N 1
ATOM 9991 C CA . THR B 1 353 ? 1.445 -4.262 -20.094 1 98.69 353 THR B CA 1
ATOM 9992 C C . THR B 1 353 ? 2.674 -5.145 -20.297 1 98.69 353 THR B C 1
ATOM 9994 O O . THR B 1 353 ? 2.664 -6.316 -19.922 1 98.69 353 THR B O 1
ATOM 9997 N N . VAL B 1 354 ? 3.688 -4.633 -20.938 1 98.88 354 VAL B N 1
ATOM 9998 C CA . VAL B 1 354 ? 4.969 -5.328 -21 1 98.88 354 VAL B CA 1
ATOM 9999 C C . VAL B 1 354 ? 5.859 -4.875 -19.844 1 98.88 354 VAL B C 1
ATOM 10001 O O . VAL B 1 354 ? 6.078 -3.676 -19.656 1 98.88 354 VAL B O 1
ATOM 10004 N N . HIS B 1 355 ? 6.32 -5.848 -19.094 1 98.88 355 HIS B N 1
ATOM 10005 C CA . HIS B 1 355 ? 7.121 -5.559 -17.906 1 98.88 355 HIS B CA 1
ATOM 10006 C C . HIS B 1 355 ? 8.57 -5.973 -18.109 1 98.88 355 HIS B C 1
ATOM 10008 O O . HIS B 1 355 ? 8.844 -7.09 -18.562 1 98.88 355 HIS B O 1
ATOM 10014 N N . LEU B 1 356 ? 9.492 -5.094 -17.781 1 98.88 356 LEU B N 1
ATOM 10015 C CA . LEU B 1 356 ? 10.914 -5.402 -17.688 1 98.88 356 LEU B CA 1
ATOM 10016 C C . LEU B 1 356 ? 11.422 -5.219 -16.266 1 98.88 356 LEU B C 1
ATOM 10018 O O . LEU B 1 356 ? 11.344 -4.117 -15.719 1 98.88 356 LEU B O 1
ATOM 10022 N N . ILE B 1 357 ? 11.883 -6.289 -15.672 1 98.62 357 ILE B N 1
ATOM 10023 C CA . ILE B 1 357 ? 12.523 -6.176 -14.367 1 98.62 357 ILE B CA 1
ATOM 10024 C C . ILE B 1 357 ? 14.039 -6.113 -14.547 1 98.62 357 ILE B C 1
ATOM 10026 O O . ILE B 1 357 ? 14.656 -7.059 -15.047 1 98.62 357 ILE B O 1
ATOM 10030 N N . VAL B 1 358 ? 14.641 -4.984 -14.219 1 98.38 358 VAL B N 1
ATOM 10031 C CA . VAL B 1 358 ? 16.094 -4.871 -14.211 1 98.38 358 VAL B CA 1
ATOM 10032 C C . VAL B 1 358 ? 16.656 -5.426 -12.906 1 98.38 358 VAL B C 1
ATOM 10034 O O . VAL B 1 358 ? 16.734 -4.711 -11.906 1 98.38 358 VAL B O 1
ATOM 10037 N N . ASN B 1 359 ? 17.047 -6.68 -12.961 1 97.31 359 ASN B N 1
ATOM 10038 C CA . ASN B 1 359 ? 17.453 -7.445 -11.789 1 97.31 359 ASN B CA 1
ATOM 10039 C C . ASN B 1 359 ? 18.953 -7.32 -11.531 1 97.31 359 ASN B C 1
ATOM 10041 O O . ASN B 1 359 ? 19.75 -8.086 -12.078 1 97.31 359 ASN B O 1
ATOM 10045 N N . ASN B 1 360 ? 19.328 -6.453 -10.578 1 94.19 360 ASN B N 1
ATOM 10046 C CA . ASN B 1 360 ? 20.719 -6.184 -10.25 1 94.19 360 ASN B CA 1
ATOM 10047 C C . ASN B 1 360 ? 21.266 -7.168 -9.219 1 94.19 360 ASN B C 1
ATOM 10049 O O . ASN B 1 360 ? 22.422 -7.094 -8.828 1 94.19 360 ASN B O 1
ATOM 10053 N N . GLN B 1 361 ? 20.406 -8.023 -8.766 1 93.06 361 GLN B N 1
ATOM 10054 C CA . GLN B 1 361 ? 20.766 -9.094 -7.844 1 93.06 361 GLN B CA 1
ATOM 10055 C C . GLN B 1 361 ? 20.984 -8.555 -6.434 1 93.06 361 GLN B C 1
ATOM 10057 O O . GLN B 1 361 ? 21.375 -9.297 -5.531 1 93.06 361 GLN B O 1
ATOM 10062 N N . VAL B 1 362 ? 20.797 -7.285 -6.23 1 93.62 362 VAL B N 1
ATOM 10063 C CA . VAL B 1 362 ? 20.984 -6.648 -4.934 1 93.62 362 VAL B CA 1
ATOM 10064 C C . VAL B 1 362 ? 20.031 -5.461 -4.789 1 93.62 362 VAL B C 1
ATOM 10066 O O . VAL B 1 362 ? 19.828 -4.707 -5.742 1 93.62 362 VAL B O 1
ATOM 10069 N N . GLY B 1 363 ? 19.328 -5.352 -3.686 1 92.12 363 GLY B N 1
ATOM 10070 C CA . GLY B 1 363 ? 18.609 -4.125 -3.367 1 92.12 363 GLY B CA 1
ATOM 10071 C C . GLY B 1 363 ? 19.531 -2.973 -3.016 1 92.12 363 GLY B C 1
ATOM 10072 O O . GLY B 1 363 ? 20.578 -2.801 -3.637 1 92.12 363 GLY B O 1
ATOM 10073 N N . PHE B 1 364 ? 19.203 -2.135 -2.102 1 92 364 PHE B N 1
ATOM 10074 C CA . PHE B 1 364 ? 20.156 -1.125 -1.671 1 92 364 PHE B CA 1
ATOM 10075 C C . PHE B 1 364 ? 21.5 -1.764 -1.336 1 92 364 PHE B C 1
ATOM 10077 O O . PHE B 1 364 ? 22.391 -1.839 -2.189 1 92 364 PHE B O 1
ATOM 10084 N N . THR B 1 365 ? 21.594 -2.514 -0.309 1 91.62 365 THR B N 1
ATOM 10085 C CA . THR B 1 365 ? 22.766 -3.33 0.002 1 91.62 365 THR B CA 1
ATOM 10086 C C . THR B 1 365 ? 22.359 -4.75 0.368 1 91.62 365 THR B C 1
ATOM 10088 O O . THR B 1 365 ? 23.203 -5.625 0.542 1 91.62 365 THR B O 1
ATOM 10091 N N . THR B 1 366 ? 21.062 -4.961 0.421 1 90.44 366 THR B N 1
ATOM 10092 C CA . THR B 1 366 ? 20.547 -6.262 0.84 1 90.44 366 THR B CA 1
ATOM 10093 C C . THR B 1 366 ? 20.625 -7.266 -0.306 1 90.44 366 THR B C 1
ATOM 10095 O O . THR B 1 366 ? 20.094 -7.012 -1.396 1 90.44 366 THR B O 1
ATOM 10098 N N . PRO B 1 367 ? 21.219 -8.367 -0.041 1 89.38 367 PRO B N 1
ATOM 10099 C CA . PRO B 1 367 ? 21.266 -9.391 -1.088 1 89.38 367 PRO B CA 1
ATOM 10100 C C . PRO B 1 367 ? 19.875 -9.859 -1.523 1 89.38 367 PRO B C 1
ATOM 10102 O O . PRO B 1 367 ? 18.953 -9.898 -0.711 1 89.38 367 PRO B O 1
ATOM 10105 N N . ALA B 1 368 ? 19.781 -10.273 -2.756 1 86.62 368 ALA B N 1
ATOM 10106 C CA . ALA B 1 368 ? 18.516 -10.609 -3.389 1 86.62 368 ALA B CA 1
ATOM 10107 C C . ALA B 1 368 ? 17.781 -11.695 -2.602 1 86.62 368 ALA B C 1
ATOM 10109 O O . ALA B 1 368 ? 16.547 -11.672 -2.488 1 86.62 368 ALA B O 1
ATOM 10110 N N . GLU B 1 369 ? 18.453 -12.656 -2.1 1 84.12 369 GLU B N 1
ATOM 10111 C CA . GLU B 1 369 ? 17.828 -13.797 -1.425 1 84.12 369 GLU B CA 1
ATOM 10112 C C . GLU B 1 369 ? 17.188 -13.367 -0.107 1 84.12 369 GLU B C 1
ATOM 10114 O O . GLU B 1 369 ? 16.344 -14.078 0.432 1 84.12 369 GLU B O 1
ATOM 10119 N N . ARG B 1 370 ? 17.531 -12.195 0.389 1 88.56 370 ARG B N 1
ATOM 10120 C CA . ARG B 1 370 ? 16.969 -11.688 1.639 1 88.56 370 ARG B CA 1
ATOM 10121 C C . ARG B 1 370 ? 15.906 -10.633 1.373 1 88.56 370 ARG B C 1
ATOM 10123 O O . ARG B 1 370 ? 15.375 -10.031 2.309 1 88.56 370 ARG B O 1
ATOM 10130 N N . GLY B 1 371 ? 15.617 -10.438 0.133 1 90.88 371 GLY B N 1
ATOM 10131 C CA . GLY B 1 371 ? 14.695 -9.367 -0.206 1 90.88 371 GLY B CA 1
ATOM 10132 C C . GLY B 1 371 ? 13.297 -9.867 -0.538 1 90.88 371 GLY B C 1
ATOM 10133 O O . GLY B 1 371 ? 12.414 -9.078 -0.887 1 90.88 371 GLY B O 1
ATOM 10134 N N . ARG B 1 372 ? 13.07 -11.211 -0.439 1 92.56 372 ARG B N 1
ATOM 10135 C CA . ARG B 1 372 ? 11.766 -11.781 -0.762 1 92.56 372 ARG B CA 1
ATOM 10136 C C . ARG B 1 372 ? 11.664 -13.227 -0.27 1 92.56 372 ARG B C 1
ATOM 10138 O O . ARG B 1 372 ? 12.68 -13.844 0.054 1 92.56 372 ARG B O 1
ATOM 10145 N N . SER B 1 373 ? 10.477 -13.781 -0.383 1 92.56 373 SER B N 1
ATOM 10146 C CA . SER B 1 373 ? 10.195 -15.133 0.085 1 92.56 373 SER B CA 1
ATOM 10147 C C . SER B 1 373 ? 10.312 -16.141 -1.051 1 92.56 373 SER B C 1
ATOM 10149 O O . SER B 1 373 ? 10.188 -17.359 -0.829 1 92.56 373 SER B O 1
ATOM 10151 N N . THR B 1 374 ? 10.617 -15.695 -2.279 1 94.69 374 THR B N 1
ATOM 10152 C CA . THR B 1 374 ? 10.453 -16.578 -3.434 1 94.69 374 THR B CA 1
ATOM 10153 C C . THR B 1 374 ? 11.758 -16.688 -4.219 1 94.69 374 THR B C 1
ATOM 10155 O O . THR B 1 374 ? 12.719 -15.984 -3.934 1 94.69 374 THR B O 1
ATOM 10158 N N . ARG B 1 375 ? 11.789 -17.594 -5.172 1 93.75 375 ARG B N 1
ATOM 10159 C CA . ARG B 1 375 ? 12.984 -17.859 -5.965 1 93.75 375 ARG B CA 1
ATOM 10160 C C . ARG B 1 375 ? 13.312 -16.688 -6.879 1 93.75 375 ARG B C 1
ATOM 10162 O O . ARG B 1 375 ? 14.453 -16.219 -6.914 1 93.75 375 ARG B O 1
ATOM 10169 N N . TYR B 1 376 ? 12.312 -16.234 -7.602 1 96.69 376 TYR B N 1
ATOM 10170 C CA . TYR B 1 376 ? 12.562 -15.195 -8.594 1 96.69 376 TYR B CA 1
ATOM 10171 C C . TYR B 1 376 ? 11.914 -13.883 -8.172 1 96.69 376 TYR B C 1
ATOM 10173 O O . TYR B 1 376 ? 10.891 -13.875 -7.484 1 96.69 376 TYR B O 1
ATOM 10181 N N . VAL B 1 377 ? 12.508 -12.789 -8.531 1 97.31 377 VAL B N 1
ATOM 10182 C CA . VAL B 1 377 ? 11.977 -11.461 -8.258 1 97.31 377 VAL B CA 1
ATOM 10183 C C . VAL B 1 377 ? 10.664 -11.25 -9 1 97.31 377 VAL B C 1
ATOM 10185 O O . VAL B 1 377 ? 9.852 -10.406 -8.625 1 97.31 377 VAL B O 1
ATOM 10188 N N . SER B 1 378 ? 10.344 -12.078 -10.031 1 97.94 378 SER B N 1
ATOM 10189 C CA . SER B 1 378 ? 9.195 -11.922 -10.922 1 97.94 378 SER B CA 1
ATOM 10190 C C . SER B 1 378 ? 8.016 -12.758 -10.445 1 97.94 378 SER B C 1
ATOM 10192 O O . SER B 1 378 ? 6.961 -12.781 -11.086 1 97.94 378 SER B O 1
ATOM 10194 N N . ASP B 1 379 ? 8.047 -13.438 -9.328 1 97.81 379 ASP B N 1
ATOM 10195 C CA . ASP B 1 379 ? 7.09 -14.477 -8.953 1 97.81 379 ASP B CA 1
ATOM 10196 C C . ASP B 1 379 ? 5.695 -13.883 -8.75 1 97.81 379 ASP B C 1
ATOM 10198 O O . ASP B 1 379 ? 4.695 -14.602 -8.82 1 97.81 379 ASP B O 1
ATOM 10202 N N . LEU B 1 380 ? 5.594 -12.594 -8.461 1 98.19 380 LEU B N 1
ATOM 10203 C CA . LEU B 1 380 ? 4.289 -11.953 -8.359 1 98.19 380 LEU B CA 1
ATOM 10204 C C . LEU B 1 380 ? 3.504 -12.102 -9.656 1 98.19 380 LEU B C 1
ATOM 10206 O O . LEU B 1 380 ? 2.271 -12.086 -9.648 1 98.19 380 LEU B O 1
ATOM 10210 N N . ALA B 1 381 ? 4.176 -12.273 -10.812 1 98.12 381 ALA B N 1
ATOM 10211 C CA . ALA B 1 381 ? 3.539 -12.43 -12.117 1 98.12 381 ALA B CA 1
ATOM 10212 C C . ALA B 1 381 ? 2.629 -13.656 -12.141 1 98.12 381 ALA B C 1
ATOM 10214 O O . ALA B 1 381 ? 1.639 -13.688 -12.875 1 98.12 381 ALA B O 1
ATOM 10215 N N . LYS B 1 382 ? 2.912 -14.656 -11.328 1 97.56 382 LYS B N 1
ATOM 10216 C CA . LYS B 1 382 ? 2.131 -15.891 -11.281 1 97.56 382 LYS B CA 1
ATOM 10217 C C . LYS B 1 382 ? 0.715 -15.625 -10.781 1 97.56 382 LYS B C 1
ATOM 10219 O O . LYS B 1 382 ? -0.214 -16.359 -11.109 1 97.56 382 LYS B O 1
ATOM 10224 N N . ALA B 1 383 ? 0.562 -14.562 -10.008 1 97.56 383 ALA B N 1
ATOM 10225 C CA . ALA B 1 383 ? -0.75 -14.234 -9.461 1 97.56 383 ALA B CA 1
ATOM 10226 C C . ALA B 1 383 ? -1.763 -13.984 -10.578 1 97.56 383 ALA B C 1
ATOM 10228 O O . ALA B 1 383 ? -2.953 -14.258 -10.414 1 97.56 383 ALA B O 1
ATOM 10229 N N . ILE B 1 384 ? -1.28 -13.453 -11.75 1 97.25 384 ILE B N 1
ATOM 10230 C CA . ILE B 1 384 ? -2.201 -13.18 -12.844 1 97.25 384 ILE B CA 1
ATOM 10231 C C . ILE B 1 384 ? -1.902 -14.125 -14.016 1 97.25 384 ILE B C 1
ATOM 10233 O O . ILE B 1 384 ? -2.346 -13.883 -15.141 1 97.25 384 ILE B O 1
ATOM 10237 N N . MET B 1 385 ? -1.003 -15.109 -13.812 1 96.69 385 MET B N 1
ATOM 10238 C CA . MET B 1 385 ? -0.659 -16.156 -14.773 1 96.69 385 MET B CA 1
ATOM 10239 C C . MET B 1 385 ? -0.028 -15.555 -16.016 1 96.69 385 MET B C 1
ATOM 10241 O O . MET B 1 385 ? -0.326 -15.977 -17.141 1 96.69 385 MET B O 1
ATOM 10245 N N . ALA B 1 386 ? 0.739 -14.508 -15.797 1 97.69 386 ALA B N 1
ATOM 10246 C CA . ALA B 1 386 ? 1.475 -13.898 -16.906 1 97.69 386 ALA B CA 1
ATOM 10247 C C . ALA B 1 386 ? 2.756 -14.672 -17.203 1 97.69 386 ALA B C 1
ATOM 10249 O O . ALA B 1 386 ? 3.451 -15.117 -16.281 1 97.69 386 ALA B O 1
ATOM 10250 N N . PRO B 1 387 ? 3.084 -14.852 -18.484 1 98 387 PRO B N 1
ATOM 10251 C CA . PRO B 1 387 ? 4.355 -15.508 -18.797 1 98 387 PRO B CA 1
ATOM 10252 C C . PRO B 1 387 ? 5.566 -14.719 -18.297 1 98 387 PRO B C 1
ATOM 10254 O O . PRO B 1 387 ? 5.531 -13.484 -18.266 1 98 387 PRO B O 1
ATOM 10257 N N . VAL B 1 388 ? 6.602 -15.453 -17.922 1 98.44 388 VAL B N 1
ATOM 10258 C CA . VAL B 1 388 ? 7.848 -14.852 -17.453 1 98.44 388 VAL B CA 1
ATOM 10259 C C . VAL B 1 388 ? 9.023 -15.469 -18.219 1 98.44 388 VAL B C 1
ATOM 10261 O O . VAL B 1 388 ? 9.156 -16.688 -18.281 1 98.44 388 VAL B O 1
ATOM 10264 N N . VAL B 1 389 ? 9.836 -14.688 -18.781 1 98.81 389 VAL B N 1
ATOM 10265 C CA . VAL B 1 389 ? 11.086 -15.156 -19.359 1 98.81 389 VAL B CA 1
ATOM 10266 C C . VAL B 1 389 ? 12.266 -14.516 -18.625 1 98.81 389 VAL B C 1
ATOM 10268 O O . VAL B 1 389 ? 12.32 -13.297 -18.453 1 98.81 389 VAL B O 1
ATOM 10271 N N . HIS B 1 390 ? 13.156 -15.336 -18.141 1 98.56 390 HIS B N 1
ATOM 10272 C CA . HIS B 1 390 ? 14.414 -14.883 -17.547 1 98.56 390 HIS B CA 1
ATOM 10273 C C . HIS B 1 390 ? 15.516 -14.781 -18.594 1 98.56 390 HIS B C 1
ATOM 10275 O O . HIS B 1 390 ? 15.711 -15.703 -19.391 1 98.56 390 HIS B O 1
ATOM 10281 N N . VAL B 1 391 ? 16.188 -13.68 -18.625 1 98.75 391 VAL B N 1
ATOM 10282 C CA . VAL B 1 391 ? 17.203 -13.453 -19.656 1 98.75 391 VAL B CA 1
ATOM 10283 C C . VAL B 1 391 ? 18.516 -13.047 -19 1 98.75 391 VAL B C 1
ATOM 10285 O O . VAL B 1 391 ? 18.547 -12.227 -18.078 1 98.75 391 VAL B O 1
ATOM 10288 N N . ASN B 1 392 ? 19.609 -13.625 -19.453 1 98.5 392 ASN B N 1
ATOM 10289 C CA . ASN B 1 392 ? 20.953 -13.258 -19.031 1 98.5 392 ASN B CA 1
ATOM 10290 C C . ASN B 1 392 ? 21.375 -11.906 -19.625 1 98.5 392 ASN B C 1
ATOM 10292 O O . ASN B 1 392 ? 21.344 -11.727 -20.844 1 98.5 392 ASN B O 1
ATOM 10296 N N . GLY B 1 393 ? 21.797 -11.016 -18.781 1 98.19 393 GLY B N 1
ATOM 10297 C CA . GLY B 1 393 ? 22.172 -9.672 -19.203 1 98.19 393 GLY B CA 1
ATOM 10298 C C . GLY B 1 393 ? 23.328 -9.656 -20.188 1 98.19 393 GLY B C 1
ATOM 10299 O O . GLY B 1 393 ? 23.531 -8.672 -20.906 1 98.19 393 GLY B O 1
ATOM 10300 N N . ASP B 1 394 ? 24.109 -10.727 -20.297 1 98.06 394 ASP B N 1
ATOM 10301 C CA . ASP B 1 394 ? 25.234 -10.844 -21.219 1 98.06 394 ASP B CA 1
ATOM 10302 C C . ASP B 1 394 ? 24.766 -11.258 -22.609 1 98.06 394 ASP B C 1
ATOM 10304 O O . ASP B 1 394 ? 25.562 -11.352 -23.547 1 98.06 394 ASP B O 1
ATOM 10308 N N . ASP B 1 395 ? 23.484 -11.539 -22.781 1 97.94 395 ASP B N 1
ATOM 10309 C CA . ASP B 1 395 ? 22.938 -11.977 -24.062 1 97.94 395 ASP B CA 1
ATOM 10310 C C . ASP B 1 395 ? 21.875 -11 -24.578 1 97.94 395 ASP B C 1
ATOM 10312 O O . ASP B 1 395 ? 20.688 -11.32 -24.594 1 97.94 395 ASP B O 1
ATOM 10316 N N . PRO B 1 396 ? 22.312 -9.836 -25.078 1 98.31 396 PRO B N 1
ATOM 10317 C CA . PRO B 1 396 ? 21.359 -8.844 -25.578 1 98.31 396 PRO B CA 1
ATOM 10318 C C . PRO B 1 396 ? 20.547 -9.344 -26.766 1 98.31 396 PRO B C 1
ATOM 10320 O O . PRO B 1 396 ? 19.438 -8.859 -27 1 98.31 396 PRO B O 1
ATOM 10323 N N . GLU B 1 397 ? 21.078 -10.312 -27.531 1 98.06 397 GLU B N 1
ATOM 10324 C CA . GLU B 1 397 ? 20.344 -10.859 -28.672 1 98.06 397 GLU B CA 1
ATOM 10325 C C . GLU B 1 397 ? 19.125 -11.656 -28.219 1 98.06 397 GLU B C 1
ATOM 10327 O O . GLU B 1 397 ? 18.031 -11.531 -28.781 1 98.06 397 GLU B O 1
ATOM 10332 N N . ALA B 1 398 ? 19.328 -12.477 -27.109 1 97.81 398 ALA B N 1
ATOM 10333 C CA . ALA B 1 398 ? 18.188 -13.188 -26.516 1 97.81 398 ALA B CA 1
ATOM 10334 C C . ALA B 1 398 ? 17.141 -12.203 -26 1 97.81 398 ALA B C 1
ATOM 10336 O O . ALA B 1 398 ? 15.938 -12.445 -26.141 1 97.81 398 ALA B O 1
ATOM 10337 N N . LEU B 1 399 ? 17.609 -11.117 -25.391 1 98.5 399 LEU B N 1
ATOM 10338 C CA . LEU B 1 399 ? 16.703 -10.117 -24.859 1 98.5 399 LEU B CA 1
ATOM 10339 C C . LEU B 1 399 ? 15.859 -9.492 -25.969 1 98.5 399 LEU B C 1
ATOM 10341 O O . LEU B 1 399 ? 14.656 -9.273 -25.812 1 98.5 399 LEU B O 1
ATOM 10345 N N . ALA B 1 400 ? 16.469 -9.172 -27.109 1 98.44 400 ALA B N 1
ATOM 10346 C CA . ALA B 1 400 ? 15.742 -8.641 -28.266 1 98.44 400 ALA B CA 1
ATOM 10347 C C . ALA B 1 400 ? 14.656 -9.609 -28.719 1 98.44 400 ALA B C 1
ATOM 10349 O O . ALA B 1 400 ? 13.508 -9.211 -28.938 1 98.44 400 ALA B O 1
ATOM 10350 N N . GLY B 1 401 ? 15.047 -10.891 -28.859 1 98 401 GLY B N 1
ATOM 10351 C CA . GLY B 1 401 ? 14.086 -11.898 -29.266 1 98 401 GLY B CA 1
ATOM 10352 C C . GLY B 1 401 ? 12.922 -12.047 -28.312 1 98 401 GLY B C 1
ATOM 10353 O O . GLY B 1 401 ? 11.766 -12.141 -28.734 1 98 401 GLY B O 1
ATOM 10354 N N . VAL B 1 402 ? 13.18 -12.102 -27 1 98.5 402 VAL B N 1
ATOM 10355 C CA . VAL B 1 402 ? 12.156 -12.242 -25.969 1 98.5 402 VAL B CA 1
ATOM 10356 C C . VAL B 1 402 ? 11.25 -11.016 -25.969 1 98.5 402 VAL B C 1
ATOM 10358 O O . VAL B 1 402 ? 10.047 -11.117 -25.719 1 98.5 402 VAL B O 1
ATOM 10361 N N . THR B 1 403 ? 11.828 -9.812 -26.172 1 98.75 403 THR B N 1
ATOM 10362 C CA . THR B 1 403 ? 11.039 -8.586 -26.234 1 98.75 403 THR B CA 1
ATOM 10363 C C . THR B 1 403 ? 10.031 -8.656 -27.391 1 98.75 403 THR B C 1
ATOM 10365 O O . THR B 1 403 ? 8.867 -8.281 -27.219 1 98.75 403 THR B O 1
ATOM 10368 N N . GLN B 1 404 ? 10.492 -9.094 -28.531 1 98.25 404 GLN B N 1
ATOM 10369 C CA . GLN B 1 404 ? 9.586 -9.281 -29.656 1 98.25 404 GLN B CA 1
ATOM 10370 C C . GLN B 1 404 ? 8.445 -10.227 -29.297 1 98.25 404 GLN B C 1
ATOM 10372 O O . GLN B 1 404 ? 7.281 -9.945 -29.594 1 98.25 404 GLN B O 1
ATOM 10377 N N . LEU B 1 405 ? 8.812 -11.328 -28.641 1 98.25 405 LEU B N 1
ATOM 10378 C CA . LEU B 1 405 ? 7.828 -12.297 -28.172 1 98.25 405 LEU B CA 1
ATOM 10379 C C . LEU B 1 405 ? 6.816 -11.641 -27.25 1 98.25 405 LEU B C 1
ATOM 10381 O O . LEU B 1 405 ? 5.613 -11.883 -27.359 1 98.25 405 LEU B O 1
ATOM 10385 N N . ALA B 1 406 ? 7.254 -10.836 -26.281 1 98.75 406 ALA B N 1
ATOM 10386 C CA . ALA B 1 406 ? 6.391 -10.172 -25.312 1 98.75 406 ALA B CA 1
ATOM 10387 C C . ALA B 1 406 ? 5.371 -9.273 -26.016 1 98.75 406 ALA B C 1
ATOM 10389 O O . ALA B 1 406 ? 4.188 -9.273 -25.656 1 98.75 406 ALA B O 1
ATOM 10390 N N . ILE B 1 407 ? 5.805 -8.508 -26.969 1 98.56 407 ILE B N 1
ATOM 10391 C CA . ILE B 1 407 ? 4.918 -7.59 -27.688 1 98.56 407 ILE B CA 1
ATOM 10392 C C . ILE B 1 407 ? 3.92 -8.383 -28.531 1 98.56 407 ILE B C 1
ATOM 10394 O O . ILE B 1 407 ? 2.74 -8.023 -28.594 1 98.56 407 ILE B O 1
ATOM 10398 N N . GLU B 1 408 ? 4.395 -9.484 -29.172 1 98.06 408 GLU B N 1
ATOM 10399 C CA . GLU B 1 408 ? 3.492 -10.344 -29.938 1 98.06 408 GLU B CA 1
ATOM 10400 C C . GLU B 1 408 ? 2.41 -10.938 -29.047 1 98.06 408 GLU B C 1
ATOM 10402 O O . GLU B 1 408 ? 1.25 -11.039 -29.438 1 98.06 408 GLU B O 1
ATOM 10407 N N . TYR B 1 409 ? 2.805 -11.367 -27.859 1 97.88 409 TYR B N 1
ATOM 10408 C CA . TYR B 1 409 ? 1.85 -11.906 -26.891 1 97.88 409 TYR B CA 1
ATOM 10409 C C . TYR B 1 409 ? 0.799 -10.867 -26.531 1 97.88 409 TYR B C 1
ATOM 10411 O O . TYR B 1 409 ? -0.398 -11.164 -26.516 1 97.88 409 TYR B O 1
ATOM 10419 N N . ARG B 1 410 ? 1.263 -9.672 -26.203 1 97.88 410 ARG B N 1
ATOM 10420 C CA . ARG B 1 410 ? 0.353 -8.57 -25.891 1 97.88 410 ARG B CA 1
ATOM 10421 C C . ARG B 1 410 ? -0.573 -8.281 -27.062 1 97.88 410 ARG B C 1
ATOM 10423 O O . ARG B 1 410 ? -1.768 -8.039 -26.875 1 97.88 410 ARG B O 1
ATOM 10430 N N . GLN B 1 411 ? -0.073 -8.289 -28.281 1 96.62 411 GLN B N 1
ATOM 10431 C CA . GLN B 1 411 ? -0.875 -8.031 -29.484 1 96.62 411 GLN B CA 1
ATOM 10432 C C . GLN B 1 411 ? -1.951 -9.102 -29.656 1 96.62 411 GLN B C 1
ATOM 10434 O O . GLN B 1 411 ? -3.088 -8.789 -30.016 1 96.62 411 GLN B O 1
ATOM 10439 N N . LYS B 1 412 ? -1.586 -10.289 -29.359 1 94.75 412 LYS B N 1
ATOM 10440 C CA . LYS B 1 412 ? -2.5 -11.398 -29.609 1 94.75 412 LYS B CA 1
ATOM 10441 C C . LYS B 1 412 ? -3.527 -11.531 -28.484 1 94.75 412 LYS B C 1
ATOM 10443 O O . LYS B 1 412 ? -4.719 -11.703 -28.75 1 94.75 412 LYS B O 1
ATOM 10448 N N . PHE B 1 413 ? -3.113 -11.422 -27.219 1 94.56 413 PHE B N 1
ATOM 10449 C CA . PHE B 1 413 ? -3.986 -11.812 -26.109 1 94.56 413 PHE B CA 1
ATOM 10450 C C . PHE B 1 413 ? -4.406 -10.602 -25.297 1 94.56 413 PHE B C 1
ATOM 10452 O O . PHE B 1 413 ? -5.355 -10.672 -24.5 1 94.56 413 PHE B O 1
ATOM 10459 N N . GLY B 1 414 ? -3.74 -9.438 -25.453 1 94.75 414 GLY B N 1
ATOM 10460 C CA . GLY B 1 414 ? -4.051 -8.25 -24.672 1 94.75 414 GLY B CA 1
ATOM 10461 C C . GLY B 1 414 ? -3.785 -8.438 -23.188 1 94.75 414 GLY B C 1
ATOM 10462 O O . GLY B 1 414 ? -4.535 -7.926 -22.344 1 94.75 414 GLY B O 1
ATOM 10463 N N . LYS B 1 415 ? -2.736 -9.234 -22.844 1 96.56 415 LYS B N 1
ATOM 10464 C CA . LYS B 1 415 ? -2.42 -9.562 -21.469 1 96.56 415 LYS B CA 1
ATOM 10465 C C . LYS B 1 415 ? -0.968 -9.227 -21.141 1 96.56 415 LYS B C 1
ATOM 10467 O O . LYS B 1 415 ? -0.171 -8.953 -22.031 1 96.56 415 LYS B O 1
ATOM 10472 N N . ASP B 1 416 ? -0.656 -9.211 -19.922 1 98.25 416 ASP B N 1
ATOM 10473 C CA . ASP B 1 416 ? 0.656 -8.789 -19.438 1 98.25 416 ASP B CA 1
ATOM 10474 C C . ASP B 1 416 ? 1.71 -9.859 -19.719 1 98.25 416 ASP B C 1
ATOM 10476 O O . ASP B 1 416 ? 1.396 -11.055 -19.766 1 98.25 416 ASP B O 1
ATOM 10480 N N . PHE B 1 417 ? 2.932 -9.445 -19.922 1 98.75 417 PHE B N 1
ATOM 10481 C CA . PHE B 1 417 ? 4.098 -10.297 -20.141 1 98.75 417 PHE B CA 1
ATOM 10482 C C . PHE B 1 417 ? 5.305 -9.758 -19.375 1 98.75 417 PHE B C 1
ATOM 10484 O O . PHE B 1 417 ? 5.539 -8.547 -19.344 1 98.75 417 PHE B O 1
ATOM 10491 N N . PHE B 1 418 ? 6.102 -10.672 -18.688 1 98.81 418 PHE B N 1
ATOM 10492 C CA . PHE B 1 418 ? 7.219 -10.227 -17.859 1 98.81 418 PHE B CA 1
ATOM 10493 C C . PHE B 1 418 ? 8.539 -10.727 -18.422 1 98.81 418 PHE B C 1
ATOM 10495 O O . PHE B 1 418 ? 8.664 -11.898 -18.781 1 98.81 418 PHE B O 1
ATOM 10502 N N . ILE B 1 419 ? 9.492 -9.859 -18.484 1 98.88 419 ILE B N 1
ATOM 10503 C CA . ILE B 1 419 ? 10.883 -10.172 -18.781 1 98.88 419 ILE B CA 1
ATOM 10504 C C . ILE B 1 419 ? 11.75 -9.883 -17.547 1 98.88 419 ILE B C 1
ATOM 10506 O O . ILE B 1 419 ? 11.773 -8.75 -17.062 1 98.88 419 ILE B O 1
ATOM 10510 N N . ASP B 1 420 ? 12.344 -10.875 -17.016 1 98.62 420 ASP B N 1
ATOM 10511 C CA . ASP B 1 420 ? 13.289 -10.742 -15.922 1 98.62 420 ASP B CA 1
ATOM 10512 C C . ASP B 1 420 ? 14.727 -10.688 -16.438 1 98.62 420 ASP B C 1
ATOM 10514 O O . ASP B 1 420 ? 15.344 -11.727 -16.688 1 98.62 420 ASP B O 1
ATOM 10518 N N . LEU B 1 421 ? 15.242 -9.484 -16.594 1 98.75 421 LEU B N 1
ATOM 10519 C CA . LEU B 1 421 ? 16.609 -9.289 -17.062 1 98.75 421 LEU B CA 1
ATOM 10520 C C . LEU B 1 421 ? 17.609 -9.414 -15.922 1 98.75 421 LEU B C 1
ATOM 10522 O O . LEU B 1 421 ? 17.781 -8.484 -15.133 1 98.75 421 LEU B O 1
ATOM 10526 N N . ASN B 1 422 ? 18.266 -10.578 -15.867 1 98.06 422 ASN B N 1
ATOM 10527 C CA . ASN B 1 422 ? 19.281 -10.797 -14.844 1 98.06 422 ASN B CA 1
ATOM 10528 C C . ASN B 1 422 ? 20.609 -10.133 -15.227 1 98.06 422 ASN B C 1
ATOM 10530 O O . ASN B 1 422 ? 21.25 -10.555 -16.188 1 98.06 422 ASN B O 1
ATOM 10534 N N . CYS B 1 423 ? 20.953 -9.102 -14.508 1 97.94 423 CYS B N 1
ATOM 10535 C CA . CYS B 1 423 ? 22.156 -8.336 -14.742 1 97.94 423 CYS B CA 1
ATOM 10536 C C . CYS B 1 423 ? 22.875 -8.023 -13.43 1 97.94 423 CYS B C 1
ATOM 10538 O O . CYS B 1 423 ? 22.938 -8.875 -12.539 1 97.94 423 CYS B O 1
ATOM 10540 N N . TYR B 1 424 ? 23.562 -6.898 -13.312 1 96.69 424 TYR B N 1
ATOM 10541 C CA . TYR B 1 424 ? 24.25 -6.512 -12.086 1 96.69 424 TYR B CA 1
ATOM 10542 C C . TYR B 1 424 ? 24.438 -5 -12.023 1 96.69 424 TYR B C 1
ATOM 10544 O O . TYR B 1 424 ? 24.031 -4.277 -12.938 1 96.69 424 TYR B O 1
ATOM 10552 N N . ARG B 1 425 ? 24.812 -4.48 -10.93 1 95.06 425 ARG B N 1
ATOM 10553 C CA . ARG B 1 425 ? 25.25 -3.104 -10.727 1 95.06 425 ARG B CA 1
ATOM 10554 C C . ARG B 1 425 ? 26.766 -3.025 -10.555 1 95.06 425 ARG B C 1
ATOM 10556 O O . ARG B 1 425 ? 27.328 -3.662 -9.656 1 95.06 425 ARG B O 1
ATOM 10563 N N . ARG B 1 426 ? 27.375 -2.27 -11.344 1 95.25 426 ARG B N 1
ATOM 10564 C CA . ARG B 1 426 ? 28.844 -2.193 -11.32 1 95.25 426 ARG B CA 1
ATOM 10565 C C . ARG B 1 426 ? 29.328 -1.607 -10 1 95.25 426 ARG B C 1
ATOM 10567 O O . ARG B 1 426 ? 30.391 -2 -9.492 1 95.25 426 ARG B O 1
ATOM 10574 N N . TRP B 1 427 ? 28.562 -0.67 -9.477 1 93.56 427 TRP B N 1
ATOM 10575 C CA . TRP B 1 427 ? 28.922 0.023 -8.242 1 93.56 427 TRP B CA 1
ATOM 10576 C C . TRP B 1 427 ? 27.859 -0.207 -7.16 1 93.56 427 TRP B C 1
ATOM 10578 O O . TRP B 1 427 ? 27.094 -1.171 -7.23 1 93.56 427 TRP B O 1
ATOM 10588 N N . GLY B 1 428 ? 27.891 0.607 -6.09 1 92.25 428 GLY B N 1
ATOM 10589 C CA . GLY B 1 428 ? 26.891 0.474 -5.051 1 92.25 428 GLY B CA 1
ATOM 10590 C C . GLY B 1 428 ? 25.531 0.992 -5.465 1 92.25 428 GLY B C 1
ATOM 10591 O O . GLY B 1 428 ? 25.156 0.915 -6.641 1 92.25 428 GLY B O 1
ATOM 10592 N N . HIS B 1 429 ? 24.688 1.333 -4.539 1 89.12 429 HIS B N 1
ATOM 10593 C CA . HIS B 1 429 ? 23.375 1.891 -4.867 1 89.12 429 HIS B CA 1
ATOM 10594 C C . HIS B 1 429 ? 23.5 3.043 -5.855 1 89.12 429 HIS B C 1
ATOM 10596 O O . HIS B 1 429 ? 22.625 3.234 -6.703 1 89.12 429 HIS B O 1
ATOM 10602 N N . ASN B 1 430 ? 24.531 3.801 -5.691 1 87.94 430 ASN B N 1
ATOM 10603 C CA . ASN B 1 430 ? 25.031 4.77 -6.66 1 87.94 430 ASN B CA 1
ATOM 10604 C C . ASN B 1 430 ? 26.547 4.66 -6.844 1 87.94 430 ASN B C 1
ATOM 10606 O O . ASN B 1 430 ? 27.188 3.834 -6.195 1 87.94 430 ASN B O 1
ATOM 10610 N N . GLU B 1 431 ? 27.203 5.441 -7.68 1 89.25 431 GLU B N 1
ATOM 10611 C CA . GLU B 1 431 ? 28.594 5.293 -8.102 1 89.25 431 GLU B CA 1
ATOM 10612 C C . GLU B 1 431 ? 29.547 5.703 -6.988 1 89.25 431 GLU B C 1
ATOM 10614 O O . GLU B 1 431 ? 30.75 5.383 -7.039 1 89.25 431 GLU B O 1
ATOM 10619 N N . LEU B 1 432 ? 28.984 6.352 -5.949 1 85.75 432 LEU B N 1
ATOM 10620 C CA . LEU B 1 432 ? 29.828 6.824 -4.859 1 85.75 432 LEU B CA 1
ATOM 10621 C C . LEU B 1 432 ? 29.844 5.82 -3.711 1 85.75 432 LEU B C 1
ATOM 10623 O O . LEU B 1 432 ? 30.672 5.922 -2.799 1 85.75 432 LEU B O 1
ATOM 10627 N N . ASP B 1 433 ? 29.031 4.855 -3.789 1 88.44 433 ASP B N 1
ATOM 10628 C CA . ASP B 1 433 ? 28.906 3.859 -2.73 1 88.44 433 ASP B CA 1
ATOM 10629 C C . ASP B 1 433 ? 29.781 2.643 -3.002 1 88.44 433 ASP B C 1
ATOM 10631 O O . ASP B 1 433 ? 29.797 2.119 -4.117 1 88.44 433 ASP B O 1
ATOM 10635 N N . ASP B 1 434 ? 30.5 2.229 -1.981 1 91.38 434 ASP B N 1
ATOM 10636 C CA . ASP B 1 434 ? 31.344 1.042 -2.105 1 91.38 434 ASP B CA 1
ATOM 10637 C C . ASP B 1 434 ? 30.562 -0.221 -1.729 1 91.38 434 ASP B C 1
ATOM 10639 O O . ASP B 1 434 ? 30.375 -0.505 -0.547 1 91.38 434 ASP B O 1
ATOM 10643 N N . PRO B 1 435 ? 30.234 -1 -2.682 1 94.19 435 PRO B N 1
ATOM 10644 C CA . PRO B 1 435 ? 29.391 -2.16 -2.404 1 94.19 435 PRO B CA 1
ATOM 10645 C C . PRO B 1 435 ? 30.156 -3.324 -1.787 1 94.19 435 PRO B C 1
ATOM 10647 O O . PRO B 1 435 ? 29.562 -4.273 -1.284 1 94.19 435 PRO B O 1
ATOM 10650 N N . THR B 1 436 ? 31.469 -3.262 -1.8 1 95.38 436 THR B N 1
ATOM 10651 C CA . THR B 1 436 ? 32.281 -4.367 -1.293 1 95.38 436 THR B CA 1
ATOM 10652 C C . THR B 1 436 ? 32.156 -4.473 0.224 1 95.38 436 THR B C 1
ATOM 10654 O O . THR B 1 436 ? 32.469 -5.52 0.804 1 95.38 436 THR B O 1
ATOM 10657 N N . VAL B 1 437 ? 31.672 -3.426 0.824 1 94.81 437 VAL B N 1
ATOM 10658 C CA . VAL B 1 437 ? 31.547 -3.393 2.275 1 94.81 437 VAL B CA 1
ATOM 10659 C C . VAL B 1 437 ? 30.516 -4.434 2.723 1 94.81 437 VAL B C 1
ATOM 10661 O O . VAL B 1 437 ? 30.719 -5.117 3.73 1 94.81 437 VAL B O 1
ATOM 10664 N N . THR B 1 438 ? 29.438 -4.566 1.926 1 93.88 438 THR B N 1
ATOM 10665 C CA . THR B 1 438 ? 28.344 -5.426 2.357 1 93.88 438 THR B CA 1
ATOM 10666 C C . THR B 1 438 ? 28.234 -6.66 1.466 1 93.88 438 THR B C 1
ATOM 10668 O O . THR B 1 438 ? 27.672 -7.676 1.871 1 93.88 438 THR B O 1
ATOM 10671 N N . ASN B 1 439 ? 28.781 -6.543 0.219 1 94 439 ASN B N 1
ATOM 10672 C CA . ASN B 1 439 ? 28.672 -7.648 -0.727 1 94 439 ASN B CA 1
ATOM 10673 C C . ASN B 1 439 ? 30.016 -7.957 -1.385 1 94 439 ASN B C 1
ATOM 10675 O O . ASN B 1 439 ? 30.125 -7.93 -2.611 1 94 439 ASN B O 1
ATOM 10679 N N . PRO B 1 440 ? 30.984 -8.359 -0.577 1 94.81 440 PRO B N 1
ATOM 10680 C CA . PRO B 1 440 ? 32.344 -8.5 -1.112 1 94.81 440 PRO B CA 1
ATOM 10681 C C . PRO B 1 440 ? 32.469 -9.609 -2.154 1 94.81 440 PRO B C 1
ATOM 10683 O O . PRO B 1 440 ? 33.094 -9.422 -3.195 1 94.81 440 PRO B O 1
ATOM 10686 N N . LEU B 1 441 ? 31.844 -10.766 -1.995 1 93.62 441 LEU B N 1
ATOM 10687 C CA . LEU B 1 441 ? 32 -11.883 -2.918 1 93.62 441 LEU B CA 1
ATOM 10688 C C . LEU B 1 441 ? 31.328 -11.594 -4.25 1 93.62 441 LEU B C 1
ATOM 10690 O O . LEU B 1 441 ? 31.875 -11.891 -5.312 1 93.62 441 LEU B O 1
ATOM 10694 N N . LEU B 1 442 ? 30.125 -11.078 -4.215 1 94.06 442 LEU B N 1
ATOM 10695 C CA . LEU B 1 442 ? 29.438 -10.688 -5.441 1 94.06 442 LEU B CA 1
ATOM 10696 C C . LEU B 1 442 ? 30.281 -9.688 -6.242 1 94.06 442 LEU B C 1
ATOM 10698 O O . LEU B 1 442 ? 30.422 -9.828 -7.457 1 94.06 442 LEU B O 1
ATOM 10702 N N . TYR B 1 443 ? 30.906 -8.758 -5.562 1 95.31 443 TYR B N 1
ATOM 10703 C CA . TYR B 1 443 ? 31.578 -7.676 -6.258 1 95.31 443 TYR B CA 1
ATOM 10704 C C . TYR B 1 443 ? 33 -8.094 -6.668 1 95.31 443 TYR B C 1
ATOM 10706 O O . TYR B 1 443 ? 33.594 -7.484 -7.559 1 95.31 443 TYR B O 1
ATOM 10714 N N . ARG B 1 444 ? 33.469 -9.133 -6.027 1 95.19 444 ARG B N 1
ATOM 10715 C CA . ARG B 1 444 ? 34.688 -9.734 -6.562 1 95.19 444 ARG B CA 1
ATOM 10716 C C . ARG B 1 444 ? 34.469 -10.266 -7.977 1 95.19 444 ARG B C 1
ATOM 10718 O O . ARG B 1 444 ? 35.312 -10.07 -8.859 1 95.19 444 ARG B O 1
ATOM 10725 N N . VAL B 1 445 ? 33.312 -10.898 -8.148 1 95.38 445 VAL B N 1
ATOM 10726 C CA . VAL B 1 445 ? 32.938 -11.414 -9.461 1 95.38 445 VAL B CA 1
ATOM 10727 C C . VAL B 1 445 ? 32.688 -10.258 -10.422 1 95.38 445 VAL B C 1
ATOM 10729 O O . VAL B 1 445 ? 33.156 -10.258 -11.555 1 95.38 445 VAL B O 1
ATOM 10732 N N . ILE B 1 446 ? 31.969 -9.25 -10.016 1 96.5 446 ILE B N 1
ATOM 10733 C CA . ILE B 1 446 ? 31.562 -8.125 -10.844 1 96.5 446 ILE B CA 1
ATOM 10734 C C . ILE B 1 446 ? 32.812 -7.336 -11.289 1 96.5 446 ILE B C 1
ATOM 10736 O O . ILE B 1 446 ? 32.938 -6.984 -12.461 1 96.5 446 ILE B O 1
ATOM 10740 N N . HIS B 1 447 ? 33.75 -7.133 -10.383 1 95.56 447 HIS B N 1
ATOM 10741 C CA . HIS B 1 447 ? 34.938 -6.328 -10.688 1 95.56 447 HIS B CA 1
ATOM 10742 C C . HIS B 1 447 ? 35.938 -7.121 -11.508 1 95.56 447 HIS B C 1
ATOM 10744 O O . HIS B 1 447 ? 36.812 -6.539 -12.148 1 95.56 447 HIS B O 1
ATOM 10750 N N . GLY B 1 448 ? 35.781 -8.438 -11.5 1 95.69 448 GLY B N 1
ATOM 10751 C CA . GLY B 1 448 ? 36.719 -9.281 -12.227 1 95.69 448 GLY B CA 1
ATOM 10752 C C . GLY B 1 448 ? 36.281 -9.586 -13.648 1 95.69 448 GLY B C 1
ATOM 10753 O O . GLY B 1 448 ? 36.969 -10.289 -14.383 1 95.69 448 GLY B O 1
ATOM 10754 N N . ARG B 1 449 ? 35.219 -9.07 -14.094 1 95.94 449 ARG B N 1
ATOM 10755 C CA . ARG B 1 449 ? 34.719 -9.383 -15.422 1 95.94 449 ARG B CA 1
ATOM 10756 C C . ARG B 1 449 ? 34.75 -8.156 -16.328 1 95.94 449 ARG B C 1
ATOM 10758 O O . ARG B 1 449 ? 34.719 -7.02 -15.836 1 95.94 449 ARG B O 1
ATOM 10765 N N . PRO B 1 450 ? 34.719 -8.328 -17.703 1 96.81 450 PRO B N 1
ATOM 10766 C CA . PRO B 1 450 ? 34.5 -7.195 -18.594 1 96.81 450 PRO B CA 1
ATOM 10767 C C . PRO B 1 450 ? 33.062 -6.668 -18.531 1 96.81 450 PRO B C 1
ATOM 10769 O O . PRO B 1 450 ? 32.188 -7.363 -18.047 1 96.81 450 PRO B O 1
ATOM 10772 N N . SER B 1 451 ? 32.938 -5.438 -18.922 1 97.62 451 SER B N 1
ATOM 10773 C CA . SER B 1 451 ? 31.578 -4.895 -19.016 1 97.62 451 SER B CA 1
ATOM 10774 C C . SER B 1 451 ? 30.75 -5.637 -20.062 1 97.62 451 SER B C 1
ATOM 10776 O O . SER B 1 451 ? 31.297 -6.367 -20.891 1 97.62 451 SER B O 1
ATOM 10778 N N . ILE B 1 452 ? 29.422 -5.512 -20.016 1 98.06 452 ILE B N 1
ATOM 10779 C CA . ILE B 1 452 ? 28.516 -6.191 -20.938 1 98.06 452 ILE B CA 1
ATOM 10780 C C . ILE B 1 452 ? 28.766 -5.719 -22.359 1 98.06 452 ILE B C 1
ATOM 10782 O O . ILE B 1 452 ? 28.906 -6.531 -23.281 1 98.06 452 ILE B O 1
ATOM 10786 N N . PRO B 1 453 ? 28.953 -4.359 -22.625 1 98.31 453 PRO B N 1
ATOM 10787 C CA . PRO B 1 453 ? 29.25 -3.91 -23.984 1 98.31 453 PRO B CA 1
ATOM 10788 C C . PRO B 1 453 ? 30.562 -4.461 -24.516 1 98.31 453 PRO B C 1
ATOM 10790 O O . PRO B 1 453 ? 30.656 -4.867 -25.672 1 98.31 453 PRO B O 1
ATOM 10793 N N . ASP B 1 454 ? 31.562 -4.512 -23.656 1 97.94 454 ASP B N 1
ATOM 10794 C CA . ASP B 1 454 ? 32.875 -5.004 -24.094 1 97.94 454 ASP B CA 1
ATOM 10795 C C . ASP B 1 454 ? 32.812 -6.496 -24.406 1 97.94 454 ASP B C 1
ATOM 10797 O O . ASP B 1 454 ? 33.438 -6.957 -25.359 1 97.94 454 ASP B O 1
ATOM 10801 N N . ARG B 1 455 ? 32.156 -7.227 -23.562 1 97.69 455 ARG B N 1
ATOM 10802 C CA . ARG B 1 455 ? 32 -8.656 -23.797 1 97.69 455 ARG B CA 1
ATOM 10803 C C . ARG B 1 455 ? 31.281 -8.93 -25.109 1 97.69 455 ARG B C 1
ATOM 10805 O O . ARG B 1 455 ? 31.688 -9.797 -25.891 1 97.69 455 ARG B O 1
ATOM 10812 N N . TYR B 1 456 ? 30.219 -8.242 -25.375 1 98.06 456 TYR B N 1
ATOM 10813 C CA . TYR B 1 456 ? 29.453 -8.422 -26.609 1 98.06 456 TYR B CA 1
ATOM 10814 C C . TYR B 1 456 ? 30.281 -7.996 -27.828 1 98.06 456 TYR B C 1
ATOM 10816 O O . TYR B 1 456 ? 30.281 -8.68 -28.844 1 98.06 456 TYR B O 1
ATOM 10824 N N . ALA B 1 457 ? 30.953 -6.84 -27.734 1 98.06 457 ALA B N 1
ATOM 10825 C CA . ALA B 1 457 ? 31.844 -6.391 -28.812 1 98.06 457 ALA B CA 1
ATOM 10826 C C . ALA B 1 457 ? 32.906 -7.426 -29.109 1 98.06 457 ALA B C 1
ATOM 10828 O O . ALA B 1 457 ? 33.25 -7.672 -30.266 1 98.06 457 ALA B O 1
ATOM 10829 N N . GLY B 1 458 ? 33.5 -7.949 -28.016 1 97.88 458 GLY B N 1
ATOM 10830 C CA . GLY B 1 458 ? 34.469 -9.008 -28.188 1 97.88 458 GLY B CA 1
ATOM 10831 C C . GLY B 1 458 ? 33.938 -10.195 -28.969 1 97.88 458 GLY B C 1
ATOM 10832 O O . GLY B 1 458 ? 34.625 -10.727 -29.844 1 97.88 458 GLY B O 1
ATOM 10833 N N . ARG B 1 459 ? 32.719 -10.594 -28.688 1 97.06 459 ARG B N 1
ATOM 10834 C CA . ARG B 1 459 ? 32.094 -11.688 -29.422 1 97.06 459 ARG B CA 1
ATOM 10835 C C . ARG B 1 459 ? 31.922 -11.344 -30.891 1 97.06 459 ARG B C 1
ATOM 10837 O O . ARG B 1 459 ? 32.062 -12.203 -31.75 1 97.06 459 ARG B O 1
ATOM 10844 N N . LEU B 1 460 ? 31.562 -10.109 -31.188 1 97.62 460 LEU B N 1
ATOM 10845 C CA . LEU B 1 460 ? 31.359 -9.688 -32.562 1 97.62 460 LEU B CA 1
ATOM 10846 C C . LEU B 1 460 ? 32.688 -9.609 -33.312 1 97.62 460 LEU B C 1
ATOM 10848 O O . LEU B 1 460 ? 32.75 -9.883 -34.531 1 97.62 460 LEU B O 1
ATOM 10852 N N . ILE B 1 461 ? 33.75 -9.211 -32.625 1 97.62 461 ILE B N 1
ATOM 10853 C CA . ILE B 1 461 ? 35.094 -9.18 -33.25 1 97.62 461 ILE B CA 1
ATOM 10854 C C . ILE B 1 461 ? 35.531 -10.594 -33.594 1 97.62 461 ILE B C 1
ATOM 10856 O O . ILE B 1 461 ? 36.031 -10.828 -34.719 1 97.62 461 ILE B O 1
ATOM 10860 N N . GLU B 1 462 ? 35.25 -11.516 -32.688 1 97.38 462 GLU B N 1
ATOM 10861 C CA . GLU B 1 462 ? 35.594 -12.914 -32.938 1 97.38 462 GLU B CA 1
ATOM 10862 C C . GLU B 1 462 ? 34.781 -13.461 -34.125 1 97.38 462 GLU B C 1
ATOM 10864 O O . GLU B 1 462 ? 35.281 -14.305 -34.875 1 97.38 462 GLU B O 1
ATOM 10869 N N . ALA B 1 463 ? 33.594 -12.922 -34.344 1 95.94 463 ALA B N 1
ATOM 10870 C CA . ALA B 1 463 ? 32.719 -13.383 -35.406 1 95.94 463 ALA B CA 1
ATOM 10871 C C . ALA B 1 463 ? 33 -12.648 -36.719 1 95.94 463 ALA B C 1
ATOM 10873 O O . ALA B 1 463 ? 32.438 -12.961 -37.75 1 95.94 463 ALA B O 1
ATOM 10874 N N . GLY B 1 464 ? 33.812 -11.633 -36.688 1 95.12 464 GLY B N 1
ATOM 10875 C CA . GLY B 1 464 ? 34.188 -10.891 -37.875 1 95.12 464 GLY B CA 1
ATOM 10876 C C . GLY B 1 464 ? 33.188 -9.797 -38.25 1 95.12 464 GLY B C 1
ATOM 10877 O O . GLY B 1 464 ? 33.25 -9.25 -39.344 1 95.12 464 GLY B O 1
ATOM 10878 N N . VAL B 1 465 ? 32.344 -9.484 -37.375 1 95.19 465 VAL B N 1
ATOM 10879 C CA . VAL B 1 465 ? 31.312 -8.477 -37.594 1 95.19 465 VAL B CA 1
ATOM 10880 C C . VAL B 1 465 ? 31.859 -7.09 -37.281 1 95.19 465 VAL B C 1
ATOM 10882 O O . VAL B 1 465 ? 31.484 -6.105 -37.938 1 95.19 465 VAL B O 1
ATOM 10885 N N . PHE B 1 466 ? 32.75 -6.922 -36.219 1 90.31 466 PHE B N 1
ATOM 10886 C CA . PHE B 1 466 ? 33.375 -5.719 -35.688 1 90.31 466 PHE B CA 1
ATOM 10887 C C . PHE B 1 466 ? 34.906 -5.871 -35.688 1 90.31 466 PHE B C 1
ATOM 10889 O O . PHE B 1 466 ? 35.438 -6.988 -35.688 1 90.31 466 PHE B O 1
ATOM 10896 N N . ASP B 1 467 ? 35.688 -4.934 -35.781 1 93.88 467 ASP B N 1
ATOM 10897 C CA . ASP B 1 467 ? 37.062 -4.902 -35.344 1 93.88 467 ASP B CA 1
ATOM 10898 C C . ASP B 1 467 ? 37.281 -3.877 -34.219 1 93.88 467 ASP B C 1
ATOM 10900 O O . ASP B 1 467 ? 36.344 -3.164 -33.844 1 93.88 467 ASP B O 1
ATOM 10904 N N . GLN B 1 468 ? 38.375 -3.922 -33.656 1 96 468 GLN B N 1
ATOM 10905 C CA . GLN B 1 468 ? 38.656 -3.053 -32.5 1 96 468 GLN B CA 1
ATOM 10906 C C . GLN B 1 468 ? 38.531 -1.581 -32.906 1 96 468 GLN B C 1
ATOM 10908 O O . GLN B 1 468 ? 38.125 -0.749 -32.094 1 96 468 GLN B O 1
ATOM 10913 N N . GLN B 1 469 ? 38.812 -1.274 -34.062 1 96.38 469 GLN B N 1
ATOM 10914 C CA . GLN B 1 469 ? 38.75 0.101 -34.531 1 96.38 469 GLN B CA 1
ATOM 10915 C C . GLN B 1 469 ? 37.312 0.591 -34.562 1 96.38 469 GLN B C 1
ATOM 10917 O O . GLN B 1 469 ? 37.031 1.766 -34.312 1 96.38 469 GLN B O 1
ATOM 10922 N N . ASP B 1 470 ? 36.375 -0.292 -34.938 1 95.69 470 ASP B N 1
ATOM 10923 C CA . ASP B 1 470 ? 34.969 0.046 -34.938 1 95.69 470 ASP B CA 1
ATOM 10924 C C . ASP B 1 470 ? 34.531 0.436 -33.531 1 95.69 470 ASP B C 1
ATOM 10926 O O . ASP B 1 470 ? 33.812 1.44 -33.344 1 95.69 470 ASP B O 1
ATOM 10930 N N . VAL B 1 471 ? 34.906 -0.395 -32.562 1 97 471 VAL B N 1
ATOM 10931 C CA . VAL B 1 471 ? 34.562 -0.181 -31.156 1 97 471 VAL B CA 1
ATOM 10932 C C . VAL B 1 471 ? 35.094 1.173 -30.688 1 97 471 VAL B C 1
ATOM 10934 O O . VAL B 1 471 ? 34.344 1.966 -30.094 1 97 471 VAL B O 1
ATOM 10937 N N . ASP B 1 472 ? 36.344 1.452 -30.953 1 97.25 472 ASP B N 1
ATOM 10938 C CA . ASP B 1 472 ? 36.969 2.695 -30.547 1 97.25 472 ASP B CA 1
ATOM 10939 C C . ASP B 1 472 ? 36.344 3.9 -31.234 1 97.25 472 ASP B C 1
ATOM 10941 O O . ASP B 1 472 ? 36.156 4.953 -30.609 1 97.25 472 ASP B O 1
ATOM 10945 N N . ALA B 1 473 ? 36.031 3.723 -32.438 1 97.56 473 ALA B N 1
ATOM 10946 C CA . ALA B 1 473 ? 35.406 4.812 -33.188 1 97.56 473 ALA B CA 1
ATOM 10947 C C . ALA B 1 473 ? 34.062 5.191 -32.625 1 97.56 473 ALA B C 1
ATOM 10949 O O . ALA B 1 473 ? 33.719 6.379 -32.531 1 97.56 473 ALA B O 1
ATOM 10950 N N . ILE B 1 474 ? 33.281 4.203 -32.281 1 97.75 474 ILE B N 1
ATOM 10951 C CA . ILE B 1 474 ? 31.969 4.445 -31.734 1 97.75 474 ILE B CA 1
ATOM 10952 C C . ILE B 1 474 ? 32.094 5.16 -30.391 1 97.75 474 ILE B C 1
ATOM 10954 O O . ILE B 1 474 ? 31.438 6.172 -30.156 1 97.75 474 ILE B O 1
ATOM 10958 N N . SER B 1 475 ? 32.906 4.633 -29.531 1 97.81 475 SER B N 1
ATOM 10959 C CA . SER B 1 475 ? 33.094 5.199 -28.203 1 97.81 475 SER B CA 1
ATOM 10960 C C . SER B 1 475 ? 33.656 6.617 -28.281 1 97.81 475 SER B C 1
ATOM 10962 O O . SER B 1 475 ? 33.188 7.512 -27.578 1 97.81 475 SER B O 1
ATOM 10964 N N . ASN B 1 476 ? 34.625 6.816 -29.156 1 97.62 476 ASN B N 1
ATOM 10965 C CA . ASN B 1 476 ? 35.25 8.125 -29.281 1 97.62 476 ASN B CA 1
ATOM 10966 C C . ASN B 1 476 ? 34.312 9.148 -29.906 1 97.62 476 ASN B C 1
ATOM 10968 O O . ASN B 1 476 ? 34.281 10.305 -29.484 1 97.62 476 ASN B O 1
ATOM 10972 N N . SER B 1 477 ? 33.656 8.688 -30.922 1 97.94 477 SER B N 1
ATOM 10973 C CA . SER B 1 477 ? 32.688 9.578 -31.547 1 97.94 477 SER B CA 1
ATOM 10974 C C . SER B 1 477 ? 31.609 10.039 -30.547 1 97.94 477 SER B C 1
ATOM 10976 O O . SER B 1 477 ? 31.25 11.219 -30.531 1 97.94 477 SER B O 1
ATOM 10978 N N . HIS B 1 478 ? 31.141 9.117 -29.75 1 98.19 478 HIS B N 1
ATOM 10979 C CA . HIS B 1 478 ? 30.125 9.477 -28.781 1 98.19 478 HIS B CA 1
ATOM 10980 C C . HIS B 1 478 ? 30.688 10.367 -27.688 1 98.19 478 HIS B C 1
ATOM 10982 O O . HIS B 1 478 ? 30.031 11.289 -27.219 1 98.19 478 HIS B O 1
ATOM 10988 N N . ARG B 1 479 ? 31.891 10.078 -27.234 1 98.12 479 ARG B N 1
ATOM 10989 C CA . ARG B 1 479 ? 32.562 10.945 -26.266 1 98.12 479 ARG B CA 1
ATOM 10990 C C . ARG B 1 479 ? 32.688 12.359 -26.812 1 98.12 479 ARG B C 1
ATOM 10992 O O . ARG B 1 479 ? 32.531 13.336 -26.062 1 98.12 479 ARG B O 1
ATOM 10999 N N . ASN B 1 480 ? 33.031 12.461 -28.094 1 98.19 480 ASN B N 1
ATOM 11000 C CA . ASN B 1 480 ? 33.156 13.773 -28.734 1 98.19 480 ASN B CA 1
ATOM 11001 C C . ASN B 1 480 ? 31.797 14.484 -28.766 1 98.19 480 ASN B C 1
ATOM 11003 O O . ASN B 1 480 ? 31.719 15.688 -28.531 1 98.19 480 ASN B O 1
ATOM 11007 N N . TYR B 1 481 ? 30.859 13.711 -29.062 1 98.12 481 TYR B N 1
ATOM 11008 C CA . TYR B 1 481 ? 29.5 14.258 -29.047 1 98.12 481 TYR B CA 1
ATOM 11009 C C . TYR B 1 481 ? 29.141 14.773 -27.672 1 98.12 481 TYR B C 1
ATOM 11011 O O . TYR B 1 481 ? 28.609 15.883 -27.531 1 98.12 481 TYR B O 1
ATOM 11019 N N . LEU B 1 482 ? 29.375 13.992 -26.609 1 98.5 482 LEU B N 1
ATOM 11020 C CA . LEU B 1 482 ? 29.078 14.391 -25.234 1 98.5 482 LEU B CA 1
ATOM 11021 C C . LEU B 1 482 ? 29.891 15.617 -24.828 1 98.5 482 LEU B C 1
ATOM 11023 O O . LEU B 1 482 ? 29.391 16.484 -24.109 1 98.5 482 LEU B O 1
ATOM 11027 N N . THR B 1 483 ? 31.125 15.672 -25.328 1 98.19 483 THR B N 1
ATOM 11028 C CA . THR B 1 483 ? 31.969 16.844 -25.062 1 98.19 483 THR B CA 1
ATOM 11029 C C . THR B 1 483 ? 31.375 18.094 -25.688 1 98.19 483 THR B C 1
ATOM 11031 O O . THR B 1 483 ? 31.359 19.156 -25.062 1 98.19 483 THR B O 1
ATOM 11034 N N . ALA B 1 484 ? 30.922 17.922 -26.891 1 98.12 484 ALA B N 1
ATOM 11035 C CA . ALA B 1 484 ? 30.266 19.031 -27.562 1 98.12 484 ALA B CA 1
ATOM 11036 C C . ALA B 1 484 ? 29 19.469 -26.812 1 98.12 484 ALA B C 1
ATOM 11038 O O . ALA B 1 484 ? 28.734 20.672 -26.703 1 98.12 484 ALA B O 1
ATOM 11039 N N . GLU B 1 485 ? 28.266 18.547 -26.344 1 98.12 485 GLU B N 1
ATOM 11040 C CA . GLU B 1 485 ? 27.031 18.828 -25.594 1 98.12 485 GLU B CA 1
ATOM 11041 C C . GLU B 1 485 ? 27.359 19.5 -24.266 1 98.12 485 GLU B C 1
ATOM 11043 O O . GLU B 1 485 ? 26.578 20.328 -23.781 1 98.12 485 GLU B O 1
ATOM 11048 N N . LEU B 1 486 ? 28.406 19.047 -23.578 1 98.06 486 LEU B N 1
ATOM 11049 C CA . LEU B 1 486 ? 28.828 19.688 -22.344 1 98.06 486 LEU B CA 1
ATOM 11050 C C . LEU B 1 486 ? 29.172 21.156 -22.594 1 98.06 486 LEU B C 1
ATOM 11052 O O . LEU B 1 486 ? 28.828 22.016 -21.766 1 98.06 486 LEU B O 1
ATOM 11056 N N . ALA B 1 487 ? 29.812 21.438 -23.719 1 97 487 ALA B N 1
ATOM 11057 C CA . ALA B 1 487 ? 30.141 22.828 -24.078 1 97 487 ALA B CA 1
ATOM 11058 C C . ALA B 1 487 ? 28.859 23.625 -24.359 1 97 487 ALA B C 1
ATOM 11060 O O . ALA B 1 487 ? 28.766 24.797 -24 1 97 487 ALA B O 1
ATOM 11061 N N . ALA B 1 488 ? 27.969 22.969 -24.906 1 96.19 488 ALA B N 1
ATOM 11062 C CA . ALA B 1 488 ? 26.719 23.609 -25.312 1 96.19 488 ALA B CA 1
ATOM 11063 C C . ALA B 1 488 ? 25.797 23.859 -24.125 1 96.19 488 ALA B C 1
ATOM 11065 O O . ALA B 1 488 ? 24.859 24.641 -24.219 1 96.19 488 ALA B O 1
ATOM 11066 N N . CYS B 1 489 ? 26.062 23.188 -23.047 1 93.69 489 CYS B N 1
ATOM 11067 C CA . CYS B 1 489 ? 25.172 23.234 -21.891 1 93.69 489 CYS B CA 1
ATOM 11068 C C . CYS B 1 489 ? 25.031 24.656 -21.359 1 93.69 489 CYS B C 1
ATOM 11070 O O . CYS B 1 489 ? 23.969 25.031 -20.859 1 93.69 489 CYS B O 1
ATOM 11072 N N . GLU B 1 490 ? 26.016 25.5 -21.469 1 90.81 490 GLU B N 1
ATOM 11073 C CA . GLU B 1 490 ? 25.969 26.891 -20.984 1 90.81 490 GLU B CA 1
ATOM 11074 C C . GLU B 1 490 ? 24.953 27.719 -21.766 1 90.81 490 GLU B C 1
ATOM 11076 O O . GLU B 1 490 ? 24.297 28.594 -21.203 1 90.81 490 GLU B O 1
ATOM 11081 N N . GLN B 1 491 ? 24.781 27.391 -23.016 1 93 491 GLN B N 1
ATOM 11082 C CA . GLN B 1 491 ? 23.891 28.156 -23.875 1 93 491 GLN B CA 1
ATOM 11083 C C . GLN B 1 491 ? 22.547 27.469 -24.031 1 93 491 GLN B C 1
ATOM 11085 O O . GLN B 1 491 ? 21.609 28.031 -24.578 1 93 491 GLN B O 1
ATOM 11090 N N . TYR B 1 492 ? 22.484 26.266 -23.562 1 94.19 492 TYR B N 1
ATOM 11091 C CA . TYR B 1 492 ? 21.25 25.5 -23.688 1 94.19 492 TYR B CA 1
ATOM 11092 C C . TYR B 1 492 ? 20.109 26.172 -22.922 1 94.19 492 TYR B C 1
ATOM 11094 O O . TYR B 1 492 ? 20.281 26.531 -21.75 1 94.19 492 TYR B O 1
ATOM 11102 N N . GLU B 1 493 ? 19 26.406 -23.562 1 93.19 493 GLU B N 1
ATOM 11103 C CA . GLU B 1 493 ? 17.781 26.891 -22.922 1 93.19 493 GLU B CA 1
ATOM 11104 C C . GLU B 1 493 ? 16.703 25.812 -22.891 1 93.19 493 GLU B C 1
ATOM 11106 O O . GLU B 1 493 ? 16.328 25.266 -23.922 1 93.19 493 GLU B O 1
ATOM 11111 N N . PRO B 1 494 ? 16.281 25.547 -21.672 1 92 494 PRO B N 1
ATOM 11112 C CA . PRO B 1 494 ? 15.258 24.516 -21.594 1 92 494 PRO B CA 1
ATOM 11113 C C . PRO B 1 494 ? 14.031 24.828 -22.453 1 92 494 PRO B C 1
ATOM 11115 O O . PRO B 1 494 ? 13.602 25.969 -22.531 1 92 494 PRO B O 1
ATOM 11118 N N . GLU B 1 495 ? 13.555 23.797 -23.016 1 88.62 495 GLU B N 1
ATOM 11119 C CA . GLU B 1 495 ? 12.375 23.938 -23.859 1 88.62 495 GLU B CA 1
ATOM 11120 C C . GLU B 1 495 ? 11.094 23.875 -23.031 1 88.62 495 GLU B C 1
ATOM 11122 O O . GLU B 1 495 ? 11.062 23.219 -21.984 1 88.62 495 GLU B O 1
ATOM 11127 N N . ARG B 1 496 ? 10.078 24.594 -23.578 1 88.69 496 ARG B N 1
ATOM 11128 C CA . ARG B 1 496 ? 8.758 24.484 -22.969 1 88.69 496 ARG B CA 1
ATOM 11129 C C . ARG B 1 496 ? 8.117 23.141 -23.297 1 88.69 496 ARG B C 1
ATOM 11131 O O . ARG B 1 496 ? 7.879 22.828 -24.469 1 88.69 496 ARG B O 1
ATOM 11138 N N . SER B 1 497 ? 7.859 22.344 -22.281 1 86.62 497 SER B N 1
ATOM 11139 C CA . SER B 1 497 ? 7.32 21 -22.469 1 86.62 497 SER B CA 1
ATOM 11140 C C . SER B 1 497 ? 5.898 20.906 -21.922 1 86.62 497 SER B C 1
ATOM 11142 O O . SER B 1 497 ? 5.359 19.797 -21.781 1 86.62 497 SER B O 1
ATOM 11144 N N . TYR B 1 498 ? 5.297 21.984 -21.531 1 91.19 498 TYR B N 1
ATOM 11145 C CA . TYR B 1 498 ? 3.986 21.984 -20.891 1 91.19 498 TYR B CA 1
ATOM 11146 C C . TYR B 1 498 ? 3.008 22.875 -21.656 1 91.19 498 TYR B C 1
ATOM 11148 O O . TYR B 1 498 ? 3.42 23.766 -22.406 1 91.19 498 TYR B O 1
ATOM 11156 N N . PHE B 1 499 ? 1.686 22.562 -21.625 1 93.06 499 PHE B N 1
ATOM 11157 C CA . PHE B 1 499 ? 0.565 23.312 -22.188 1 93.06 499 PHE B CA 1
ATOM 11158 C C . PHE B 1 499 ? 0.583 23.219 -23.719 1 93.06 499 PHE B C 1
ATOM 11160 O O . PHE B 1 499 ? 0.302 24.219 -24.391 1 93.06 499 PHE B O 1
ATOM 11167 N N . GLY B 1 500 ? 1.048 22.078 -24.203 1 91.06 500 GLY B N 1
ATOM 11168 C CA . GLY B 1 500 ? 0.947 21.734 -25.609 1 91.06 500 GLY B CA 1
ATOM 11169 C C . GLY B 1 500 ? 0.019 20.562 -25.875 1 91.06 500 GLY B C 1
ATOM 11170 O O . GLY B 1 500 ? -0.54 19.984 -24.938 1 91.06 500 GLY B O 1
ATOM 11171 N N . GLY B 1 501 ? -0.137 20.281 -27.109 1 90.25 501 GLY B N 1
ATOM 11172 C CA . GLY B 1 501 ? -0.995 19.156 -27.438 1 90.25 501 GLY B CA 1
ATOM 11173 C C . GLY B 1 501 ? -2.41 19.312 -26.922 1 90.25 501 GLY B C 1
ATOM 11174 O O . GLY B 1 501 ? -3.055 20.328 -27.156 1 90.25 501 GLY B O 1
ATOM 11175 N N . GLN B 1 502 ? -2.789 18.25 -26.094 1 90.62 502 GLN B N 1
ATOM 11176 C CA . GLN B 1 502 ? -4.145 18.25 -25.547 1 90.62 502 GLN B CA 1
ATOM 11177 C C . GLN B 1 502 ? -4.336 19.391 -24.547 1 90.62 502 GLN B C 1
ATOM 11179 O O . GLN B 1 502 ? -5.469 19.766 -24.234 1 90.62 502 GLN B O 1
ATOM 11184 N N . TRP B 1 503 ? -3.334 20 -24.078 1 94.5 503 TRP B N 1
ATOM 11185 C CA . TRP B 1 503 ? -3.381 21.062 -23.078 1 94.5 503 TRP B CA 1
ATOM 11186 C C . TRP B 1 503 ? -3.322 22.438 -23.719 1 94.5 503 TRP B C 1
ATOM 11188 O O . TRP B 1 503 ? -3.336 23.453 -23.031 1 94.5 503 TRP B O 1
ATOM 11198 N N . ALA B 1 504 ? -3.309 22.453 -25.078 1 93.94 504 ALA B N 1
ATOM 11199 C CA . ALA B 1 504 ? -3.264 23.734 -25.766 1 93.94 504 ALA B CA 1
ATOM 11200 C C . ALA B 1 504 ? -4.43 24.625 -25.344 1 93.94 504 ALA B C 1
ATOM 11202 O O . ALA B 1 504 ? -5.562 24.156 -25.219 1 93.94 504 ALA B O 1
ATOM 11203 N N . GLY B 1 505 ? -4.137 25.844 -25.016 1 93.56 505 GLY B N 1
ATOM 11204 C CA . GLY B 1 505 ? -5.164 26.812 -24.625 1 93.56 505 GLY B CA 1
ATOM 11205 C C . GLY B 1 505 ? -5.281 26.984 -23.125 1 93.56 505 GLY B C 1
ATOM 11206 O O . GLY B 1 505 ? -5.867 27.969 -22.656 1 93.56 505 GLY B O 1
ATOM 11207 N N . LEU B 1 506 ? -4.766 26.078 -22.344 1 95.44 506 LEU B N 1
ATOM 11208 C CA . LEU B 1 506 ? -4.773 26.172 -20.891 1 95.44 506 LEU B CA 1
ATOM 11209 C C . LEU B 1 506 ? -3.486 26.812 -20.391 1 95.44 506 LEU B C 1
ATOM 11211 O O . LEU B 1 506 ? -2.49 26.875 -21.109 1 95.44 506 LEU B O 1
ATOM 11215 N N . GLN B 1 507 ? -3.525 27.344 -19.203 1 92.25 507 GLN B N 1
ATOM 11216 C CA . GLN B 1 507 ? -2.371 28.016 -18.625 1 92.25 507 GLN B CA 1
ATOM 11217 C C . GLN B 1 507 ? -2.336 27.844 -17.109 1 92.25 507 GLN B C 1
ATOM 11219 O O . GLN B 1 507 ? -3.295 27.344 -16.516 1 92.25 507 GLN B O 1
ATOM 11224 N N . GLN B 1 508 ? -1.21 28.203 -16.516 1 90 508 GLN B N 1
ATOM 11225 C CA . GLN B 1 508 ? -1.169 28.328 -15.07 1 90 508 GLN B CA 1
ATOM 11226 C C . GLN B 1 508 ? -1.916 29.578 -14.609 1 90 508 GLN B C 1
ATOM 11228 O O . GLN B 1 508 ? -1.826 30.641 -15.242 1 90 508 GLN B O 1
ATOM 11233 N N . PRO B 1 509 ? -2.629 29.422 -13.57 1 91.31 509 PRO B N 1
ATOM 11234 C CA . PRO B 1 509 ? -3.352 30.609 -13.109 1 91.31 509 PRO B CA 1
ATOM 11235 C C . PRO B 1 509 ? -2.443 31.609 -12.406 1 91.31 509 PRO B C 1
ATOM 11237 O O . PRO B 1 509 ? -1.316 31.281 -12.031 1 91.31 509 PRO B O 1
ATOM 11240 N N . GLY B 1 510 ? -3.045 32.812 -12.25 1 86.38 510 GLY B N 1
ATOM 11241 C CA . GLY B 1 510 ? -2.312 33.875 -11.594 1 86.38 510 GLY B CA 1
ATOM 11242 C C . GLY B 1 510 ? -2.588 33.969 -10.102 1 86.38 510 GLY B C 1
ATOM 11243 O O . GLY B 1 510 ? -3.176 33.062 -9.523 1 86.38 510 GLY B O 1
ATOM 11244 N N . ASP B 1 511 ? -2.168 35.031 -9.516 1 88.38 511 ASP B N 1
ATOM 11245 C CA . ASP B 1 511 ? -2.18 35.188 -8.062 1 88.38 511 ASP B CA 1
ATOM 11246 C C . ASP B 1 511 ? -3.479 35.844 -7.598 1 88.38 511 ASP B C 1
ATOM 11248 O O . ASP B 1 511 ? -3.555 36.375 -6.48 1 88.38 511 ASP B O 1
ATOM 11252 N N . GLU B 1 512 ? -4.473 35.812 -8.453 1 91.12 512 GLU B N 1
ATOM 11253 C CA . GLU B 1 512 ? -5.789 36.312 -8.062 1 91.12 512 GLU B CA 1
ATOM 11254 C C . GLU B 1 512 ? -6.84 35.219 -8.141 1 91.12 512 GLU B C 1
ATOM 11256 O O . GLU B 1 512 ? -6.734 34.312 -8.969 1 91.12 512 GLU B O 1
ATOM 11261 N N . VAL B 1 513 ? -7.734 35.344 -7.211 1 92.31 513 VAL B N 1
ATOM 11262 C CA . VAL B 1 513 ? -8.875 34.438 -7.312 1 92.31 513 VAL B CA 1
ATOM 11263 C C . VAL B 1 513 ? -9.828 34.906 -8.398 1 92.31 513 VAL B C 1
ATOM 11265 O O . VAL B 1 513 ? -10.266 36.062 -8.367 1 92.31 513 VAL B O 1
ATOM 11268 N N . THR B 1 514 ? -10.141 34.062 -9.305 1 93.06 514 THR B N 1
ATOM 11269 C CA . THR B 1 514 ? -11.031 34.469 -10.398 1 93.06 514 THR B CA 1
ATOM 11270 C C . THR B 1 514 ? -12.414 33.844 -10.203 1 93.06 514 THR B C 1
ATOM 11272 O O . THR B 1 514 ? -12.578 32.875 -9.492 1 93.06 514 THR B O 1
ATOM 11275 N N . VAL B 1 515 ? -13.406 34.5 -10.75 1 94.81 515 VAL B N 1
ATOM 11276 C CA . VAL B 1 515 ? -14.789 34.031 -10.734 1 94.81 515 VAL B CA 1
ATOM 11277 C C . VAL B 1 515 ? -15.227 33.656 -12.148 1 94.81 515 VAL B C 1
ATOM 11279 O O . VAL B 1 515 ? -14.953 34.406 -13.102 1 94.81 515 VAL B O 1
ATOM 11282 N N . TRP B 1 516 ? -15.859 32.531 -12.305 1 95.06 516 TRP B N 1
ATOM 11283 C CA . TRP B 1 516 ? -16.312 32.031 -13.594 1 95.06 516 TRP B CA 1
ATOM 11284 C C . TRP B 1 516 ? -17.797 31.719 -13.562 1 95.06 516 TRP B C 1
ATOM 11286 O O . TRP B 1 516 ? -18.312 31.203 -12.562 1 95.06 516 TRP B O 1
ATOM 11296 N N . ASN B 1 517 ? -18.516 32.094 -14.562 1 96.44 517 ASN B N 1
ATOM 11297 C CA . ASN B 1 517 ? -19.938 31.75 -14.672 1 96.44 517 ASN B CA 1
ATOM 11298 C C . ASN B 1 517 ? -20.141 30.25 -14.914 1 96.44 517 ASN B C 1
ATOM 11300 O O . ASN B 1 517 ? -19.828 29.75 -15.992 1 96.44 517 ASN B O 1
ATOM 11304 N N . THR B 1 518 ? -20.688 29.625 -13.961 1 98.25 518 THR B N 1
ATOM 11305 C CA . THR B 1 518 ? -20.875 28.188 -14.055 1 98.25 518 THR B CA 1
ATOM 11306 C C . THR B 1 518 ? -22.359 27.844 -14.094 1 98.25 518 THR B C 1
ATOM 11308 O O . THR B 1 518 ? -22.734 26.672 -14.234 1 98.25 518 THR B O 1
ATOM 11311 N N . GLY B 1 519 ? -23.203 28.828 -13.953 1 98.31 519 GLY B N 1
ATOM 11312 C CA . GLY B 1 519 ? -24.641 28.625 -14.016 1 98.31 519 GLY B CA 1
ATOM 11313 C C . GLY B 1 519 ? -25.125 28.219 -15.391 1 98.31 519 GLY B C 1
ATOM 11314 O O . GLY B 1 519 ? -24.484 28.516 -16.391 1 98.31 519 GLY B O 1
ATOM 11315 N N . VAL B 1 520 ? -26.234 27.531 -15.469 1 98.38 520 VAL B N 1
ATOM 11316 C CA . VAL B 1 520 ? -26.828 27.016 -16.703 1 98.38 520 VAL B CA 1
ATOM 11317 C C . VAL B 1 520 ? -28.328 27.281 -16.703 1 98.38 520 VAL B C 1
ATOM 11319 O O . VAL B 1 520 ? -28.969 27.266 -15.641 1 98.38 520 VAL B O 1
ATOM 11322 N N . ASP B 1 521 ? -28.859 27.547 -17.859 1 97.62 521 ASP B N 1
ATOM 11323 C CA . ASP B 1 521 ? -30.297 27.75 -18 1 97.62 521 ASP B CA 1
ATOM 11324 C C . ASP B 1 521 ? -31.062 26.547 -17.438 1 97.62 521 ASP B C 1
ATOM 11326 O O . ASP B 1 521 ? -30.734 25.406 -17.75 1 97.62 521 ASP B O 1
ATOM 11330 N N . TYR B 1 522 ? -32.031 26.844 -16.672 1 96.88 522 TYR B N 1
ATOM 11331 C CA . TYR B 1 522 ? -32.719 25.781 -15.953 1 96.88 522 TYR B CA 1
ATOM 11332 C C . TYR B 1 522 ? -33.5 24.891 -16.922 1 96.88 522 TYR B C 1
ATOM 11334 O O . TYR B 1 522 ? -33.75 23.734 -16.625 1 96.88 522 TYR B O 1
ATOM 11342 N N . ARG B 1 523 ? -34.062 25.344 -18.141 1 94.88 523 ARG B N 1
ATOM 11343 C CA . ARG B 1 523 ? -34.75 24.5 -19.109 1 94.88 523 ARG B CA 1
ATOM 11344 C C . ARG B 1 523 ? -33.844 23.328 -19.516 1 94.88 523 ARG B C 1
ATOM 11346 O O . ARG B 1 523 ? -34.312 22.188 -19.641 1 94.88 523 ARG B O 1
ATOM 11353 N N . LEU B 1 524 ? -32.594 23.672 -19.688 1 97.38 524 LEU B N 1
ATOM 11354 C CA . LEU B 1 524 ? -31.625 22.609 -20.031 1 97.38 524 LEU B CA 1
ATOM 11355 C C . LEU B 1 524 ? -31.391 21.688 -18.828 1 97.38 524 LEU B C 1
ATOM 11357 O O . LEU B 1 524 ? -31.359 20.469 -18.984 1 97.38 524 LEU B O 1
ATOM 11361 N N . LEU B 1 525 ? -31.219 22.297 -17.641 1 98.44 525 LEU B N 1
ATOM 11362 C CA . LEU B 1 525 ? -31 21.484 -16.453 1 98.44 525 LEU B CA 1
ATOM 11363 C C . LEU B 1 525 ? -32.188 20.578 -16.172 1 98.44 525 LEU B C 1
ATOM 11365 O O . LEU B 1 525 ? -32 19.438 -15.742 1 98.44 525 LEU B O 1
ATOM 11369 N N . SER B 1 526 ? -33.375 21.109 -16.391 1 97.94 526 SER B N 1
ATOM 11370 C CA . SER B 1 526 ? -34.594 20.297 -16.219 1 97.94 526 SER B CA 1
ATOM 11371 C C . SER B 1 526 ? -34.594 19.109 -17.172 1 97.94 526 SER B C 1
ATOM 11373 O O . SER B 1 526 ? -34.906 17.984 -16.781 1 97.94 526 SER B O 1
ATOM 11375 N N . HIS B 1 527 ? -34.219 19.391 -18.406 1 97.19 527 HIS B N 1
ATOM 11376 C CA . HIS B 1 527 ? -34.094 18.312 -19.391 1 97.19 527 HIS B CA 1
ATOM 11377 C C . HIS B 1 527 ? -33.094 17.25 -18.938 1 97.19 527 HIS B C 1
ATOM 11379 O O . HIS B 1 527 ? -33.375 16.062 -18.969 1 97.19 527 HIS B O 1
ATOM 11385 N N . ILE B 1 528 ? -31.938 17.703 -18.516 1 98 528 ILE B N 1
ATOM 11386 C CA . ILE B 1 528 ? -30.875 16.812 -18.062 1 98 528 ILE B CA 1
ATOM 11387 C C . ILE B 1 528 ? -31.359 15.992 -16.859 1 98 528 ILE B C 1
ATOM 11389 O O . ILE B 1 528 ? -31.109 14.789 -16.781 1 98 528 ILE B O 1
ATOM 11393 N N . GLY B 1 529 ? -31.984 16.656 -15.898 1 98.12 529 GLY B N 1
ATOM 11394 C CA . GLY B 1 529 ? -32.531 15.969 -14.742 1 98.12 529 GLY B CA 1
ATOM 11395 C C . GLY B 1 529 ? -33.5 14.852 -15.109 1 98.12 529 GLY B C 1
ATOM 11396 O O . GLY B 1 529 ? -33.438 13.773 -14.516 1 98.12 529 GLY B O 1
ATOM 11397 N N . GLN B 1 530 ? -34.344 15.125 -16.078 1 97.56 530 GLN B N 1
ATOM 11398 C CA . GLN B 1 530 ? -35.281 14.125 -16.531 1 97.56 530 GLN B CA 1
ATOM 11399 C C . GLN B 1 530 ? -34.562 12.969 -17.234 1 97.56 530 GLN B C 1
ATOM 11401 O O . GLN B 1 530 ? -34.875 11.805 -17 1 97.56 530 GLN B O 1
ATOM 11406 N N . GLU B 1 531 ? -33.625 13.273 -18.031 1 96.94 531 GLU B N 1
ATOM 11407 C CA . GLU B 1 531 ? -32.875 12.273 -18.781 1 96.94 531 GLU B CA 1
ATOM 11408 C C . GLU B 1 531 ? -32 11.406 -17.859 1 96.94 531 GLU B C 1
ATOM 11410 O O . GLU B 1 531 ? -31.75 10.242 -18.172 1 96.94 531 GLU B O 1
ATOM 11415 N N . SER B 1 532 ? -31.609 11.945 -16.75 1 97.81 532 SER B N 1
ATOM 11416 C CA . SER B 1 532 ? -30.734 11.242 -15.828 1 97.81 532 SER B CA 1
ATOM 11417 C C . SER B 1 532 ? -31.438 10.07 -15.164 1 97.81 532 SER B C 1
ATOM 11419 O O . SER B 1 532 ? -30.797 9.203 -14.57 1 97.81 532 SER B O 1
ATOM 11421 N N . VAL B 1 533 ? -32.812 9.984 -15.32 1 97.81 533 VAL B N 1
ATOM 11422 C CA . VAL B 1 533 ? -33.531 8.883 -14.703 1 97.81 533 VAL B CA 1
ATOM 11423 C C . VAL B 1 533 ? -34.469 8.242 -15.727 1 97.81 533 VAL B C 1
ATOM 11425 O O . VAL B 1 533 ? -35.375 7.492 -15.367 1 97.81 533 VAL B O 1
ATOM 11428 N N . ARG B 1 534 ? -34.281 8.609 -16.953 1 96.25 534 ARG B N 1
ATOM 11429 C CA . ARG B 1 534 ? -35.062 7.984 -18 1 96.25 534 ARG B CA 1
ATOM 11430 C C . ARG B 1 534 ? -34.594 6.566 -18.281 1 96.25 534 ARG B C 1
ATOM 11432 O O . ARG B 1 534 ? -33.406 6.344 -18.516 1 96.25 534 ARG B O 1
ATOM 11439 N N . LEU B 1 535 ? -35.531 5.645 -18.344 1 95.19 535 LEU B N 1
ATOM 11440 C CA . LEU B 1 535 ? -35.188 4.242 -18.547 1 95.19 535 LEU B CA 1
ATOM 11441 C C . LEU B 1 535 ? -35.594 3.773 -19.938 1 95.19 535 LEU B C 1
ATOM 11443 O O . LEU B 1 535 ? -36.562 4.277 -20.516 1 95.19 535 LEU B O 1
ATOM 11447 N N . PRO B 1 536 ? -34.812 2.859 -20.484 1 92.75 536 PRO B N 1
ATOM 11448 C CA . PRO B 1 536 ? -35.25 2.277 -21.766 1 92.75 536 PRO B CA 1
ATOM 11449 C C . PRO B 1 536 ? -36.469 1.376 -21.609 1 92.75 536 PRO B C 1
ATOM 11451 O O . PRO B 1 536 ? -36.812 0.944 -20.5 1 92.75 536 PRO B O 1
ATOM 11454 N N . GLU B 1 537 ? -37.062 1.119 -22.703 1 92.56 537 GLU B N 1
ATOM 11455 C CA . GLU B 1 537 ? -38.219 0.248 -22.688 1 92.56 537 GLU B CA 1
ATOM 11456 C C . GLU B 1 537 ? -37.875 -1.147 -22.188 1 92.56 537 GLU B C 1
ATOM 11458 O O . GLU B 1 537 ? -36.844 -1.703 -22.562 1 92.56 537 GLU B O 1
ATOM 11463 N N . GLY B 1 538 ? -38.688 -1.623 -21.328 1 93.31 538 GLY B N 1
ATOM 11464 C CA . GLY B 1 538 ? -38.5 -2.986 -20.859 1 93.31 538 GLY B CA 1
ATOM 11465 C C . GLY B 1 538 ? -37.562 -3.096 -19.688 1 93.31 538 GLY B C 1
ATOM 11466 O O . GLY B 1 538 ? -37.344 -4.184 -19.141 1 93.31 538 GLY B O 1
ATOM 11467 N N . PHE B 1 539 ? -36.969 -2.008 -19.266 1 94.94 539 PHE B N 1
ATOM 11468 C CA . PHE B 1 539 ? -36.062 -2.027 -18.141 1 94.94 539 PHE B CA 1
ATOM 11469 C C . PHE B 1 539 ? -36.812 -2.176 -16.828 1 94.94 539 PHE B C 1
ATOM 11471 O O . PHE B 1 539 ? -37.688 -1.372 -16.516 1 94.94 539 PHE B O 1
ATOM 11478 N N . ASN B 1 540 ? -36.5 -3.211 -16.047 1 96.38 540 ASN B N 1
ATOM 11479 C CA . ASN B 1 540 ? -37.125 -3.465 -14.75 1 96.38 540 ASN B CA 1
ATOM 11480 C C . ASN B 1 540 ? -36.281 -2.926 -13.594 1 96.38 540 ASN B C 1
ATOM 11482 O O . ASN B 1 540 ? -35.469 -3.646 -13.039 1 96.38 540 ASN B O 1
ATOM 11486 N N . VAL B 1 541 ? -36.594 -1.801 -13.211 1 96.56 541 VAL B N 1
ATOM 11487 C CA . VAL B 1 541 ? -35.844 -1.177 -12.133 1 96.56 541 VAL B CA 1
ATOM 11488 C C . VAL B 1 541 ? -36.406 -1.622 -10.789 1 96.56 541 VAL B C 1
ATOM 11490 O O . VAL B 1 541 ? -37.562 -2.027 -10.695 1 96.56 541 VAL B O 1
ATOM 11493 N N . HIS B 1 542 ? -35.656 -1.67 -9.766 1 96.75 542 HIS B N 1
ATOM 11494 C CA . HIS B 1 542 ? -36.125 -1.979 -8.414 1 96.75 542 HIS B CA 1
ATOM 11495 C C . HIS B 1 542 ? -37.219 -1.037 -7.98 1 96.75 542 HIS B C 1
ATOM 11497 O O . HIS B 1 542 ? -37.125 0.182 -8.133 1 96.75 542 HIS B O 1
ATOM 11503 N N . PRO B 1 543 ? -38.281 -1.526 -7.387 1 96.94 543 PRO B N 1
ATOM 11504 C CA . PRO B 1 543 ? -39.438 -0.692 -7.051 1 96.94 543 PRO B CA 1
ATOM 11505 C C . PRO B 1 543 ? -39.062 0.443 -6.094 1 96.94 543 PRO B C 1
ATOM 11507 O O . PRO B 1 543 ? -39.594 1.553 -6.227 1 96.94 543 PRO B O 1
ATOM 11510 N N . HIS B 1 544 ? -38.25 0.165 -5.207 1 96.38 544 HIS B N 1
ATOM 11511 C CA . HIS B 1 544 ? -37.812 1.196 -4.27 1 96.38 544 HIS B CA 1
ATOM 11512 C C . HIS B 1 544 ? -37.156 2.354 -4.992 1 96.38 544 HIS B C 1
ATOM 11514 O O . HIS B 1 544 ? -37.344 3.518 -4.645 1 96.38 544 HIS B O 1
ATOM 11520 N N . LEU B 1 545 ? -36.375 2.109 -5.992 1 97.62 545 LEU B N 1
ATOM 11521 C CA . LEU B 1 545 ? -35.656 3.137 -6.754 1 97.62 545 LEU B CA 1
ATOM 11522 C C . LEU B 1 545 ? -36.625 3.902 -7.652 1 97.62 545 LEU B C 1
ATOM 11524 O O . LEU B 1 545 ? -36.438 5.098 -7.895 1 97.62 545 LEU B O 1
ATOM 11528 N N . GLN B 1 546 ? -37.594 3.117 -8.164 1 97.69 546 GLN B N 1
ATOM 11529 C CA . GLN B 1 546 ? -38.625 3.799 -8.961 1 97.69 546 GLN B CA 1
ATOM 11530 C C . GLN B 1 546 ? -39.25 4.945 -8.18 1 97.69 546 GLN B C 1
ATOM 11532 O O . GLN B 1 546 ? -39.375 6.062 -8.688 1 97.69 546 GLN B O 1
ATOM 11537 N N . LYS B 1 547 ? -39.531 4.66 -6.988 1 97.38 547 LYS B N 1
ATOM 11538 C CA . LYS B 1 547 ? -40.25 5.621 -6.156 1 97.38 547 LYS B CA 1
ATOM 11539 C C . LYS B 1 547 ? -39.312 6.684 -5.605 1 97.38 547 LYS B C 1
ATOM 11541 O O . LYS B 1 547 ? -39.531 7.883 -5.773 1 97.38 547 LYS B O 1
ATOM 11546 N N . THR B 1 548 ? -38.219 6.277 -4.953 1 96.06 548 THR B N 1
ATOM 11547 C CA . THR B 1 548 ? -37.406 7.152 -4.098 1 96.06 548 THR B CA 1
ATOM 11548 C C . THR B 1 548 ? -36.344 7.875 -4.906 1 96.06 548 THR B C 1
ATOM 11550 O O . THR B 1 548 ? -35.781 8.875 -4.453 1 96.06 548 THR B O 1
ATOM 11553 N N . HIS B 1 549 ? -36.062 7.383 -6.055 1 97.31 549 HIS B N 1
ATOM 11554 C CA . HIS B 1 549 ? -35.031 7.992 -6.863 1 97.31 549 HIS B CA 1
ATOM 11555 C C . HIS B 1 549 ? -35.594 8.57 -8.156 1 97.31 549 HIS B C 1
ATOM 11557 O O . HIS B 1 549 ? -35.5 9.773 -8.398 1 97.31 549 HIS B O 1
ATOM 11563 N N . ILE B 1 550 ? -36.219 7.758 -8.969 1 98.12 550 ILE B N 1
ATOM 11564 C CA . ILE B 1 550 ? -36.688 8.164 -10.297 1 98.12 550 ILE B CA 1
ATOM 11565 C C . ILE B 1 550 ? -37.844 9.141 -10.164 1 98.12 550 ILE B C 1
ATOM 11567 O O . ILE B 1 550 ? -37.75 10.289 -10.602 1 98.12 550 ILE B O 1
ATOM 11571 N N . ASP B 1 551 ? -39 8.719 -9.531 1 98 551 ASP B N 1
ATOM 11572 C CA . ASP B 1 551 ? -40.188 9.57 -9.391 1 98 551 ASP B CA 1
ATOM 11573 C C . ASP B 1 551 ? -39.875 10.805 -8.547 1 98 551 ASP B C 1
ATOM 11575 O O . ASP B 1 551 ? -40.312 11.906 -8.867 1 98 551 ASP B O 1
ATOM 11579 N N . ALA B 1 552 ? -39.125 10.547 -7.516 1 97 552 ALA B N 1
ATOM 11580 C CA . ALA B 1 552 ? -38.75 11.656 -6.629 1 97 552 ALA B CA 1
ATOM 11581 C C . ALA B 1 552 ? -37.969 12.719 -7.371 1 97 552 ALA B C 1
ATOM 11583 O O . ALA B 1 552 ? -38.188 13.914 -7.18 1 97 552 ALA B O 1
ATOM 11584 N N . ARG B 1 553 ? -36.969 12.344 -8.156 1 97.69 553 ARG B N 1
ATOM 11585 C CA . ARG B 1 553 ? -36.156 13.297 -8.906 1 97.69 553 ARG B CA 1
ATOM 11586 C C . ARG B 1 553 ? -37 14.047 -9.938 1 97.69 553 ARG B C 1
ATOM 11588 O O . ARG B 1 553 ? -36.844 15.258 -10.109 1 97.69 553 ARG B O 1
ATOM 11595 N N . ARG B 1 554 ? -37.844 13.336 -10.648 1 97.69 554 ARG B N 1
ATOM 11596 C CA . ARG B 1 554 ? -38.719 13.984 -11.617 1 97.69 554 ARG B CA 1
ATOM 11597 C C . ARG B 1 554 ? -39.562 15.055 -10.945 1 97.69 554 ARG B C 1
ATOM 11599 O O . ARG B 1 554 ? -39.75 16.156 -11.484 1 97.69 554 ARG B O 1
ATOM 11606 N N . LYS B 1 555 ? -40.062 14.688 -9.82 1 97.12 555 LYS B N 1
ATOM 11607 C CA . LYS B 1 555 ? -40.875 15.633 -9.07 1 97.12 555 LYS B CA 1
ATOM 11608 C C . LYS B 1 555 ? -40.062 16.844 -8.633 1 97.12 555 LYS B C 1
ATOM 11610 O O . LYS B 1 555 ? -40.5 17.984 -8.773 1 97.12 555 LYS B O 1
ATOM 11615 N N . ARG B 1 556 ? -38.875 16.656 -8.094 1 95.94 556 ARG B N 1
ATOM 11616 C CA . ARG B 1 556 ? -38 17.734 -7.641 1 95.94 556 ARG B CA 1
ATOM 11617 C C . ARG B 1 556 ? -37.656 18.672 -8.789 1 95.94 556 ARG B C 1
ATOM 11619 O O . ARG B 1 556 ? -37.594 19.891 -8.602 1 95.94 556 ARG B O 1
ATOM 11626 N N . ILE B 1 557 ? -37.406 18.078 -9.914 1 97 557 ILE B N 1
ATOM 11627 C CA . ILE B 1 557 ? -37.031 18.859 -11.094 1 97 557 ILE B CA 1
ATOM 11628 C C . ILE B 1 557 ? -38.219 19.688 -11.555 1 97 557 ILE B C 1
ATOM 11630 O O . ILE B 1 557 ? -38.062 20.859 -11.914 1 97 557 ILE B O 1
ATOM 11634 N N . ALA B 1 558 ? -39.344 19.094 -11.562 1 96.56 558 ALA B N 1
ATOM 11635 C CA . ALA B 1 558 ? -40.562 19.797 -11.984 1 96.56 558 ALA B CA 1
ATOM 11636 C C . ALA B 1 558 ? -40.875 20.953 -11.055 1 96.56 558 ALA B C 1
ATOM 11638 O O . ALA B 1 558 ? -41.281 22.031 -11.508 1 96.56 558 ALA B O 1
ATOM 11639 N N . GLU B 1 559 ? -40.656 20.766 -9.797 1 95.94 559 GLU B N 1
ATOM 11640 C CA . GLU B 1 559 ? -40.906 21.797 -8.805 1 95.94 559 GLU B CA 1
ATOM 11641 C C . GLU B 1 559 ? -39.812 22.859 -8.82 1 95.94 559 GLU B C 1
ATOM 11643 O O . GLU B 1 559 ? -40.094 24.047 -8.641 1 95.94 559 GLU B O 1
ATOM 11648 N N . GLY B 1 560 ? -38.625 22.453 -8.953 1 95.44 560 GLY B N 1
ATOM 11649 C CA . GLY B 1 560 ? -37.469 23.344 -9.031 1 95.44 560 GLY B CA 1
ATOM 11650 C C . GLY B 1 560 ? -37.156 24.016 -7.711 1 95.44 560 GLY B C 1
ATOM 11651 O O . GLY B 1 560 ? -36.438 25.016 -7.68 1 95.44 560 GLY B O 1
ATOM 11652 N N . GLN B 1 561 ? -37.594 23.562 -6.594 1 94.12 561 GLN B N 1
ATOM 11653 C CA . GLN B 1 561 ? -37.406 24.25 -5.32 1 94.12 561 GLN B CA 1
ATOM 11654 C C . GLN B 1 561 ? -36.562 23.422 -4.355 1 94.12 561 GLN B C 1
ATOM 11656 O O . GLN B 1 561 ? -35.938 23.984 -3.447 1 94.12 561 GLN B O 1
ATOM 11661 N N . ARG B 1 562 ? -36.438 22.125 -4.523 1 96.31 562 ARG B N 1
ATOM 11662 C CA . ARG B 1 562 ? -35.812 21.266 -3.543 1 96.31 562 ARG B CA 1
ATOM 11663 C C . ARG B 1 562 ? -34.812 20.312 -4.215 1 96.31 562 ARG B C 1
ATOM 11665 O O . ARG B 1 562 ? -34.906 19.094 -4.023 1 96.31 562 ARG B O 1
ATOM 11672 N N . ILE B 1 563 ? -33.906 20.922 -4.883 1 98 563 ILE B N 1
ATOM 11673 C CA . ILE B 1 563 ? -32.906 20.109 -5.562 1 98 563 ILE B CA 1
ATOM 11674 C C . ILE B 1 563 ? -31.906 19.578 -4.547 1 98 563 ILE B C 1
ATOM 11676 O O . ILE B 1 563 ? -31.266 20.344 -3.836 1 98 563 ILE B O 1
ATOM 11680 N N . ASP B 1 564 ? -31.766 18.234 -4.453 1 97.44 564 ASP B N 1
ATOM 11681 C CA . ASP B 1 564 ? -30.875 17.625 -3.475 1 97.44 564 ASP B CA 1
ATOM 11682 C C . ASP B 1 564 ? -29.484 17.406 -4.059 1 97.44 564 ASP B C 1
ATOM 11684 O O . ASP B 1 564 ? -29.203 17.812 -5.188 1 97.44 564 ASP B O 1
ATOM 11688 N N . TRP B 1 565 ? -28.656 16.797 -3.262 1 97.75 565 TRP B N 1
ATOM 11689 C CA . TRP B 1 565 ? -27.25 16.641 -3.586 1 97.75 565 TRP B CA 1
ATOM 11690 C C . TRP B 1 565 ? -27.062 15.773 -4.828 1 97.75 565 TRP B C 1
ATOM 11692 O O . TRP B 1 565 ? -26.328 16.141 -5.742 1 97.75 565 TRP B O 1
ATOM 11702 N N . ALA B 1 566 ? -27.672 14.609 -4.918 1 97.62 566 ALA B N 1
ATOM 11703 C CA . ALA B 1 566 ? -27.547 13.664 -6.023 1 97.62 566 ALA B CA 1
ATOM 11704 C C . ALA B 1 566 ? -28.047 14.273 -7.328 1 97.62 566 ALA B C 1
ATOM 11706 O O . ALA B 1 566 ? -27.469 14.039 -8.391 1 97.62 566 ALA B O 1
ATOM 11707 N N . THR B 1 567 ? -29.141 15.008 -7.23 1 98.19 567 THR B N 1
ATOM 11708 C CA . THR B 1 567 ? -29.688 15.68 -8.406 1 98.19 567 THR B CA 1
ATOM 11709 C C . THR B 1 567 ? -28.719 16.75 -8.906 1 98.19 567 THR B C 1
ATOM 11711 O O . THR B 1 567 ? -28.453 16.859 -10.109 1 98.19 567 THR B O 1
ATOM 11714 N N . ALA B 1 568 ? -28.203 17.547 -7.957 1 98.56 568 ALA B N 1
ATOM 11715 C CA . ALA B 1 568 ? -27.234 18.594 -8.336 1 98.56 568 ALA B CA 1
ATOM 11716 C C . ALA B 1 568 ? -26.016 17.984 -9.031 1 98.56 568 ALA B C 1
ATOM 11718 O O . ALA B 1 568 ? -25.5 18.562 -9.984 1 98.56 568 ALA B O 1
ATOM 11719 N N . GLU B 1 569 ? -25.547 16.844 -8.555 1 98.56 569 GLU B N 1
ATOM 11720 C CA . GLU B 1 569 ? -24.422 16.141 -9.18 1 98.56 569 GLU B CA 1
ATOM 11721 C C . GLU B 1 569 ? -24.75 15.734 -10.617 1 98.56 569 GLU B C 1
ATOM 11723 O O . GLU B 1 569 ? -23.938 15.945 -11.523 1 98.56 569 GLU B O 1
ATOM 11728 N N . ALA B 1 570 ? -25.906 15.141 -10.82 1 98.5 570 ALA B N 1
ATOM 11729 C CA . ALA B 1 570 ? -26.328 14.727 -12.148 1 98.5 570 ALA B CA 1
ATOM 11730 C C . ALA B 1 570 ? -26.438 15.914 -13.094 1 98.5 570 ALA B C 1
ATOM 11732 O O . ALA B 1 570 ? -26.078 15.82 -14.273 1 98.5 570 ALA B O 1
ATOM 11733 N N . LEU B 1 571 ? -26.984 17.047 -12.555 1 98.75 571 LEU B N 1
ATOM 11734 C CA . LEU B 1 571 ? -27.109 18.266 -13.359 1 98.75 571 LEU B CA 1
ATOM 11735 C C . LEU B 1 571 ? -25.734 18.781 -13.781 1 98.75 571 LEU B C 1
ATOM 11737 O O . LEU B 1 571 ? -25.547 19.188 -14.93 1 98.75 571 LEU B O 1
ATOM 11741 N N . ALA B 1 572 ? -24.781 18.781 -12.836 1 98.81 572 ALA B N 1
ATOM 11742 C CA . ALA B 1 572 ? -23.422 19.234 -13.156 1 98.81 572 ALA B CA 1
ATOM 11743 C C . ALA B 1 572 ? -22.781 18.344 -14.211 1 98.81 572 ALA B C 1
ATOM 11745 O O . ALA B 1 572 ? -22.234 18.844 -15.203 1 98.81 572 ALA B O 1
ATOM 11746 N N . ILE B 1 573 ? -22.844 17 -14.055 1 98.62 573 ILE B N 1
ATOM 11747 C CA . ILE B 1 573 ? -22.234 16.031 -14.953 1 98.62 573 ILE B CA 1
ATOM 11748 C C . ILE B 1 573 ? -22.875 16.125 -16.344 1 98.62 573 ILE B C 1
ATOM 11750 O O . ILE B 1 573 ? -22.172 16.266 -17.344 1 98.62 573 ILE B O 1
ATOM 11754 N N . GLY B 1 574 ? -24.203 16.109 -16.359 1 98.38 574 GLY B N 1
ATOM 11755 C CA . GLY B 1 574 ? -24.906 16.172 -17.625 1 98.38 574 GLY B CA 1
ATOM 11756 C C . GLY B 1 574 ? -24.656 17.438 -18.391 1 98.38 574 GLY B C 1
ATOM 11757 O O . GLY B 1 574 ? -24.531 17.422 -19.625 1 98.38 574 GLY B O 1
ATOM 11758 N N . SER B 1 575 ? -24.641 18.578 -17.688 1 98.38 575 SER B N 1
ATOM 11759 C CA . SER B 1 575 ? -24.422 19.859 -18.359 1 98.38 575 SER B CA 1
ATOM 11760 C C . SER B 1 575 ? -23 19.922 -18.938 1 98.38 575 SER B C 1
ATOM 11762 O O . SER B 1 575 ? -22.797 20.5 -20.016 1 98.38 575 SER B O 1
ATOM 11764 N N . LEU B 1 576 ? -22.016 19.391 -18.25 1 98.38 576 LEU B N 1
ATOM 11765 C CA . LEU B 1 576 ? -20.656 19.328 -18.781 1 98.38 576 LEU B CA 1
ATOM 11766 C C . LEU B 1 576 ? -20.594 18.422 -20 1 98.38 576 LEU B C 1
ATOM 11768 O O . LEU B 1 576 ? -19.906 18.734 -20.969 1 98.38 576 LEU B O 1
ATOM 11772 N N . MET B 1 577 ? -21.312 17.281 -19.922 1 98 577 MET B N 1
ATOM 11773 C CA . MET B 1 577 ? -21.391 16.375 -21.078 1 98 577 MET B CA 1
ATOM 11774 C C . MET B 1 577 ? -21.953 17.109 -22.297 1 98 577 MET B C 1
ATOM 11776 O O . MET B 1 577 ? -21.438 16.969 -23.406 1 98 577 MET B O 1
ATOM 11780 N N . TYR B 1 578 ? -22.984 17.906 -22.125 1 96.06 578 TYR B N 1
ATOM 11781 C CA . TYR B 1 578 ? -23.578 18.688 -23.188 1 96.06 578 TYR B CA 1
ATOM 11782 C C . TYR B 1 578 ? -22.562 19.641 -23.812 1 96.06 578 TYR B C 1
ATOM 11784 O O . TYR B 1 578 ? -22.656 19.953 -25 1 96.06 578 TYR B O 1
ATOM 11792 N N . GLN B 1 579 ? -21.688 20.031 -22.953 1 95.94 579 GLN B N 1
ATOM 11793 C CA . GLN B 1 579 ? -20.688 20.984 -23.422 1 95.94 579 GLN B CA 1
ATOM 11794 C C . GLN B 1 579 ? -19.484 20.266 -24.031 1 95.94 579 GLN B C 1
ATOM 11796 O O . GLN B 1 579 ? -18.484 20.891 -24.359 1 95.94 579 GLN B O 1
ATOM 11801 N N . GLY B 1 580 ? -19.562 18.938 -24.109 1 95.94 580 GLY B N 1
ATOM 11802 C CA . GLY B 1 580 ? -18.562 18.172 -24.828 1 95.94 580 GLY B CA 1
ATOM 11803 C C . GLY B 1 580 ? -17.484 17.594 -23.938 1 95.94 580 GLY B C 1
ATOM 11804 O O . GLY B 1 580 ? -16.562 16.938 -24.422 1 95.94 580 GLY B O 1
ATOM 11805 N N . PHE B 1 581 ? -17.562 17.781 -22.641 1 97.38 581 PHE B N 1
ATOM 11806 C CA . PHE B 1 581 ? -16.594 17.219 -21.719 1 97.38 581 PHE B CA 1
ATOM 11807 C C . PHE B 1 581 ? -16.922 15.781 -21.375 1 97.38 581 PHE B C 1
ATOM 11809 O O . PHE B 1 581 ? -18.094 15.43 -21.203 1 97.38 581 PHE B O 1
ATOM 11816 N N . ASN B 1 582 ? -15.938 14.867 -21.359 1 97.31 582 ASN B N 1
ATOM 11817 C CA . ASN B 1 582 ? -16.125 13.555 -20.75 1 97.31 582 ASN B CA 1
ATOM 11818 C C . ASN B 1 582 ? -16.094 13.641 -19.234 1 97.31 582 ASN B C 1
ATOM 11820 O O . ASN B 1 582 ? -15.5 14.555 -18.672 1 97.31 582 ASN B O 1
ATOM 11824 N N . VAL B 1 583 ? -16.812 12.789 -18.625 1 98.38 583 VAL B N 1
ATOM 11825 C CA . VAL B 1 583 ? -16.781 12.688 -17.172 1 98.38 583 VAL B CA 1
ATOM 11826 C C . VAL B 1 583 ? -16.453 11.258 -16.75 1 98.38 583 VAL B C 1
ATOM 11828 O O . VAL B 1 583 ? -17.062 10.305 -17.266 1 98.38 583 VAL B O 1
ATOM 11831 N N . ARG B 1 584 ? -15.484 11.086 -15.938 1 98.19 584 ARG B N 1
ATOM 11832 C CA . ARG B 1 584 ? -15.125 9.805 -15.352 1 98.19 584 ARG B CA 1
ATOM 11833 C C . ARG B 1 584 ? -15.234 9.844 -13.828 1 98.19 584 ARG B C 1
ATOM 11835 O O . ARG B 1 584 ? -14.633 10.703 -13.18 1 98.19 584 ARG B O 1
ATOM 11842 N N . LEU B 1 585 ? -16.094 9.055 -13.297 1 98.25 585 LEU B N 1
ATOM 11843 C CA . LEU B 1 585 ? -16.266 8.898 -11.852 1 98.25 585 LEU B CA 1
ATOM 11844 C C . LEU B 1 585 ? -15.883 7.484 -11.414 1 98.25 585 LEU B C 1
ATOM 11846 O O . LEU B 1 585 ? -16.531 6.512 -11.812 1 98.25 585 LEU B O 1
ATOM 11850 N N . SER B 1 586 ? -14.836 7.406 -10.641 1 97.69 586 SER B N 1
ATOM 11851 C CA . SER B 1 586 ? -14.305 6.113 -10.227 1 97.69 586 SER B CA 1
ATOM 11852 C C . SER B 1 586 ? -14.297 5.98 -8.703 1 97.69 586 SER B C 1
ATOM 11854 O O . SER B 1 586 ? -14.227 6.98 -7.988 1 97.69 586 SER B O 1
ATOM 11856 N N . GLY B 1 587 ? -14.344 4.812 -8.148 1 96.81 587 GLY B N 1
ATOM 11857 C CA . GLY B 1 587 ? -14.289 4.484 -6.734 1 96.81 587 GLY B CA 1
ATOM 11858 C C . GLY B 1 587 ? -15.031 3.207 -6.387 1 96.81 587 GLY B C 1
ATOM 11859 O O . GLY B 1 587 ? -15.648 2.586 -7.254 1 96.81 587 GLY B O 1
ATOM 11860 N N . GLU B 1 588 ? -14.953 2.801 -5.191 1 93.69 588 GLU B N 1
ATOM 11861 C CA . GLU B 1 588 ? -15.68 1.612 -4.746 1 93.69 588 GLU B CA 1
ATOM 11862 C C . GLU B 1 588 ? -17.172 1.882 -4.648 1 93.69 588 GLU B C 1
ATOM 11864 O O . GLU B 1 588 ? -17.609 2.793 -3.936 1 93.69 588 GLU B O 1
ATOM 11869 N N . ASP B 1 589 ? -17.953 1.285 -5.438 1 91.25 589 ASP B N 1
ATOM 11870 C CA . ASP B 1 589 ? -19.406 1.309 -5.395 1 91.25 589 ASP B CA 1
ATOM 11871 C C . ASP B 1 589 ? -19.938 2.678 -5.805 1 91.25 589 ASP B C 1
ATOM 11873 O O . ASP B 1 589 ? -20.938 3.152 -5.246 1 91.25 589 ASP B O 1
ATOM 11877 N N . VAL B 1 590 ? -19.344 3.297 -6.715 1 95.69 590 VAL B N 1
ATOM 11878 C CA . VAL B 1 590 ? -19.703 4.672 -7.043 1 95.69 590 VAL B CA 1
ATOM 11879 C C . VAL B 1 590 ? -20.969 4.695 -7.891 1 95.69 590 VAL B C 1
ATOM 11881 O O . VAL B 1 590 ? -21.656 5.719 -7.977 1 95.69 590 VAL B O 1
ATOM 11884 N N . GLY B 1 591 ? -21.344 3.594 -8.57 1 94.81 591 GLY B N 1
ATOM 11885 C CA . GLY B 1 591 ? -22.562 3.566 -9.367 1 94.81 591 GLY B CA 1
ATOM 11886 C C . GLY B 1 591 ? -23.812 3.863 -8.562 1 94.81 591 GLY B C 1
ATOM 11887 O O . GLY B 1 591 ? -24.625 4.703 -8.953 1 94.81 591 GLY B O 1
ATOM 11888 N N . ARG B 1 592 ? -23.922 3.164 -7.465 1 94.44 592 ARG B N 1
ATOM 11889 C CA . ARG B 1 592 ? -24.984 3.385 -6.5 1 94.44 592 ARG B CA 1
ATOM 11890 C C . ARG B 1 592 ? -24.641 4.508 -5.531 1 94.44 592 ARG B C 1
ATOM 11892 O O . ARG B 1 592 ? -25.5 5.293 -5.141 1 94.44 592 ARG B O 1
ATOM 11899 N N . GLY B 1 593 ? -23.375 4.656 -5.246 1 95.06 593 GLY B N 1
ATOM 11900 C CA . GLY B 1 593 ? -22.891 5.469 -4.141 1 95.06 593 GLY B CA 1
ATOM 11901 C C . GLY B 1 593 ? -22.875 4.727 -2.818 1 95.06 593 GLY B C 1
ATOM 11902 O O . GLY B 1 593 ? -23.812 4.004 -2.494 1 95.06 593 GLY B O 1
ATOM 11903 N N . THR B 1 594 ? -21.844 4.895 -2.055 1 91.62 594 THR B N 1
ATOM 11904 C CA . THR B 1 594 ? -21.656 4.195 -0.791 1 91.62 594 THR B CA 1
ATOM 11905 C C . THR B 1 594 ? -22.875 4.363 0.108 1 91.62 594 THR B C 1
ATOM 11907 O O . THR B 1 594 ? -23.297 3.422 0.784 1 91.62 594 THR B O 1
ATOM 11910 N N . PHE B 1 595 ? -23.469 5.473 0.038 1 93.88 595 PHE B N 1
ATOM 11911 C CA . PHE B 1 595 ? -24.578 5.781 0.917 1 93.88 595 PHE B CA 1
ATOM 11912 C C . PHE B 1 595 ? -25.906 5.695 0.16 1 93.88 595 PHE B C 1
ATOM 11914 O O . PHE B 1 595 ? -26.875 6.348 0.532 1 93.88 595 PHE B O 1
ATOM 11921 N N . ALA B 1 596 ? -25.953 4.996 -0.948 1 94.62 596 ALA B N 1
ATOM 11922 C CA . ALA B 1 596 ? -27.125 4.797 -1.784 1 94.62 596 ALA B CA 1
ATOM 11923 C C . ALA B 1 596 ? -27.75 6.133 -2.195 1 94.62 596 ALA B C 1
ATOM 11925 O O . ALA B 1 596 ? -28.969 6.289 -2.18 1 94.62 596 ALA B O 1
ATOM 11926 N N . GLN B 1 597 ? -26.859 7.023 -2.461 1 94.88 597 GLN B N 1
ATOM 11927 C CA . GLN B 1 597 ? -27.344 8.383 -2.682 1 94.88 597 GLN B CA 1
ATOM 11928 C C . GLN B 1 597 ? -27.406 8.711 -4.172 1 94.88 597 GLN B C 1
ATOM 11930 O O . GLN B 1 597 ? -28.188 9.57 -4.594 1 94.88 597 GLN B O 1
ATOM 11935 N N . ARG B 1 598 ? -26.625 8.133 -4.957 1 96.94 598 ARG B N 1
ATOM 11936 C CA . ARG B 1 598 ? -26.344 8.617 -6.305 1 96.94 598 ARG B CA 1
ATOM 11937 C C . ARG B 1 598 ? -27.219 7.914 -7.336 1 96.94 598 ARG B C 1
ATOM 11939 O O . ARG B 1 598 ? -27.984 8.562 -8.055 1 96.94 598 ARG B O 1
ATOM 11946 N N . HIS B 1 599 ? -27.125 6.508 -7.414 1 96.69 599 HIS B N 1
ATOM 11947 C CA . HIS B 1 599 ? -27.828 5.641 -8.344 1 96.69 599 HIS B CA 1
ATOM 11948 C C . HIS B 1 599 ? -27.719 6.156 -9.773 1 96.69 599 HIS B C 1
ATOM 11950 O O . HIS B 1 599 ? -28.734 6.281 -10.477 1 96.69 599 HIS B O 1
ATOM 11956 N N . ALA B 1 600 ? -26.453 6.562 -10.125 1 96.69 600 ALA B N 1
ATOM 11957 C CA . ALA B 1 600 ? -26.156 6.926 -11.508 1 96.69 600 ALA B CA 1
ATOM 11958 C C . ALA B 1 600 ? -26.109 5.691 -12.398 1 96.69 600 ALA B C 1
ATOM 11960 O O . ALA B 1 600 ? -26.188 5.805 -13.625 1 96.69 600 ALA B O 1
ATOM 11961 N N . MET B 1 601 ? -25.969 4.57 -11.836 1 95.31 601 MET B N 1
ATOM 11962 C CA . MET B 1 601 ? -26.031 3.256 -12.469 1 95.31 601 MET B CA 1
ATOM 11963 C C . MET B 1 601 ? -27.203 2.439 -11.93 1 95.31 601 MET B C 1
ATOM 11965 O O . MET B 1 601 ? -27.344 2.285 -10.719 1 95.31 601 MET B O 1
ATOM 11969 N N . LEU B 1 602 ? -28 1.97 -12.789 1 95.62 602 LEU B N 1
ATOM 11970 C CA . LEU B 1 602 ? -29.141 1.133 -12.414 1 95.62 602 LEU B CA 1
ATOM 11971 C C . LEU B 1 602 ? -28.953 -0.29 -12.93 1 95.62 602 LEU B C 1
ATOM 11973 O O . LEU B 1 602 ? -28.234 -0.512 -13.906 1 95.62 602 LEU B O 1
ATOM 11977 N N . VAL B 1 603 ? -29.531 -1.237 -12.258 1 94.25 603 VAL B N 1
ATOM 11978 C CA . VAL B 1 603 ? -29.406 -2.645 -12.625 1 94.25 603 VAL B CA 1
ATOM 11979 C C . VAL B 1 603 ? -30.797 -3.24 -12.828 1 94.25 603 VAL B C 1
ATOM 11981 O O . VAL B 1 603 ? -31.672 -3.121 -11.961 1 94.25 603 VAL B O 1
ATOM 11984 N N . ASP B 1 604 ? -31.016 -3.855 -13.969 1 95.5 604 ASP B N 1
ATOM 11985 C CA . ASP B 1 604 ? -32.281 -4.504 -14.258 1 95.5 604 ASP B CA 1
ATOM 11986 C C . ASP B 1 604 ? -32.5 -5.703 -13.344 1 95.5 604 ASP B C 1
ATOM 11988 O O . ASP B 1 604 ? -31.672 -6.598 -13.266 1 95.5 604 ASP B O 1
ATOM 11992 N N . GLN B 1 605 ? -33.625 -5.711 -12.711 1 95.19 605 GLN B N 1
ATOM 11993 C CA . GLN B 1 605 ? -33.938 -6.688 -11.664 1 95.19 605 GLN B CA 1
ATOM 11994 C C . GLN B 1 605 ? -34.125 -8.086 -12.258 1 95.19 605 GLN B C 1
ATOM 11996 O O . GLN B 1 605 ? -34.062 -9.086 -11.539 1 95.19 605 GLN B O 1
ATOM 12001 N N . GLN B 1 606 ? -34.281 -8.211 -13.555 1 93.31 606 GLN B N 1
ATOM 12002 C CA . GLN B 1 606 ? -34.531 -9.5 -14.18 1 93.31 606 GLN B CA 1
ATOM 12003 C C . GLN B 1 606 ? -33.312 -10.016 -14.945 1 93.31 606 GLN B C 1
ATOM 12005 O O . GLN B 1 606 ? -33.125 -11.227 -15.07 1 93.31 606 GLN B O 1
ATOM 12010 N N . THR B 1 607 ? -32.438 -9.109 -15.422 1 90.62 607 THR B N 1
ATOM 12011 C CA . THR B 1 607 ? -31.406 -9.539 -16.359 1 90.62 607 THR B CA 1
ATOM 12012 C C . THR B 1 607 ? -30.031 -9.156 -15.836 1 90.62 607 THR B C 1
ATOM 12014 O O . THR B 1 607 ? -29.016 -9.625 -16.359 1 90.62 607 THR B O 1
ATOM 12017 N N . ASN B 1 608 ? -29.891 -8.398 -14.852 1 90.62 608 ASN B N 1
ATOM 12018 C CA . ASN B 1 608 ? -28.625 -7.879 -14.328 1 90.62 608 ASN B CA 1
ATOM 12019 C C . ASN B 1 608 ? -27.984 -6.887 -15.305 1 90.62 608 ASN B C 1
ATOM 12021 O O . ASN B 1 608 ? -26.812 -6.559 -15.172 1 90.62 608 ASN B O 1
ATOM 12025 N N . GLU B 1 609 ? -28.719 -6.414 -16.266 1 91.38 609 GLU B N 1
ATOM 12026 C CA . GLU B 1 609 ? -28.203 -5.402 -17.188 1 91.38 609 GLU B CA 1
ATOM 12027 C C . GLU B 1 609 ? -28 -4.066 -16.469 1 91.38 609 GLU B C 1
ATOM 12029 O O . GLU B 1 609 ? -28.859 -3.633 -15.695 1 91.38 609 GLU B O 1
ATOM 12034 N N . ILE B 1 610 ? -26.859 -3.504 -16.75 1 92.19 610 ILE B N 1
ATOM 12035 C CA . ILE B 1 610 ? -26.562 -2.195 -16.172 1 92.19 610 ILE B CA 1
ATOM 12036 C C . ILE B 1 610 ? -26.984 -1.099 -17.141 1 92.19 610 ILE B C 1
ATOM 12038 O O . ILE B 1 610 ? -26.875 -1.262 -18.359 1 92.19 610 ILE B O 1
ATOM 12042 N N . PHE B 1 611 ? -27.438 -0.005 -16.641 1 94.06 611 PHE B N 1
ATOM 12043 C CA . PHE B 1 611 ? -27.844 1.122 -17.469 1 94.06 611 PHE B CA 1
ATOM 12044 C C . PHE B 1 611 ? -27.438 2.443 -16.828 1 94.06 611 PHE B C 1
ATOM 12046 O O . PHE B 1 611 ? -27.672 2.66 -15.633 1 94.06 611 PHE B O 1
ATOM 12053 N N . ILE B 1 612 ? -26.75 3.271 -17.578 1 95.56 612 ILE B N 1
ATOM 12054 C CA . ILE B 1 612 ? -26.375 4.625 -17.188 1 95.56 612 ILE B CA 1
ATOM 12055 C C . ILE B 1 612 ? -27.172 5.641 -18.016 1 95.56 612 ILE B C 1
ATOM 12057 O O . ILE B 1 612 ? -26.75 5.996 -19.125 1 95.56 612 ILE B O 1
ATOM 12061 N N . PRO B 1 613 ? -28.188 6.215 -17.484 1 96.06 613 PRO B N 1
ATOM 12062 C CA . PRO B 1 613 ? -29.141 7.02 -18.25 1 96.06 613 PRO B CA 1
ATOM 12063 C C . PRO B 1 613 ? -28.469 8.195 -18.969 1 96.06 613 PRO B C 1
ATOM 12065 O O . PRO B 1 613 ? -28.828 8.508 -20.109 1 96.06 613 PRO B O 1
ATOM 12068 N N . LEU B 1 614 ? -27.5 8.852 -18.328 1 96.56 614 LEU B N 1
ATOM 12069 C CA . LEU B 1 614 ? -26.906 10.055 -18.922 1 96.56 614 LEU B CA 1
ATOM 12070 C C . LEU B 1 614 ? -26.172 9.719 -20.219 1 96.56 614 LEU B C 1
ATOM 12072 O O . LEU B 1 614 ? -26 10.586 -21.062 1 96.56 614 LEU B O 1
ATOM 12076 N N . ASN B 1 615 ? -25.734 8.484 -20.391 1 95.06 615 ASN B N 1
ATOM 12077 C CA . ASN B 1 615 ? -25.078 8.102 -21.641 1 95.06 615 ASN B CA 1
ATOM 12078 C C . ASN B 1 615 ? -26.078 7.941 -22.781 1 95.06 615 ASN B C 1
ATOM 12080 O O . ASN B 1 615 ? -25.734 8.133 -23.938 1 95.06 615 ASN B O 1
ATOM 12084 N N . ALA B 1 616 ? -27.297 7.539 -22.453 1 93.44 616 ALA B N 1
ATOM 12085 C CA . ALA B 1 616 ? -28.344 7.52 -23.453 1 93.44 616 ALA B CA 1
ATOM 12086 C C . ALA B 1 616 ? -28.672 8.93 -23.953 1 93.44 616 ALA B C 1
ATOM 12088 O O . ALA B 1 616 ? -28.906 9.141 -25.141 1 93.44 616 ALA B O 1
ATOM 12089 N N . MET B 1 617 ? -28.656 9.859 -23.016 1 92.5 617 MET B N 1
ATOM 12090 C CA . MET B 1 617 ? -28.828 11.266 -23.375 1 92.5 617 MET B CA 1
ATOM 12091 C C . MET B 1 617 ? -27.719 11.711 -24.328 1 92.5 617 MET B C 1
ATOM 12093 O O . MET B 1 617 ? -28 12.383 -25.328 1 92.5 617 MET B O 1
ATOM 12097 N N . ALA B 1 618 ? -26.547 11.383 -24.016 1 90.88 618 ALA B N 1
ATOM 12098 C CA . ALA B 1 618 ? -25.391 11.781 -24.812 1 90.88 618 ALA B CA 1
ATOM 12099 C C . ALA B 1 618 ? -25.469 11.203 -26.219 1 90.88 618 ALA B C 1
ATOM 12101 O O . ALA B 1 618 ? -25.078 11.867 -27.188 1 90.88 618 ALA B O 1
ATOM 12102 N N . ALA B 1 619 ? -25.906 10 -26.328 1 86.75 619 ALA B N 1
ATOM 12103 C CA . ALA B 1 619 ? -26.016 9.344 -27.625 1 86.75 619 ALA B CA 1
ATOM 12104 C C . ALA B 1 619 ? -26.984 10.086 -28.531 1 86.75 619 ALA B C 1
ATOM 12106 O O . ALA B 1 619 ? -26.812 10.094 -29.766 1 86.75 619 ALA B O 1
ATOM 12107 N N . ALA B 1 620 ? -27.891 10.805 -27.969 1 86.06 620 ALA B N 1
ATOM 12108 C CA . ALA B 1 620 ? -28.922 11.508 -28.719 1 86.06 620 ALA B CA 1
ATOM 12109 C C . ALA B 1 620 ? -28.516 12.953 -28.984 1 86.06 620 ALA B C 1
ATOM 12111 O O . ALA B 1 620 ? -29.234 13.695 -29.656 1 86.06 620 ALA B O 1
ATOM 12112 N N . THR B 1 621 ? -27.391 13.344 -28.453 1 86.38 621 THR B N 1
ATOM 12113 C CA . THR B 1 621 ? -26.922 14.727 -28.547 1 86.38 621 THR B CA 1
ATOM 12114 C C . THR B 1 621 ? -25.594 14.797 -29.297 1 86.38 621 THR B C 1
ATOM 12116 O O . THR B 1 621 ? -24.594 14.25 -28.859 1 86.38 621 THR B O 1
ATOM 12119 N N . PRO B 1 622 ? -25.562 15.469 -30.344 1 88.25 622 PRO B N 1
ATOM 12120 C CA . PRO B 1 622 ? -24.312 15.555 -31.125 1 88.25 622 PRO B CA 1
ATOM 12121 C C . PRO B 1 622 ? -23.172 16.188 -30.328 1 88.25 622 PRO B C 1
ATOM 12123 O O . PRO B 1 622 ? -23.391 17.156 -29.609 1 88.25 622 PRO B O 1
ATOM 12126 N N . ASN B 1 623 ? -22.047 15.602 -30.344 1 89.81 623 ASN B N 1
ATOM 12127 C CA . ASN B 1 623 ? -20.797 16.094 -29.781 1 89.81 623 ASN B CA 1
ATOM 12128 C C . ASN B 1 623 ? -20.812 16.078 -28.25 1 89.81 623 ASN B C 1
ATOM 12130 O O . ASN B 1 623 ? -19.969 16.703 -27.609 1 89.81 623 ASN B O 1
ATOM 12134 N N . ALA B 1 624 ? -21.766 15.414 -27.656 1 93.75 624 ALA B N 1
ATOM 12135 C CA . ALA B 1 624 ? -21.812 15.328 -26.203 1 93.75 624 ALA B CA 1
ATOM 12136 C C . ALA B 1 624 ? -20.688 14.422 -25.672 1 93.75 624 ALA B C 1
ATOM 12138 O O . ALA B 1 624 ? -20.312 13.453 -26.328 1 93.75 624 ALA B O 1
ATOM 12139 N N . GLY B 1 625 ? -20.125 14.797 -24.578 1 96.12 625 GLY B N 1
ATOM 12140 C CA . GLY B 1 625 ? -19.219 13.906 -23.875 1 96.12 625 GLY B CA 1
ATOM 12141 C C . GLY B 1 625 ? -19.891 12.672 -23.328 1 96.12 625 GLY B C 1
ATOM 12142 O O . GLY B 1 625 ? -21.109 12.531 -23.422 1 96.12 625 GLY B O 1
ATOM 12143 N N . ARG B 1 626 ? -19.141 11.773 -22.828 1 95.88 626 ARG B N 1
ATOM 12144 C CA . ARG B 1 626 ? -19.656 10.531 -22.266 1 95.88 626 ARG B CA 1
ATOM 12145 C C . ARG B 1 626 ? -19.359 10.438 -20.766 1 95.88 626 ARG B C 1
ATOM 12147 O O . ARG B 1 626 ? -18.484 11.148 -20.266 1 95.88 626 ARG B O 1
ATOM 12154 N N . PHE B 1 627 ? -20.172 9.633 -20.109 1 97.12 627 PHE B N 1
ATOM 12155 C CA . PHE B 1 627 ? -20.031 9.422 -18.672 1 97.12 627 PHE B CA 1
ATOM 12156 C C . PHE B 1 627 ? -19.516 8.016 -18.375 1 97.12 627 PHE B C 1
ATOM 12158 O O . PHE B 1 627 ? -20.234 7.031 -18.594 1 97.12 627 PHE B O 1
ATOM 12165 N N . GLU B 1 628 ? -18.266 7.91 -17.938 1 96.94 628 GLU B N 1
ATOM 12166 C CA . GLU B 1 628 ? -17.672 6.633 -17.547 1 96.94 628 GLU B CA 1
ATOM 12167 C C . GLU B 1 628 ? -17.766 6.418 -16.047 1 96.94 628 GLU B C 1
ATOM 12169 O O . GLU B 1 628 ? -17.047 7.066 -15.281 1 96.94 628 GLU B O 1
ATOM 12174 N N . LEU B 1 629 ? -18.641 5.609 -15.703 1 96.06 629 LEU B N 1
ATOM 12175 C CA . LEU B 1 629 ? -18.781 5.203 -14.305 1 96.06 629 LEU B CA 1
ATOM 12176 C C . LEU B 1 629 ? -17.984 3.932 -14.031 1 96.06 629 LEU B C 1
ATOM 12178 O O . LEU B 1 629 ? -18.297 2.869 -14.57 1 96.06 629 LEU B O 1
ATOM 12182 N N . ALA B 1 630 ? -16.953 4.023 -13.133 1 95.81 630 ALA B N 1
ATOM 12183 C CA . ALA B 1 630 ? -16 2.932 -12.938 1 95.81 630 ALA B CA 1
ATOM 12184 C C . ALA B 1 630 ? -16.016 2.451 -11.492 1 95.81 630 ALA B C 1
ATOM 12186 O O . ALA B 1 630 ? -15.328 3.025 -10.641 1 95.81 630 ALA B O 1
ATOM 12187 N N . ASN B 1 631 ? -16.766 1.339 -11.195 1 95.12 631 ASN B N 1
ATOM 12188 C CA . ASN B 1 631 ? -16.578 0.676 -9.906 1 95.12 631 ASN B CA 1
ATOM 12189 C C . ASN B 1 631 ? -15.195 0.061 -9.789 1 95.12 631 ASN B C 1
ATOM 12191 O O . ASN B 1 631 ? -14.828 -0.812 -10.578 1 95.12 631 ASN B O 1
ATOM 12195 N N . SER B 1 632 ? -14.5 0.521 -8.836 1 96.25 632 SER B N 1
ATOM 12196 C CA . SER B 1 632 ? -13.109 0.078 -8.719 1 96.25 632 SER B CA 1
ATOM 12197 C C . SER B 1 632 ? -13.008 -1.209 -7.906 1 96.25 632 SER B C 1
ATOM 12199 O O . SER B 1 632 ? -13.961 -1.592 -7.219 1 96.25 632 SER B O 1
ATOM 12201 N N . ILE B 1 633 ? -11.891 -1.9 -8.062 1 97 633 ILE B N 1
ATOM 12202 C CA . ILE B 1 633 ? -11.547 -2.926 -7.082 1 97 633 ILE B CA 1
ATOM 12203 C C . ILE B 1 633 ? -11.297 -2.279 -5.723 1 97 633 ILE B C 1
ATOM 12205 O O . ILE B 1 633 ? -11.289 -1.052 -5.602 1 97 633 ILE B O 1
ATOM 12209 N N . LEU B 1 634 ? -11.078 -3.074 -4.691 1 96.69 634 LEU B N 1
ATOM 12210 C CA . LEU B 1 634 ? -10.852 -2.537 -3.355 1 96.69 634 LEU B CA 1
ATOM 12211 C C . LEU B 1 634 ? -9.406 -2.068 -3.201 1 96.69 634 LEU B C 1
ATOM 12213 O O . LEU B 1 634 ? -8.656 -2.617 -2.395 1 96.69 634 LEU B O 1
ATOM 12217 N N . SER B 1 635 ? -9.031 -1.033 -3.941 1 97.5 635 SER B N 1
ATOM 12218 C CA . SER B 1 635 ? -7.707 -0.426 -3.924 1 97.5 635 SER B CA 1
ATOM 12219 C C . SER B 1 635 ? -7.793 1.096 -3.953 1 97.5 635 SER B C 1
ATOM 12221 O O . SER B 1 635 ? -8.523 1.665 -4.766 1 97.5 635 SER B O 1
ATOM 12223 N N . GLU B 1 636 ? -7.078 1.754 -3.082 1 97.88 636 GLU B N 1
ATOM 12224 C CA . GLU B 1 636 ? -7.066 3.213 -3.062 1 97.88 636 GLU B CA 1
ATOM 12225 C C . GLU B 1 636 ? -5.836 3.768 -3.771 1 97.88 636 GLU B C 1
ATOM 12227 O O . GLU B 1 636 ? -5.941 4.691 -4.582 1 97.88 636 GLU B O 1
ATOM 12232 N N . GLU B 1 637 ? -4.656 3.146 -3.561 1 98.44 637 GLU B N 1
ATOM 12233 C CA . GLU B 1 637 ? -3.408 3.697 -4.074 1 98.44 637 GLU B CA 1
ATOM 12234 C C . GLU B 1 637 ? -3.324 3.561 -5.59 1 98.44 637 GLU B C 1
ATOM 12236 O O . GLU B 1 637 ? -3.119 4.547 -6.301 1 98.44 637 GLU B O 1
ATOM 12241 N N . ALA B 1 638 ? -3.514 2.336 -6.102 1 98.75 638 ALA B N 1
ATOM 12242 C CA . ALA B 1 638 ? -3.406 2.119 -7.539 1 98.75 638 ALA B CA 1
ATOM 12243 C C . ALA B 1 638 ? -4.512 2.857 -8.289 1 98.75 638 ALA B C 1
ATOM 12245 O O . ALA B 1 638 ? -4.273 3.428 -9.359 1 98.75 638 ALA B O 1
ATOM 12246 N N . VAL B 1 639 ? -5.734 2.902 -7.754 1 98.69 639 VAL B N 1
ATOM 12247 C CA . VAL B 1 639 ? -6.867 3.535 -8.422 1 98.69 639 VAL B CA 1
ATOM 12248 C C . VAL B 1 639 ? -6.652 5.047 -8.492 1 98.69 639 VAL B C 1
ATOM 12250 O O . VAL B 1 639 ? -6.879 5.668 -9.531 1 98.69 639 VAL B O 1
ATOM 12253 N N . LEU B 1 640 ? -6.207 5.609 -7.352 1 98.81 640 LEU B N 1
ATOM 12254 C CA . LEU B 1 640 ? -5.957 7.047 -7.371 1 98.81 640 LEU B CA 1
ATOM 12255 C C . LEU B 1 640 ? -4.816 7.387 -8.328 1 98.81 640 LEU B C 1
ATOM 12257 O O . LEU B 1 640 ? -4.875 8.391 -9.031 1 98.81 640 LEU B O 1
ATOM 12261 N N . GLY B 1 641 ? -3.723 6.551 -8.305 1 98.81 641 GLY B N 1
ATOM 12262 C CA . GLY B 1 641 ? -2.66 6.738 -9.273 1 98.81 641 GLY B CA 1
ATOM 12263 C C . GLY B 1 641 ? -3.146 6.66 -10.711 1 98.81 641 GLY B C 1
ATOM 12264 O O . GLY B 1 641 ? -2.75 7.469 -11.555 1 98.81 641 GLY B O 1
ATOM 12265 N N . PHE B 1 642 ? -4.012 5.66 -10.992 1 98.75 642 PHE B N 1
ATOM 12266 C CA . PHE B 1 642 ? -4.621 5.484 -12.305 1 98.75 642 PHE B CA 1
ATOM 12267 C C . PHE B 1 642 ? -5.387 6.734 -12.719 1 98.75 642 PHE B C 1
ATOM 12269 O O . PHE B 1 642 ? -5.23 7.223 -13.844 1 98.75 642 PHE B O 1
ATOM 12276 N N . GLU B 1 643 ? -6.184 7.348 -11.805 1 98.81 643 GLU B N 1
ATOM 12277 C CA . GLU B 1 643 ? -6.984 8.531 -12.086 1 98.81 643 GLU B CA 1
ATOM 12278 C C . GLU B 1 643 ? -6.102 9.766 -12.281 1 98.81 643 GLU B C 1
ATOM 12280 O O . GLU B 1 643 ? -6.426 10.648 -13.078 1 98.81 643 GLU B O 1
ATOM 12285 N N . TYR B 1 644 ? -5.043 9.867 -11.516 1 98.75 644 TYR B N 1
ATOM 12286 C CA . TYR B 1 644 ? -4.074 10.938 -11.758 1 98.75 644 TYR B CA 1
ATOM 12287 C C . TYR B 1 644 ? -3.516 10.859 -13.172 1 98.75 644 TYR B C 1
ATOM 12289 O O . TYR B 1 644 ? -3.387 11.875 -13.852 1 98.75 644 TYR B O 1
ATOM 12297 N N . GLY B 1 645 ? -3.188 9.586 -13.633 1 98.69 645 GLY B N 1
ATOM 12298 C CA . GLY B 1 645 ? -2.719 9.383 -15 1 98.69 645 GLY B CA 1
ATOM 12299 C C . GLY B 1 645 ? -3.719 9.836 -16.047 1 98.69 645 GLY B C 1
ATOM 12300 O O . GLY B 1 645 ? -3.348 10.477 -17.031 1 98.69 645 GLY B O 1
ATOM 12301 N N . MET B 1 646 ? -4.984 9.562 -15.812 1 98.38 646 MET B N 1
ATOM 12302 C CA . MET B 1 646 ? -6.043 10.016 -16.703 1 98.38 646 MET B CA 1
ATOM 12303 C C . MET B 1 646 ? -6.133 11.539 -16.719 1 98.38 646 MET B C 1
ATOM 12305 O O . MET B 1 646 ? -6.242 12.141 -17.797 1 98.38 646 MET B O 1
ATOM 12309 N N . ALA B 1 647 ? -6.016 12.133 -15.578 1 98.44 647 ALA B N 1
ATOM 12310 C CA . ALA B 1 647 ? -6.234 13.562 -15.422 1 98.44 647 ALA B CA 1
ATOM 12311 C C . ALA B 1 647 ? -5.105 14.367 -16.062 1 98.44 647 ALA B C 1
ATOM 12313 O O . ALA B 1 647 ? -5.336 15.453 -16.609 1 98.44 647 ALA B O 1
ATOM 12314 N N . ILE B 1 648 ? -3.875 13.875 -15.977 1 97.69 648 ILE B N 1
ATOM 12315 C CA . ILE B 1 648 ? -2.754 14.656 -16.484 1 97.69 648 ILE B CA 1
ATOM 12316 C C . ILE B 1 648 ? -2.711 14.578 -18 1 97.69 648 ILE B C 1
ATOM 12318 O O . ILE B 1 648 ? -2.078 15.406 -18.656 1 97.69 648 ILE B O 1
ATOM 12322 N N . ASP B 1 649 ? -3.4 13.57 -18.578 1 96.62 649 ASP B N 1
ATOM 12323 C CA . ASP B 1 649 ? -3.361 13.398 -20.031 1 96.62 649 ASP B CA 1
ATOM 12324 C C . ASP B 1 649 ? -4.598 14.008 -20.688 1 96.62 649 ASP B C 1
ATOM 12326 O O . ASP B 1 649 ? -4.547 14.422 -21.844 1 96.62 649 ASP B O 1
ATOM 12330 N N . SER B 1 650 ? -5.707 14.078 -19.938 1 93.62 650 SER B N 1
ATOM 12331 C CA . SER B 1 650 ? -6.977 14.492 -20.516 1 93.62 650 SER B CA 1
ATOM 12332 C C . SER B 1 650 ? -7.566 15.688 -19.781 1 93.62 650 SER B C 1
ATOM 12334 O O . SER B 1 650 ? -8.539 15.555 -19.047 1 93.62 650 SER B O 1
ATOM 12336 N N . PRO B 1 651 ? -7.152 16.906 -20.141 1 94.75 651 PRO B N 1
ATOM 12337 C CA . PRO B 1 651 ? -7.648 18.078 -19.422 1 94.75 651 PRO B CA 1
ATOM 12338 C C . PRO B 1 651 ? -9.109 18.391 -19.734 1 94.75 651 PRO B C 1
ATOM 12340 O O . PRO B 1 651 ? -9.734 19.203 -19.047 1 94.75 651 PRO B O 1
ATOM 12343 N N . ASN B 1 652 ? -9.695 17.734 -20.719 1 95.62 652 ASN B N 1
ATOM 12344 C CA . ASN B 1 652 ? -11.086 17.969 -21.094 1 95.62 652 ASN B CA 1
ATOM 12345 C C . ASN B 1 652 ? -12 16.891 -20.531 1 95.62 652 ASN B C 1
ATOM 12347 O O . ASN B 1 652 ? -13.156 16.766 -20.953 1 95.62 652 ASN B O 1
ATOM 12351 N N . SER B 1 653 ? -11.508 16.078 -19.656 1 97.69 653 SER B N 1
ATOM 12352 C CA . SER B 1 653 ? -12.297 15.117 -18.891 1 97.69 653 SER B CA 1
ATOM 12353 C C . SER B 1 653 ? -12.352 15.492 -17.422 1 97.69 653 SER B C 1
ATOM 12355 O O . SER B 1 653 ? -11.32 15.734 -16.797 1 97.69 653 SER B O 1
ATOM 12357 N N . LEU B 1 654 ? -13.562 15.594 -16.922 1 98.62 654 LEU B N 1
ATOM 12358 C CA . LEU B 1 654 ? -13.688 15.688 -15.477 1 98.62 654 LEU B CA 1
ATOM 12359 C C . LEU B 1 654 ? -13.438 14.328 -14.82 1 98.62 654 LEU B C 1
ATOM 12361 O O . LEU B 1 654 ? -14.273 13.43 -14.906 1 98.62 654 LEU B O 1
ATOM 12365 N N . VAL B 1 655 ? -12.281 14.141 -14.219 1 98.69 655 VAL B N 1
ATOM 12366 C CA . VAL B 1 655 ? -11.906 12.891 -13.578 1 98.69 655 VAL B CA 1
ATOM 12367 C C . VAL B 1 655 ? -12.133 12.992 -12.07 1 98.69 655 VAL B C 1
ATOM 12369 O O . VAL B 1 655 ? -11.562 13.859 -11.406 1 98.69 655 VAL B O 1
ATOM 12372 N N . LEU B 1 656 ? -13.008 12.164 -11.523 1 98.75 656 LEU B N 1
ATOM 12373 C CA . LEU B 1 656 ? -13.344 12.141 -10.102 1 98.75 656 LEU B CA 1
ATOM 12374 C C . LEU B 1 656 ? -12.992 10.789 -9.484 1 98.75 656 LEU B C 1
ATOM 12376 O O . LEU B 1 656 ? -13.25 9.742 -10.086 1 98.75 656 LEU B O 1
ATOM 12380 N N . TRP B 1 657 ? -12.352 10.805 -8.391 1 98.62 657 TRP B N 1
ATOM 12381 C CA . TRP B 1 657 ? -12.195 9.625 -7.543 1 98.62 657 TRP B CA 1
ATOM 12382 C C . TRP B 1 657 ? -12.945 9.797 -6.23 1 98.62 657 TRP B C 1
ATOM 12384 O O . TRP B 1 657 ? -12.781 10.805 -5.535 1 98.62 657 TRP B O 1
ATOM 12394 N N . GLU B 1 658 ? -13.812 8.93 -5.891 1 98.31 658 GLU B N 1
ATOM 12395 C CA . GLU B 1 658 ? -14.562 8.945 -4.637 1 98.31 658 GLU B CA 1
ATOM 12396 C C . GLU B 1 658 ? -14.125 7.812 -3.719 1 98.31 658 GLU B C 1
ATOM 12398 O O . GLU B 1 658 ? -14.18 6.641 -4.098 1 98.31 658 GLU B O 1
ATOM 12403 N N . ALA B 1 659 ? -13.609 8.188 -2.506 1 97.75 659 ALA B N 1
ATOM 12404 C CA . ALA B 1 659 ? -13.344 7.16 -1.501 1 97.75 659 ALA B CA 1
ATOM 12405 C C . ALA B 1 659 ? -14.641 6.621 -0.912 1 97.75 659 ALA B C 1
ATOM 12407 O O . ALA B 1 659 ? -15.602 7.375 -0.712 1 97.75 659 ALA B O 1
ATOM 12408 N N . GLN B 1 660 ? -14.648 5.387 -0.624 1 95.88 660 GLN B N 1
ATOM 12409 C CA . GLN B 1 660 ? -15.828 4.84 0.034 1 95.88 660 GLN B CA 1
ATOM 12410 C C . GLN B 1 660 ? -16.109 5.562 1.347 1 95.88 660 GLN B C 1
ATOM 12412 O O . GLN B 1 660 ? -17.234 5.992 1.593 1 95.88 660 GLN B O 1
ATOM 12417 N N . PHE B 1 661 ? -15.094 5.641 2.193 1 95.81 661 PHE B N 1
ATOM 12418 C CA . PHE B 1 661 ? -15.047 6.539 3.342 1 95.81 661 PHE B CA 1
ATOM 12419 C C . PHE B 1 661 ? -13.82 7.441 3.27 1 95.81 661 PHE B C 1
ATOM 12421 O O . PHE B 1 661 ? -12.82 7.09 2.646 1 95.81 661 PHE B O 1
ATOM 12428 N N . GLY B 1 662 ? -13.945 8.586 3.859 1 96.62 662 GLY B N 1
ATOM 12429 C CA . GLY B 1 662 ? -12.961 9.641 3.656 1 96.62 662 GLY B CA 1
ATOM 12430 C C . GLY B 1 662 ? -11.562 9.234 4.09 1 96.62 662 GLY B C 1
ATOM 12431 O O . GLY B 1 662 ? -10.578 9.625 3.463 1 96.62 662 GLY B O 1
ATOM 12432 N N . ASP B 1 663 ? -11.391 8.445 5.125 1 96.19 663 ASP B N 1
ATOM 12433 C CA . ASP B 1 663 ? -10.086 8.117 5.699 1 96.19 663 ASP B CA 1
ATOM 12434 C C . ASP B 1 663 ? -9.367 7.066 4.852 1 96.19 663 ASP B C 1
ATOM 12436 O O . ASP B 1 663 ? -8.164 6.852 5.012 1 96.19 663 ASP B O 1
ATOM 12440 N N . PHE B 1 664 ? -10 6.438 3.859 1 96.69 664 PHE B N 1
ATOM 12441 C CA . PHE B 1 664 ? -9.375 5.391 3.062 1 96.69 664 PHE B CA 1
ATOM 12442 C C . PHE B 1 664 ? -8.312 5.977 2.141 1 96.69 664 PHE B C 1
ATOM 12444 O O . PHE B 1 664 ? -7.441 5.254 1.651 1 96.69 664 PHE B O 1
ATOM 12451 N N . PHE B 1 665 ? -8.289 7.285 1.95 1 97.06 665 PHE B N 1
ATOM 12452 C CA . PHE B 1 665 ? -7.219 7.902 1.17 1 97.06 665 PHE B CA 1
ATOM 12453 C C . PHE B 1 665 ? -5.859 7.602 1.783 1 97.06 665 PHE B C 1
ATOM 12455 O O . PHE B 1 665 ? -4.832 7.684 1.103 1 97.06 665 PHE B O 1
ATOM 12462 N N . ASN B 1 666 ? -5.816 7.211 3.131 1 95.31 666 ASN B N 1
ATOM 12463 C CA . ASN B 1 666 ? -4.57 6.871 3.812 1 95.31 666 ASN B CA 1
ATOM 12464 C C . ASN B 1 666 ? -3.768 5.836 3.029 1 95.31 666 ASN B C 1
ATOM 12466 O O . ASN B 1 666 ? -2.535 5.84 3.07 1 95.31 666 ASN B O 1
ATOM 12470 N N . GLY B 1 667 ? -4.473 5.035 2.352 1 96.75 667 GLY B N 1
ATOM 12471 C CA . GLY B 1 667 ? -3.818 3.996 1.575 1 96.75 667 GLY B CA 1
ATOM 12472 C C . GLY B 1 667 ? -3.162 4.516 0.312 1 96.75 667 GLY B C 1
ATOM 12473 O O . GLY B 1 667 ? -2.344 3.826 -0.3 1 96.75 667 GLY B O 1
ATOM 12474 N N . ALA B 1 668 ? -3.406 5.793 -0.058 1 98.25 668 ALA B N 1
ATOM 12475 C CA . ALA B 1 668 ? -2.889 6.375 -1.293 1 98.25 668 ALA B CA 1
ATOM 12476 C C . ALA B 1 668 ? -2.027 7.598 -1.003 1 98.25 668 ALA B C 1
ATOM 12478 O O . ALA B 1 668 ? -1.854 8.461 -1.866 1 98.25 668 ALA B O 1
ATOM 12479 N N . GLN B 1 669 ? -1.462 7.684 0.172 1 97.88 669 GLN B N 1
ATOM 12480 C CA . GLN B 1 669 ? -0.739 8.875 0.609 1 97.88 669 GLN B CA 1
ATOM 12481 C C . GLN B 1 669 ? 0.462 9.148 -0.291 1 97.88 669 GLN B C 1
ATOM 12483 O O . GLN B 1 669 ? 0.822 10.305 -0.519 1 97.88 669 GLN B O 1
ATOM 12488 N N . ILE B 1 670 ? 1.11 8.133 -0.845 1 98.12 670 ILE B N 1
ATOM 12489 C CA . ILE B 1 670 ? 2.252 8.32 -1.735 1 98.12 670 ILE B CA 1
ATOM 12490 C C . ILE B 1 670 ? 1.815 9.086 -2.982 1 98.12 670 ILE B C 1
ATOM 12492 O O . ILE B 1 670 ? 2.479 10.039 -3.398 1 98.12 670 ILE B O 1
ATOM 12496 N N . ILE B 1 671 ? 0.687 8.688 -3.572 1 98.62 671 ILE B N 1
ATOM 12497 C CA . ILE B 1 671 ? 0.18 9.344 -4.777 1 98.62 671 ILE B CA 1
ATOM 12498 C C . ILE B 1 671 ? -0.155 10.797 -4.469 1 98.62 671 ILE B C 1
ATOM 12500 O O . ILE B 1 671 ? 0.142 11.688 -5.27 1 98.62 671 ILE B O 1
ATOM 12504 N N . ILE B 1 672 ? -0.7 11.047 -3.32 1 98.38 672 ILE B N 1
ATOM 12505 C CA . ILE B 1 672 ? -1.118 12.391 -2.932 1 98.38 672 ILE B CA 1
ATOM 12506 C C . ILE B 1 672 ? 0.11 13.273 -2.715 1 98.38 672 ILE B C 1
ATOM 12508 O O . ILE B 1 672 ? 0.2 14.367 -3.27 1 98.38 672 ILE B O 1
ATOM 12512 N N . ASP B 1 673 ? 1.105 12.789 -2.035 1 97.19 673 ASP B N 1
ATOM 12513 C CA . ASP B 1 673 ? 2.27 13.586 -1.654 1 97.19 673 ASP B CA 1
ATOM 12514 C C . ASP B 1 673 ? 3.168 13.859 -2.859 1 97.19 673 ASP B C 1
ATOM 12516 O O . ASP B 1 673 ? 3.697 14.961 -3.01 1 97.19 673 ASP B O 1
ATOM 12520 N N . THR B 1 674 ? 3.303 12.82 -3.703 1 96.88 674 THR B N 1
ATOM 12521 C CA . THR B 1 674 ? 4.414 12.914 -4.645 1 96.88 674 THR B CA 1
ATOM 12522 C C . THR B 1 674 ? 3.91 13.258 -6.043 1 96.88 674 THR B C 1
ATOM 12524 O O . THR B 1 674 ? 4.691 13.664 -6.906 1 96.88 674 THR B O 1
ATOM 12527 N N . PHE B 1 675 ? 2.582 13.117 -6.309 1 98.06 675 PHE B N 1
ATOM 12528 C CA . PHE B 1 675 ? 2.039 13.422 -7.625 1 98.06 675 PHE B CA 1
ATOM 12529 C C . PHE B 1 675 ? 1.007 14.539 -7.539 1 98.06 675 PHE B C 1
ATOM 12531 O O . PHE B 1 675 ? 1.209 15.625 -8.086 1 98.06 675 PHE B O 1
ATOM 12538 N N . LEU B 1 676 ? 0.044 14.359 -6.746 1 98 676 LEU B N 1
ATOM 12539 C CA . LEU B 1 676 ? -1.143 15.211 -6.754 1 98 676 LEU B CA 1
ATOM 12540 C C . LEU B 1 676 ? -0.814 16.609 -6.238 1 98 676 LEU B C 1
ATOM 12542 O O . LEU B 1 676 ? -1.139 17.609 -6.887 1 98 676 LEU B O 1
ATOM 12546 N N . VAL B 1 677 ? -0.176 16.688 -5.113 1 96.62 677 VAL B N 1
ATOM 12547 C CA . VAL B 1 677 ? -0.007 17.969 -4.441 1 96.62 677 VAL B CA 1
ATOM 12548 C C . VAL B 1 677 ? 1.258 18.656 -4.953 1 96.62 677 VAL B C 1
ATOM 12550 O O . VAL B 1 677 ? 1.358 19.891 -4.926 1 96.62 677 VAL B O 1
ATOM 12553 N N . SER B 1 678 ? 2.221 17.891 -5.469 1 96.69 678 SER B N 1
ATOM 12554 C CA . SER B 1 678 ? 3.518 18.484 -5.758 1 96.69 678 SER B CA 1
ATOM 12555 C C . SER B 1 678 ? 3.826 18.438 -7.25 1 96.69 678 SER B C 1
ATOM 12557 O O . SER B 1 678 ? 4.734 19.125 -7.723 1 96.69 678 SER B O 1
ATOM 12559 N N . GLY B 1 679 ? 3.041 17.703 -8.086 1 96.69 679 GLY B N 1
ATOM 12560 C CA . GLY B 1 679 ? 3.357 17.469 -9.484 1 96.69 679 GLY B CA 1
ATOM 12561 C C . GLY B 1 679 ? 3.479 18.734 -10.297 1 96.69 679 GLY B C 1
ATOM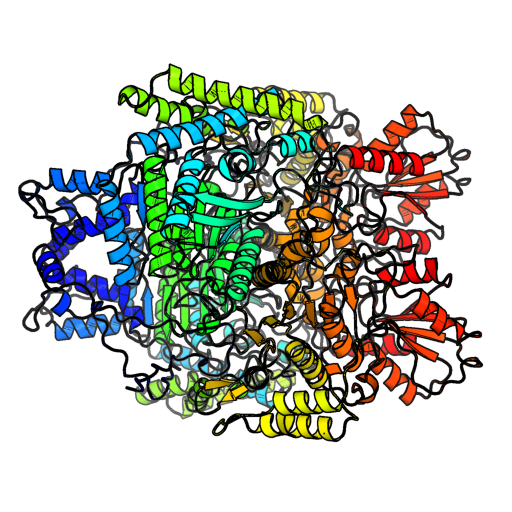 12562 O O . GLY B 1 679 ? 4.363 18.859 -11.148 1 96.69 679 GLY B O 1
ATOM 12563 N N . GLU B 1 680 ? 2.611 19.703 -10.039 1 96.5 680 GLU B N 1
ATOM 12564 C CA . GLU B 1 680 ? 2.631 20.953 -10.797 1 96.5 680 GLU B CA 1
ATOM 12565 C C . GLU B 1 680 ? 3.896 21.75 -10.516 1 96.5 680 GLU B C 1
ATOM 12567 O O . GLU B 1 680 ? 4.574 22.203 -11.438 1 96.5 680 GLU B O 1
ATOM 12572 N N . THR B 1 681 ? 4.277 21.891 -9.25 1 95.62 681 THR B N 1
ATOM 12573 C CA . THR B 1 681 ? 5.418 22.734 -8.898 1 95.62 681 THR B CA 1
ATOM 12574 C C . THR B 1 681 ? 6.727 22 -9.148 1 95.62 681 THR B C 1
ATOM 12576 O O . THR B 1 681 ? 7.758 22.625 -9.414 1 95.62 681 THR B O 1
ATOM 12579 N N . LYS B 1 682 ? 6.719 20.688 -9.125 1 95.69 682 LYS B N 1
ATOM 12580 C CA . LYS B 1 682 ? 7.934 19.922 -9.375 1 95.69 682 LYS B CA 1
ATOM 12581 C C . LYS B 1 682 ? 8.195 19.781 -10.875 1 95.69 682 LYS B C 1
ATOM 12583 O O . LYS B 1 682 ? 9.328 19.953 -11.328 1 95.69 682 LYS B O 1
ATOM 12588 N N . TRP B 1 683 ? 7.062 19.438 -11.617 1 96.5 683 TRP B N 1
ATOM 12589 C CA . TRP B 1 683 ? 7.254 18.906 -12.961 1 96.5 683 TRP B CA 1
ATOM 12590 C C . TRP B 1 683 ? 6.469 19.719 -13.984 1 96.5 683 TRP B C 1
ATOM 12592 O O . TRP B 1 683 ? 6.484 19.406 -15.18 1 96.5 683 TRP B O 1
ATOM 12602 N N . MET B 1 684 ? 5.711 20.781 -13.555 1 96 684 MET B N 1
ATOM 12603 C CA . MET B 1 684 ? 4.812 21.547 -14.414 1 96 684 MET B CA 1
ATOM 12604 C C . MET B 1 684 ? 3.732 20.641 -15 1 96 684 MET B C 1
ATOM 12606 O O . MET B 1 684 ? 3.324 20.828 -16.156 1 96 684 MET B O 1
ATOM 12610 N N . VAL B 1 685 ? 3.359 19.625 -14.227 1 96.5 685 VAL B N 1
ATOM 12611 C CA . VAL B 1 685 ? 2.271 18.75 -14.633 1 96.5 685 VAL B CA 1
ATOM 12612 C C . VAL B 1 685 ? 0.992 19.125 -13.891 1 96.5 685 VAL B C 1
ATOM 12614 O O . VAL B 1 685 ? 0.828 18.797 -12.711 1 96.5 685 VAL B O 1
ATOM 12617 N N . CYS B 1 686 ? 0.083 19.797 -14.539 1 96.06 686 CYS B N 1
ATOM 12618 C CA . CYS B 1 686 ? -1.19 20.234 -13.961 1 96.06 686 CYS B CA 1
ATOM 12619 C C . CYS B 1 686 ? -2.234 19.125 -14.078 1 96.06 686 CYS B C 1
ATOM 12621 O O . CYS B 1 686 ? -2.088 18.203 -14.891 1 96.06 686 CYS B O 1
ATOM 12623 N N . ASN B 1 687 ? -3.16 19.141 -13.227 1 95.5 687 ASN B N 1
ATOM 12624 C CA . ASN B 1 687 ? -4.27 18.188 -13.32 1 95.5 687 ASN B CA 1
ATOM 12625 C C . ASN B 1 687 ? -5.539 18.75 -12.68 1 95.5 687 ASN B C 1
ATOM 12627 O O . ASN B 1 687 ? -5.473 19.672 -11.859 1 95.5 687 ASN B O 1
ATOM 12631 N N . GLY B 1 688 ? -6.68 18.266 -13.109 1 97.75 688 GLY B N 1
ATOM 12632 C CA . GLY B 1 688 ? -7.965 18.688 -12.57 1 97.75 688 GLY B CA 1
ATOM 12633 C C . GLY B 1 688 ? -8.664 17.594 -11.789 1 97.75 688 GLY B C 1
ATOM 12634 O O . GLY B 1 688 ? -9.891 17.547 -11.734 1 97.75 688 GLY B O 1
ATOM 12635 N N . LEU B 1 689 ? -7.887 16.625 -11.188 1 98.62 689 LEU B N 1
ATOM 12636 C CA . LEU B 1 689 ? -8.453 15.484 -10.469 1 98.62 689 LEU B CA 1
ATOM 12637 C C . LEU B 1 689 ? -9.273 15.953 -9.273 1 98.62 689 LEU B C 1
ATOM 12639 O O . LEU B 1 689 ? -8.844 16.828 -8.523 1 98.62 689 LEU B O 1
ATOM 12643 N N . VAL B 1 690 ? -10.516 15.453 -9.125 1 98.81 690 VAL B N 1
ATOM 12644 C CA . VAL B 1 690 ? -11.391 15.75 -7.996 1 98.81 690 VAL B CA 1
ATOM 12645 C C . VAL B 1 690 ? -11.445 14.555 -7.051 1 98.81 690 VAL B C 1
ATOM 12647 O O . VAL B 1 690 ? -11.734 13.438 -7.473 1 98.81 690 VAL B O 1
ATOM 12650 N N . MET B 1 691 ? -11.117 14.75 -5.832 1 98.75 691 MET B N 1
ATOM 12651 C CA . MET B 1 691 ? -11.289 13.734 -4.793 1 98.75 691 MET B CA 1
ATOM 12652 C C . MET B 1 691 ? -12.539 14.016 -3.959 1 98.75 691 MET B C 1
ATOM 12654 O O . MET B 1 691 ? -12.68 15.109 -3.404 1 98.75 691 MET B O 1
ATOM 12658 N N . LEU B 1 692 ? -13.445 13.125 -3.941 1 98.75 692 LEU B N 1
ATOM 12659 C CA . LEU B 1 692 ? -14.609 13.172 -3.062 1 98.75 692 LEU B CA 1
ATOM 12660 C C . LEU B 1 692 ? -14.391 12.32 -1.82 1 98.75 692 LEU B C 1
ATOM 12662 O O . LEU B 1 692 ? -14.328 11.086 -1.911 1 98.75 692 LEU B O 1
ATOM 12666 N N . LEU B 1 693 ? -14.312 12.93 -0.628 1 98.44 693 LEU B N 1
ATOM 12667 C CA . LEU B 1 693 ? -13.984 12.211 0.601 1 98.44 693 LEU B CA 1
ATOM 12668 C C . LEU B 1 693 ? -15.086 12.383 1.639 1 98.44 693 LEU B C 1
ATOM 12670 O O . LEU B 1 693 ? -15.18 13.43 2.285 1 98.44 693 LEU B O 1
ATOM 12674 N N . PRO B 1 694 ? -15.875 11.375 1.87 1 97.38 694 PRO B N 1
ATOM 12675 C CA . PRO B 1 694 ? -16.969 11.461 2.844 1 97.38 694 PRO B CA 1
ATOM 12676 C C . PRO B 1 694 ? -16.484 11.805 4.25 1 97.38 694 PRO B C 1
ATOM 12678 O O . PRO B 1 694 ? -15.469 11.266 4.707 1 97.38 694 PRO B O 1
ATOM 12681 N N . HIS B 1 695 ? -17.188 12.672 4.918 1 97.31 695 HIS B N 1
ATOM 12682 C CA . HIS B 1 695 ? -16.812 13.227 6.215 1 97.31 695 HIS B CA 1
ATOM 12683 C C . HIS B 1 695 ? -18.047 13.57 7.043 1 97.31 695 HIS B C 1
ATOM 12685 O O . HIS B 1 695 ? -19.047 14.07 6.512 1 97.31 695 HIS B O 1
ATOM 12691 N N . GLY B 1 696 ? -18.031 13.164 8.336 1 95.06 696 GLY B N 1
ATOM 12692 C CA . GLY B 1 696 ? -19.109 13.555 9.227 1 95.06 696 GLY B CA 1
ATOM 12693 C C . GLY B 1 696 ? -19.094 12.82 10.555 1 95.06 696 GLY B C 1
ATOM 12694 O O . GLY B 1 696 ? -18.891 11.602 10.594 1 95.06 696 GLY B O 1
ATOM 12695 N N . TYR B 1 697 ? -19.156 13.531 11.68 1 95.56 697 TYR B N 1
ATOM 12696 C CA . TYR B 1 697 ? -19.25 12.945 13.008 1 95.56 697 TYR B CA 1
ATOM 12697 C C . TYR B 1 697 ? -20.703 12.656 13.375 1 95.56 697 TYR B C 1
ATOM 12699 O O . TYR B 1 697 ? -21.344 13.43 14.094 1 95.56 697 TYR B O 1
ATOM 12707 N N . ASP B 1 698 ? -21.156 11.523 12.93 1 92.56 698 ASP B N 1
ATOM 12708 C CA . ASP B 1 698 ? -22.578 11.195 13.055 1 92.56 698 ASP B CA 1
ATOM 12709 C C . ASP B 1 698 ? -22.797 10.156 14.148 1 92.56 698 ASP B C 1
ATOM 12711 O O . ASP B 1 698 ? -23.906 9.609 14.273 1 92.56 698 ASP B O 1
ATOM 12715 N N . GLY B 1 699 ? -21.75 9.836 14.828 1 90.5 699 GLY B N 1
ATOM 12716 C CA . GLY B 1 699 ? -21.906 8.984 16 1 90.5 699 GLY B CA 1
ATOM 12717 C C . GLY B 1 699 ? -21.594 7.527 15.719 1 90.5 699 GLY B C 1
ATOM 12718 O O . GLY B 1 699 ? -21.766 6.676 16.594 1 90.5 699 GLY B O 1
ATOM 12719 N N . ALA B 1 700 ? -21.062 7.148 14.539 1 84.81 700 ALA B N 1
ATOM 12720 C CA . ALA B 1 700 ? -20.797 5.758 14.18 1 84.81 700 ALA B CA 1
ATOM 12721 C C . ALA B 1 700 ? -19.359 5.359 14.516 1 84.81 700 ALA B C 1
ATOM 12723 O O . ALA B 1 700 ? -18.969 4.203 14.32 1 84.81 700 ALA B O 1
ATOM 12724 N N . ALA B 1 701 ? -18.656 6.219 14.969 1 79.19 701 ALA B N 1
ATOM 12725 C CA . ALA B 1 701 ? -17.344 5.98 15.555 1 79.19 701 ALA B CA 1
ATOM 12726 C C . ALA B 1 701 ? -16.266 5.957 14.477 1 79.19 701 ALA B C 1
ATOM 12728 O O . ALA B 1 701 ? -16.484 6.41 13.352 1 79.19 701 ALA B O 1
ATOM 12729 N N . SER B 1 702 ? -15.07 5.387 14.672 1 81.94 702 SER B N 1
ATOM 12730 C CA . SER B 1 702 ? -13.836 6.137 14.906 1 81.94 702 SER B CA 1
ATOM 12731 C C . SER B 1 702 ? -13.25 6.66 13.602 1 81.94 702 SER B C 1
ATOM 12733 O O . SER B 1 702 ? -13.453 7.82 13.242 1 81.94 702 SER B O 1
ATOM 12735 N N . GLU B 1 703 ? -12.727 5.91 12.609 1 89.62 703 GLU B N 1
ATOM 12736 C CA . GLU B 1 703 ? -11.898 6.441 11.531 1 89.62 703 GLU B CA 1
ATOM 12737 C C . GLU B 1 703 ? -12.75 7.027 10.414 1 89.62 703 GLU B C 1
ATOM 12739 O O . GLU B 1 703 ? -12.375 8.023 9.789 1 89.62 703 GLU B O 1
ATOM 12744 N N . HIS B 1 704 ? -13.969 6.508 10.273 1 92.44 704 HIS B N 1
ATOM 12745 C CA . HIS B 1 704 ? -14.812 6.891 9.148 1 92.44 704 HIS B CA 1
ATOM 12746 C C . HIS B 1 704 ? -15.484 8.242 9.398 1 92.44 704 HIS B C 1
ATOM 12748 O O . HIS B 1 704 ? -16.125 8.797 8.5 1 92.44 704 HIS B O 1
ATOM 12754 N N . SER B 1 705 ? -15.281 8.812 10.555 1 96 705 SER B N 1
ATOM 12755 C CA . SER B 1 705 ? -15.906 10.086 10.891 1 96 705 SER B CA 1
ATOM 12756 C C . SER B 1 705 ? -15.211 11.242 10.164 1 96 705 SER B C 1
ATOM 12758 O O . SER B 1 705 ? -15.797 12.312 9.992 1 96 705 SER B O 1
ATOM 12760 N N . SER B 1 706 ? -14 10.977 9.734 1 96.69 706 SER B N 1
ATOM 12761 C CA . SER B 1 706 ? -13.234 12.117 9.234 1 96.69 706 SER B CA 1
ATOM 12762 C C . SER B 1 706 ? -12.438 11.742 7.992 1 96.69 706 SER B C 1
ATOM 12764 O O . SER B 1 706 ? -11.883 10.641 7.91 1 96.69 706 SER B O 1
ATOM 12766 N N . CYS B 1 707 ? -12.375 12.672 7.078 1 97.5 707 CYS B N 1
ATOM 12767 C CA . CYS B 1 707 ? -11.477 12.508 5.938 1 97.5 707 CYS B CA 1
ATOM 12768 C C . CYS B 1 707 ? -10.125 13.156 6.207 1 97.5 707 CYS B C 1
ATOM 12770 O O . CYS B 1 707 ? -9.32 13.328 5.293 1 97.5 707 CYS B O 1
ATOM 12772 N N . ARG B 1 708 ? -9.898 13.57 7.52 1 97.31 708 ARG B N 1
ATOM 12773 C CA . ARG B 1 708 ? -8.641 14.195 7.918 1 97.31 708 ARG B CA 1
ATOM 12774 C C . ARG B 1 708 ? -8.352 15.43 7.07 1 97.31 708 ARG B C 1
ATOM 12776 O O . ARG B 1 708 ? -7.254 15.562 6.52 1 97.31 708 ARG B O 1
ATOM 12783 N N . VAL B 1 709 ? -9.281 16.312 7 1 98.19 709 VAL B N 1
ATOM 12784 C CA . VAL B 1 709 ? -9.156 17.516 6.168 1 98.19 709 VAL B CA 1
ATOM 12785 C C . VAL B 1 709 ? -7.918 18.297 6.59 1 98.19 709 VAL B C 1
ATOM 12787 O O . VAL B 1 709 ? -7.258 18.922 5.75 1 98.19 709 VAL B O 1
ATOM 12790 N N . GLU B 1 710 ? -7.539 18.25 7.91 1 98.12 710 GLU B N 1
ATOM 12791 C CA . GLU B 1 710 ? -6.387 18.969 8.445 1 98.12 710 GLU B CA 1
ATOM 12792 C C . GLU B 1 710 ? -5.102 18.562 7.723 1 98.12 710 GLU B C 1
ATOM 12794 O O . GLU B 1 710 ? -4.203 19.391 7.543 1 98.12 710 GLU B O 1
ATOM 12799 N N . ARG B 1 711 ? -4.98 17.328 7.348 1 97.69 711 ARG B N 1
ATOM 12800 C CA . ARG B 1 711 ? -3.783 16.844 6.672 1 97.69 711 ARG B CA 1
ATOM 12801 C C . ARG B 1 711 ? -3.658 17.453 5.277 1 97.69 711 ARG B C 1
ATOM 12803 O O . ARG B 1 711 ? -2.562 17.828 4.852 1 97.69 711 ARG B O 1
ATOM 12810 N N . PHE B 1 712 ? -4.766 17.516 4.562 1 98.5 712 PHE B N 1
ATOM 12811 C CA . PHE B 1 712 ? -4.758 18.125 3.234 1 98.5 712 PHE B CA 1
ATOM 12812 C C . PHE B 1 712 ? -4.457 19.609 3.316 1 98.5 712 PHE B C 1
ATOM 12814 O O . PHE B 1 712 ? -3.711 20.141 2.494 1 98.5 712 PHE B O 1
ATOM 12821 N N . LEU B 1 713 ? -5.09 20.25 4.277 1 98.62 713 LEU B N 1
ATOM 12822 C CA . LEU B 1 713 ? -4.863 21.688 4.453 1 98.62 713 LEU B CA 1
ATOM 12823 C C . LEU B 1 713 ? -3.391 21.969 4.738 1 98.62 713 LEU B C 1
ATOM 12825 O O . LEU B 1 713 ? -2.836 22.953 4.246 1 98.62 713 LEU B O 1
ATOM 12829 N N . GLN B 1 714 ? -2.773 21.078 5.488 1 97.75 714 GLN B N 1
ATOM 12830 C CA . GLN B 1 714 ? -1.359 21.219 5.82 1 97.75 714 GLN B CA 1
ATOM 12831 C C . GLN B 1 714 ? -0.49 21.109 4.57 1 97.75 714 GLN B C 1
ATOM 12833 O O . GLN B 1 714 ? 0.565 21.75 4.484 1 97.75 714 GLN B O 1
ATOM 12838 N N . MET B 1 715 ? -0.934 20.469 3.537 1 97.62 715 MET B N 1
ATOM 12839 C CA . MET B 1 715 ? -0.141 20.188 2.342 1 97.62 715 MET B CA 1
ATOM 12840 C C . MET B 1 715 ? -0.333 21.281 1.296 1 97.62 715 MET B C 1
ATOM 12842 O O . MET B 1 715 ? 0.292 21.25 0.234 1 97.62 715 MET B O 1
ATOM 12846 N N . THR B 1 716 ? -1.172 22.281 1.562 1 98.31 716 THR B N 1
ATOM 12847 C CA . THR B 1 716 ? -1.379 23.359 0.613 1 98.31 716 THR B CA 1
ATOM 12848 C C . THR B 1 716 ? -0.293 24.422 0.764 1 98.31 716 THR B C 1
ATOM 12850 O O . THR B 1 716 ? 0.28 24.594 1.844 1 98.31 716 THR B O 1
ATOM 12853 N N . ASP B 1 717 ? -0.044 25.141 -0.288 1 97.69 717 ASP B N 1
ATOM 12854 C CA . ASP B 1 717 ? 0.857 26.281 -0.228 1 97.69 717 ASP B CA 1
ATOM 12855 C C . ASP B 1 717 ? 0.081 27.578 -0.014 1 97.69 717 ASP B C 1
ATOM 12857 O O . ASP B 1 717 ? 0.523 28.656 -0.436 1 97.69 717 ASP B O 1
ATOM 12861 N N . SER B 1 718 ? -1.154 27.406 0.557 1 98.06 718 SER B N 1
ATOM 12862 C CA . SER B 1 718 ? -1.9 28.578 0.999 1 98.06 718 SER B CA 1
ATOM 12863 C C . SER B 1 718 ? -1.066 29.453 1.939 1 98.06 718 SER B C 1
ATOM 12865 O O . SER B 1 718 ? -0.443 28.938 2.871 1 98.06 718 SER B O 1
ATOM 12867 N N . ARG B 1 719 ? -1.084 30.812 1.738 1 95.94 719 ARG B N 1
ATOM 12868 C CA . ARG B 1 719 ? -0.249 31.734 2.502 1 95.94 719 ARG B CA 1
ATOM 12869 C C . ARG B 1 719 ? -0.901 32.094 3.834 1 95.94 719 ARG B C 1
ATOM 12871 O O . ARG B 1 719 ? -2.113 32.312 3.9 1 95.94 719 ARG B O 1
ATOM 12878 N N . GLU B 1 720 ? -0.111 32.062 4.777 1 96.69 720 GLU B N 1
ATOM 12879 C CA . GLU B 1 720 ? -0.593 32.312 6.129 1 96.69 720 GLU B CA 1
ATOM 12880 C C . GLU B 1 720 ? -0.812 33.781 6.363 1 96.69 720 GLU B C 1
ATOM 12882 O O . GLU B 1 720 ? -1.684 34.188 7.145 1 96.69 720 GLU B O 1
ATOM 12887 N N . THR B 1 721 ? -0.092 34.719 5.652 1 96.88 721 THR B N 1
ATOM 12888 C CA . THR B 1 721 ? -0.047 36.125 6.039 1 96.88 721 THR B CA 1
ATOM 12889 C C . THR B 1 721 ? -0.462 37.031 4.871 1 96.88 721 THR B C 1
ATOM 12891 O O . THR B 1 721 ? -0.48 38.25 5 1 96.88 721 THR B O 1
ATOM 12894 N N . SER B 1 722 ? -0.731 36.469 3.705 1 96.62 722 SER B N 1
ATOM 12895 C CA . SER B 1 722 ? -1.193 37.219 2.541 1 96.62 722 SER B CA 1
ATOM 12896 C C . SER B 1 722 ? -2.266 36.438 1.777 1 96.62 722 SER B C 1
ATOM 12898 O O . SER B 1 722 ? -2.355 35.219 1.888 1 96.62 722 SER B O 1
ATOM 12900 N N . PRO B 1 723 ? -3.115 37.094 1.041 1 96.62 723 PRO B N 1
ATOM 12901 C CA . PRO B 1 723 ? -4.23 36.406 0.368 1 96.62 723 PRO B CA 1
ATOM 12902 C C . PRO B 1 723 ? -3.77 35.406 -0.69 1 96.62 723 PRO B C 1
ATOM 12904 O O . PRO B 1 723 ? -2.775 35.656 -1.38 1 96.62 723 PRO B O 1
ATOM 12907 N N . ASP B 1 724 ? -4.512 34.375 -0.849 1 96.62 724 ASP B N 1
ATOM 12908 C CA . ASP B 1 724 ? -4.285 33.375 -1.865 1 96.62 724 ASP B CA 1
ATOM 12909 C C . ASP B 1 724 ? -4.82 33.812 -3.223 1 96.62 724 ASP B C 1
ATOM 12911 O O . ASP B 1 724 ? -5.613 34.75 -3.305 1 96.62 724 ASP B O 1
ATOM 12915 N N . GLY B 1 725 ? -4.344 33.156 -4.246 1 95.5 725 GLY B N 1
ATOM 12916 C CA . GLY B 1 725 ? -4.945 33.188 -5.57 1 95.5 725 GLY B CA 1
ATOM 12917 C C . GLY B 1 725 ? -5.281 31.797 -6.094 1 95.5 725 GLY B C 1
ATOM 12918 O O . GLY B 1 725 ? -5.27 30.828 -5.34 1 95.5 725 GLY B O 1
ATOM 12919 N N . ASP B 1 726 ? -5.59 31.766 -7.379 1 95.75 726 ASP B N 1
ATOM 12920 C CA . ASP B 1 726 ? -5.934 30.484 -8 1 95.75 726 ASP B CA 1
ATOM 12921 C C . ASP B 1 726 ? -4.699 29.609 -8.156 1 95.75 726 ASP B C 1
ATOM 12923 O O . ASP B 1 726 ? -4.812 28.422 -8.508 1 95.75 726 ASP B O 1
ATOM 12927 N N . ALA B 1 727 ? -3.584 30.094 -7.766 1 95.44 727 ALA B N 1
ATOM 12928 C CA . ALA B 1 727 ? -2.33 29.375 -7.996 1 95.44 727 ALA B CA 1
ATOM 12929 C C . ALA B 1 727 ? -2.055 28.375 -6.875 1 95.44 727 ALA B C 1
ATOM 12931 O O . ALA B 1 727 ? -1.075 27.625 -6.926 1 95.44 727 ALA B O 1
ATOM 12932 N N . VAL B 1 728 ? -2.906 28.281 -5.836 1 97.31 728 VAL B N 1
ATOM 12933 C CA . VAL B 1 728 ? -2.73 27.281 -4.789 1 97.31 728 VAL B CA 1
ATOM 12934 C C . VAL B 1 728 ? -2.596 25.891 -5.418 1 97.31 728 VAL B C 1
ATOM 12936 O O . VAL B 1 728 ? -3.174 25.625 -6.473 1 97.31 728 VAL B O 1
ATOM 12939 N N . ASN B 1 729 ? -1.826 25.047 -4.789 1 97.44 729 ASN B N 1
ATOM 12940 C CA . ASN B 1 729 ? -1.539 23.734 -5.355 1 97.44 729 ASN B CA 1
ATOM 12941 C C . ASN B 1 729 ? -2.75 22.812 -5.266 1 97.44 729 ASN B C 1
ATOM 12943 O O . ASN B 1 729 ? -2.863 21.859 -6.035 1 97.44 729 ASN B O 1
ATOM 12947 N N . LEU B 1 730 ? -3.615 23.062 -4.312 1 98 730 LEU B N 1
ATOM 12948 C CA . LEU B 1 730 ? -4.77 22.219 -4.043 1 98 730 LEU B CA 1
ATOM 12949 C C . LEU B 1 730 ? -5.957 23.047 -3.564 1 98 730 LEU B C 1
ATOM 12951 O O . LEU B 1 730 ? -5.809 23.891 -2.68 1 98 730 LEU B O 1
ATOM 12955 N N . GLN B 1 731 ? -7.055 22.844 -4.203 1 98.31 731 GLN B N 1
ATOM 12956 C CA . GLN B 1 731 ? -8.297 23.453 -3.738 1 98.31 731 GLN B CA 1
ATOM 12957 C C . GLN B 1 731 ? -9.031 22.531 -2.768 1 98.31 731 GLN B C 1
ATOM 12959 O O . GLN B 1 731 ? -9.125 21.328 -2.998 1 98.31 731 GLN B O 1
ATOM 12964 N N . ILE B 1 732 ? -9.477 23.094 -1.659 1 98.81 732 ILE B N 1
ATOM 12965 C CA . ILE B 1 732 ? -10.203 22.328 -0.66 1 98.81 732 ILE B CA 1
ATOM 12966 C C . ILE B 1 732 ? -11.508 23.031 -0.31 1 98.81 732 ILE B C 1
ATOM 12968 O O . ILE B 1 732 ? -11.5 24.188 0.144 1 98.81 732 ILE B O 1
ATOM 12972 N N . ILE B 1 733 ? -12.625 22.375 -0.526 1 98.81 733 ILE B N 1
ATOM 12973 C CA . ILE B 1 733 ? -13.922 22.984 -0.237 1 98.81 733 ILE B CA 1
ATOM 12974 C C . ILE B 1 733 ? -14.742 22.062 0.651 1 98.81 733 ILE B C 1
ATOM 12976 O O . ILE B 1 733 ? -14.531 20.844 0.657 1 98.81 733 ILE B O 1
ATOM 12980 N N . ASN B 1 734 ? -15.555 22.547 1.471 1 98.75 734 ASN B N 1
ATOM 12981 C CA . ASN B 1 734 ? -16.547 21.875 2.299 1 98.75 734 ASN B CA 1
ATOM 12982 C C . ASN B 1 734 ? -17.938 22.453 2.1 1 98.75 734 ASN B C 1
ATOM 12984 O O . ASN B 1 734 ? -18.469 23.125 2.992 1 98.75 734 ASN B O 1
ATOM 12988 N N . PRO B 1 735 ? -18.531 22.125 0.962 1 98.38 735 PRO B N 1
ATOM 12989 C CA . PRO B 1 735 ? -19.781 22.781 0.567 1 98.38 735 PRO B CA 1
ATOM 12990 C C . PRO B 1 735 ? -20.953 22.406 1.477 1 98.38 735 PRO B C 1
ATOM 12992 O O . PRO B 1 735 ? -21.047 21.266 1.932 1 98.38 735 PRO B O 1
ATOM 12995 N N . SER B 1 736 ? -21.859 23.359 1.651 1 98.25 736 SER B N 1
ATOM 12996 C CA . SER B 1 736 ? -22.969 23.141 2.562 1 98.25 736 SER B CA 1
ATOM 12997 C C . SER B 1 736 ? -24.297 23.062 1.805 1 98.25 736 SER B C 1
ATOM 12999 O O . SER B 1 736 ? -25.344 22.812 2.4 1 98.25 736 SER B O 1
ATOM 13001 N N . THR B 1 737 ? -24.312 23.281 0.461 1 98.44 737 THR B N 1
ATOM 13002 C CA . THR B 1 737 ? -25.531 23.172 -0.322 1 98.44 737 THR B CA 1
ATOM 13003 C C . THR B 1 737 ? -25.281 22.422 -1.622 1 98.44 737 THR B C 1
ATOM 13005 O O . THR B 1 737 ? -24.156 22.391 -2.123 1 98.44 737 THR B O 1
ATOM 13008 N N . PRO B 1 738 ? -26.297 21.797 -2.219 1 98.5 738 PRO B N 1
ATOM 13009 C CA . PRO B 1 738 ? -26.172 21.125 -3.514 1 98.5 738 PRO B CA 1
ATOM 13010 C C . PRO B 1 738 ? -25.703 22.062 -4.621 1 98.5 738 PRO B C 1
ATOM 13012 O O . PRO B 1 738 ? -24.906 21.672 -5.477 1 98.5 738 PRO B O 1
ATOM 13015 N N . ALA B 1 739 ? -26.156 23.312 -4.602 1 98.75 739 ALA B N 1
ATOM 13016 C CA . ALA B 1 739 ? -25.766 24.281 -5.633 1 98.75 739 ALA B CA 1
ATOM 13017 C C . ALA B 1 739 ? -24.266 24.531 -5.605 1 98.75 739 ALA B C 1
ATOM 13019 O O . ALA B 1 739 ? -23.625 24.672 -6.656 1 98.75 739 ALA B O 1
ATOM 13020 N N . GLN B 1 740 ? -23.734 24.703 -4.398 1 98.69 740 GLN B N 1
ATOM 13021 C CA . GLN B 1 740 ? -22.297 24.906 -4.262 1 98.69 740 GLN B CA 1
ATOM 13022 C C . GLN B 1 740 ? -21.516 23.75 -4.891 1 98.69 740 GLN B C 1
ATOM 13024 O O . GLN B 1 740 ? -20.5 23.953 -5.555 1 98.69 740 GLN B O 1
ATOM 13029 N N . TYR B 1 741 ? -22 22.5 -4.645 1 98.75 741 TYR B N 1
ATOM 13030 C CA . TYR B 1 741 ? -21.375 21.312 -5.215 1 98.75 741 TYR B CA 1
ATOM 13031 C C . TYR B 1 741 ? -21.469 21.312 -6.738 1 98.75 741 TYR B C 1
ATOM 13033 O O . TYR B 1 741 ? -20.484 21.047 -7.43 1 98.75 741 TYR B O 1
ATOM 13041 N N . PHE B 1 742 ? -22.672 21.688 -7.316 1 98.69 742 PHE B N 1
ATOM 13042 C CA . PHE B 1 742 ? -22.906 21.828 -8.75 1 98.69 742 PHE B CA 1
ATOM 13043 C C . PHE B 1 742 ? -21.906 22.797 -9.367 1 98.69 742 PHE B C 1
ATOM 13045 O O . PHE B 1 742 ? -21.219 22.453 -10.336 1 98.69 742 PHE B O 1
ATOM 13052 N N . HIS B 1 743 ? -21.75 23.953 -8.797 1 98.81 743 HIS B N 1
ATOM 13053 C CA . HIS B 1 743 ? -20.875 25 -9.328 1 98.81 743 HIS B CA 1
ATOM 13054 C C . HIS B 1 743 ? -19.406 24.594 -9.234 1 98.81 743 HIS B C 1
ATOM 13056 O O . HIS B 1 743 ? -18.609 24.906 -10.117 1 98.81 743 HIS B O 1
ATOM 13062 N N . ALA B 1 744 ? -19.047 23.922 -8.141 1 98.62 744 ALA B N 1
ATOM 13063 C CA . ALA B 1 744 ? -17.656 23.484 -7.957 1 98.62 744 ALA B CA 1
ATOM 13064 C C . ALA B 1 744 ? -17.25 22.484 -9.039 1 98.62 744 ALA B C 1
ATOM 13066 O O . ALA B 1 744 ? -16.141 22.562 -9.562 1 98.62 744 ALA B O 1
ATOM 13067 N N . LEU B 1 745 ? -18.078 21.531 -9.375 1 98.75 745 LEU B N 1
ATOM 13068 C CA . LEU B 1 745 ? -17.781 20.531 -10.398 1 98.75 745 LEU B CA 1
ATOM 13069 C C . LEU B 1 745 ? -17.656 21.172 -11.773 1 98.75 745 LEU B C 1
ATOM 13071 O O . LEU B 1 745 ? -16.734 20.859 -12.531 1 98.75 745 LEU B O 1
ATOM 13075 N N . ARG B 1 746 ? -18.578 22.062 -12.117 1 98.62 746 ARG B N 1
ATOM 13076 C CA . ARG B 1 746 ? -18.531 22.703 -13.422 1 98.62 746 ARG B CA 1
ATOM 13077 C C . ARG B 1 746 ? -17.312 23.609 -13.555 1 98.62 746 ARG B C 1
ATOM 13079 O O . ARG B 1 746 ? -16.672 23.641 -14.602 1 98.62 746 ARG B O 1
ATOM 13086 N N . ARG B 1 747 ? -17.016 24.281 -12.445 1 97.81 747 ARG B N 1
ATOM 13087 C CA . ARG B 1 747 ? -15.875 25.203 -12.453 1 97.81 747 ARG B CA 1
ATOM 13088 C C . ARG B 1 747 ? -14.586 24.469 -12.789 1 97.81 747 ARG B C 1
ATOM 13090 O O . ARG B 1 747 ? -13.695 25.016 -13.438 1 97.81 747 ARG B O 1
ATOM 13097 N N . GLN B 1 748 ? -14.477 23.219 -12.438 1 97.19 748 GLN B N 1
ATOM 13098 C CA . GLN B 1 748 ? -13.289 22.406 -12.656 1 97.19 748 GLN B CA 1
ATOM 13099 C C . GLN B 1 748 ? -12.977 22.281 -14.148 1 97.19 748 GLN B C 1
ATOM 13101 O O . GLN B 1 748 ? -11.82 22.094 -14.531 1 97.19 748 GLN B O 1
ATOM 13106 N N . GLN B 1 749 ? -13.984 22.406 -15.031 1 97 749 GLN B N 1
ATOM 13107 C CA . GLN B 1 749 ? -13.797 22.188 -16.469 1 97 749 GLN B CA 1
ATOM 13108 C C . GLN B 1 749 ? -13.93 23.5 -17.234 1 97 749 GLN B C 1
ATOM 13110 O O . GLN B 1 749 ? -13.344 23.672 -18.297 1 97 749 GLN B O 1
ATOM 13115 N N . ILE B 1 750 ? -14.656 24.453 -16.672 1 96 750 ILE B N 1
ATOM 13116 C CA . ILE B 1 750 ? -15.016 25.656 -17.406 1 96 750 ILE B CA 1
ATOM 13117 C C . ILE B 1 750 ? -13.852 26.641 -17.375 1 96 750 ILE B C 1
ATOM 13119 O O . ILE B 1 750 ? -13.648 27.406 -18.312 1 96 750 ILE B O 1
ATOM 13123 N N . ARG B 1 751 ? -13.031 26.578 -16.328 1 94.88 751 ARG B N 1
ATOM 13124 C CA . ARG B 1 751 ? -11.898 27.484 -16.188 1 94.88 751 ARG B CA 1
ATOM 13125 C C . ARG B 1 751 ? -10.797 27.141 -17.188 1 94.88 751 ARG B C 1
ATOM 13127 O O . ARG B 1 751 ? -10.75 26.031 -17.719 1 94.88 751 ARG B O 1
ATOM 13134 N N . ASN B 1 752 ? -9.898 28.062 -17.453 1 95.5 752 ASN B N 1
ATOM 13135 C CA . ASN B 1 752 ? -8.836 27.844 -18.438 1 95.5 752 ASN B CA 1
ATOM 13136 C C . ASN B 1 752 ? -7.562 27.328 -17.781 1 95.5 752 ASN B C 1
ATOM 13138 O O . ASN B 1 752 ? -6.461 27.547 -18.297 1 95.5 752 ASN B O 1
ATOM 13142 N N . PHE B 1 753 ? -7.66 26.797 -16.578 1 96.62 753 PHE B N 1
ATOM 13143 C CA . PHE B 1 753 ? -6.586 26.109 -15.867 1 96.62 753 PHE B CA 1
ATOM 13144 C C . PHE B 1 753 ? -7.121 24.906 -15.109 1 96.62 753 PHE B C 1
ATOM 13146 O O . PHE B 1 753 ? -8.336 24.703 -15.016 1 96.62 753 PHE B O 1
ATOM 13153 N N . ARG B 1 754 ? -6.281 24.062 -14.727 1 97.38 754 ARG B N 1
ATOM 13154 C CA . ARG B 1 754 ? -6.664 22.891 -13.93 1 97.38 754 ARG B CA 1
ATOM 13155 C C . ARG B 1 754 ? -5.887 22.844 -12.617 1 97.38 754 ARG B C 1
ATOM 13157 O O . ARG B 1 754 ? -4.664 23.031 -12.609 1 97.38 754 ARG B O 1
ATOM 13164 N N . LYS B 1 755 ? -6.566 22.75 -11.5 1 97.44 755 LYS B N 1
ATOM 13165 C CA . LYS B 1 755 ? -6.039 22.484 -10.164 1 97.44 755 LYS B CA 1
ATOM 13166 C C . LYS B 1 755 ? -6.789 21.344 -9.5 1 97.44 755 LYS B C 1
ATOM 13168 O O . LYS B 1 755 ? -8.008 21.219 -9.641 1 97.44 755 LYS B O 1
ATOM 13173 N N . PRO B 1 756 ? -6.039 20.469 -8.867 1 98.19 756 PRO B N 1
ATOM 13174 C CA . PRO B 1 756 ? -6.781 19.422 -8.164 1 98.19 756 PRO B CA 1
ATOM 13175 C C . PRO B 1 756 ? -7.738 19.984 -7.113 1 98.19 756 PRO B C 1
ATOM 13177 O O . PRO B 1 756 ? -7.484 21.062 -6.547 1 98.19 756 PRO B O 1
ATOM 13180 N N . LEU B 1 757 ? -8.82 19.266 -6.871 1 98.69 757 LEU B N 1
ATOM 13181 C CA . LEU B 1 757 ? -9.883 19.703 -5.965 1 98.69 757 LEU B CA 1
ATOM 13182 C C . LEU B 1 757 ? -10.227 18.594 -4.969 1 98.69 757 LEU B C 1
ATOM 13184 O O . LEU B 1 757 ? -10.469 17.453 -5.355 1 98.69 757 LEU B O 1
ATOM 13188 N N . LEU B 1 758 ? -10.133 18.891 -3.717 1 98.69 758 LEU B N 1
ATOM 13189 C CA . LEU B 1 758 ? -10.656 18.031 -2.666 1 98.69 758 LEU B CA 1
ATOM 13190 C C . LEU B 1 758 ? -12.016 18.531 -2.174 1 98.69 758 LEU B C 1
ATOM 13192 O O . LEU B 1 758 ? -12.141 19.688 -1.762 1 98.69 758 LEU B O 1
ATOM 13196 N N . VAL B 1 759 ? -12.992 17.719 -2.236 1 98.81 759 VAL B N 1
ATOM 13197 C CA . VAL B 1 759 ? -14.312 18.016 -1.697 1 98.81 759 VAL B CA 1
ATOM 13198 C C . VAL B 1 759 ? -14.547 17.219 -0.423 1 98.81 759 VAL B C 1
ATOM 13200 O O . VAL B 1 759 ? -14.508 15.984 -0.447 1 98.81 759 VAL B O 1
ATOM 13203 N N . VAL B 1 760 ? -14.695 17.875 0.722 1 98.5 760 VAL B N 1
ATOM 13204 C CA . VAL B 1 760 ? -15.188 17.203 1.928 1 98.5 760 VAL B CA 1
ATOM 13205 C C . VAL B 1 760 ? -16.656 16.844 1.75 1 98.5 760 VAL B C 1
ATOM 13207 O O . VAL B 1 760 ? -17.547 17.625 2.09 1 98.5 760 VAL B O 1
ATOM 13210 N N . ALA B 1 761 ? -16.844 15.648 1.288 1 96.31 761 ALA B N 1
ATOM 13211 C CA . ALA B 1 761 ? -18.172 15.219 0.854 1 96.31 761 ALA B CA 1
ATOM 13212 C C . ALA B 1 761 ? -19.047 14.891 2.049 1 96.31 761 ALA B C 1
ATOM 13214 O O . ALA B 1 761 ? -18.594 14.312 3.035 1 96.31 761 ALA B O 1
ATOM 13215 N N . PRO B 1 762 ? -20.312 15.211 1.955 1 94.75 762 PRO B N 1
ATOM 13216 C CA . PRO B 1 762 ? -21.188 15.008 3.109 1 94.75 762 PRO B CA 1
ATOM 13217 C C . PRO B 1 762 ? -21.75 13.586 3.186 1 94.75 762 PRO B C 1
ATOM 13219 O O . PRO B 1 762 ? -21.672 12.844 2.207 1 94.75 762 PRO B O 1
ATOM 13222 N N . LYS B 1 763 ? -22.281 13.258 4.359 1 95.06 763 LYS B N 1
ATOM 13223 C CA . LYS B 1 763 ? -23.047 12.031 4.59 1 95.06 763 LYS B CA 1
ATOM 13224 C C . LYS B 1 763 ? -24.5 12.336 4.902 1 95.06 763 LYS B C 1
ATOM 13226 O O . LYS B 1 763 ? -25.359 12.258 4.02 1 95.06 763 LYS B O 1
ATOM 13231 N N . THR B 1 764 ? -24.734 13.039 5.988 1 94.75 764 THR B N 1
ATOM 13232 C CA . THR B 1 764 ? -26.094 13.336 6.449 1 94.75 764 THR B CA 1
ATOM 13233 C C . THR B 1 764 ? -26.766 14.336 5.516 1 94.75 764 THR B C 1
ATOM 13235 O O . THR B 1 764 ? -27.984 14.289 5.34 1 94.75 764 THR B O 1
ATOM 13238 N N . LEU B 1 765 ? -25.984 15.25 4.914 1 96.56 765 LEU B N 1
ATOM 13239 C CA . LEU B 1 765 ? -26.547 16.297 4.082 1 96.56 765 LEU B CA 1
ATOM 13240 C C . LEU B 1 765 ? -27.141 15.719 2.803 1 96.56 765 LEU B C 1
ATOM 13242 O O . LEU B 1 765 ? -27.938 16.375 2.127 1 96.56 765 LEU B O 1
ATOM 13246 N N . LEU B 1 766 ? -26.781 14.508 2.502 1 96.5 766 LEU B N 1
ATOM 13247 C CA . LEU B 1 766 ? -27.234 13.883 1.261 1 96.5 766 LEU B CA 1
ATOM 13248 C C . LEU B 1 766 ? -28.75 13.711 1.248 1 96.5 766 LEU B C 1
ATOM 13250 O O . LEU B 1 766 ? -29.359 13.672 0.18 1 96.5 766 LEU B O 1
ATOM 13254 N N . ARG B 1 767 ? -29.344 13.68 2.525 1 94.12 767 ARG B N 1
ATOM 13255 C CA . ARG B 1 767 ? -30.781 13.438 2.615 1 94.12 767 ARG B CA 1
ATOM 13256 C C . ARG B 1 767 ? -31.453 14.445 3.545 1 94.12 767 ARG B C 1
ATOM 13258 O O . ARG B 1 767 ? -32.625 14.305 3.879 1 94.12 767 ARG B O 1
ATOM 13265 N N . LEU B 1 768 ? -30.688 15.367 3.986 1 96.38 768 LEU B N 1
ATOM 13266 C CA . LEU B 1 768 ? -31.266 16.359 4.898 1 96.38 768 LEU B CA 1
ATOM 13267 C C . LEU B 1 768 ? -32.25 17.25 4.172 1 96.38 768 LEU B C 1
ATOM 13269 O O . LEU B 1 768 ? -31.922 17.891 3.174 1 96.38 768 LEU B O 1
ATOM 13273 N N . SER B 1 769 ? -33.5 17.312 4.668 1 95.56 769 SER B N 1
ATOM 13274 C CA . SER B 1 769 ? -34.594 18.031 4.004 1 95.56 769 SER B CA 1
ATOM 13275 C C . SER B 1 769 ? -34.281 19.516 3.895 1 95.56 769 SER B C 1
ATOM 13277 O O . SER B 1 769 ? -34.688 20.188 2.945 1 95.56 769 SER B O 1
ATOM 13279 N N . ASP B 1 770 ? -33.469 20.016 4.855 1 95.38 770 ASP B N 1
ATOM 13280 C CA . ASP B 1 770 ? -33.125 21.438 4.867 1 95.38 770 ASP B CA 1
ATOM 13281 C C . ASP B 1 770 ? -31.969 21.75 3.93 1 95.38 770 ASP B C 1
ATOM 13283 O O . ASP B 1 770 ? -31.719 22.906 3.596 1 95.38 770 ASP B O 1
ATOM 13287 N N . CYS B 1 771 ? -31.281 20.797 3.498 1 97.38 771 CYS B N 1
ATOM 13288 C CA . CYS B 1 771 ? -30.125 20.984 2.631 1 97.38 771 CYS B CA 1
ATOM 13289 C C . CYS B 1 771 ? -30.5 20.766 1.17 1 97.38 771 CYS B C 1
ATOM 13291 O O . CYS B 1 771 ? -30.156 19.734 0.586 1 97.38 771 CYS B O 1
ATOM 13293 N N . VAL B 1 772 ? -31.188 21.625 0.574 1 97.75 772 VAL B N 1
ATOM 13294 C CA . VAL B 1 772 ? -31.625 21.625 -0.815 1 97.75 772 VAL B CA 1
ATOM 13295 C C . VAL B 1 772 ? -31.391 23 -1.431 1 97.75 772 VAL B C 1
ATOM 13297 O O . VAL B 1 772 ? -31.094 23.969 -0.718 1 97.75 772 VAL B O 1
ATOM 13300 N N . SER B 1 773 ? -31.391 23.125 -2.695 1 98.38 773 SER B N 1
ATOM 13301 C CA . SER B 1 773 ? -31.219 24.391 -3.395 1 98.38 773 SER B CA 1
ATOM 13302 C C . SER B 1 773 ? -32.344 24.625 -4.391 1 98.38 773 SER B C 1
ATOM 13304 O O . SER B 1 773 ? -32.812 23.688 -5.043 1 98.38 773 SER B O 1
ATOM 13306 N N . PRO B 1 774 ? -32.812 25.844 -4.5 1 98 774 PRO B N 1
ATOM 13307 C CA . PRO B 1 774 ? -33.781 26.188 -5.551 1 98 774 PRO B CA 1
ATOM 13308 C C . PRO B 1 774 ? -33.125 26.328 -6.922 1 98 774 PRO B C 1
ATOM 13310 O O . PRO B 1 774 ? -31.922 26.578 -7.012 1 98 774 PRO B O 1
ATOM 13313 N N . HIS B 1 775 ? -33.906 26.25 -7.973 1 97.75 775 HIS B N 1
ATOM 13314 C CA . HIS B 1 775 ? -33.406 26.328 -9.344 1 97.75 775 HIS B CA 1
ATOM 13315 C C . HIS B 1 775 ? -32.688 27.641 -9.594 1 97.75 775 HIS B C 1
ATOM 13317 O O . HIS B 1 775 ? -31.781 27.703 -10.414 1 97.75 775 HIS B O 1
ATOM 13323 N N . THR B 1 776 ? -33 28.672 -8.867 1 97.88 776 THR B N 1
ATOM 13324 C CA . THR B 1 776 ? -32.406 30 -9.055 1 97.88 776 THR B CA 1
ATOM 13325 C C . THR B 1 776 ? -30.922 29.984 -8.68 1 97.88 776 THR B C 1
ATOM 13327 O O . THR B 1 776 ? -30.141 30.797 -9.18 1 97.88 776 THR B O 1
ATOM 13330 N N . ASP B 1 777 ? -30.5 29.031 -7.816 1 98.31 777 ASP B N 1
ATOM 13331 C CA . ASP B 1 777 ? -29.125 28.938 -7.371 1 98.31 777 ASP B CA 1
ATOM 13332 C C . ASP B 1 777 ? -28.234 28.344 -8.469 1 98.31 777 ASP B C 1
ATOM 13334 O O . ASP B 1 777 ? -27 28.391 -8.367 1 98.31 777 ASP B O 1
ATOM 13338 N N . PHE B 1 778 ? -28.828 27.781 -9.539 1 98.56 778 PHE B N 1
ATOM 13339 C CA . PHE B 1 778 ? -28.109 27.125 -10.609 1 98.56 778 PHE B CA 1
ATOM 13340 C C . PHE B 1 778 ? -28.125 27.969 -11.883 1 98.56 778 PHE B C 1
ATOM 13342 O O . PHE B 1 778 ? -27.469 27.625 -12.867 1 98.56 778 PHE B O 1
ATOM 13349 N N . ALA B 1 779 ? -28.781 29.094 -11.898 1 97.81 779 ALA B N 1
ATOM 13350 C CA . ALA B 1 779 ? -29.109 29.891 -13.086 1 97.81 779 ALA B CA 1
ATOM 13351 C C . ALA B 1 779 ? -27.875 30.609 -13.617 1 97.81 779 ALA B C 1
ATOM 13353 O O . ALA B 1 779 ? -26.891 30.781 -12.898 1 97.81 779 ALA B O 1
ATOM 13354 N N . PRO B 1 780 ? -27.969 30.969 -14.875 1 97.5 780 PRO B N 1
ATOM 13355 C CA . PRO B 1 780 ? -26.859 31.766 -15.406 1 97.5 780 PRO B CA 1
ATOM 13356 C C . PRO B 1 780 ? -26.531 32.969 -14.547 1 97.5 780 PRO B C 1
ATOM 13358 O O . PRO B 1 780 ? -27.453 33.656 -14.039 1 97.5 780 PRO B O 1
ATOM 13361 N N . GLY B 1 781 ? -25.297 33.188 -14.375 1 96.81 781 GLY B N 1
ATOM 13362 C CA . GLY B 1 781 ? -24.859 34.281 -13.539 1 96.81 781 GLY B CA 1
ATOM 13363 C C . GLY B 1 781 ? -24.484 33.875 -12.133 1 96.81 781 GLY B C 1
ATOM 13364 O O . GLY B 1 781 ? -23.797 34.594 -11.422 1 96.81 781 GLY B O 1
ATOM 13365 N N . THR B 1 782 ? -24.891 32.656 -11.773 1 98 782 THR B N 1
ATOM 13366 C CA . THR B 1 782 ? -24.5 32.125 -10.469 1 98 782 THR B CA 1
ATOM 13367 C C . THR B 1 782 ? -23.188 31.391 -10.562 1 98 782 THR B C 1
ATOM 13369 O O . THR B 1 782 ? -22.75 31.031 -11.656 1 98 782 THR B O 1
ATOM 13372 N N . HIS B 1 783 ? -22.531 31.297 -9.477 1 98.19 783 HIS B N 1
ATOM 13373 C CA . HIS B 1 783 ? -21.234 30.625 -9.383 1 98.19 783 HIS B CA 1
ATOM 13374 C C . HIS B 1 783 ? -20.953 30.172 -7.957 1 98.19 783 HIS B C 1
ATOM 13376 O O . HIS B 1 783 ? -21.75 30.438 -7.051 1 98.19 783 HIS B O 1
ATOM 13382 N N . PHE B 1 784 ? -19.922 29.422 -7.781 1 98.38 784 PHE B N 1
ATOM 13383 C CA . PHE B 1 784 ? -19.484 28.984 -6.465 1 98.38 784 PHE B CA 1
ATOM 13384 C C . PHE B 1 784 ? -19.156 30.172 -5.574 1 98.38 784 PHE B C 1
ATOM 13386 O O . PHE B 1 784 ? -18.422 31.078 -5.988 1 98.38 784 PHE B O 1
ATOM 13393 N N . GLN B 1 785 ? -19.703 30.219 -4.402 1 98.25 785 GLN B N 1
ATOM 13394 C CA . GLN B 1 785 ? -19.406 31.25 -3.41 1 98.25 785 GLN B CA 1
ATOM 13395 C C . GLN B 1 785 ? -18.484 30.703 -2.316 1 98.25 785 GLN B C 1
ATOM 13397 O O . GLN B 1 785 ? -18.859 29.781 -1.591 1 98.25 785 GLN B O 1
ATOM 13402 N N . PRO B 1 786 ? -17.375 31.328 -2.145 1 98.31 786 PRO B N 1
ATOM 13403 C CA . PRO B 1 786 ? -16.438 30.828 -1.141 1 98.31 786 PRO B CA 1
ATOM 13404 C C . PRO B 1 786 ? -16.953 30.984 0.286 1 98.31 786 PRO B C 1
ATOM 13406 O O . PRO B 1 786 ? -16.516 30.281 1.194 1 98.31 786 PRO B O 1
ATOM 13409 N N . VAL B 1 787 ? -17.812 31.969 0.547 1 98.62 787 VAL B N 1
ATOM 13410 C CA . VAL B 1 787 ? -18.453 32.219 1.837 1 98.62 787 VAL B CA 1
ATOM 13411 C C . VAL B 1 787 ? -19.953 32.438 1.642 1 98.62 787 VAL B C 1
ATOM 13413 O O . VAL B 1 787 ? -20.359 33.125 0.701 1 98.62 787 VAL B O 1
ATOM 13416 N N . LEU B 1 788 ? -20.734 31.797 2.377 1 98.62 788 LEU B N 1
ATOM 13417 C CA . LEU B 1 788 ? -22.172 32.031 2.359 1 98.62 788 LEU B CA 1
ATOM 13418 C C . LEU B 1 788 ? -22.625 32.75 3.623 1 98.62 788 LEU B C 1
ATOM 13420 O O . LEU B 1 788 ? -22.25 32.375 4.73 1 98.62 788 LEU B O 1
ATOM 13424 N N . PRO B 1 789 ? -23.422 33.812 3.512 1 97.75 789 PRO B N 1
ATOM 13425 C CA . PRO B 1 789 ? -23.938 34.531 4.676 1 97.75 789 PRO B CA 1
ATOM 13426 C C . PRO B 1 789 ? -24.984 33.719 5.441 1 97.75 789 PRO B C 1
ATOM 13428 O O . PRO B 1 789 ? -25.453 32.688 4.957 1 97.75 789 PRO B O 1
ATOM 13431 N N . ASP B 1 790 ? -25.234 34.188 6.645 1 97.06 790 ASP B N 1
ATOM 13432 C CA . ASP B 1 790 ? -26.328 33.594 7.41 1 97.06 790 ASP B CA 1
ATOM 13433 C C . ASP B 1 790 ? -27.672 33.969 6.781 1 97.06 790 ASP B C 1
ATOM 13435 O O . ASP B 1 790 ? -28.016 35.125 6.637 1 97.06 790 ASP B O 1
ATOM 13439 N N . PRO B 1 791 ? -28.422 33 6.379 1 94.94 791 PRO B N 1
ATOM 13440 C CA . PRO B 1 791 ? -29.719 33.312 5.762 1 94.94 791 PRO B CA 1
ATOM 13441 C C . PRO B 1 791 ? -30.766 33.75 6.777 1 94.94 791 PRO B C 1
ATOM 13443 O O . PRO B 1 791 ? -31.828 34.25 6.398 1 94.94 791 PRO B O 1
ATOM 13446 N N . ALA B 1 792 ? -30.5 33.594 8.055 1 93.94 792 ALA B N 1
ATOM 13447 C CA . ALA B 1 792 ? -31.453 33.969 9.086 1 93.94 792 ALA B CA 1
ATOM 13448 C C . ALA B 1 792 ? -31.641 35.5 9.117 1 93.94 792 ALA B C 1
ATOM 13450 O O . ALA B 1 792 ? -30.688 36.25 8.906 1 93.94 792 ALA B O 1
ATOM 13451 N N . PRO B 1 793 ? -32.875 35.938 9.414 1 91.88 793 PRO B N 1
ATOM 13452 C CA . PRO B 1 793 ? -33.156 37.375 9.469 1 91.88 793 PRO B CA 1
ATOM 13453 C C . PRO B 1 793 ? -32.688 38.031 10.773 1 91.88 793 PRO B C 1
ATOM 13455 O O . PRO B 1 793 ? -33.531 38.438 11.594 1 91.88 793 PRO B O 1
ATOM 13458 N N . LEU B 1 794 ? -31.484 38.25 10.883 1 94.31 794 LEU B N 1
ATOM 13459 C CA . LEU B 1 794 ? -30.906 38.844 12.07 1 94.31 794 LEU B CA 1
ATOM 13460 C C . LEU B 1 794 ? -30.719 40.344 11.875 1 94.31 794 LEU B C 1
ATOM 13462 O O . LEU B 1 794 ? -30.5 40.812 10.758 1 94.31 794 LEU B O 1
ATOM 13466 N N . ASP B 1 795 ? -30.906 41.094 12.984 1 95.81 795 ASP B N 1
ATOM 13467 C CA . ASP B 1 795 ? -30.453 42.469 12.992 1 95.81 795 ASP B CA 1
ATOM 13468 C C . ASP B 1 795 ? -28.938 42.562 13.164 1 95.81 795 ASP B C 1
ATOM 13470 O O . ASP B 1 795 ? -28.422 42.281 14.234 1 95.81 795 ASP B O 1
ATOM 13474 N N . PRO B 1 796 ? -28.234 42.906 12.141 1 96.38 796 PRO B N 1
ATOM 13475 C CA . PRO B 1 796 ? -26.781 42.875 12.18 1 96.38 796 PRO B CA 1
ATOM 13476 C C . PRO B 1 796 ? -26.219 43.688 13.352 1 96.38 796 PRO B C 1
ATOM 13478 O O . PRO B 1 796 ? -25.141 43.375 13.875 1 96.38 796 PRO B O 1
ATOM 13481 N N . LYS B 1 797 ? -26.953 44.719 13.773 1 96.06 797 LYS B N 1
ATOM 13482 C CA . LYS B 1 797 ? -26.469 45.562 14.844 1 96.06 797 LYS B CA 1
ATOM 13483 C C . LYS B 1 797 ? -26.578 44.875 16.203 1 96.06 797 LYS B C 1
ATOM 13485 O O . LYS B 1 797 ? -25.922 45.281 17.156 1 96.06 797 LYS B O 1
ATOM 13490 N N . ARG B 1 798 ? -27.344 43.938 16.234 1 96.44 798 ARG B N 1
ATOM 13491 C CA . ARG B 1 798 ? -27.547 43.25 17.516 1 96.44 798 ARG B CA 1
ATOM 13492 C C . ARG B 1 798 ? -26.703 41.969 17.609 1 96.44 798 ARG B C 1
ATOM 13494 O O . ARG B 1 798 ? -26.672 41.312 18.656 1 96.44 798 ARG B O 1
ATOM 13501 N N . VAL B 1 799 ? -26.031 41.688 16.547 1 97.88 799 VAL B N 1
ATOM 13502 C CA . VAL B 1 799 ? -25.203 40.469 16.531 1 97.88 799 VAL B CA 1
ATOM 13503 C C . VAL B 1 799 ? -23.953 40.719 17.391 1 97.88 799 VAL B C 1
ATOM 13505 O O . VAL B 1 799 ? -23.156 41.594 17.125 1 97.88 799 VAL B O 1
ATOM 13508 N N . ARG B 1 800 ? -23.797 39.969 18.422 1 96.88 800 ARG B N 1
ATOM 13509 C CA . ARG B 1 800 ? -22.656 40.094 19.328 1 96.88 800 ARG B CA 1
ATOM 13510 C C . ARG B 1 800 ? -21.531 39.125 18.906 1 96.88 800 ARG B C 1
ATOM 13512 O O . ARG B 1 800 ? -20.359 39.406 19.125 1 96.88 800 ARG B O 1
ATOM 13519 N N . ARG B 1 801 ? -21.922 37.938 18.391 1 97.81 801 ARG B N 1
ATOM 13520 C CA . ARG B 1 801 ? -20.984 36.875 18.062 1 97.81 801 ARG B CA 1
ATOM 13521 C C . ARG B 1 801 ? -21.172 36.406 16.625 1 97.81 801 ARG B C 1
ATOM 13523 O O . ARG B 1 801 ? -22.297 36.156 16.188 1 97.81 801 ARG B O 1
ATOM 13530 N N . VAL B 1 802 ? -20.062 36.312 15.867 1 98.5 802 VAL B N 1
ATOM 13531 C CA . VAL B 1 802 ? -20.062 35.719 14.531 1 98.5 802 VAL B CA 1
ATOM 13532 C C . VAL B 1 802 ? -19.359 34.375 14.562 1 98.5 802 VAL B C 1
ATOM 13534 O O . VAL B 1 802 ? -18.172 34.281 14.906 1 98.5 802 VAL B O 1
ATOM 13537 N N . VAL B 1 803 ? -20.078 33.281 14.258 1 98.75 803 VAL B N 1
ATOM 13538 C CA . VAL B 1 803 ? -19.547 31.938 14.211 1 98.75 803 VAL B CA 1
ATOM 13539 C C . VAL B 1 803 ? -19.234 31.547 12.766 1 98.75 803 VAL B C 1
ATOM 13541 O O . VAL B 1 803 ? -20.109 31.609 11.898 1 98.75 803 VAL B O 1
ATOM 13544 N N . LEU B 1 804 ? -18.016 31.266 12.492 1 98.81 804 LEU B N 1
ATOM 13545 C CA . LEU B 1 804 ? -17.609 30.672 11.219 1 98.81 804 LEU B CA 1
ATOM 13546 C C . LEU B 1 804 ? -17.562 29.156 11.312 1 98.81 804 LEU B C 1
ATOM 13548 O O . LEU B 1 804 ? -17.016 28.609 12.273 1 98.81 804 LEU B O 1
ATOM 13552 N N . CYS B 1 805 ? -18.156 28.453 10.422 1 98.56 805 CYS B N 1
ATOM 13553 C CA . CYS B 1 805 ? -18.172 27 10.352 1 98.56 805 CYS B CA 1
ATOM 13554 C C . CYS B 1 805 ? -18.25 26.516 8.906 1 98.56 805 CYS B C 1
ATOM 13556 O O . CYS B 1 805 ? -18.312 27.328 7.984 1 98.56 805 CYS B O 1
ATOM 13558 N N . SER B 1 806 ? -18.141 25.25 8.656 1 98.06 806 SER B N 1
ATOM 13559 C CA . SER B 1 806 ? -18.188 24.688 7.312 1 98.06 806 SER B CA 1
ATOM 13560 C C . SER B 1 806 ? -19.062 23.422 7.277 1 98.06 806 SER B C 1
ATOM 13562 O O . SER B 1 806 ? -19.234 22.766 8.297 1 98.06 806 SER B O 1
ATOM 13564 N N . GLY B 1 807 ? -19.609 23.125 6.125 1 97.19 807 GLY B N 1
ATOM 13565 C CA . GLY B 1 807 ? -20.25 21.859 5.836 1 97.19 807 GLY B CA 1
ATOM 13566 C C . GLY B 1 807 ? -21.484 21.609 6.684 1 97.19 807 GLY B C 1
ATOM 13567 O O . GLY B 1 807 ? -22.266 22.516 6.938 1 97.19 807 GLY B O 1
ATOM 13568 N N . LYS B 1 808 ? -21.641 20.406 7.172 1 96.38 808 LYS B N 1
ATOM 13569 C CA . LYS B 1 808 ? -22.859 19.953 7.828 1 96.38 808 LYS B CA 1
ATOM 13570 C C . LYS B 1 808 ? -23.031 20.609 9.188 1 96.38 808 LYS B C 1
ATOM 13572 O O . LYS B 1 808 ? -24.156 20.719 9.695 1 96.38 808 LYS B O 1
ATOM 13577 N N . HIS B 1 809 ? -21.906 21 9.75 1 97.75 809 HIS B N 1
ATOM 13578 C CA . HIS B 1 809 ? -21.922 21.594 11.086 1 97.75 809 HIS B CA 1
ATOM 13579 C C . HIS B 1 809 ? -22.828 22.812 11.141 1 97.75 809 HIS B C 1
ATOM 13581 O O . HIS B 1 809 ? -23.438 23.109 12.172 1 97.75 809 HIS B O 1
ATOM 13587 N N . TYR B 1 810 ? -23 23.594 10.047 1 98 810 TYR B N 1
ATOM 13588 C CA . TYR B 1 810 ? -23.906 24.734 9.953 1 98 810 TYR B CA 1
ATOM 13589 C C . TYR B 1 810 ? -25.328 24.328 10.297 1 98 810 TYR B C 1
ATOM 13591 O O . TYR B 1 810 ? -26 25.016 11.086 1 98 810 TYR B O 1
ATOM 13599 N N . TYR B 1 811 ? -25.781 23.297 9.727 1 97.94 811 TYR B N 1
ATOM 13600 C CA . TYR B 1 811 ? -27.172 22.875 9.883 1 97.94 811 TYR B CA 1
ATOM 13601 C C . TYR B 1 811 ? -27.453 22.469 11.32 1 97.94 811 TYR B C 1
ATOM 13603 O O . TYR B 1 811 ? -28.547 22.703 11.836 1 97.94 811 TYR B O 1
ATOM 13611 N N . THR B 1 812 ? -26.469 21.781 11.914 1 96.75 812 THR B N 1
ATOM 13612 C CA . THR B 1 812 ? -26.625 21.422 13.32 1 96.75 812 THR B CA 1
ATOM 13613 C C . THR B 1 812 ? -26.734 22.656 14.195 1 96.75 812 THR B C 1
ATOM 13615 O O . THR B 1 812 ? -27.594 22.734 15.07 1 96.75 812 THR B O 1
ATOM 13618 N N . LEU B 1 813 ? -25.859 23.641 13.969 1 98.12 813 LEU B N 1
ATOM 13619 C CA . LEU B 1 813 ? -25.859 24.891 14.734 1 98.12 813 LEU B CA 1
ATOM 13620 C C . LEU B 1 813 ? -27.141 25.688 14.469 1 98.12 813 LEU B C 1
ATOM 13622 O O . LEU B 1 813 ? -27.734 26.25 15.391 1 98.12 813 LEU B O 1
ATOM 13626 N N . ALA B 1 814 ? -27.547 25.766 13.188 1 97.62 814 ALA B N 1
ATOM 13627 C CA . ALA B 1 814 ? -28.719 26.531 12.789 1 97.62 814 ALA B CA 1
ATOM 13628 C C . ALA B 1 814 ? -29.984 25.953 13.438 1 97.62 814 ALA B C 1
ATOM 13630 O O . ALA B 1 814 ? -30.844 26.703 13.891 1 97.62 814 ALA B O 1
ATOM 13631 N N . SER B 1 815 ? -30.109 24.641 13.438 1 96.56 815 SER B N 1
ATOM 13632 C CA . SER B 1 815 ? -31.266 23.984 14.047 1 96.56 815 SER B CA 1
ATOM 13633 C C . SER B 1 815 ? -31.344 24.281 15.539 1 96.56 815 SER B C 1
ATOM 13635 O O . SER B 1 815 ? -32.406 24.578 16.062 1 96.56 815 SER B O 1
ATOM 13637 N N . GLU B 1 816 ? -30.219 24.203 16.203 1 96.5 816 GLU B N 1
ATOM 13638 C CA . GLU B 1 816 ? -30.188 24.484 17.641 1 96.5 816 GLU B CA 1
ATOM 13639 C C . GLU B 1 816 ? -30.484 25.953 17.906 1 96.5 816 GLU B C 1
ATOM 13641 O O . GLU B 1 816 ? -31.203 26.281 18.859 1 96.5 816 GLU B O 1
ATOM 13646 N N . ARG B 1 817 ? -29.875 26.859 17.141 1 96.69 817 ARG B N 1
ATOM 13647 C CA . ARG B 1 817 ? -30.125 28.297 17.297 1 96.69 817 ARG B CA 1
ATOM 13648 C C . ARG B 1 817 ? -31.609 28.609 17.188 1 96.69 817 ARG B C 1
ATOM 13650 O O . ARG B 1 817 ? -32.125 29.406 17.953 1 96.69 817 ARG B O 1
ATOM 13657 N N . GLN B 1 818 ? -32.281 28.016 16.219 1 95.44 818 GLN B N 1
ATOM 13658 C CA . GLN B 1 818 ? -33.719 28.203 16.016 1 95.44 818 GLN B CA 1
ATOM 13659 C C . GLN B 1 818 ? -34.5 27.641 17.203 1 95.44 818 GLN B C 1
ATOM 13661 O O . GLN B 1 818 ? -35.406 28.312 17.703 1 95.44 818 GLN B O 1
ATOM 13666 N N . ALA B 1 819 ? -34.125 26.5 17.609 1 95.94 819 ALA B N 1
ATOM 13667 C CA . ALA B 1 819 ? -34.844 25.844 18.719 1 95.94 819 ALA B CA 1
ATOM 13668 C C . ALA B 1 819 ? -34.75 26.656 20 1 95.94 819 ALA B C 1
ATOM 13670 O O . ALA B 1 819 ? -35.688 26.688 20.797 1 95.94 819 ALA B O 1
ATOM 13671 N N . ARG B 1 820 ? -33.656 27.359 20.156 1 94.5 820 ARG B N 1
ATOM 13672 C CA . ARG B 1 820 ? -33.406 28.094 21.391 1 94.5 820 ARG B CA 1
ATOM 13673 C C . ARG B 1 820 ? -33.688 29.578 21.203 1 94.5 820 ARG B C 1
ATOM 13675 O O . ARG B 1 820 ? -33.531 30.359 22.156 1 94.5 820 ARG B O 1
ATOM 13682 N N . GLN B 1 821 ? -33.938 30.047 20.109 1 94.75 821 GLN B N 1
ATOM 13683 C CA . GLN B 1 821 ? -34.312 31.406 19.781 1 94.75 821 GLN B CA 1
ATOM 13684 C C . GLN B 1 821 ? -33.188 32.375 20.078 1 94.75 821 GLN B C 1
ATOM 13686 O O . GLN B 1 821 ? -33.406 33.406 20.719 1 94.75 821 GLN B O 1
ATOM 13691 N N . VAL B 1 822 ? -32.031 31.922 19.703 1 95.62 822 VAL B N 1
ATOM 13692 C CA . VAL B 1 822 ? -30.875 32.781 19.812 1 95.62 822 VAL B CA 1
ATOM 13693 C C . VAL B 1 822 ? -30.828 33.75 18.625 1 95.62 822 VAL B C 1
ATOM 13695 O O . VAL B 1 822 ? -30.812 33.312 17.469 1 95.62 822 VAL B O 1
ATOM 13698 N N . THR B 1 823 ? -30.75 35.094 18.875 1 95.56 823 THR B N 1
ATOM 13699 C CA . THR B 1 823 ? -30.875 36.062 17.781 1 95.56 823 THR B CA 1
ATOM 13700 C C . THR B 1 823 ? -29.641 36.938 17.688 1 95.56 823 THR B C 1
ATOM 13702 O O . THR B 1 823 ? -29.547 37.812 16.812 1 95.56 823 THR B O 1
ATOM 13705 N N . ASP B 1 824 ? -28.719 36.781 18.562 1 97.19 824 ASP B N 1
ATOM 13706 C CA . ASP B 1 824 ? -27.562 37.656 18.594 1 97.19 824 ASP B CA 1
ATOM 13707 C C . ASP B 1 824 ? -26.297 36.938 18.109 1 97.19 824 ASP B C 1
ATOM 13709 O O . ASP B 1 824 ? -25.172 37.406 18.375 1 97.19 824 ASP B O 1
ATOM 13713 N N . VAL B 1 825 ? -26.406 35.719 17.516 1 98.12 825 VAL B N 1
ATOM 13714 C CA . VAL B 1 825 ? -25.281 34.969 16.969 1 98.12 825 VAL B CA 1
ATOM 13715 C C . VAL B 1 825 ? -25.5 34.75 15.469 1 98.12 825 VAL B C 1
ATOM 13717 O O . VAL B 1 825 ? -26.516 34.188 15.062 1 98.12 825 VAL B O 1
ATOM 13720 N N . ALA B 1 826 ? -24.578 35.188 14.648 1 98.44 826 ALA B N 1
ATOM 13721 C CA . ALA B 1 826 ? -24.625 34.969 13.203 1 98.44 826 ALA B CA 1
ATOM 13722 C C . ALA B 1 826 ? -23.781 33.75 12.82 1 98.44 826 ALA B C 1
ATOM 13724 O O . ALA B 1 826 ? -22.703 33.531 13.367 1 98.44 826 ALA B O 1
ATOM 13725 N N . LEU B 1 827 ? -24.281 32.875 11.977 1 98.62 827 LEU B N 1
ATOM 13726 C CA . LEU B 1 827 ? -23.578 31.719 11.453 1 98.62 827 LEU B CA 1
ATOM 13727 C C . LEU B 1 827 ? -23.109 31.953 10.016 1 98.62 827 LEU B C 1
ATOM 13729 O O . LEU B 1 827 ? -23.938 32.094 9.109 1 98.62 827 LEU B O 1
ATOM 13733 N N . VAL B 1 828 ? -21.844 32.062 9.828 1 98.62 828 VAL B N 1
ATOM 13734 C CA . VAL B 1 828 ? -21.25 32.281 8.516 1 98.62 828 VAL B CA 1
ATOM 13735 C C . VAL B 1 828 ? -20.625 30.969 8.008 1 98.62 828 VAL B C 1
ATOM 13737 O O . VAL B 1 828 ? -19.812 30.359 8.711 1 98.62 828 VAL B O 1
ATOM 13740 N N . ARG B 1 829 ? -20.938 30.562 6.82 1 98.75 829 ARG B N 1
ATOM 13741 C CA . ARG B 1 829 ? -20.438 29.297 6.273 1 98.75 829 ARG B CA 1
ATOM 13742 C C . ARG B 1 829 ? -19.234 29.531 5.383 1 98.75 829 ARG B C 1
ATOM 13744 O O . ARG B 1 829 ? -19.328 30.203 4.352 1 98.75 829 ARG B O 1
ATOM 13751 N N . VAL B 1 830 ? -18.125 28.984 5.758 1 98.81 830 VAL B N 1
ATOM 13752 C CA . VAL B 1 830 ? -16.922 28.984 4.926 1 98.81 830 VAL B CA 1
ATOM 13753 C C . VAL B 1 830 ? -16.938 27.781 3.992 1 98.81 830 VAL B C 1
ATOM 13755 O O . VAL B 1 830 ? -16.641 26.656 4.41 1 98.81 830 VAL B O 1
ATOM 13758 N N . GLU B 1 831 ? -17.234 28.016 2.734 1 98.62 831 GLU B N 1
ATOM 13759 C CA . GLU B 1 831 ? -17.391 26.969 1.729 1 98.62 831 GLU B CA 1
ATOM 13760 C C . GLU B 1 831 ? -16.031 26.562 1.149 1 98.62 831 GLU B C 1
ATOM 13762 O O . GLU B 1 831 ? -15.82 25.375 0.85 1 98.62 831 GLU B O 1
ATOM 13767 N N . SER B 1 832 ? -15.164 27.469 0.92 1 98.69 832 SER B N 1
ATOM 13768 C CA . SER B 1 832 ? -13.789 27.234 0.497 1 98.69 832 SER B CA 1
ATOM 13769 C C . SER B 1 832 ? -12.82 27.391 1.66 1 98.69 832 SER B C 1
ATOM 13771 O O . SER B 1 832 ? -12.805 28.438 2.322 1 98.69 832 SER B O 1
ATOM 13773 N N . LEU B 1 833 ? -12.086 26.391 1.936 1 98.69 833 LEU B N 1
ATOM 13774 C CA . LEU B 1 833 ? -11.016 26.484 2.922 1 98.69 833 LEU B CA 1
ATOM 13775 C C . LEU B 1 833 ? -9.695 26.875 2.258 1 98.69 833 LEU B C 1
ATOM 13777 O O . LEU B 1 833 ? -8.883 27.578 2.854 1 98.69 833 LEU B O 1
ATOM 13781 N N . CYS B 1 834 ? -9.477 26.391 1.043 1 98.44 834 CYS B N 1
ATOM 13782 C CA . CYS B 1 834 ? -8.32 26.719 0.213 1 98.44 834 CYS B CA 1
ATOM 13783 C C . CYS B 1 834 ? -8.711 26.828 -1.254 1 98.44 834 CYS B C 1
ATOM 13785 O O . CYS B 1 834 ? -9.227 25.875 -1.839 1 98.44 834 CYS B O 1
ATOM 13787 N N . PRO B 1 835 ? -8.43 28.031 -1.885 1 97.81 835 PRO B N 1
ATOM 13788 C CA . PRO B 1 835 ? -7.82 29.234 -1.301 1 97.81 835 PRO B CA 1
ATOM 13789 C C . PRO B 1 835 ? -8.625 29.781 -0.127 1 97.81 835 PRO B C 1
ATOM 13791 O O . PRO B 1 835 ? -9.852 29.719 -0.126 1 97.81 835 PRO B O 1
ATOM 13794 N N . PHE B 1 836 ? -7.887 30.297 0.821 1 98.31 836 PHE B N 1
ATOM 13795 C CA . PHE B 1 836 ? -8.57 30.875 1.97 1 98.31 836 PHE B CA 1
ATOM 13796 C C . PHE B 1 836 ? -9.281 32.156 1.577 1 98.31 836 PHE B C 1
ATOM 13798 O O . PHE B 1 836 ? -8.656 33.094 1.061 1 98.31 836 PHE B O 1
ATOM 13805 N N . PRO B 1 837 ? -10.562 32.312 1.801 1 97.81 837 PRO B N 1
ATOM 13806 C CA . PRO B 1 837 ? -11.359 33.375 1.238 1 97.81 837 PRO B CA 1
ATOM 13807 C C . PRO B 1 837 ? -11.391 34.625 2.139 1 97.81 837 PRO B C 1
ATOM 13809 O O . PRO B 1 837 ? -12.469 35.062 2.541 1 97.81 837 PRO B O 1
ATOM 13812 N N . VAL B 1 838 ? -10.289 35.219 2.33 1 97 838 VAL B N 1
ATOM 13813 C CA . VAL B 1 838 ? -10.109 36.281 3.303 1 97 838 VAL B CA 1
ATOM 13814 C C . VAL B 1 838 ? -11.008 37.469 2.936 1 97 838 VAL B C 1
ATOM 13816 O O . VAL B 1 838 ? -11.672 38.062 3.801 1 97 838 VAL B O 1
ATOM 13819 N N . GLN B 1 839 ? -11.047 37.938 1.669 1 96.62 839 GLN B N 1
ATOM 13820 C CA . GLN B 1 839 ? -11.844 39.094 1.273 1 96.62 839 GLN B CA 1
ATOM 13821 C C . GLN B 1 839 ? -13.328 38.844 1.499 1 96.62 839 GLN B C 1
ATOM 13823 O O . GLN B 1 839 ? -14.039 39.688 2.008 1 96.62 839 GLN B O 1
ATOM 13828 N N . ALA B 1 840 ? -13.758 37.656 1.085 1 97.81 840 ALA B N 1
ATOM 13829 C CA . ALA B 1 840 ? -15.164 37.312 1.286 1 97.81 840 ALA B CA 1
ATOM 13830 C C . ALA B 1 840 ? -15.516 37.281 2.771 1 97.81 840 ALA B C 1
ATOM 13832 O O . ALA B 1 840 ? -16.609 37.688 3.158 1 97.81 840 ALA B O 1
ATOM 13833 N N . ILE B 1 841 ? -14.648 36.781 3.617 1 98.38 841 ILE B N 1
ATOM 13834 C CA . ILE B 1 841 ? -14.867 36.75 5.059 1 98.38 841 ILE B CA 1
ATOM 13835 C C . ILE B 1 841 ? -14.93 38.156 5.609 1 98.38 841 ILE B C 1
ATOM 13837 O O . ILE B 1 841 ? -15.828 38.5 6.387 1 98.38 841 ILE B O 1
ATOM 13841 N N . ARG B 1 842 ? -14.008 39.031 5.203 1 97.62 842 ARG B N 1
ATOM 13842 C CA . ARG B 1 842 ? -13.984 40.438 5.652 1 97.62 842 ARG B CA 1
ATOM 13843 C C . ARG B 1 842 ? -15.273 41.156 5.277 1 97.62 842 ARG B C 1
ATOM 13845 O O . ARG B 1 842 ? -15.844 41.875 6.09 1 97.62 842 ARG B O 1
ATOM 13852 N N . ASP B 1 843 ? -15.695 40.938 4.055 1 97.62 843 ASP B N 1
ATOM 13853 C CA . ASP B 1 843 ? -16.938 41.562 3.588 1 97.62 843 ASP B CA 1
ATOM 13854 C C . ASP B 1 843 ? -18.125 41.125 4.449 1 97.62 843 ASP B C 1
ATOM 13856 O O . ASP B 1 843 ? -18.984 41.938 4.777 1 97.62 843 ASP B O 1
ATOM 13860 N N . GLU B 1 844 ? -18.125 39.875 4.766 1 97.5 844 GLU B N 1
ATOM 13861 C CA . GLU B 1 844 ? -19.219 39.375 5.59 1 97.5 844 GLU B CA 1
ATOM 13862 C C . GLU B 1 844 ? -19.141 39.906 7.008 1 97.5 844 GLU B C 1
ATOM 13864 O O . GLU B 1 844 ? -20.156 40.312 7.586 1 97.5 844 GLU B O 1
ATOM 13869 N N . LEU B 1 845 ? -17.969 39.969 7.645 1 97.19 845 LEU B N 1
ATOM 13870 C CA . LEU B 1 845 ? -17.766 40.438 9.008 1 97.19 845 LEU B CA 1
ATOM 13871 C C . LEU B 1 845 ? -18.172 41.906 9.117 1 97.19 845 LEU B C 1
ATOM 13873 O O . LEU B 1 845 ? -18.641 42.344 10.172 1 97.19 845 LEU B O 1
ATOM 13877 N N . ALA B 1 846 ? -17.984 42.656 8.031 1 96.62 846 ALA B N 1
ATOM 13878 C CA . ALA B 1 846 ? -18.266 44.094 8.008 1 96.62 846 ALA B CA 1
ATOM 13879 C C . ALA B 1 846 ? -19.766 44.375 8.211 1 96.62 846 ALA B C 1
ATOM 13881 O O . ALA B 1 846 ? -20.141 45.438 8.656 1 96.62 846 ALA B O 1
ATOM 13882 N N . LYS B 1 847 ? -20.531 43.406 7.957 1 96.81 847 LYS B N 1
ATOM 13883 C CA . LYS B 1 847 ? -21.969 43.531 8.125 1 96.81 847 LYS B CA 1
ATOM 13884 C C . LYS B 1 847 ? -22.359 43.562 9.609 1 96.81 847 LYS B C 1
ATOM 13886 O O . LYS B 1 847 ? -23.438 44.031 9.961 1 96.81 847 LYS B O 1
ATOM 13891 N N . TYR B 1 848 ? -21.469 43.031 10.43 1 97.31 848 TYR B N 1
ATOM 13892 C CA . TYR B 1 848 ? -21.719 42.938 11.859 1 97.31 848 TYR B CA 1
ATOM 13893 C C . TYR B 1 848 ? -20.797 43.844 12.641 1 97.31 848 TYR B C 1
ATOM 13895 O O . TYR B 1 848 ? -19.984 43.406 13.438 1 97.31 848 TYR B O 1
ATOM 13903 N N . ALA B 1 849 ? -21 45.062 12.594 1 94.19 849 ALA B N 1
ATOM 13904 C CA . ALA B 1 849 ? -20.094 46.125 13.07 1 94.19 849 ALA B CA 1
ATOM 13905 C C . ALA B 1 849 ? -19.953 46.062 14.586 1 94.19 849 ALA B C 1
ATOM 13907 O O . ALA B 1 849 ? -18.922 46.438 15.133 1 94.19 849 ALA B O 1
ATOM 13908 N N . ASN B 1 850 ? -21 45.625 15.266 1 95.44 850 ASN B N 1
ATOM 13909 C CA . ASN B 1 850 ? -20.984 45.656 16.719 1 95.44 850 ASN B CA 1
ATOM 13910 C C . ASN B 1 850 ? -20.516 44.312 17.297 1 95.44 850 ASN B C 1
ATOM 13912 O O . ASN B 1 850 ? -20.359 44.188 18.516 1 95.44 850 ASN B O 1
ATOM 13916 N N . ALA B 1 851 ? -20.281 43.344 16.391 1 96.94 851 ALA B N 1
ATOM 13917 C CA . ALA B 1 851 ? -19.844 42.031 16.859 1 96.94 851 ALA B CA 1
ATOM 13918 C C . ALA B 1 851 ? -18.453 42.125 17.484 1 96.94 851 ALA B C 1
ATOM 13920 O O . ALA B 1 851 ? -17.562 42.75 16.938 1 96.94 851 ALA B O 1
ATOM 13921 N N . ARG B 1 852 ? -18.234 41.469 18.672 1 95.06 852 ARG B N 1
ATOM 13922 C CA . ARG B 1 852 ? -16.953 41.531 19.375 1 95.06 852 ARG B CA 1
ATOM 13923 C C . ARG B 1 852 ? -16.359 40.125 19.547 1 95.06 852 ARG B C 1
ATOM 13925 O O . ARG B 1 852 ? -15.18 39.969 19.859 1 95.06 852 ARG B O 1
ATOM 13932 N N . GLU B 1 853 ? -17.188 39.156 19.312 1 97.5 853 GLU B N 1
ATOM 13933 C CA . GLU B 1 853 ? -16.734 37.75 19.438 1 97.5 853 GLU B CA 1
ATOM 13934 C C . GLU B 1 853 ? -16.734 37.062 18.094 1 97.5 853 GLU B C 1
ATOM 13936 O O . GLU B 1 853 ? -17.766 37.031 17.406 1 97.5 853 GLU B O 1
ATOM 13941 N N . PHE B 1 854 ? -15.641 36.5 17.734 1 98.38 854 PHE B N 1
ATOM 13942 C CA . PHE B 1 854 ? -15.5 35.656 16.547 1 98.38 854 PHE B CA 1
ATOM 13943 C C . PHE B 1 854 ? -15.078 34.25 16.906 1 98.38 854 PHE B C 1
ATOM 13945 O O . PHE B 1 854 ? -14.141 34.062 17.688 1 98.38 854 PHE B O 1
ATOM 13952 N N . VAL B 1 855 ? -15.805 33.25 16.391 1 98.62 855 VAL B N 1
ATOM 13953 C CA . VAL B 1 855 ? -15.625 31.875 16.781 1 98.62 855 VAL B CA 1
ATOM 13954 C C . VAL B 1 855 ? -15.453 31 15.539 1 98.62 855 VAL B C 1
ATOM 13956 O O . VAL B 1 855 ? -16.156 31.188 14.539 1 98.62 855 VAL B O 1
ATOM 13959 N N . TRP B 1 856 ? -14.477 30.156 15.523 1 98.81 856 TRP B N 1
ATOM 13960 C CA . TRP B 1 856 ? -14.469 29.016 14.625 1 98.81 856 TRP B CA 1
ATOM 13961 C C . TRP B 1 856 ? -15.047 27.781 15.312 1 98.81 856 TRP B C 1
ATOM 13963 O O . TRP B 1 856 ? -14.523 27.344 16.344 1 98.81 856 TRP B O 1
ATOM 13973 N N . SER B 1 857 ? -16.109 27.266 14.805 1 98.81 857 SER B N 1
ATOM 13974 C CA . SER B 1 857 ? -16.75 26.094 15.375 1 98.81 857 SER B CA 1
ATOM 13975 C C . SER B 1 857 ? -16.625 24.891 14.445 1 98.81 857 SER B C 1
ATOM 13977 O O . SER B 1 857 ? -16.859 25 13.242 1 98.81 857 SER B O 1
ATOM 13979 N N . GLN B 1 858 ? -16.156 23.766 14.938 1 98.56 858 GLN B N 1
ATOM 13980 C CA . GLN B 1 858 ? -16.047 22.531 14.164 1 98.56 858 GLN B CA 1
ATOM 13981 C C . GLN B 1 858 ? -16.422 21.312 15.008 1 98.56 858 GLN B C 1
ATOM 13983 O O . GLN B 1 858 ? -16.344 21.359 16.234 1 98.56 858 GLN B O 1
ATOM 13988 N N . GLU B 1 859 ? -16.766 20.219 14.312 1 96.5 859 GLU B N 1
ATOM 13989 C CA . GLU B 1 859 ? -17.078 18.969 15 1 96.5 859 GLU B CA 1
ATOM 13990 C C . GLU B 1 859 ? -15.812 18.219 15.383 1 96.5 859 GLU B C 1
ATOM 13992 O O . GLU B 1 859 ? -15.812 17.438 16.344 1 96.5 859 GLU B O 1
ATOM 13997 N N . GLU B 1 860 ? -14.758 18.375 14.609 1 97.5 860 GLU B N 1
ATOM 13998 C CA . GLU B 1 860 ? -13.508 17.641 14.766 1 97.5 860 GLU B CA 1
ATOM 13999 C C . GLU B 1 860 ? -12.766 18.078 16.031 1 97.5 860 GLU B C 1
ATOM 14001 O O . GLU B 1 860 ? -13.055 19.141 16.578 1 97.5 860 GLU B O 1
ATOM 14006 N N . HIS B 1 861 ? -11.875 17.266 16.469 1 97.56 861 HIS B N 1
ATOM 14007 C CA . HIS B 1 861 ? -10.984 17.625 17.578 1 97.56 861 HIS B CA 1
ATOM 14008 C C . HIS B 1 861 ? -10.086 18.797 17.203 1 97.56 861 HIS B C 1
ATOM 14010 O O . HIS B 1 861 ? -9.852 19.047 16.016 1 97.56 861 HIS B O 1
ATOM 14016 N N . ARG B 1 862 ? -9.609 19.5 18.188 1 98.25 862 ARG B N 1
ATOM 14017 C CA . ARG B 1 862 ? -8.844 20.734 18.016 1 98.25 862 ARG B CA 1
ATOM 14018 C C . ARG B 1 862 ? -7.621 20.5 17.141 1 98.25 862 ARG B C 1
ATOM 14020 O O . ARG B 1 862 ? -7.23 21.375 16.375 1 98.25 862 ARG B O 1
ATOM 14027 N N . ASN B 1 863 ? -6.898 19.328 17.312 1 97.88 863 ASN B N 1
ATOM 14028 C CA . ASN B 1 863 ? -5.715 19 16.516 1 97.88 863 ASN B CA 1
ATOM 14029 C C . ASN B 1 863 ? -6.098 18.422 15.156 1 97.88 863 ASN B C 1
ATOM 14031 O O . ASN B 1 863 ? -5.23 18.016 14.383 1 97.88 863 ASN B O 1
ATOM 14035 N N . MET B 1 864 ? -7.391 18.375 14.883 1 97.62 864 MET B N 1
ATOM 14036 C CA . MET B 1 864 ? -7.938 17.906 13.617 1 97.62 864 MET B CA 1
ATOM 14037 C C . MET B 1 864 ? -8.852 18.953 12.992 1 97.62 864 MET B C 1
ATOM 14039 O O . MET B 1 864 ? -8.977 20.062 13.508 1 97.62 864 MET B O 1
ATOM 14043 N N . GLY B 1 865 ? -9.453 18.75 11.844 1 97.75 865 GLY B N 1
ATOM 14044 C CA . GLY B 1 865 ? -10.305 19.734 11.195 1 97.75 865 GLY B CA 1
ATOM 14045 C C . GLY B 1 865 ? -9.539 20.938 10.672 1 97.75 865 GLY B C 1
ATOM 14046 O O . GLY B 1 865 ? -8.352 20.828 10.336 1 97.75 865 GLY B O 1
ATOM 14047 N N . ALA B 1 866 ? -10.188 22.062 10.594 1 98.56 866 ALA B N 1
ATOM 14048 C CA . ALA B 1 866 ? -9.625 23.203 9.875 1 98.56 866 ALA B CA 1
ATOM 14049 C C . ALA B 1 866 ? -9.062 24.234 10.836 1 98.56 866 ALA B C 1
ATOM 14051 O O . ALA B 1 866 ? -8.469 25.234 10.406 1 98.56 866 ALA B O 1
ATOM 14052 N N . TRP B 1 867 ? -9.148 24.062 12.141 1 98.44 867 TRP B N 1
ATOM 14053 C CA . TRP B 1 867 ? -8.805 25.062 13.141 1 98.44 867 TRP B CA 1
ATOM 14054 C C . TRP B 1 867 ? -7.371 25.562 12.945 1 98.44 867 TRP B C 1
ATOM 14056 O O . TRP B 1 867 ? -7.137 26.766 12.836 1 98.44 867 TRP B O 1
ATOM 14066 N N . THR B 1 868 ? -6.414 24.594 12.805 1 96.94 868 THR B N 1
ATOM 14067 C CA . THR B 1 868 ? -5.004 24.969 12.758 1 96.94 868 THR B CA 1
ATOM 14068 C C . THR B 1 868 ? -4.68 25.719 11.469 1 96.94 868 THR B C 1
ATOM 14070 O O . THR B 1 868 ? -3.684 26.438 11.398 1 96.94 868 THR B O 1
ATOM 14073 N N . PHE B 1 869 ? -5.492 25.578 10.508 1 98.12 869 PHE B N 1
ATOM 14074 C CA . PHE B 1 869 ? -5.332 26.25 9.227 1 98.12 869 PHE B CA 1
ATOM 14075 C C . PHE B 1 869 ? -6.004 27.625 9.242 1 98.12 869 PHE B C 1
ATOM 14077 O O . PHE B 1 869 ? -5.426 28.609 8.773 1 98.12 869 PHE B O 1
ATOM 14084 N N . VAL B 1 870 ? -7.195 27.75 9.836 1 98.5 870 VAL B N 1
ATOM 14085 C CA . VAL B 1 870 ? -8.047 28.938 9.773 1 98.5 870 VAL B CA 1
ATOM 14086 C C . VAL B 1 870 ? -7.535 29.984 10.766 1 98.5 870 VAL B C 1
ATOM 14088 O O . VAL B 1 870 ? -7.48 31.172 10.445 1 98.5 870 VAL B O 1
ATOM 14091 N N . GLN B 1 871 ? -7.129 29.594 11.961 1 98.12 871 GLN B N 1
ATOM 14092 C CA . GLN B 1 871 ? -6.824 30.516 13.055 1 98.12 871 GLN B CA 1
ATOM 14093 C C . GLN B 1 871 ? -5.75 31.516 12.648 1 98.12 871 GLN B C 1
ATOM 14095 O O . GLN B 1 871 ? -5.969 32.719 12.711 1 98.12 871 GLN B O 1
ATOM 14100 N N . PRO B 1 872 ? -4.516 31 12.195 1 97.06 872 PRO B N 1
ATOM 14101 C CA . PRO B 1 872 ? -3.475 31.984 11.867 1 97.06 872 PRO B CA 1
ATOM 14102 C C . PRO B 1 872 ? -3.842 32.875 10.68 1 97.06 872 PRO B C 1
ATOM 14104 O O . PRO B 1 872 ? -3.52 34.062 10.664 1 97.06 872 PRO B O 1
ATOM 14107 N N . ARG B 1 873 ? -4.508 32.375 9.734 1 97.88 873 ARG B N 1
ATOM 14108 C CA . ARG B 1 873 ? -4.875 33.156 8.539 1 97.88 873 ARG B CA 1
ATOM 14109 C C . ARG B 1 873 ? -5.941 34.188 8.859 1 97.88 873 ARG B C 1
ATOM 14111 O O . ARG B 1 873 ? -5.859 35.312 8.398 1 97.88 873 ARG B O 1
ATOM 14118 N N . PHE B 1 874 ? -6.984 33.781 9.617 1 98.19 874 PHE B N 1
ATOM 14119 C CA . PHE B 1 874 ? -8.023 34.719 10.039 1 98.19 874 PHE B CA 1
ATOM 14120 C C . PHE B 1 874 ? -7.426 35.844 10.875 1 98.19 874 PHE B C 1
ATOM 14122 O O . PHE B 1 874 ? -7.707 37 10.617 1 98.19 874 PHE B O 1
ATOM 14129 N N . GLU B 1 875 ? -6.602 35.5 11.891 1 97.19 875 GLU B N 1
ATOM 14130 C CA . GLU B 1 875 ? -6.047 36.531 12.797 1 97.19 875 GLU B CA 1
ATOM 14131 C C . GLU B 1 875 ? -5.07 37.438 12.078 1 97.19 875 GLU B C 1
ATOM 14133 O O . GLU B 1 875 ? -5.043 38.656 12.32 1 97.19 875 GLU B O 1
ATOM 14138 N N . ASN B 1 876 ? -4.254 36.844 11.164 1 96.69 876 ASN B N 1
ATOM 14139 C CA . ASN B 1 876 ? -3.266 37.656 10.438 1 96.69 876 ASN B CA 1
ATOM 14140 C C . ASN B 1 876 ? -3.926 38.562 9.414 1 96.69 876 ASN B C 1
ATOM 14142 O O . ASN B 1 876 ? -3.482 39.688 9.211 1 96.69 876 ASN B O 1
ATOM 14146 N N . MET B 1 877 ? -5.02 38.125 8.805 1 97.12 877 MET B N 1
ATOM 14147 C CA . MET B 1 877 ? -5.48 38.844 7.617 1 97.12 877 MET B CA 1
ATOM 14148 C C . MET B 1 877 ? -6.797 39.562 7.895 1 97.12 877 MET B C 1
ATOM 14150 O O . MET B 1 877 ? -7.168 40.5 7.164 1 97.12 877 MET B O 1
ATOM 14154 N N . CYS B 1 878 ? -7.547 39.125 8.891 1 96.38 878 CYS B N 1
ATOM 14155 C CA . CYS B 1 878 ? -8.742 39.844 9.305 1 96.38 878 CYS B CA 1
ATOM 14156 C C . CYS B 1 878 ? -8.461 40.719 10.516 1 96.38 878 CYS B C 1
ATOM 14158 O O . CYS B 1 878 ? -9.281 41.562 10.883 1 96.38 878 CYS B O 1
ATOM 14160 N N . GLU B 1 879 ? -7.344 40.531 11.18 1 93.62 879 GLU B N 1
ATOM 14161 C CA . GLU B 1 879 ? -6.852 41.312 12.297 1 93.62 879 GLU B CA 1
ATOM 14162 C C . GLU B 1 879 ? -7.82 41.281 13.469 1 93.62 879 GLU B C 1
ATOM 14164 O O . GLU B 1 879 ? -8.141 42.344 14.055 1 93.62 879 GLU B O 1
ATOM 14169 N N . ARG B 1 880 ? -8.383 40.188 13.656 1 94.12 880 ARG B N 1
ATOM 14170 C CA . ARG B 1 880 ? -9.258 39.906 14.781 1 94.12 880 ARG B CA 1
ATOM 14171 C C . ARG B 1 880 ? -8.875 38.562 15.43 1 94.12 880 ARG B C 1
ATOM 14173 O O . ARG B 1 880 ? -8.414 37.656 14.742 1 94.12 880 ARG B O 1
ATOM 14180 N N . ARG B 1 881 ? -9.047 38.5 16.719 1 95.38 881 ARG B N 1
ATOM 14181 C CA . ARG B 1 881 ? -8.828 37.219 17.391 1 95.38 881 ARG B CA 1
ATOM 14182 C C . ARG B 1 881 ? -10.023 36.312 17.203 1 95.38 881 ARG B C 1
ATOM 14184 O O . ARG B 1 881 ? -11.172 36.75 17.203 1 95.38 881 ARG B O 1
ATOM 14191 N N . ILE B 1 882 ? -9.734 35.062 16.984 1 97.81 882 ILE B N 1
ATOM 14192 C CA . ILE B 1 882 ? -10.797 34.094 16.797 1 97.81 882 ILE B CA 1
ATOM 14193 C C . ILE B 1 882 ? -10.688 32.969 17.859 1 97.81 882 ILE B C 1
ATOM 14195 O O . ILE B 1 882 ? -9.586 32.562 18.219 1 97.81 882 ILE B O 1
ATOM 14199 N N . GLN B 1 883 ? -11.797 32.531 18.391 1 97.75 883 GLN B N 1
ATOM 14200 C CA . GLN B 1 883 ? -11.844 31.516 19.438 1 97.75 883 GLN B CA 1
ATOM 14201 C C . GLN B 1 883 ? -12.211 30.156 18.859 1 97.75 883 GLN B C 1
ATOM 14203 O O . GLN B 1 883 ? -12.945 30.078 17.875 1 97.75 883 GLN B O 1
ATOM 14208 N N . TYR B 1 884 ? -11.695 29.125 19.5 1 98.19 884 TYR B N 1
ATOM 14209 C CA . TYR B 1 884 ? -11.992 27.75 19.125 1 98.19 884 TYR B CA 1
ATOM 14210 C C . TYR B 1 884 ? -13.18 27.203 19.906 1 98.19 884 TYR B C 1
ATOM 14212 O O . TYR B 1 884 ? -13.234 27.328 21.125 1 98.19 884 TYR B O 1
ATOM 14220 N N . ARG B 1 885 ? -14.148 26.734 19.266 1 98.5 885 ARG B N 1
ATOM 14221 C CA . ARG B 1 885 ? -15.195 25.922 19.875 1 98.5 885 ARG B CA 1
ATOM 14222 C C . ARG B 1 885 ? -15.297 24.562 19.188 1 98.5 885 ARG B C 1
ATOM 14224 O O . ARG B 1 885 ? -15.727 24.484 18.031 1 98.5 885 ARG B O 1
ATOM 14231 N N . GLY B 1 886 ? -14.914 23.516 19.703 1 97.94 886 GLY B N 1
ATOM 14232 C CA . GLY B 1 886 ? -14.898 22.141 19.234 1 97.94 886 GLY B CA 1
ATOM 14233 C C . GLY B 1 886 ? -14.43 21.156 20.281 1 97.94 886 GLY B C 1
ATOM 14234 O O . GLY B 1 886 ? -14.352 21.484 21.469 1 97.94 886 GLY B O 1
ATOM 14235 N N . ARG B 1 887 ? -14.18 19.969 19.922 1 97.44 887 ARG B N 1
ATOM 14236 C CA . ARG B 1 887 ? -13.703 18.938 20.828 1 97.44 887 ARG B CA 1
ATOM 14237 C C . ARG B 1 887 ? -12.242 19.156 21.203 1 97.44 887 ARG B C 1
ATOM 14239 O O . ARG B 1 887 ? -11.484 19.75 20.438 1 97.44 887 ARG B O 1
ATOM 14246 N N . PRO B 1 888 ? -11.828 18.781 22.391 1 97.12 888 PRO B N 1
ATOM 14247 C CA . PRO B 1 888 ? -10.414 18.891 22.75 1 97.12 888 PRO B CA 1
ATOM 14248 C C . PRO B 1 888 ? -9.516 18 21.906 1 97.12 888 PRO B C 1
ATOM 14250 O O . PRO B 1 888 ? -10 17.141 21.172 1 97.12 888 PRO B O 1
ATOM 14253 N N . GLU B 1 889 ? -8.203 18.188 22.016 1 97.56 889 GLU B N 1
ATOM 14254 C CA . GLU B 1 889 ? -7.227 17.391 21.281 1 97.56 889 GLU B CA 1
ATOM 14255 C C . GLU B 1 889 ? -7.395 15.906 21.562 1 97.56 889 GLU B C 1
ATOM 14257 O O . GLU B 1 889 ? -7.727 15.516 22.688 1 97.56 889 GLU B O 1
ATOM 14262 N N . ALA B 1 890 ? -7.145 15.062 20.562 1 97.12 890 ALA B N 1
ATOM 14263 C CA . ALA B 1 890 ? -7.297 13.625 20.75 1 97.12 890 ALA B CA 1
ATOM 14264 C C . ALA B 1 890 ? -6.359 12.852 19.812 1 97.12 890 ALA B C 1
ATOM 14266 O O . ALA B 1 890 ? -5.898 13.391 18.812 1 97.12 890 ALA B O 1
ATOM 14267 N N . ALA B 1 891 ? -6.082 11.641 20.219 1 96.38 891 ALA B N 1
ATOM 14268 C CA . ALA B 1 891 ? -5.32 10.727 19.375 1 96.38 891 ALA B CA 1
ATOM 14269 C C . ALA B 1 891 ? -6.227 10.016 18.375 1 96.38 891 ALA B C 1
ATOM 14271 O O . ALA B 1 891 ? -5.879 9.875 17.203 1 96.38 891 ALA B O 1
ATOM 14272 N N . THR B 1 892 ? -7.391 9.562 18.875 1 96.38 892 THR B N 1
ATOM 14273 C CA . THR B 1 892 ? -8.383 8.867 18.062 1 96.38 892 THR B CA 1
ATOM 14274 C C . THR B 1 892 ? -9.359 9.852 17.438 1 96.38 892 THR B C 1
ATOM 14276 O O . THR B 1 892 ? -9.742 10.844 18.062 1 96.38 892 THR B O 1
ATOM 14279 N N . VAL B 1 893 ? -9.812 9.609 16.281 1 95.75 893 VAL B N 1
ATOM 14280 C CA . VAL B 1 893 ? -10.594 10.531 15.477 1 95.75 893 VAL B CA 1
ATOM 14281 C C . VAL B 1 893 ? -11.93 10.812 16.156 1 95.75 893 VAL B C 1
ATOM 14283 O O . VAL B 1 893 ? -12.414 11.953 16.141 1 95.75 893 VAL B O 1
ATOM 14286 N N . ALA B 1 894 ? -12.539 9.758 16.719 1 96.5 894 ALA B N 1
ATOM 14287 C CA . ALA B 1 894 ? -13.836 9.891 17.375 1 96.5 894 ALA B CA 1
ATOM 14288 C C . ALA B 1 894 ? -14.008 8.844 18.469 1 96.5 894 ALA B C 1
ATOM 14290 O O . ALA B 1 894 ? -13.438 7.75 18.391 1 96.5 894 ALA B O 1
ATOM 14291 N N . VAL B 1 895 ? -14.812 9.164 19.484 1 96.12 895 VAL B N 1
ATOM 14292 C CA . VAL B 1 895 ? -15.078 8.227 20.562 1 96.12 895 VAL B CA 1
ATOM 14293 C C . VAL B 1 895 ? -15.977 7.098 20.078 1 96.12 895 VAL B C 1
ATOM 14295 O O . VAL B 1 895 ? -16.844 7.316 19.219 1 96.12 895 VAL B O 1
ATOM 14298 N N . GLY B 1 896 ? -15.758 5.918 20.578 1 95.25 896 GLY B N 1
ATOM 14299 C CA . GLY B 1 896 ? -16.547 4.758 20.188 1 95.25 896 GLY B CA 1
ATOM 14300 C C . GLY B 1 896 ? -17.703 4.477 21.125 1 95.25 896 GLY B C 1
ATOM 14301 O O . GLY B 1 896 ? -18.156 3.336 21.234 1 95.25 896 GLY B O 1
ATOM 14302 N N . VAL B 1 897 ? -18.109 5.441 21.922 1 95.94 897 VAL B N 1
ATOM 14303 C CA . VAL B 1 897 ? -19.219 5.34 22.859 1 95.94 897 VAL B CA 1
ATOM 14304 C C . VAL B 1 897 ? -20.297 6.375 22.516 1 95.94 897 VAL B C 1
ATOM 14306 O O . VAL B 1 897 ? -20.047 7.582 22.609 1 95.94 897 VAL B O 1
ATOM 14309 N N . SER B 1 898 ? -21.453 5.871 22.125 1 94.44 898 SER B N 1
ATOM 14310 C CA . SER B 1 898 ? -22.516 6.742 21.625 1 94.44 898 SER B CA 1
ATOM 14311 C C . SER B 1 898 ? -22.875 7.816 22.641 1 94.44 898 SER B C 1
ATOM 14313 O O . SER B 1 898 ? -23.078 8.977 22.281 1 94.44 898 SER B O 1
ATOM 14315 N N . LYS B 1 899 ? -22.906 7.488 23.906 1 93.88 899 LYS B N 1
ATOM 14316 C CA . LYS B 1 899 ? -23.266 8.445 24.953 1 93.88 899 LYS B CA 1
ATOM 14317 C C . LYS B 1 899 ? -22.219 9.555 25.062 1 93.88 899 LYS B C 1
ATOM 14319 O O . LYS B 1 899 ? -22.562 10.719 25.281 1 93.88 899 LYS B O 1
ATOM 14324 N N . TRP B 1 900 ? -20.969 9.156 24.953 1 96.25 900 TRP B N 1
ATOM 14325 C CA . TRP B 1 900 ? -19.891 10.148 25 1 96.25 900 TRP B CA 1
ATOM 14326 C C . TRP B 1 900 ? -19.969 11.078 23.781 1 96.25 900 TRP B C 1
ATOM 14328 O O . TRP B 1 900 ? -19.781 12.289 23.922 1 96.25 900 TRP B O 1
ATOM 14338 N N . HIS B 1 901 ? -20.25 10.508 22.609 1 96.19 901 HIS B N 1
ATOM 14339 C CA . HIS B 1 901 ? -20.391 11.305 21.406 1 96.19 901 HIS B CA 1
ATOM 14340 C C . HIS B 1 901 ? -21.484 12.359 21.562 1 96.19 901 HIS B C 1
ATOM 14342 O O . HIS B 1 901 ? -21.297 13.516 21.188 1 96.19 901 HIS B O 1
ATOM 14348 N N . VAL B 1 902 ? -22.672 11.961 22.047 1 96.25 902 VAL B N 1
ATOM 14349 C CA . VAL B 1 902 ? -23.797 12.859 22.219 1 96.25 902 VAL B CA 1
ATOM 14350 C C . VAL B 1 902 ? -23.422 14 23.156 1 96.25 902 VAL B C 1
ATOM 14352 O O . VAL B 1 902 ? -23.719 15.164 22.891 1 96.25 902 VAL B O 1
ATOM 14355 N N . ARG B 1 903 ? -22.766 13.641 24.203 1 96.81 903 ARG B N 1
ATOM 14356 C CA . ARG B 1 903 ? -22.344 14.648 25.172 1 96.81 903 ARG B CA 1
ATOM 14357 C C . ARG B 1 903 ? -21.344 15.625 24.547 1 96.81 903 ARG B C 1
ATOM 14359 O O . ARG B 1 903 ? -21.453 16.844 24.75 1 96.81 903 ARG B O 1
ATOM 14366 N N . GLU B 1 904 ? -20.328 15.078 23.828 1 96.44 904 GLU B N 1
ATOM 14367 C CA . GLU B 1 904 ? -19.344 15.922 23.172 1 96.44 904 GLU B CA 1
ATOM 14368 C C . GLU B 1 904 ? -20 16.844 22.156 1 96.44 904 GLU B C 1
ATOM 14370 O O . GLU B 1 904 ? -19.672 18.031 22.078 1 96.44 904 GLU B O 1
ATOM 14375 N N . ALA B 1 905 ? -20.906 16.297 21.375 1 96.62 905 ALA B N 1
ATOM 14376 C CA . ALA B 1 905 ? -21.594 17.078 20.359 1 96.62 905 ALA B CA 1
ATOM 14377 C C . ALA B 1 905 ? -22.406 18.203 21 1 96.62 905 ALA B C 1
ATOM 14379 O O . ALA B 1 905 ? -22.406 19.344 20.5 1 96.62 905 ALA B O 1
ATOM 14380 N N . GLU B 1 906 ? -23.094 17.906 22.078 1 96.81 906 GLU B N 1
ATOM 14381 C CA . GLU B 1 906 ? -23.891 18.906 22.781 1 96.81 906 GLU B CA 1
ATOM 14382 C C . GLU B 1 906 ? -23 20.016 23.359 1 96.81 906 GLU B C 1
ATOM 14384 O O . GLU B 1 906 ? -23.359 21.188 23.312 1 96.81 906 GLU B O 1
ATOM 14389 N N . ASP B 1 907 ? -21.922 19.594 23.891 1 97.62 907 ASP B N 1
ATOM 14390 C CA . ASP B 1 907 ? -21 20.578 24.453 1 97.62 907 ASP B CA 1
ATOM 14391 C C . ASP B 1 907 ? -20.5 21.547 23.391 1 97.62 907 ASP B C 1
ATOM 14393 O O . ASP B 1 907 ? -20.406 22.75 23.625 1 97.62 907 ASP B O 1
ATOM 14397 N N . VAL B 1 908 ? -20.141 21.078 22.203 1 98.12 908 VAL B N 1
ATOM 14398 C CA . VAL B 1 908 ? -19.672 21.922 21.094 1 98.12 908 VAL B CA 1
ATOM 14399 C C . VAL B 1 908 ? -20.781 22.906 20.719 1 98.12 908 VAL B C 1
ATOM 14401 O O . VAL B 1 908 ? -20.516 24.109 20.531 1 98.12 908 VAL B O 1
ATOM 14404 N N . ILE B 1 909 ? -21.969 22.422 20.594 1 97.75 909 ILE B N 1
ATOM 14405 C CA . ILE B 1 909 ? -23.094 23.25 20.172 1 97.75 909 ILE B CA 1
ATOM 14406 C C . ILE B 1 909 ? -23.375 24.328 21.219 1 97.75 909 ILE B C 1
ATOM 14408 O O . ILE B 1 909 ? -23.516 25.5 20.891 1 97.75 909 ILE B O 1
ATOM 14412 N N . LYS B 1 910 ? -23.375 23.953 22.5 1 96.38 910 LYS B N 1
ATOM 14413 C CA . LYS B 1 910 ? -23.703 24.875 23.594 1 96.38 910 LYS B CA 1
ATOM 14414 C C . LYS B 1 910 ? -22.641 25.969 23.734 1 96.38 910 LYS B C 1
ATOM 14416 O O . LYS B 1 910 ? -22.969 27.141 23.859 1 96.38 910 LYS B O 1
ATOM 14421 N N . THR B 1 911 ? -21.422 25.562 23.656 1 96.94 911 THR B N 1
ATOM 14422 C CA . THR B 1 911 ? -20.344 26.531 23.844 1 96.94 911 THR B CA 1
ATOM 14423 C C . THR B 1 911 ? -20.25 27.469 22.641 1 96.94 911 THR B C 1
ATOM 14425 O O . THR B 1 911 ? -19.781 28.594 22.766 1 96.94 911 THR B O 1
ATOM 14428 N N . THR B 1 912 ? -20.641 26.984 21.453 1 98.12 912 THR B N 1
ATOM 14429 C CA . THR B 1 912 ? -20.625 27.797 20.25 1 98.12 912 THR B CA 1
ATOM 14430 C C . THR B 1 912 ? -21.703 28.891 20.297 1 98.12 912 THR B C 1
ATOM 14432 O O . THR B 1 912 ? -21.438 30.031 19.938 1 98.12 912 THR B O 1
ATOM 14435 N N . LEU B 1 913 ? -22.859 28.625 20.781 1 96.31 913 LEU B N 1
ATOM 14436 C CA . LEU B 1 913 ? -24.016 29.5 20.672 1 96.31 913 LEU B CA 1
ATOM 14437 C C . LEU B 1 913 ? -24.172 30.359 21.938 1 96.31 913 LEU B C 1
ATOM 14439 O O . LEU B 1 913 ? -24.781 31.422 21.891 1 96.31 913 LEU B O 1
ATOM 14443 N N . TYR B 1 914 ? -23.656 29.875 23.078 1 90.38 914 TYR B N 1
ATOM 14444 C CA . TYR B 1 914 ? -23.875 30.594 24.344 1 90.38 914 TYR B CA 1
ATOM 14445 C C . TYR B 1 914 ? -22.547 31.094 24.922 1 90.38 914 TYR B C 1
ATOM 14447 O O . TYR B 1 914 ? -22.531 32.094 25.641 1 90.38 914 TYR B O 1
#

pLDDT: mean 94.14, std 9.69, range [21.38, 98.88]